Protein 1X60 (pdb70)

Solvent-accessible surface area: 5315 Å² total; per-residue (Å²): 201,187,184,117,112,117,104,16,82,55,54,0,46,15,21,38,86,154,76,103,69,78,0,67,77,31,8,69,31,0,113,77,98,57,13,108,41,86,48,104,98,71,148,41,67,47,52,0,25,0,0,46,71,96,47,91,88,45,0,60,89,17,6,58,142,0,117,138,23,63,32,101,0,79,32,76,99,70,140

Nearest PDB structures (foldseek):
  1x60-assembly1_A  TM=9.418E-01  e=1.869E-15  Bacillus subtilis
  1uta-assembly1_A  TM=6.366E-01  e=2.457E-04  Escherichia coli
  8tcf-assembly1_C  TM=4.336E-01  e=6.635E-02  synthetic construct
  1yba-assembly1_C  TM=3.466E-01  e=4.272E-02  Escherichia coli
  3k5p-assembly1_A  TM=3.470E-01  e=5.159E-02  Brucella abortus 2308

CATH classification: 3.30.70.1070

Radius of gyration: 12.83 Å; Cα contacts (8 Å, |Δi|>4): 173; chains: 1; bounding box: 33×29×28 Å

Secondary structure (DSSP, 8-state):
---S----EEEEEEEEES-HHHHHHHHHHHHHHT--EEEEEETTEEEEEEEEESSHHHHHHHHHHHHHHTS--EEEEE-

Foldseek 3Di:
DPDDDDPWKKWKWQDKALDVVVLVVQLVLLCVLPWRWDWDADPRMITIITFIDRDNVRQVVSQVSCVVSVTRMDIDIGD

Organism: Bacillus subtilis (strain 168) (NCBI:txid224308)

Sequence (79 aa):
LKKTSSSGLYKVQIGAFKVKANADSLASNAEAKGFDSIVLLKDGLYKVQIGAFSSKDNADTLAARAKNAGFDAIVILESLKKTSSSGLYKVQIGAFKVKANADSLASNAEAKGFDSIVLLKDGLYKVQIGAFSSKDNADTLAARAKNAGFDAIVILESLKKTSSSGLYKVQIGAFKVKANADSLASNAEAKGFDSIVLLKDGLYKVQIGAFSSKDNADTLAARAKNAGFDAIVILESLKKTSSSGLYKVQIGAFKVKANADSLASNAEAKGFDSIVLLKDGLYKVQIGAFSSKDNADTLAARAKNAGFDAIVILESLKKTSSSGLYKVQIGAFKVKANADSLASNAEAKGFDSIVLLKDGLYKVQIGAFSSKDNADTLAARAKNAGFDAIVILESLKKTSSSGLYKVQIGAFKVKANADSLASNAEAKGFDSIVLLKDGLYKVQIGAFSSKDNADTLAARAKNAGFDAIVILESLKKTSSSGLYKVQIGAFKVKANADSLASNAEAKGFDSIVLLKDGLYKVQIGAFSSKDNADTLAARAKNAGFDAIVILESLKKTSSSGLYKVQIGAFKVKANADSLASNAEAKGFDSIVLLKDGLYKVQIGAFSSKDNADTLAARAKNAGFDAIVILESLKKTSSSGLYKVQIGAFKVKANADSLASNAEAKGFDSIVLLKDGLYKVQIGAFSSKDNADTLAARAKNAGFDAIVILESLKKTSSSGLYKVQIGAFKVKANADSLASNAEAKGFDSIVLLKDGLYKVQIGAFSSKDNADTLAARAKNAGFDAIVILESLKKTSSSGLYKVQIGAFKVKANADSLASNAEAKGFDSIVLLKDGLYKVQIGAFSSKDNADTLAARAKNAGFDAIVILESLKKTSSSGLYKVQIGAFKVKANADSLASNAEAKGFDSIVLLKDGLYKVQIGAFSSKDNADTLAARAKNAGFDAIVILESLKKTSSSGLYKVQIGAFKVKANADSLASNAEAKGFDSIVLLKDGLYKVQIGAFSSKDNADTLAARAKNAGFDAIVILESLKKTSSSGLYKVQIGAFKVKANADSLASNAEAKGFDSIVLLKDGLYKVQIGAFSSKDNADTLAARAKNAGFDAIVILESLKKTSSSGLYKVQIGAFKVKANADSLASNAEAKGFDSIVLLKDGLYKVQIGAFSSKDNADTLAARAKNAGFDAIVILESLKKTSSSGLYKVQIGAFKVKANADSLASNAEAKGFDSIVLLKDGLYKVQIGAFSSKDNADTLAARAKNAGFDAIVILESLKKTSSSGLYKVQIGAFKVKANADSLASNAEAKGFDSIVLLKDGLYKVQIGAFSSKDNADTLAARAKNAGFDAIVILESLKKTSSSGLYKVQIGAFKVKANADSLASNAEAKGFDSIVLLKDGLYKVQIGAFSSKDNADTLAARAKNAGFDAIVILESLKKTSSSGLYKVQIGAFKVKANADSLASNAEAKGFDSIVLLKDGLYKVQIGAFSSKDNADTLAARAKNAGFDAIVILESLKKTSSSGLYKVQIGAFKVKANADSLASNAEAKGFDSIVLLKDGLYKVQIGAFSSKDNADTLAARAKNAGFDAIVILESLKKTSSSGLYKVQIGAFKVKANADSLASNAEAKGFDSIVLLKDGLYKVQIGAFSSKDNADTLAARAKNAGFDAIVILESLKKTSSSGLYKVQIGAFKVKANADSLASNAEAKGFDSIVLLKDGLYKVQIGAFSSKDNADTLAARAKNAGFDAIVILESLKKTSSSGLYKVQIGAFKVKANADSLASNAEAKGFDSIVLLKDGLYKVQIGAFSSKDNADTLAARAKNAGFDAIVILESLKKTSSSGLYKVQIGAFKVKANADSLASNAEAKGFDSIVLLKDGLYKVQIGAFSSKDNADTLAARAKNAGFDAIVILESLKKTSSSGLYKVQIGAFKVKANADSLASNAEAKGFDSIVLLKDGLYKVQIGAFSSKDNADTLAARAKNAGFDAIVILESLKKTSSSGLYKVQIGAFKVKANADSLASNAEAKGFDSIVLLKDGLYKVQIGAFSSKDNADTLAARAKNAGFDAIVILESLKKTSSSGLYKVQIGAFKVKANADSLASNAEAKGFDSIVLLKDGLYKVQIGAFSSKDNADTLAARAKNAGFDAIVILESLKKTSSSGLYKVQIGAFKVKANADSLASNAEAKGFDSIVLLKDGLYKVQIGAFSSKDNADTLAARAKNAGFDAIVILESLKKTSSSGLYKVQIGAFKVKANADSLASNAEAKGFDSIVLLKDGLYKVQIGAFSSKDNADTLAARAKNAGFDAIVILESLKKTSSSGLYKVQIGAFKVKANADSLASNAEAKGFDSIVLLKDGLYKVQIGAFSSKDNADTLAARAKNAGFDAIVILES

Structure (mmCIF, N/CA/C/O backbone):
data_1X60
#
_entry.id   1X60
#
loop_
_atom_site.group_PDB
_atom_site.id
_atom_site.type_symbol
_atom_site.label_atom_id
_atom_site.label_alt_id
_atom_site.label_comp_id
_atom_site.label_asym_id
_atom_site.label_entity_id
_atom_site.label_seq_id
_atom_site.pdbx_PDB_ins_code
_atom_site.Cartn_x
_atom_site.Cartn_y
_atom_site.Cartn_z
_atom_site.occupancy
_atom_site.B_iso_or_equiv
_atom_site.auth_seq_id
_atom_site.auth_comp_id
_atom_site.auth_asym_id
_atom_site.auth_atom_id
_atom_site.pdbx_PDB_model_num
ATOM 1 N N . LEU A 1 1 ? -14.435 -12.832 20.759 1.00 0.00 1 LEU A N 1
ATOM 2 C CA . LEU A 1 1 ? -14.563 -14.177 20.141 1.00 0.00 1 LEU A CA 1
ATOM 3 C C . LEU A 1 1 ? -15.322 -14.108 18.820 1.00 0.00 1 LEU A C 1
ATOM 4 O O . LEU A 1 1 ? -16.551 -14.025 18.803 1.00 0.00 1 LEU A O 1
ATOM 22 N N . LYS A 1 2 ? -14.584 -14.144 17.716 1.00 0.00 2 LYS A N 1
ATOM 23 C CA . LYS A 1 2 ? -15.188 -14.086 16.390 1.00 0.00 2 LYS A CA 1
ATOM 24 C C . LYS A 1 2 ? -15.980 -12.795 16.208 1.00 0.00 2 LYS A C 1
ATOM 25 O O . LYS A 1 2 ? -17.083 -12.651 16.735 1.00 0.00 2 LYS A O 1
ATOM 44 N N . LYS A 1 3 ? -15.408 -11.856 15.460 1.00 0.00 3 LYS A N 1
ATOM 45 C CA . LYS A 1 3 ? -16.060 -10.577 15.209 1.00 0.00 3 LYS A CA 1
ATOM 46 C C . LYS A 1 3 ? -15.504 -9.923 13.947 1.00 0.00 3 LYS A C 1
ATOM 47 O O . LYS A 1 3 ? -14.372 -10.193 13.543 1.00 0.00 3 LYS A O 1
ATOM 66 N N . THR A 1 4 ? -16.306 -9.062 13.329 1.00 0.00 4 THR A N 1
ATOM 67 C CA . THR A 1 4 ? -15.894 -8.367 12.114 1.00 0.00 4 THR A CA 1
ATOM 68 C C . THR A 1 4 ? -15.637 -9.358 10.982 1.00 0.00 4 THR A C 1
ATOM 69 O O . THR A 1 4 ? -14.768 -10.224 11.088 1.00 0.00 4 THR A O 1
ATOM 80 N N . SER A 1 5 ? -16.395 -9.223 9.901 1.00 0.00 5 SER A N 1
ATOM 81 C CA . SER A 1 5 ? -16.249 -10.105 8.749 1.00 0.00 5 SER A CA 1
ATOM 82 C C . SER A 1 5 ? -14.955 -9.809 8.000 1.00 0.00 5 SER A C 1
ATOM 83 O O . SER A 1 5 ? -14.620 -8.651 7.750 1.00 0.00 5 SER A O 1
ATOM 91 N N . SER A 1 6 ? -14.228 -10.864 7.644 1.00 0.00 6 SER A N 1
ATOM 92 C CA . SER A 1 6 ? -12.969 -10.717 6.922 1.00 0.00 6 SER A CA 1
ATOM 93 C C . SER A 1 6 ? -13.127 -11.123 5.461 1.00 0.00 6 SER A C 1
ATOM 94 O O . SER A 1 6 ? -13.403 -12.284 5.156 1.00 0.00 6 SER A O 1
ATOM 102 N N . SER A 1 7 ? -12.951 -10.162 4.561 1.00 0.00 7 SER A N 1
ATOM 103 C CA . SER A 1 7 ? -13.073 -10.422 3.131 1.00 0.00 7 SER A CA 1
ATOM 104 C C . SER A 1 7 ? -12.499 -9.266 2.317 1.00 0.00 7 SER A C 1
ATOM 105 O O . SER A 1 7 ? -13.203 -8.308 2.000 1.00 0.00 7 SER A O 1
ATOM 113 N N . GLY A 1 8 ? -11.217 -9.365 1.980 1.00 0.00 8 GLY A N 1
ATOM 114 C CA . GLY A 1 8 ? -10.571 -8.323 1.205 1.00 0.00 8 GLY A CA 1
ATOM 115 C C . GLY A 1 8 ? -10.043 -7.196 2.072 1.00 0.00 8 GLY A C 1
ATOM 116 O O . GLY A 1 8 ? -10.524 -6.983 3.184 1.00 0.00 8 GLY A O 1
ATOM 120 N N . LEU A 1 9 ? -9.056 -6.469 1.558 1.00 0.00 9 LEU A N 1
ATOM 121 C CA . LEU A 1 9 ? -8.465 -5.358 2.284 1.00 0.00 9 LEU A CA 1
ATOM 122 C C . LEU A 1 9 ? -8.108 -4.243 1.321 1.00 0.00 9 LEU A C 1
ATOM 123 O O . LEU A 1 9 ? -7.618 -4.495 0.222 1.00 0.00 9 LEU A O 1
ATOM 139 N N . TYR A 1 10 ? -8.349 -3.010 1.734 1.00 0.00 10 TYR A N 1
ATOM 140 C CA . TYR A 1 10 ? -8.045 -1.867 0.896 1.00 0.00 10 TYR A CA 1
ATOM 141 C C . TYR A 1 10 ? -6.756 -1.211 1.353 1.00 0.00 10 TYR A C 1
ATOM 142 O O . TYR A 1 10 ? -6.719 -0.527 2.377 1.00 0.00 10 TYR A O 1
ATOM 160 N N . LYS A 1 11 ? -5.702 -1.418 0.580 1.00 0.00 11 LYS A N 1
ATOM 161 C CA . LYS A 1 11 ? -4.399 -0.841 0.894 1.00 0.00 11 LYS A CA 1
ATOM 162 C C . LYS A 1 11 ? -3.879 -0.034 -0.288 1.00 0.00 11 LYS A C 1
ATOM 163 O O . LYS A 1 11 ? -4.212 -0.324 -1.437 1.00 0.00 11 LYS A O 1
ATOM 182 N N . VAL A 1 12 ? -3.059 0.979 -0.013 1.00 0.00 12 VAL A N 1
ATOM 183 C CA . VAL A 1 12 ? -2.513 1.805 -1.083 1.00 0.00 12 VAL A CA 1
ATOM 184 C C . VAL A 1 12 ? -1.052 1.435 -1.342 1.00 0.00 12 VAL A C 1
ATOM 185 O O . VAL A 1 12 ? -0.317 1.115 -0.417 1.00 0.00 12 VAL A O 1
ATOM 198 N N . GLN A 1 13 ? -0.646 1.454 -2.608 1.00 0.00 13 GLN A N 1
ATOM 199 C CA . GLN A 1 13 ? 0.723 1.096 -2.975 1.00 0.00 13 GLN A CA 1
ATOM 200 C C . GLN A 1 13 ? 1.294 2.067 -4.001 1.00 0.00 13 GLN A C 1
ATOM 201 O O . GLN A 1 13 ? 0.646 2.386 -4.997 1.00 0.00 13 GLN A O 1
ATOM 215 N N . ILE A 1 14 ? 2.509 2.544 -3.745 1.00 0.00 14 ILE A N 1
ATOM 216 C CA . ILE A 1 14 ? 3.155 3.491 -4.645 1.00 0.00 14 ILE A CA 1
ATOM 217 C C . ILE A 1 14 ? 4.266 2.850 -5.476 1.00 0.00 14 ILE A C 1
ATOM 218 O O . ILE A 1 14 ? 4.821 3.500 -6.363 1.00 0.00 14 ILE A O 1
ATOM 234 N N . GLY A 1 15 ? 4.588 1.580 -5.217 1.00 0.00 15 GLY A N 1
ATOM 235 C CA . GLY A 1 15 ? 5.629 0.936 -6.004 1.00 0.00 15 GLY A CA 1
ATOM 236 C C . GLY A 1 15 ? 6.247 -0.285 -5.348 1.00 0.00 15 GLY A C 1
ATOM 237 O O . GLY A 1 15 ? 5.983 -0.589 -4.185 1.00 0.00 15 GLY A O 1
ATOM 241 N N . ALA A 1 16 ? 7.103 -0.961 -6.112 1.00 0.00 16 ALA A N 1
ATOM 242 C CA . ALA A 1 16 ? 7.823 -2.143 -5.647 1.00 0.00 16 ALA A CA 1
ATOM 243 C C . ALA A 1 16 ? 9.152 -2.251 -6.392 1.00 0.00 16 ALA A C 1
ATOM 244 O O . ALA A 1 16 ? 9.222 -1.933 -7.580 1.00 0.00 16 ALA A O 1
ATOM 251 N N . PHE A 1 17 ? 10.205 -2.684 -5.709 1.00 0.00 17 PHE A N 1
ATOM 252 C CA . PHE A 1 17 ? 11.514 -2.808 -6.346 1.00 0.00 17 PHE A CA 1
ATOM 253 C C . PHE A 1 17 ? 12.312 -3.960 -5.755 1.00 0.00 17 PHE A C 1
ATOM 254 O O . PHE A 1 17 ? 12.158 -4.303 -4.585 1.00 0.00 17 PHE A O 1
ATOM 271 N N . LYS A 1 18 ? 13.176 -4.550 -6.573 1.00 0.00 18 LYS A N 1
ATOM 272 C CA . LYS A 1 18 ? 14.012 -5.661 -6.136 1.00 0.00 18 LYS A CA 1
ATOM 273 C C . LYS A 1 18 ? 14.924 -5.252 -4.980 1.00 0.00 18 LYS A C 1
ATOM 274 O O . LYS A 1 18 ? 15.501 -6.105 -4.306 1.00 0.00 18 LYS A O 1
ATOM 293 N N . VAL A 1 19 ? 15.061 -3.946 -4.758 1.00 0.00 19 VAL A N 1
ATOM 294 C CA . VAL A 1 19 ? 15.913 -3.443 -3.689 1.00 0.00 19 VAL A CA 1
ATOM 295 C C . VAL A 1 19 ? 15.095 -2.904 -2.519 1.00 0.00 19 VAL A C 1
ATOM 296 O O . VAL A 1 19 ? 14.182 -2.097 -2.699 1.00 0.00 19 VAL A O 1
ATOM 309 N N . LYS A 1 20 ? 15.439 -3.357 -1.318 1.00 0.00 20 LYS A N 1
ATOM 310 C CA . LYS A 1 20 ? 14.759 -2.935 -0.105 1.00 0.00 20 LYS A CA 1
ATOM 311 C C . LYS A 1 20 ? 15.119 -1.497 0.235 1.00 0.00 20 LYS A C 1
ATOM 312 O O . LYS A 1 20 ? 14.265 -0.723 0.659 1.00 0.00 20 LYS A O 1
ATOM 331 N N . ALA A 1 21 ? 16.384 -1.134 0.034 1.00 0.00 21 ALA A N 1
ATOM 332 C CA . ALA A 1 21 ? 16.831 0.225 0.310 1.00 0.00 21 ALA A CA 1
ATOM 333 C C . ALA A 1 21 ? 16.010 1.214 -0.505 1.00 0.00 21 ALA A C 1
ATOM 334 O O . ALA A 1 21 ? 15.738 2.332 -0.064 1.00 0.00 21 ALA A O 1
ATOM 341 N N . ASN A 1 22 ? 15.592 0.774 -1.688 1.00 0.00 22 ASN A N 1
ATOM 342 C CA . ASN A 1 22 ? 14.774 1.598 -2.559 1.00 0.00 22 ASN A CA 1
ATOM 343 C C . ASN A 1 22 ? 13.341 1.597 -2.050 1.00 0.00 22 ASN A C 1
ATOM 344 O O . ASN A 1 22 ? 12.637 2.603 -2.138 1.00 0.00 22 ASN A O 1
ATOM 355 N N . ALA A 1 23 ? 12.922 0.461 -1.496 1.00 0.00 23 ALA A N 1
ATOM 356 C CA . ALA A 1 23 ? 11.575 0.337 -0.952 1.00 0.00 23 ALA A CA 1
ATOM 357 C C . ALA A 1 23 ? 11.447 1.105 0.364 1.00 0.00 23 ALA A C 1
ATOM 358 O O . ALA A 1 23 ? 10.343 1.433 0.799 1.00 0.00 23 ALA A O 1
ATOM 365 N N . ASP A 1 24 ? 12.587 1.392 0.990 1.00 0.00 24 ASP A N 1
ATOM 366 C CA . ASP A 1 24 ? 12.608 2.124 2.252 1.00 0.00 24 ASP A CA 1
ATOM 367 C C . ASP A 1 24 ? 12.541 3.624 1.999 1.00 0.00 24 ASP A C 1
ATOM 368 O O . ASP A 1 24 ? 11.872 4.359 2.726 1.00 0.00 24 ASP A O 1
ATOM 377 N N . SER A 1 25 ? 13.225 4.074 0.950 1.00 0.00 25 SER A N 1
ATOM 378 C CA . SER A 1 25 ? 13.220 5.486 0.591 1.00 0.00 25 SER A CA 1
ATOM 379 C C . SER A 1 25 ? 11.818 5.896 0.163 1.00 0.00 25 SER A C 1
ATOM 380 O O . SER A 1 25 ? 11.348 6.991 0.477 1.00 0.00 25 SER A O 1
ATOM 388 N N . LEU A 1 26 ? 11.151 4.991 -0.543 1.00 0.00 26 LEU A N 1
ATOM 389 C CA . LEU A 1 26 ? 9.795 5.223 -1.011 1.00 0.00 26 LEU A CA 1
ATOM 390 C C . LEU A 1 26 ? 8.837 5.319 0.174 1.00 0.00 26 LEU A C 1
ATOM 391 O O . LEU A 1 26 ? 8.059 6.267 0.291 1.00 0.00 26 LEU A O 1
ATOM 407 N N . ALA A 1 27 ? 8.919 4.336 1.067 1.00 0.00 27 ALA A N 1
ATOM 408 C CA . ALA A 1 27 ? 8.076 4.318 2.256 1.00 0.00 27 ALA A CA 1
ATOM 409 C C . ALA A 1 27 ? 8.299 5.578 3.088 1.00 0.00 27 ALA A C 1
ATOM 410 O O . ALA A 1 27 ? 7.426 5.998 3.849 1.00 0.00 27 ALA A O 1
ATOM 417 N N . SER A 1 28 ? 9.474 6.180 2.928 1.00 0.00 28 SER A N 1
ATOM 418 C CA . SER A 1 28 ? 9.819 7.395 3.651 1.00 0.00 28 SER A CA 1
ATOM 419 C C . SER A 1 28 ? 9.048 8.588 3.095 1.00 0.00 28 SER A C 1
ATOM 420 O O . SER A 1 28 ? 8.552 9.427 3.851 1.00 0.00 28 SER A O 1
ATOM 428 N N . ASN A 1 29 ? 8.939 8.654 1.770 1.00 0.00 29 ASN A N 1
ATOM 429 C CA . ASN A 1 29 ? 8.219 9.744 1.122 1.00 0.00 29 ASN A CA 1
ATOM 430 C C . ASN A 1 29 ? 6.773 9.788 1.601 1.00 0.00 29 ASN A C 1
ATOM 431 O O . ASN A 1 29 ? 6.256 10.848 1.955 1.00 0.00 29 ASN A O 1
ATOM 442 N N . ALA A 1 30 ? 6.126 8.627 1.611 1.00 0.00 30 ALA A N 1
ATOM 443 C CA . ALA A 1 30 ? 4.741 8.537 2.049 1.00 0.00 30 ALA A CA 1
ATOM 444 C C . ALA A 1 30 ? 4.612 8.969 3.502 1.00 0.00 30 ALA A C 1
ATOM 445 O O . ALA A 1 30 ? 3.663 9.656 3.875 1.00 0.00 30 ALA A O 1
ATOM 452 N N . GLU A 1 31 ? 5.580 8.562 4.318 1.00 0.00 31 GLU A N 1
ATOM 453 C CA . GLU A 1 31 ? 5.579 8.911 5.733 1.00 0.00 31 GLU A CA 1
ATOM 454 C C . GLU A 1 31 ? 5.481 10.423 5.905 1.00 0.00 31 GLU A C 1
ATOM 455 O O . GLU A 1 31 ? 4.815 10.915 6.817 1.00 0.00 31 GLU A O 1
ATOM 467 N N . ALA A 1 32 ? 6.145 11.150 5.014 1.00 0.00 32 ALA A N 1
ATOM 468 C CA . ALA A 1 32 ? 6.136 12.609 5.043 1.00 0.00 32 ALA A CA 1
ATOM 469 C C . ALA A 1 32 ? 4.707 13.129 5.064 1.00 0.00 32 ALA A C 1
ATOM 470 O O . ALA A 1 32 ? 4.339 13.930 5.924 1.00 0.00 32 ALA A O 1
ATOM 477 N N . LYS A 1 33 ? 3.893 12.647 4.128 1.00 0.00 33 LYS A N 1
ATOM 478 C CA . LYS A 1 33 ? 2.497 13.050 4.069 1.00 0.00 33 LYS A CA 1
ATOM 479 C C . LYS A 1 33 ? 1.796 12.612 5.347 1.00 0.00 33 LYS A C 1
ATOM 480 O O . LYS A 1 33 ? 0.838 13.240 5.797 1.00 0.00 33 LYS A O 1
ATOM 499 N N . GLY A 1 34 ? 2.303 11.533 5.934 1.00 0.00 34 GLY A N 1
ATOM 500 C CA . GLY A 1 34 ? 1.750 11.018 7.163 1.00 0.00 34 GLY A CA 1
ATOM 501 C C . GLY A 1 34 ? 1.004 9.717 6.963 1.00 0.00 34 GLY A C 1
ATOM 502 O O . GLY A 1 34 ? 0.024 9.440 7.656 1.00 0.00 34 GLY A O 1
ATOM 506 N N . PHE A 1 35 ? 1.472 8.913 6.016 1.00 0.00 35 PHE A N 1
ATOM 507 C CA . PHE A 1 35 ? 0.848 7.633 5.731 1.00 0.00 35 PHE A CA 1
ATOM 508 C C . PHE A 1 35 ? 1.626 6.497 6.379 1.00 0.00 35 PHE A C 1
ATOM 509 O O . PHE A 1 35 ? 2.823 6.617 6.638 1.00 0.00 35 PHE A O 1
ATOM 526 N N . ASP A 1 36 ? 0.940 5.392 6.623 1.00 0.00 36 ASP A N 1
ATOM 527 C CA . ASP A 1 36 ? 1.568 4.227 7.223 1.00 0.00 36 ASP A CA 1
ATOM 528 C C . ASP A 1 36 ? 2.228 3.384 6.143 1.00 0.00 36 ASP A C 1
ATOM 529 O O . ASP A 1 36 ? 1.575 2.563 5.500 1.00 0.00 36 ASP A O 1
ATOM 538 N N . SER A 1 37 ? 3.521 3.607 5.923 1.00 0.00 37 SER A N 1
ATOM 539 C CA . SER A 1 37 ? 4.247 2.879 4.894 1.00 0.00 37 SER A CA 1
ATOM 540 C C . SER A 1 37 ? 4.646 1.497 5.383 1.00 0.00 37 SER A C 1
ATOM 541 O O . SER A 1 37 ? 4.741 1.249 6.586 1.00 0.00 37 SER A O 1
ATOM 549 N N . ILE A 1 38 ? 4.851 0.592 4.436 1.00 0.00 38 ILE A N 1
ATOM 550 C CA . ILE A 1 38 ? 5.208 -0.780 4.754 1.00 0.00 38 ILE A CA 1
ATOM 551 C C . ILE A 1 38 ? 5.972 -1.426 3.600 1.00 0.00 38 ILE A C 1
ATOM 552 O O . ILE A 1 38 ? 5.618 -1.252 2.434 1.00 0.00 38 ILE A O 1
ATOM 568 N N . VAL A 1 39 ? 7.020 -2.169 3.934 1.00 0.00 39 VAL A N 1
ATOM 569 C CA . VAL A 1 39 ? 7.834 -2.839 2.928 1.00 0.00 39 VAL A CA 1
ATOM 570 C C . VAL A 1 39 ? 7.729 -4.356 3.060 1.00 0.00 39 VAL A C 1
ATOM 571 O O . VAL A 1 39 ? 8.175 -4.929 4.055 1.00 0.00 39 VAL A O 1
ATOM 584 N N . LEU A 1 40 ? 7.142 -5.009 2.056 1.00 0.00 40 LEU A N 1
ATOM 585 C CA . LEU A 1 40 ? 6.993 -6.459 2.083 1.00 0.00 40 LEU A CA 1
ATOM 586 C C . LEU A 1 40 ? 7.851 -7.103 1.004 1.00 0.00 40 LEU A C 1
ATOM 587 O O . LEU A 1 40 ? 7.748 -6.763 -0.176 1.00 0.00 40 LEU A O 1
ATOM 603 N N . LEU A 1 41 ? 8.698 -8.034 1.416 1.00 0.00 41 LEU A N 1
ATOM 604 C CA . LEU A 1 41 ? 9.577 -8.727 0.490 1.00 0.00 41 LEU A CA 1
ATOM 605 C C . LEU A 1 41 ? 8.899 -9.961 -0.101 1.00 0.00 41 LEU A C 1
ATOM 606 O O . LEU A 1 41 ? 8.641 -10.940 0.602 1.00 0.00 41 LEU A O 1
ATOM 622 N N . LYS A 1 42 ? 8.656 -9.918 -1.404 1.00 0.00 42 LYS A N 1
ATOM 623 C CA . LYS A 1 42 ? 8.057 -11.038 -2.110 1.00 0.00 42 LYS A CA 1
ATOM 624 C C . LYS A 1 42 ? 9.157 -11.834 -2.794 1.00 0.00 42 LYS A C 1
ATOM 625 O O . LYS A 1 42 ? 10.293 -11.374 -2.875 1.00 0.00 42 LYS A O 1
ATOM 644 N N . ASP A 1 43 ? 8.828 -13.029 -3.255 1.00 0.00 43 ASP A N 1
ATOM 645 C CA . ASP A 1 43 ? 9.805 -13.893 -3.906 1.00 0.00 43 ASP A CA 1
ATOM 646 C C . ASP A 1 43 ? 10.507 -13.219 -5.090 1.00 0.00 43 ASP A C 1
ATOM 647 O O . ASP A 1 43 ? 10.340 -13.641 -6.234 1.00 0.00 43 ASP A O 1
ATOM 656 N N . GLY A 1 44 ? 11.317 -12.190 -4.816 1.00 0.00 44 GLY A N 1
ATOM 657 C CA . GLY A 1 44 ? 12.044 -11.527 -5.888 1.00 0.00 44 GLY A CA 1
ATOM 658 C C . GLY A 1 44 ? 12.021 -10.002 -5.837 1.00 0.00 44 GLY A C 1
ATOM 659 O O . GLY A 1 44 ? 12.910 -9.361 -6.397 1.00 0.00 44 GLY A O 1
ATOM 663 N N . LEU A 1 45 ? 11.016 -9.409 -5.192 1.00 0.00 45 LEU A N 1
ATOM 664 C CA . LEU A 1 45 ? 10.928 -7.945 -5.130 1.00 0.00 45 LEU A CA 1
ATOM 665 C C . LEU A 1 45 ? 10.395 -7.442 -3.791 1.00 0.00 45 LEU A C 1
ATOM 666 O O . LEU A 1 45 ? 9.830 -8.195 -3.005 1.00 0.00 45 LEU A O 1
ATOM 682 N N . TYR A 1 46 ? 10.561 -6.139 -3.569 1.00 0.00 46 TYR A N 1
ATOM 683 C CA . TYR A 1 46 ? 10.083 -5.481 -2.360 1.00 0.00 46 TYR A CA 1
ATOM 684 C C . TYR A 1 46 ? 8.958 -4.512 -2.719 1.00 0.00 46 TYR A C 1
ATOM 685 O O . TYR A 1 46 ? 9.067 -3.759 -3.684 1.00 0.00 46 TYR A O 1
ATOM 703 N N . LYS A 1 47 ? 7.876 -4.543 -1.952 1.00 0.00 47 LYS A N 1
ATOM 704 C CA . LYS A 1 47 ? 6.736 -3.673 -2.214 1.00 0.00 47 LYS A CA 1
ATOM 705 C C . LYS A 1 47 ? 6.623 -2.566 -1.183 1.00 0.00 47 LYS A C 1
ATOM 706 O O . LYS A 1 47 ? 6.978 -2.742 -0.022 1.00 0.00 47 LYS A O 1
ATOM 725 N N . VAL A 1 48 ? 6.118 -1.425 -1.628 1.00 0.00 48 VAL A N 1
ATOM 726 C CA . VAL A 1 48 ? 5.940 -0.275 -0.760 1.00 0.00 48 VAL A CA 1
ATOM 727 C C . VAL A 1 48 ? 4.475 0.146 -0.713 1.00 0.00 48 VAL A C 1
ATOM 728 O O . VAL A 1 48 ? 3.970 0.787 -1.634 1.00 0.00 48 VAL A O 1
ATOM 741 N N . GLN A 1 49 ? 3.798 -0.230 0.367 1.00 0.00 49 GLN A N 1
ATOM 742 C CA . GLN A 1 49 ? 2.389 0.096 0.545 1.00 0.00 49 GLN A CA 1
ATOM 743 C C . GLN A 1 49 ? 2.211 1.174 1.610 1.00 0.00 49 GLN A C 1
ATOM 744 O O . GLN A 1 49 ? 2.910 1.184 2.623 1.00 0.00 49 GLN A O 1
ATOM 758 N N . ILE A 1 50 ? 1.264 2.076 1.376 1.00 0.00 50 ILE A N 1
ATOM 759 C CA . ILE A 1 50 ? 0.985 3.151 2.314 1.00 0.00 50 ILE A CA 1
ATOM 760 C C . ILE A 1 50 ? -0.515 3.326 2.532 1.00 0.00 50 ILE A C 1
ATOM 761 O O . ILE A 1 50 ? -1.278 3.550 1.596 1.00 0.00 50 ILE A O 1
ATOM 777 N N . GLY A 1 51 ? -0.912 3.225 3.792 1.00 0.00 51 GLY A N 1
ATOM 778 C CA . GLY A 1 51 ? -2.306 3.373 4.165 1.00 0.00 51 GLY A CA 1
ATOM 779 C C . GLY A 1 51 ? -3.124 2.124 3.896 1.00 0.00 51 GLY A C 1
ATOM 780 O O . GLY A 1 51 ? -3.453 1.824 2.748 1.00 0.00 51 GLY A O 1
ATOM 784 N N . ALA A 1 52 ? -3.461 1.401 4.958 1.00 0.00 52 ALA A N 1
ATOM 785 C CA . ALA A 1 52 ? -4.255 0.184 4.839 1.00 0.00 52 ALA A CA 1
ATOM 786 C C . ALA A 1 52 ? -5.466 0.244 5.763 1.00 0.00 52 ALA A C 1
ATOM 787 O O . ALA A 1 52 ? -5.327 0.466 6.967 1.00 0.00 52 ALA A O 1
ATOM 794 N N . PHE A 1 53 ? -6.656 0.063 5.198 1.00 0.00 53 PHE A N 1
ATOM 795 C CA . PHE A 1 53 ? -7.883 0.114 5.985 1.00 0.00 53 PHE A CA 1
ATOM 796 C C . PHE A 1 53 ? -8.899 -0.915 5.503 1.00 0.00 53 PHE A C 1
ATOM 797 O O . PHE A 1 53 ? -8.704 -1.572 4.477 1.00 0.00 53 PHE A O 1
ATOM 814 N N . SER A 1 54 ? -9.992 -1.042 6.252 1.00 0.00 54 SER A N 1
ATOM 815 C CA . SER A 1 54 ? -11.053 -1.982 5.911 1.00 0.00 54 SER A CA 1
ATOM 816 C C . SER A 1 54 ? -12.003 -1.383 4.878 1.00 0.00 54 SER A C 1
ATOM 817 O O . SER A 1 54 ? -12.780 -2.103 4.250 1.00 0.00 54 SER A O 1
ATOM 825 N N . SER A 1 55 ? -11.941 -0.063 4.703 1.00 0.00 55 SER A N 1
ATOM 826 C CA . SER A 1 55 ? -12.798 0.624 3.742 1.00 0.00 55 SER A CA 1
ATOM 827 C C . SER A 1 55 ? -11.979 1.191 2.585 1.00 0.00 55 SER A C 1
ATOM 828 O O . SER A 1 55 ? -10.991 1.894 2.795 1.00 0.00 55 SER A O 1
ATOM 836 N N . LYS A 1 56 ? -12.399 0.878 1.361 1.00 0.00 56 LYS A N 1
ATOM 837 C CA . LYS A 1 56 ? -11.709 1.351 0.167 1.00 0.00 56 LYS A CA 1
ATOM 838 C C . LYS A 1 56 ? -11.607 2.872 0.155 1.00 0.00 56 LYS A C 1
ATOM 839 O O . LYS A 1 56 ? -10.618 3.433 -0.317 1.00 0.00 56 LYS A O 1
ATOM 858 N N . ASP A 1 57 ? -12.634 3.537 0.676 1.00 0.00 57 ASP A N 1
ATOM 859 C CA . ASP A 1 57 ? -12.654 4.995 0.724 1.00 0.00 57 ASP A CA 1
ATOM 860 C C . ASP A 1 57 ? -11.385 5.537 1.375 1.00 0.00 57 ASP A C 1
ATOM 861 O O . ASP A 1 57 ? -10.922 6.629 1.042 1.00 0.00 57 ASP A O 1
ATOM 870 N N . ASN A 1 58 ? -10.829 4.767 2.304 1.00 0.00 58 ASN A N 1
ATOM 871 C CA . ASN A 1 58 ? -9.612 5.167 3.002 1.00 0.00 58 ASN A CA 1
ATOM 872 C C . ASN A 1 58 ? -8.410 5.107 2.066 1.00 0.00 58 ASN A C 1
ATOM 873 O O . ASN A 1 58 ? -7.643 6.063 1.961 1.00 0.00 58 ASN A O 1
ATOM 884 N N . ALA A 1 59 ? -8.259 3.976 1.386 1.00 0.00 59 ALA A N 1
ATOM 885 C CA . ALA A 1 59 ? -7.158 3.783 0.451 1.00 0.00 59 ALA A CA 1
ATOM 886 C C . ALA A 1 59 ? -7.199 4.824 -0.660 1.00 0.00 59 ALA A C 1
ATOM 887 O O . ALA A 1 59 ? -6.164 5.336 -1.074 1.00 0.00 59 ALA A O 1
ATOM 894 N N . ASP A 1 60 ? -8.398 5.130 -1.145 1.00 0.00 60 ASP A N 1
ATOM 895 C CA . ASP A 1 60 ? -8.560 6.110 -2.212 1.00 0.00 60 ASP A CA 1
ATOM 896 C C . ASP A 1 60 ? -8.038 7.477 -1.783 1.00 0.00 60 ASP A C 1
ATOM 897 O O . ASP A 1 60 ? -7.237 8.096 -2.486 1.00 0.00 60 ASP A O 1
ATOM 906 N N . THR A 1 61 ? -8.495 7.945 -0.625 1.00 0.00 61 THR A N 1
ATOM 907 C CA . THR A 1 61 ? -8.072 9.241 -0.105 1.00 0.00 61 THR A CA 1
ATOM 908 C C . THR A 1 61 ? -6.560 9.285 0.084 1.00 0.00 61 THR A C 1
ATOM 909 O O . THR A 1 61 ? -5.924 10.314 -0.144 1.00 0.00 61 THR A O 1
ATOM 920 N N . LEU A 1 62 ? -5.987 8.156 0.489 1.00 0.00 62 LEU A N 1
ATOM 921 C CA . LEU A 1 62 ? -4.548 8.050 0.701 1.00 0.00 62 LEU A CA 1
ATOM 922 C C . LEU A 1 62 ? -3.825 8.111 -0.616 1.00 0.00 62 LEU A C 1
ATOM 923 O O . LEU A 1 62 ? -2.876 8.872 -0.801 1.00 0.00 62 LEU A O 1
ATOM 939 N N . ALA A 1 63 ? -4.272 7.255 -1.520 1.00 0.00 63 ALA A N 1
ATOM 940 C CA . ALA A 1 63 ? -3.666 7.151 -2.818 1.00 0.00 63 ALA A CA 1
ATOM 941 C C . ALA A 1 63 ? -3.604 8.511 -3.502 1.00 0.00 63 ALA A C 1
ATOM 942 O O . ALA A 1 63 ? -2.527 9.001 -3.840 1.00 0.00 63 ALA A O 1
ATOM 949 N N . ALA A 1 64 ? -4.774 9.122 -3.691 1.00 0.00 64 ALA A N 1
ATOM 950 C CA . ALA A 1 64 ? -4.860 10.434 -4.321 1.00 0.00 64 ALA A CA 1
ATOM 951 C C . ALA A 1 64 ? -3.936 11.423 -3.623 1.00 0.00 64 ALA A C 1
ATOM 952 O O . ALA A 1 64 ? -3.315 12.271 -4.263 1.00 0.00 64 ALA A O 1
ATOM 959 N N . ARG A 1 65 ? -3.837 11.290 -2.304 1.00 0.00 65 ARG A N 1
ATOM 960 C CA . ARG A 1 65 ? -2.972 12.152 -1.515 1.00 0.00 65 ARG A CA 1
ATOM 961 C C . ARG A 1 65 ? -1.521 11.923 -1.908 1.00 0.00 65 ARG A C 1
ATOM 962 O O . ARG A 1 65 ? -0.731 12.861 -2.000 1.00 0.00 65 ARG A O 1
ATOM 983 N N . ALA A 1 66 ? -1.185 10.660 -2.161 1.00 0.00 66 ALA A N 1
ATOM 984 C CA . ALA A 1 66 ? 0.162 10.301 -2.569 1.00 0.00 66 ALA A CA 1
ATOM 985 C C . ALA A 1 66 ? 0.464 10.918 -3.923 1.00 0.00 66 ALA A C 1
ATOM 986 O O . ALA A 1 66 ? 1.553 11.440 -4.150 1.00 0.00 66 ALA A O 1
ATOM 993 N N . LYS A 1 67 ? -0.525 10.881 -4.812 1.00 0.00 67 LYS A N 1
ATOM 994 C CA . LYS A 1 67 ? -0.371 11.465 -6.135 1.00 0.00 67 LYS A CA 1
ATOM 995 C C . LYS A 1 67 ? -0.120 12.959 -6.009 1.00 0.00 67 LYS A C 1
ATOM 996 O O . LYS A 1 67 ? 0.798 13.504 -6.622 1.00 0.00 67 LYS A O 1
ATOM 1015 N N . ASN A 1 68 ? -0.929 13.610 -5.182 1.00 0.00 68 ASN A N 1
ATOM 1016 C CA . ASN A 1 68 ? -0.788 15.037 -4.937 1.00 0.00 68 ASN A CA 1
ATOM 1017 C C . ASN A 1 68 ? 0.488 15.302 -4.145 1.00 0.00 68 ASN A C 1
ATOM 1018 O O . ASN A 1 68 ? 1.067 16.386 -4.215 1.00 0.00 68 ASN A O 1
ATOM 1029 N N . ALA A 1 69 ? 0.917 14.290 -3.393 1.00 0.00 69 ALA A N 1
ATOM 1030 C CA . ALA A 1 69 ? 2.120 14.381 -2.578 1.00 0.00 69 ALA A CA 1
ATOM 1031 C C . ALA A 1 69 ? 3.380 14.245 -3.428 1.00 0.00 69 ALA A C 1
ATOM 1032 O O . ALA A 1 69 ? 4.459 14.679 -3.026 1.00 0.00 69 ALA A O 1
ATOM 1039 N N . GLY A 1 70 ? 3.239 13.628 -4.596 1.00 0.00 70 GLY A N 1
ATOM 1040 C CA . GLY A 1 70 ? 4.374 13.430 -5.476 1.00 0.00 70 GLY A CA 1
ATOM 1041 C C . GLY A 1 70 ? 4.739 11.967 -5.587 1.00 0.00 70 GLY A C 1
ATOM 1042 O O . GLY A 1 70 ? 5.880 11.620 -5.890 1.00 0.00 70 GLY A O 1
ATOM 1046 N N . PHE A 1 71 ? 3.759 11.106 -5.325 1.00 0.00 71 PHE A N 1
ATOM 1047 C CA . PHE A 1 71 ? 3.956 9.669 -5.374 1.00 0.00 71 PHE A CA 1
ATOM 1048 C C . PHE A 1 71 ? 2.844 9.021 -6.189 1.00 0.00 71 PHE A C 1
ATOM 1049 O O . PHE A 1 71 ? 1.715 9.502 -6.196 1.00 0.00 71 PHE A O 1
ATOM 1066 N N . ASP A 1 72 ? 3.155 7.925 -6.864 1.00 0.00 72 ASP A N 1
ATOM 1067 C CA . ASP A 1 72 ? 2.157 7.229 -7.664 1.00 0.00 72 ASP A CA 1
ATOM 1068 C C . ASP A 1 72 ? 1.478 6.137 -6.843 1.00 0.00 72 ASP A C 1
ATOM 1069 O O . ASP A 1 72 ? 1.745 4.952 -7.038 1.00 0.00 72 ASP A O 1
ATOM 1078 N N . ALA A 1 73 ? 0.596 6.539 -5.926 1.00 0.00 73 ALA A N 1
ATOM 1079 C CA . ALA A 1 73 ? -0.109 5.580 -5.083 1.00 0.00 73 ALA A CA 1
ATOM 1080 C C . ALA A 1 73 ? -1.347 5.020 -5.774 1.00 0.00 73 ALA A C 1
ATOM 1081 O O . ALA A 1 73 ? -2.059 5.731 -6.482 1.00 0.00 73 ALA A O 1
ATOM 1088 N N . ILE A 1 74 ? -1.599 3.738 -5.541 1.00 0.00 74 ILE A N 1
ATOM 1089 C CA . ILE A 1 74 ? -2.755 3.059 -6.111 1.00 0.00 74 ILE A CA 1
ATOM 1090 C C . ILE A 1 74 ? -3.448 2.222 -5.042 1.00 0.00 74 ILE A C 1
ATOM 1091 O O . ILE A 1 74 ? -2.811 1.776 -4.093 1.00 0.00 74 ILE A O 1
ATOM 1107 N N . VAL A 1 75 ? -4.747 2.005 -5.199 1.00 0.00 75 VAL A N 1
ATOM 1108 C CA . VAL A 1 75 ? -5.498 1.214 -4.232 1.00 0.00 75 VAL A CA 1
ATOM 1109 C C . VAL A 1 75 ? -5.805 -0.170 -4.786 1.00 0.00 75 VAL A C 1
ATOM 1110 O O . VAL A 1 75 ? -6.219 -0.313 -5.937 1.00 0.00 75 VAL A O 1
ATOM 1123 N N . ILE A 1 76 ? -5.595 -1.188 -3.960 1.00 0.00 76 ILE A N 1
ATOM 1124 C CA . ILE A 1 76 ? -5.845 -2.560 -4.367 1.00 0.00 76 ILE A CA 1
ATOM 1125 C C . ILE A 1 76 ? -6.580 -3.337 -3.276 1.00 0.00 76 ILE A C 1
ATOM 1126 O O . ILE A 1 76 ? -6.281 -3.199 -2.085 1.00 0.00 76 ILE A O 1
ATOM 1142 N N . LEU A 1 77 ? -7.541 -4.154 -3.700 1.00 0.00 77 LEU A N 1
ATOM 1143 C CA . LEU A 1 77 ? -8.327 -4.965 -2.784 1.00 0.00 77 LEU A CA 1
ATOM 1144 C C . LEU A 1 77 ? -7.748 -6.377 -2.702 1.00 0.00 77 LEU A C 1
ATOM 1145 O O . LEU A 1 77 ? -7.915 -7.180 -3.621 1.00 0.00 77 LEU A O 1
ATOM 1161 N N . GLU A 1 78 ? -7.058 -6.671 -1.604 1.00 0.00 78 GLU A N 1
ATOM 1162 C CA . GLU A 1 78 ? -6.451 -7.984 -1.413 1.00 0.00 78 GLU A CA 1
ATOM 1163 C C . GLU A 1 78 ? -7.244 -8.821 -0.416 1.00 0.00 78 GLU A C 1
ATOM 1164 O O . GLU A 1 78 ? -7.548 -8.368 0.687 1.00 0.00 78 GLU A O 1
ATOM 1176 N N . SER A 1 79 ? -7.574 -10.046 -0.812 1.00 0.00 79 SER A N 1
ATOM 1177 C CA . SER A 1 79 ? -8.331 -10.951 0.047 1.00 0.00 79 SER A CA 1
ATOM 1178 C C . SER A 1 79 ? -7.457 -12.106 0.525 1.00 0.00 79 SER A C 1
ATOM 1179 O O . SER A 1 79 ? -8.015 -13.182 0.829 1.00 0.00 79 SER A O 1
ATOM 1188 N N . LEU A 1 1 ? -5.501 -13.953 15.747 1.00 0.00 1 LEU A N 2
ATOM 1189 C CA . LEU A 1 1 ? -5.863 -15.388 15.605 1.00 0.00 1 LEU A CA 2
ATOM 1190 C C . LEU A 1 1 ? -6.277 -15.714 14.173 1.00 0.00 1 LEU A C 2
ATOM 1191 O O . LEU A 1 1 ? -7.465 -15.747 13.851 1.00 0.00 1 LEU A O 2
ATOM 1209 N N . LYS A 1 2 ? -5.288 -15.953 13.318 1.00 0.00 2 LYS A N 2
ATOM 1210 C CA . LYS A 1 2 ? -5.549 -16.276 11.918 1.00 0.00 2 LYS A CA 2
ATOM 1211 C C . LYS A 1 2 ? -6.329 -15.157 11.236 1.00 0.00 2 LYS A C 2
ATOM 1212 O O . LYS A 1 2 ? -6.806 -14.229 11.892 1.00 0.00 2 LYS A O 2
ATOM 1231 N N . LYS A 1 3 ? -6.458 -15.251 9.917 1.00 0.00 3 LYS A N 2
ATOM 1232 C CA . LYS A 1 3 ? -7.181 -14.248 9.146 1.00 0.00 3 LYS A CA 2
ATOM 1233 C C . LYS A 1 3 ? -8.314 -14.888 8.349 1.00 0.00 3 LYS A C 2
ATOM 1234 O O . LYS A 1 3 ? -8.483 -16.107 8.361 1.00 0.00 3 LYS A O 2
ATOM 1253 N N . THR A 1 4 ? -9.088 -14.057 7.658 1.00 0.00 4 THR A N 2
ATOM 1254 C CA . THR A 1 4 ? -10.205 -14.543 6.855 1.00 0.00 4 THR A CA 2
ATOM 1255 C C . THR A 1 4 ? -9.912 -14.388 5.365 1.00 0.00 4 THR A C 2
ATOM 1256 O O . THR A 1 4 ? -9.301 -13.409 4.942 1.00 0.00 4 THR A O 2
ATOM 1267 N N . SER A 1 5 ? -10.354 -15.363 4.577 1.00 0.00 5 SER A N 2
ATOM 1268 C CA . SER A 1 5 ? -10.139 -15.334 3.135 1.00 0.00 5 SER A CA 2
ATOM 1269 C C . SER A 1 5 ? -11.432 -15.002 2.399 1.00 0.00 5 SER A C 2
ATOM 1270 O O . SER A 1 5 ? -11.650 -15.449 1.273 1.00 0.00 5 SER A O 2
ATOM 1278 N N . SER A 1 6 ? -12.288 -14.212 3.040 1.00 0.00 6 SER A N 2
ATOM 1279 C CA . SER A 1 6 ? -13.560 -13.818 2.446 1.00 0.00 6 SER A CA 2
ATOM 1280 C C . SER A 1 6 ? -13.565 -12.329 2.116 1.00 0.00 6 SER A C 2
ATOM 1281 O O . SER A 1 6 ? -13.614 -11.942 0.947 1.00 0.00 6 SER A O 2
ATOM 1289 N N . SER A 1 7 ? -13.517 -11.497 3.151 1.00 0.00 7 SER A N 2
ATOM 1290 C CA . SER A 1 7 ? -13.515 -10.051 2.971 1.00 0.00 7 SER A CA 2
ATOM 1291 C C . SER A 1 7 ? -12.132 -9.556 2.561 1.00 0.00 7 SER A C 2
ATOM 1292 O O . SER A 1 7 ? -11.125 -9.931 3.164 1.00 0.00 7 SER A O 2
ATOM 1300 N N . GLY A 1 8 ? -12.089 -8.714 1.537 1.00 0.00 8 GLY A N 2
ATOM 1301 C CA . GLY A 1 8 ? -10.825 -8.182 1.063 1.00 0.00 8 GLY A CA 2
ATOM 1302 C C . GLY A 1 8 ? -10.297 -7.068 1.945 1.00 0.00 8 GLY A C 2
ATOM 1303 O O . GLY A 1 8 ? -10.771 -6.873 3.064 1.00 0.00 8 GLY A O 2
ATOM 1307 N N . LEU A 1 9 ? -9.315 -6.329 1.438 1.00 0.00 9 LEU A N 2
ATOM 1308 C CA . LEU A 1 9 ? -8.723 -5.226 2.177 1.00 0.00 9 LEU A CA 2
ATOM 1309 C C . LEU A 1 9 ? -8.369 -4.097 1.229 1.00 0.00 9 LEU A C 2
ATOM 1310 O O . LEU A 1 9 ? -7.891 -4.333 0.122 1.00 0.00 9 LEU A O 2
ATOM 1326 N N . TYR A 1 10 ? -8.601 -2.869 1.664 1.00 0.00 10 TYR A N 2
ATOM 1327 C CA . TYR A 1 10 ? -8.299 -1.715 0.842 1.00 0.00 10 TYR A CA 2
ATOM 1328 C C . TYR A 1 10 ? -7.001 -1.072 1.296 1.00 0.00 10 TYR A C 2
ATOM 1329 O O . TYR A 1 10 ? -6.949 -0.404 2.328 1.00 0.00 10 TYR A O 2
ATOM 1347 N N . LYS A 1 11 ? -5.952 -1.275 0.509 1.00 0.00 11 LYS A N 2
ATOM 1348 C CA . LYS A 1 11 ? -4.644 -0.710 0.823 1.00 0.00 11 LYS A CA 2
ATOM 1349 C C . LYS A 1 11 ? -4.120 0.110 -0.350 1.00 0.00 11 LYS A C 2
ATOM 1350 O O . LYS A 1 11 ? -4.533 -0.100 -1.491 1.00 0.00 11 LYS A O 2
ATOM 1369 N N . VAL A 1 12 ? -3.208 1.040 -0.075 1.00 0.00 12 VAL A N 2
ATOM 1370 C CA . VAL A 1 12 ? -2.645 1.870 -1.135 1.00 0.00 12 VAL A CA 2
ATOM 1371 C C . VAL A 1 12 ? -1.179 1.505 -1.365 1.00 0.00 12 VAL A C 2
ATOM 1372 O O . VAL A 1 12 ? -0.437 1.303 -0.415 1.00 0.00 12 VAL A O 2
ATOM 1385 N N . GLN A 1 13 ? -0.773 1.396 -2.627 1.00 0.00 13 GLN A N 2
ATOM 1386 C CA . GLN A 1 13 ? 0.607 1.032 -2.958 1.00 0.00 13 GLN A CA 2
ATOM 1387 C C . GLN A 1 13 ? 1.205 1.988 -3.983 1.00 0.00 13 GLN A C 2
ATOM 1388 O O . GLN A 1 13 ? 0.556 2.346 -4.965 1.00 0.00 13 GLN A O 2
ATOM 1402 N N . ILE A 1 14 ? 2.444 2.415 -3.742 1.00 0.00 14 ILE A N 2
ATOM 1403 C CA . ILE A 1 14 ? 3.112 3.347 -4.646 1.00 0.00 14 ILE A CA 2
ATOM 1404 C C . ILE A 1 14 ? 4.201 2.682 -5.489 1.00 0.00 14 ILE A C 2
ATOM 1405 O O . ILE A 1 14 ? 4.754 3.319 -6.386 1.00 0.00 14 ILE A O 2
ATOM 1421 N N . GLY A 1 15 ? 4.504 1.408 -5.231 1.00 0.00 15 GLY A N 2
ATOM 1422 C CA . GLY A 1 15 ? 5.522 0.744 -6.033 1.00 0.00 15 GLY A CA 2
ATOM 1423 C C . GLY A 1 15 ? 6.186 -0.441 -5.356 1.00 0.00 15 GLY A C 2
ATOM 1424 O O . GLY A 1 15 ? 5.928 -0.739 -4.191 1.00 0.00 15 GLY A O 2
ATOM 1428 N N . ALA A 1 16 ? 7.076 -1.095 -6.106 1.00 0.00 16 ALA A N 2
ATOM 1429 C CA . ALA A 1 16 ? 7.843 -2.237 -5.621 1.00 0.00 16 ALA A CA 2
ATOM 1430 C C . ALA A 1 16 ? 9.176 -2.302 -6.365 1.00 0.00 16 ALA A C 2
ATOM 1431 O O . ALA A 1 16 ? 9.238 -1.983 -7.553 1.00 0.00 16 ALA A O 2
ATOM 1438 N N . PHE A 1 17 ? 10.243 -2.705 -5.682 1.00 0.00 17 PHE A N 2
ATOM 1439 C CA . PHE A 1 17 ? 11.555 -2.788 -6.322 1.00 0.00 17 PHE A CA 2
ATOM 1440 C C . PHE A 1 17 ? 12.390 -3.916 -5.732 1.00 0.00 17 PHE A C 2
ATOM 1441 O O . PHE A 1 17 ? 12.262 -4.248 -4.555 1.00 0.00 17 PHE A O 2
ATOM 1458 N N . LYS A 1 18 ? 13.257 -4.492 -6.559 1.00 0.00 18 LYS A N 2
ATOM 1459 C CA . LYS A 1 18 ? 14.125 -5.579 -6.124 1.00 0.00 18 LYS A CA 2
ATOM 1460 C C . LYS A 1 18 ? 15.057 -5.134 -4.998 1.00 0.00 18 LYS A C 2
ATOM 1461 O O . LYS A 1 18 ? 15.678 -5.966 -4.335 1.00 0.00 18 LYS A O 2
ATOM 1480 N N . VAL A 1 19 ? 15.164 -3.824 -4.789 1.00 0.00 19 VAL A N 2
ATOM 1481 C CA . VAL A 1 19 ? 16.033 -3.292 -3.749 1.00 0.00 19 VAL A CA 2
ATOM 1482 C C . VAL A 1 19 ? 15.240 -2.765 -2.556 1.00 0.00 19 VAL A C 2
ATOM 1483 O O . VAL A 1 19 ? 14.357 -1.921 -2.704 1.00 0.00 19 VAL A O 2
ATOM 1496 N N . LYS A 1 20 ? 15.572 -3.273 -1.374 1.00 0.00 20 LYS A N 2
ATOM 1497 C CA . LYS A 1 20 ? 14.915 -2.868 -0.141 1.00 0.00 20 LYS A CA 2
ATOM 1498 C C . LYS A 1 20 ? 15.240 -1.420 0.184 1.00 0.00 20 LYS A C 2
ATOM 1499 O O . LYS A 1 20 ? 14.368 -0.663 0.600 1.00 0.00 20 LYS A O 2
ATOM 1518 N N . ALA A 1 21 ? 16.497 -1.031 -0.021 1.00 0.00 21 ALA A N 2
ATOM 1519 C CA . ALA A 1 21 ? 16.914 0.341 0.240 1.00 0.00 21 ALA A CA 2
ATOM 1520 C C . ALA A 1 21 ? 16.069 1.304 -0.580 1.00 0.00 21 ALA A C 2
ATOM 1521 O O . ALA A 1 21 ? 15.781 2.422 -0.151 1.00 0.00 21 ALA A O 2
ATOM 1528 N N . ASN A 1 22 ? 15.650 0.842 -1.754 1.00 0.00 22 ASN A N 2
ATOM 1529 C CA . ASN A 1 22 ? 14.811 1.640 -2.630 1.00 0.00 22 ASN A CA 2
ATOM 1530 C C . ASN A 1 22 ? 13.379 1.614 -2.119 1.00 0.00 22 ASN A C 2
ATOM 1531 O O . ASN A 1 22 ? 12.658 2.611 -2.200 1.00 0.00 22 ASN A O 2
ATOM 1542 N N . ALA A 1 23 ? 12.975 0.468 -1.572 1.00 0.00 23 ALA A N 2
ATOM 1543 C CA . ALA A 1 23 ? 11.630 0.323 -1.030 1.00 0.00 23 ALA A CA 2
ATOM 1544 C C . ALA A 1 23 ? 11.489 1.090 0.286 1.00 0.00 23 ALA A C 2
ATOM 1545 O O . ALA A 1 23 ? 10.381 1.395 0.724 1.00 0.00 23 ALA A O 2
ATOM 1552 N N . ASP A 1 24 ? 12.626 1.402 0.908 1.00 0.00 24 ASP A N 2
ATOM 1553 C CA . ASP A 1 24 ? 12.642 2.136 2.167 1.00 0.00 24 ASP A CA 2
ATOM 1554 C C . ASP A 1 24 ? 12.567 3.635 1.915 1.00 0.00 24 ASP A C 2
ATOM 1555 O O . ASP A 1 24 ? 11.904 4.367 2.648 1.00 0.00 24 ASP A O 2
ATOM 1564 N N . SER A 1 25 ? 13.236 4.085 0.856 1.00 0.00 25 SER A N 2
ATOM 1565 C CA . SER A 1 25 ? 13.222 5.497 0.497 1.00 0.00 25 SER A CA 2
ATOM 1566 C C . SER A 1 25 ? 11.813 5.896 0.084 1.00 0.00 25 SER A C 2
ATOM 1567 O O . SER A 1 25 ? 11.342 6.993 0.389 1.00 0.00 25 SER A O 2
ATOM 1575 N N . LEU A 1 26 ? 11.142 4.979 -0.601 1.00 0.00 26 LEU A N 2
ATOM 1576 C CA . LEU A 1 26 ? 9.778 5.198 -1.054 1.00 0.00 26 LEU A CA 2
ATOM 1577 C C . LEU A 1 26 ? 8.836 5.282 0.146 1.00 0.00 26 LEU A C 2
ATOM 1578 O O . LEU A 1 26 ? 8.060 6.232 0.280 1.00 0.00 26 LEU A O 2
ATOM 1594 N N . ALA A 1 27 ? 8.925 4.291 1.026 1.00 0.00 27 ALA A N 2
ATOM 1595 C CA . ALA A 1 27 ? 8.098 4.260 2.226 1.00 0.00 27 ALA A CA 2
ATOM 1596 C C . ALA A 1 27 ? 8.326 5.513 3.068 1.00 0.00 27 ALA A C 2
ATOM 1597 O O . ALA A 1 27 ? 7.461 5.925 3.839 1.00 0.00 27 ALA A O 2
ATOM 1604 N N . SER A 1 28 ? 9.501 6.116 2.901 1.00 0.00 28 SER A N 2
ATOM 1605 C CA . SER A 1 28 ? 9.852 7.325 3.634 1.00 0.00 28 SER A CA 2
ATOM 1606 C C . SER A 1 28 ? 9.068 8.520 3.101 1.00 0.00 28 SER A C 2
ATOM 1607 O O . SER A 1 28 ? 8.584 9.351 3.871 1.00 0.00 28 SER A O 2
ATOM 1615 N N . ASN A 1 29 ? 8.940 8.597 1.780 1.00 0.00 29 ASN A N 2
ATOM 1616 C CA . ASN A 1 29 ? 8.207 9.690 1.152 1.00 0.00 29 ASN A CA 2
ATOM 1617 C C . ASN A 1 29 ? 6.766 9.723 1.647 1.00 0.00 29 ASN A C 2
ATOM 1618 O O . ASN A 1 29 ? 6.251 10.778 2.021 1.00 0.00 29 ASN A O 2
ATOM 1629 N N . ALA A 1 30 ? 6.122 8.562 1.646 1.00 0.00 30 ALA A N 2
ATOM 1630 C CA . ALA A 1 30 ? 4.741 8.460 2.094 1.00 0.00 30 ALA A CA 2
ATOM 1631 C C . ALA A 1 30 ? 4.618 8.884 3.548 1.00 0.00 30 ALA A C 2
ATOM 1632 O O . ALA A 1 30 ? 3.670 9.575 3.928 1.00 0.00 30 ALA A O 2
ATOM 1639 N N . GLU A 1 31 ? 5.585 8.472 4.361 1.00 0.00 31 GLU A N 2
ATOM 1640 C CA . GLU A 1 31 ? 5.583 8.815 5.777 1.00 0.00 31 GLU A CA 2
ATOM 1641 C C . GLU A 1 31 ? 5.499 10.326 5.957 1.00 0.00 31 GLU A C 2
ATOM 1642 O O . GLU A 1 31 ? 4.837 10.822 6.869 1.00 0.00 31 GLU A O 2
ATOM 1654 N N . ALA A 1 32 ? 6.171 11.052 5.068 1.00 0.00 32 ALA A N 2
ATOM 1655 C CA . ALA A 1 32 ? 6.173 12.509 5.103 1.00 0.00 32 ALA A CA 2
ATOM 1656 C C . ALA A 1 32 ? 4.747 13.037 5.105 1.00 0.00 32 ALA A C 2
ATOM 1657 O O . ALA A 1 32 ? 4.375 13.845 5.957 1.00 0.00 32 ALA A O 2
ATOM 1664 N N . LYS A 1 33 ? 3.943 12.555 4.160 1.00 0.00 33 LYS A N 2
ATOM 1665 C CA . LYS A 1 33 ? 2.550 12.966 4.084 1.00 0.00 33 LYS A CA 2
ATOM 1666 C C . LYS A 1 33 ? 1.831 12.538 5.355 1.00 0.00 33 LYS A C 2
ATOM 1667 O O . LYS A 1 33 ? 0.873 13.174 5.792 1.00 0.00 33 LYS A O 2
ATOM 1686 N N . GLY A 1 34 ? 2.326 11.455 5.952 1.00 0.00 34 GLY A N 2
ATOM 1687 C CA . GLY A 1 34 ? 1.755 10.950 7.178 1.00 0.00 34 GLY A CA 2
ATOM 1688 C C . GLY A 1 34 ? 1.018 9.643 6.979 1.00 0.00 34 GLY A C 2
ATOM 1689 O O . GLY A 1 34 ? 0.046 9.357 7.678 1.00 0.00 34 GLY A O 2
ATOM 1693 N N . PHE A 1 35 ? 1.488 8.845 6.029 1.00 0.00 35 PHE A N 2
ATOM 1694 C CA . PHE A 1 35 ? 0.875 7.557 5.749 1.00 0.00 35 PHE A CA 2
ATOM 1695 C C . PHE A 1 35 ? 1.671 6.430 6.388 1.00 0.00 35 PHE A C 2
ATOM 1696 O O . PHE A 1 35 ? 2.864 6.572 6.659 1.00 0.00 35 PHE A O 2
ATOM 1713 N N . ASP A 1 36 ? 1.007 5.307 6.612 1.00 0.00 36 ASP A N 2
ATOM 1714 C CA . ASP A 1 36 ? 1.656 4.150 7.201 1.00 0.00 36 ASP A CA 2
ATOM 1715 C C . ASP A 1 36 ? 2.305 3.313 6.109 1.00 0.00 36 ASP A C 2
ATOM 1716 O O . ASP A 1 36 ? 1.649 2.475 5.488 1.00 0.00 36 ASP A O 2
ATOM 1725 N N . SER A 1 37 ? 3.587 3.554 5.857 1.00 0.00 37 SER A N 2
ATOM 1726 C CA . SER A 1 37 ? 4.299 2.829 4.817 1.00 0.00 37 SER A CA 2
ATOM 1727 C C . SER A 1 37 ? 4.732 1.460 5.310 1.00 0.00 37 SER A C 2
ATOM 1728 O O . SER A 1 37 ? 4.823 1.216 6.514 1.00 0.00 37 SER A O 2
ATOM 1736 N N . ILE A 1 38 ? 4.965 0.557 4.369 1.00 0.00 38 ILE A N 2
ATOM 1737 C CA . ILE A 1 38 ? 5.353 -0.804 4.697 1.00 0.00 38 ILE A CA 2
ATOM 1738 C C . ILE A 1 38 ? 6.106 -1.453 3.538 1.00 0.00 38 ILE A C 2
ATOM 1739 O O . ILE A 1 38 ? 5.733 -1.291 2.377 1.00 0.00 38 ILE A O 2
ATOM 1755 N N . VAL A 1 39 ? 7.164 -2.187 3.862 1.00 0.00 39 VAL A N 2
ATOM 1756 C CA . VAL A 1 39 ? 7.964 -2.861 2.849 1.00 0.00 39 VAL A CA 2
ATOM 1757 C C . VAL A 1 39 ? 7.918 -4.374 3.033 1.00 0.00 39 VAL A C 2
ATOM 1758 O O . VAL A 1 39 ? 8.373 -4.894 4.052 1.00 0.00 39 VAL A O 2
ATOM 1771 N N . LEU A 1 40 ? 7.371 -5.083 2.045 1.00 0.00 40 LEU A N 2
ATOM 1772 C CA . LEU A 1 40 ? 7.278 -6.533 2.119 1.00 0.00 40 LEU A CA 2
ATOM 1773 C C . LEU A 1 40 ? 8.170 -7.183 1.072 1.00 0.00 40 LEU A C 2
ATOM 1774 O O . LEU A 1 40 ? 8.064 -6.891 -0.120 1.00 0.00 40 LEU A O 2
ATOM 1790 N N . LEU A 1 41 ? 9.049 -8.066 1.525 1.00 0.00 41 LEU A N 2
ATOM 1791 C CA . LEU A 1 41 ? 9.961 -8.756 0.630 1.00 0.00 41 LEU A CA 2
ATOM 1792 C C . LEU A 1 41 ? 9.319 -10.014 0.050 1.00 0.00 41 LEU A C 2
ATOM 1793 O O . LEU A 1 41 ? 9.060 -10.983 0.762 1.00 0.00 41 LEU A O 2
ATOM 1809 N N . LYS A 1 42 ? 9.105 -9.995 -1.260 1.00 0.00 42 LYS A N 2
ATOM 1810 C CA . LYS A 1 42 ? 8.541 -11.136 -1.964 1.00 0.00 42 LYS A CA 2
ATOM 1811 C C . LYS A 1 42 ? 9.664 -11.896 -2.650 1.00 0.00 42 LYS A C 2
ATOM 1812 O O . LYS A 1 42 ? 10.785 -11.401 -2.729 1.00 0.00 42 LYS A O 2
ATOM 1831 N N . ASP A 1 43 ? 9.372 -13.101 -3.113 1.00 0.00 43 ASP A N 2
ATOM 1832 C CA . ASP A 1 43 ? 10.373 -13.932 -3.767 1.00 0.00 43 ASP A CA 2
ATOM 1833 C C . ASP A 1 43 ? 11.057 -13.233 -4.949 1.00 0.00 43 ASP A C 2
ATOM 1834 O O . ASP A 1 43 ? 10.929 -13.673 -6.093 1.00 0.00 43 ASP A O 2
ATOM 1843 N N . GLY A 1 44 ? 11.808 -12.160 -4.675 1.00 0.00 44 GLY A N 2
ATOM 1844 C CA . GLY A 1 44 ? 12.514 -11.471 -5.744 1.00 0.00 44 GLY A CA 2
ATOM 1845 C C . GLY A 1 44 ? 12.399 -9.949 -5.718 1.00 0.00 44 GLY A C 2
ATOM 1846 O O . GLY A 1 44 ? 13.252 -9.265 -6.285 1.00 0.00 44 GLY A O 2
ATOM 1850 N N . LEU A 1 45 ? 11.358 -9.406 -5.090 1.00 0.00 45 LEU A N 2
ATOM 1851 C CA . LEU A 1 45 ? 11.183 -7.948 -5.051 1.00 0.00 45 LEU A CA 2
ATOM 1852 C C . LEU A 1 45 ? 10.634 -7.448 -3.718 1.00 0.00 45 LEU A C 2
ATOM 1853 O O . LEU A 1 45 ? 10.081 -8.208 -2.930 1.00 0.00 45 LEU A O 2
ATOM 1869 N N . TYR A 1 46 ? 10.775 -6.142 -3.501 1.00 0.00 46 TYR A N 2
ATOM 1870 C CA . TYR A 1 46 ? 10.279 -5.487 -2.295 1.00 0.00 46 TYR A CA 2
ATOM 1871 C C . TYR A 1 46 ? 9.122 -4.560 -2.657 1.00 0.00 46 TYR A C 2
ATOM 1872 O O . TYR A 1 46 ? 9.217 -3.783 -3.606 1.00 0.00 46 TYR A O 2
ATOM 1890 N N . LYS A 1 47 ? 8.030 -4.649 -1.910 1.00 0.00 47 LYS A N 2
ATOM 1891 C CA . LYS A 1 47 ? 6.861 -3.817 -2.177 1.00 0.00 47 LYS A CA 2
ATOM 1892 C C . LYS A 1 47 ? 6.744 -2.678 -1.183 1.00 0.00 47 LYS A C 2
ATOM 1893 O O . LYS A 1 47 ? 7.100 -2.815 -0.016 1.00 0.00 47 LYS A O 2
ATOM 1912 N N . VAL A 1 48 ? 6.233 -1.553 -1.662 1.00 0.00 48 VAL A N 2
ATOM 1913 C CA . VAL A 1 48 ? 6.053 -0.374 -0.831 1.00 0.00 48 VAL A CA 2
ATOM 1914 C C . VAL A 1 48 ? 4.585 0.044 -0.799 1.00 0.00 48 VAL A C 2
ATOM 1915 O O . VAL A 1 48 ? 4.074 0.636 -1.751 1.00 0.00 48 VAL A O 2
ATOM 1928 N N . GLN A 1 49 ? 3.913 -0.281 0.302 1.00 0.00 49 GLN A N 2
ATOM 1929 C CA . GLN A 1 49 ? 2.501 0.045 0.464 1.00 0.00 49 GLN A CA 2
ATOM 1930 C C . GLN A 1 49 ? 2.298 1.110 1.540 1.00 0.00 49 GLN A C 2
ATOM 1931 O O . GLN A 1 49 ? 2.995 1.123 2.553 1.00 0.00 49 GLN A O 2
ATOM 1945 N N . ILE A 1 50 ? 1.329 1.992 1.311 1.00 0.00 50 ILE A N 2
ATOM 1946 C CA . ILE A 1 50 ? 1.019 3.054 2.255 1.00 0.00 50 ILE A CA 2
ATOM 1947 C C . ILE A 1 50 ? -0.488 3.210 2.445 1.00 0.00 50 ILE A C 2
ATOM 1948 O O . ILE A 1 50 ? -1.237 3.425 1.494 1.00 0.00 50 ILE A O 2
ATOM 1964 N N . GLY A 1 51 ? -0.906 3.106 3.700 1.00 0.00 51 GLY A N 2
ATOM 1965 C CA . GLY A 1 51 ? -2.307 3.241 4.052 1.00 0.00 51 GLY A CA 2
ATOM 1966 C C . GLY A 1 51 ? -3.106 1.975 3.805 1.00 0.00 51 GLY A C 2
ATOM 1967 O O . GLY A 1 51 ? -3.354 1.602 2.659 1.00 0.00 51 GLY A O 2
ATOM 1971 N N . ALA A 1 52 ? -3.519 1.323 4.888 1.00 0.00 52 ALA A N 2
ATOM 1972 C CA . ALA A 1 52 ? -4.308 0.099 4.793 1.00 0.00 52 ALA A CA 2
ATOM 1973 C C . ALA A 1 52 ? -5.505 0.168 5.735 1.00 0.00 52 ALA A C 2
ATOM 1974 O O . ALA A 1 52 ? -5.347 0.362 6.940 1.00 0.00 52 ALA A O 2
ATOM 1981 N N . PHE A 1 53 ? -6.706 0.027 5.181 1.00 0.00 53 PHE A N 2
ATOM 1982 C CA . PHE A 1 53 ? -7.923 0.092 5.984 1.00 0.00 53 PHE A CA 2
ATOM 1983 C C . PHE A 1 53 ? -8.971 -0.902 5.497 1.00 0.00 53 PHE A C 2
ATOM 1984 O O . PHE A 1 53 ? -8.784 -1.578 4.484 1.00 0.00 53 PHE A O 2
ATOM 2001 N N . SER A 1 54 ? -10.078 -0.978 6.230 1.00 0.00 54 SER A N 2
ATOM 2002 C CA . SER A 1 54 ? -11.169 -1.881 5.885 1.00 0.00 54 SER A CA 2
ATOM 2003 C C . SER A 1 54 ? -12.132 -1.228 4.897 1.00 0.00 54 SER A C 2
ATOM 2004 O O . SER A 1 54 ? -12.947 -1.908 4.276 1.00 0.00 54 SER A O 2
ATOM 2012 N N . SER A 1 55 ? -12.038 0.093 4.755 1.00 0.00 55 SER A N 2
ATOM 2013 C CA . SER A 1 55 ? -12.908 0.827 3.839 1.00 0.00 55 SER A CA 2
ATOM 2014 C C . SER A 1 55 ? -12.117 1.395 2.663 1.00 0.00 55 SER A C 2
ATOM 2015 O O . SER A 1 55 ? -11.116 2.088 2.851 1.00 0.00 55 SER A O 2
ATOM 2023 N N . LYS A 1 56 ? -12.572 1.095 1.450 1.00 0.00 56 LYS A N 2
ATOM 2024 C CA . LYS A 1 56 ? -11.913 1.571 0.238 1.00 0.00 56 LYS A CA 2
ATOM 2025 C C . LYS A 1 56 ? -11.785 3.091 0.241 1.00 0.00 56 LYS A C 2
ATOM 2026 O O . LYS A 1 56 ? -10.791 3.641 -0.235 1.00 0.00 56 LYS A O 2
ATOM 2045 N N . ASP A 1 57 ? -12.794 3.769 0.778 1.00 0.00 57 ASP A N 2
ATOM 2046 C CA . ASP A 1 57 ? -12.790 5.227 0.841 1.00 0.00 57 ASP A CA 2
ATOM 2047 C C . ASP A 1 57 ? -11.513 5.742 1.497 1.00 0.00 57 ASP A C 2
ATOM 2048 O O . ASP A 1 57 ? -11.039 6.833 1.186 1.00 0.00 57 ASP A O 2
ATOM 2057 N N . ASN A 1 58 ? -10.962 4.945 2.405 1.00 0.00 58 ASN A N 2
ATOM 2058 C CA . ASN A 1 58 ? -9.737 5.319 3.104 1.00 0.00 58 ASN A CA 2
ATOM 2059 C C . ASN A 1 58 ? -8.533 5.220 2.174 1.00 0.00 58 ASN A C 2
ATOM 2060 O O . ASN A 1 58 ? -7.732 6.149 2.078 1.00 0.00 58 ASN A O 2
ATOM 2071 N N . ALA A 1 59 ? -8.416 4.087 1.489 1.00 0.00 59 ALA A N 2
ATOM 2072 C CA . ALA A 1 59 ? -7.315 3.865 0.559 1.00 0.00 59 ALA A CA 2
ATOM 2073 C C . ALA A 1 59 ? -7.330 4.896 -0.560 1.00 0.00 59 ALA A C 2
ATOM 2074 O O . ALA A 1 59 ? -6.282 5.395 -0.962 1.00 0.00 59 ALA A O 2
ATOM 2081 N N . ASP A 1 60 ? -8.517 5.212 -1.065 1.00 0.00 60 ASP A N 2
ATOM 2082 C CA . ASP A 1 60 ? -8.652 6.187 -2.141 1.00 0.00 60 ASP A CA 2
ATOM 2083 C C . ASP A 1 60 ? -8.118 7.549 -1.709 1.00 0.00 60 ASP A C 2
ATOM 2084 O O . ASP A 1 60 ? -7.317 8.165 -2.413 1.00 0.00 60 ASP A O 2
ATOM 2093 N N . THR A 1 61 ? -8.563 8.013 -0.545 1.00 0.00 61 THR A N 2
ATOM 2094 C CA . THR A 1 61 ? -8.125 9.300 -0.017 1.00 0.00 61 THR A CA 2
ATOM 2095 C C . THR A 1 61 ? -6.609 9.333 0.139 1.00 0.00 61 THR A C 2
ATOM 2096 O O . THR A 1 61 ? -5.969 10.351 -0.122 1.00 0.00 61 THR A O 2
ATOM 2107 N N . LEU A 1 62 ? -6.042 8.205 0.551 1.00 0.00 62 LEU A N 2
ATOM 2108 C CA . LEU A 1 62 ? -4.600 8.083 0.731 1.00 0.00 62 LEU A CA 2
ATOM 2109 C C . LEU A 1 62 ? -3.905 8.130 -0.602 1.00 0.00 62 LEU A C 2
ATOM 2110 O O . LEU A 1 62 ? -2.935 8.861 -0.802 1.00 0.00 62 LEU A O 2
ATOM 2126 N N . ALA A 1 63 ? -4.402 7.300 -1.505 1.00 0.00 63 ALA A N 2
ATOM 2127 C CA . ALA A 1 63 ? -3.831 7.190 -2.818 1.00 0.00 63 ALA A CA 2
ATOM 2128 C C . ALA A 1 63 ? -3.726 8.556 -3.487 1.00 0.00 63 ALA A C 2
ATOM 2129 O O . ALA A 1 63 ? -2.635 9.017 -3.822 1.00 0.00 63 ALA A O 2
ATOM 2136 N N . ALA A 1 64 ? -4.878 9.201 -3.673 1.00 0.00 64 ALA A N 2
ATOM 2137 C CA . ALA A 1 64 ? -4.930 10.520 -4.293 1.00 0.00 64 ALA A CA 2
ATOM 2138 C C . ALA A 1 64 ? -3.982 11.482 -3.591 1.00 0.00 64 ALA A C 2
ATOM 2139 O O . ALA A 1 64 ? -3.359 12.332 -4.227 1.00 0.00 64 ALA A O 2
ATOM 2146 N N . ARG A 1 65 ? -3.865 11.329 -2.276 1.00 0.00 65 ARG A N 2
ATOM 2147 C CA . ARG A 1 65 ? -2.977 12.170 -1.489 1.00 0.00 65 ARG A CA 2
ATOM 2148 C C . ARG A 1 65 ? -1.532 11.908 -1.889 1.00 0.00 65 ARG A C 2
ATOM 2149 O O . ARG A 1 65 ? -0.719 12.828 -1.964 1.00 0.00 65 ARG A O 2
ATOM 2170 N N . ALA A 1 66 ? -1.227 10.642 -2.160 1.00 0.00 66 ALA A N 2
ATOM 2171 C CA . ALA A 1 66 ? 0.110 10.253 -2.572 1.00 0.00 66 ALA A CA 2
ATOM 2172 C C . ALA A 1 66 ? 0.427 10.864 -3.925 1.00 0.00 66 ALA A C 2
ATOM 2173 O O . ALA A 1 66 ? 1.525 11.371 -4.148 1.00 0.00 66 ALA A O 2
ATOM 2180 N N . LYS A 1 67 ? -0.556 10.837 -4.819 1.00 0.00 67 LYS A N 2
ATOM 2181 C CA . LYS A 1 67 ? -0.388 11.412 -6.143 1.00 0.00 67 LYS A CA 2
ATOM 2182 C C . LYS A 1 67 ? -0.122 12.904 -6.021 1.00 0.00 67 LYS A C 2
ATOM 2183 O O . LYS A 1 67 ? 0.799 13.439 -6.638 1.00 0.00 67 LYS A O 2
ATOM 2202 N N . ASN A 1 68 ? -0.924 13.565 -5.192 1.00 0.00 68 ASN A N 2
ATOM 2203 C CA . ASN A 1 68 ? -0.769 14.990 -4.951 1.00 0.00 68 ASN A CA 2
ATOM 2204 C C . ASN A 1 68 ? 0.502 15.241 -4.147 1.00 0.00 68 ASN A C 2
ATOM 2205 O O . ASN A 1 68 ? 1.095 16.319 -4.214 1.00 0.00 68 ASN A O 2
ATOM 2216 N N . ALA A 1 69 ? 0.911 14.228 -3.387 1.00 0.00 69 ALA A N 2
ATOM 2217 C CA . ALA A 1 69 ? 2.107 14.307 -2.563 1.00 0.00 69 ALA A CA 2
ATOM 2218 C C . ALA A 1 69 ? 3.369 14.171 -3.405 1.00 0.00 69 ALA A C 2
ATOM 2219 O O . ALA A 1 69 ? 4.444 14.621 -3.007 1.00 0.00 69 ALA A O 2
ATOM 2226 N N . GLY A 1 70 ? 3.236 13.540 -4.566 1.00 0.00 70 GLY A N 2
ATOM 2227 C CA . GLY A 1 70 ? 4.373 13.342 -5.441 1.00 0.00 70 GLY A CA 2
ATOM 2228 C C . GLY A 1 70 ? 4.742 11.879 -5.550 1.00 0.00 70 GLY A C 2
ATOM 2229 O O . GLY A 1 70 ? 5.889 11.534 -5.837 1.00 0.00 70 GLY A O 2
ATOM 2233 N N . PHE A 1 71 ? 3.763 11.014 -5.303 1.00 0.00 71 PHE A N 2
ATOM 2234 C CA . PHE A 1 71 ? 3.972 9.577 -5.354 1.00 0.00 71 PHE A CA 2
ATOM 2235 C C . PHE A 1 71 ? 2.872 8.923 -6.180 1.00 0.00 71 PHE A C 2
ATOM 2236 O O . PHE A 1 71 ? 1.745 9.408 -6.211 1.00 0.00 71 PHE A O 2
ATOM 2253 N N . ASP A 1 72 ? 3.194 7.825 -6.846 1.00 0.00 72 ASP A N 2
ATOM 2254 C CA . ASP A 1 72 ? 2.210 7.127 -7.662 1.00 0.00 72 ASP A CA 2
ATOM 2255 C C . ASP A 1 72 ? 1.528 6.021 -6.862 1.00 0.00 72 ASP A C 2
ATOM 2256 O O . ASP A 1 72 ? 1.781 4.840 -7.088 1.00 0.00 72 ASP A O 2
ATOM 2265 N N . ALA A 1 73 ? 0.659 6.407 -5.927 1.00 0.00 73 ALA A N 2
ATOM 2266 C CA . ALA A 1 73 ? -0.049 5.431 -5.107 1.00 0.00 73 ALA A CA 2
ATOM 2267 C C . ALA A 1 73 ? -1.340 4.967 -5.772 1.00 0.00 73 ALA A C 2
ATOM 2268 O O . ALA A 1 73 ? -2.029 5.744 -6.433 1.00 0.00 73 ALA A O 2
ATOM 2275 N N . ILE A 1 74 ? -1.661 3.697 -5.572 1.00 0.00 74 ILE A N 2
ATOM 2276 C CA . ILE A 1 74 ? -2.872 3.107 -6.123 1.00 0.00 74 ILE A CA 2
ATOM 2277 C C . ILE A 1 74 ? -3.587 2.302 -5.048 1.00 0.00 74 ILE A C 2
ATOM 2278 O O . ILE A 1 74 ? -2.968 1.879 -4.075 1.00 0.00 74 ILE A O 2
ATOM 2294 N N . VAL A 1 75 ? -4.883 2.085 -5.219 1.00 0.00 75 VAL A N 2
ATOM 2295 C CA . VAL A 1 75 ? -5.654 1.323 -4.244 1.00 0.00 75 VAL A CA 2
ATOM 2296 C C . VAL A 1 75 ? -6.064 -0.031 -4.809 1.00 0.00 75 VAL A C 2
ATOM 2297 O O . VAL A 1 75 ? -6.523 -0.130 -5.947 1.00 0.00 75 VAL A O 2
ATOM 2310 N N . ILE A 1 76 ? -5.892 -1.074 -4.003 1.00 0.00 76 ILE A N 2
ATOM 2311 C CA . ILE A 1 76 ? -6.242 -2.423 -4.420 1.00 0.00 76 ILE A CA 2
ATOM 2312 C C . ILE A 1 76 ? -7.017 -3.157 -3.332 1.00 0.00 76 ILE A C 2
ATOM 2313 O O . ILE A 1 76 ? -6.731 -3.008 -2.138 1.00 0.00 76 ILE A O 2
ATOM 2329 N N . LEU A 1 77 ? -7.997 -3.949 -3.758 1.00 0.00 77 LEU A N 2
ATOM 2330 C CA . LEU A 1 77 ? -8.824 -4.719 -2.839 1.00 0.00 77 LEU A CA 2
ATOM 2331 C C . LEU A 1 77 ? -8.416 -6.191 -2.864 1.00 0.00 77 LEU A C 2
ATOM 2332 O O . LEU A 1 77 ? -8.738 -6.916 -3.807 1.00 0.00 77 LEU A O 2
ATOM 2348 N N . GLU A 1 78 ? -7.707 -6.625 -1.828 1.00 0.00 78 GLU A N 2
ATOM 2349 C CA . GLU A 1 78 ? -7.257 -8.011 -1.739 1.00 0.00 78 GLU A CA 2
ATOM 2350 C C . GLU A 1 78 ? -7.526 -8.585 -0.352 1.00 0.00 78 GLU A C 2
ATOM 2351 O O . GLU A 1 78 ? -7.413 -7.886 0.654 1.00 0.00 78 GLU A O 2
ATOM 2363 N N . SER A 1 79 ? -7.882 -9.865 -0.308 1.00 0.00 79 SER A N 2
ATOM 2364 C CA . SER A 1 79 ? -8.168 -10.536 0.955 1.00 0.00 79 SER A CA 2
ATOM 2365 C C . SER A 1 79 ? -6.983 -11.391 1.396 1.00 0.00 79 SER A C 2
ATOM 2366 O O . SER A 1 79 ? -6.210 -10.930 2.262 1.00 0.00 79 SER A O 2
ATOM 2375 N N . LEU A 1 1 ? -26.846 -10.769 5.479 1.00 0.00 1 LEU A N 3
ATOM 2376 C CA . LEU A 1 1 ? -26.043 -9.538 5.699 1.00 0.00 1 LEU A CA 3
ATOM 2377 C C . LEU A 1 1 ? -24.729 -9.591 4.925 1.00 0.00 1 LEU A C 3
ATOM 2378 O O . LEU A 1 1 ? -24.259 -10.667 4.552 1.00 0.00 1 LEU A O 3
ATOM 2396 N N . LYS A 1 2 ? -24.141 -8.423 4.685 1.00 0.00 2 LYS A N 3
ATOM 2397 C CA . LYS A 1 2 ? -22.883 -8.337 3.954 1.00 0.00 2 LYS A CA 3
ATOM 2398 C C . LYS A 1 2 ? -23.032 -8.906 2.547 1.00 0.00 2 LYS A C 3
ATOM 2399 O O . LYS A 1 2 ? -24.085 -9.431 2.187 1.00 0.00 2 LYS A O 3
ATOM 2418 N N . LYS A 1 3 ? -21.970 -8.797 1.754 1.00 0.00 3 LYS A N 3
ATOM 2419 C CA . LYS A 1 3 ? -21.983 -9.300 0.387 1.00 0.00 3 LYS A CA 3
ATOM 2420 C C . LYS A 1 3 ? -21.284 -10.654 0.298 1.00 0.00 3 LYS A C 3
ATOM 2421 O O . LYS A 1 3 ? -20.688 -11.120 1.268 1.00 0.00 3 LYS A O 3
ATOM 2440 N N . THR A 1 4 ? -21.361 -11.278 -0.872 1.00 0.00 4 THR A N 3
ATOM 2441 C CA . THR A 1 4 ? -20.737 -12.578 -1.088 1.00 0.00 4 THR A CA 3
ATOM 2442 C C . THR A 1 4 ? -20.188 -12.689 -2.506 1.00 0.00 4 THR A C 3
ATOM 2443 O O . THR A 1 4 ? -20.153 -13.774 -3.087 1.00 0.00 4 THR A O 3
ATOM 2454 N N . SER A 1 5 ? -19.757 -11.559 -3.058 1.00 0.00 5 SER A N 3
ATOM 2455 C CA . SER A 1 5 ? -19.210 -11.529 -4.410 1.00 0.00 5 SER A CA 3
ATOM 2456 C C . SER A 1 5 ? -17.690 -11.412 -4.379 1.00 0.00 5 SER A C 3
ATOM 2457 O O . SER A 1 5 ? -16.986 -12.149 -5.071 1.00 0.00 5 SER A O 3
ATOM 2465 N N . SER A 1 6 ? -17.188 -10.484 -3.570 1.00 0.00 6 SER A N 3
ATOM 2466 C CA . SER A 1 6 ? -15.750 -10.274 -3.451 1.00 0.00 6 SER A CA 3
ATOM 2467 C C . SER A 1 6 ? -15.430 -9.305 -2.316 1.00 0.00 6 SER A C 3
ATOM 2468 O O . SER A 1 6 ? -15.897 -8.167 -2.308 1.00 0.00 6 SER A O 3
ATOM 2476 N N . SER A 1 7 ? -14.627 -9.767 -1.362 1.00 0.00 7 SER A N 3
ATOM 2477 C CA . SER A 1 7 ? -14.240 -8.945 -0.222 1.00 0.00 7 SER A CA 3
ATOM 2478 C C . SER A 1 7 ? -12.765 -9.149 0.113 1.00 0.00 7 SER A C 3
ATOM 2479 O O . SER A 1 7 ? -12.177 -10.169 -0.239 1.00 0.00 7 SER A O 3
ATOM 2487 N N . GLY A 1 8 ? -12.175 -8.171 0.793 1.00 0.00 8 GLY A N 3
ATOM 2488 C CA . GLY A 1 8 ? -10.775 -8.269 1.158 1.00 0.00 8 GLY A CA 3
ATOM 2489 C C . GLY A 1 8 ? -10.307 -7.106 2.012 1.00 0.00 8 GLY A C 3
ATOM 2490 O O . GLY A 1 8 ? -10.821 -6.887 3.109 1.00 0.00 8 GLY A O 3
ATOM 2494 N N . LEU A 1 9 ? -9.333 -6.356 1.507 1.00 0.00 9 LEU A N 3
ATOM 2495 C CA . LEU A 1 9 ? -8.797 -5.211 2.227 1.00 0.00 9 LEU A CA 3
ATOM 2496 C C . LEU A 1 9 ? -8.440 -4.105 1.252 1.00 0.00 9 LEU A C 3
ATOM 2497 O O . LEU A 1 9 ? -7.953 -4.369 0.153 1.00 0.00 9 LEU A O 3
ATOM 2513 N N . TYR A 1 10 ? -8.671 -2.867 1.658 1.00 0.00 10 TYR A N 3
ATOM 2514 C CA . TYR A 1 10 ? -8.359 -1.732 0.814 1.00 0.00 10 TYR A CA 3
ATOM 2515 C C . TYR A 1 10 ? -7.066 -1.084 1.271 1.00 0.00 10 TYR A C 3
ATOM 2516 O O . TYR A 1 10 ? -7.022 -0.410 2.301 1.00 0.00 10 TYR A O 3
ATOM 2534 N N . LYS A 1 11 ? -6.013 -1.290 0.495 1.00 0.00 11 LYS A N 3
ATOM 2535 C CA . LYS A 1 11 ? -4.707 -0.723 0.814 1.00 0.00 11 LYS A CA 3
ATOM 2536 C C . LYS A 1 11 ? -4.162 0.069 -0.368 1.00 0.00 11 LYS A C 3
ATOM 2537 O O . LYS A 1 11 ? -4.535 -0.183 -1.514 1.00 0.00 11 LYS A O 3
ATOM 2556 N N . VAL A 1 12 ? -3.279 1.028 -0.095 1.00 0.00 12 VAL A N 3
ATOM 2557 C CA . VAL A 1 12 ? -2.700 1.838 -1.161 1.00 0.00 12 VAL A CA 3
ATOM 2558 C C . VAL A 1 12 ? -1.236 1.465 -1.377 1.00 0.00 12 VAL A C 3
ATOM 2559 O O . VAL A 1 12 ? -0.504 1.250 -0.421 1.00 0.00 12 VAL A O 3
ATOM 2572 N N . GLN A 1 13 ? -0.818 1.372 -2.637 1.00 0.00 13 GLN A N 3
ATOM 2573 C CA . GLN A 1 13 ? 0.561 1.007 -2.962 1.00 0.00 13 GLN A CA 3
ATOM 2574 C C . GLN A 1 13 ? 1.166 1.990 -3.959 1.00 0.00 13 GLN A C 3
ATOM 2575 O O . GLN A 1 13 ? 0.516 2.377 -4.929 1.00 0.00 13 GLN A O 3
ATOM 2589 N N . ILE A 1 14 ? 2.407 2.403 -3.708 1.00 0.00 14 ILE A N 3
ATOM 2590 C CA . ILE A 1 14 ? 3.070 3.359 -4.591 1.00 0.00 14 ILE A CA 3
ATOM 2591 C C . ILE A 1 14 ? 4.200 2.733 -5.410 1.00 0.00 14 ILE A C 3
ATOM 2592 O O . ILE A 1 14 ? 4.751 3.391 -6.293 1.00 0.00 14 ILE A O 3
ATOM 2608 N N . GLY A 1 15 ? 4.541 1.468 -5.151 1.00 0.00 15 GLY A N 3
ATOM 2609 C CA . GLY A 1 15 ? 5.596 0.846 -5.936 1.00 0.00 15 GLY A CA 3
ATOM 2610 C C . GLY A 1 15 ? 6.252 -0.356 -5.281 1.00 0.00 15 GLY A C 3
ATOM 2611 O O . GLY A 1 15 ? 5.995 -0.669 -4.119 1.00 0.00 15 GLY A O 3
ATOM 2615 N N . ALA A 1 16 ? 7.136 -1.001 -6.043 1.00 0.00 16 ALA A N 3
ATOM 2616 C CA . ALA A 1 16 ? 7.896 -2.156 -5.579 1.00 0.00 16 ALA A CA 3
ATOM 2617 C C . ALA A 1 16 ? 9.225 -2.216 -6.329 1.00 0.00 16 ALA A C 3
ATOM 2618 O O . ALA A 1 16 ? 9.283 -1.889 -7.514 1.00 0.00 16 ALA A O 3
ATOM 2625 N N . PHE A 1 17 ? 10.293 -2.623 -5.651 1.00 0.00 17 PHE A N 3
ATOM 2626 C CA . PHE A 1 17 ? 11.603 -2.703 -6.293 1.00 0.00 17 PHE A CA 3
ATOM 2627 C C . PHE A 1 17 ? 12.418 -3.864 -5.744 1.00 0.00 17 PHE A C 3
ATOM 2628 O O . PHE A 1 17 ? 12.290 -4.228 -4.577 1.00 0.00 17 PHE A O 3
ATOM 2645 N N . LYS A 1 18 ? 13.268 -4.431 -6.590 1.00 0.00 18 LYS A N 3
ATOM 2646 C CA . LYS A 1 18 ? 14.116 -5.547 -6.191 1.00 0.00 18 LYS A CA 3
ATOM 2647 C C . LYS A 1 18 ? 15.066 -5.148 -5.062 1.00 0.00 18 LYS A C 3
ATOM 2648 O O . LYS A 1 18 ? 15.685 -6.007 -4.432 1.00 0.00 18 LYS A O 3
ATOM 2667 N N . VAL A 1 19 ? 15.188 -3.845 -4.813 1.00 0.00 19 VAL A N 3
ATOM 2668 C CA . VAL A 1 19 ? 16.076 -3.352 -3.769 1.00 0.00 19 VAL A CA 3
ATOM 2669 C C . VAL A 1 19 ? 15.302 -2.837 -2.558 1.00 0.00 19 VAL A C 3
ATOM 2670 O O . VAL A 1 19 ? 14.422 -1.986 -2.682 1.00 0.00 19 VAL A O 3
ATOM 2683 N N . LYS A 1 20 ? 15.650 -3.359 -1.387 1.00 0.00 20 LYS A N 3
ATOM 2684 C CA . LYS A 1 20 ? 15.015 -2.963 -0.140 1.00 0.00 20 LYS A CA 3
ATOM 2685 C C . LYS A 1 20 ? 15.327 -1.511 0.181 1.00 0.00 20 LYS A C 3
ATOM 2686 O O . LYS A 1 20 ? 14.453 -0.761 0.602 1.00 0.00 20 LYS A O 3
ATOM 2705 N N . ALA A 1 21 ? 16.581 -1.113 -0.028 1.00 0.00 21 ALA A N 3
ATOM 2706 C CA . ALA A 1 21 ? 16.989 0.262 0.231 1.00 0.00 21 ALA A CA 3
ATOM 2707 C C . ALA A 1 21 ? 16.119 1.220 -0.570 1.00 0.00 21 ALA A C 3
ATOM 2708 O O . ALA A 1 21 ? 15.806 2.325 -0.121 1.00 0.00 21 ALA A O 3
ATOM 2715 N N . ASN A 1 22 ? 15.708 0.772 -1.751 1.00 0.00 22 ASN A N 3
ATOM 2716 C CA . ASN A 1 22 ? 14.850 1.566 -2.610 1.00 0.00 22 ASN A CA 3
ATOM 2717 C C . ASN A 1 22 ? 13.422 1.514 -2.087 1.00 0.00 22 ASN A C 3
ATOM 2718 O O . ASN A 1 22 ? 12.693 2.506 -2.138 1.00 0.00 22 ASN A O 3
ATOM 2729 N N . ALA A 1 23 ? 13.034 0.353 -1.563 1.00 0.00 23 ALA A N 3
ATOM 2730 C CA . ALA A 1 23 ? 11.696 0.184 -1.011 1.00 0.00 23 ALA A CA 3
ATOM 2731 C C . ALA A 1 23 ? 11.547 0.969 0.293 1.00 0.00 23 ALA A C 3
ATOM 2732 O O . ALA A 1 23 ? 10.437 1.301 0.708 1.00 0.00 23 ALA A O 3
ATOM 2739 N N . ASP A 1 24 ? 12.679 1.267 0.929 1.00 0.00 24 ASP A N 3
ATOM 2740 C CA . ASP A 1 24 ? 12.686 2.016 2.178 1.00 0.00 24 ASP A CA 3
ATOM 2741 C C . ASP A 1 24 ? 12.594 3.510 1.903 1.00 0.00 24 ASP A C 3
ATOM 2742 O O . ASP A 1 24 ? 11.947 4.250 2.645 1.00 0.00 24 ASP A O 3
ATOM 2751 N N . SER A 1 25 ? 13.227 3.945 0.819 1.00 0.00 25 SER A N 3
ATOM 2752 C CA . SER A 1 25 ? 13.193 5.351 0.435 1.00 0.00 25 SER A CA 3
ATOM 2753 C C . SER A 1 25 ? 11.768 5.746 0.075 1.00 0.00 25 SER A C 3
ATOM 2754 O O . SER A 1 25 ? 11.319 6.855 0.369 1.00 0.00 25 SER A O 3
ATOM 2762 N N . LEU A 1 26 ? 11.059 4.813 -0.555 1.00 0.00 26 LEU A N 3
ATOM 2763 C CA . LEU A 1 26 ? 9.678 5.030 -0.954 1.00 0.00 26 LEU A CA 3
ATOM 2764 C C . LEU A 1 26 ? 8.776 5.116 0.276 1.00 0.00 26 LEU A C 3
ATOM 2765 O O . LEU A 1 26 ? 8.006 6.060 0.431 1.00 0.00 26 LEU A O 3
ATOM 2781 N N . ALA A 1 27 ? 8.890 4.131 1.159 1.00 0.00 27 ALA A N 3
ATOM 2782 C CA . ALA A 1 27 ? 8.093 4.117 2.381 1.00 0.00 27 ALA A CA 3
ATOM 2783 C C . ALA A 1 27 ? 8.324 5.394 3.188 1.00 0.00 27 ALA A C 3
ATOM 2784 O O . ALA A 1 27 ? 7.467 5.820 3.962 1.00 0.00 27 ALA A O 3
ATOM 2791 N N . SER A 1 28 ? 9.490 6.003 2.988 1.00 0.00 28 SER A N 3
ATOM 2792 C CA . SER A 1 28 ? 9.845 7.234 3.685 1.00 0.00 28 SER A CA 3
ATOM 2793 C C . SER A 1 28 ? 9.088 8.423 3.102 1.00 0.00 28 SER A C 3
ATOM 2794 O O . SER A 1 28 ? 8.609 9.289 3.839 1.00 0.00 28 SER A O 3
ATOM 2802 N N . ASN A 1 29 ? 8.978 8.464 1.777 1.00 0.00 29 ASN A N 3
ATOM 2803 C CA . ASN A 1 29 ? 8.275 9.549 1.105 1.00 0.00 29 ASN A CA 3
ATOM 2804 C C . ASN A 1 29 ? 6.823 9.602 1.559 1.00 0.00 29 ASN A C 3
ATOM 2805 O O . ASN A 1 29 ? 6.314 10.662 1.924 1.00 0.00 29 ASN A O 3
ATOM 2816 N N . ALA A 1 30 ? 6.171 8.450 1.547 1.00 0.00 30 ALA A N 3
ATOM 2817 C CA . ALA A 1 30 ? 4.783 8.360 1.970 1.00 0.00 30 ALA A CA 3
ATOM 2818 C C . ALA A 1 30 ? 4.641 8.814 3.413 1.00 0.00 30 ALA A C 3
ATOM 2819 O O . ALA A 1 30 ? 3.687 9.507 3.769 1.00 0.00 30 ALA A O 3
ATOM 2826 N N . GLU A 1 31 ? 5.605 8.421 4.241 1.00 0.00 31 GLU A N 3
ATOM 2827 C CA . GLU A 1 31 ? 5.594 8.791 5.652 1.00 0.00 31 GLU A CA 3
ATOM 2828 C C . GLU A 1 31 ? 5.508 10.305 5.804 1.00 0.00 31 GLU A C 3
ATOM 2829 O O . GLU A 1 31 ? 4.849 10.814 6.711 1.00 0.00 31 GLU A O 3
ATOM 2841 N N . ALA A 1 32 ? 6.171 11.017 4.901 1.00 0.00 32 ALA A N 3
ATOM 2842 C CA . ALA A 1 32 ? 6.171 12.476 4.911 1.00 0.00 32 ALA A CA 3
ATOM 2843 C C . ALA A 1 32 ? 4.745 13.005 4.964 1.00 0.00 32 ALA A C 3
ATOM 2844 O O . ALA A 1 32 ? 4.404 13.814 5.825 1.00 0.00 32 ALA A O 3
ATOM 2851 N N . LYS A 1 33 ? 3.907 12.522 4.052 1.00 0.00 33 LYS A N 3
ATOM 2852 C CA . LYS A 1 33 ? 2.512 12.932 4.025 1.00 0.00 33 LYS A CA 3
ATOM 2853 C C . LYS A 1 33 ? 1.836 12.500 5.316 1.00 0.00 33 LYS A C 3
ATOM 2854 O O . LYS A 1 33 ? 0.890 13.132 5.785 1.00 0.00 33 LYS A O 3
ATOM 2873 N N . GLY A 1 34 ? 2.351 11.416 5.893 1.00 0.00 34 GLY A N 3
ATOM 2874 C CA . GLY A 1 34 ? 1.819 10.902 7.132 1.00 0.00 34 GLY A CA 3
ATOM 2875 C C . GLY A 1 34 ? 1.041 9.620 6.940 1.00 0.00 34 GLY A C 3
ATOM 2876 O O . GLY A 1 34 ? 0.059 9.367 7.639 1.00 0.00 34 GLY A O 3
ATOM 2880 N N . PHE A 1 35 ? 1.485 8.803 5.992 1.00 0.00 35 PHE A N 3
ATOM 2881 C CA . PHE A 1 35 ? 0.832 7.538 5.711 1.00 0.00 35 PHE A CA 3
ATOM 2882 C C . PHE A 1 35 ? 1.590 6.384 6.344 1.00 0.00 35 PHE A C 3
ATOM 2883 O O . PHE A 1 35 ? 2.791 6.472 6.591 1.00 0.00 35 PHE A O 3
ATOM 2900 N N . ASP A 1 36 ? 0.880 5.292 6.586 1.00 0.00 36 ASP A N 3
ATOM 2901 C CA . ASP A 1 36 ? 1.489 4.110 7.169 1.00 0.00 36 ASP A CA 3
ATOM 2902 C C . ASP A 1 36 ? 2.153 3.288 6.075 1.00 0.00 36 ASP A C 3
ATOM 2903 O O . ASP A 1 36 ? 1.519 2.427 5.466 1.00 0.00 36 ASP A O 3
ATOM 2912 N N . SER A 1 37 ? 3.425 3.571 5.810 1.00 0.00 37 SER A N 3
ATOM 2913 C CA . SER A 1 37 ? 4.148 2.864 4.766 1.00 0.00 37 SER A CA 3
ATOM 2914 C C . SER A 1 37 ? 4.627 1.512 5.271 1.00 0.00 37 SER A C 3
ATOM 2915 O O . SER A 1 37 ? 4.721 1.284 6.478 1.00 0.00 37 SER A O 3
ATOM 2923 N N . ILE A 1 38 ? 4.898 0.609 4.341 1.00 0.00 38 ILE A N 3
ATOM 2924 C CA . ILE A 1 38 ? 5.331 -0.735 4.689 1.00 0.00 38 ILE A CA 3
ATOM 2925 C C . ILE A 1 38 ? 6.103 -1.380 3.541 1.00 0.00 38 ILE A C 3
ATOM 2926 O O . ILE A 1 38 ? 5.758 -1.206 2.372 1.00 0.00 38 ILE A O 3
ATOM 2942 N N . VAL A 1 39 ? 7.146 -2.127 3.886 1.00 0.00 39 VAL A N 3
ATOM 2943 C CA . VAL A 1 39 ? 7.965 -2.799 2.887 1.00 0.00 39 VAL A CA 3
ATOM 2944 C C . VAL A 1 39 ? 7.908 -4.314 3.062 1.00 0.00 39 VAL A C 3
ATOM 2945 O O . VAL A 1 39 ? 8.343 -4.842 4.086 1.00 0.00 39 VAL A O 3
ATOM 2958 N N . LEU A 1 40 ? 7.376 -5.015 2.061 1.00 0.00 40 LEU A N 3
ATOM 2959 C CA . LEU A 1 40 ? 7.277 -6.467 2.124 1.00 0.00 40 LEU A CA 3
ATOM 2960 C C . LEU A 1 40 ? 8.178 -7.113 1.079 1.00 0.00 40 LEU A C 3
ATOM 2961 O O . LEU A 1 40 ? 8.079 -6.813 -0.112 1.00 0.00 40 LEU A O 3
ATOM 2977 N N . LEU A 1 41 ? 9.052 -7.997 1.533 1.00 0.00 41 LEU A N 3
ATOM 2978 C CA . LEU A 1 41 ? 9.969 -8.685 0.642 1.00 0.00 41 LEU A CA 3
ATOM 2979 C C . LEU A 1 41 ? 9.340 -9.952 0.069 1.00 0.00 41 LEU A C 3
ATOM 2980 O O . LEU A 1 41 ? 9.061 -10.907 0.793 1.00 0.00 41 LEU A O 3
ATOM 2996 N N . LYS A 1 42 ? 9.158 -9.960 -1.245 1.00 0.00 42 LYS A N 3
ATOM 2997 C CA . LYS A 1 42 ? 8.608 -11.111 -1.940 1.00 0.00 42 LYS A CA 3
ATOM 2998 C C . LYS A 1 42 ? 9.740 -11.856 -2.629 1.00 0.00 42 LYS A C 3
ATOM 2999 O O . LYS A 1 42 ? 10.851 -11.341 -2.719 1.00 0.00 42 LYS A O 3
ATOM 3018 N N . ASP A 1 43 ? 9.465 -13.069 -3.081 1.00 0.00 43 ASP A N 3
ATOM 3019 C CA . ASP A 1 43 ? 10.476 -13.888 -3.736 1.00 0.00 43 ASP A CA 3
ATOM 3020 C C . ASP A 1 43 ? 11.140 -13.182 -4.925 1.00 0.00 43 ASP A C 3
ATOM 3021 O O . ASP A 1 43 ? 11.011 -13.631 -6.066 1.00 0.00 43 ASP A O 3
ATOM 3030 N N . GLY A 1 44 ? 11.878 -12.098 -4.662 1.00 0.00 44 GLY A N 3
ATOM 3031 C CA . GLY A 1 44 ? 12.565 -11.401 -5.738 1.00 0.00 44 GLY A CA 3
ATOM 3032 C C . GLY A 1 44 ? 12.405 -9.884 -5.735 1.00 0.00 44 GLY A C 3
ATOM 3033 O O . GLY A 1 44 ? 13.226 -9.184 -6.327 1.00 0.00 44 GLY A O 3
ATOM 3037 N N . LEU A 1 45 ? 11.356 -9.361 -5.098 1.00 0.00 45 LEU A N 3
ATOM 3038 C CA . LEU A 1 45 ? 11.138 -7.910 -5.083 1.00 0.00 45 LEU A CA 3
ATOM 3039 C C . LEU A 1 45 ? 10.608 -7.400 -3.745 1.00 0.00 45 LEU A C 3
ATOM 3040 O O . LEU A 1 45 ? 10.042 -8.149 -2.955 1.00 0.00 45 LEU A O 3
ATOM 3056 N N . TYR A 1 46 ? 10.778 -6.098 -3.525 1.00 0.00 46 TYR A N 3
ATOM 3057 C CA . TYR A 1 46 ? 10.303 -5.439 -2.315 1.00 0.00 46 TYR A CA 3
ATOM 3058 C C . TYR A 1 46 ? 9.151 -4.500 -2.665 1.00 0.00 46 TYR A C 3
ATOM 3059 O O . TYR A 1 46 ? 9.254 -3.703 -3.596 1.00 0.00 46 TYR A O 3
ATOM 3077 N N . LYS A 1 47 ? 8.051 -4.604 -1.931 1.00 0.00 47 LYS A N 3
ATOM 3078 C CA . LYS A 1 47 ? 6.885 -3.765 -2.190 1.00 0.00 47 LYS A CA 3
ATOM 3079 C C . LYS A 1 47 ? 6.743 -2.668 -1.157 1.00 0.00 47 LYS A C 3
ATOM 3080 O O . LYS A 1 47 ? 7.100 -2.839 0.004 1.00 0.00 47 LYS A O 3
ATOM 3099 N N . VAL A 1 48 ? 6.212 -1.536 -1.596 1.00 0.00 48 VAL A N 3
ATOM 3100 C CA . VAL A 1 48 ? 6.008 -0.396 -0.724 1.00 0.00 48 VAL A CA 3
ATOM 3101 C C . VAL A 1 48 ? 4.544 0.028 -0.718 1.00 0.00 48 VAL A C 3
ATOM 3102 O O . VAL A 1 48 ? 4.057 0.649 -1.666 1.00 0.00 48 VAL A O 3
ATOM 3115 N N . GLN A 1 49 ? 3.845 -0.327 0.356 1.00 0.00 49 GLN A N 3
ATOM 3116 C CA . GLN A 1 49 ? 2.430 -0.005 0.496 1.00 0.00 49 GLN A CA 3
ATOM 3117 C C . GLN A 1 49 ? 2.213 1.071 1.557 1.00 0.00 49 GLN A C 3
ATOM 3118 O O . GLN A 1 49 ? 2.893 1.092 2.582 1.00 0.00 49 GLN A O 3
ATOM 3132 N N . ILE A 1 50 ? 1.253 1.955 1.302 1.00 0.00 50 ILE A N 3
ATOM 3133 C CA . ILE A 1 50 ? 0.932 3.028 2.231 1.00 0.00 50 ILE A CA 3
ATOM 3134 C C . ILE A 1 50 ? -0.576 3.178 2.416 1.00 0.00 50 ILE A C 3
ATOM 3135 O O . ILE A 1 50 ? -1.324 3.375 1.461 1.00 0.00 50 ILE A O 3
ATOM 3151 N N . GLY A 1 51 ? -0.994 3.090 3.670 1.00 0.00 51 GLY A N 3
ATOM 3152 C CA . GLY A 1 51 ? -2.398 3.220 4.018 1.00 0.00 51 GLY A CA 3
ATOM 3153 C C . GLY A 1 51 ? -3.187 1.951 3.770 1.00 0.00 51 GLY A C 3
ATOM 3154 O O . GLY A 1 51 ? -3.503 1.619 2.628 1.00 0.00 51 GLY A O 3
ATOM 3158 N N . ALA A 1 52 ? -3.517 1.242 4.846 1.00 0.00 52 ALA A N 3
ATOM 3159 C CA . ALA A 1 52 ? -4.284 0.007 4.748 1.00 0.00 52 ALA A CA 3
ATOM 3160 C C . ALA A 1 52 ? -5.475 0.046 5.699 1.00 0.00 52 ALA A C 3
ATOM 3161 O O . ALA A 1 52 ? -5.306 0.051 6.918 1.00 0.00 52 ALA A O 3
ATOM 3168 N N . PHE A 1 53 ? -6.679 0.086 5.137 1.00 0.00 53 PHE A N 3
ATOM 3169 C CA . PHE A 1 53 ? -7.893 0.141 5.945 1.00 0.00 53 PHE A CA 3
ATOM 3170 C C . PHE A 1 53 ? -8.931 -0.864 5.461 1.00 0.00 53 PHE A C 3
ATOM 3171 O O . PHE A 1 53 ? -8.778 -1.480 4.404 1.00 0.00 53 PHE A O 3
ATOM 3188 N N . SER A 1 54 ? -9.997 -1.018 6.244 1.00 0.00 54 SER A N 3
ATOM 3189 C CA . SER A 1 54 ? -11.073 -1.938 5.905 1.00 0.00 54 SER A CA 3
ATOM 3190 C C . SER A 1 54 ? -12.036 -1.308 4.902 1.00 0.00 54 SER A C 3
ATOM 3191 O O . SER A 1 54 ? -12.826 -2.006 4.265 1.00 0.00 54 SER A O 3
ATOM 3199 N N . SER A 1 55 ? -11.967 0.015 4.763 1.00 0.00 55 SER A N 3
ATOM 3200 C CA . SER A 1 55 ? -12.833 0.734 3.835 1.00 0.00 55 SER A CA 3
ATOM 3201 C C . SER A 1 55 ? -12.022 1.367 2.705 1.00 0.00 55 SER A C 3
ATOM 3202 O O . SER A 1 55 ? -11.015 2.030 2.946 1.00 0.00 55 SER A O 3
ATOM 3210 N N . LYS A 1 56 ? -12.475 1.155 1.472 1.00 0.00 56 LYS A N 3
ATOM 3211 C CA . LYS A 1 56 ? -11.795 1.701 0.303 1.00 0.00 56 LYS A CA 3
ATOM 3212 C C . LYS A 1 56 ? -11.694 3.220 0.380 1.00 0.00 56 LYS A C 3
ATOM 3213 O O . LYS A 1 56 ? -10.687 3.803 -0.021 1.00 0.00 56 LYS A O 3
ATOM 3232 N N . ASP A 1 57 ? -12.743 3.860 0.895 1.00 0.00 57 ASP A N 3
ATOM 3233 C CA . ASP A 1 57 ? -12.767 5.315 1.019 1.00 0.00 57 ASP A CA 3
ATOM 3234 C C . ASP A 1 57 ? -11.460 5.830 1.609 1.00 0.00 57 ASP A C 3
ATOM 3235 O O . ASP A 1 57 ? -10.998 6.921 1.275 1.00 0.00 57 ASP A O 3
ATOM 3244 N N . ASN A 1 58 ? -10.865 5.025 2.481 1.00 0.00 58 ASN A N 3
ATOM 3245 C CA . ASN A 1 58 ? -9.604 5.387 3.116 1.00 0.00 58 ASN A CA 3
ATOM 3246 C C . ASN A 1 58 ? -8.458 5.270 2.119 1.00 0.00 58 ASN A C 3
ATOM 3247 O O . ASN A 1 58 ? -7.646 6.185 1.980 1.00 0.00 58 ASN A O 3
ATOM 3258 N N . ALA A 1 59 ? -8.403 4.139 1.426 1.00 0.00 59 ALA A N 3
ATOM 3259 C CA . ALA A 1 59 ? -7.363 3.894 0.434 1.00 0.00 59 ALA A CA 3
ATOM 3260 C C . ALA A 1 59 ? -7.384 4.955 -0.658 1.00 0.00 59 ALA A C 3
ATOM 3261 O O . ALA A 1 59 ? -6.341 5.473 -1.045 1.00 0.00 59 ALA A O 3
ATOM 3268 N N . ASP A 1 60 ? -8.575 5.269 -1.157 1.00 0.00 60 ASP A N 3
ATOM 3269 C CA . ASP A 1 60 ? -8.718 6.269 -2.211 1.00 0.00 60 ASP A CA 3
ATOM 3270 C C . ASP A 1 60 ? -8.166 7.619 -1.765 1.00 0.00 60 ASP A C 3
ATOM 3271 O O . ASP A 1 60 ? -7.360 8.233 -2.464 1.00 0.00 60 ASP A O 3
ATOM 3280 N N . THR A 1 61 ? -8.605 8.077 -0.596 1.00 0.00 61 THR A N 3
ATOM 3281 C CA . THR A 1 61 ? -8.153 9.356 -0.059 1.00 0.00 61 THR A CA 3
ATOM 3282 C C . THR A 1 61 ? -6.639 9.365 0.122 1.00 0.00 61 THR A C 3
ATOM 3283 O O . THR A 1 61 ? -5.984 10.386 -0.090 1.00 0.00 61 THR A O 3
ATOM 3294 N N . LEU A 1 62 ? -6.085 8.219 0.500 1.00 0.00 62 LEU A N 3
ATOM 3295 C CA . LEU A 1 62 ? -4.646 8.082 0.700 1.00 0.00 62 LEU A CA 3
ATOM 3296 C C . LEU A 1 62 ? -3.930 8.159 -0.621 1.00 0.00 62 LEU A C 3
ATOM 3297 O O . LEU A 1 62 ? -2.967 8.904 -0.794 1.00 0.00 62 LEU A O 3
ATOM 3313 N N . ALA A 1 63 ? -4.398 7.335 -1.542 1.00 0.00 63 ALA A N 3
ATOM 3314 C CA . ALA A 1 63 ? -3.803 7.247 -2.845 1.00 0.00 63 ALA A CA 3
ATOM 3315 C C . ALA A 1 63 ? -3.736 8.617 -3.509 1.00 0.00 63 ALA A C 3
ATOM 3316 O O . ALA A 1 63 ? -2.655 9.107 -3.839 1.00 0.00 63 ALA A O 3
ATOM 3323 N N . ALA A 1 64 ? -4.901 9.235 -3.693 1.00 0.00 64 ALA A N 3
ATOM 3324 C CA . ALA A 1 64 ? -4.979 10.555 -4.306 1.00 0.00 64 ALA A CA 3
ATOM 3325 C C . ALA A 1 64 ? -4.029 11.520 -3.610 1.00 0.00 64 ALA A C 3
ATOM 3326 O O . ALA A 1 64 ? -3.402 12.366 -4.250 1.00 0.00 64 ALA A O 3
ATOM 3333 N N . ARG A 1 65 ? -3.914 11.374 -2.294 1.00 0.00 65 ARG A N 3
ATOM 3334 C CA . ARG A 1 65 ? -3.026 12.215 -1.508 1.00 0.00 65 ARG A CA 3
ATOM 3335 C C . ARG A 1 65 ? -1.580 11.952 -1.903 1.00 0.00 65 ARG A C 3
ATOM 3336 O O . ARG A 1 65 ? -0.776 12.877 -2.012 1.00 0.00 65 ARG A O 3
ATOM 3357 N N . ALA A 1 66 ? -1.262 10.681 -2.133 1.00 0.00 66 ALA A N 3
ATOM 3358 C CA . ALA A 1 66 ? 0.079 10.296 -2.537 1.00 0.00 66 ALA A CA 3
ATOM 3359 C C . ALA A 1 66 ? 0.397 10.897 -3.894 1.00 0.00 66 ALA A C 3
ATOM 3360 O O . ALA A 1 66 ? 1.495 11.396 -4.121 1.00 0.00 66 ALA A O 3
ATOM 3367 N N . LYS A 1 67 ? -0.588 10.870 -4.785 1.00 0.00 67 LYS A N 3
ATOM 3368 C CA . LYS A 1 67 ? -0.421 11.436 -6.113 1.00 0.00 67 LYS A CA 3
ATOM 3369 C C . LYS A 1 67 ? -0.154 12.930 -6.003 1.00 0.00 67 LYS A C 3
ATOM 3370 O O . LYS A 1 67 ? 0.774 13.457 -6.616 1.00 0.00 67 LYS A O 3
ATOM 3389 N N . ASN A 1 68 ? -0.960 13.600 -5.187 1.00 0.00 68 ASN A N 3
ATOM 3390 C CA . ASN A 1 68 ? -0.803 15.028 -4.959 1.00 0.00 68 ASN A CA 3
ATOM 3391 C C . ASN A 1 68 ? 0.473 15.287 -4.164 1.00 0.00 68 ASN A C 3
ATOM 3392 O O . ASN A 1 68 ? 1.065 16.365 -4.242 1.00 0.00 68 ASN A O 3
ATOM 3403 N N . ALA A 1 69 ? 0.889 14.278 -3.402 1.00 0.00 69 ALA A N 3
ATOM 3404 C CA . ALA A 1 69 ? 2.090 14.362 -2.586 1.00 0.00 69 ALA A CA 3
ATOM 3405 C C . ALA A 1 69 ? 3.349 14.210 -3.433 1.00 0.00 69 ALA A C 3
ATOM 3406 O O . ALA A 1 69 ? 4.433 14.635 -3.033 1.00 0.00 69 ALA A O 3
ATOM 3413 N N . GLY A 1 70 ? 3.203 13.589 -4.599 1.00 0.00 70 GLY A N 3
ATOM 3414 C CA . GLY A 1 70 ? 4.335 13.377 -5.477 1.00 0.00 70 GLY A CA 3
ATOM 3415 C C . GLY A 1 70 ? 4.698 11.911 -5.562 1.00 0.00 70 GLY A C 3
ATOM 3416 O O . GLY A 1 70 ? 5.840 11.559 -5.861 1.00 0.00 70 GLY A O 3
ATOM 3420 N N . PHE A 1 71 ? 3.720 11.055 -5.283 1.00 0.00 71 PHE A N 3
ATOM 3421 C CA . PHE A 1 71 ? 3.921 9.618 -5.307 1.00 0.00 71 PHE A CA 3
ATOM 3422 C C . PHE A 1 71 ? 2.818 8.956 -6.123 1.00 0.00 71 PHE A C 3
ATOM 3423 O O . PHE A 1 71 ? 1.694 9.444 -6.162 1.00 0.00 71 PHE A O 3
ATOM 3440 N N . ASP A 1 72 ? 3.133 7.844 -6.770 1.00 0.00 72 ASP A N 3
ATOM 3441 C CA . ASP A 1 72 ? 2.146 7.139 -7.578 1.00 0.00 72 ASP A CA 3
ATOM 3442 C C . ASP A 1 72 ? 1.437 6.070 -6.756 1.00 0.00 72 ASP A C 3
ATOM 3443 O O . ASP A 1 72 ? 1.694 4.877 -6.925 1.00 0.00 72 ASP A O 3
ATOM 3452 N N . ALA A 1 73 ? 0.537 6.493 -5.866 1.00 0.00 73 ALA A N 3
ATOM 3453 C CA . ALA A 1 73 ? -0.201 5.554 -5.028 1.00 0.00 73 ALA A CA 3
ATOM 3454 C C . ALA A 1 73 ? -1.446 5.025 -5.730 1.00 0.00 73 ALA A C 3
ATOM 3455 O O . ALA A 1 73 ? -2.154 5.766 -6.414 1.00 0.00 73 ALA A O 3
ATOM 3462 N N . ILE A 1 74 ? -1.711 3.739 -5.541 1.00 0.00 74 ILE A N 3
ATOM 3463 C CA . ILE A 1 74 ? -2.875 3.091 -6.130 1.00 0.00 74 ILE A CA 3
ATOM 3464 C C . ILE A 1 74 ? -3.600 2.261 -5.078 1.00 0.00 74 ILE A C 3
ATOM 3465 O O . ILE A 1 74 ? -2.974 1.740 -4.157 1.00 0.00 74 ILE A O 3
ATOM 3481 N N . VAL A 1 75 ? -4.913 2.129 -5.217 1.00 0.00 75 VAL A N 3
ATOM 3482 C CA . VAL A 1 75 ? -5.695 1.349 -4.265 1.00 0.00 75 VAL A CA 3
ATOM 3483 C C . VAL A 1 75 ? -6.053 -0.013 -4.841 1.00 0.00 75 VAL A C 3
ATOM 3484 O O . VAL A 1 75 ? -6.453 -0.125 -5.999 1.00 0.00 75 VAL A O 3
ATOM 3497 N N . ILE A 1 76 ? -5.903 -1.049 -4.023 1.00 0.00 76 ILE A N 3
ATOM 3498 C CA . ILE A 1 76 ? -6.208 -2.403 -4.449 1.00 0.00 76 ILE A CA 3
ATOM 3499 C C . ILE A 1 76 ? -6.925 -3.183 -3.353 1.00 0.00 76 ILE A C 3
ATOM 3500 O O . ILE A 1 76 ? -6.590 -3.067 -2.169 1.00 0.00 76 ILE A O 3
ATOM 3516 N N . LEU A 1 77 ? -7.913 -3.974 -3.759 1.00 0.00 77 LEU A N 3
ATOM 3517 C CA . LEU A 1 77 ? -8.685 -4.783 -2.831 1.00 0.00 77 LEU A CA 3
ATOM 3518 C C . LEU A 1 77 ? -8.080 -6.181 -2.723 1.00 0.00 77 LEU A C 3
ATOM 3519 O O . LEU A 1 77 ? -8.218 -6.998 -3.633 1.00 0.00 77 LEU A O 3
ATOM 3535 N N . GLU A 1 78 ? -7.402 -6.448 -1.610 1.00 0.00 78 GLU A N 3
ATOM 3536 C CA . GLU A 1 78 ? -6.771 -7.745 -1.393 1.00 0.00 78 GLU A CA 3
ATOM 3537 C C . GLU A 1 78 ? -7.670 -8.665 -0.574 1.00 0.00 78 GLU A C 3
ATOM 3538 O O . GLU A 1 78 ? -7.993 -8.370 0.577 1.00 0.00 78 GLU A O 3
ATOM 3550 N N . SER A 1 79 ? -8.066 -9.782 -1.174 1.00 0.00 79 SER A N 3
ATOM 3551 C CA . SER A 1 79 ? -8.925 -10.750 -0.499 1.00 0.00 79 SER A CA 3
ATOM 3552 C C . SER A 1 79 ? -8.108 -11.661 0.410 1.00 0.00 79 SER A C 3
ATOM 3553 O O . SER A 1 79 ? -8.692 -12.231 1.355 1.00 0.00 79 SER A O 3
ATOM 3562 N N . LEU A 1 1 ? -28.836 -12.305 10.531 1.00 0.00 1 LEU A N 4
ATOM 3563 C CA . LEU A 1 1 ? -27.507 -12.535 9.909 1.00 0.00 1 LEU A CA 4
ATOM 3564 C C . LEU A 1 1 ? -27.106 -11.367 9.014 1.00 0.00 1 LEU A C 4
ATOM 3565 O O . LEU A 1 1 ? -27.782 -10.339 8.978 1.00 0.00 1 LEU A O 4
ATOM 3583 N N . LYS A 1 2 ? -26.002 -11.533 8.290 1.00 0.00 2 LYS A N 4
ATOM 3584 C CA . LYS A 1 2 ? -25.512 -10.491 7.395 1.00 0.00 2 LYS A CA 4
ATOM 3585 C C . LYS A 1 2 ? -25.440 -10.998 5.958 1.00 0.00 2 LYS A C 4
ATOM 3586 O O . LYS A 1 2 ? -25.223 -12.187 5.719 1.00 0.00 2 LYS A O 4
ATOM 3605 N N . LYS A 1 3 ? -25.623 -10.091 5.005 1.00 0.00 3 LYS A N 4
ATOM 3606 C CA . LYS A 1 3 ? -25.580 -10.447 3.592 1.00 0.00 3 LYS A CA 4
ATOM 3607 C C . LYS A 1 3 ? -24.723 -9.458 2.807 1.00 0.00 3 LYS A C 4
ATOM 3608 O O . LYS A 1 3 ? -23.855 -9.852 2.030 1.00 0.00 3 LYS A O 4
ATOM 3627 N N . THR A 1 4 ? -24.976 -8.169 3.018 1.00 0.00 4 THR A N 4
ATOM 3628 C CA . THR A 1 4 ? -24.227 -7.123 2.331 1.00 0.00 4 THR A CA 4
ATOM 3629 C C . THR A 1 4 ? -22.879 -6.888 3.002 1.00 0.00 4 THR A C 4
ATOM 3630 O O . THR A 1 4 ? -22.812 -6.438 4.146 1.00 0.00 4 THR A O 4
ATOM 3641 N N . SER A 1 5 ? -21.804 -7.196 2.282 1.00 0.00 5 SER A N 4
ATOM 3642 C CA . SER A 1 5 ? -20.455 -7.020 2.807 1.00 0.00 5 SER A CA 4
ATOM 3643 C C . SER A 1 5 ? -19.410 -7.317 1.735 1.00 0.00 5 SER A C 4
ATOM 3644 O O . SER A 1 5 ? -19.742 -7.753 0.636 1.00 0.00 5 SER A O 4
ATOM 3652 N N . SER A 1 6 ? -18.144 -7.078 2.070 1.00 0.00 6 SER A N 4
ATOM 3653 C CA . SER A 1 6 ? -17.051 -7.322 1.137 1.00 0.00 6 SER A CA 4
ATOM 3654 C C . SER A 1 6 ? -16.168 -8.467 1.620 1.00 0.00 6 SER A C 4
ATOM 3655 O O . SER A 1 6 ? -16.502 -9.158 2.582 1.00 0.00 6 SER A O 4
ATOM 3663 N N . SER A 1 7 ? -15.039 -8.663 0.945 1.00 0.00 7 SER A N 4
ATOM 3664 C CA . SER A 1 7 ? -14.108 -9.726 1.306 1.00 0.00 7 SER A CA 4
ATOM 3665 C C . SER A 1 7 ? -12.693 -9.390 0.847 1.00 0.00 7 SER A C 4
ATOM 3666 O O . SER A 1 7 ? -12.284 -9.755 -0.255 1.00 0.00 7 SER A O 4
ATOM 3674 N N . GLY A 1 8 ? -11.950 -8.693 1.700 1.00 0.00 8 GLY A N 4
ATOM 3675 C CA . GLY A 1 8 ? -10.589 -8.320 1.365 1.00 0.00 8 GLY A CA 4
ATOM 3676 C C . GLY A 1 8 ? -10.083 -7.161 2.201 1.00 0.00 8 GLY A C 4
ATOM 3677 O O . GLY A 1 8 ? -10.565 -6.929 3.308 1.00 0.00 8 GLY A O 4
ATOM 3681 N N . LEU A 1 9 ? -9.110 -6.426 1.668 1.00 0.00 9 LEU A N 4
ATOM 3682 C CA . LEU A 1 9 ? -8.542 -5.285 2.370 1.00 0.00 9 LEU A CA 4
ATOM 3683 C C . LEU A 1 9 ? -8.197 -4.186 1.385 1.00 0.00 9 LEU A C 4
ATOM 3684 O O . LEU A 1 9 ? -7.697 -4.455 0.293 1.00 0.00 9 LEU A O 4
ATOM 3700 N N . TYR A 1 10 ? -8.454 -2.948 1.774 1.00 0.00 10 TYR A N 4
ATOM 3701 C CA . TYR A 1 10 ? -8.158 -1.818 0.918 1.00 0.00 10 TYR A CA 4
ATOM 3702 C C . TYR A 1 10 ? -6.872 -1.148 1.369 1.00 0.00 10 TYR A C 4
ATOM 3703 O O . TYR A 1 10 ? -6.841 -0.459 2.391 1.00 0.00 10 TYR A O 4
ATOM 3721 N N . LYS A 1 11 ? -5.816 -1.350 0.598 1.00 0.00 11 LYS A N 4
ATOM 3722 C CA . LYS A 1 11 ? -4.519 -0.759 0.911 1.00 0.00 11 LYS A CA 4
ATOM 3723 C C . LYS A 1 11 ? -3.992 0.031 -0.280 1.00 0.00 11 LYS A C 4
ATOM 3724 O O . LYS A 1 11 ? -4.369 -0.236 -1.421 1.00 0.00 11 LYS A O 4
ATOM 3743 N N . VAL A 1 12 ? -3.120 1.003 -0.021 1.00 0.00 12 VAL A N 4
ATOM 3744 C CA . VAL A 1 12 ? -2.560 1.809 -1.100 1.00 0.00 12 VAL A CA 4
ATOM 3745 C C . VAL A 1 12 ? -1.099 1.433 -1.339 1.00 0.00 12 VAL A C 4
ATOM 3746 O O . VAL A 1 12 ? -0.373 1.130 -0.400 1.00 0.00 12 VAL A O 4
ATOM 3759 N N . GLN A 1 13 ? -0.680 1.433 -2.601 1.00 0.00 13 GLN A N 4
ATOM 3760 C CA . GLN A 1 13 ? 0.695 1.073 -2.951 1.00 0.00 13 GLN A CA 4
ATOM 3761 C C . GLN A 1 13 ? 1.278 2.049 -3.965 1.00 0.00 13 GLN A C 4
ATOM 3762 O O . GLN A 1 13 ? 0.634 2.386 -4.957 1.00 0.00 13 GLN A O 4
ATOM 3776 N N . ILE A 1 14 ? 2.498 2.513 -3.704 1.00 0.00 14 ILE A N 4
ATOM 3777 C CA . ILE A 1 14 ? 3.148 3.468 -4.595 1.00 0.00 14 ILE A CA 4
ATOM 3778 C C . ILE A 1 14 ? 4.265 2.844 -5.429 1.00 0.00 14 ILE A C 4
ATOM 3779 O O . ILE A 1 14 ? 4.817 3.506 -6.308 1.00 0.00 14 ILE A O 4
ATOM 3795 N N . GLY A 1 15 ? 4.595 1.573 -5.187 1.00 0.00 15 GLY A N 4
ATOM 3796 C CA . GLY A 1 15 ? 5.642 0.947 -5.982 1.00 0.00 15 GLY A CA 4
ATOM 3797 C C . GLY A 1 15 ? 6.284 -0.267 -5.336 1.00 0.00 15 GLY A C 4
ATOM 3798 O O . GLY A 1 15 ? 6.027 -0.586 -4.176 1.00 0.00 15 GLY A O 4
ATOM 3802 N N . ALA A 1 16 ? 7.156 -0.920 -6.106 1.00 0.00 16 ALA A N 4
ATOM 3803 C CA . ALA A 1 16 ? 7.901 -2.090 -5.649 1.00 0.00 16 ALA A CA 4
ATOM 3804 C C . ALA A 1 16 ? 9.229 -2.170 -6.400 1.00 0.00 16 ALA A C 4
ATOM 3805 O O . ALA A 1 16 ? 9.294 -1.831 -7.580 1.00 0.00 16 ALA A O 4
ATOM 3812 N N . PHE A 1 17 ? 10.288 -2.608 -5.726 1.00 0.00 17 PHE A N 4
ATOM 3813 C CA . PHE A 1 17 ? 11.597 -2.706 -6.369 1.00 0.00 17 PHE A CA 4
ATOM 3814 C C . PHE A 1 17 ? 12.403 -3.871 -5.808 1.00 0.00 17 PHE A C 4
ATOM 3815 O O . PHE A 1 17 ? 12.237 -4.254 -4.654 1.00 0.00 17 PHE A O 4
ATOM 3832 N N . LYS A 1 18 ? 13.282 -4.425 -6.635 1.00 0.00 18 LYS A N 4
ATOM 3833 C CA . LYS A 1 18 ? 14.123 -5.541 -6.224 1.00 0.00 18 LYS A CA 4
ATOM 3834 C C . LYS A 1 18 ? 15.027 -5.156 -5.054 1.00 0.00 18 LYS A C 4
ATOM 3835 O O . LYS A 1 18 ? 15.604 -6.022 -4.396 1.00 0.00 18 LYS A O 4
ATOM 3854 N N . VAL A 1 19 ? 15.162 -3.854 -4.804 1.00 0.00 19 VAL A N 4
ATOM 3855 C CA . VAL A 1 19 ? 16.013 -3.374 -3.724 1.00 0.00 19 VAL A CA 4
ATOM 3856 C C . VAL A 1 19 ? 15.201 -2.877 -2.532 1.00 0.00 19 VAL A C 4
ATOM 3857 O O . VAL A 1 19 ? 14.300 -2.051 -2.678 1.00 0.00 19 VAL A O 4
ATOM 3870 N N . LYS A 1 20 ? 15.540 -3.385 -1.353 1.00 0.00 20 LYS A N 4
ATOM 3871 C CA . LYS A 1 20 ? 14.871 -3.006 -0.120 1.00 0.00 20 LYS A CA 4
ATOM 3872 C C . LYS A 1 20 ? 15.191 -1.564 0.237 1.00 0.00 20 LYS A C 4
ATOM 3873 O O . LYS A 1 20 ? 14.308 -0.806 0.631 1.00 0.00 20 LYS A O 4
ATOM 3892 N N . ALA A 1 21 ? 16.457 -1.178 0.083 1.00 0.00 21 ALA A N 4
ATOM 3893 C CA . ALA A 1 21 ? 16.873 0.187 0.377 1.00 0.00 21 ALA A CA 4
ATOM 3894 C C . ALA A 1 21 ? 16.031 1.169 -0.421 1.00 0.00 21 ALA A C 4
ATOM 3895 O O . ALA A 1 21 ? 15.746 2.278 0.032 1.00 0.00 21 ALA A O 4
ATOM 3902 N N . ASN A 1 22 ? 15.608 0.733 -1.604 1.00 0.00 22 ASN A N 4
ATOM 3903 C CA . ASN A 1 22 ? 14.768 1.549 -2.460 1.00 0.00 22 ASN A CA 4
ATOM 3904 C C . ASN A 1 22 ? 13.338 1.514 -1.948 1.00 0.00 22 ASN A C 4
ATOM 3905 O O . ASN A 1 22 ? 12.617 2.512 -2.008 1.00 0.00 22 ASN A O 4
ATOM 3916 N N . ALA A 1 23 ? 12.937 0.358 -1.420 1.00 0.00 23 ALA A N 4
ATOM 3917 C CA . ALA A 1 23 ? 11.595 0.203 -0.874 1.00 0.00 23 ALA A CA 4
ATOM 3918 C C . ALA A 1 23 ? 11.452 0.972 0.439 1.00 0.00 23 ALA A C 4
ATOM 3919 O O . ALA A 1 23 ? 10.346 1.305 0.861 1.00 0.00 23 ALA A O 4
ATOM 3926 N N . ASP A 1 24 ? 12.586 1.257 1.078 1.00 0.00 24 ASP A N 4
ATOM 3927 C CA . ASP A 1 24 ? 12.596 1.989 2.339 1.00 0.00 24 ASP A CA 4
ATOM 3928 C C . ASP A 1 24 ? 12.522 3.489 2.084 1.00 0.00 24 ASP A C 4
ATOM 3929 O O . ASP A 1 24 ? 11.852 4.222 2.813 1.00 0.00 24 ASP A O 4
ATOM 3938 N N . SER A 1 25 ? 13.196 3.939 1.029 1.00 0.00 25 SER A N 4
ATOM 3939 C CA . SER A 1 25 ? 13.187 5.349 0.668 1.00 0.00 25 SER A CA 4
ATOM 3940 C C . SER A 1 25 ? 11.779 5.763 0.258 1.00 0.00 25 SER A C 4
ATOM 3941 O O . SER A 1 25 ? 11.333 6.874 0.541 1.00 0.00 25 SER A O 4
ATOM 3949 N N . LEU A 1 26 ? 11.085 4.843 -0.404 1.00 0.00 26 LEU A N 4
ATOM 3950 C CA . LEU A 1 26 ? 9.720 5.079 -0.852 1.00 0.00 26 LEU A CA 4
ATOM 3951 C C . LEU A 1 26 ? 8.775 5.151 0.345 1.00 0.00 26 LEU A C 4
ATOM 3952 O O . LEU A 1 26 ? 7.975 6.076 0.465 1.00 0.00 26 LEU A O 4
ATOM 3968 N N . ALA A 1 27 ? 8.887 4.181 1.244 1.00 0.00 27 ALA A N 4
ATOM 3969 C CA . ALA A 1 27 ? 8.049 4.162 2.438 1.00 0.00 27 ALA A CA 4
ATOM 3970 C C . ALA A 1 27 ? 8.244 5.444 3.247 1.00 0.00 27 ALA A C 4
ATOM 3971 O O . ALA A 1 27 ? 7.355 5.871 3.986 1.00 0.00 27 ALA A O 4
ATOM 3978 N N . SER A 1 28 ? 9.417 6.051 3.092 1.00 0.00 28 SER A N 4
ATOM 3979 C CA . SER A 1 28 ? 9.744 7.285 3.795 1.00 0.00 28 SER A CA 4
ATOM 3980 C C . SER A 1 28 ? 9.022 8.479 3.177 1.00 0.00 28 SER A C 4
ATOM 3981 O O . SER A 1 28 ? 8.530 9.355 3.890 1.00 0.00 28 SER A O 4
ATOM 3989 N N . ASN A 1 29 ? 8.957 8.511 1.848 1.00 0.00 29 ASN A N 4
ATOM 3990 C CA . ASN A 1 29 ? 8.289 9.604 1.149 1.00 0.00 29 ASN A CA 4
ATOM 3991 C C . ASN A 1 29 ? 6.829 9.695 1.564 1.00 0.00 29 ASN A C 4
ATOM 3992 O O . ASN A 1 29 ? 6.332 10.771 1.898 1.00 0.00 29 ASN A O 4
ATOM 4003 N N . ALA A 1 30 ? 6.151 8.557 1.553 1.00 0.00 30 ALA A N 4
ATOM 4004 C CA . ALA A 1 30 ? 4.750 8.508 1.941 1.00 0.00 30 ALA A CA 4
ATOM 4005 C C . ALA A 1 30 ? 4.590 8.915 3.398 1.00 0.00 30 ALA A C 4
ATOM 4006 O O . ALA A 1 30 ? 3.638 9.604 3.761 1.00 0.00 30 ALA A O 4
ATOM 4013 N N . GLU A 1 31 ? 5.539 8.488 4.228 1.00 0.00 31 GLU A N 4
ATOM 4014 C CA . GLU A 1 31 ? 5.511 8.814 5.651 1.00 0.00 31 GLU A CA 4
ATOM 4015 C C . GLU A 1 31 ? 5.420 10.325 5.847 1.00 0.00 31 GLU A C 4
ATOM 4016 O O . GLU A 1 31 ? 4.754 10.806 6.764 1.00 0.00 31 GLU A O 4
ATOM 4028 N N . ALA A 1 32 ? 6.094 11.062 4.969 1.00 0.00 32 ALA A N 4
ATOM 4029 C CA . ALA A 1 32 ? 6.095 12.519 5.022 1.00 0.00 32 ALA A CA 4
ATOM 4030 C C . ALA A 1 32 ? 4.670 13.053 5.039 1.00 0.00 32 ALA A C 4
ATOM 4031 O O . ALA A 1 32 ? 4.307 13.851 5.904 1.00 0.00 32 ALA A O 4
ATOM 4038 N N . LYS A 1 33 ? 3.860 12.590 4.094 1.00 0.00 33 LYS A N 4
ATOM 4039 C CA . LYS A 1 33 ? 2.468 13.010 4.030 1.00 0.00 33 LYS A CA 4
ATOM 4040 C C . LYS A 1 33 ? 1.755 12.573 5.303 1.00 0.00 33 LYS A C 4
ATOM 4041 O O . LYS A 1 33 ? 0.797 13.205 5.748 1.00 0.00 33 LYS A O 4
ATOM 4060 N N . GLY A 1 34 ? 2.256 11.489 5.890 1.00 0.00 34 GLY A N 4
ATOM 4061 C CA . GLY A 1 34 ? 1.694 10.973 7.116 1.00 0.00 34 GLY A CA 4
ATOM 4062 C C . GLY A 1 34 ? 0.939 9.680 6.905 1.00 0.00 34 GLY A C 4
ATOM 4063 O O . GLY A 1 34 ? -0.039 9.402 7.600 1.00 0.00 34 GLY A O 4
ATOM 4067 N N . PHE A 1 35 ? 1.398 8.884 5.949 1.00 0.00 35 PHE A N 4
ATOM 4068 C CA . PHE A 1 35 ? 0.767 7.611 5.654 1.00 0.00 35 PHE A CA 4
ATOM 4069 C C . PHE A 1 35 ? 1.532 6.468 6.301 1.00 0.00 35 PHE A C 4
ATOM 4070 O O . PHE A 1 35 ? 2.732 6.570 6.551 1.00 0.00 35 PHE A O 4
ATOM 4087 N N . ASP A 1 36 ? 0.832 5.374 6.557 1.00 0.00 36 ASP A N 4
ATOM 4088 C CA . ASP A 1 36 ? 1.447 4.204 7.161 1.00 0.00 36 ASP A CA 4
ATOM 4089 C C . ASP A 1 36 ? 2.144 3.378 6.089 1.00 0.00 36 ASP A C 4
ATOM 4090 O O . ASP A 1 36 ? 1.521 2.536 5.444 1.00 0.00 36 ASP A O 4
ATOM 4099 N N . SER A 1 37 ? 3.433 3.636 5.882 1.00 0.00 37 SER A N 4
ATOM 4100 C CA . SER A 1 37 ? 4.187 2.926 4.863 1.00 0.00 37 SER A CA 4
ATOM 4101 C C . SER A 1 37 ? 4.613 1.553 5.359 1.00 0.00 37 SER A C 4
ATOM 4102 O O . SER A 1 37 ? 4.696 1.311 6.562 1.00 0.00 37 SER A O 4
ATOM 4110 N N . ILE A 1 38 ? 4.851 0.654 4.417 1.00 0.00 38 ILE A N 4
ATOM 4111 C CA . ILE A 1 38 ? 5.233 -0.711 4.739 1.00 0.00 38 ILE A CA 4
ATOM 4112 C C . ILE A 1 38 ? 5.962 -1.360 3.566 1.00 0.00 38 ILE A C 4
ATOM 4113 O O . ILE A 1 38 ? 5.602 -1.148 2.409 1.00 0.00 38 ILE A O 4
ATOM 4129 N N . VAL A 1 39 ? 6.983 -2.151 3.870 1.00 0.00 39 VAL A N 4
ATOM 4130 C CA . VAL A 1 39 ? 7.757 -2.826 2.835 1.00 0.00 39 VAL A CA 4
ATOM 4131 C C . VAL A 1 39 ? 7.698 -4.343 2.999 1.00 0.00 39 VAL A C 4
ATOM 4132 O O . VAL A 1 39 ? 8.125 -4.878 4.022 1.00 0.00 39 VAL A O 4
ATOM 4145 N N . LEU A 1 40 ? 7.170 -5.032 1.986 1.00 0.00 40 LEU A N 4
ATOM 4146 C CA . LEU A 1 40 ? 7.068 -6.487 2.035 1.00 0.00 40 LEU A CA 4
ATOM 4147 C C . LEU A 1 40 ? 7.943 -7.117 0.959 1.00 0.00 40 LEU A C 4
ATOM 4148 O O . LEU A 1 40 ? 7.831 -6.787 -0.223 1.00 0.00 40 LEU A O 4
ATOM 4164 N N . LEU A 1 41 ? 8.816 -8.021 1.377 1.00 0.00 41 LEU A N 4
ATOM 4165 C CA . LEU A 1 41 ? 9.712 -8.698 0.456 1.00 0.00 41 LEU A CA 4
ATOM 4166 C C . LEU A 1 41 ? 9.061 -9.945 -0.135 1.00 0.00 41 LEU A C 4
ATOM 4167 O O . LEU A 1 41 ? 8.800 -10.920 0.570 1.00 0.00 41 LEU A O 4
ATOM 4183 N N . LYS A 1 42 ? 8.842 -9.916 -1.444 1.00 0.00 42 LYS A N 4
ATOM 4184 C CA . LYS A 1 42 ? 8.270 -11.051 -2.150 1.00 0.00 42 LYS A CA 4
ATOM 4185 C C . LYS A 1 42 ? 9.388 -11.820 -2.836 1.00 0.00 42 LYS A C 4
ATOM 4186 O O . LYS A 1 42 ? 10.512 -11.331 -2.917 1.00 0.00 42 LYS A O 4
ATOM 4205 N N . ASP A 1 43 ? 9.089 -13.023 -3.293 1.00 0.00 43 ASP A N 4
ATOM 4206 C CA . ASP A 1 43 ? 10.087 -13.865 -3.945 1.00 0.00 43 ASP A CA 4
ATOM 4207 C C . ASP A 1 43 ? 10.765 -13.176 -5.135 1.00 0.00 43 ASP A C 4
ATOM 4208 O O . ASP A 1 43 ? 10.619 -13.620 -6.276 1.00 0.00 43 ASP A O 4
ATOM 4217 N N . GLY A 1 44 ? 11.532 -12.112 -4.873 1.00 0.00 44 GLY A N 4
ATOM 4218 C CA . GLY A 1 44 ? 12.234 -11.433 -5.951 1.00 0.00 44 GLY A CA 4
ATOM 4219 C C . GLY A 1 44 ? 12.140 -9.911 -5.927 1.00 0.00 44 GLY A C 4
ATOM 4220 O O . GLY A 1 44 ? 12.983 -9.238 -6.520 1.00 0.00 44 GLY A O 4
ATOM 4224 N N . LEU A 1 45 ? 11.124 -9.353 -5.268 1.00 0.00 45 LEU A N 4
ATOM 4225 C CA . LEU A 1 45 ? 10.966 -7.894 -5.228 1.00 0.00 45 LEU A CA 4
ATOM 4226 C C . LEU A 1 45 ? 10.458 -7.393 -3.878 1.00 0.00 45 LEU A C 4
ATOM 4227 O O . LEU A 1 45 ? 9.879 -8.143 -3.097 1.00 0.00 45 LEU A O 4
ATOM 4243 N N . TYR A 1 46 ? 10.653 -6.097 -3.643 1.00 0.00 46 TYR A N 4
ATOM 4244 C CA . TYR A 1 46 ? 10.192 -5.442 -2.423 1.00 0.00 46 TYR A CA 4
ATOM 4245 C C . TYR A 1 46 ? 9.057 -4.482 -2.765 1.00 0.00 46 TYR A C 4
ATOM 4246 O O . TYR A 1 46 ? 9.161 -3.704 -3.710 1.00 0.00 46 TYR A O 4
ATOM 4264 N N . LYS A 1 47 ? 7.969 -4.551 -2.009 1.00 0.00 47 LYS A N 4
ATOM 4265 C CA . LYS A 1 47 ? 6.820 -3.690 -2.260 1.00 0.00 47 LYS A CA 4
ATOM 4266 C C . LYS A 1 47 ? 6.698 -2.597 -1.218 1.00 0.00 47 LYS A C 4
ATOM 4267 O O . LYS A 1 47 ? 7.077 -2.775 -0.065 1.00 0.00 47 LYS A O 4
ATOM 4286 N N . VAL A 1 48 ? 6.161 -1.464 -1.644 1.00 0.00 48 VAL A N 4
ATOM 4287 C CA . VAL A 1 48 ? 5.976 -0.325 -0.764 1.00 0.00 48 VAL A CA 4
ATOM 4288 C C . VAL A 1 48 ? 4.511 0.097 -0.730 1.00 0.00 48 VAL A C 4
ATOM 4289 O O . VAL A 1 48 ? 4.001 0.702 -1.672 1.00 0.00 48 VAL A O 4
ATOM 4302 N N . GLN A 1 49 ? 3.836 -0.244 0.365 1.00 0.00 49 GLN A N 4
ATOM 4303 C CA . GLN A 1 49 ? 2.425 0.080 0.531 1.00 0.00 49 GLN A CA 4
ATOM 4304 C C . GLN A 1 49 ? 2.230 1.164 1.590 1.00 0.00 49 GLN A C 4
ATOM 4305 O O . GLN A 1 49 ? 2.926 1.188 2.603 1.00 0.00 49 GLN A O 4
ATOM 4319 N N . ILE A 1 50 ? 1.271 2.053 1.344 1.00 0.00 50 ILE A N 4
ATOM 4320 C CA . ILE A 1 50 ? 0.973 3.130 2.273 1.00 0.00 50 ILE A CA 4
ATOM 4321 C C . ILE A 1 50 ? -0.529 3.288 2.486 1.00 0.00 50 ILE A C 4
ATOM 4322 O O . ILE A 1 50 ? -1.294 3.485 1.546 1.00 0.00 50 ILE A O 4
ATOM 4338 N N . GLY A 1 51 ? -0.927 3.203 3.748 1.00 0.00 51 GLY A N 4
ATOM 4339 C CA . GLY A 1 51 ? -2.323 3.339 4.116 1.00 0.00 51 GLY A CA 4
ATOM 4340 C C . GLY A 1 51 ? -3.123 2.070 3.886 1.00 0.00 51 GLY A C 4
ATOM 4341 O O . GLY A 1 51 ? -3.477 1.747 2.753 1.00 0.00 51 GLY A O 4
ATOM 4345 N N . ALA A 1 52 ? -3.420 1.357 4.969 1.00 0.00 52 ALA A N 4
ATOM 4346 C CA . ALA A 1 52 ? -4.194 0.124 4.889 1.00 0.00 52 ALA A CA 4
ATOM 4347 C C . ALA A 1 52 ? -5.405 0.203 5.813 1.00 0.00 52 ALA A C 4
ATOM 4348 O O . ALA A 1 52 ? 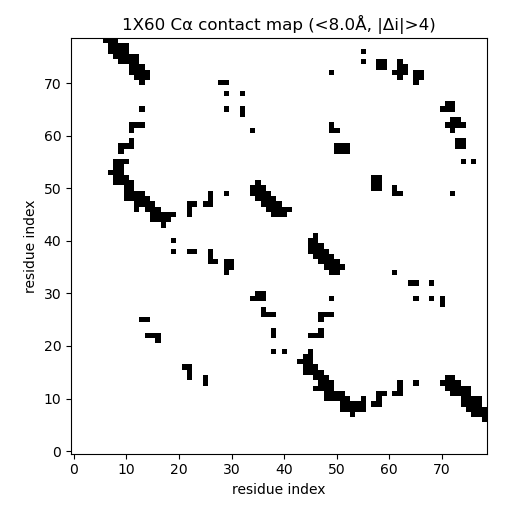-5.264 0.431 7.014 1.00 0.00 52 ALA A O 4
ATOM 4355 N N . PHE A 1 53 ? -6.596 0.032 5.246 1.00 0.00 53 PHE A N 4
ATOM 4356 C CA . PHE A 1 53 ? -7.822 0.108 6.032 1.00 0.00 53 PHE A CA 4
ATOM 4357 C C . PHE A 1 53 ? -8.855 -0.909 5.559 1.00 0.00 53 PHE A C 4
ATOM 4358 O O . PHE A 1 53 ? -8.679 -1.564 4.531 1.00 0.00 53 PHE A O 4
ATOM 4375 N N . SER A 1 54 ? -9.940 -1.026 6.321 1.00 0.00 54 SER A N 4
ATOM 4376 C CA . SER A 1 54 ? -11.015 -1.951 5.991 1.00 0.00 54 SER A CA 4
ATOM 4377 C C . SER A 1 54 ? -11.963 -1.343 4.960 1.00 0.00 54 SER A C 4
ATOM 4378 O O . SER A 1 54 ? -12.740 -2.055 4.324 1.00 0.00 54 SER A O 4
ATOM 4386 N N . SER A 1 55 ? -11.897 -0.022 4.795 1.00 0.00 55 SER A N 4
ATOM 4387 C CA . SER A 1 55 ? -12.750 0.675 3.839 1.00 0.00 55 SER A CA 4
ATOM 4388 C C . SER A 1 55 ? -11.924 1.284 2.707 1.00 0.00 55 SER A C 4
ATOM 4389 O O . SER A 1 55 ? -10.925 1.962 2.949 1.00 0.00 55 SER A O 4
ATOM 4397 N N . LYS A 1 56 ? -12.349 1.034 1.473 1.00 0.00 56 LYS A N 4
ATOM 4398 C CA . LYS A 1 56 ? -11.652 1.554 0.302 1.00 0.00 56 LYS A CA 4
ATOM 4399 C C . LYS A 1 56 ? -11.563 3.075 0.339 1.00 0.00 56 LYS A C 4
ATOM 4400 O O . LYS A 1 56 ? -10.552 3.653 -0.055 1.00 0.00 56 LYS A O 4
ATOM 4419 N N . ASP A 1 57 ? -12.627 3.720 0.812 1.00 0.00 57 ASP A N 4
ATOM 4420 C CA . ASP A 1 57 ? -12.665 5.178 0.897 1.00 0.00 57 ASP A CA 4
ATOM 4421 C C . ASP A 1 57 ? -11.376 5.718 1.507 1.00 0.00 57 ASP A C 4
ATOM 4422 O O . ASP A 1 57 ? -10.928 6.816 1.173 1.00 0.00 57 ASP A O 4
ATOM 4431 N N . ASN A 1 58 ? -10.782 4.932 2.396 1.00 0.00 58 ASN A N 4
ATOM 4432 C CA . ASN A 1 58 ? -9.539 5.320 3.051 1.00 0.00 58 ASN A CA 4
ATOM 4433 C C . ASN A 1 58 ? -8.369 5.201 2.082 1.00 0.00 58 ASN A C 4
ATOM 4434 O O . ASN A 1 58 ? -7.565 6.122 1.943 1.00 0.00 58 ASN A O 4
ATOM 4445 N N . ALA A 1 59 ? -8.287 4.058 1.407 1.00 0.00 59 ALA A N 4
ATOM 4446 C CA . ALA A 1 59 ? -7.224 3.812 0.441 1.00 0.00 59 ALA A CA 4
ATOM 4447 C C . ALA A 1 59 ? -7.256 4.837 -0.684 1.00 0.00 59 ALA A C 4
ATOM 4448 O O . ALA A 1 59 ? -6.220 5.360 -1.082 1.00 0.00 59 ALA A O 4
ATOM 4455 N N . ASP A 1 60 ? -8.449 5.116 -1.201 1.00 0.00 60 ASP A N 4
ATOM 4456 C CA . ASP A 1 60 ? -8.603 6.078 -2.287 1.00 0.00 60 ASP A CA 4
ATOM 4457 C C . ASP A 1 60 ? -8.082 7.454 -1.881 1.00 0.00 60 ASP A C 4
ATOM 4458 O O . ASP A 1 60 ? -7.272 8.053 -2.590 1.00 0.00 60 ASP A O 4
ATOM 4467 N N . THR A 1 61 ? -8.552 7.951 -0.742 1.00 0.00 61 THR A N 4
ATOM 4468 C CA . THR A 1 61 ? -8.134 9.260 -0.250 1.00 0.00 61 THR A CA 4
ATOM 4469 C C . THR A 1 61 ? -6.624 9.304 -0.033 1.00 0.00 61 THR A C 4
ATOM 4470 O O . THR A 1 61 ? -5.987 10.333 -0.250 1.00 0.00 61 THR A O 4
ATOM 4481 N N . LEU A 1 62 ? -6.061 8.176 0.377 1.00 0.00 62 LEU A N 4
ATOM 4482 C CA . LEU A 1 62 ? -4.624 8.068 0.611 1.00 0.00 62 LEU A CA 4
ATOM 4483 C C . LEU A 1 62 ? -3.886 8.122 -0.698 1.00 0.00 62 LEU A C 4
ATOM 4484 O O . LEU A 1 62 ? -2.930 8.881 -0.872 1.00 0.00 62 LEU A O 4
ATOM 4500 N N . ALA A 1 63 ? -4.324 7.267 -1.605 1.00 0.00 63 ALA A N 4
ATOM 4501 C CA . ALA A 1 63 ? -3.701 7.159 -2.894 1.00 0.00 63 ALA A CA 4
ATOM 4502 C C . ALA A 1 63 ? -3.635 8.518 -3.581 1.00 0.00 63 ALA A C 4
ATOM 4503 O O . ALA A 1 63 ? -2.554 9.002 -3.919 1.00 0.00 63 ALA A O 4
ATOM 4510 N N . ALA A 1 64 ? -4.801 9.133 -3.769 1.00 0.00 64 ALA A N 4
ATOM 4511 C CA . ALA A 1 64 ? -4.881 10.445 -4.402 1.00 0.00 64 ALA A CA 4
ATOM 4512 C C . ALA A 1 64 ? -3.965 11.431 -3.691 1.00 0.00 64 ALA A C 4
ATOM 4513 O O . ALA A 1 64 ? -3.346 12.288 -4.322 1.00 0.00 64 ALA A O 4
ATOM 4520 N N . ARG A 1 65 ? -3.867 11.289 -2.373 1.00 0.00 65 ARG A N 4
ATOM 4521 C CA . ARG A 1 65 ? -3.012 12.147 -1.574 1.00 0.00 65 ARG A CA 4
ATOM 4522 C C . ARG A 1 65 ? -1.556 11.919 -1.956 1.00 0.00 65 ARG A C 4
ATOM 4523 O O . ARG A 1 65 ? -0.771 12.863 -2.053 1.00 0.00 65 ARG A O 4
ATOM 4544 N N . ALA A 1 66 ? -1.212 10.657 -2.196 1.00 0.00 66 ALA A N 4
ATOM 4545 C CA . ALA A 1 66 ? 0.138 10.303 -2.594 1.00 0.00 66 ALA A CA 4
ATOM 4546 C C . ALA A 1 66 ? 0.444 10.910 -3.951 1.00 0.00 66 ALA A C 4
ATOM 4547 O O . ALA A 1 66 ? 1.531 11.434 -4.177 1.00 0.00 66 ALA A O 4
ATOM 4554 N N . LYS A 1 67 ? -0.539 10.863 -4.844 1.00 0.00 67 LYS A N 4
ATOM 4555 C CA . LYS A 1 67 ? -0.382 11.438 -6.171 1.00 0.00 67 LYS A CA 4
ATOM 4556 C C . LYS A 1 67 ? -0.141 12.934 -6.056 1.00 0.00 67 LYS A C 4
ATOM 4557 O O . LYS A 1 67 ? 0.782 13.479 -6.663 1.00 0.00 67 LYS A O 4
ATOM 4576 N N . ASN A 1 68 ? -0.965 13.587 -5.245 1.00 0.00 68 ASN A N 4
ATOM 4577 C CA . ASN A 1 68 ? -0.833 15.017 -5.012 1.00 0.00 68 ASN A CA 4
ATOM 4578 C C . ASN A 1 68 ? 0.441 15.297 -4.222 1.00 0.00 68 ASN A C 4
ATOM 4579 O O . ASN A 1 68 ? 1.015 16.381 -4.303 1.00 0.00 68 ASN A O 4
ATOM 4590 N N . ALA A 1 69 ? 0.872 14.294 -3.458 1.00 0.00 69 ALA A N 4
ATOM 4591 C CA . ALA A 1 69 ? 2.075 14.400 -2.644 1.00 0.00 69 ALA A CA 4
ATOM 4592 C C . ALA A 1 69 ? 3.334 14.261 -3.492 1.00 0.00 69 ALA A C 4
ATOM 4593 O O . ALA A 1 69 ? 4.415 14.695 -3.091 1.00 0.00 69 ALA A O 4
ATOM 4600 N N . GLY A 1 70 ? 3.193 13.641 -4.661 1.00 0.00 70 GLY A N 4
ATOM 4601 C CA . GLY A 1 70 ? 4.328 13.440 -5.538 1.00 0.00 70 GLY A CA 4
ATOM 4602 C C . GLY A 1 70 ? 4.710 11.978 -5.624 1.00 0.00 70 GLY A C 4
ATOM 4603 O O . GLY A 1 70 ? 5.856 11.640 -5.918 1.00 0.00 70 GLY A O 4
ATOM 4607 N N . PHE A 1 71 ? 3.740 11.112 -5.345 1.00 0.00 71 PHE A N 4
ATOM 4608 C CA . PHE A 1 71 ? 3.955 9.676 -5.368 1.00 0.00 71 PHE A CA 4
ATOM 4609 C C . PHE A 1 71 ? 2.854 9.003 -6.179 1.00 0.00 71 PHE A C 4
ATOM 4610 O O . PHE A 1 71 ? 1.722 9.481 -6.207 1.00 0.00 71 PHE A O 4
ATOM 4627 N N . ASP A 1 72 ? 3.173 7.895 -6.829 1.00 0.00 72 ASP A N 4
ATOM 4628 C CA . ASP A 1 72 ? 2.185 7.180 -7.627 1.00 0.00 72 ASP A CA 4
ATOM 4629 C C . ASP A 1 72 ? 1.495 6.100 -6.800 1.00 0.00 72 ASP A C 4
ATOM 4630 O O . ASP A 1 72 ? 1.771 4.914 -6.969 1.00 0.00 72 ASP A O 4
ATOM 4639 N N . ALA A 1 73 ? 0.595 6.512 -5.906 1.00 0.00 73 ALA A N 4
ATOM 4640 C CA . ALA A 1 73 ? -0.123 5.563 -5.061 1.00 0.00 73 ALA A CA 4
ATOM 4641 C C . ALA A 1 73 ? -1.358 5.002 -5.759 1.00 0.00 73 ALA A C 4
ATOM 4642 O O . ALA A 1 73 ? -2.070 5.717 -6.463 1.00 0.00 73 ALA A O 4
ATOM 4649 N N . ILE A 1 74 ? -1.610 3.719 -5.534 1.00 0.00 74 ILE A N 4
ATOM 4650 C CA . ILE A 1 74 ? -2.761 3.040 -6.113 1.00 0.00 74 ILE A CA 4
ATOM 4651 C C . ILE A 1 74 ? -3.466 2.213 -5.045 1.00 0.00 74 ILE A C 4
ATOM 4652 O O . ILE A 1 74 ? -2.836 1.752 -4.097 1.00 0.00 74 ILE A O 4
ATOM 4668 N N . VAL A 1 75 ? -4.769 2.018 -5.197 1.00 0.00 75 VAL A N 4
ATOM 4669 C CA . VAL A 1 75 ? -5.529 1.237 -4.228 1.00 0.00 75 VAL A CA 4
ATOM 4670 C C . VAL A 1 75 ? -5.859 -0.144 -4.777 1.00 0.00 75 VAL A C 4
ATOM 4671 O O . VAL A 1 75 ? -6.286 -0.285 -5.924 1.00 0.00 75 VAL A O 4
ATOM 4684 N N . ILE A 1 76 ? -5.658 -1.162 -3.948 1.00 0.00 76 ILE A N 4
ATOM 4685 C CA . ILE A 1 76 ? -5.930 -2.531 -4.342 1.00 0.00 76 ILE A CA 4
ATOM 4686 C C . ILE A 1 76 ? -6.671 -3.281 -3.239 1.00 0.00 76 ILE A C 4
ATOM 4687 O O . ILE A 1 76 ? -6.348 -3.149 -2.054 1.00 0.00 76 ILE A O 4
ATOM 4703 N N . LEU A 1 77 ? -7.664 -4.068 -3.640 1.00 0.00 77 LEU A N 4
ATOM 4704 C CA . LEU A 1 77 ? -8.456 -4.847 -2.702 1.00 0.00 77 LEU A CA 4
ATOM 4705 C C . LEU A 1 77 ? -7.871 -6.249 -2.554 1.00 0.00 77 LEU A C 4
ATOM 4706 O O . LEU A 1 77 ? -7.978 -7.076 -3.461 1.00 0.00 77 LEU A O 4
ATOM 4722 N N . GLU A 1 78 ? -7.247 -6.512 -1.411 1.00 0.00 78 GLU A N 4
ATOM 4723 C CA . GLU A 1 78 ? -6.643 -7.814 -1.152 1.00 0.00 78 GLU A CA 4
ATOM 4724 C C . GLU A 1 78 ? -7.648 -8.765 -0.512 1.00 0.00 78 GLU A C 4
ATOM 4725 O O . GLU A 1 78 ? -7.950 -8.657 0.676 1.00 0.00 78 GLU A O 4
ATOM 4737 N N . SER A 1 79 ? -8.162 -9.696 -1.308 1.00 0.00 79 SER A N 4
ATOM 4738 C CA . SER A 1 79 ? -9.133 -10.669 -0.820 1.00 0.00 79 SER A CA 4
ATOM 4739 C C . SER A 1 79 ? -8.451 -11.745 0.018 1.00 0.00 79 SER A C 4
ATOM 4740 O O . SER A 1 79 ? -8.861 -11.934 1.184 1.00 0.00 79 SER A O 4
ATOM 4749 N N . LEU A 1 1 ? -27.950 -4.784 -10.437 1.00 0.00 1 LEU A N 5
ATOM 4750 C CA . LEU A 1 1 ? -27.152 -3.867 -9.583 1.00 0.00 1 LEU A CA 5
ATOM 4751 C C . LEU A 1 1 ? -27.140 -4.336 -8.133 1.00 0.00 1 LEU A C 5
ATOM 4752 O O . LEU A 1 1 ? -28.169 -4.734 -7.588 1.00 0.00 1 LEU A O 5
ATOM 4770 N N . LYS A 1 2 ? -25.965 -4.290 -7.512 1.00 0.00 2 LYS A N 5
ATOM 4771 C CA . LYS A 1 2 ? -25.816 -4.711 -6.124 1.00 0.00 2 LYS A CA 5
ATOM 4772 C C . LYS A 1 2 ? -24.836 -3.808 -5.385 1.00 0.00 2 LYS A C 5
ATOM 4773 O O . LYS A 1 2 ? -24.313 -2.847 -5.949 1.00 0.00 2 LYS A O 5
ATOM 4792 N N . LYS A 1 3 ? -24.591 -4.125 -4.117 1.00 0.00 3 LYS A N 5
ATOM 4793 C CA . LYS A 1 3 ? -23.674 -3.343 -3.299 1.00 0.00 3 LYS A CA 5
ATOM 4794 C C . LYS A 1 3 ? -23.300 -4.098 -2.027 1.00 0.00 3 LYS A C 5
ATOM 4795 O O . LYS A 1 3 ? -23.169 -3.505 -0.956 1.00 0.00 3 LYS A O 5
ATOM 4814 N N . THR A 1 4 ? -23.133 -5.411 -2.152 1.00 0.00 4 THR A N 5
ATOM 4815 C CA . THR A 1 4 ? -22.777 -6.248 -1.013 1.00 0.00 4 THR A CA 5
ATOM 4816 C C . THR A 1 4 ? -21.380 -6.838 -1.186 1.00 0.00 4 THR A C 5
ATOM 4817 O O . THR A 1 4 ? -21.208 -7.872 -1.831 1.00 0.00 4 THR A O 5
ATOM 4828 N N . SER A 1 5 ? -20.385 -6.172 -0.607 1.00 0.00 5 SER A N 5
ATOM 4829 C CA . SER A 1 5 ? -19.004 -6.630 -0.699 1.00 0.00 5 SER A CA 5
ATOM 4830 C C . SER A 1 5 ? -18.586 -7.359 0.572 1.00 0.00 5 SER A C 5
ATOM 4831 O O . SER A 1 5 ? -18.797 -6.867 1.680 1.00 0.00 5 SER A O 5
ATOM 4839 N N . SER A 1 6 ? -17.991 -8.536 0.403 1.00 0.00 6 SER A N 5
ATOM 4840 C CA . SER A 1 6 ? -17.543 -9.335 1.539 1.00 0.00 6 SER A CA 5
ATOM 4841 C C . SER A 1 6 ? -16.087 -9.756 1.367 1.00 0.00 6 SER A C 5
ATOM 4842 O O . SER A 1 6 ? -15.648 -10.063 0.257 1.00 0.00 6 SER A O 5
ATOM 4850 N N . SER A 1 7 ? -15.345 -9.769 2.469 1.00 0.00 7 SER A N 5
ATOM 4851 C CA . SER A 1 7 ? -13.937 -10.154 2.442 1.00 0.00 7 SER A CA 5
ATOM 4852 C C . SER A 1 7 ? -13.125 -9.194 1.579 1.00 0.00 7 SER A C 5
ATOM 4853 O O . SER A 1 7 ? -13.638 -8.623 0.616 1.00 0.00 7 SER A O 5
ATOM 4861 N N . GLY A 1 8 ? -11.854 -9.022 1.932 1.00 0.00 8 GLY A N 5
ATOM 4862 C CA . GLY A 1 8 ? -10.988 -8.132 1.180 1.00 0.00 8 GLY A CA 5
ATOM 4863 C C . GLY A 1 8 ? -10.406 -7.025 2.040 1.00 0.00 8 GLY A C 5
ATOM 4864 O O . GLY A 1 8 ? -10.860 -6.803 3.163 1.00 0.00 8 GLY A O 5
ATOM 4868 N N . LEU A 1 9 ? -9.408 -6.326 1.512 1.00 0.00 9 LEU A N 5
ATOM 4869 C CA . LEU A 1 9 ? -8.773 -5.235 2.232 1.00 0.00 9 LEU A CA 5
ATOM 4870 C C . LEU A 1 9 ? -8.402 -4.125 1.268 1.00 0.00 9 LEU A C 5
ATOM 4871 O O . LEU A 1 9 ? -7.918 -4.384 0.169 1.00 0.00 9 LEU A O 5
ATOM 4887 N N . TYR A 1 10 ? -8.626 -2.890 1.684 1.00 0.00 10 TYR A N 5
ATOM 4888 C CA . TYR A 1 10 ? -8.311 -1.749 0.848 1.00 0.00 10 TYR A CA 5
ATOM 4889 C C . TYR A 1 10 ? -7.014 -1.108 1.307 1.00 0.00 10 TYR A C 5
ATOM 4890 O O . TYR A 1 10 ? -6.972 -0.423 2.329 1.00 0.00 10 TYR A O 5
ATOM 4908 N N . LYS A 1 11 ? -5.958 -1.329 0.536 1.00 0.00 11 LYS A N 5
ATOM 4909 C CA . LYS A 1 11 ? -4.652 -0.764 0.855 1.00 0.00 11 LYS A CA 5
ATOM 4910 C C . LYS A 1 11 ? -4.119 0.040 -0.322 1.00 0.00 11 LYS A C 5
ATOM 4911 O O . LYS A 1 11 ? -4.510 -0.193 -1.465 1.00 0.00 11 LYS A O 5
ATOM 4930 N N . VAL A 1 12 ? -3.221 0.985 -0.049 1.00 0.00 12 VAL A N 5
ATOM 4931 C CA . VAL A 1 12 ? -2.653 1.803 -1.114 1.00 0.00 12 VAL A CA 5
ATOM 4932 C C . VAL A 1 12 ? -1.181 1.454 -1.323 1.00 0.00 12 VAL A C 5
ATOM 4933 O O . VAL A 1 12 ? -0.450 1.249 -0.361 1.00 0.00 12 VAL A O 5
ATOM 4946 N N . GLN A 1 13 ? -0.753 1.370 -2.582 1.00 0.00 13 GLN A N 5
ATOM 4947 C CA . GLN A 1 13 ? 0.635 1.029 -2.898 1.00 0.00 13 GLN A CA 5
ATOM 4948 C C . GLN A 1 13 ? 1.216 1.988 -3.931 1.00 0.00 13 GLN A C 5
ATOM 4949 O O . GLN A 1 13 ? 0.556 2.339 -4.909 1.00 0.00 13 GLN A O 5
ATOM 4963 N N . ILE A 1 14 ? 2.453 2.427 -3.701 1.00 0.00 14 ILE A N 5
ATOM 4964 C CA . ILE A 1 14 ? 3.104 3.364 -4.611 1.00 0.00 14 ILE A CA 5
ATOM 4965 C C . ILE A 1 14 ? 4.237 2.732 -5.419 1.00 0.00 14 ILE A C 5
ATOM 4966 O O . ILE A 1 14 ? 4.792 3.382 -6.306 1.00 0.00 14 ILE A O 5
ATOM 4982 N N . GLY A 1 15 ? 4.584 1.471 -5.147 1.00 0.00 15 GLY A N 5
ATOM 4983 C CA . GLY A 1 15 ? 5.646 0.849 -5.925 1.00 0.00 15 GLY A CA 5
ATOM 4984 C C . GLY A 1 15 ? 6.287 -0.365 -5.277 1.00 0.00 15 GLY A C 5
ATOM 4985 O O . GLY A 1 15 ? 6.023 -0.686 -4.119 1.00 0.00 15 GLY A O 5
ATOM 4989 N N . ALA A 1 16 ? 7.161 -1.015 -6.043 1.00 0.00 16 ALA A N 5
ATOM 4990 C CA . ALA A 1 16 ? 7.906 -2.184 -5.590 1.00 0.00 16 ALA A CA 5
ATOM 4991 C C . ALA A 1 16 ? 9.241 -2.256 -6.331 1.00 0.00 16 ALA A C 5
ATOM 4992 O O . ALA A 1 16 ? 9.308 -1.930 -7.517 1.00 0.00 16 ALA A O 5
ATOM 4999 N N . PHE A 1 17 ? 10.300 -2.673 -5.647 1.00 0.00 17 PHE A N 5
ATOM 5000 C CA . PHE A 1 17 ? 11.614 -2.765 -6.279 1.00 0.00 17 PHE A CA 5
ATOM 5001 C C . PHE A 1 17 ? 12.416 -3.932 -5.718 1.00 0.00 17 PHE A C 5
ATOM 5002 O O . PHE A 1 17 ? 12.275 -4.291 -4.552 1.00 0.00 17 PHE A O 5
ATOM 5019 N N . LYS A 1 18 ? 13.270 -4.508 -6.557 1.00 0.00 18 LYS A N 5
ATOM 5020 C CA . LYS A 1 18 ? 14.107 -5.627 -6.146 1.00 0.00 18 LYS A CA 5
ATOM 5021 C C . LYS A 1 18 ? 15.035 -5.237 -4.997 1.00 0.00 18 LYS A C 5
ATOM 5022 O O . LYS A 1 18 ? 15.610 -6.100 -4.337 1.00 0.00 18 LYS A O 5
ATOM 5041 N N . VAL A 1 19 ? 15.183 -3.933 -4.763 1.00 0.00 19 VAL A N 5
ATOM 5042 C CA . VAL A 1 19 ? 16.048 -3.448 -3.695 1.00 0.00 19 VAL A CA 5
ATOM 5043 C C . VAL A 1 19 ? 15.240 -2.887 -2.527 1.00 0.00 19 VAL A C 5
ATOM 5044 O O . VAL A 1 19 ? 14.342 -2.065 -2.713 1.00 0.00 19 VAL A O 5
ATOM 5057 N N . LYS A 1 20 ? 15.577 -3.338 -1.323 1.00 0.00 20 LYS A N 5
ATOM 5058 C CA . LYS A 1 20 ? 14.902 -2.894 -0.113 1.00 0.00 20 LYS A CA 5
ATOM 5059 C C . LYS A 1 20 ? 15.237 -1.441 0.185 1.00 0.00 20 LYS A C 5
ATOM 5060 O O . LYS A 1 20 ? 14.367 -0.669 0.578 1.00 0.00 20 LYS A O 5
ATOM 5079 N N . ALA A 1 21 ? 16.497 -1.063 -0.020 1.00 0.00 21 ALA A N 5
ATOM 5080 C CA . ALA A 1 21 ? 16.920 0.312 0.216 1.00 0.00 21 ALA A CA 5
ATOM 5081 C C . ALA A 1 21 ? 16.052 1.260 -0.597 1.00 0.00 21 ALA A C 5
ATOM 5082 O O . ALA A 1 21 ? 15.709 2.356 -0.150 1.00 0.00 21 ALA A O 5
ATOM 5089 N N . ASN A 1 22 ? 15.676 0.807 -1.788 1.00 0.00 22 ASN A N 5
ATOM 5090 C CA . ASN A 1 22 ? 14.820 1.586 -2.662 1.00 0.00 22 ASN A CA 5
ATOM 5091 C C . ASN A 1 22 ? 13.399 1.563 -2.121 1.00 0.00 22 ASN A C 5
ATOM 5092 O O . ASN A 1 22 ? 12.663 2.545 -2.227 1.00 0.00 22 ASN A O 5
ATOM 5103 N N . ALA A 1 23 ? 13.023 0.433 -1.523 1.00 0.00 23 ALA A N 5
ATOM 5104 C CA . ALA A 1 23 ? 11.693 0.290 -0.945 1.00 0.00 23 ALA A CA 5
ATOM 5105 C C . ALA A 1 23 ? 11.568 1.113 0.337 1.00 0.00 23 ALA A C 5
ATOM 5106 O O . ALA A 1 23 ? 10.466 1.430 0.780 1.00 0.00 23 ALA A O 5
ATOM 5113 N N . ASP A 1 24 ? 12.713 1.460 0.925 1.00 0.00 24 ASP A N 5
ATOM 5114 C CA . ASP A 1 24 ? 12.739 2.249 2.149 1.00 0.00 24 ASP A CA 5
ATOM 5115 C C . ASP A 1 24 ? 12.611 3.734 1.829 1.00 0.00 24 ASP A C 5
ATOM 5116 O O . ASP A 1 24 ? 11.978 4.487 2.570 1.00 0.00 24 ASP A O 5
ATOM 5125 N N . SER A 1 25 ? 13.202 4.146 0.712 1.00 0.00 25 SER A N 5
ATOM 5126 C CA . SER A 1 25 ? 13.137 5.539 0.287 1.00 0.00 25 SER A CA 5
ATOM 5127 C C . SER A 1 25 ? 11.706 5.891 -0.106 1.00 0.00 25 SER A C 5
ATOM 5128 O O . SER A 1 25 ? 11.217 6.983 0.184 1.00 0.00 25 SER A O 5
ATOM 5136 N N . LEU A 1 26 ? 11.042 4.944 -0.760 1.00 0.00 26 LEU A N 5
ATOM 5137 C CA . LEU A 1 26 ? 9.662 5.125 -1.193 1.00 0.00 26 LEU A CA 5
ATOM 5138 C C . LEU A 1 26 ? 8.736 5.240 0.016 1.00 0.00 26 LEU A C 5
ATOM 5139 O O . LEU A 1 26 ? 7.975 6.203 0.145 1.00 0.00 26 LEU A O 5
ATOM 5155 N N . ALA A 1 27 ? 8.822 4.258 0.908 1.00 0.00 27 ALA A N 5
ATOM 5156 C CA . ALA A 1 27 ? 8.010 4.250 2.116 1.00 0.00 27 ALA A CA 5
ATOM 5157 C C . ALA A 1 27 ? 8.284 5.495 2.957 1.00 0.00 27 ALA A C 5
ATOM 5158 O O . ALA A 1 27 ? 7.439 5.928 3.741 1.00 0.00 27 ALA A O 5
ATOM 5165 N N . SER A 1 28 ? 9.472 6.070 2.780 1.00 0.00 28 SER A N 5
ATOM 5166 C CA . SER A 1 28 ? 9.862 7.268 3.512 1.00 0.00 28 SER A CA 5
ATOM 5167 C C . SER A 1 28 ? 9.073 8.477 3.019 1.00 0.00 28 SER A C 5
ATOM 5168 O O . SER A 1 28 ? 8.612 9.297 3.814 1.00 0.00 28 SER A O 5
ATOM 5176 N N . ASN A 1 29 ? 8.917 8.579 1.702 1.00 0.00 29 ASN A N 5
ATOM 5177 C CA . ASN A 1 29 ? 8.181 9.687 1.108 1.00 0.00 29 ASN A CA 5
ATOM 5178 C C . ASN A 1 29 ? 6.746 9.707 1.615 1.00 0.00 29 ASN A C 5
ATOM 5179 O O . ASN A 1 29 ? 6.223 10.755 1.994 1.00 0.00 29 ASN A O 5
ATOM 5190 N N . ALA A 1 30 ? 6.113 8.539 1.617 1.00 0.00 30 ALA A N 5
ATOM 5191 C CA . ALA A 1 30 ? 4.738 8.427 2.077 1.00 0.00 30 ALA A CA 5
ATOM 5192 C C . ALA A 1 30 ? 4.621 8.861 3.530 1.00 0.00 30 ALA A C 5
ATOM 5193 O O . ALA A 1 30 ? 3.678 9.557 3.907 1.00 0.00 30 ALA A O 5
ATOM 5200 N N . GLU A 1 31 ? 5.591 8.450 4.341 1.00 0.00 31 GLU A N 5
ATOM 5201 C CA . GLU A 1 31 ? 5.595 8.804 5.757 1.00 0.00 31 GLU A CA 5
ATOM 5202 C C . GLU A 1 31 ? 5.522 10.318 5.920 1.00 0.00 31 GLU A C 5
ATOM 5203 O O . GLU A 1 31 ? 4.862 10.827 6.825 1.00 0.00 31 GLU A O 5
ATOM 5215 N N . ALA A 1 32 ? 6.197 11.028 5.023 1.00 0.00 32 ALA A N 5
ATOM 5216 C CA . ALA A 1 32 ? 6.206 12.484 5.042 1.00 0.00 32 ALA A CA 5
ATOM 5217 C C . ALA A 1 32 ? 4.782 13.020 5.038 1.00 0.00 32 ALA A C 5
ATOM 5218 O O . ALA A 1 32 ? 4.416 13.846 5.876 1.00 0.00 32 ALA A O 5
ATOM 5225 N N . LYS A 1 33 ? 3.969 12.520 4.110 1.00 0.00 33 LYS A N 5
ATOM 5226 C CA . LYS A 1 33 ? 2.577 12.933 4.033 1.00 0.00 33 LYS A CA 5
ATOM 5227 C C . LYS A 1 33 ? 1.867 12.526 5.315 1.00 0.00 33 LYS A C 5
ATOM 5228 O O . LYS A 1 33 ? 0.913 13.172 5.752 1.00 0.00 33 LYS A O 5
ATOM 5247 N N . GLY A 1 34 ? 2.358 11.447 5.919 1.00 0.00 34 GLY A N 5
ATOM 5248 C CA . GLY A 1 34 ? 1.795 10.955 7.154 1.00 0.00 34 GLY A CA 5
ATOM 5249 C C . GLY A 1 34 ? 1.042 9.655 6.971 1.00 0.00 34 GLY A C 5
ATOM 5250 O O . GLY A 1 34 ? 0.058 9.393 7.665 1.00 0.00 34 GLY A O 5
ATOM 5254 N N . PHE A 1 35 ? 1.511 8.833 6.039 1.00 0.00 35 PHE A N 5
ATOM 5255 C CA . PHE A 1 35 ? 0.883 7.551 5.774 1.00 0.00 35 PHE A CA 5
ATOM 5256 C C . PHE A 1 35 ? 1.674 6.424 6.424 1.00 0.00 35 PHE A C 5
ATOM 5257 O O . PHE A 1 35 ? 2.863 6.564 6.706 1.00 0.00 35 PHE A O 5
ATOM 5274 N N . ASP A 1 36 ? 1.009 5.298 6.645 1.00 0.00 36 ASP A N 5
ATOM 5275 C CA . ASP A 1 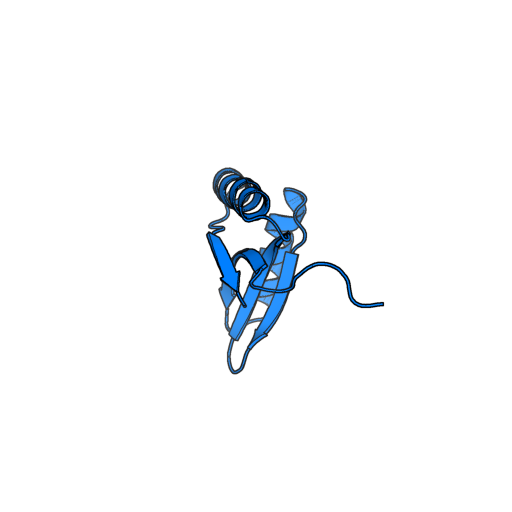36 ? 1.657 4.143 7.246 1.00 0.00 36 ASP A CA 5
ATOM 5276 C C . ASP A 1 36 ? 2.309 3.301 6.161 1.00 0.00 36 ASP A C 5
ATOM 5277 O O . ASP A 1 36 ? 1.652 2.472 5.530 1.00 0.00 36 ASP A O 5
ATOM 5286 N N . SER A 1 37 ? 3.597 3.530 5.925 1.00 0.00 37 SER A N 5
ATOM 5287 C CA . SER A 1 37 ? 4.312 2.801 4.891 1.00 0.00 37 SER A CA 5
ATOM 5288 C C . SER A 1 37 ? 4.719 1.424 5.384 1.00 0.00 37 SER A C 5
ATOM 5289 O O . SER A 1 37 ? 4.800 1.177 6.588 1.00 0.00 37 SER A O 5
ATOM 5297 N N . ILE A 1 38 ? 4.943 0.522 4.441 1.00 0.00 38 ILE A N 5
ATOM 5298 C CA . ILE A 1 38 ? 5.308 -0.848 4.764 1.00 0.00 38 ILE A CA 5
ATOM 5299 C C . ILE A 1 38 ? 6.086 -1.486 3.615 1.00 0.00 38 ILE A C 5
ATOM 5300 O O . ILE A 1 38 ? 5.735 -1.319 2.447 1.00 0.00 38 ILE A O 5
ATOM 5316 N N . VAL A 1 39 ? 7.142 -2.216 3.954 1.00 0.00 39 VAL A N 5
ATOM 5317 C CA . VAL A 1 39 ? 7.964 -2.877 2.948 1.00 0.00 39 VAL A CA 5
ATOM 5318 C C . VAL A 1 39 ? 7.865 -4.394 3.065 1.00 0.00 39 VAL A C 5
ATOM 5319 O O . VAL A 1 39 ? 8.323 -4.976 4.046 1.00 0.00 39 VAL A O 5
ATOM 5332 N N . LEU A 1 40 ? 7.268 -5.033 2.060 1.00 0.00 40 LEU A N 5
ATOM 5333 C CA . LEU A 1 40 ? 7.121 -6.485 2.067 1.00 0.00 40 LEU A CA 5
ATOM 5334 C C . LEU A 1 40 ? 8.032 -7.128 1.033 1.00 0.00 40 LEU A C 5
ATOM 5335 O O . LEU A 1 40 ? 7.959 -6.819 -0.156 1.00 0.00 40 LEU A O 5
ATOM 5351 N N . LEU A 1 41 ? 8.886 -8.029 1.496 1.00 0.00 41 LEU A N 5
ATOM 5352 C CA . LEU A 1 41 ? 9.810 -8.720 0.617 1.00 0.00 41 LEU A CA 5
ATOM 5353 C C . LEU A 1 41 ? 9.173 -9.979 0.032 1.00 0.00 41 LEU A C 5
ATOM 5354 O O . LEU A 1 41 ? 8.892 -10.941 0.745 1.00 0.00 41 LEU A O 5
ATOM 5370 N N . LYS A 1 42 ? 8.992 -9.971 -1.284 1.00 0.00 42 LYS A N 5
ATOM 5371 C CA . LYS A 1 42 ? 8.437 -11.115 -1.990 1.00 0.00 42 LYS A CA 5
ATOM 5372 C C . LYS A 1 42 ? 9.574 -11.874 -2.655 1.00 0.00 42 LYS A C 5
ATOM 5373 O O . LYS A 1 42 ? 10.691 -11.372 -2.730 1.00 0.00 42 LYS A O 5
ATOM 5392 N N . ASP A 1 43 ? 9.294 -13.088 -3.107 1.00 0.00 43 ASP A N 5
ATOM 5393 C CA . ASP A 1 43 ? 10.311 -13.922 -3.739 1.00 0.00 43 ASP A CA 5
ATOM 5394 C C . ASP A 1 43 ? 10.998 -13.228 -4.921 1.00 0.00 43 ASP A C 5
ATOM 5395 O O . ASP A 1 43 ? 10.878 -13.676 -6.062 1.00 0.00 43 ASP A O 5
ATOM 5404 N N . GLY A 1 44 ? 11.745 -12.154 -4.648 1.00 0.00 44 GLY A N 5
ATOM 5405 C CA . GLY A 1 44 ? 12.457 -11.467 -5.715 1.00 0.00 44 GLY A CA 5
ATOM 5406 C C . GLY A 1 44 ? 12.332 -9.945 -5.701 1.00 0.00 44 GLY A C 5
ATOM 5407 O O . GLY A 1 44 ? 13.188 -9.261 -6.263 1.00 0.00 44 GLY A O 5
ATOM 5411 N N . LEU A 1 45 ? 11.281 -9.404 -5.088 1.00 0.00 45 LEU A N 5
ATOM 5412 C CA . LEU A 1 45 ? 11.098 -7.946 -5.064 1.00 0.00 45 LEU A CA 5
ATOM 5413 C C . LEU A 1 45 ? 10.560 -7.438 -3.728 1.00 0.00 45 LEU A C 5
ATOM 5414 O O . LEU A 1 45 ? 9.992 -8.190 -2.942 1.00 0.00 45 LEU A O 5
ATOM 5430 N N . TYR A 1 46 ? 10.728 -6.135 -3.507 1.00 0.00 46 TYR A N 5
ATOM 5431 C CA . TYR A 1 46 ? 10.248 -5.475 -2.295 1.00 0.00 46 TYR A CA 5
ATOM 5432 C C . TYR A 1 46 ? 9.120 -4.510 -2.648 1.00 0.00 46 TYR A C 5
ATOM 5433 O O . TYR A 1 46 ? 9.224 -3.755 -3.612 1.00 0.00 46 TYR A O 5
ATOM 5451 N N . LYS A 1 47 ? 8.040 -4.540 -1.877 1.00 0.00 47 LYS A N 5
ATOM 5452 C CA . LYS A 1 47 ? 6.901 -3.665 -2.134 1.00 0.00 47 LYS A CA 5
ATOM 5453 C C . LYS A 1 47 ? 6.798 -2.554 -1.112 1.00 0.00 47 LYS A C 5
ATOM 5454 O O . LYS A 1 47 ? 7.163 -2.722 0.047 1.00 0.00 47 LYS A O 5
ATOM 5473 N N . VAL A 1 48 ? 6.282 -1.423 -1.565 1.00 0.00 48 VAL A N 5
ATOM 5474 C CA . VAL A 1 48 ? 6.100 -0.267 -0.711 1.00 0.00 48 VAL A CA 5
ATOM 5475 C C . VAL A 1 48 ? 4.636 0.149 -0.690 1.00 0.00 48 VAL A C 5
ATOM 5476 O O . VAL A 1 48 ? 4.154 0.816 -1.606 1.00 0.00 48 VAL A O 5
ATOM 5489 N N . GLN A 1 49 ? 3.930 -0.262 0.355 1.00 0.00 49 GLN A N 5
ATOM 5490 C CA . GLN A 1 49 ? 2.516 0.051 0.496 1.00 0.00 49 GLN A CA 5
ATOM 5491 C C . GLN A 1 49 ? 2.294 1.115 1.565 1.00 0.00 49 GLN A C 5
ATOM 5492 O O . GLN A 1 49 ? 2.971 1.131 2.593 1.00 0.00 49 GLN A O 5
ATOM 5506 N N . ILE A 1 50 ? 1.333 1.999 1.318 1.00 0.00 50 ILE A N 5
ATOM 5507 C CA . ILE A 1 50 ? 1.010 3.057 2.257 1.00 0.00 50 ILE A CA 5
ATOM 5508 C C . ILE A 1 50 ? -0.500 3.209 2.432 1.00 0.00 50 ILE A C 5
ATOM 5509 O O . ILE A 1 50 ? -1.241 3.424 1.474 1.00 0.00 50 ILE A O 5
ATOM 5525 N N . GLY A 1 51 ? -0.929 3.093 3.682 1.00 0.00 51 GLY A N 5
ATOM 5526 C CA . GLY A 1 51 ? -2.333 3.214 4.027 1.00 0.00 51 GLY A CA 5
ATOM 5527 C C . GLY A 1 51 ? -3.120 1.941 3.771 1.00 0.00 51 GLY A C 5
ATOM 5528 O O . GLY A 1 51 ? -3.348 1.567 2.620 1.00 0.00 51 GLY A O 5
ATOM 5532 N N . ALA A 1 52 ? -3.542 1.280 4.845 1.00 0.00 52 ALA A N 5
ATOM 5533 C CA . ALA A 1 52 ? -4.313 0.047 4.738 1.00 0.00 52 ALA A CA 5
ATOM 5534 C C . ALA A 1 52 ? -5.501 0.075 5.693 1.00 0.00 52 ALA A C 5
ATOM 5535 O O . ALA A 1 52 ? -5.329 0.068 6.911 1.00 0.00 52 ALA A O 5
ATOM 5542 N N . PHE A 1 53 ? -6.708 0.119 5.136 1.00 0.00 53 PHE A N 5
ATOM 5543 C CA . PHE A 1 53 ? -7.920 0.163 5.949 1.00 0.00 53 PHE A CA 5
ATOM 5544 C C . PHE A 1 53 ? -8.957 -0.846 5.465 1.00 0.00 53 PHE A C 5
ATOM 5545 O O . PHE A 1 53 ? -8.772 -1.506 4.439 1.00 0.00 53 PHE A O 5
ATOM 5562 N N . SER A 1 54 ? -10.050 -0.957 6.215 1.00 0.00 54 SER A N 5
ATOM 5563 C CA . SER A 1 54 ? -11.127 -1.878 5.877 1.00 0.00 54 SER A CA 5
ATOM 5564 C C . SER A 1 54 ? -12.096 -1.251 4.879 1.00 0.00 54 SER A C 5
ATOM 5565 O O . SER A 1 54 ? -12.888 -1.953 4.248 1.00 0.00 54 SER A O 5
ATOM 5573 N N . SER A 1 55 ? -12.032 0.071 4.735 1.00 0.00 55 SER A N 5
ATOM 5574 C CA . SER A 1 55 ? -12.910 0.782 3.809 1.00 0.00 55 SER A CA 5
ATOM 5575 C C . SER A 1 55 ? -12.119 1.357 2.635 1.00 0.00 55 SER A C 5
ATOM 5576 O O . SER A 1 55 ? -11.121 2.051 2.825 1.00 0.00 55 SER A O 5
ATOM 5584 N N . LYS A 1 56 ? -12.576 1.063 1.418 1.00 0.00 56 LYS A N 5
ATOM 5585 C CA . LYS A 1 56 ? -11.918 1.546 0.210 1.00 0.00 56 LYS A CA 5
ATOM 5586 C C . LYS A 1 56 ? -11.776 3.064 0.228 1.00 0.00 56 LYS A C 5
ATOM 5587 O O . LYS A 1 56 ? -10.773 3.607 -0.235 1.00 0.00 56 LYS A O 5
ATOM 5606 N N . ASP A 1 57 ? -12.784 3.745 0.766 1.00 0.00 57 ASP A N 5
ATOM 5607 C CA . ASP A 1 57 ? -12.767 5.204 0.843 1.00 0.00 57 ASP A CA 5
ATOM 5608 C C . ASP A 1 57 ? -11.489 5.699 1.511 1.00 0.00 57 ASP A C 5
ATOM 5609 O O . ASP A 1 57 ? -11.001 6.790 1.212 1.00 0.00 57 ASP A O 5
ATOM 5618 N N . ASN A 1 58 ? -10.951 4.890 2.418 1.00 0.00 58 ASN A N 5
ATOM 5619 C CA . ASN A 1 58 ? -9.726 5.244 3.129 1.00 0.00 58 ASN A CA 5
ATOM 5620 C C . ASN A 1 58 ? -8.518 5.154 2.204 1.00 0.00 58 ASN A C 5
ATOM 5621 O O . ASN A 1 58 ? -7.709 6.077 2.128 1.00 0.00 58 ASN A O 5
ATOM 5632 N N . ALA A 1 59 ? -8.405 4.033 1.496 1.00 0.00 59 ALA A N 5
ATOM 5633 C CA . ALA A 1 59 ? -7.301 3.821 0.568 1.00 0.00 59 ALA A CA 5
ATOM 5634 C C . ALA A 1 59 ? -7.319 4.857 -0.547 1.00 0.00 59 ALA A C 5
ATOM 5635 O O . ALA A 1 59 ? -6.274 5.367 -0.944 1.00 0.00 59 ALA A O 5
ATOM 5642 N N . ASP A 1 60 ? -8.508 5.165 -1.057 1.00 0.00 60 ASP A N 5
ATOM 5643 C CA . ASP A 1 60 ? -8.646 6.143 -2.131 1.00 0.00 60 ASP A CA 5
ATOM 5644 C C . ASP A 1 60 ? -8.109 7.504 -1.702 1.00 0.00 60 ASP A C 5
ATOM 5645 O O . ASP A 1 60 ? -7.298 8.111 -2.402 1.00 0.00 60 ASP A O 5
ATOM 5654 N N . THR A 1 61 ? -8.563 7.980 -0.545 1.00 0.00 61 THR A N 5
ATOM 5655 C CA . THR A 1 61 ? -8.122 9.268 -0.023 1.00 0.00 61 THR A CA 5
ATOM 5656 C C . THR A 1 61 ? -6.606 9.301 0.127 1.00 0.00 61 THR A C 5
ATOM 5657 O O . THR A 1 61 ? -5.968 10.321 -0.135 1.00 0.00 61 THR A O 5
ATOM 5668 N N . LEU A 1 62 ? -6.036 8.174 0.538 1.00 0.00 62 LEU A N 5
ATOM 5669 C CA . LEU A 1 62 ? -4.593 8.050 0.716 1.00 0.00 62 LEU A CA 5
ATOM 5670 C C . LEU A 1 62 ? -3.896 8.099 -0.619 1.00 0.00 62 LEU A C 5
ATOM 5671 O O . LEU A 1 62 ? -2.917 8.819 -0.812 1.00 0.00 62 LEU A O 5
ATOM 5687 N N . ALA A 1 63 ? -4.397 7.277 -1.526 1.00 0.00 63 ALA A N 5
ATOM 5688 C CA . ALA A 1 63 ? -3.820 7.166 -2.837 1.00 0.00 63 ALA A CA 5
ATOM 5689 C C . ALA A 1 63 ? -3.714 8.532 -3.510 1.00 0.00 63 ALA A C 5
ATOM 5690 O O . ALA A 1 63 ? -2.621 8.990 -3.848 1.00 0.00 63 ALA A O 5
ATOM 5697 N N . ALA A 1 64 ? -4.864 9.177 -3.700 1.00 0.00 64 ALA A N 5
ATOM 5698 C CA . ALA A 1 64 ? -4.917 10.494 -4.325 1.00 0.00 64 ALA A CA 5
ATOM 5699 C C . ALA A 1 64 ? -3.977 11.464 -3.625 1.00 0.00 64 ALA A C 5
ATOM 5700 O O . ALA A 1 64 ? -3.344 12.304 -4.265 1.00 0.00 64 ALA A O 5
ATOM 5707 N N . ARG A 1 65 ? -3.880 11.334 -2.306 1.00 0.00 65 ARG A N 5
ATOM 5708 C CA . ARG A 1 65 ? -3.003 12.187 -1.519 1.00 0.00 65 ARG A CA 5
ATOM 5709 C C . ARG A 1 65 ? -1.551 11.950 -1.914 1.00 0.00 65 ARG A C 5
ATOM 5710 O O . ARG A 1 65 ? -0.764 12.888 -2.026 1.00 0.00 65 ARG A O 5
ATOM 5731 N N . ALA A 1 66 ? -1.213 10.685 -2.142 1.00 0.00 66 ALA A N 5
ATOM 5732 C CA . ALA A 1 66 ? 0.135 10.323 -2.543 1.00 0.00 66 ALA A CA 5
ATOM 5733 C C . ALA A 1 66 ? 0.443 10.924 -3.903 1.00 0.00 66 ALA A C 5
ATOM 5734 O O . ALA A 1 66 ? 1.536 11.436 -4.133 1.00 0.00 66 ALA A O 5
ATOM 5741 N N . LYS A 1 67 ? -0.542 10.885 -4.794 1.00 0.00 67 LYS A N 5
ATOM 5742 C CA . LYS A 1 67 ? -0.379 11.453 -6.122 1.00 0.00 67 LYS A CA 5
ATOM 5743 C C . LYS A 1 67 ? -0.121 12.948 -6.008 1.00 0.00 67 LYS A C 5
ATOM 5744 O O . LYS A 1 67 ? 0.800 13.483 -6.624 1.00 0.00 67 LYS A O 5
ATOM 5763 N N . ASN A 1 68 ? -0.930 13.608 -5.189 1.00 0.00 68 ASN A N 5
ATOM 5764 C CA . ASN A 1 68 ? -0.783 15.037 -4.956 1.00 0.00 68 ASN A CA 5
ATOM 5765 C C . ASN A 1 68 ? 0.496 15.304 -4.166 1.00 0.00 68 ASN A C 5
ATOM 5766 O O . ASN A 1 68 ? 1.086 16.381 -4.256 1.00 0.00 68 ASN A O 5
ATOM 5777 N N . ALA A 1 69 ? 0.913 14.303 -3.396 1.00 0.00 69 ALA A N 5
ATOM 5778 C CA . ALA A 1 69 ? 2.117 14.397 -2.581 1.00 0.00 69 ALA A CA 5
ATOM 5779 C C . ALA A 1 69 ? 3.376 14.244 -3.428 1.00 0.00 69 ALA A C 5
ATOM 5780 O O . ALA A 1 69 ? 4.458 14.676 -3.033 1.00 0.00 69 ALA A O 5
ATOM 5787 N N . GLY A 1 70 ? 3.233 13.615 -4.592 1.00 0.00 70 GLY A N 5
ATOM 5788 C CA . GLY A 1 70 ? 4.367 13.403 -5.469 1.00 0.00 70 GLY A CA 5
ATOM 5789 C C . GLY A 1 70 ? 4.731 11.937 -5.558 1.00 0.00 70 GLY A C 5
ATOM 5790 O O . GLY A 1 70 ? 5.873 11.585 -5.852 1.00 0.00 70 GLY A O 5
ATOM 5794 N N . PHE A 1 71 ? 3.750 11.082 -5.288 1.00 0.00 71 PHE A N 5
ATOM 5795 C CA . PHE A 1 71 ? 3.946 9.643 -5.316 1.00 0.00 71 PHE A CA 5
ATOM 5796 C C . PHE A 1 71 ? 2.846 8.985 -6.140 1.00 0.00 71 PHE A C 5
ATOM 5797 O O . PHE A 1 71 ? 1.719 9.473 -6.178 1.00 0.00 71 PHE A O 5
ATOM 5814 N N . ASP A 1 72 ? 3.167 7.876 -6.787 1.00 0.00 72 ASP A N 5
ATOM 5815 C CA . ASP A 1 72 ? 2.182 7.171 -7.596 1.00 0.00 72 ASP A CA 5
ATOM 5816 C C . ASP A 1 72 ? 1.484 6.093 -6.773 1.00 0.00 72 ASP A C 5
ATOM 5817 O O . ASP A 1 72 ? 1.728 4.904 -6.967 1.00 0.00 72 ASP A O 5
ATOM 5826 N N . ALA A 1 73 ? 0.610 6.512 -5.856 1.00 0.00 73 ALA A N 5
ATOM 5827 C CA . ALA A 1 73 ? -0.114 5.566 -5.016 1.00 0.00 73 ALA A CA 5
ATOM 5828 C C . ALA A 1 73 ? -1.371 5.050 -5.702 1.00 0.00 73 ALA A C 5
ATOM 5829 O O . ALA A 1 73 ? -2.075 5.794 -6.384 1.00 0.00 73 ALA A O 5
ATOM 5836 N N . ILE A 1 74 ? -1.650 3.769 -5.500 1.00 0.00 74 ILE A N 5
ATOM 5837 C CA . ILE A 1 74 ? -2.826 3.135 -6.073 1.00 0.00 74 ILE A CA 5
ATOM 5838 C C . ILE A 1 74 ? -3.544 2.315 -5.009 1.00 0.00 74 ILE A C 5
ATOM 5839 O O . ILE A 1 74 ? -2.926 1.873 -4.045 1.00 0.00 74 ILE A O 5
ATOM 5855 N N . VAL A 1 75 ? -4.842 2.107 -5.185 1.00 0.00 75 VAL A N 5
ATOM 5856 C CA . VAL A 1 75 ? -5.616 1.332 -4.222 1.00 0.00 75 VAL A CA 5
ATOM 5857 C C . VAL A 1 75 ? -6.001 -0.023 -4.800 1.00 0.00 75 VAL A C 5
ATOM 5858 O O . VAL A 1 75 ? -6.423 -0.123 -5.951 1.00 0.00 75 VAL A O 5
ATOM 5871 N N . ILE A 1 76 ? -5.849 -1.065 -3.991 1.00 0.00 76 ILE A N 5
ATOM 5872 C CA . ILE A 1 76 ? -6.175 -2.414 -4.424 1.00 0.00 76 ILE A CA 5
ATOM 5873 C C . ILE A 1 76 ? -6.911 -3.188 -3.338 1.00 0.00 76 ILE A C 5
ATOM 5874 O O . ILE A 1 76 ? -6.598 -3.070 -2.147 1.00 0.00 76 ILE A O 5
ATOM 5890 N N . LEU A 1 77 ? -7.891 -3.980 -3.762 1.00 0.00 77 LEU A N 5
ATOM 5891 C CA . LEU A 1 77 ? -8.685 -4.790 -2.849 1.00 0.00 77 LEU A CA 5
ATOM 5892 C C . LEU A 1 77 ? -8.201 -6.238 -2.873 1.00 0.00 77 LEU A C 5
ATOM 5893 O O . LEU A 1 77 ? -8.494 -6.983 -3.808 1.00 0.00 77 LEU A O 5
ATOM 5909 N N . GLU A 1 78 ? -7.454 -6.628 -1.844 1.00 0.00 78 GLU A N 5
ATOM 5910 C CA . GLU A 1 78 ? -6.926 -7.984 -1.757 1.00 0.00 78 GLU A CA 5
ATOM 5911 C C . GLU A 1 78 ? -7.693 -8.805 -0.726 1.00 0.00 78 GLU A C 5
ATOM 5912 O O . GLU A 1 78 ? -8.023 -8.314 0.353 1.00 0.00 78 GLU A O 5
ATOM 5924 N N . SER A 1 79 ? -7.975 -10.060 -1.067 1.00 0.00 79 SER A N 5
ATOM 5925 C CA . SER A 1 79 ? -8.704 -10.952 -0.174 1.00 0.00 79 SER A CA 5
ATOM 5926 C C . SER A 1 79 ? -7.768 -11.990 0.440 1.00 0.00 79 SER A C 5
ATOM 5927 O O . SER A 1 79 ? -6.542 -11.875 0.231 1.00 0.00 79 SER A O 5
ATOM 5936 N N . LEU A 1 1 ? -30.442 -15.087 6.786 1.00 0.00 1 LEU A N 6
ATOM 5937 C CA . LEU A 1 1 ? -30.569 -16.408 6.116 1.00 0.00 1 LEU A CA 6
ATOM 5938 C C . LEU A 1 1 ? -29.199 -16.981 5.767 1.00 0.00 1 LEU A C 6
ATOM 5939 O O . LEU A 1 1 ? -28.770 -17.982 6.341 1.00 0.00 1 LEU A O 6
ATOM 5957 N N . LYS A 1 2 ? -28.519 -16.342 4.821 1.00 0.00 2 LYS A N 6
ATOM 5958 C CA . LYS A 1 2 ? -27.199 -16.789 4.394 1.00 0.00 2 LYS A CA 6
ATOM 5959 C C . LYS A 1 2 ? -26.138 -15.738 4.716 1.00 0.00 2 LYS A C 6
ATOM 5960 O O . LYS A 1 2 ? -26.249 -14.584 4.303 1.00 0.00 2 LYS A O 6
ATOM 5979 N N . LYS A 1 3 ? -25.114 -16.147 5.456 1.00 0.00 3 LYS A N 6
ATOM 5980 C CA . LYS A 1 3 ? -24.033 -15.244 5.833 1.00 0.00 3 LYS A CA 6
ATOM 5981 C C . LYS A 1 3 ? -23.011 -15.119 4.707 1.00 0.00 3 LYS A C 6
ATOM 5982 O O . LYS A 1 3 ? -22.000 -15.816 4.694 1.00 0.00 3 LYS A O 6
ATOM 6001 N N . THR A 1 4 ? -23.284 -14.222 3.763 1.00 0.00 4 THR A N 6
ATOM 6002 C CA . THR A 1 4 ? -22.390 -14.006 2.634 1.00 0.00 4 THR A CA 6
ATOM 6003 C C . THR A 1 4 ? -21.173 -13.183 3.052 1.00 0.00 4 THR A C 6
ATOM 6004 O O . THR A 1 4 ? -21.217 -12.451 4.040 1.00 0.00 4 THR A O 6
ATOM 6015 N N . SER A 1 5 ? -20.089 -13.312 2.293 1.00 0.00 5 SER A N 6
ATOM 6016 C CA . SER A 1 5 ? -18.861 -12.582 2.585 1.00 0.00 5 SER A CA 6
ATOM 6017 C C . SER A 1 5 ? -17.976 -12.488 1.348 1.00 0.00 5 SER A C 6
ATOM 6018 O O . SER A 1 5 ? -17.259 -13.430 1.013 1.00 0.00 5 SER A O 6
ATOM 6026 N N . SER A 1 6 ? -18.031 -11.344 0.673 1.00 0.00 6 SER A N 6
ATOM 6027 C CA . SER A 1 6 ? -17.232 -11.127 -0.527 1.00 0.00 6 SER A CA 6
ATOM 6028 C C . SER A 1 6 ? -16.476 -9.803 -0.445 1.00 0.00 6 SER A C 6
ATOM 6029 O O . SER A 1 6 ? -16.889 -8.803 -1.033 1.00 0.00 6 SER A O 6
ATOM 6037 N N . SER A 1 7 ? -15.367 -9.806 0.289 1.00 0.00 7 SER A N 6
ATOM 6038 C CA . SER A 1 7 ? -14.554 -8.605 0.447 1.00 0.00 7 SER A CA 6
ATOM 6039 C C . SER A 1 7 ? -13.110 -8.965 0.780 1.00 0.00 7 SER A C 6
ATOM 6040 O O . SER A 1 7 ? -12.789 -10.128 1.034 1.00 0.00 7 SER A O 6
ATOM 6048 N N . GLY A 1 8 ? -12.241 -7.960 0.782 1.00 0.00 8 GLY A N 6
ATOM 6049 C CA . GLY A 1 8 ? -10.842 -8.185 1.088 1.00 0.00 8 GLY A CA 6
ATOM 6050 C C . GLY A 1 8 ? -10.256 -7.093 1.960 1.00 0.00 8 GLY A C 6
ATOM 6051 O O . GLY A 1 8 ? -10.697 -6.891 3.091 1.00 0.00 8 GLY A O 6
ATOM 6055 N N . LEU A 1 9 ? -9.263 -6.384 1.434 1.00 0.00 9 LEU A N 6
ATOM 6056 C CA . LEU A 1 9 ? -8.623 -5.306 2.167 1.00 0.00 9 LEU A CA 6
ATOM 6057 C C . LEU A 1 9 ? -8.257 -4.180 1.220 1.00 0.00 9 LEU A C 6
ATOM 6058 O O . LEU A 1 9 ? -7.774 -4.421 0.114 1.00 0.00 9 LEU A O 6
ATOM 6074 N N . TYR A 1 10 ? -8.481 -2.950 1.656 1.00 0.00 10 TYR A N 6
ATOM 6075 C CA . TYR A 1 10 ? -8.166 -1.799 0.836 1.00 0.00 10 TYR A CA 6
ATOM 6076 C C . TYR A 1 10 ? -6.868 -1.164 1.300 1.00 0.00 10 TYR A C 6
ATOM 6077 O O . TYR A 1 10 ? -6.821 -0.498 2.336 1.00 0.00 10 TYR A O 6
ATOM 6095 N N . LYS A 1 11 ? -5.818 -1.371 0.524 1.00 0.00 11 LYS A N 6
ATOM 6096 C CA . LYS A 1 11 ? -4.507 -0.814 0.847 1.00 0.00 11 LYS A CA 6
ATOM 6097 C C . LYS A 1 11 ? -3.968 -0.006 -0.327 1.00 0.00 11 LYS A C 6
ATOM 6098 O O . LYS A 1 11 ? -4.317 -0.269 -1.478 1.00 0.00 11 LYS A O 6
ATOM 6117 N N . VAL A 1 12 ? -3.117 0.978 -0.041 1.00 0.00 12 VAL A N 6
ATOM 6118 C CA . VAL A 1 12 ? -2.548 1.802 -1.101 1.00 0.00 12 VAL A CA 6
ATOM 6119 C C . VAL A 1 12 ? -1.079 1.443 -1.323 1.00 0.00 12 VAL A C 6
ATOM 6120 O O . VAL A 1 12 ? -0.340 1.251 -0.369 1.00 0.00 12 VAL A O 6
ATOM 6133 N N . GLN A 1 13 ? -0.668 1.333 -2.583 1.00 0.00 13 GLN A N 6
ATOM 6134 C CA . GLN A 1 13 ? 0.711 0.978 -2.909 1.00 0.00 13 GLN A CA 6
ATOM 6135 C C . GLN A 1 13 ? 1.306 1.960 -3.911 1.00 0.00 13 GLN A C 6
ATOM 6136 O O . GLN A 1 13 ? 0.652 2.337 -4.882 1.00 0.00 13 GLN A O 6
ATOM 6150 N N . ILE A 1 14 ? 2.540 2.391 -3.661 1.00 0.00 14 ILE A N 6
ATOM 6151 C CA . ILE A 1 14 ? 3.192 3.352 -4.542 1.00 0.00 14 ILE A CA 6
ATOM 6152 C C . ILE A 1 14 ? 4.304 2.736 -5.391 1.00 0.00 14 ILE A C 6
ATOM 6153 O O . ILE A 1 14 ? 4.846 3.411 -6.268 1.00 0.00 14 ILE A O 6
ATOM 6169 N N . GLY A 1 15 ? 4.643 1.465 -5.165 1.00 0.00 15 GLY A N 6
ATOM 6170 C CA . GLY A 1 15 ? 5.684 0.860 -5.983 1.00 0.00 15 GLY A CA 6
ATOM 6171 C C . GLY A 1 15 ? 6.292 -0.406 -5.409 1.00 0.00 15 GLY A C 6
ATOM 6172 O O . GLY A 1 15 ? 6.044 -0.773 -4.260 1.00 0.00 15 GLY A O 6
ATOM 6176 N N . ALA A 1 16 ? 7.124 -1.050 -6.229 1.00 0.00 16 ALA A N 6
ATOM 6177 C CA . ALA A 1 16 ? 7.833 -2.265 -5.849 1.00 0.00 16 ALA A CA 6
ATOM 6178 C C . ALA A 1 16 ? 9.154 -2.346 -6.616 1.00 0.00 16 ALA A C 6
ATOM 6179 O O . ALA A 1 16 ? 9.201 -2.039 -7.808 1.00 0.00 16 ALA A O 6
ATOM 6186 N N . PHE A 1 17 ? 10.223 -2.747 -5.938 1.00 0.00 17 PHE A N 6
ATOM 6187 C CA . PHE A 1 17 ? 11.534 -2.846 -6.575 1.00 0.00 17 PHE A CA 6
ATOM 6188 C C . PHE A 1 17 ? 12.363 -3.962 -5.952 1.00 0.00 17 PHE A C 6
ATOM 6189 O O . PHE A 1 17 ? 12.206 -4.282 -4.777 1.00 0.00 17 PHE A O 6
ATOM 6206 N N . LYS A 1 18 ? 13.246 -4.548 -6.751 1.00 0.00 18 LYS A N 6
ATOM 6207 C CA . LYS A 1 18 ? 14.103 -5.634 -6.286 1.00 0.00 18 LYS A CA 6
ATOM 6208 C C . LYS A 1 18 ? 15.014 -5.196 -5.141 1.00 0.00 18 LYS A C 6
ATOM 6209 O O . LYS A 1 18 ? 15.635 -6.032 -4.485 1.00 0.00 18 LYS A O 6
ATOM 6228 N N . VAL A 1 19 ? 15.106 -3.890 -4.902 1.00 0.00 19 VAL A N 6
ATOM 6229 C CA . VAL A 1 19 ? 15.957 -3.376 -3.836 1.00 0.00 19 VAL A CA 6
ATOM 6230 C C . VAL A 1 19 ? 15.140 -2.827 -2.670 1.00 0.00 19 VAL A C 6
ATOM 6231 O O . VAL A 1 19 ? 14.226 -2.024 -2.857 1.00 0.00 19 VAL A O 6
ATOM 6244 N N . LYS A 1 20 ? 15.487 -3.269 -1.464 1.00 0.00 20 LYS A N 6
ATOM 6245 C CA . LYS A 1 20 ? 14.807 -2.836 -0.255 1.00 0.00 20 LYS A CA 6
ATOM 6246 C C . LYS A 1 20 ? 15.179 -1.402 0.083 1.00 0.00 20 LYS A C 6
ATOM 6247 O O . LYS A 1 20 ? 14.331 -0.622 0.511 1.00 0.00 20 LYS A O 6
ATOM 6266 N N . ALA A 1 21 ? 16.444 -1.045 -0.129 1.00 0.00 21 ALA A N 6
ATOM 6267 C CA . ALA A 1 21 ? 16.901 0.314 0.140 1.00 0.00 21 ALA A CA 6
ATOM 6268 C C . ALA A 1 21 ? 16.030 1.305 -0.616 1.00 0.00 21 ALA A C 6
ATOM 6269 O O . ALA A 1 21 ? 15.731 2.397 -0.129 1.00 0.00 21 ALA A O 6
ATOM 6276 N N . ASN A 1 22 ? 15.600 0.894 -1.804 1.00 0.00 22 ASN A N 6
ATOM 6277 C CA . ASN A 1 22 ? 14.732 1.718 -2.626 1.00 0.00 22 ASN A CA 6
ATOM 6278 C C . ASN A 1 22 ? 13.323 1.686 -2.053 1.00 0.00 22 ASN A C 6
ATOM 6279 O O . ASN A 1 22 ? 12.584 2.667 -2.138 1.00 0.00 22 ASN A O 6
ATOM 6290 N N . ALA A 1 23 ? 12.965 0.553 -1.451 1.00 0.00 23 ALA A N 6
ATOM 6291 C CA . ALA A 1 23 ? 11.650 0.399 -0.845 1.00 0.00 23 ALA A CA 6
ATOM 6292 C C . ALA A 1 23 ? 11.559 1.178 0.469 1.00 0.00 23 ALA A C 6
ATOM 6293 O O . ALA A 1 23 ? 10.467 1.466 0.957 1.00 0.00 23 ALA A O 6
ATOM 6300 N N . ASP A 1 24 ? 12.718 1.515 1.034 1.00 0.00 24 ASP A N 6
ATOM 6301 C CA . ASP A 1 24 ? 12.774 2.260 2.287 1.00 0.00 24 ASP A CA 6
ATOM 6302 C C . ASP A 1 24 ? 12.662 3.757 2.027 1.00 0.00 24 ASP A C 6
ATOM 6303 O O . ASP A 1 24 ? 12.009 4.482 2.779 1.00 0.00 24 ASP A O 6
ATOM 6312 N N . SER A 1 25 ? 13.288 4.213 0.947 1.00 0.00 25 SER A N 6
ATOM 6313 C CA . SER A 1 25 ? 13.238 5.622 0.579 1.00 0.00 25 SER A CA 6
ATOM 6314 C C . SER A 1 25 ? 11.827 5.985 0.141 1.00 0.00 25 SER A C 6
ATOM 6315 O O . SER A 1 25 ? 11.337 7.084 0.407 1.00 0.00 25 SER A O 6
ATOM 6323 N N . LEU A 1 26 ? 11.173 5.038 -0.523 1.00 0.00 26 LEU A N 6
ATOM 6324 C CA . LEU A 1 26 ? 9.812 5.229 -0.998 1.00 0.00 26 LEU A CA 6
ATOM 6325 C C . LEU A 1 26 ? 8.849 5.309 0.185 1.00 0.00 26 LEU A C 6
ATOM 6326 O O . LEU A 1 26 ? 8.068 6.255 0.306 1.00 0.00 26 LEU A O 6
ATOM 6342 N N . ALA A 1 27 ? 8.925 4.317 1.069 1.00 0.00 27 ALA A N 6
ATOM 6343 C CA . ALA A 1 27 ? 8.075 4.289 2.253 1.00 0.00 27 ALA A CA 6
ATOM 6344 C C . ALA A 1 27 ? 8.304 5.536 3.102 1.00 0.00 27 ALA A C 6
ATOM 6345 O O . ALA A 1 27 ? 7.432 5.956 3.861 1.00 0.00 27 ALA A O 6
ATOM 6352 N N . SER A 1 28 ? 9.487 6.127 2.955 1.00 0.00 28 SER A N 6
ATOM 6353 C CA . SER A 1 28 ? 9.840 7.331 3.693 1.00 0.00 28 SER A CA 6
ATOM 6354 C C . SER A 1 28 ? 9.056 8.528 3.168 1.00 0.00 28 SER A C 6
ATOM 6355 O O . SER A 1 28 ? 8.572 9.356 3.941 1.00 0.00 28 SER A O 6
ATOM 6363 N N . ASN A 1 29 ? 8.924 8.608 1.846 1.00 0.00 29 ASN A N 6
ATOM 6364 C CA . ASN A 1 29 ? 8.188 9.701 1.221 1.00 0.00 29 ASN A CA 6
ATOM 6365 C C . ASN A 1 29 ? 6.745 9.717 1.707 1.00 0.00 29 ASN A C 6
ATOM 6366 O O . ASN A 1 29 ? 6.213 10.765 2.073 1.00 0.00 29 ASN A O 6
ATOM 6377 N N . ALA A 1 30 ? 6.116 8.546 1.707 1.00 0.00 30 ALA A N 6
ATOM 6378 C CA . ALA A 1 30 ? 4.736 8.428 2.149 1.00 0.00 30 ALA A CA 6
ATOM 6379 C C . ALA A 1 30 ? 4.597 8.884 3.593 1.00 0.00 30 ALA A C 6
ATOM 6380 O O . ALA A 1 30 ? 3.642 9.574 3.950 1.00 0.00 30 ALA A O 6
ATOM 6387 N N . GLU A 1 31 ? 5.563 8.499 4.420 1.00 0.00 31 GLU A N 6
ATOM 6388 C CA . GLU A 1 31 ? 5.552 8.875 5.827 1.00 0.00 31 GLU A CA 6
ATOM 6389 C C . GLU A 1 31 ? 5.466 10.390 5.967 1.00 0.00 31 GLU A C 6
ATOM 6390 O O . GLU A 1 31 ? 4.799 10.908 6.863 1.00 0.00 31 GLU A O 6
ATOM 6402 N N . ALA A 1 32 ? 6.138 11.090 5.060 1.00 0.00 32 ALA A N 6
ATOM 6403 C CA . ALA A 1 32 ? 6.137 12.548 5.055 1.00 0.00 32 ALA A CA 6
ATOM 6404 C C . ALA A 1 32 ? 4.711 13.077 5.053 1.00 0.00 32 ALA A C 6
ATOM 6405 O O . ALA A 1 32 ? 4.342 13.901 5.891 1.00 0.00 32 ALA A O 6
ATOM 6412 N N . LYS A 1 33 ? 3.901 12.575 4.123 1.00 0.00 33 LYS A N 6
ATOM 6413 C CA . LYS A 1 33 ? 2.507 12.984 4.046 1.00 0.00 33 LYS A CA 6
ATOM 6414 C C . LYS A 1 33 ? 1.794 12.577 5.326 1.00 0.00 33 LYS A C 6
ATOM 6415 O O . LYS A 1 33 ? 0.836 13.221 5.756 1.00 0.00 33 LYS A O 6
ATOM 6434 N N . GLY A 1 34 ? 2.291 11.505 5.939 1.00 0.00 34 GLY A N 6
ATOM 6435 C CA . GLY A 1 34 ? 1.724 11.020 7.175 1.00 0.00 34 GLY A CA 6
ATOM 6436 C C . GLY A 1 34 ? 0.975 9.717 6.997 1.00 0.00 34 GLY A C 6
ATOM 6437 O O . GLY A 1 34 ? -0.010 9.459 7.691 1.00 0.00 34 GLY A O 6
ATOM 6441 N N . PHE A 1 35 ? 1.447 8.891 6.072 1.00 0.00 35 PHE A N 6
ATOM 6442 C CA . PHE A 1 35 ? 0.821 7.606 5.815 1.00 0.00 35 PHE A CA 6
ATOM 6443 C C . PHE A 1 35 ? 1.603 6.482 6.477 1.00 0.00 35 PHE A C 6
ATOM 6444 O O . PHE A 1 35 ? 2.797 6.617 6.751 1.00 0.00 35 PHE A O 6
ATOM 6461 N N . ASP A 1 36 ? 0.930 5.366 6.715 1.00 0.00 36 ASP A N 6
ATOM 6462 C CA . ASP A 1 36 ? 1.567 4.213 7.327 1.00 0.00 36 ASP A CA 6
ATOM 6463 C C . ASP A 1 36 ? 2.266 3.389 6.257 1.00 0.00 36 ASP A C 6
ATOM 6464 O O . ASP A 1 36 ? 1.651 2.527 5.627 1.00 0.00 36 ASP A O 6
ATOM 6473 N N . SER A 1 37 ? 3.546 3.670 6.031 1.00 0.00 37 SER A N 6
ATOM 6474 C CA . SER A 1 37 ? 4.304 2.963 5.010 1.00 0.00 37 SER A CA 6
ATOM 6475 C C . SER A 1 37 ? 4.773 1.610 5.518 1.00 0.00 37 SER A C 6
ATOM 6476 O O . SER A 1 37 ? 4.875 1.383 6.724 1.00 0.00 37 SER A O 6
ATOM 6484 N N . ILE A 1 38 ? 5.032 0.708 4.583 1.00 0.00 38 ILE A N 6
ATOM 6485 C CA . ILE A 1 38 ? 5.465 -0.638 4.917 1.00 0.00 38 ILE A CA 6
ATOM 6486 C C . ILE A 1 38 ? 6.176 -1.282 3.729 1.00 0.00 38 ILE A C 6
ATOM 6487 O O . ILE A 1 38 ? 5.779 -1.094 2.580 1.00 0.00 38 ILE A O 6
ATOM 6503 N N . VAL A 1 39 ? 7.226 -2.042 4.014 1.00 0.00 39 VAL A N 6
ATOM 6504 C CA . VAL A 1 39 ? 7.988 -2.708 2.967 1.00 0.00 39 VAL A CA 6
ATOM 6505 C C . VAL A 1 39 ? 7.864 -4.224 3.075 1.00 0.00 39 VAL A C 6
ATOM 6506 O O . VAL A 1 39 ? 8.374 -4.831 4.016 1.00 0.00 39 VAL A O 6
ATOM 6519 N N . LEU A 1 40 ? 7.189 -4.834 2.103 1.00 0.00 40 LEU A N 6
ATOM 6520 C CA . LEU A 1 40 ? 7.008 -6.281 2.094 1.00 0.00 40 LEU A CA 6
ATOM 6521 C C . LEU A 1 40 ? 7.875 -6.921 1.016 1.00 0.00 40 LEU A C 6
ATOM 6522 O O . LEU A 1 40 ? 7.798 -6.557 -0.154 1.00 0.00 40 LEU A O 6
ATOM 6538 N N . LEU A 1 41 ? 8.703 -7.874 1.419 1.00 0.00 41 LEU A N 6
ATOM 6539 C CA . LEU A 1 41 ? 9.577 -8.561 0.483 1.00 0.00 41 LEU A CA 6
ATOM 6540 C C . LEU A 1 41 ? 8.867 -9.754 -0.150 1.00 0.00 41 LEU A C 6
ATOM 6541 O O . LEU A 1 41 ? 8.585 -10.751 0.515 1.00 0.00 41 LEU A O 6
ATOM 6557 N N . LYS A 1 42 ? 8.608 -9.650 -1.449 1.00 0.00 42 LYS A N 6
ATOM 6558 C CA . LYS A 1 42 ? 7.968 -10.724 -2.190 1.00 0.00 42 LYS A CA 6
ATOM 6559 C C . LYS A 1 42 ? 9.035 -11.632 -2.783 1.00 0.00 42 LYS A C 6
ATOM 6560 O O . LYS A 1 42 ? 10.212 -11.278 -2.797 1.00 0.00 42 LYS A O 6
ATOM 6579 N N . ASP A 1 43 ? 8.628 -12.805 -3.243 1.00 0.00 43 ASP A N 6
ATOM 6580 C CA . ASP A 1 43 ? 9.562 -13.769 -3.810 1.00 0.00 43 ASP A CA 6
ATOM 6581 C C . ASP A 1 43 ? 10.356 -13.201 -4.991 1.00 0.00 43 ASP A C 6
ATOM 6582 O O . ASP A 1 43 ? 10.181 -13.637 -6.128 1.00 0.00 43 ASP A O 6
ATOM 6591 N N . GLY A 1 44 ? 11.249 -12.244 -4.718 1.00 0.00 44 GLY A N 6
ATOM 6592 C CA . GLY A 1 44 ? 12.064 -11.675 -5.782 1.00 0.00 44 GLY A CA 6
ATOM 6593 C C . GLY A 1 44 ? 12.170 -10.156 -5.753 1.00 0.00 44 GLY A C 6
ATOM 6594 O O . GLY A 1 44 ? 13.128 -9.599 -6.287 1.00 0.00 44 GLY A O 6
ATOM 6598 N N . LEU A 1 45 ? 11.194 -9.477 -5.155 1.00 0.00 45 LEU A N 6
ATOM 6599 C CA . LEU A 1 45 ? 11.214 -8.011 -5.103 1.00 0.00 45 LEU A CA 6
ATOM 6600 C C . LEU A 1 45 ? 10.665 -7.471 -3.788 1.00 0.00 45 LEU A C 6
ATOM 6601 O O . LEU A 1 45 ? 10.091 -8.202 -2.988 1.00 0.00 45 LEU A O 6
ATOM 6617 N N . TYR A 1 46 ? 10.830 -6.164 -3.598 1.00 0.00 46 TYR A N 6
ATOM 6618 C CA . TYR A 1 46 ? 10.335 -5.474 -2.411 1.00 0.00 46 TYR A CA 6
ATOM 6619 C C . TYR A 1 46 ? 9.266 -4.468 -2.822 1.00 0.00 46 TYR A C 6
ATOM 6620 O O . TYR A 1 46 ? 9.402 -3.798 -3.842 1.00 0.00 46 TYR A O 6
ATOM 6638 N N . LYS A 1 47 ? 8.201 -4.362 -2.040 1.00 0.00 47 LYS A N 6
ATOM 6639 C CA . LYS A 1 47 ? 7.125 -3.427 -2.362 1.00 0.00 47 LYS A CA 6
ATOM 6640 C C . LYS A 1 47 ? 6.891 -2.439 -1.237 1.00 0.00 47 LYS A C 6
ATOM 6641 O O . LYS A 1 47 ? 7.259 -2.682 -0.090 1.00 0.00 47 LYS A O 6
ATOM 6660 N N . VAL A 1 48 ? 6.273 -1.316 -1.583 1.00 0.00 48 VAL A N 6
ATOM 6661 C CA . VAL A 1 48 ? 5.983 -0.276 -0.616 1.00 0.00 48 VAL A CA 6
ATOM 6662 C C . VAL A 1 48 ? 4.492 0.039 -0.572 1.00 0.00 48 VAL A C 6
ATOM 6663 O O . VAL A 1 48 ? 3.920 0.540 -1.542 1.00 0.00 48 VAL A O 6
ATOM 6676 N N . GLN A 1 49 ? 3.872 -0.263 0.562 1.00 0.00 49 GLN A N 6
ATOM 6677 C CA . GLN A 1 49 ? 2.448 -0.023 0.748 1.00 0.00 49 GLN A CA 6
ATOM 6678 C C . GLN A 1 49 ? 2.214 1.069 1.787 1.00 0.00 49 GLN A C 6
ATOM 6679 O O . GLN A 1 49 ? 2.868 1.101 2.830 1.00 0.00 49 GLN A O 6
ATOM 6693 N N . ILE A 1 50 ? 1.273 1.962 1.498 1.00 0.00 50 ILE A N 6
ATOM 6694 C CA . ILE A 1 50 ? 0.943 3.050 2.402 1.00 0.00 50 ILE A CA 6
ATOM 6695 C C . ILE A 1 50 ? -0.567 3.208 2.559 1.00 0.00 50 ILE A C 6
ATOM 6696 O O . ILE A 1 50 ? -1.300 3.386 1.590 1.00 0.00 50 ILE A O 6
ATOM 6712 N N . GLY A 1 51 ? -1.005 3.144 3.809 1.00 0.00 51 GLY A N 6
ATOM 6713 C CA . GLY A 1 51 ? -2.413 3.281 4.131 1.00 0.00 51 GLY A CA 6
ATOM 6714 C C . GLY A 1 51 ? -3.208 2.018 3.869 1.00 0.00 51 GLY A C 6
ATOM 6715 O O . GLY A 1 51 ? -3.549 1.715 2.724 1.00 0.00 51 GLY A O 6
ATOM 6719 N N . ALA A 1 52 ? -3.515 1.285 4.933 1.00 0.00 52 ALA A N 6
ATOM 6720 C CA . ALA A 1 52 ? -4.291 0.054 4.822 1.00 0.00 52 ALA A CA 6
ATOM 6721 C C . ALA A 1 52 ? -5.498 0.108 5.751 1.00 0.00 52 ALA A C 6
ATOM 6722 O O . ALA A 1 52 ? -5.353 0.272 6.960 1.00 0.00 52 ALA A O 6
ATOM 6729 N N . PHE A 1 53 ? -6.693 -0.012 5.178 1.00 0.00 53 PHE A N 6
ATOM 6730 C CA . PHE A 1 53 ? -7.917 0.046 5.971 1.00 0.00 53 PHE A CA 6
ATOM 6731 C C . PHE A 1 53 ? -8.954 -0.958 5.477 1.00 0.00 53 PHE A C 6
ATOM 6732 O O . PHE A 1 53 ? -8.763 -1.622 4.456 1.00 0.00 53 PHE A O 6
ATOM 6749 N N . SER A 1 54 ? -10.057 -1.056 6.216 1.00 0.00 54 SER A N 6
ATOM 6750 C CA . SER A 1 54 ? -11.138 -1.968 5.867 1.00 0.00 54 SER A CA 6
ATOM 6751 C C . SER A 1 54 ? -12.087 -1.330 4.855 1.00 0.00 54 SER A C 6
ATOM 6752 O O . SER A 1 54 ? -12.885 -2.021 4.223 1.00 0.00 54 SER A O 6
ATOM 6760 N N . SER A 1 55 ? -11.998 -0.010 4.705 1.00 0.00 55 SER A N 6
ATOM 6761 C CA . SER A 1 55 ? -12.852 0.715 3.769 1.00 0.00 55 SER A CA 6
ATOM 6762 C C . SER A 1 55 ? -12.036 1.287 2.609 1.00 0.00 55 SER A C 6
ATOM 6763 O O . SER A 1 55 ? -11.034 1.970 2.820 1.00 0.00 55 SER A O 6
ATOM 6771 N N . LYS A 1 56 ? -12.475 1.000 1.386 1.00 0.00 56 LYS A N 6
ATOM 6772 C CA . LYS A 1 56 ? -11.792 1.480 0.191 1.00 0.00 56 LYS A CA 6
ATOM 6773 C C . LYS A 1 56 ? -11.671 2.999 0.196 1.00 0.00 56 LYS A C 6
ATOM 6774 O O . LYS A 1 56 ? -10.677 3.554 -0.277 1.00 0.00 56 LYS A O 6
ATOM 6793 N N . ASP A 1 57 ? -12.684 3.672 0.730 1.00 0.00 57 ASP A N 6
ATOM 6794 C CA . ASP A 1 57 ? -12.689 5.130 0.793 1.00 0.00 57 ASP A CA 6
ATOM 6795 C C . ASP A 1 57 ? -11.403 5.654 1.426 1.00 0.00 57 ASP A C 6
ATOM 6796 O O . ASP A 1 57 ? -10.928 6.738 1.086 1.00 0.00 57 ASP A O 6
ATOM 6805 N N . ASN A 1 58 ? -10.844 4.876 2.346 1.00 0.00 58 ASN A N 6
ATOM 6806 C CA . ASN A 1 58 ? -9.612 5.261 3.024 1.00 0.00 58 ASN A CA 6
ATOM 6807 C C . ASN A 1 58 ? -8.423 5.157 2.075 1.00 0.00 58 ASN A C 6
ATOM 6808 O O . ASN A 1 58 ? -7.631 6.092 1.951 1.00 0.00 58 ASN A O 6
ATOM 6819 N N . ALA A 1 59 ? -8.308 4.016 1.404 1.00 0.00 59 ALA A N 6
ATOM 6820 C CA . ALA A 1 59 ? -7.221 3.787 0.462 1.00 0.00 59 ALA A CA 6
ATOM 6821 C C . ALA A 1 59 ? -7.245 4.814 -0.661 1.00 0.00 59 ALA A C 6
ATOM 6822 O O . ALA A 1 59 ? -6.203 5.328 -1.060 1.00 0.00 59 ALA A O 6
ATOM 6829 N N . ASP A 1 60 ? -8.436 5.113 -1.170 1.00 0.00 60 ASP A N 6
ATOM 6830 C CA . ASP A 1 60 ? -8.580 6.083 -2.249 1.00 0.00 60 ASP A CA 6
ATOM 6831 C C . ASP A 1 60 ? -8.059 7.452 -1.820 1.00 0.00 60 ASP A C 6
ATOM 6832 O O . ASP A 1 60 ? -7.255 8.068 -2.519 1.00 0.00 60 ASP A O 6
ATOM 6841 N N . THR A 1 61 ? -8.524 7.923 -0.667 1.00 0.00 61 THR A N 6
ATOM 6842 C CA . THR A 1 61 ? -8.105 9.218 -0.143 1.00 0.00 61 THR A CA 6
ATOM 6843 C C . THR A 1 61 ? -6.592 9.262 0.048 1.00 0.00 61 THR A C 6
ATOM 6844 O O . THR A 1 61 ? -5.952 10.283 -0.199 1.00 0.00 61 THR A O 6
ATOM 6855 N N . LEU A 1 62 ? -6.025 8.137 0.473 1.00 0.00 62 LEU A N 6
ATOM 6856 C CA . LEU A 1 62 ? -4.586 8.028 0.688 1.00 0.00 62 LEU A CA 6
ATOM 6857 C C . LEU A 1 62 ? -3.859 8.090 -0.628 1.00 0.00 62 LEU A C 6
ATOM 6858 O O . LEU A 1 62 ? -2.897 8.838 -0.802 1.00 0.00 62 LEU A O 6
ATOM 6874 N N . ALA A 1 63 ? -4.314 7.249 -1.540 1.00 0.00 63 ALA A N 6
ATOM 6875 C CA . ALA A 1 63 ? -3.706 7.147 -2.836 1.00 0.00 63 ALA A CA 6
ATOM 6876 C C . ALA A 1 63 ? -3.637 8.508 -3.518 1.00 0.00 63 ALA A C 6
ATOM 6877 O O . ALA A 1 63 ? -2.555 9.001 -3.840 1.00 0.00 63 ALA A O 6
ATOM 6884 N N . ALA A 1 64 ? -4.805 9.117 -3.727 1.00 0.00 64 ALA A N 6
ATOM 6885 C CA . ALA A 1 64 ? -4.883 10.429 -4.360 1.00 0.00 64 ALA A CA 6
ATOM 6886 C C . ALA A 1 64 ? -3.947 11.410 -3.665 1.00 0.00 64 ALA A C 6
ATOM 6887 O O . ALA A 1 64 ? -3.323 12.255 -4.305 1.00 0.00 64 ALA A O 6
ATOM 6894 N N . ARG A 1 65 ? -3.843 11.275 -2.347 1.00 0.00 65 ARG A N 6
ATOM 6895 C CA . ARG A 1 65 ? -2.969 12.128 -1.558 1.00 0.00 65 ARG A CA 6
ATOM 6896 C C . ARG A 1 65 ? -1.518 11.866 -1.931 1.00 0.00 65 ARG A C 6
ATOM 6897 O O . ARG A 1 65 ? -0.713 12.793 -2.033 1.00 0.00 65 ARG A O 6
ATOM 6918 N N . ALA A 1 66 ? -1.193 10.595 -2.151 1.00 0.00 66 ALA A N 6
ATOM 6919 C CA . ALA A 1 66 ? 0.154 10.209 -2.536 1.00 0.00 66 ALA A CA 6
ATOM 6920 C C . ALA A 1 66 ? 0.478 10.788 -3.901 1.00 0.00 66 ALA A C 6
ATOM 6921 O O . ALA A 1 66 ? 1.573 11.303 -4.123 1.00 0.00 66 ALA A O 6
ATOM 6928 N N . LYS A 1 67 ? -0.492 10.724 -4.806 1.00 0.00 67 LYS A N 6
ATOM 6929 C CA . LYS A 1 67 ? -0.316 11.267 -6.141 1.00 0.00 67 LYS A CA 6
ATOM 6930 C C . LYS A 1 67 ? -0.067 12.765 -6.059 1.00 0.00 67 LYS A C 6
ATOM 6931 O O . LYS A 1 67 ? 0.859 13.290 -6.678 1.00 0.00 67 LYS A O 6
ATOM 6950 N N . ASN A 1 68 ? -0.889 13.442 -5.265 1.00 0.00 68 ASN A N 6
ATOM 6951 C CA . ASN A 1 68 ? -0.750 14.876 -5.065 1.00 0.00 68 ASN A CA 6
ATOM 6952 C C . ASN A 1 68 ? 0.512 15.164 -4.255 1.00 0.00 68 ASN A C 6
ATOM 6953 O O . ASN A 1 68 ? 1.094 16.245 -4.344 1.00 0.00 68 ASN A O 6
ATOM 6964 N N . ALA A 1 69 ? 0.923 14.174 -3.464 1.00 0.00 69 ALA A N 6
ATOM 6965 C CA . ALA A 1 69 ? 2.111 14.287 -2.628 1.00 0.00 69 ALA A CA 6
ATOM 6966 C C . ALA A 1 69 ? 3.386 14.139 -3.451 1.00 0.00 69 ALA A C 6
ATOM 6967 O O . ALA A 1 69 ? 4.456 14.585 -3.042 1.00 0.00 69 ALA A O 6
ATOM 6974 N N . GLY A 1 70 ? 3.265 13.498 -4.611 1.00 0.00 70 GLY A N 6
ATOM 6975 C CA . GLY A 1 70 ? 4.414 13.285 -5.465 1.00 0.00 70 GLY A CA 6
ATOM 6976 C C . GLY A 1 70 ? 4.785 11.820 -5.538 1.00 0.00 70 GLY A C 6
ATOM 6977 O O . GLY A 1 70 ? 5.929 11.469 -5.825 1.00 0.00 70 GLY A O 6
ATOM 6981 N N . PHE A 1 71 ? 3.806 10.963 -5.264 1.00 0.00 71 PHE A N 6
ATOM 6982 C CA . PHE A 1 71 ? 4.009 9.525 -5.278 1.00 0.00 71 PHE A CA 6
ATOM 6983 C C . PHE A 1 71 ? 2.920 8.858 -6.108 1.00 0.00 71 PHE A C 6
ATOM 6984 O O . PHE A 1 71 ? 1.788 9.330 -6.143 1.00 0.00 71 PHE A O 6
ATOM 7001 N N . ASP A 1 72 ? 3.254 7.761 -6.766 1.00 0.00 72 ASP A N 6
ATOM 7002 C CA . ASP A 1 72 ? 2.277 7.049 -7.582 1.00 0.00 72 ASP A CA 6
ATOM 7003 C C . ASP A 1 72 ? 1.567 5.981 -6.761 1.00 0.00 72 ASP A C 6
ATOM 7004 O O . ASP A 1 72 ? 1.822 4.790 -6.931 1.00 0.00 72 ASP A O 6
ATOM 7013 N N . ALA A 1 73 ? 0.671 6.408 -5.868 1.00 0.00 73 ALA A N 6
ATOM 7014 C CA . ALA A 1 73 ? -0.064 5.469 -5.029 1.00 0.00 73 ALA A CA 6
ATOM 7015 C C . ALA A 1 73 ? -1.311 4.940 -5.727 1.00 0.00 73 ALA A C 6
ATOM 7016 O O . ALA A 1 73 ? -2.025 5.682 -6.403 1.00 0.00 73 ALA A O 6
ATOM 7023 N N . ILE A 1 74 ? -1.573 3.653 -5.535 1.00 0.00 74 ILE A N 6
ATOM 7024 C CA . ILE A 1 74 ? -2.737 3.004 -6.117 1.00 0.00 74 ILE A CA 6
ATOM 7025 C C . ILE A 1 74 ? -3.453 2.179 -5.056 1.00 0.00 74 ILE A C 6
ATOM 7026 O O . ILE A 1 74 ? -2.828 1.692 -4.119 1.00 0.00 74 ILE A O 6
ATOM 7042 N N . VAL A 1 75 ? -4.760 2.018 -5.204 1.00 0.00 75 VAL A N 6
ATOM 7043 C CA . VAL A 1 75 ? -5.538 1.244 -4.244 1.00 0.00 75 VAL A CA 6
ATOM 7044 C C . VAL A 1 75 ? -5.889 -0.128 -4.806 1.00 0.00 75 VAL A C 6
ATOM 7045 O O . VAL A 1 75 ? -6.286 -0.253 -5.964 1.00 0.00 75 VAL A O 6
ATOM 7058 N N . ILE A 1 76 ? -5.732 -1.153 -3.978 1.00 0.00 76 ILE A N 6
ATOM 7059 C CA . ILE A 1 76 ? -6.028 -2.516 -4.393 1.00 0.00 76 ILE A CA 6
ATOM 7060 C C . ILE A 1 76 ? -6.795 -3.269 -3.311 1.00 0.00 76 ILE A C 6
ATOM 7061 O O . ILE A 1 76 ? -6.504 -3.138 -2.118 1.00 0.00 76 ILE A O 6
ATOM 7077 N N . LEU A 1 77 ? -7.777 -4.055 -3.744 1.00 0.00 77 LEU A N 6
ATOM 7078 C CA . LEU A 1 77 ? -8.595 -4.839 -2.831 1.00 0.00 77 LEU A CA 6
ATOM 7079 C C . LEU A 1 77 ? -8.056 -6.263 -2.726 1.00 0.00 77 LEU A C 6
ATOM 7080 O O . LEU A 1 77 ? -8.203 -7.062 -3.652 1.00 0.00 77 LEU A O 6
ATOM 7096 N N . GLU A 1 78 ? -7.429 -6.576 -1.597 1.00 0.00 78 GLU A N 6
ATOM 7097 C CA . GLU A 1 78 ? -6.866 -7.904 -1.380 1.00 0.00 78 GLU A CA 6
ATOM 7098 C C . GLU A 1 78 ? -7.854 -8.804 -0.645 1.00 0.00 78 GLU A C 6
ATOM 7099 O O . GLU A 1 78 ? -8.118 -8.615 0.544 1.00 0.00 78 GLU A O 6
ATOM 7111 N N . SER A 1 79 ? -8.400 -9.783 -1.361 1.00 0.00 79 SER A N 6
ATOM 7112 C CA . SER A 1 79 ? -9.359 -10.715 -0.779 1.00 0.00 79 SER A CA 6
ATOM 7113 C C . SER A 1 79 ? -8.685 -11.623 0.245 1.00 0.00 79 SER A C 6
ATOM 7114 O O . SER A 1 79 ? -8.978 -11.477 1.450 1.00 0.00 79 SER A O 6
ATOM 7123 N N . LEU A 1 1 ? -9.675 -19.420 -12.361 1.00 0.00 1 LEU A N 7
ATOM 7124 C CA . LEU A 1 1 ? -10.524 -18.296 -12.836 1.00 0.00 1 LEU A CA 7
ATOM 7125 C C . LEU A 1 1 ? -10.991 -17.429 -11.670 1.00 0.00 1 LEU A C 7
ATOM 7126 O O . LEU A 1 1 ? -11.472 -17.939 -10.659 1.00 0.00 1 LEU A O 7
ATOM 7144 N N . LYS A 1 2 ? -10.845 -16.117 -11.820 1.00 0.00 2 LYS A N 7
ATOM 7145 C CA . LYS A 1 2 ? -11.251 -15.179 -10.780 1.00 0.00 2 LYS A CA 7
ATOM 7146 C C . LYS A 1 2 ? -12.000 -13.994 -11.381 1.00 0.00 2 LYS A C 7
ATOM 7147 O O . LYS A 1 2 ? -11.446 -13.233 -12.173 1.00 0.00 2 LYS A O 7
ATOM 7166 N N . LYS A 1 3 ? -13.265 -13.843 -10.997 1.00 0.00 3 LYS A N 7
ATOM 7167 C CA . LYS A 1 3 ? -14.091 -12.750 -11.497 1.00 0.00 3 LYS A CA 7
ATOM 7168 C C . LYS A 1 3 ? -14.472 -11.795 -10.371 1.00 0.00 3 LYS A C 7
ATOM 7169 O O . LYS A 1 3 ? -14.475 -10.577 -10.549 1.00 0.00 3 LYS A O 7
ATOM 7188 N N . THR A 1 4 ? -14.796 -12.358 -9.211 1.00 0.00 4 THR A N 7
ATOM 7189 C CA . THR A 1 4 ? -15.180 -11.556 -8.054 1.00 0.00 4 THR A CA 7
ATOM 7190 C C . THR A 1 4 ? -14.407 -11.987 -6.812 1.00 0.00 4 THR A C 7
ATOM 7191 O O . THR A 1 4 ? -14.071 -13.161 -6.652 1.00 0.00 4 THR A O 7
ATOM 7202 N N . SER A 1 5 ? -14.126 -11.029 -5.935 1.00 0.00 5 SER A N 7
ATOM 7203 C CA . SER A 1 5 ? -13.391 -11.309 -4.706 1.00 0.00 5 SER A CA 7
ATOM 7204 C C . SER A 1 5 ? -13.549 -10.167 -3.708 1.00 0.00 5 SER A C 7
ATOM 7205 O O . SER A 1 5 ? -12.639 -9.360 -3.521 1.00 0.00 5 SER A O 7
ATOM 7213 N N . SER A 1 6 ? -14.711 -10.108 -3.065 1.00 0.00 6 SER A N 7
ATOM 7214 C CA . SER A 1 6 ? -14.991 -9.067 -2.084 1.00 0.00 6 SER A CA 7
ATOM 7215 C C . SER A 1 6 ? -14.544 -9.496 -0.691 1.00 0.00 6 SER A C 7
ATOM 7216 O O . SER A 1 6 ? -13.962 -10.569 -0.519 1.00 0.00 6 SER A O 7
ATOM 7224 N N . SER A 1 7 ? -14.817 -8.653 0.301 1.00 0.00 7 SER A N 7
ATOM 7225 C CA . SER A 1 7 ? -14.444 -8.946 1.680 1.00 0.00 7 SER A CA 7
ATOM 7226 C C . SER A 1 7 ? -12.929 -9.060 1.820 1.00 0.00 7 SER A C 7
ATOM 7227 O O . SER A 1 7 ? -12.427 -9.914 2.552 1.00 0.00 7 SER A O 7
ATOM 7235 N N . GLY A 1 8 ? -12.207 -8.194 1.119 1.00 0.00 8 GLY A N 7
ATOM 7236 C CA . GLY A 1 8 ? -10.756 -8.215 1.180 1.00 0.00 8 GLY A CA 7
ATOM 7237 C C . GLY A 1 8 ? -10.199 -7.093 2.034 1.00 0.00 8 GLY A C 7
ATOM 7238 O O . GLY A 1 8 ? -10.652 -6.879 3.159 1.00 0.00 8 GLY A O 7
ATOM 7242 N N . LEU A 1 9 ? -9.217 -6.374 1.499 1.00 0.00 9 LEU A N 7
ATOM 7243 C CA . LEU A 1 9 ? -8.603 -5.268 2.218 1.00 0.00 9 LEU A CA 7
ATOM 7244 C C . LEU A 1 9 ? -8.249 -4.156 1.252 1.00 0.00 9 LEU A C 7
ATOM 7245 O O . LEU A 1 9 ? -7.764 -4.407 0.150 1.00 0.00 9 LEU A O 7
ATOM 7261 N N . TYR A 1 10 ? -8.483 -2.922 1.670 1.00 0.00 10 TYR A N 7
ATOM 7262 C CA . TYR A 1 10 ? -8.181 -1.778 0.833 1.00 0.00 10 TYR A CA 7
ATOM 7263 C C . TYR A 1 10 ? -6.888 -1.128 1.288 1.00 0.00 10 TYR A C 7
ATOM 7264 O O . TYR A 1 10 ? -6.846 -0.449 2.316 1.00 0.00 10 TYR A O 7
ATOM 7282 N N . LYS A 1 11 ? -5.834 -1.338 0.514 1.00 0.00 11 LYS A N 7
ATOM 7283 C CA . LYS A 1 11 ? -4.529 -0.768 0.832 1.00 0.00 11 LYS A CA 7
ATOM 7284 C C . LYS A 1 11 ? -3.995 0.037 -0.346 1.00 0.00 11 LYS A C 7
ATOM 7285 O O . LYS A 1 11 ? -4.339 -0.234 -1.496 1.00 0.00 11 LYS A O 7
ATOM 7304 N N . VAL A 1 12 ? -3.153 1.029 -0.063 1.00 0.00 12 VAL A N 7
ATOM 7305 C CA . VAL A 1 12 ? -2.589 1.857 -1.125 1.00 0.00 12 VAL A CA 7
ATOM 7306 C C . VAL A 1 12 ? -1.119 1.500 -1.346 1.00 0.00 12 VAL A C 7
ATOM 7307 O O . VAL A 1 12 ? -0.385 1.288 -0.393 1.00 0.00 12 VAL A O 7
ATOM 7320 N N . GLN A 1 13 ? -0.704 1.418 -2.605 1.00 0.00 13 GLN A N 7
ATOM 7321 C CA . GLN A 1 13 ? 0.678 1.067 -2.934 1.00 0.00 13 GLN A CA 7
ATOM 7322 C C . GLN A 1 13 ? 1.254 2.013 -3.981 1.00 0.00 13 GLN A C 7
ATOM 7323 O O . GLN A 1 13 ? 0.598 2.326 -4.973 1.00 0.00 13 GLN A O 7
ATOM 7337 N N . ILE A 1 14 ? 2.478 2.478 -3.748 1.00 0.00 14 ILE A N 7
ATOM 7338 C CA . ILE A 1 14 ? 3.122 3.401 -4.674 1.00 0.00 14 ILE A CA 7
ATOM 7339 C C . ILE A 1 14 ? 4.224 2.742 -5.505 1.00 0.00 14 ILE A C 7
ATOM 7340 O O . ILE A 1 14 ? 4.777 3.377 -6.403 1.00 0.00 14 ILE A O 7
ATOM 7356 N N . GLY A 1 15 ? 4.537 1.471 -5.236 1.00 0.00 15 GLY A N 7
ATOM 7357 C CA . GLY A 1 15 ? 5.565 0.812 -6.027 1.00 0.00 15 GLY A CA 7
ATOM 7358 C C . GLY A 1 15 ? 6.197 -0.399 -5.366 1.00 0.00 15 GLY A C 7
ATOM 7359 O O . GLY A 1 15 ? 5.938 -0.699 -4.201 1.00 0.00 15 GLY A O 7
ATOM 7363 N N . ALA A 1 16 ? 7.059 -1.072 -6.128 1.00 0.00 16 ALA A N 7
ATOM 7364 C CA . ALA A 1 16 ? 7.796 -2.244 -5.661 1.00 0.00 16 ALA A CA 7
ATOM 7365 C C . ALA A 1 16 ? 9.124 -2.335 -6.409 1.00 0.00 16 ALA A C 7
ATOM 7366 O O . ALA A 1 16 ? 9.183 -2.041 -7.604 1.00 0.00 16 ALA A O 7
ATOM 7373 N N . PHE A 1 17 ? 10.187 -2.733 -5.722 1.00 0.00 17 PHE A N 7
ATOM 7374 C CA . PHE A 1 17 ? 11.498 -2.839 -6.362 1.00 0.00 17 PHE A CA 7
ATOM 7375 C C . PHE A 1 17 ? 12.324 -3.963 -5.751 1.00 0.00 17 PHE A C 7
ATOM 7376 O O . PHE A 1 17 ? 12.191 -4.277 -4.571 1.00 0.00 17 PHE A O 7
ATOM 7393 N N . LYS A 1 18 ? 13.187 -4.560 -6.566 1.00 0.00 18 LYS A N 7
ATOM 7394 C CA . LYS A 1 18 ? 14.045 -5.648 -6.114 1.00 0.00 18 LYS A CA 7
ATOM 7395 C C . LYS A 1 18 ? 14.984 -5.194 -4.997 1.00 0.00 18 LYS A C 7
ATOM 7396 O O . LYS A 1 18 ? 15.603 -6.021 -4.327 1.00 0.00 18 LYS A O 7
ATOM 7415 N N . VAL A 1 19 ? 15.097 -3.883 -4.801 1.00 0.00 19 VAL A N 7
ATOM 7416 C CA . VAL A 1 19 ? 15.973 -3.343 -3.770 1.00 0.00 19 VAL A CA 7
ATOM 7417 C C . VAL A 1 19 ? 15.183 -2.803 -2.581 1.00 0.00 19 VAL A C 7
ATOM 7418 O O . VAL A 1 19 ? 14.294 -1.969 -2.736 1.00 0.00 19 VAL A O 7
ATOM 7431 N N . LYS A 1 20 ? 15.530 -3.287 -1.392 1.00 0.00 20 LYS A N 7
ATOM 7432 C CA . LYS A 1 20 ? 14.878 -2.865 -0.162 1.00 0.00 20 LYS A CA 7
ATOM 7433 C C . LYS A 1 20 ? 15.212 -1.415 0.146 1.00 0.00 20 LYS A C 7
ATOM 7434 O O . LYS A 1 20 ? 14.347 -0.651 0.562 1.00 0.00 20 LYS A O 7
ATOM 7453 N N . ALA A 1 21 ? 16.469 -1.033 -0.075 1.00 0.00 21 ALA A N 7
ATOM 7454 C CA . ALA A 1 21 ? 16.894 0.339 0.168 1.00 0.00 21 ALA A CA 7
ATOM 7455 C C . ALA A 1 21 ? 16.029 1.299 -0.635 1.00 0.00 21 ALA A C 7
ATOM 7456 O O . ALA A 1 21 ? 15.742 2.415 -0.202 1.00 0.00 21 ALA A O 7
ATOM 7463 N N . ASN A 1 22 ? 15.591 0.834 -1.801 1.00 0.00 22 ASN A N 7
ATOM 7464 C CA . ASN A 1 22 ? 14.731 1.626 -2.661 1.00 0.00 22 ASN A CA 7
ATOM 7465 C C . ASN A 1 22 ? 13.311 1.599 -2.118 1.00 0.00 22 ASN A C 7
ATOM 7466 O O . ASN A 1 22 ? 12.578 2.585 -2.212 1.00 0.00 22 ASN A O 7
ATOM 7477 N N . ALA A 1 23 ? 12.933 0.463 -1.530 1.00 0.00 23 ALA A N 7
ATOM 7478 C CA . ALA A 1 23 ? 11.603 0.317 -0.954 1.00 0.00 23 ALA A CA 7
ATOM 7479 C C . ALA A 1 23 ? 11.488 1.099 0.355 1.00 0.00 23 ALA A C 7
ATOM 7480 O O . ALA A 1 23 ? 10.386 1.407 0.812 1.00 0.00 23 ALA A O 7
ATOM 7487 N N . ASP A 1 24 ? 12.634 1.419 0.953 1.00 0.00 24 ASP A N 7
ATOM 7488 C CA . ASP A 1 24 ? 12.669 2.166 2.205 1.00 0.00 24 ASP A CA 7
ATOM 7489 C C . ASP A 1 24 ? 12.583 3.665 1.937 1.00 0.00 24 ASP A C 7
ATOM 7490 O O . ASP A 1 24 ? 11.930 4.400 2.676 1.00 0.00 24 ASP A O 7
ATOM 7499 N N . SER A 1 25 ? 13.230 4.105 0.863 1.00 0.00 25 SER A N 7
ATOM 7500 C CA . SER A 1 25 ? 13.204 5.512 0.491 1.00 0.00 25 SER A CA 7
ATOM 7501 C C . SER A 1 25 ? 11.790 5.908 0.085 1.00 0.00 25 SER A C 7
ATOM 7502 O O . SER A 1 25 ? 11.314 6.998 0.405 1.00 0.00 25 SER A O 7
ATOM 7510 N N . LEU A 1 26 ? 11.123 4.995 -0.611 1.00 0.00 26 LEU A N 7
ATOM 7511 C CA . LEU A 1 26 ? 9.756 5.214 -1.059 1.00 0.00 26 LEU A CA 7
ATOM 7512 C C . LEU A 1 26 ? 8.815 5.297 0.141 1.00 0.00 26 LEU A C 7
ATOM 7513 O O . LEU A 1 26 ? 8.046 6.252 0.284 1.00 0.00 26 LEU A O 7
ATOM 7529 N N . ALA A 1 27 ? 8.898 4.300 1.016 1.00 0.00 27 ALA A N 7
ATOM 7530 C CA . ALA A 1 27 ? 8.069 4.270 2.216 1.00 0.00 27 ALA A CA 7
ATOM 7531 C C . ALA A 1 27 ? 8.307 5.518 3.063 1.00 0.00 27 ALA A C 7
ATOM 7532 O O . ALA A 1 27 ? 7.448 5.926 3.845 1.00 0.00 27 ALA A O 7
ATOM 7539 N N . SER A 1 28 ? 9.481 6.122 2.890 1.00 0.00 28 SER A N 7
ATOM 7540 C CA . SER A 1 28 ? 9.841 7.327 3.624 1.00 0.00 28 SER A CA 7
ATOM 7541 C C . SER A 1 28 ? 9.065 8.530 3.098 1.00 0.00 28 SER A C 7
ATOM 7542 O O . SER A 1 28 ? 8.591 9.363 3.871 1.00 0.00 28 SER A O 7
ATOM 7550 N N . ASN A 1 29 ? 8.932 8.612 1.776 1.00 0.00 29 ASN A N 7
ATOM 7551 C CA . ASN A 1 29 ? 8.206 9.713 1.153 1.00 0.00 29 ASN A CA 7
ATOM 7552 C C . ASN A 1 29 ? 6.765 9.752 1.646 1.00 0.00 29 ASN A C 7
ATOM 7553 O O . ASN A 1 29 ? 6.253 10.808 2.019 1.00 0.00 29 ASN A O 7
ATOM 7564 N N . ALA A 1 30 ? 6.119 8.593 1.648 1.00 0.00 30 ALA A N 7
ATOM 7565 C CA . ALA A 1 30 ? 4.739 8.497 2.095 1.00 0.00 30 ALA A CA 7
ATOM 7566 C C . ALA A 1 30 ? 4.620 8.908 3.555 1.00 0.00 30 ALA A C 7
ATOM 7567 O O . ALA A 1 30 ? 3.676 9.596 3.943 1.00 0.00 30 ALA A O 7
ATOM 7574 N N . GLU A 1 31 ? 5.588 8.485 4.359 1.00 0.00 31 GLU A N 7
ATOM 7575 C CA . GLU A 1 31 ? 5.594 8.815 5.780 1.00 0.00 31 GLU A CA 7
ATOM 7576 C C . GLU A 1 31 ? 5.515 10.324 5.972 1.00 0.00 31 GLU A C 7
ATOM 7577 O O . GLU A 1 31 ? 4.855 10.813 6.890 1.00 0.00 31 GLU A O 7
ATOM 7589 N N . ALA A 1 32 ? 6.186 11.055 5.087 1.00 0.00 32 ALA A N 7
ATOM 7590 C CA . ALA A 1 32 ? 6.193 12.512 5.135 1.00 0.00 32 ALA A CA 7
ATOM 7591 C C . ALA A 1 32 ? 4.770 13.046 5.126 1.00 0.00 32 ALA A C 7
ATOM 7592 O O . ALA A 1 32 ? 4.395 13.860 5.969 1.00 0.00 32 ALA A O 7
ATOM 7599 N N . LYS A 1 33 ? 3.969 12.561 4.179 1.00 0.00 33 LYS A N 7
ATOM 7600 C CA . LYS A 1 33 ? 2.577 12.976 4.093 1.00 0.00 33 LYS A CA 7
ATOM 7601 C C . LYS A 1 33 ? 1.853 12.558 5.363 1.00 0.00 33 LYS A C 7
ATOM 7602 O O . LYS A 1 33 ? 0.894 13.198 5.792 1.00 0.00 33 LYS A O 7
ATOM 7621 N N . GLY A 1 34 ? 2.343 11.479 5.969 1.00 0.00 34 GLY A N 7
ATOM 7622 C CA . GLY A 1 34 ? 1.767 10.981 7.194 1.00 0.00 34 GLY A CA 7
ATOM 7623 C C . GLY A 1 34 ? 1.019 9.681 6.997 1.00 0.00 34 GLY A C 7
ATOM 7624 O O . GLY A 1 34 ? 0.044 9.404 7.696 1.00 0.00 34 GLY A O 7
ATOM 7628 N N . PHE A 1 35 ? 1.481 8.877 6.047 1.00 0.00 35 PHE A N 7
ATOM 7629 C CA . PHE A 1 35 ? 0.858 7.597 5.767 1.00 0.00 35 PHE A CA 7
ATOM 7630 C C . PHE A 1 35 ? 1.638 6.464 6.414 1.00 0.00 35 PHE A C 7
ATOM 7631 O O . PHE A 1 35 ? 2.836 6.587 6.672 1.00 0.00 35 PHE A O 7
ATOM 7648 N N . ASP A 1 36 ? 0.955 5.357 6.659 1.00 0.00 36 ASP A N 7
ATOM 7649 C CA . ASP A 1 36 ? 1.589 4.193 7.259 1.00 0.00 36 ASP A CA 7
ATOM 7650 C C . ASP A 1 36 ? 2.252 3.356 6.177 1.00 0.00 36 ASP A C 7
ATOM 7651 O O . ASP A 1 36 ? 1.607 2.513 5.552 1.00 0.00 36 ASP A O 7
ATOM 7660 N N . SER A 1 37 ? 3.536 3.604 5.936 1.00 0.00 37 SER A N 7
ATOM 7661 C CA . SER A 1 37 ? 4.260 2.882 4.903 1.00 0.00 37 SER A CA 7
ATOM 7662 C C . SER A 1 37 ? 4.696 1.514 5.401 1.00 0.00 37 SER A C 7
ATOM 7663 O O . SER A 1 37 ? 4.789 1.275 6.605 1.00 0.00 37 SER A O 7
ATOM 7671 N N . ILE A 1 38 ? 4.929 0.611 4.460 1.00 0.00 38 ILE A N 7
ATOM 7672 C CA . ILE A 1 38 ? 5.320 -0.751 4.786 1.00 0.00 38 ILE A CA 7
ATOM 7673 C C . ILE A 1 38 ? 6.056 -1.396 3.615 1.00 0.00 38 ILE A C 7
ATOM 7674 O O . ILE A 1 38 ? 5.679 -1.214 2.457 1.00 0.00 38 ILE A O 7
ATOM 7690 N N . VAL A 1 39 ? 7.106 -2.150 3.921 1.00 0.00 39 VAL A N 7
ATOM 7691 C CA . VAL A 1 39 ? 7.888 -2.819 2.890 1.00 0.00 39 VAL A CA 7
ATOM 7692 C C . VAL A 1 39 ? 7.805 -4.335 3.031 1.00 0.00 39 VAL A C 7
ATOM 7693 O O . VAL A 1 39 ? 8.268 -4.896 4.022 1.00 0.00 39 VAL A O 7
ATOM 7706 N N . LEU A 1 40 ? 7.216 -4.997 2.036 1.00 0.00 40 LEU A N 7
ATOM 7707 C CA . LEU A 1 40 ? 7.086 -6.450 2.066 1.00 0.00 40 LEU A CA 7
ATOM 7708 C C . LEU A 1 40 ? 7.984 -7.095 1.020 1.00 0.00 40 LEU A C 7
ATOM 7709 O O . LEU A 1 40 ? 7.896 -6.782 -0.168 1.00 0.00 40 LEU A O 7
ATOM 7725 N N . LEU A 1 41 ? 8.840 -7.998 1.470 1.00 0.00 41 LEU A N 7
ATOM 7726 C CA . LEU A 1 41 ? 9.750 -8.691 0.575 1.00 0.00 41 LEU A CA 7
ATOM 7727 C C . LEU A 1 41 ? 9.111 -9.960 0.012 1.00 0.00 41 LEU A C 7
ATOM 7728 O O . LEU A 1 41 ? 8.852 -10.918 0.742 1.00 0.00 41 LEU A O 7
ATOM 7744 N N . LYS A 1 42 ? 8.897 -9.962 -1.298 1.00 0.00 42 LYS A N 7
ATOM 7745 C CA . LYS A 1 42 ? 8.330 -11.114 -1.986 1.00 0.00 42 LYS A CA 7
ATOM 7746 C C . LYS A 1 42 ? 9.450 -11.894 -2.660 1.00 0.00 42 LYS A C 7
ATOM 7747 O O . LYS A 1 42 ? 10.573 -11.408 -2.753 1.00 0.00 42 LYS A O 7
ATOM 7766 N N . ASP A 1 43 ? 9.150 -13.103 -3.100 1.00 0.00 43 ASP A N 7
ATOM 7767 C CA . ASP A 1 43 ? 10.148 -13.953 -3.742 1.00 0.00 43 ASP A CA 7
ATOM 7768 C C . ASP A 1 43 ? 10.853 -13.265 -4.918 1.00 0.00 43 ASP A C 7
ATOM 7769 O O . ASP A 1 43 ? 10.729 -13.705 -6.061 1.00 0.00 43 ASP A O 7
ATOM 7778 N N . GLY A 1 44 ? 11.619 -12.202 -4.639 1.00 0.00 44 GLY A N 7
ATOM 7779 C CA . GLY A 1 44 ? 12.343 -11.523 -5.701 1.00 0.00 44 GLY A CA 7
ATOM 7780 C C . GLY A 1 44 ? 12.250 -9.998 -5.683 1.00 0.00 44 GLY A C 7
ATOM 7781 O O . GLY A 1 44 ? 13.118 -9.331 -6.247 1.00 0.00 44 GLY A O 7
ATOM 7785 N N . LEU A 1 45 ? 11.213 -9.435 -5.065 1.00 0.00 45 LEU A N 7
ATOM 7786 C CA . LEU A 1 45 ? 11.060 -7.974 -5.040 1.00 0.00 45 LEU A CA 7
ATOM 7787 C C . LEU A 1 45 ? 10.521 -7.453 -3.709 1.00 0.00 45 LEU A C 7
ATOM 7788 O O . LEU A 1 45 ? 9.957 -8.197 -2.915 1.00 0.00 45 LEU A O 7
ATOM 7804 N N . TYR A 1 46 ? 10.683 -6.146 -3.503 1.00 0.00 46 TYR A N 7
ATOM 7805 C CA . TYR A 1 46 ? 10.198 -5.472 -2.300 1.00 0.00 46 TYR A CA 7
ATOM 7806 C C . TYR A 1 46 ? 9.058 -4.523 -2.667 1.00 0.00 46 TYR A C 7
ATOM 7807 O O . TYR A 1 46 ? 9.156 -3.779 -3.641 1.00 0.00 46 TYR A O 7
ATOM 7825 N N . LYS A 1 47 ? 7.981 -4.550 -1.893 1.00 0.00 47 LYS A N 7
ATOM 7826 C CA . LYS A 1 47 ? 6.836 -3.685 -2.160 1.00 0.00 47 LYS A CA 7
ATOM 7827 C C . LYS A 1 47 ? 6.743 -2.549 -1.162 1.00 0.00 47 LYS A C 7
ATOM 7828 O O . LYS A 1 47 ? 7.119 -2.690 -0.001 1.00 0.00 47 LYS A O 7
ATOM 7847 N N . VAL A 1 48 ? 6.223 -1.424 -1.631 1.00 0.00 48 VAL A N 7
ATOM 7848 C CA . VAL A 1 48 ? 6.052 -0.248 -0.798 1.00 0.00 48 VAL A CA 7
ATOM 7849 C C . VAL A 1 48 ? 4.584 0.153 -0.741 1.00 0.00 48 VAL A C 7
ATOM 7850 O O . VAL A 1 48 ? 4.060 0.773 -1.668 1.00 0.00 48 VAL A O 7
ATOM 7863 N N . GLN A 1 49 ? 3.921 -0.216 0.350 1.00 0.00 49 GLN A N 7
ATOM 7864 C CA . GLN A 1 49 ? 2.507 0.087 0.528 1.00 0.00 49 GLN A CA 7
ATOM 7865 C C . GLN A 1 49 ? 2.299 1.155 1.597 1.00 0.00 49 GLN A C 7
ATOM 7866 O O . GLN A 1 49 ? 2.992 1.176 2.613 1.00 0.00 49 GLN A O 7
ATOM 7880 N N . ILE A 1 50 ? 1.330 2.036 1.361 1.00 0.00 50 ILE A N 7
ATOM 7881 C CA . ILE A 1 50 ? 1.015 3.099 2.299 1.00 0.00 50 ILE A CA 7
ATOM 7882 C C . ILE A 1 50 ? -0.491 3.257 2.486 1.00 0.00 50 ILE A C 7
ATOM 7883 O O . ILE A 1 50 ? -1.237 3.482 1.535 1.00 0.00 50 ILE A O 7
ATOM 7899 N N . GLY A 1 51 ? -0.911 3.140 3.737 1.00 0.00 51 GLY A N 7
ATOM 7900 C CA . GLY A 1 51 ? -2.311 3.269 4.090 1.00 0.00 51 GLY A CA 7
ATOM 7901 C C . GLY A 1 51 ? -3.102 1.998 3.843 1.00 0.00 51 GLY A C 7
ATOM 7902 O O . GLY A 1 51 ? -3.380 1.642 2.696 1.00 0.00 51 GLY A O 7
ATOM 7906 N N . ALA A 1 52 ? -3.474 1.319 4.924 1.00 0.00 52 ALA A N 7
ATOM 7907 C CA . ALA A 1 52 ? -4.249 0.086 4.829 1.00 0.00 52 ALA A CA 7
ATOM 7908 C C . ALA A 1 52 ? -5.457 0.144 5.757 1.00 0.00 52 ALA A C 7
ATOM 7909 O O . ALA A 1 52 ? -5.309 0.268 6.973 1.00 0.00 52 ALA A O 7
ATOM 7916 N N . PHE A 1 53 ? -6.652 0.063 5.180 1.00 0.00 53 PHE A N 7
ATOM 7917 C CA . PHE A 1 53 ? -7.879 0.123 5.969 1.00 0.00 53 PHE A CA 7
ATOM 7918 C C . PHE A 1 53 ? -8.906 -0.895 5.483 1.00 0.00 53 PHE A C 7
ATOM 7919 O O . PHE A 1 53 ? -8.717 -1.550 4.455 1.00 0.00 53 PHE A O 7
ATOM 7936 N N . SER A 1 54 ? -9.995 -1.016 6.234 1.00 0.00 54 SER A N 7
ATOM 7937 C CA . SER A 1 54 ? -11.065 -1.945 5.894 1.00 0.00 54 SER A CA 7
ATOM 7938 C C . SER A 1 54 ? -12.032 -1.325 4.887 1.00 0.00 54 SER A C 7
ATOM 7939 O O . SER A 1 54 ? -12.829 -2.029 4.268 1.00 0.00 54 SER A O 7
ATOM 7947 N N . SER A 1 55 ? -11.962 -0.003 4.728 1.00 0.00 55 SER A N 7
ATOM 7948 C CA . SER A 1 55 ? -12.835 0.702 3.793 1.00 0.00 55 SER A CA 7
ATOM 7949 C C . SER A 1 55 ? -12.041 1.275 2.620 1.00 0.00 55 SER A C 7
ATOM 7950 O O . SER A 1 55 ? -11.040 1.965 2.812 1.00 0.00 55 SER A O 7
ATOM 7958 N N . LYS A 1 56 ? -12.498 0.983 1.405 1.00 0.00 56 LYS A N 7
ATOM 7959 C CA . LYS A 1 56 ? -11.837 1.464 0.197 1.00 0.00 56 LYS A CA 7
ATOM 7960 C C . LYS A 1 56 ? -11.703 2.984 0.207 1.00 0.00 56 LYS A C 7
ATOM 7961 O O . LYS A 1 56 ? -10.711 3.531 -0.276 1.00 0.00 56 LYS A O 7
ATOM 7980 N N . ASP A 1 57 ? -12.704 3.662 0.760 1.00 0.00 57 ASP A N 7
ATOM 7981 C CA . ASP A 1 57 ? -12.693 5.120 0.831 1.00 0.00 57 ASP A CA 7
ATOM 7982 C C . ASP A 1 57 ? -11.407 5.626 1.478 1.00 0.00 57 ASP A C 7
ATOM 7983 O O . ASP A 1 57 ? -10.933 6.720 1.170 1.00 0.00 57 ASP A O 7
ATOM 7992 N N . ASN A 1 58 ? -10.847 4.823 2.376 1.00 0.00 58 ASN A N 7
ATOM 7993 C CA . ASN A 1 58 ? -9.615 5.189 3.066 1.00 0.00 58 ASN A CA 7
ATOM 7994 C C . ASN A 1 58 ? -8.424 5.124 2.115 1.00 0.00 58 ASN A C 7
ATOM 7995 O O . ASN A 1 58 ? -7.638 6.066 2.024 1.00 0.00 58 ASN A O 7
ATOM 8006 N N . ALA A 1 59 ? -8.304 4.006 1.407 1.00 0.00 59 ALA A N 7
ATOM 8007 C CA . ALA A 1 59 ? -7.213 3.814 0.459 1.00 0.00 59 ALA A CA 7
ATOM 8008 C C . ALA A 1 59 ? -7.255 4.863 -0.643 1.00 0.00 59 ALA A C 7
ATOM 8009 O O . ALA A 1 59 ? -6.221 5.379 -1.055 1.00 0.00 59 ALA A O 7
ATOM 8016 N N . ASP A 1 60 ? -8.455 5.172 -1.125 1.00 0.00 60 ASP A N 7
ATOM 8017 C CA . ASP A 1 60 ? -8.615 6.163 -2.185 1.00 0.00 60 ASP A CA 7
ATOM 8018 C C . ASP A 1 60 ? -8.086 7.523 -1.743 1.00 0.00 60 ASP A C 7
ATOM 8019 O O . ASP A 1 60 ? -7.292 8.149 -2.447 1.00 0.00 60 ASP A O 7
ATOM 8028 N N . THR A 1 61 ? -8.531 7.976 -0.576 1.00 0.00 61 THR A N 7
ATOM 8029 C CA . THR A 1 61 ? -8.099 9.263 -0.041 1.00 0.00 61 THR A CA 7
ATOM 8030 C C . THR A 1 61 ? -6.583 9.302 0.126 1.00 0.00 61 THR A C 7
ATOM 8031 O O . THR A 1 61 ? -5.946 10.326 -0.121 1.00 0.00 61 THR A O 7
ATOM 8042 N N . LEU A 1 62 ? -6.011 8.173 0.533 1.00 0.00 62 LEU A N 7
ATOM 8043 C CA . LEU A 1 62 ? -4.568 8.062 0.724 1.00 0.00 62 LEU A CA 7
ATOM 8044 C C . LEU A 1 62 ? -3.864 8.133 -0.604 1.00 0.00 62 LEU A C 7
ATOM 8045 O O . LEU A 1 62 ? -2.904 8.882 -0.789 1.00 0.00 62 LEU A O 7
ATOM 8061 N N . ALA A 1 63 ? -4.338 7.302 -1.516 1.00 0.00 63 ALA A N 7
ATOM 8062 C CA . ALA A 1 63 ? -3.753 7.209 -2.825 1.00 0.00 63 ALA A CA 7
ATOM 8063 C C . ALA A 1 63 ? -3.690 8.576 -3.496 1.00 0.00 63 ALA A C 7
ATOM 8064 O O . ALA A 1 63 ? -2.613 9.068 -3.830 1.00 0.00 63 ALA A O 7
ATOM 8071 N N . ALA A 1 64 ? -4.859 9.190 -3.678 1.00 0.00 64 ALA A N 7
ATOM 8072 C CA . ALA A 1 64 ? -4.941 10.507 -4.299 1.00 0.00 64 ALA A CA 7
ATOM 8073 C C . ALA A 1 64 ? -3.998 11.481 -3.606 1.00 0.00 64 ALA A C 7
ATOM 8074 O O . ALA A 1 64 ? -3.385 12.334 -4.246 1.00 0.00 64 ALA A O 7
ATOM 8081 N N . ARG A 1 65 ? -3.872 11.328 -2.291 1.00 0.00 65 ARG A N 7
ATOM 8082 C CA . ARG A 1 65 ? -2.988 12.175 -1.508 1.00 0.00 65 ARG A CA 7
ATOM 8083 C C . ARG A 1 65 ? -1.540 11.919 -1.905 1.00 0.00 65 ARG A C 7
ATOM 8084 O O . ARG A 1 65 ? -0.737 12.845 -1.998 1.00 0.00 65 ARG A O 7
ATOM 8105 N N . ALA A 1 66 ? -1.224 10.652 -2.156 1.00 0.00 66 ALA A N 7
ATOM 8106 C CA . ALA A 1 66 ? 0.118 10.272 -2.566 1.00 0.00 66 ALA A CA 7
ATOM 8107 C C . ALA A 1 66 ? 0.432 10.886 -3.918 1.00 0.00 66 ALA A C 7
ATOM 8108 O O . ALA A 1 66 ? 1.530 11.392 -4.143 1.00 0.00 66 ALA A O 7
ATOM 8115 N N . LYS A 1 67 ? -0.555 10.863 -4.811 1.00 0.00 67 LYS A N 7
ATOM 8116 C CA . LYS A 1 67 ? -0.388 11.443 -6.133 1.00 0.00 67 LYS A CA 7
ATOM 8117 C C . LYS A 1 67 ? -0.125 12.936 -6.009 1.00 0.00 67 LYS A C 7
ATOM 8118 O O . LYS A 1 67 ? 0.793 13.474 -6.625 1.00 0.00 67 LYS A O 7
ATOM 8137 N N . ASN A 1 68 ? -0.927 13.593 -5.177 1.00 0.00 68 ASN A N 7
ATOM 8138 C CA . ASN A 1 68 ? -0.774 15.019 -4.935 1.00 0.00 68 ASN A CA 7
ATOM 8139 C C . ASN A 1 68 ? 0.501 15.271 -4.135 1.00 0.00 68 ASN A C 7
ATOM 8140 O O . ASN A 1 68 ? 1.091 16.350 -4.200 1.00 0.00 68 ASN A O 7
ATOM 8151 N N . ALA A 1 69 ? 0.915 14.255 -3.382 1.00 0.00 69 ALA A N 7
ATOM 8152 C CA . ALA A 1 69 ? 2.116 14.334 -2.564 1.00 0.00 69 ALA A CA 7
ATOM 8153 C C . ALA A 1 69 ? 3.376 14.199 -3.413 1.00 0.00 69 ALA A C 7
ATOM 8154 O O . ALA A 1 69 ? 4.451 14.643 -3.016 1.00 0.00 69 ALA A O 7
ATOM 8161 N N . GLY A 1 70 ? 3.236 13.572 -4.575 1.00 0.00 70 GLY A N 7
ATOM 8162 C CA . GLY A 1 70 ? 4.370 13.374 -5.456 1.00 0.00 70 GLY A CA 7
ATOM 8163 C C . GLY A 1 70 ? 4.734 11.910 -5.573 1.00 0.00 70 GLY A C 7
ATOM 8164 O O . GLY A 1 70 ? 5.872 11.565 -5.890 1.00 0.00 70 GLY A O 7
ATOM 8168 N N . PHE A 1 71 ? 3.758 11.049 -5.303 1.00 0.00 71 PHE A N 7
ATOM 8169 C CA . PHE A 1 71 ? 3.958 9.611 -5.358 1.00 0.00 71 PHE A CA 7
ATOM 8170 C C . PHE A 1 71 ? 2.848 8.968 -6.179 1.00 0.00 71 PHE A C 7
ATOM 8171 O O . PHE A 1 71 ? 1.718 9.448 -6.184 1.00 0.00 71 PHE A O 7
ATOM 8188 N N . ASP A 1 72 ? 3.161 7.877 -6.864 1.00 0.00 72 ASP A N 7
ATOM 8189 C CA . ASP A 1 72 ? 2.163 7.188 -7.670 1.00 0.00 72 ASP A CA 7
ATOM 8190 C C . ASP A 1 72 ? 1.474 6.097 -6.856 1.00 0.00 72 ASP A C 7
ATOM 8191 O O . ASP A 1 72 ? 1.735 4.911 -7.054 1.00 0.00 72 ASP A O 7
ATOM 8200 N N . ALA A 1 73 ? 0.595 6.500 -5.939 1.00 0.00 73 ALA A N 7
ATOM 8201 C CA . ALA A 1 73 ? -0.118 5.543 -5.104 1.00 0.00 73 ALA A CA 7
ATOM 8202 C C . ALA A 1 73 ? -1.356 4.991 -5.800 1.00 0.00 73 ALA A C 7
ATOM 8203 O O . ALA A 1 73 ? -2.067 5.713 -6.498 1.00 0.00 73 ALA A O 7
ATOM 8210 N N . ILE A 1 74 ? -1.610 3.706 -5.583 1.00 0.00 74 ILE A N 7
ATOM 8211 C CA . ILE A 1 74 ? -2.766 3.036 -6.162 1.00 0.00 74 ILE A CA 7
ATOM 8212 C C . ILE A 1 74 ? -3.477 2.216 -5.092 1.00 0.00 74 ILE A C 7
ATOM 8213 O O . ILE A 1 74 ? -2.851 1.754 -4.143 1.00 0.00 74 ILE A O 7
ATOM 8229 N N . VAL A 1 75 ? -4.780 2.034 -5.247 1.00 0.00 75 VAL A N 7
ATOM 8230 C CA . VAL A 1 75 ? -5.552 1.262 -4.280 1.00 0.00 75 VAL A CA 7
ATOM 8231 C C . VAL A 1 75 ? -5.911 -0.109 -4.834 1.00 0.00 75 VAL A C 7
ATOM 8232 O O . VAL A 1 75 ? -6.327 -0.237 -5.986 1.00 0.00 75 VAL A O 7
ATOM 8245 N N . ILE A 1 76 ? -5.743 -1.133 -4.005 1.00 0.00 76 ILE A N 7
ATOM 8246 C CA . ILE A 1 76 ? -6.045 -2.498 -4.409 1.00 0.00 76 ILE A CA 7
ATOM 8247 C C . ILE A 1 76 ? -6.814 -3.238 -3.321 1.00 0.00 76 ILE A C 7
ATOM 8248 O O . ILE A 1 76 ? -6.514 -3.109 -2.131 1.00 0.00 76 ILE A O 7
ATOM 8264 N N . LEU A 1 77 ? -7.809 -4.014 -3.747 1.00 0.00 77 LEU A N 7
ATOM 8265 C CA . LEU A 1 77 ? -8.631 -4.785 -2.827 1.00 0.00 77 LEU A CA 7
ATOM 8266 C C . LEU A 1 77 ? -8.177 -6.244 -2.806 1.00 0.00 77 LEU A C 7
ATOM 8267 O O . LEU A 1 77 ? -8.448 -7.001 -3.739 1.00 0.00 77 LEU A O 7
ATOM 8283 N N . GLU A 1 78 ? -7.484 -6.630 -1.741 1.00 0.00 78 GLU A N 7
ATOM 8284 C CA . GLU A 1 78 ? -6.991 -7.997 -1.607 1.00 0.00 78 GLU A CA 7
ATOM 8285 C C . GLU A 1 78 ? -7.969 -8.856 -0.813 1.00 0.00 78 GLU A C 7
ATOM 8286 O O . GLU A 1 78 ? -8.178 -8.636 0.379 1.00 0.00 78 GLU A O 7
ATOM 8298 N N . SER A 1 79 ? -8.565 -9.837 -1.485 1.00 0.00 79 SER A N 7
ATOM 8299 C CA . SER A 1 79 ? -9.522 -10.729 -0.843 1.00 0.00 79 SER A CA 7
ATOM 8300 C C . SER A 1 79 ? -8.904 -12.103 -0.597 1.00 0.00 79 SER A C 7
ATOM 8301 O O . SER A 1 79 ? -9.569 -12.946 0.040 1.00 0.00 79 SER A O 7
ATOM 8310 N N . LEU A 1 1 ? -6.812 -21.740 3.516 1.00 0.00 1 LEU A N 8
ATOM 8311 C CA . LEU A 1 1 ? -8.045 -21.629 4.338 1.00 0.00 1 LEU A CA 8
ATOM 8312 C C . LEU A 1 1 ? -7.708 -21.488 5.819 1.00 0.00 1 LEU A C 8
ATOM 8313 O O . LEU A 1 1 ? -8.469 -21.924 6.683 1.00 0.00 1 LEU A O 8
ATOM 8331 N N . LYS A 1 2 ? -6.564 -20.876 6.107 1.00 0.00 2 LYS A N 8
ATOM 8332 C CA . LYS A 1 2 ? -6.128 -20.677 7.484 1.00 0.00 2 LYS A CA 8
ATOM 8333 C C . LYS A 1 2 ? -7.046 -19.701 8.212 1.00 0.00 2 LYS A C 8
ATOM 8334 O O . LYS A 1 2 ? -7.310 -19.854 9.404 1.00 0.00 2 LYS A O 8
ATOM 8353 N N . LYS A 1 3 ? -7.529 -18.699 7.486 1.00 0.00 3 LYS A N 8
ATOM 8354 C CA . LYS A 1 3 ? -8.418 -17.697 8.062 1.00 0.00 3 LYS A CA 8
ATOM 8355 C C . LYS A 1 3 ? -9.556 -17.361 7.103 1.00 0.00 3 LYS A C 8
ATOM 8356 O O . LYS A 1 3 ? -9.600 -16.269 6.533 1.00 0.00 3 LYS A O 8
ATOM 8375 N N . THR A 1 4 ? -10.473 -18.306 6.928 1.00 0.00 4 THR A N 8
ATOM 8376 C CA . THR A 1 4 ? -11.611 -18.111 6.037 1.00 0.00 4 THR A CA 8
ATOM 8377 C C . THR A 1 4 ? -11.145 -17.848 4.609 1.00 0.00 4 THR A C 8
ATOM 8378 O O . THR A 1 4 ? -9.948 -17.720 4.349 1.00 0.00 4 THR A O 8
ATOM 8389 N N . SER A 1 5 ? -12.097 -17.767 3.685 1.00 0.00 5 SER A N 8
ATOM 8390 C CA . SER A 1 5 ? -11.785 -17.519 2.284 1.00 0.00 5 SER A CA 8
ATOM 8391 C C . SER A 1 5 ? -12.210 -16.113 1.870 1.00 0.00 5 SER A C 8
ATOM 8392 O O . SER A 1 5 ? -13.293 -15.651 2.228 1.00 0.00 5 SER A O 8
ATOM 8400 N N . SER A 1 6 ? -11.351 -15.439 1.115 1.00 0.00 6 SER A N 8
ATOM 8401 C CA . SER A 1 6 ? -11.636 -14.086 0.651 1.00 0.00 6 SER A CA 8
ATOM 8402 C C . SER A 1 6 ? -11.808 -13.131 1.828 1.00 0.00 6 SER A C 8
ATOM 8403 O O . SER A 1 6 ? -12.876 -13.068 2.438 1.00 0.00 6 SER A O 8
ATOM 8411 N N . SER A 1 7 ? -10.752 -12.387 2.139 1.00 0.00 7 SER A N 8
ATOM 8412 C CA . SER A 1 7 ? -10.788 -11.431 3.240 1.00 0.00 7 SER A CA 8
ATOM 8413 C C . SER A 1 7 ? -11.181 -10.045 2.741 1.00 0.00 7 SER A C 8
ATOM 8414 O O . SER A 1 7 ? -12.167 -9.467 3.200 1.00 0.00 7 SER A O 8
ATOM 8422 N N . GLY A 1 8 ? -10.408 -9.521 1.796 1.00 0.00 8 GLY A N 8
ATOM 8423 C CA . GLY A 1 8 ? -10.692 -8.209 1.247 1.00 0.00 8 GLY A CA 8
ATOM 8424 C C . GLY A 1 8 ? -10.138 -7.087 2.104 1.00 0.00 8 GLY A C 8
ATOM 8425 O O . GLY A 1 8 ? -10.625 -6.843 3.207 1.00 0.00 8 GLY A O 8
ATOM 8429 N N . LEU A 1 9 ? -9.124 -6.399 1.592 1.00 0.00 9 LEU A N 8
ATOM 8430 C CA . LEU A 1 9 ? -8.507 -5.295 2.308 1.00 0.00 9 LEU A CA 8
ATOM 8431 C C . LEU A 1 9 ? -8.149 -4.189 1.337 1.00 0.00 9 LEU A C 8
ATOM 8432 O O . LEU A 1 9 ? -7.643 -4.448 0.246 1.00 0.00 9 LEU A O 8
ATOM 8448 N N . TYR A 1 10 ? -8.404 -2.954 1.734 1.00 0.00 10 TYR A N 8
ATOM 8449 C CA . TYR A 1 10 ? -8.096 -1.819 0.889 1.00 0.00 10 TYR A CA 8
ATOM 8450 C C . TYR A 1 10 ? -6.807 -1.163 1.344 1.00 0.00 10 TYR A C 8
ATOM 8451 O O . TYR A 1 10 ? -6.764 -0.487 2.371 1.00 0.00 10 TYR A O 8
ATOM 8469 N N . LYS A 1 11 ? -5.756 -1.365 0.563 1.00 0.00 11 LYS A N 8
ATOM 8470 C CA . LYS A 1 11 ? -4.453 -0.789 0.874 1.00 0.00 11 LYS A CA 8
ATOM 8471 C C . LYS A 1 11 ? -3.931 0.013 -0.310 1.00 0.00 11 LYS A C 8
ATOM 8472 O O . LYS A 1 11 ? -4.283 -0.267 -1.457 1.00 0.00 11 LYS A O 8
ATOM 8491 N N . VAL A 1 12 ? -3.092 1.012 -0.041 1.00 0.00 12 VAL A N 8
ATOM 8492 C CA . VAL A 1 12 ? -2.542 1.830 -1.115 1.00 0.00 12 VAL A CA 8
ATOM 8493 C C . VAL A 1 12 ? -1.082 1.460 -1.365 1.00 0.00 12 VAL A C 8
ATOM 8494 O O . VAL A 1 12 ? -0.341 1.185 -0.430 1.00 0.00 12 VAL A O 8
ATOM 8507 N N . GLN A 1 13 ? -0.679 1.428 -2.631 1.00 0.00 13 GLN A N 8
ATOM 8508 C CA . GLN A 1 13 ? 0.691 1.067 -2.989 1.00 0.00 13 GLN A CA 8
ATOM 8509 C C . GLN A 1 13 ? 1.277 2.050 -3.997 1.00 0.00 13 GLN A C 8
ATOM 8510 O O . GLN A 1 13 ? 0.638 2.384 -4.993 1.00 0.00 13 GLN A O 8
ATOM 8524 N N . ILE A 1 14 ? 2.491 2.521 -3.724 1.00 0.00 14 ILE A N 8
ATOM 8525 C CA . ILE A 1 14 ? 3.141 3.478 -4.610 1.00 0.00 14 ILE A CA 8
ATOM 8526 C C . ILE A 1 14 ? 4.269 2.855 -5.434 1.00 0.00 14 ILE A C 8
ATOM 8527 O O . ILE A 1 14 ? 4.826 3.517 -6.310 1.00 0.00 14 ILE A O 8
ATOM 8543 N N . GLY A 1 15 ? 4.603 1.587 -5.181 1.00 0.00 15 GLY A N 8
ATOM 8544 C CA . GLY A 1 15 ? 5.659 0.963 -5.965 1.00 0.00 15 GLY A CA 8
ATOM 8545 C C . GLY A 1 15 ? 6.266 -0.277 -5.335 1.00 0.00 15 GLY A C 8
ATOM 8546 O O . GLY A 1 15 ? 6.002 -0.603 -4.180 1.00 0.00 15 GLY A O 8
ATOM 8550 N N . ALA A 1 16 ? 7.118 -0.945 -6.117 1.00 0.00 16 ALA A N 8
ATOM 8551 C CA . ALA A 1 16 ? 7.830 -2.141 -5.679 1.00 0.00 16 ALA A CA 8
ATOM 8552 C C . ALA A 1 16 ? 9.160 -2.236 -6.423 1.00 0.00 16 ALA A C 8
ATOM 8553 O O . ALA A 1 16 ? 9.230 -1.922 -7.611 1.00 0.00 16 ALA A O 8
ATOM 8560 N N . PHE A 1 17 ? 10.216 -2.659 -5.736 1.00 0.00 17 PHE A N 8
ATOM 8561 C CA . PHE A 1 17 ? 11.527 -2.772 -6.368 1.00 0.00 17 PHE A CA 8
ATOM 8562 C C . PHE A 1 17 ? 12.322 -3.934 -5.791 1.00 0.00 17 PHE A C 8
ATOM 8563 O O . PHE A 1 17 ? 12.165 -4.289 -4.626 1.00 0.00 17 PHE A O 8
ATOM 8580 N N . LYS A 1 18 ? 13.185 -4.515 -6.616 1.00 0.00 18 LYS A N 8
ATOM 8581 C CA . LYS A 1 18 ? 14.014 -5.635 -6.190 1.00 0.00 18 LYS A CA 8
ATOM 8582 C C . LYS A 1 18 ? 14.939 -5.239 -5.038 1.00 0.00 18 LYS A C 8
ATOM 8583 O O . LYS A 1 18 ? 15.530 -6.100 -4.390 1.00 0.00 18 LYS A O 8
ATOM 8602 N N . VAL A 1 19 ? 15.069 -3.937 -4.795 1.00 0.00 19 VAL A N 8
ATOM 8603 C CA . VAL A 1 19 ? 15.932 -3.449 -3.729 1.00 0.00 19 VAL A CA 8
ATOM 8604 C C . VAL A 1 19 ? 15.132 -2.939 -2.535 1.00 0.00 19 VAL A C 8
ATOM 8605 O O . VAL A 1 19 ? 14.229 -2.114 -2.681 1.00 0.00 19 VAL A O 8
ATOM 8618 N N . LYS A 1 20 ? 15.482 -3.435 -1.352 1.00 0.00 20 LYS A N 8
ATOM 8619 C CA . LYS A 1 20 ? 14.820 -3.040 -0.118 1.00 0.00 20 LYS A CA 8
ATOM 8620 C C . LYS A 1 20 ? 15.156 -1.600 0.228 1.00 0.00 20 LYS A C 8
ATOM 8621 O O . LYS A 1 20 ? 14.287 -0.838 0.647 1.00 0.00 20 LYS A O 8
ATOM 8640 N N . ALA A 1 21 ? 16.418 -1.218 0.040 1.00 0.00 21 ALA A N 8
ATOM 8641 C CA . ALA A 1 21 ? 16.846 0.145 0.321 1.00 0.00 21 ALA A CA 8
ATOM 8642 C C . ALA A 1 21 ? 16.006 1.128 -0.481 1.00 0.00 21 ALA A C 8
ATOM 8643 O O . ALA A 1 21 ? 15.735 2.244 -0.038 1.00 0.00 21 ALA A O 8
ATOM 8650 N N . ASN A 1 22 ? 15.569 0.685 -1.656 1.00 0.00 22 ASN A N 8
ATOM 8651 C CA . ASN A 1 22 ? 14.730 1.502 -2.513 1.00 0.00 22 ASN A CA 8
ATOM 8652 C C . ASN A 1 22 ? 13.304 1.482 -1.988 1.00 0.00 22 ASN A C 8
ATOM 8653 O O . ASN A 1 22 ? 12.589 2.483 -2.053 1.00 0.00 22 ASN A O 8
ATOM 8664 N N . ALA A 1 23 ? 12.901 0.333 -1.446 1.00 0.00 23 ALA A N 8
ATOM 8665 C CA . ALA A 1 23 ? 11.563 0.192 -0.889 1.00 0.00 23 ALA A CA 8
ATOM 8666 C C . ALA A 1 23 ? 11.432 0.981 0.412 1.00 0.00 23 ALA A C 8
ATOM 8667 O O . ALA A 1 23 ? 10.331 1.354 0.821 1.00 0.00 23 ALA A O 8
ATOM 8674 N N . ASP A 1 24 ? 12.568 1.239 1.058 1.00 0.00 24 ASP A N 8
ATOM 8675 C CA . ASP A 1 24 ? 12.594 1.986 2.310 1.00 0.00 24 ASP A CA 8
ATOM 8676 C C . ASP A 1 24 ? 12.521 3.485 2.040 1.00 0.00 24 ASP A C 8
ATOM 8677 O O . ASP A 1 24 ? 11.849 4.223 2.761 1.00 0.00 24 ASP A O 8
ATOM 8686 N N . SER A 1 25 ? 13.202 3.927 0.987 1.00 0.00 25 SER A N 8
ATOM 8687 C CA . SER A 1 25 ? 13.194 5.335 0.615 1.00 0.00 25 SER A CA 8
ATOM 8688 C C . SER A 1 25 ? 11.783 5.754 0.227 1.00 0.00 25 SER A C 8
ATOM 8689 O O . SER A 1 25 ? 11.336 6.858 0.540 1.00 0.00 25 SER A O 8
ATOM 8697 N N . LEU A 1 26 ? 11.086 4.846 -0.444 1.00 0.00 26 LEU A N 8
ATOM 8698 C CA . LEU A 1 26 ? 9.716 5.082 -0.876 1.00 0.00 26 LEU A CA 8
ATOM 8699 C C . LEU A 1 26 ? 8.789 5.171 0.335 1.00 0.00 26 LEU A C 8
ATOM 8700 O O . LEU A 1 26 ? 7.962 6.074 0.437 1.00 0.00 26 LEU A O 8
ATOM 8716 N N . ALA A 1 27 ? 8.944 4.234 1.264 1.00 0.00 27 ALA A N 8
ATOM 8717 C CA . ALA A 1 27 ? 8.127 4.226 2.472 1.00 0.00 27 ALA A CA 8
ATOM 8718 C C . ALA A 1 27 ? 8.317 5.525 3.254 1.00 0.00 27 ALA A C 8
ATOM 8719 O O . ALA A 1 27 ? 7.429 5.955 3.991 1.00 0.00 27 ALA A O 8
ATOM 8726 N N . SER A 1 28 ? 9.483 6.141 3.081 1.00 0.00 28 SER A N 8
ATOM 8727 C CA . SER A 1 28 ? 9.802 7.392 3.761 1.00 0.00 28 SER A CA 8
ATOM 8728 C C . SER A 1 28 ? 9.058 8.567 3.133 1.00 0.00 28 SER A C 8
ATOM 8729 O O . SER A 1 28 ? 8.559 9.446 3.838 1.00 0.00 28 SER A O 8
ATOM 8737 N N . ASN A 1 29 ? 8.986 8.580 1.805 1.00 0.00 29 ASN A N 8
ATOM 8738 C CA . ASN A 1 29 ? 8.299 9.654 1.094 1.00 0.00 29 ASN A CA 8
ATOM 8739 C C . ASN A 1 29 ? 6.841 9.734 1.520 1.00 0.00 29 ASN A C 8
ATOM 8740 O O . ASN A 1 29 ? 6.333 10.810 1.836 1.00 0.00 29 ASN A O 8
ATOM 8751 N N . ALA A 1 30 ? 6.177 8.589 1.537 1.00 0.00 30 ALA A N 8
ATOM 8752 C CA . ALA A 1 30 ? 4.780 8.530 1.937 1.00 0.00 30 ALA A CA 8
ATOM 8753 C C . ALA A 1 30 ? 4.627 8.957 3.390 1.00 0.00 30 ALA A C 8
ATOM 8754 O O . ALA A 1 30 ? 3.667 9.635 3.752 1.00 0.00 30 ALA A O 8
ATOM 8761 N N . GLU A 1 31 ? 5.589 8.556 4.216 1.00 0.00 31 GLU A N 8
ATOM 8762 C CA . GLU A 1 31 ? 5.567 8.901 5.636 1.00 0.00 31 GLU A CA 8
ATOM 8763 C C . GLU A 1 31 ? 5.456 10.411 5.816 1.00 0.00 31 GLU A C 8
ATOM 8764 O O . GLU A 1 31 ? 4.784 10.893 6.729 1.00 0.00 31 GLU A O 8
ATOM 8776 N N . ALA A 1 32 ? 6.115 11.151 4.930 1.00 0.00 32 ALA A N 8
ATOM 8777 C CA . ALA A 1 32 ? 6.095 12.609 4.969 1.00 0.00 32 ALA A CA 8
ATOM 8778 C C . ALA A 1 32 ? 4.665 13.122 5.021 1.00 0.00 32 ALA A C 8
ATOM 8779 O O . ALA A 1 32 ? 4.310 13.915 5.894 1.00 0.00 32 ALA A O 8
ATOM 8786 N N . LYS A 1 33 ? 3.836 12.647 4.096 1.00 0.00 33 LYS A N 8
ATOM 8787 C CA . LYS A 1 33 ? 2.438 13.048 4.065 1.00 0.00 33 LYS A CA 8
ATOM 8788 C C . LYS A 1 33 ? 1.761 12.594 5.350 1.00 0.00 33 LYS A C 8
ATOM 8789 O O . LYS A 1 33 ? 0.803 13.211 5.820 1.00 0.00 33 LYS A O 8
ATOM 8808 N N . GLY A 1 34 ? 2.285 11.514 5.920 1.00 0.00 34 GLY A N 8
ATOM 8809 C CA . GLY A 1 34 ? 1.756 10.983 7.154 1.00 0.00 34 GLY A CA 8
ATOM 8810 C C . GLY A 1 34 ? 0.999 9.688 6.949 1.00 0.00 34 GLY A C 8
ATOM 8811 O O . GLY A 1 34 ? 0.015 9.418 7.639 1.00 0.00 34 GLY A O 8
ATOM 8815 N N . PHE A 1 35 ? 1.464 8.885 6.001 1.00 0.00 35 PHE A N 8
ATOM 8816 C CA . PHE A 1 35 ? 0.834 7.611 5.709 1.00 0.00 35 PHE A CA 8
ATOM 8817 C C . PHE A 1 35 ? 1.605 6.467 6.348 1.00 0.00 35 PHE A C 8
ATOM 8818 O O . PHE A 1 35 ? 2.805 6.57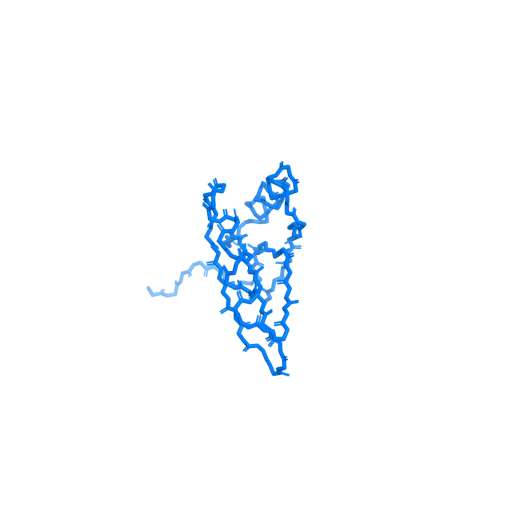5 6.601 1.00 0.00 35 PHE A O 8
ATOM 8835 N N . ASP A 1 36 ? 0.910 5.367 6.594 1.00 0.00 36 ASP A N 8
ATOM 8836 C CA . ASP A 1 36 ? 1.532 4.194 7.188 1.00 0.00 36 ASP A CA 8
ATOM 8837 C C . ASP A 1 36 ? 2.211 3.367 6.107 1.00 0.00 36 ASP A C 8
ATOM 8838 O O . ASP A 1 36 ? 1.570 2.550 5.446 1.00 0.00 36 ASP A O 8
ATOM 8847 N N . SER A 1 37 ? 3.506 3.597 5.907 1.00 0.00 37 SER A N 8
ATOM 8848 C CA . SER A 1 37 ? 4.247 2.883 4.880 1.00 0.00 37 SER A CA 8
ATOM 8849 C C . SER A 1 37 ? 4.639 1.495 5.358 1.00 0.00 37 SER A C 8
ATOM 8850 O O . SER A 1 37 ? 4.726 1.237 6.559 1.00 0.00 37 SER A O 8
ATOM 8858 N N . ILE A 1 38 ? 4.842 0.598 4.404 1.00 0.00 38 ILE A N 8
ATOM 8859 C CA . ILE A 1 38 ? 5.191 -0.780 4.710 1.00 0.00 38 ILE A CA 8
ATOM 8860 C C . ILE A 1 38 ? 5.927 -1.423 3.538 1.00 0.00 38 ILE A C 8
ATOM 8861 O O . ILE A 1 38 ? 5.577 -1.205 2.378 1.00 0.00 38 ILE A O 8
ATOM 8877 N N . VAL A 1 39 ? 6.947 -2.215 3.846 1.00 0.00 39 VAL A N 8
ATOM 8878 C CA . VAL A 1 39 ? 7.727 -2.885 2.813 1.00 0.00 39 VAL A CA 8
ATOM 8879 C C . VAL A 1 39 ? 7.641 -4.402 2.947 1.00 0.00 39 VAL A C 8
ATOM 8880 O O . VAL A 1 39 ? 8.092 -4.968 3.942 1.00 0.00 39 VAL A O 8
ATOM 8893 N N . LEU A 1 40 ? 7.067 -5.061 1.941 1.00 0.00 40 LEU A N 8
ATOM 8894 C CA . LEU A 1 40 ? 6.938 -6.512 1.961 1.00 0.00 40 LEU A CA 8
ATOM 8895 C C . LEU A 1 40 ? 7.848 -7.148 0.920 1.00 0.00 40 LEU A C 8
ATOM 8896 O O . LEU A 1 40 ? 7.775 -6.823 -0.265 1.00 0.00 40 LEU A O 8
ATOM 8912 N N . LEU A 1 41 ? 8.705 -8.051 1.370 1.00 0.00 41 LEU A N 8
ATOM 8913 C CA . LEU A 1 41 ? 9.629 -8.728 0.480 1.00 0.00 41 LEU A CA 8
ATOM 8914 C C . LEU A 1 41 ? 9.003 -9.989 -0.112 1.00 0.00 41 LEU A C 8
ATOM 8915 O O . LEU A 1 41 ? 8.741 -10.961 0.595 1.00 0.00 41 LEU A O 8
ATOM 8931 N N . LYS A 1 42 ? 8.812 -9.972 -1.425 1.00 0.00 42 LYS A N 8
ATOM 8932 C CA . LYS A 1 42 ? 8.270 -11.117 -2.138 1.00 0.00 42 LYS A CA 8
ATOM 8933 C C . LYS A 1 42 ? 9.413 -11.876 -2.790 1.00 0.00 42 LYS A C 8
ATOM 8934 O O . LYS A 1 42 ? 10.533 -11.373 -2.850 1.00 0.00 42 LYS A O 8
ATOM 8953 N N . ASP A 1 43 ? 9.141 -13.086 -3.248 1.00 0.00 43 ASP A N 8
ATOM 8954 C CA . ASP A 1 43 ? 10.166 -13.915 -3.870 1.00 0.00 43 ASP A CA 8
ATOM 8955 C C . ASP A 1 43 ? 10.856 -13.222 -5.052 1.00 0.00 43 ASP A C 8
ATOM 8956 O O . ASP A 1 43 ? 10.732 -13.667 -6.192 1.00 0.00 43 ASP A O 8
ATOM 8965 N N . GLY A 1 44 ? 11.608 -12.151 -4.776 1.00 0.00 44 GLY A N 8
ATOM 8966 C CA . GLY A 1 44 ? 12.320 -11.465 -5.846 1.00 0.00 44 GLY A CA 8
ATOM 8967 C C . GLY A 1 44 ? 12.197 -9.945 -5.831 1.00 0.00 44 GLY A C 8
ATOM 8968 O O . GLY A 1 44 ? 13.045 -9.258 -6.400 1.00 0.00 44 GLY A O 8
ATOM 8972 N N . LEU A 1 45 ? 11.150 -9.404 -5.208 1.00 0.00 45 LEU A N 8
ATOM 8973 C CA . LEU A 1 45 ? 10.965 -7.947 -5.179 1.00 0.00 45 LEU A CA 8
ATOM 8974 C C . LEU A 1 45 ? 10.426 -7.443 -3.843 1.00 0.00 45 LEU A C 8
ATOM 8975 O O . LEU A 1 45 ? 9.857 -8.197 -3.059 1.00 0.00 45 LEU A O 8
ATOM 8991 N N . TYR A 1 46 ? 10.592 -6.140 -3.618 1.00 0.00 46 TYR A N 8
ATOM 8992 C CA . TYR A 1 46 ? 10.110 -5.482 -2.407 1.00 0.00 46 TYR A CA 8
ATOM 8993 C C . TYR A 1 46 ? 8.983 -4.514 -2.763 1.00 0.00 46 TYR A C 8
ATOM 8994 O O . TYR A 1 46 ? 9.094 -3.756 -3.725 1.00 0.00 46 TYR A O 8
ATOM 9012 N N . LYS A 1 47 ? 7.902 -4.544 -1.993 1.00 0.00 47 LYS A N 8
ATOM 9013 C CA . LYS A 1 47 ? 6.769 -3.662 -2.249 1.00 0.00 47 LYS A CA 8
ATOM 9014 C C . LYS A 1 47 ? 6.668 -2.569 -1.205 1.00 0.00 47 LYS A C 8
ATOM 9015 O O . LYS A 1 47 ? 7.059 -2.754 -0.058 1.00 0.00 47 LYS A O 8
ATOM 9034 N N . VAL A 1 48 ? 6.131 -1.431 -1.618 1.00 0.00 48 VAL A N 8
ATOM 9035 C CA . VAL A 1 48 ? 5.964 -0.299 -0.728 1.00 0.00 48 VAL A CA 8
ATOM 9036 C C . VAL A 1 48 ? 4.506 0.151 -0.698 1.00 0.00 48 VAL A C 8
ATOM 9037 O O . VAL A 1 48 ? 4.027 0.816 -1.618 1.00 0.00 48 VAL A O 8
ATOM 9050 N N . GLN A 1 49 ? 3.806 -0.230 0.366 1.00 0.00 49 GLN A N 8
ATOM 9051 C CA . GLN A 1 49 ? 2.397 0.114 0.527 1.00 0.00 49 GLN A CA 8
ATOM 9052 C C . GLN A 1 49 ? 2.214 1.192 1.593 1.00 0.00 49 GLN A C 8
ATOM 9053 O O . GLN A 1 49 ? 2.905 1.199 2.612 1.00 0.00 49 GLN A O 8
ATOM 9067 N N . ILE A 1 50 ? 1.271 2.095 1.352 1.00 0.00 50 ILE A N 8
ATOM 9068 C CA . ILE A 1 50 ? 0.981 3.170 2.285 1.00 0.00 50 ILE A CA 8
ATOM 9069 C C . ILE A 1 50 ? -0.521 3.337 2.496 1.00 0.00 50 ILE A C 8
ATOM 9070 O O . ILE A 1 50 ? -1.281 3.547 1.555 1.00 0.00 50 ILE A O 8
ATOM 9086 N N . GLY A 1 51 ? -0.922 3.239 3.754 1.00 0.00 51 GLY A N 8
ATOM 9087 C CA . GLY A 1 51 ? -2.318 3.380 4.121 1.00 0.00 51 GLY A CA 8
ATOM 9088 C C . GLY A 1 51 ? -3.127 2.125 3.857 1.00 0.00 51 GLY A C 8
ATOM 9089 O O . GLY A 1 51 ? -3.450 1.815 2.710 1.00 0.00 51 GLY A O 8
ATOM 9093 N N . ALA A 1 52 ? -3.463 1.405 4.923 1.00 0.00 52 ALA A N 8
ATOM 9094 C CA . ALA A 1 52 ? -4.249 0.183 4.810 1.00 0.00 52 ALA A CA 8
ATOM 9095 C C . ALA A 1 52 ? -5.451 0.236 5.746 1.00 0.00 52 ALA A C 8
ATOM 9096 O O . ALA A 1 52 ? -5.298 0.411 6.955 1.00 0.00 52 ALA A O 8
ATOM 9103 N N . PHE A 1 53 ? -6.647 0.099 5.184 1.00 0.00 53 PHE A N 8
ATOM 9104 C CA . PHE A 1 53 ? -7.867 0.149 5.983 1.00 0.00 53 PHE A CA 8
ATOM 9105 C C . PHE A 1 53 ? -8.890 -0.876 5.504 1.00 0.00 53 PHE A C 8
ATOM 9106 O O . PHE A 1 53 ? -8.718 -1.510 4.464 1.00 0.00 53 PHE A O 8
ATOM 9123 N N . SER A 1 54 ? -9.962 -1.023 6.279 1.00 0.00 54 SER A N 8
ATOM 9124 C CA . SER A 1 54 ? -11.028 -1.960 5.946 1.00 0.00 54 SER A CA 8
ATOM 9125 C C . SER A 1 54 ? -11.974 -1.361 4.907 1.00 0.00 54 SER A C 8
ATOM 9126 O O . SER A 1 54 ? -12.737 -2.081 4.265 1.00 0.00 54 SER A O 8
ATOM 9134 N N . SER A 1 55 ? -11.919 -0.039 4.745 1.00 0.00 55 SER A N 8
ATOM 9135 C CA . SER A 1 55 ? -12.772 0.651 3.782 1.00 0.00 55 SER A CA 8
ATOM 9136 C C . SER A 1 55 ? -11.941 1.261 2.655 1.00 0.00 55 SER A C 8
ATOM 9137 O O . SER A 1 55 ? -10.953 1.953 2.902 1.00 0.00 55 SER A O 8
ATOM 9145 N N . LYS A 1 56 ? -12.349 0.997 1.418 1.00 0.00 56 LYS A N 8
ATOM 9146 C CA . LYS A 1 56 ? -11.647 1.516 0.251 1.00 0.00 56 LYS A CA 8
ATOM 9147 C C . LYS A 1 56 ? -11.559 3.037 0.286 1.00 0.00 56 LYS A C 8
ATOM 9148 O O . LYS A 1 56 ? -10.551 3.617 -0.112 1.00 0.00 56 LYS A O 8
ATOM 9167 N N . ASP A 1 57 ? -12.623 3.681 0.764 1.00 0.00 57 ASP A N 8
ATOM 9168 C CA . ASP A 1 57 ? -12.660 5.140 0.848 1.00 0.00 57 ASP A CA 8
ATOM 9169 C C . ASP A 1 57 ? -11.374 5.677 1.467 1.00 0.00 57 ASP A C 8
ATOM 9170 O O . ASP A 1 57 ? -10.924 6.776 1.140 1.00 0.00 57 ASP A O 8
ATOM 9179 N N . ASN A 1 58 ? -10.787 4.889 2.357 1.00 0.00 58 ASN A N 8
ATOM 9180 C CA . ASN A 1 58 ? -9.548 5.272 3.020 1.00 0.00 58 ASN A CA 8
ATOM 9181 C C . ASN A 1 58 ? -8.377 5.170 2.049 1.00 0.00 58 ASN A C 8
ATOM 9182 O O . ASN A 1 58 ? -7.590 6.104 1.906 1.00 0.00 58 ASN A O 8
ATOM 9193 N N . ALA A 1 59 ? -8.279 4.026 1.380 1.00 0.00 59 ALA A N 8
ATOM 9194 C CA . ALA A 1 59 ? -7.216 3.789 0.413 1.00 0.00 59 ALA A CA 8
ATOM 9195 C C . ALA A 1 59 ? -7.245 4.828 -0.700 1.00 0.00 59 ALA A C 8
ATOM 9196 O O . ALA A 1 59 ? -6.208 5.360 -1.085 1.00 0.00 59 ALA A O 8
ATOM 9203 N N . ASP A 1 60 ? -8.435 5.108 -1.223 1.00 0.00 60 ASP A N 8
ATOM 9204 C CA . ASP A 1 60 ? -8.585 6.085 -2.296 1.00 0.00 60 ASP A CA 8
ATOM 9205 C C . ASP A 1 60 ? -8.078 7.458 -1.861 1.00 0.00 60 ASP A C 8
ATOM 9206 O O . ASP A 1 60 ? -7.276 8.083 -2.554 1.00 0.00 60 ASP A O 8
ATOM 9215 N N . THR A 1 61 ? -8.554 7.920 -0.709 1.00 0.00 61 THR A N 8
ATOM 9216 C CA . THR A 1 61 ? -8.149 9.218 -0.180 1.00 0.00 61 THR A CA 8
ATOM 9217 C C . THR A 1 61 ? -6.638 9.275 0.026 1.00 0.00 61 THR A C 8
ATOM 9218 O O . THR A 1 61 ? -6.011 10.314 -0.176 1.00 0.00 61 THR A O 8
ATOM 9229 N N . LEU A 1 62 ? -6.059 8.145 0.418 1.00 0.00 62 LEU A N 8
ATOM 9230 C CA . LEU A 1 62 ? -4.622 8.049 0.642 1.00 0.00 62 LEU A CA 8
ATOM 9231 C C . LEU A 1 62 ? -3.886 8.121 -0.669 1.00 0.00 62 LEU A C 8
ATOM 9232 O O . LEU A 1 62 ? -2.943 8.891 -0.840 1.00 0.00 62 LEU A O 8
ATOM 9248 N N . ALA A 1 63 ? -4.318 7.268 -1.581 1.00 0.00 63 ALA A N 8
ATOM 9249 C CA . ALA A 1 63 ? -3.700 7.175 -2.872 1.00 0.00 63 ALA A CA 8
ATOM 9250 C C . ALA A 1 63 ? -3.647 8.538 -3.552 1.00 0.00 63 ALA A C 8
ATOM 9251 O O . ALA A 1 63 ? -2.574 9.033 -3.895 1.00 0.00 63 ALA A O 8
ATOM 9258 N N . ALA A 1 64 ? -4.820 9.146 -3.728 1.00 0.00 64 ALA A N 8
ATOM 9259 C CA . ALA A 1 64 ? -4.918 10.459 -4.353 1.00 0.00 64 ALA A CA 8
ATOM 9260 C C . ALA A 1 64 ? -4.004 11.453 -3.648 1.00 0.00 64 ALA A C 8
ATOM 9261 O O . ALA A 1 64 ? -3.378 12.301 -4.285 1.00 0.00 64 ALA A O 8
ATOM 9268 N N . ARG A 1 65 ? -3.915 11.325 -2.329 1.00 0.00 65 ARG A N 8
ATOM 9269 C CA . ARG A 1 65 ? -3.059 12.194 -1.534 1.00 0.00 65 ARG A CA 8
ATOM 9270 C C . ARG A 1 65 ? -1.604 11.965 -1.914 1.00 0.00 65 ARG A C 8
ATOM 9271 O O . ARG A 1 65 ? -0.813 12.903 -1.994 1.00 0.00 65 ARG A O 8
ATOM 9292 N N . ALA A 1 66 ? -1.265 10.703 -2.169 1.00 0.00 66 ALA A N 8
ATOM 9293 C CA . ALA A 1 66 ? 0.085 10.344 -2.565 1.00 0.00 66 ALA A CA 8
ATOM 9294 C C . ALA A 1 66 ? 0.400 10.958 -3.917 1.00 0.00 66 ALA A C 8
ATOM 9295 O O . ALA A 1 66 ? 1.490 11.481 -4.133 1.00 0.00 66 ALA A O 8
ATOM 9302 N N . LYS A 1 67 ? -0.577 10.915 -4.817 1.00 0.00 67 LYS A N 8
ATOM 9303 C CA . LYS A 1 67 ? -0.410 11.494 -6.140 1.00 0.00 67 LYS A CA 8
ATOM 9304 C C . LYS A 1 67 ? -0.173 12.990 -6.018 1.00 0.00 67 LYS A C 8
ATOM 9305 O O . LYS A 1 67 ? 0.751 13.539 -6.619 1.00 0.00 67 LYS A O 8
ATOM 9324 N N . ASN A 1 68 ? -1.000 13.640 -5.205 1.00 0.00 68 ASN A N 8
ATOM 9325 C CA . ASN A 1 68 ? -0.871 15.069 -4.966 1.00 0.00 68 ASN A CA 8
ATOM 9326 C C . ASN A 1 68 ? 0.395 15.343 -4.162 1.00 0.00 68 ASN A C 8
ATOM 9327 O O . ASN A 1 68 ? 0.968 16.430 -4.227 1.00 0.00 68 ASN A O 8
ATOM 9338 N N . ALA A 1 69 ? 0.825 14.335 -3.405 1.00 0.00 69 ALA A N 8
ATOM 9339 C CA . ALA A 1 69 ? 2.020 14.434 -2.580 1.00 0.00 69 ALA A CA 8
ATOM 9340 C C . ALA A 1 69 ? 3.288 14.303 -3.420 1.00 0.00 69 ALA A C 8
ATOM 9341 O O . ALA A 1 69 ? 4.360 14.747 -3.011 1.00 0.00 69 ALA A O 8
ATOM 9348 N N . GLY A 1 70 ? 3.159 13.683 -4.588 1.00 0.00 70 GLY A N 8
ATOM 9349 C CA . GLY A 1 70 ? 4.301 13.492 -5.458 1.00 0.00 70 GLY A CA 8
ATOM 9350 C C . GLY A 1 70 ? 4.687 12.031 -5.558 1.00 0.00 70 GLY A C 8
ATOM 9351 O O . GLY A 1 70 ? 5.832 11.696 -5.858 1.00 0.00 70 GLY A O 8
ATOM 9355 N N . PHE A 1 71 ? 3.718 11.158 -5.290 1.00 0.00 71 PHE A N 8
ATOM 9356 C CA . PHE A 1 71 ? 3.937 9.725 -5.329 1.00 0.00 71 PHE A CA 8
ATOM 9357 C C . PHE A 1 71 ? 2.835 9.055 -6.142 1.00 0.00 71 PHE A C 8
ATOM 9358 O O . PHE A 1 71 ? 1.705 9.532 -6.168 1.00 0.00 71 PHE A O 8
ATOM 9375 N N . ASP A 1 72 ? 3.158 7.954 -6.803 1.00 0.00 72 ASP A N 8
ATOM 9376 C CA . ASP A 1 72 ? 2.171 7.243 -7.606 1.00 0.00 72 ASP A CA 8
ATOM 9377 C C . ASP A 1 72 ? 1.491 6.152 -6.787 1.00 0.00 72 ASP A C 8
ATOM 9378 O O . ASP A 1 72 ? 1.773 4.968 -6.970 1.00 0.00 72 ASP A O 8
ATOM 9387 N N . ALA A 1 73 ? 0.591 6.549 -5.888 1.00 0.00 73 ALA A N 8
ATOM 9388 C CA . ALA A 1 73 ? -0.120 5.588 -5.052 1.00 0.00 73 ALA A CA 8
ATOM 9389 C C . ALA A 1 73 ? -1.357 5.033 -5.748 1.00 0.00 73 ALA A C 8
ATOM 9390 O O . ALA A 1 73 ? -2.075 5.756 -6.440 1.00 0.00 73 ALA A O 8
ATOM 9397 N N . ILE A 1 74 ? -1.604 3.745 -5.541 1.00 0.00 74 ILE A N 8
ATOM 9398 C CA . ILE A 1 74 ? -2.758 3.073 -6.121 1.00 0.00 74 ILE A CA 8
ATOM 9399 C C . ILE A 1 74 ? -3.462 2.236 -5.060 1.00 0.00 74 ILE A C 8
ATOM 9400 O O . ILE A 1 74 ? -2.831 1.774 -4.116 1.00 0.00 74 ILE A O 8
ATOM 9416 N N . VAL A 1 75 ? -4.763 2.035 -5.219 1.00 0.00 75 VAL A N 8
ATOM 9417 C CA . VAL A 1 75 ? -5.523 1.245 -4.257 1.00 0.00 75 VAL A CA 8
ATOM 9418 C C . VAL A 1 75 ? -5.846 -0.136 -4.815 1.00 0.00 75 VAL A C 8
ATOM 9419 O O . VAL A 1 75 ? -6.236 -0.272 -5.976 1.00 0.00 75 VAL A O 8
ATOM 9432 N N . ILE A 1 76 ? -5.679 -1.155 -3.982 1.00 0.00 76 ILE A N 8
ATOM 9433 C CA . ILE A 1 76 ? -5.950 -2.526 -4.391 1.00 0.00 76 ILE A CA 8
ATOM 9434 C C . ILE A 1 76 ? -6.626 -3.315 -3.275 1.00 0.00 76 ILE A C 8
ATOM 9435 O O . ILE A 1 76 ? -6.299 -3.155 -2.095 1.00 0.00 76 ILE A O 8
ATOM 9451 N N . LEU A 1 77 ? -7.571 -4.169 -3.662 1.00 0.00 77 LEU A N 8
ATOM 9452 C CA . LEU A 1 77 ? -8.298 -4.997 -2.716 1.00 0.00 77 LEU A CA 8
ATOM 9453 C C . LEU A 1 77 ? -7.582 -6.332 -2.525 1.00 0.00 77 LEU A C 8
ATOM 9454 O O . LEU A 1 77 ? -7.542 -7.161 -3.435 1.00 0.00 77 LEU A O 8
ATOM 9470 N N . GLU A 1 78 ? -7.012 -6.532 -1.341 1.00 0.00 78 GLU A N 8
ATOM 9471 C CA . GLU A 1 78 ? -6.289 -7.765 -1.039 1.00 0.00 78 GLU A CA 8
ATOM 9472 C C . GLU A 1 78 ? -7.201 -8.789 -0.373 1.00 0.00 78 GLU A C 8
ATOM 9473 O O . GLU A 1 78 ? -8.064 -8.441 0.431 1.00 0.00 78 GLU A O 8
ATOM 9485 N N . SER A 1 79 ? -6.998 -10.059 -0.713 1.00 0.00 79 SER A N 8
ATOM 9486 C CA . SER A 1 79 ? -7.799 -11.139 -0.148 1.00 0.00 79 SER A CA 8
ATOM 9487 C C . SER A 1 79 ? -7.069 -12.473 -0.263 1.00 0.00 79 SER A C 8
ATOM 9488 O O . SER A 1 79 ? -6.524 -12.937 0.763 1.00 0.00 79 SER A O 8
ATOM 9497 N N . LEU A 1 1 ? -5.783 -6.069 16.702 1.00 0.00 1 LEU A N 9
ATOM 9498 C CA . LEU A 1 1 ? -4.502 -6.254 15.969 1.00 0.00 1 LEU A CA 9
ATOM 9499 C C . LEU A 1 1 ? -4.080 -7.721 15.956 1.00 0.00 1 LEU A C 9
ATOM 9500 O O . LEU A 1 1 ? -2.943 -8.053 16.282 1.00 0.00 1 LEU A O 9
ATOM 9518 N N . LYS A 1 2 ? -5.007 -8.595 15.577 1.00 0.00 2 LYS A N 9
ATOM 9519 C CA . LYS A 1 2 ? -4.731 -10.026 15.519 1.00 0.00 2 LYS A CA 9
ATOM 9520 C C . LYS A 1 2 ? -5.899 -10.781 14.891 1.00 0.00 2 LYS A C 9
ATOM 9521 O O . LYS A 1 2 ? -5.716 -11.549 13.947 1.00 0.00 2 LYS A O 9
ATOM 9540 N N . LYS A 1 3 ? -7.096 -10.560 15.422 1.00 0.00 3 LYS A N 9
ATOM 9541 C CA . LYS A 1 3 ? -8.293 -11.221 14.911 1.00 0.00 3 LYS A CA 9
ATOM 9542 C C . LYS A 1 3 ? -8.918 -10.414 13.778 1.00 0.00 3 LYS A C 9
ATOM 9543 O O . LYS A 1 3 ? -8.990 -9.187 13.842 1.00 0.00 3 LYS A O 9
ATOM 9562 N N . THR A 1 4 ? -9.368 -11.111 12.741 1.00 0.00 4 THR A N 9
ATOM 9563 C CA . THR A 1 4 ? -9.987 -10.461 11.591 1.00 0.00 4 THR A CA 9
ATOM 9564 C C . THR A 1 4 ? -11.470 -10.203 11.844 1.00 0.00 4 THR A C 9
ATOM 9565 O O . THR A 1 4 ? -12.009 -10.596 12.879 1.00 0.00 4 THR A O 9
ATOM 9576 N N . SER A 1 5 ? -12.121 -9.541 10.894 1.00 0.00 5 SER A N 9
ATOM 9577 C CA . SER A 1 5 ? -13.542 -9.231 11.013 1.00 0.00 5 SER A CA 9
ATOM 9578 C C . SER A 1 5 ? -14.248 -9.384 9.670 1.00 0.00 5 SER A C 9
ATOM 9579 O O . SER A 1 5 ? -15.291 -10.030 9.575 1.00 0.00 5 SER A O 9
ATOM 9587 N N . SER A 1 6 ? -13.671 -8.784 8.632 1.00 0.00 6 SER A N 9
ATOM 9588 C CA . SER A 1 6 ? -14.248 -8.854 7.293 1.00 0.00 6 SER A CA 9
ATOM 9589 C C . SER A 1 6 ? -13.213 -9.326 6.279 1.00 0.00 6 SER A C 9
ATOM 9590 O O . SER A 1 6 ? -12.011 -9.292 6.539 1.00 0.00 6 SER A O 9
ATOM 9598 N N . SER A 1 7 ? -13.689 -9.771 5.120 1.00 0.00 7 SER A N 9
ATOM 9599 C CA . SER A 1 7 ? -12.806 -10.251 4.063 1.00 0.00 7 SER A CA 9
ATOM 9600 C C . SER A 1 7 ? -12.282 -9.091 3.222 1.00 0.00 7 SER A C 9
ATOM 9601 O O . SER A 1 7 ? -12.830 -7.990 3.259 1.00 0.00 7 SER A O 9
ATOM 9609 N N . GLY A 1 8 ? -11.220 -9.347 2.465 1.00 0.00 8 GLY A N 9
ATOM 9610 C CA . GLY A 1 8 ? -10.643 -8.316 1.626 1.00 0.00 8 GLY A CA 9
ATOM 9611 C C . GLY A 1 8 ? -10.137 -7.131 2.427 1.00 0.00 8 GLY A C 9
ATOM 9612 O O . GLY A 1 8 ? -10.627 -6.862 3.523 1.00 0.00 8 GLY A O 9
ATOM 9616 N N . LEU A 1 9 ? -9.154 -6.423 1.880 1.00 0.00 9 LEU A N 9
ATOM 9617 C CA . LEU A 1 9 ? -8.587 -5.263 2.546 1.00 0.00 9 LEU A CA 9
ATOM 9618 C C . LEU A 1 9 ? -8.224 -4.202 1.527 1.00 0.00 9 LEU A C 9
ATOM 9619 O O . LEU A 1 9 ? -7.711 -4.512 0.452 1.00 0.00 9 LEU A O 9
ATOM 9635 N N . TYR A 1 10 ? -8.480 -2.950 1.869 1.00 0.00 10 TYR A N 9
ATOM 9636 C CA . TYR A 1 10 ? -8.168 -1.853 0.979 1.00 0.00 10 TYR A CA 9
ATOM 9637 C C . TYR A 1 10 ? -6.886 -1.173 1.423 1.00 0.00 10 TYR A C 9
ATOM 9638 O O . TYR A 1 10 ? -6.862 -0.454 2.422 1.00 0.00 10 TYR A O 9
ATOM 9656 N N . LYS A 1 11 ? -5.823 -1.405 0.670 1.00 0.00 11 LYS A N 9
ATOM 9657 C CA . LYS A 1 11 ? -4.525 -0.811 0.976 1.00 0.00 11 LYS A CA 9
ATOM 9658 C C . LYS A 1 11 ? -4.001 -0.032 -0.223 1.00 0.00 11 LYS A C 9
ATOM 9659 O O . LYS A 1 11 ? -4.373 -0.314 -1.361 1.00 0.00 11 LYS A O 9
ATOM 9678 N N . VAL A 1 12 ? -3.134 0.944 0.027 1.00 0.00 12 VAL A N 9
ATOM 9679 C CA . VAL A 1 12 ? -2.577 1.742 -1.063 1.00 0.00 12 VAL A CA 9
ATOM 9680 C C . VAL A 1 12 ? -1.116 1.360 -1.307 1.00 0.00 12 VAL A C 9
ATOM 9681 O O . VAL A 1 12 ? -0.385 1.059 -0.373 1.00 0.00 12 VAL A O 9
ATOM 9694 N N . GLN A 1 13 ? -0.705 1.353 -2.572 1.00 0.00 13 GLN A N 9
ATOM 9695 C CA . GLN A 1 13 ? 0.666 0.986 -2.932 1.00 0.00 13 GLN A CA 9
ATOM 9696 C C . GLN A 1 13 ? 1.257 1.973 -3.932 1.00 0.00 13 GLN A C 9
ATOM 9697 O O . GLN A 1 13 ? 0.610 2.337 -4.915 1.00 0.00 13 GLN A O 9
ATOM 9711 N N . ILE A 1 14 ? 2.481 2.422 -3.666 1.00 0.00 14 ILE A N 9
ATOM 9712 C CA . ILE A 1 14 ? 3.137 3.387 -4.541 1.00 0.00 14 ILE A CA 9
ATOM 9713 C C . ILE A 1 14 ? 4.231 2.766 -5.408 1.00 0.00 14 ILE A C 9
ATOM 9714 O O . ILE A 1 14 ? 4.773 3.441 -6.283 1.00 0.00 14 ILE A O 9
ATOM 9730 N N . GLY A 1 15 ? 4.552 1.487 -5.200 1.00 0.00 15 GLY A N 9
ATOM 9731 C CA . GLY A 1 15 ? 5.576 0.874 -6.035 1.00 0.00 15 GLY A CA 9
ATOM 9732 C C . GLY A 1 15 ? 6.196 -0.386 -5.463 1.00 0.00 15 GLY A C 9
ATOM 9733 O O . GLY A 1 15 ? 5.946 -0.758 -4.317 1.00 0.00 15 GLY A O 9
ATOM 9737 N N . ALA A 1 16 ? 7.037 -1.019 -6.279 1.00 0.00 16 ALA A N 9
ATOM 9738 C CA . ALA A 1 16 ? 7.756 -2.230 -5.896 1.00 0.00 16 ALA A CA 9
ATOM 9739 C C . ALA A 1 16 ? 9.082 -2.304 -6.654 1.00 0.00 16 ALA A C 9
ATOM 9740 O O . ALA A 1 16 ? 9.129 -2.038 -7.857 1.00 0.00 16 ALA A O 9
ATOM 9747 N N . PHE A 1 17 ? 10.156 -2.655 -5.956 1.00 0.00 17 PHE A N 9
ATOM 9748 C CA . PHE A 1 17 ? 11.473 -2.749 -6.579 1.00 0.00 17 PHE A CA 9
ATOM 9749 C C . PHE A 1 17 ? 12.288 -3.882 -5.969 1.00 0.00 17 PHE A C 9
ATOM 9750 O O . PHE A 1 17 ? 12.135 -4.205 -4.793 1.00 0.00 17 PHE A O 9
ATOM 9767 N N . LYS A 1 18 ? 13.158 -4.478 -6.776 1.00 0.00 18 LYS A N 9
ATOM 9768 C CA . LYS A 1 18 ? 14.001 -5.577 -6.322 1.00 0.00 18 LYS A CA 9
ATOM 9769 C C . LYS A 1 18 ? 14.917 -5.157 -5.174 1.00 0.00 18 LYS A C 9
ATOM 9770 O O . LYS A 1 18 ? 15.510 -6.005 -4.506 1.00 0.00 18 LYS A O 9
ATOM 9789 N N . VAL A 1 19 ? 15.045 -3.851 -4.947 1.00 0.00 19 VAL A N 9
ATOM 9790 C CA . VAL A 1 19 ? 15.907 -3.351 -3.883 1.00 0.00 19 VAL A CA 9
ATOM 9791 C C . VAL A 1 19 ? 15.107 -2.820 -2.698 1.00 0.00 19 VAL A C 9
ATOM 9792 O O . VAL A 1 19 ? 14.216 -1.984 -2.856 1.00 0.00 19 VAL A O 9
ATOM 9805 N N . LYS A 1 20 ? 15.445 -3.309 -1.509 1.00 0.00 20 LYS A N 9
ATOM 9806 C CA . LYS A 1 20 ? 14.783 -2.898 -0.281 1.00 0.00 20 LYS A CA 9
ATOM 9807 C C . LYS A 1 20 ? 15.138 -1.460 0.062 1.00 0.00 20 LYS A C 9
ATOM 9808 O O . LYS A 1 20 ? 14.274 -0.680 0.452 1.00 0.00 20 LYS A O 9
ATOM 9827 N N . ALA A 1 21 ? 16.411 -1.103 -0.098 1.00 0.00 21 ALA A N 9
ATOM 9828 C CA . ALA A 1 21 ? 16.855 0.257 0.183 1.00 0.00 21 ALA A CA 9
ATOM 9829 C C . ALA A 1 21 ? 15.991 1.250 -0.581 1.00 0.00 21 ALA A C 9
ATOM 9830 O O . ALA A 1 21 ? 15.715 2.353 -0.106 1.00 0.00 21 ALA A O 9
ATOM 9837 N N . ASN A 1 22 ? 15.540 0.826 -1.758 1.00 0.00 22 ASN A N 9
ATOM 9838 C CA . ASN A 1 22 ? 14.677 1.649 -2.584 1.00 0.00 22 ASN A CA 9
ATOM 9839 C C . ASN A 1 22 ? 13.263 1.621 -2.018 1.00 0.00 22 ASN A C 9
ATOM 9840 O O . ASN A 1 22 ? 12.530 2.606 -2.098 1.00 0.00 22 ASN A O 9
ATOM 9851 N N . ALA A 1 23 ? 12.895 0.484 -1.429 1.00 0.00 23 ALA A N 9
ATOM 9852 C CA . ALA A 1 23 ? 11.573 0.330 -0.834 1.00 0.00 23 ALA A CA 9
ATOM 9853 C C . ALA A 1 23 ? 11.474 1.102 0.481 1.00 0.00 23 ALA A C 9
ATOM 9854 O O . ALA A 1 23 ? 10.377 1.419 0.945 1.00 0.00 23 ALA A O 9
ATOM 9861 N N . ASP A 1 24 ? 12.624 1.403 1.078 1.00 0.00 24 ASP A N 9
ATOM 9862 C CA . ASP A 1 24 ? 12.671 2.137 2.338 1.00 0.00 24 ASP A CA 9
ATOM 9863 C C . ASP A 1 24 ? 12.580 3.638 2.092 1.00 0.00 24 ASP A C 9
ATOM 9864 O O . ASP A 1 24 ? 11.912 4.360 2.832 1.00 0.00 24 ASP A O 9
ATOM 9873 N N . SER A 1 25 ? 13.243 4.099 1.036 1.00 0.00 25 SER A N 9
ATOM 9874 C CA . SER A 1 25 ? 13.216 5.512 0.684 1.00 0.00 25 SER A CA 9
ATOM 9875 C C . SER A 1 25 ? 11.811 5.905 0.251 1.00 0.00 25 SER A C 9
ATOM 9876 O O . SER A 1 25 ? 11.331 7.000 0.552 1.00 0.00 25 SER A O 9
ATOM 9884 N N . LEU A 1 26 ? 11.153 4.989 -0.447 1.00 0.00 26 LEU A N 9
ATOM 9885 C CA . LEU A 1 26 ? 9.797 5.203 -0.924 1.00 0.00 26 LEU A CA 9
ATOM 9886 C C . LEU A 1 26 ? 8.831 5.291 0.256 1.00 0.00 26 LEU A C 9
ATOM 9887 O O . LEU A 1 26 ? 8.066 6.250 0.384 1.00 0.00 26 LEU A O 9
ATOM 9903 N N . ALA A 1 27 ? 8.889 4.292 1.131 1.00 0.00 27 ALA A N 9
ATOM 9904 C CA . ALA A 1 27 ? 8.036 4.264 2.313 1.00 0.00 27 ALA A CA 9
ATOM 9905 C C . ALA A 1 27 ? 8.263 5.511 3.164 1.00 0.00 27 ALA A C 9
ATOM 9906 O O . ALA A 1 27 ? 7.387 5.931 3.921 1.00 0.00 27 ALA A O 9
ATOM 9913 N N . SER A 1 28 ? 9.447 6.102 3.021 1.00 0.00 28 SER A N 9
ATOM 9914 C CA . SER A 1 28 ? 9.797 7.306 3.762 1.00 0.00 28 SER A CA 9
ATOM 9915 C C . SER A 1 28 ? 9.024 8.507 3.228 1.00 0.00 28 SER A C 9
ATOM 9916 O O . SER A 1 28 ? 8.529 9.334 3.999 1.00 0.00 28 SER A O 9
ATOM 9924 N N . ASN A 1 29 ? 8.914 8.594 1.905 1.00 0.00 29 ASN A N 9
ATOM 9925 C CA . ASN A 1 29 ? 8.191 9.692 1.274 1.00 0.00 29 ASN A CA 9
ATOM 9926 C C . ASN A 1 29 ? 6.744 9.723 1.749 1.00 0.00 29 ASN A C 9
ATOM 9927 O O . ASN A 1 29 ? 6.223 10.776 2.119 1.00 0.00 29 ASN A O 9
ATOM 9938 N N . ALA A 1 30 ? 6.101 8.562 1.734 1.00 0.00 30 ALA A N 9
ATOM 9939 C CA . ALA A 1 30 ? 4.715 8.457 2.163 1.00 0.00 30 ALA A CA 9
ATOM 9940 C C . ALA A 1 30 ? 4.568 8.892 3.612 1.00 0.00 30 ALA A C 9
ATOM 9941 O O . ALA A 1 30 ? 3.618 9.587 3.971 1.00 0.00 30 ALA A O 9
ATOM 9948 N N . GLU A 1 31 ? 5.521 8.481 4.441 1.00 0.00 31 GLU A N 9
ATOM 9949 C CA . GLU A 1 31 ? 5.499 8.834 5.857 1.00 0.00 31 GLU A CA 9
ATOM 9950 C C . GLU A 1 31 ? 5.417 10.348 6.022 1.00 0.00 31 GLU A C 9
ATOM 9951 O O . GLU A 1 31 ? 4.744 10.853 6.920 1.00 0.00 31 GLU A O 9
ATOM 9963 N N . ALA A 1 32 ? 6.102 11.062 5.136 1.00 0.00 32 ALA A N 9
ATOM 9964 C CA . ALA A 1 32 ? 6.108 12.519 5.157 1.00 0.00 32 ALA A CA 9
ATOM 9965 C C . ALA A 1 32 ? 4.684 13.054 5.138 1.00 0.00 32 ALA A C 9
ATOM 9966 O O . ALA A 1 32 ? 4.305 13.868 5.979 1.00 0.00 32 ALA A O 9
ATOM 9973 N N . LYS A 1 33 ? 3.891 12.570 4.185 1.00 0.00 33 LYS A N 9
ATOM 9974 C CA . LYS A 1 33 ? 2.500 12.988 4.088 1.00 0.00 33 LYS A CA 9
ATOM 9975 C C . LYS A 1 33 ? 1.764 12.571 5.352 1.00 0.00 33 LYS A C 9
ATOM 9976 O O . LYS A 1 33 ? 0.801 13.212 5.772 1.00 0.00 33 LYS A O 9
ATOM 9995 N N . GLY A 1 34 ? 2.247 11.492 5.962 1.00 0.00 34 GLY A N 9
ATOM 9996 C CA . GLY A 1 34 ? 1.660 10.995 7.184 1.00 0.00 34 GLY A CA 9
ATOM 9997 C C . GLY A 1 34 ? 0.927 9.687 6.989 1.00 0.00 34 GLY A C 9
ATOM 9998 O O . GLY A 1 34 ? -0.056 9.408 7.675 1.00 0.00 34 GLY A O 9
ATOM 10002 N N . PHE A 1 35 ? 1.410 8.876 6.054 1.00 0.00 35 PHE A N 9
ATOM 10003 C CA . PHE A 1 35 ? 0.801 7.588 5.778 1.00 0.00 35 PHE A CA 9
ATOM 10004 C C . PHE A 1 35 ? 1.592 6.465 6.430 1.00 0.00 35 PHE A C 9
ATOM 10005 O O . PHE A 1 35 ? 2.778 6.614 6.724 1.00 0.00 35 PHE A O 9
ATOM 10022 N N . ASP A 1 36 ? 0.930 5.337 6.642 1.00 0.00 36 ASP A N 9
ATOM 10023 C CA . ASP A 1 36 ? 1.574 4.182 7.244 1.00 0.00 36 ASP A CA 9
ATOM 10024 C C . ASP A 1 36 ? 2.234 3.340 6.163 1.00 0.00 36 ASP A C 9
ATOM 10025 O O . ASP A 1 36 ? 1.584 2.512 5.527 1.00 0.00 36 ASP A O 9
ATOM 10034 N N . SER A 1 37 ? 3.525 3.570 5.938 1.00 0.00 37 SER A N 9
ATOM 10035 C CA . SER A 1 37 ? 4.250 2.842 4.907 1.00 0.00 37 SER A CA 9
ATOM 10036 C C . SER A 1 37 ? 4.660 1.464 5.400 1.00 0.00 37 SER A C 9
ATOM 10037 O O . SER A 1 37 ? 4.749 1.217 6.602 1.00 0.00 37 SER A O 9
ATOM 10045 N N . ILE A 1 38 ? 4.881 0.563 4.452 1.00 0.00 38 ILE A N 9
ATOM 10046 C CA . ILE A 1 38 ? 5.253 -0.807 4.769 1.00 0.00 38 ILE A CA 9
ATOM 10047 C C . ILE A 1 38 ? 6.001 -1.445 3.603 1.00 0.00 38 ILE A C 9
ATOM 10048 O O . ILE A 1 38 ? 5.620 -1.281 2.445 1.00 0.00 38 ILE A O 9
ATOM 10064 N N . VAL A 1 39 ? 7.069 -2.170 3.917 1.00 0.00 39 VAL A N 9
ATOM 10065 C CA . VAL A 1 39 ? 7.868 -2.829 2.891 1.00 0.00 39 VAL A CA 9
ATOM 10066 C C . VAL A 1 39 ? 7.774 -4.346 3.009 1.00 0.00 39 VAL A C 9
ATOM 10067 O O . VAL A 1 39 ? 8.257 -4.933 3.977 1.00 0.00 39 VAL A O 9
ATOM 10080 N N . LEU A 1 40 ? 7.151 -4.980 2.018 1.00 0.00 40 LEU A N 9
ATOM 10081 C CA . LEU A 1 40 ? 7.000 -6.432 2.016 1.00 0.00 40 LEU A CA 9
ATOM 10082 C C . LEU A 1 40 ? 7.906 -7.064 0.967 1.00 0.00 40 LEU A C 9
ATOM 10083 O O . LEU A 1 40 ? 7.845 -6.719 -0.211 1.00 0.00 40 LEU A O 9
ATOM 10099 N N . LEU A 1 41 ? 8.749 -7.989 1.403 1.00 0.00 41 LEU A N 9
ATOM 10100 C CA . LEU A 1 41 ? 9.666 -8.668 0.501 1.00 0.00 41 LEU A CA 9
ATOM 10101 C C . LEU A 1 41 ? 8.994 -9.861 -0.175 1.00 0.00 41 LEU A C 9
ATOM 10102 O O . LEU A 1 41 ? 8.717 -10.880 0.461 1.00 0.00 41 LEU A O 9
ATOM 10118 N N . LYS A 1 42 ? 8.762 -9.729 -1.474 1.00 0.00 42 LYS A N 9
ATOM 10119 C CA . LYS A 1 42 ? 8.155 -10.787 -2.265 1.00 0.00 42 LYS A CA 9
ATOM 10120 C C . LYS A 1 42 ? 9.248 -11.659 -2.871 1.00 0.00 42 LYS A C 9
ATOM 10121 O O . LYS A 1 42 ? 10.420 -11.292 -2.845 1.00 0.00 42 LYS A O 9
ATOM 10140 N N . ASP A 1 43 ? 8.864 -12.818 -3.386 1.00 0.00 43 ASP A N 9
ATOM 10141 C CA . ASP A 1 43 ? 9.816 -13.755 -3.974 1.00 0.00 43 ASP A CA 9
ATOM 10142 C C . ASP A 1 43 ? 10.633 -13.136 -5.116 1.00 0.00 43 ASP A C 9
ATOM 10143 O O . ASP A 1 43 ? 10.521 -13.561 -6.266 1.00 0.00 43 ASP A O 9
ATOM 10152 N N . GLY A 1 44 ? 11.479 -12.153 -4.794 1.00 0.00 44 GLY A N 9
ATOM 10153 C CA . GLY A 1 44 ? 12.315 -11.537 -5.813 1.00 0.00 44 GLY A CA 9
ATOM 10154 C C . GLY A 1 44 ? 12.202 -10.022 -5.887 1.00 0.00 44 GLY A C 9
ATOM 10155 O O . GLY A 1 44 ? 13.005 -9.377 -6.559 1.00 0.00 44 GLY A O 9
ATOM 10159 N N . LEU A 1 45 ? 11.207 -9.446 -5.218 1.00 0.00 45 LEU A N 9
ATOM 10160 C CA . LEU A 1 45 ? 11.020 -7.993 -5.251 1.00 0.00 45 LEU A CA 9
ATOM 10161 C C . LEU A 1 45 ? 10.516 -7.438 -3.924 1.00 0.00 45 LEU A C 9
ATOM 10162 O O . LEU A 1 45 ? 9.909 -8.146 -3.131 1.00 0.00 45 LEU A O 9
ATOM 10178 N N . TYR A 1 46 ? 10.746 -6.146 -3.719 1.00 0.00 46 TYR A N 9
ATOM 10179 C CA . TYR A 1 46 ? 10.288 -5.452 -2.521 1.00 0.00 46 TYR A CA 9
ATOM 10180 C C . TYR A 1 46 ? 9.200 -4.456 -2.905 1.00 0.00 46 TYR A C 9
ATOM 10181 O O . TYR A 1 46 ? 9.323 -3.756 -3.903 1.00 0.00 46 TYR A O 9
ATOM 10199 N N . LYS A 1 47 ? 8.130 -4.399 -2.125 1.00 0.00 47 LYS A N 9
ATOM 10200 C CA . LYS A 1 47 ? 7.033 -3.484 -2.426 1.00 0.00 47 LYS A CA 9
ATOM 10201 C C . LYS A 1 47 ? 6.795 -2.506 -1.293 1.00 0.00 47 LYS A C 9
ATOM 10202 O O . LYS A 1 47 ? 7.151 -2.765 -0.144 1.00 0.00 47 LYS A O 9
ATOM 10221 N N . VAL A 1 48 ? 6.194 -1.372 -1.633 1.00 0.00 48 VAL A N 9
ATOM 10222 C CA . VAL A 1 48 ? 5.909 -0.336 -0.656 1.00 0.00 48 VAL A CA 9
ATOM 10223 C C . VAL A 1 48 ? 4.433 0.043 -0.659 1.00 0.00 48 VAL A C 9
ATOM 10224 O O . VAL A 1 48 ? 3.919 0.595 -1.633 1.00 0.00 48 VAL A O 9
ATOM 10237 N N . GLN A 1 49 ? 3.761 -0.256 0.448 1.00 0.00 49 GLN A N 9
ATOM 10238 C CA . GLN A 1 49 ? 2.347 0.045 0.599 1.00 0.00 49 GLN A CA 9
ATOM 10239 C C . GLN A 1 49 ? 2.147 1.132 1.653 1.00 0.00 49 GLN A C 9
ATOM 10240 O O . GLN A 1 49 ? 2.829 1.147 2.678 1.00 0.00 49 GLN A O 9
ATOM 10254 N N . ILE A 1 50 ? 1.207 2.034 1.400 1.00 0.00 50 ILE A N 9
ATOM 10255 C CA . ILE A 1 50 ? 0.919 3.113 2.330 1.00 0.00 50 ILE A CA 9
ATOM 10256 C C . ILE A 1 50 ? -0.581 3.296 2.529 1.00 0.00 50 ILE A C 9
ATOM 10257 O O . ILE A 1 50 ? -1.331 3.512 1.584 1.00 0.00 50 ILE A O 9
ATOM 10273 N N . GLY A 1 51 ? -0.992 3.209 3.787 1.00 0.00 51 GLY A N 9
ATOM 10274 C CA . GLY A 1 51 ? -2.391 3.366 4.143 1.00 0.00 51 GLY A CA 9
ATOM 10275 C C . GLY A 1 51 ? -3.203 2.109 3.904 1.00 0.00 51 GLY A C 9
ATOM 10276 O O . GLY A 1 51 ? -3.485 1.752 2.759 1.00 0.00 51 GLY A O 9
ATOM 10280 N N . ALA A 1 52 ? -3.585 1.438 4.986 1.00 0.00 52 ALA A N 9
ATOM 10281 C CA . ALA A 1 52 ? -4.379 0.218 4.897 1.00 0.00 52 ALA A CA 9
ATOM 10282 C C . ALA A 1 52 ? -5.595 0.303 5.812 1.00 0.00 52 ALA A C 9
ATOM 10283 O O . ALA A 1 52 ? -5.458 0.435 7.029 1.00 0.00 52 ALA A O 9
ATOM 10290 N N . PHE A 1 53 ? -6.785 0.239 5.224 1.00 0.00 53 PHE A N 9
ATOM 10291 C CA . PHE A 1 53 ? -8.020 0.323 5.998 1.00 0.00 53 PHE A CA 9
ATOM 10292 C C . PHE A 1 53 ? -9.038 -0.717 5.543 1.00 0.00 53 PHE A C 9
ATOM 10293 O O . PHE A 1 53 ? -8.824 -1.427 4.557 1.00 0.00 53 PHE A O 9
ATOM 10310 N N . SER A 1 54 ? -10.148 -0.795 6.270 1.00 0.00 54 SER A N 9
ATOM 10311 C CA . SER A 1 54 ? -11.211 -1.739 5.954 1.00 0.00 54 SER A CA 9
ATOM 10312 C C . SER A 1 54 ? -12.141 -1.180 4.878 1.00 0.00 54 SER A C 9
ATOM 10313 O O . SER A 1 54 ? -12.897 -1.924 4.256 1.00 0.00 54 SER A O 9
ATOM 10321 N N . SER A 1 55 ? -12.081 0.133 4.661 1.00 0.00 55 SER A N 9
ATOM 10322 C CA . SER A 1 55 ? -12.919 0.782 3.659 1.00 0.00 55 SER A CA 9
ATOM 10323 C C . SER A 1 55 ? -12.079 1.318 2.500 1.00 0.00 55 SER A C 9
ATOM 10324 O O . SER A 1 55 ? -11.104 2.038 2.708 1.00 0.00 55 SER A O 9
ATOM 10332 N N . LYS A 1 56 ? -12.470 0.958 1.279 1.00 0.00 56 LYS A N 9
ATOM 10333 C CA . LYS A 1 56 ? -11.758 1.398 0.084 1.00 0.00 56 LYS A CA 9
ATOM 10334 C C . LYS A 1 56 ? -11.656 2.919 0.035 1.00 0.00 56 LYS A C 9
ATOM 10335 O O . LYS A 1 56 ? -10.661 3.468 -0.438 1.00 0.00 56 LYS A O 9
ATOM 10354 N N . ASP A 1 57 ? -12.691 3.597 0.524 1.00 0.00 57 ASP A N 9
ATOM 10355 C CA . ASP A 1 57 ? -12.714 5.056 0.534 1.00 0.00 57 ASP A CA 9
ATOM 10356 C C . ASP A 1 57 ? -11.454 5.619 1.182 1.00 0.00 57 ASP A C 9
ATOM 10357 O O . ASP A 1 57 ? -10.977 6.691 0.809 1.00 0.00 57 ASP A O 9
ATOM 10366 N N . ASN A 1 58 ? -10.917 4.888 2.152 1.00 0.00 58 ASN A N 9
ATOM 10367 C CA . ASN A 1 58 ? -9.710 5.313 2.853 1.00 0.00 58 ASN A CA 9
ATOM 10368 C C . ASN A 1 58 ? -8.494 5.205 1.938 1.00 0.00 58 ASN A C 9
ATOM 10369 O O . ASN A 1 58 ? -7.715 6.149 1.811 1.00 0.00 58 ASN A O 9
ATOM 10380 N N . ALA A 1 59 ? -8.343 4.051 1.299 1.00 0.00 59 ALA A N 9
ATOM 10381 C CA . ALA A 1 59 ? -7.229 3.817 0.388 1.00 0.00 59 ALA A CA 9
ATOM 10382 C C . ALA A 1 59 ? -7.223 4.838 -0.740 1.00 0.00 59 ALA A C 9
ATOM 10383 O O . ALA A 1 59 ? -6.168 5.325 -1.137 1.00 0.00 59 ALA A O 9
ATOM 10390 N N . ASP A 1 60 ? -8.405 5.158 -1.258 1.00 0.00 60 ASP A N 9
ATOM 10391 C CA . ASP A 1 60 ? -8.523 6.123 -2.344 1.00 0.00 60 ASP A CA 9
ATOM 10392 C C . ASP A 1 60 ? -8.011 7.494 -1.912 1.00 0.00 60 ASP A C 9
ATOM 10393 O O . ASP A 1 60 ? -7.201 8.111 -2.605 1.00 0.00 60 ASP A O 9
ATOM 10402 N N . THR A 1 61 ? -8.486 7.965 -0.763 1.00 0.00 61 THR A N 9
ATOM 10403 C CA . THR A 1 61 ? -8.071 9.262 -0.241 1.00 0.00 61 THR A CA 9
ATOM 10404 C C . THR A 1 61 ? -6.563 9.300 -0.019 1.00 0.00 61 THR A C 9
ATOM 10405 O O . THR A 1 61 ? -5.920 10.330 -0.220 1.00 0.00 61 THR A O 9
ATOM 10416 N N . LEU A 1 62 ? -6.003 8.163 0.380 1.00 0.00 62 LEU A N 9
ATOM 10417 C CA . LEU A 1 62 ? -4.569 8.048 0.618 1.00 0.00 62 LEU A CA 9
ATOM 10418 C C . LEU A 1 62 ? -3.828 8.092 -0.689 1.00 0.00 62 LEU A C 9
ATOM 10419 O O . LEU A 1 62 ? -2.864 8.839 -0.863 1.00 0.00 62 LEU A O 9
ATOM 10435 N N . ALA A 1 63 ? -4.275 7.240 -1.595 1.00 0.00 63 ALA A N 9
ATOM 10436 C CA . ALA A 1 63 ? -3.652 7.121 -2.883 1.00 0.00 63 ALA A CA 9
ATOM 10437 C C . ALA A 1 63 ? -3.568 8.478 -3.575 1.00 0.00 63 ALA A C 9
ATOM 10438 O O . ALA A 1 63 ? -2.484 8.949 -3.917 1.00 0.00 63 ALA A O 9
ATOM 10445 N N . ALA A 1 64 ? -4.729 9.104 -3.768 1.00 0.00 64 ALA A N 9
ATOM 10446 C CA . ALA A 1 64 ? -4.799 10.413 -4.407 1.00 0.00 64 ALA A CA 9
ATOM 10447 C C . ALA A 1 64 ? -3.883 11.404 -3.703 1.00 0.00 64 ALA A C 9
ATOM 10448 O O . ALA A 1 64 ? -3.243 12.237 -4.344 1.00 0.00 64 ALA A O 9
ATOM 10455 N N . ARG A 1 65 ? -3.808 11.293 -2.382 1.00 0.00 65 ARG A N 9
ATOM 10456 C CA . ARG A 1 65 ? -2.951 12.162 -1.593 1.00 0.00 65 ARG A CA 9
ATOM 10457 C C . ARG A 1 65 ? -1.495 11.919 -1.959 1.00 0.00 65 ARG A C 9
ATOM 10458 O O . ARG A 1 65 ? -0.699 12.852 -2.052 1.00 0.00 65 ARG A O 9
ATOM 10479 N N . ALA A 1 66 ? -1.161 10.651 -2.187 1.00 0.00 66 ALA A N 9
ATOM 10480 C CA . ALA A 1 66 ? 0.191 10.280 -2.567 1.00 0.00 66 ALA A CA 9
ATOM 10481 C C . ALA A 1 66 ? 0.520 10.877 -3.922 1.00 0.00 66 ALA A C 9
ATOM 10482 O O . ALA A 1 66 ? 1.616 11.392 -4.136 1.00 0.00 66 ALA A O 9
ATOM 10489 N N . LYS A 1 67 ? -0.450 10.832 -4.831 1.00 0.00 67 LYS A N 9
ATOM 10490 C CA . LYS A 1 67 ? -0.269 11.394 -6.158 1.00 0.00 67 LYS A CA 9
ATOM 10491 C C . LYS A 1 67 ? -0.009 12.890 -6.047 1.00 0.00 67 LYS A C 9
ATOM 10492 O O . LYS A 1 67 ? 0.919 13.422 -6.658 1.00 0.00 67 LYS A O 9
ATOM 10511 N N . ASN A 1 68 ? -0.822 13.553 -5.235 1.00 0.00 68 ASN A N 9
ATOM 10512 C CA . ASN A 1 68 ? -0.674 14.982 -5.003 1.00 0.00 68 ASN A CA 9
ATOM 10513 C C . ASN A 1 68 ? 0.593 15.246 -4.195 1.00 0.00 68 ASN A C 9
ATOM 10514 O O . ASN A 1 68 ? 1.183 16.324 -4.272 1.00 0.00 68 ASN A O 9
ATOM 10525 N N . ALA A 1 69 ? 0.999 14.244 -3.421 1.00 0.00 69 ALA A N 9
ATOM 10526 C CA . ALA A 1 69 ? 2.191 14.333 -2.590 1.00 0.00 69 ALA A CA 9
ATOM 10527 C C . ALA A 1 69 ? 3.460 14.175 -3.419 1.00 0.00 69 ALA A C 9
ATOM 10528 O O . ALA A 1 69 ? 4.537 14.610 -3.010 1.00 0.00 69 ALA A O 9
ATOM 10535 N N . GLY A 1 70 ? 3.329 13.540 -4.578 1.00 0.00 70 GLY A N 9
ATOM 10536 C CA . GLY A 1 70 ? 4.473 13.321 -5.440 1.00 0.00 70 GLY A CA 9
ATOM 10537 C C . GLY A 1 70 ? 4.829 11.851 -5.526 1.00 0.00 70 GLY A C 9
ATOM 10538 O O . GLY A 1 70 ? 5.971 11.494 -5.812 1.00 0.00 70 GLY A O 9
ATOM 10542 N N . PHE A 1 71 ? 3.842 11.002 -5.258 1.00 0.00 71 PHE A N 9
ATOM 10543 C CA . PHE A 1 71 ? 4.032 9.562 -5.283 1.00 0.00 71 PHE A CA 9
ATOM 10544 C C . PHE A 1 71 ? 2.933 8.910 -6.110 1.00 0.00 71 PHE A C 9
ATOM 10545 O O . PHE A 1 71 ? 1.810 9.401 -6.151 1.00 0.00 71 PHE A O 9
ATOM 10562 N N . ASP A 1 72 ? 3.248 7.800 -6.758 1.00 0.00 72 ASP A N 9
ATOM 10563 C CA . ASP A 1 72 ? 2.262 7.101 -7.569 1.00 0.00 72 ASP A CA 9
ATOM 10564 C C . ASP A 1 72 ? 1.551 6.030 -6.748 1.00 0.00 72 ASP A C 9
ATOM 10565 O O . ASP A 1 72 ? 1.800 4.839 -6.924 1.00 0.00 72 ASP A O 9
ATOM 10574 N N . ALA A 1 73 ? 0.664 6.459 -5.849 1.00 0.00 73 ALA A N 9
ATOM 10575 C CA . ALA A 1 73 ? -0.071 5.523 -5.008 1.00 0.00 73 ALA A CA 9
ATOM 10576 C C . ALA A 1 73 ? -1.325 4.998 -5.699 1.00 0.00 73 ALA A C 9
ATOM 10577 O O . ALA A 1 73 ? -2.018 5.732 -6.402 1.00 0.00 73 ALA A O 9
ATOM 10584 N N . ILE A 1 74 ? -1.613 3.725 -5.466 1.00 0.00 74 ILE A N 9
ATOM 10585 C CA . ILE A 1 74 ? -2.787 3.079 -6.033 1.00 0.00 74 ILE A CA 9
ATOM 10586 C C . ILE A 1 74 ? -3.491 2.262 -4.957 1.00 0.00 74 ILE A C 9
ATOM 10587 O O . ILE A 1 74 ? -2.898 1.951 -3.931 1.00 0.00 74 ILE A O 9
ATOM 10603 N N . VAL A 1 75 ? -4.749 1.913 -5.188 1.00 0.00 75 VAL A N 9
ATOM 10604 C CA . VAL A 1 75 ? -5.502 1.129 -4.215 1.00 0.00 75 VAL A CA 9
ATOM 10605 C C . VAL A 1 75 ? -5.802 -0.266 -4.748 1.00 0.00 75 VAL A C 9
ATOM 10606 O O . VAL A 1 75 ? -6.172 -0.434 -5.909 1.00 0.00 75 VAL A O 9
ATOM 10619 N N . ILE A 1 76 ? -5.636 -1.265 -3.887 1.00 0.00 76 ILE A N 9
ATOM 10620 C CA . ILE A 1 76 ? -5.886 -2.646 -4.269 1.00 0.00 76 ILE A CA 9
ATOM 10621 C C . ILE A 1 76 ? -6.578 -3.415 -3.148 1.00 0.00 76 ILE A C 9
ATOM 10622 O O . ILE A 1 76 ? -6.257 -3.248 -1.969 1.00 0.00 76 ILE A O 9
ATOM 10638 N N . LEU A 1 77 ? -7.532 -4.262 -3.532 1.00 0.00 77 LEU A N 9
ATOM 10639 C CA . LEU A 1 77 ? -8.275 -5.070 -2.576 1.00 0.00 77 LEU A CA 9
ATOM 10640 C C . LEU A 1 77 ? -7.598 -6.426 -2.389 1.00 0.00 77 LEU A C 9
ATOM 10641 O O . LEU A 1 77 ? -7.645 -7.281 -3.274 1.00 0.00 77 LEU A O 9
ATOM 10657 N N . GLU A 1 78 ? -6.965 -6.615 -1.236 1.00 0.00 78 GLU A N 9
ATOM 10658 C CA . GLU A 1 78 ? -6.275 -7.866 -0.939 1.00 0.00 78 GLU A CA 9
ATOM 10659 C C . GLU A 1 78 ? -7.115 -8.756 -0.029 1.00 0.00 78 GLU A C 9
ATOM 10660 O O . GLU A 1 78 ? -7.626 -8.306 0.997 1.00 0.00 78 GLU A O 9
ATOM 10672 N N . SER A 1 79 ? -7.252 -10.022 -0.411 1.00 0.00 79 SER A N 9
ATOM 10673 C CA . SER A 1 79 ? -8.029 -10.977 0.371 1.00 0.00 79 SER A CA 9
ATOM 10674 C C . SER A 1 79 ? -7.156 -11.654 1.424 1.00 0.00 79 SER A C 9
ATOM 10675 O O . SER A 1 79 ? -5.928 -11.423 1.411 1.00 0.00 79 SER A O 9
ATOM 10684 N N . LEU A 1 1 ? -15.636 -25.921 2.540 1.00 0.00 1 LEU A N 10
ATOM 10685 C CA . LEU A 1 1 ? -14.550 -25.501 1.617 1.00 0.00 1 LEU A CA 10
ATOM 10686 C C . LEU A 1 1 ? -14.458 -23.982 1.527 1.00 0.00 1 LEU A C 10
ATOM 10687 O O . LEU A 1 1 ? -14.101 -23.432 0.486 1.00 0.00 1 LEU A O 10
ATOM 10705 N N . LYS A 1 2 ? -14.785 -23.309 2.627 1.00 0.00 2 LYS A N 10
ATOM 10706 C CA . LYS A 1 2 ? -14.740 -21.853 2.672 1.00 0.00 2 LYS A CA 10
ATOM 10707 C C . LYS A 1 2 ? -13.301 -21.355 2.780 1.00 0.00 2 LYS A C 10
ATOM 10708 O O . LYS A 1 2 ? -12.749 -21.260 3.876 1.00 0.00 2 LYS A O 10
ATOM 10727 N N . LYS A 1 3 ? -12.702 -21.042 1.637 1.00 0.00 3 LYS A N 10
ATOM 10728 C CA . LYS A 1 3 ? -11.328 -20.554 1.603 1.00 0.00 3 LYS A CA 10
ATOM 10729 C C . LYS A 1 3 ? -11.219 -19.188 2.272 1.00 0.00 3 LYS A C 10
ATOM 10730 O O . LYS A 1 3 ? -12.228 -18.524 2.520 1.00 0.00 3 LYS A O 10
ATOM 10749 N N . THR A 1 4 ? -9.991 -18.772 2.562 1.00 0.00 4 THR A N 10
ATOM 10750 C CA . THR A 1 4 ? -9.748 -17.484 3.205 1.00 0.00 4 THR A CA 10
ATOM 10751 C C . THR A 1 4 ? -10.334 -17.460 4.613 1.00 0.00 4 THR A C 10
ATOM 10752 O O . THR A 1 4 ? -11.159 -18.301 4.967 1.00 0.00 4 THR A O 10
ATOM 10763 N N . SER A 1 5 ? -9.899 -16.490 5.411 1.00 0.00 5 SER A N 10
ATOM 10764 C CA . SER A 1 5 ? -10.380 -16.358 6.781 1.00 0.00 5 SER A CA 10
ATOM 10765 C C . SER A 1 5 ? -11.290 -15.142 6.924 1.00 0.00 5 SER A C 10
ATOM 10766 O O . SER A 1 5 ? -12.262 -15.169 7.678 1.00 0.00 5 SER A O 10
ATOM 10774 N N . SER A 1 6 ? -10.966 -14.077 6.197 1.00 0.00 6 SER A N 10
ATOM 10775 C CA . SER A 1 6 ? -11.756 -12.853 6.245 1.00 0.00 6 SER A CA 10
ATOM 10776 C C . SER A 1 6 ? -11.953 -12.274 4.847 1.00 0.00 6 SER A C 10
ATOM 10777 O O . SER A 1 6 ? -11.534 -12.871 3.854 1.00 0.00 6 SER A O 10
ATOM 10785 N N . SER A 1 7 ? -12.589 -11.110 4.778 1.00 0.00 7 SER A N 10
ATOM 10786 C CA . SER A 1 7 ? -12.842 -10.450 3.502 1.00 0.00 7 SER A CA 10
ATOM 10787 C C . SER A 1 7 ? -11.567 -9.805 2.961 1.00 0.00 7 SER A C 10
ATOM 10788 O O . SER A 1 7 ? -10.471 -10.067 3.454 1.00 0.00 7 SER A O 10
ATOM 10796 N N . GLY A 1 8 ? -11.723 -8.962 1.944 1.00 0.00 8 GLY A N 10
ATOM 10797 C CA . GLY A 1 8 ? -10.577 -8.295 1.354 1.00 0.00 8 GLY A CA 10
ATOM 10798 C C . GLY A 1 8 ? -10.092 -7.126 2.187 1.00 0.00 8 GLY A C 10
ATOM 10799 O O . GLY A 1 8 ? -10.589 -6.893 3.290 1.00 0.00 8 GLY A O 10
ATOM 10803 N N . LEU A 1 9 ? -9.123 -6.384 1.659 1.00 0.00 9 LEU A N 10
ATOM 10804 C CA . LEU A 1 9 ? -8.576 -5.233 2.355 1.00 0.00 9 LEU A CA 10
ATOM 10805 C C . LEU A 1 9 ? -8.238 -4.137 1.364 1.00 0.00 9 LEU A C 10
ATOM 10806 O O . LEU A 1 9 ? -7.730 -4.407 0.277 1.00 0.00 9 LEU A O 10
ATOM 10822 N N . TYR A 1 10 ? -8.512 -2.899 1.743 1.00 0.00 10 TYR A N 10
ATOM 10823 C CA . TYR A 1 10 ? -8.224 -1.773 0.880 1.00 0.00 10 TYR A CA 10
ATOM 10824 C C . TYR A 1 10 ? -6.943 -1.093 1.322 1.00 0.00 10 TYR A C 10
ATOM 10825 O O . TYR A 1 10 ? -6.909 -0.402 2.341 1.00 0.00 10 TYR A O 10
ATOM 10843 N N . LYS A 1 11 ? -5.887 -1.291 0.546 1.00 0.00 11 LYS A N 10
ATOM 10844 C CA . LYS A 1 11 ? -4.593 -0.691 0.855 1.00 0.00 11 LYS A CA 10
ATOM 10845 C C . LYS A 1 11 ? -4.070 0.095 -0.340 1.00 0.00 11 LYS A C 10
ATOM 10846 O O . LYS A 1 11 ? -4.456 -0.164 -1.479 1.00 0.00 11 LYS A O 10
ATOM 10865 N N . VAL A 1 12 ? -3.186 1.058 -0.082 1.00 0.00 12 VAL A N 10
ATOM 10866 C CA . VAL A 1 12 ? -2.622 1.864 -1.161 1.00 0.00 12 VAL A CA 10
ATOM 10867 C C . VAL A 1 12 ? -1.162 1.483 -1.394 1.00 0.00 12 VAL A C 10
ATOM 10868 O O . VAL A 1 12 ? -0.424 1.246 -0.448 1.00 0.00 12 VAL A O 10
ATOM 10881 N N . GLN A 1 13 ? -0.755 1.404 -2.658 1.00 0.00 13 GLN A N 10
ATOM 10882 C CA . GLN A 1 13 ? 0.618 1.031 -2.999 1.00 0.00 13 GLN A CA 10
ATOM 10883 C C . GLN A 1 13 ? 1.217 2.002 -4.010 1.00 0.00 13 GLN A C 10
ATOM 10884 O O . GLN A 1 13 ? 0.572 2.361 -4.996 1.00 0.00 13 GLN A O 10
ATOM 10898 N N . ILE A 1 14 ? 2.447 2.441 -3.753 1.00 0.00 14 ILE A N 10
ATOM 10899 C CA . ILE A 1 14 ? 3.109 3.390 -4.640 1.00 0.00 14 ILE A CA 10
ATOM 10900 C C . ILE A 1 14 ? 4.218 2.751 -5.478 1.00 0.00 14 ILE A C 10
ATOM 10901 O O . ILE A 1 14 ? 4.777 3.409 -6.356 1.00 0.00 14 ILE A O 10
ATOM 10917 N N . GLY A 1 15 ? 4.532 1.476 -5.236 1.00 0.00 15 GLY A N 10
ATOM 10918 C CA . GLY A 1 15 ? 5.569 0.840 -6.034 1.00 0.00 15 GLY A CA 10
ATOM 10919 C C . GLY A 1 15 ? 6.206 -0.376 -5.387 1.00 0.00 15 GLY A C 10
ATOM 10920 O O . GLY A 1 15 ? 5.936 -0.699 -4.231 1.00 0.00 15 GLY A O 10
ATOM 10924 N N . ALA A 1 16 ? 7.085 -1.024 -6.150 1.00 0.00 16 ALA A N 10
ATOM 10925 C CA . ALA A 1 16 ? 7.825 -2.195 -5.694 1.00 0.00 16 ALA A CA 10
ATOM 10926 C C . ALA A 1 16 ? 9.162 -2.269 -6.429 1.00 0.00 16 ALA A C 10
ATOM 10927 O O . ALA A 1 16 ? 9.236 -1.946 -7.615 1.00 0.00 16 ALA A O 10
ATOM 10934 N N . PHE A 1 17 ? 10.219 -2.686 -5.739 1.00 0.00 17 PHE A N 10
ATOM 10935 C CA . PHE A 1 17 ? 11.537 -2.783 -6.365 1.00 0.00 17 PHE A CA 10
ATOM 10936 C C . PHE A 1 17 ? 12.347 -3.926 -5.775 1.00 0.00 17 PHE A C 10
ATOM 10937 O O . PHE A 1 17 ? 12.192 -4.271 -4.606 1.00 0.00 17 PHE A O 10
ATOM 10954 N N . LYS A 1 18 ? 13.222 -4.504 -6.589 1.00 0.00 18 LYS A N 10
ATOM 10955 C CA . LYS A 1 18 ? 14.067 -5.607 -6.148 1.00 0.00 18 LYS A CA 10
ATOM 10956 C C . LYS A 1 18 ? 14.988 -5.184 -5.004 1.00 0.00 18 LYS A C 10
ATOM 10957 O O . LYS A 1 18 ? 15.597 -6.029 -4.347 1.00 0.00 18 LYS A O 10
ATOM 10976 N N . VAL A 1 19 ? 15.102 -3.878 -4.773 1.00 0.00 19 VAL A N 10
ATOM 10977 C CA . VAL A 1 19 ? 15.963 -3.367 -3.716 1.00 0.00 19 VAL A CA 10
ATOM 10978 C C . VAL A 1 19 ? 15.160 -2.838 -2.532 1.00 0.00 19 VAL A C 10
ATOM 10979 O O . VAL A 1 19 ? 14.271 -2.002 -2.688 1.00 0.00 19 VAL A O 10
ATOM 10992 N N . LYS A 1 20 ? 15.492 -3.334 -1.344 1.00 0.00 20 LYS A N 10
ATOM 10993 C CA . LYS A 1 20 ? 14.828 -2.927 -0.116 1.00 0.00 20 LYS A CA 10
ATOM 10994 C C . LYS A 1 20 ? 15.157 -1.480 0.215 1.00 0.00 20 LYS A C 10
ATOM 10995 O O . LYS A 1 20 ? 14.282 -0.714 0.610 1.00 0.00 20 LYS A O 10
ATOM 11014 N N . ALA A 1 21 ? 16.422 -1.101 0.043 1.00 0.00 21 ALA A N 10
ATOM 11015 C CA . ALA A 1 21 ? 16.844 0.266 0.313 1.00 0.00 21 ALA A CA 10
ATOM 11016 C C . ALA A 1 21 ? 16.010 1.240 -0.506 1.00 0.00 21 ALA A C 10
ATOM 11017 O O . ALA A 1 21 ? 15.727 2.359 -0.072 1.00 0.00 21 ALA A O 10
ATOM 11024 N N . ASN A 1 22 ? 15.595 0.790 -1.686 1.00 0.00 22 ASN A N 10
ATOM 11025 C CA . ASN A 1 22 ? 14.766 1.600 -2.561 1.00 0.00 22 ASN A CA 10
ATOM 11026 C C . ASN A 1 22 ? 13.329 1.575 -2.065 1.00 0.00 22 ASN A C 10
ATOM 11027 O O . ASN A 1 22 ? 12.611 2.571 -2.152 1.00 0.00 22 ASN A O 10
ATOM 11038 N N . ALA A 1 23 ? 12.918 0.429 -1.524 1.00 0.00 23 ALA A N 10
ATOM 11039 C CA . ALA A 1 23 ? 11.566 0.285 -0.997 1.00 0.00 23 ALA A CA 10
ATOM 11040 C C . ALA A 1 23 ? 11.412 1.042 0.324 1.00 0.00 23 ALA A C 10
ATOM 11041 O O . ALA A 1 23 ? 10.299 1.351 0.748 1.00 0.00 23 ALA A O 10
ATOM 11048 N N . ASP A 1 24 ? 12.542 1.343 0.963 1.00 0.00 24 ASP A N 10
ATOM 11049 C CA . ASP A 1 24 ? 12.541 2.066 2.229 1.00 0.00 24 ASP A CA 10
ATOM 11050 C C . ASP A 1 24 ? 12.485 3.569 1.985 1.00 0.00 24 ASP A C 10
ATOM 11051 O O . ASP A 1 24 ? 11.811 4.300 2.710 1.00 0.00 24 ASP A O 10
ATOM 11060 N N . SER A 1 25 ? 13.179 4.020 0.946 1.00 0.00 25 SER A N 10
ATOM 11061 C CA . SER A 1 25 ? 13.183 5.434 0.597 1.00 0.00 25 SER A CA 10
ATOM 11062 C C . SER A 1 25 ? 11.783 5.851 0.166 1.00 0.00 25 SER A C 10
ATOM 11063 O O . SER A 1 25 ? 11.314 6.946 0.482 1.00 0.00 25 SER A O 10
ATOM 11071 N N . LEU A 1 26 ? 11.117 4.947 -0.543 1.00 0.00 26 LEU A N 10
ATOM 11072 C CA . LEU A 1 26 ? 9.762 5.180 -1.013 1.00 0.00 26 LEU A CA 10
ATOM 11073 C C . LEU A 1 26 ? 8.803 5.266 0.171 1.00 0.00 26 LEU A C 10
ATOM 11074 O O . LEU A 1 26 ? 8.040 6.226 0.307 1.00 0.00 26 LEU A O 10
ATOM 11090 N N . ALA A 1 27 ? 8.862 4.261 1.041 1.00 0.00 27 ALA A N 10
ATOM 11091 C CA . ALA A 1 27 ? 8.017 4.231 2.227 1.00 0.00 27 ALA A CA 10
ATOM 11092 C C . ALA A 1 27 ? 8.247 5.476 3.080 1.00 0.00 27 ALA A C 10
ATOM 11093 O O . ALA A 1 27 ? 7.381 5.884 3.854 1.00 0.00 27 ALA A O 10
ATOM 11100 N N . SER A 1 28 ? 9.424 6.076 2.924 1.00 0.00 28 SER A N 10
ATOM 11101 C CA . SER A 1 28 ? 9.777 7.278 3.665 1.00 0.00 28 SER A CA 10
ATOM 11102 C C . SER A 1 28 ? 9.012 8.485 3.128 1.00 0.00 28 SER A C 10
ATOM 11103 O O . SER A 1 28 ? 8.530 9.317 3.896 1.00 0.00 28 SER A O 10
ATOM 11111 N N . ASN A 1 29 ? 8.897 8.566 1.806 1.00 0.00 29 ASN A N 10
ATOM 11112 C CA . ASN A 1 29 ? 8.182 9.668 1.173 1.00 0.00 29 ASN A CA 10
ATOM 11113 C C . ASN A 1 29 ? 6.736 9.713 1.651 1.00 0.00 29 ASN A C 10
ATOM 11114 O O . ASN A 1 29 ? 6.221 10.772 2.009 1.00 0.00 29 ASN A O 10
ATOM 11125 N N . ALA A 1 30 ? 6.087 8.554 1.652 1.00 0.00 30 ALA A N 10
ATOM 11126 C CA . ALA A 1 30 ? 4.702 8.464 2.084 1.00 0.00 30 ALA A CA 10
ATOM 11127 C C . ALA A 1 30 ? 4.568 8.873 3.542 1.00 0.00 30 ALA A C 10
ATOM 11128 O O . ALA A 1 30 ? 3.620 9.561 3.922 1.00 0.00 30 ALA A O 10
ATOM 11135 N N . GLU A 1 31 ? 5.526 8.449 4.358 1.00 0.00 31 GLU A N 10
ATOM 11136 C CA . GLU A 1 31 ? 5.517 8.775 5.778 1.00 0.00 31 GLU A CA 10
ATOM 11137 C C . GLU A 1 31 ? 5.440 10.286 5.973 1.00 0.00 31 GLU A C 10
ATOM 11138 O O . GLU A 1 31 ? 4.775 10.775 6.888 1.00 0.00 31 GLU A O 10
ATOM 11150 N N . ALA A 1 32 ? 6.120 11.018 5.097 1.00 0.00 32 ALA A N 10
ATOM 11151 C CA . ALA A 1 32 ? 6.131 12.474 5.149 1.00 0.00 32 ALA A CA 10
ATOM 11152 C C . ALA A 1 32 ? 4.709 13.015 5.144 1.00 0.00 32 ALA A C 10
ATOM 11153 O O . ALA A 1 32 ? 4.333 13.815 5.999 1.00 0.00 32 ALA A O 10
ATOM 11160 N N . LYS A 1 33 ? 3.910 12.550 4.186 1.00 0.00 33 LYS A N 10
ATOM 11161 C CA . LYS A 1 33 ? 2.521 12.973 4.099 1.00 0.00 33 LYS A CA 10
ATOM 11162 C C . LYS A 1 33 ? 1.787 12.538 5.359 1.00 0.00 33 LYS A C 10
ATOM 11163 O O . LYS A 1 33 ? 0.827 13.176 5.791 1.00 0.00 33 LYS A O 10
ATOM 11182 N N . GLY A 1 34 ? 2.271 11.450 5.953 1.00 0.00 34 GLY A N 10
ATOM 11183 C CA . GLY A 1 34 ? 1.688 10.939 7.170 1.00 0.00 34 GLY A CA 10
ATOM 11184 C C . GLY A 1 34 ? 0.938 9.641 6.954 1.00 0.00 34 GLY A C 10
ATOM 11185 O O . GLY A 1 34 ? -0.050 9.365 7.634 1.00 0.00 34 GLY A O 10
ATOM 11189 N N . PHE A 1 35 ? 1.416 8.841 6.009 1.00 0.00 35 PHE A N 10
ATOM 11190 C CA . PHE A 1 35 ? 0.791 7.564 5.710 1.00 0.00 35 PHE A CA 10
ATOM 11191 C C . PHE A 1 35 ? 1.558 6.421 6.357 1.00 0.00 35 PHE A C 10
ATOM 11192 O O . PHE A 1 35 ? 2.753 6.533 6.625 1.00 0.00 35 PHE A O 10
ATOM 11209 N N . ASP A 1 36 ? 0.862 5.318 6.587 1.00 0.00 36 ASP A N 10
ATOM 11210 C CA . ASP A 1 36 ? 1.480 4.147 7.184 1.00 0.00 36 ASP A CA 10
ATOM 11211 C C . ASP A 1 36 ? 2.157 3.317 6.103 1.00 0.00 36 ASP A C 10
ATOM 11212 O O . ASP A 1 36 ? 1.520 2.476 5.468 1.00 0.00 36 ASP A O 10
ATOM 11221 N N . SER A 1 37 ? 3.442 3.571 5.874 1.00 0.00 37 SER A N 10
ATOM 11222 C CA . SER A 1 37 ? 4.176 2.854 4.844 1.00 0.00 37 SER A CA 10
ATOM 11223 C C . SER A 1 37 ? 4.608 1.486 5.340 1.00 0.00 37 SER A C 10
ATOM 11224 O O . SER A 1 37 ? 4.692 1.242 6.543 1.00 0.00 37 SER A O 10
ATOM 11232 N N . ILE A 1 38 ? 4.854 0.588 4.399 1.00 0.00 38 ILE A N 10
ATOM 11233 C CA . ILE A 1 38 ? 5.244 -0.775 4.724 1.00 0.00 38 ILE A CA 10
ATOM 11234 C C . ILE A 1 38 ? 5.954 -1.430 3.543 1.00 0.00 38 ILE A C 10
ATOM 11235 O O . ILE A 1 38 ? 5.588 -1.212 2.388 1.00 0.00 38 ILE A O 10
ATOM 11251 N N . VAL A 1 39 ? 6.971 -2.232 3.839 1.00 0.00 39 VAL A N 10
ATOM 11252 C CA . VAL A 1 39 ? 7.726 -2.916 2.797 1.00 0.00 39 VAL A CA 10
ATOM 11253 C C . VAL A 1 39 ? 7.689 -4.427 2.989 1.00 0.00 39 VAL A C 10
ATOM 11254 O O . VAL A 1 39 ? 8.096 -4.935 4.035 1.00 0.00 39 VAL A O 10
ATOM 11267 N N . LEU A 1 40 ? 7.207 -5.148 1.978 1.00 0.00 40 LEU A N 10
ATOM 11268 C CA . LEU A 1 40 ? 7.131 -6.603 2.054 1.00 0.00 40 LEU A CA 10
ATOM 11269 C C . LEU A 1 40 ? 8.059 -7.238 1.027 1.00 0.00 40 LEU A C 10
ATOM 11270 O O . LEU A 1 40 ? 7.980 -6.942 -0.166 1.00 0.00 40 LEU A O 10
ATOM 11286 N N . LEU A 1 41 ? 8.940 -8.109 1.500 1.00 0.00 41 LEU A N 10
ATOM 11287 C CA . LEU A 1 41 ? 9.886 -8.782 0.627 1.00 0.00 41 LEU A CA 10
ATOM 11288 C C . LEU A 1 41 ? 9.274 -10.033 -0.002 1.00 0.00 41 LEU A C 10
ATOM 11289 O O . LEU A 1 41 ? 8.995 -11.015 0.682 1.00 0.00 41 LEU A O 10
ATOM 11305 N N . LYS A 1 42 ? 9.109 -9.990 -1.318 1.00 0.00 42 LYS A N 10
ATOM 11306 C CA . LYS A 1 42 ? 8.574 -11.116 -2.067 1.00 0.00 42 LYS A CA 10
ATOM 11307 C C . LYS A 1 42 ? 9.721 -11.858 -2.737 1.00 0.00 42 LYS A C 10
ATOM 11308 O O . LYS A 1 42 ? 10.844 -11.361 -2.770 1.00 0.00 42 LYS A O 10
ATOM 11327 N N . ASP A 1 43 ? 9.444 -13.050 -3.239 1.00 0.00 43 ASP A N 10
ATOM 11328 C CA . ASP A 1 43 ? 10.463 -13.868 -3.887 1.00 0.00 43 ASP A CA 10
ATOM 11329 C C . ASP A 1 43 ? 11.161 -13.150 -5.048 1.00 0.00 43 ASP A C 10
ATOM 11330 O O . ASP A 1 43 ? 11.078 -13.591 -6.193 1.00 0.00 43 ASP A O 10
ATOM 11339 N N . GLY A 1 44 ? 11.880 -12.062 -4.751 1.00 0.00 44 GLY A N 10
ATOM 11340 C CA . GLY A 1 44 ? 12.601 -11.349 -5.796 1.00 0.00 44 GLY A CA 10
ATOM 11341 C C . GLY A 1 44 ? 12.323 -9.852 -5.852 1.00 0.00 44 GLY A C 10
ATOM 11342 O O . GLY A 1 44 ? 13.033 -9.125 -6.546 1.00 0.00 44 GLY A O 10
ATOM 11346 N N . LEU A 1 45 ? 11.297 -9.380 -5.148 1.00 0.00 45 LEU A N 10
ATOM 11347 C CA . LEU A 1 45 ? 10.966 -7.952 -5.174 1.00 0.00 45 LEU A CA 10
ATOM 11348 C C . LEU A 1 45 ? 10.452 -7.437 -3.833 1.00 0.00 45 LEU A C 10
ATOM 11349 O O . LEU A 1 45 ? 9.852 -8.172 -3.056 1.00 0.00 45 LEU A O 10
ATOM 11365 N N . TYR A 1 46 ? 10.663 -6.142 -3.598 1.00 0.00 46 TYR A N 10
ATOM 11366 C CA . TYR A 1 46 ? 10.197 -5.479 -2.385 1.00 0.00 46 TYR A CA 10
ATOM 11367 C C . TYR A 1 46 ? 9.050 -4.535 -2.732 1.00 0.00 46 TYR A C 10
ATOM 11368 O O . TYR A 1 46 ? 9.159 -3.732 -3.658 1.00 0.00 46 TYR A O 10
ATOM 11386 N N . LYS A 1 47 ? 7.949 -4.641 -2.001 1.00 0.00 47 LYS A N 10
ATOM 11387 C CA . LYS A 1 47 ? 6.788 -3.800 -2.257 1.00 0.00 47 LYS A CA 10
ATOM 11388 C C . LYS A 1 47 ? 6.662 -2.686 -1.235 1.00 0.00 47 LYS A C 10
ATOM 11389 O O . LYS A 1 47 ? 7.016 -2.854 -0.073 1.00 0.00 47 LYS A O 10
ATOM 11408 N N . VAL A 1 48 ? 6.150 -1.551 -1.686 1.00 0.00 48 VAL A N 10
ATOM 11409 C CA . VAL A 1 48 ? 5.964 -0.394 -0.826 1.00 0.00 48 VAL A CA 10
ATOM 11410 C C . VAL A 1 48 ? 4.495 0.020 -0.787 1.00 0.00 48 VAL A C 10
ATOM 11411 O O . VAL A 1 48 ? 3.972 0.591 -1.745 1.00 0.00 48 VAL A O 10
ATOM 11424 N N . GLN A 1 49 ? 3.836 -0.287 0.326 1.00 0.00 49 GLN A N 10
ATOM 11425 C CA . GLN A 1 49 ? 2.424 0.035 0.499 1.00 0.00 49 GLN A CA 10
ATOM 11426 C C . GLN A 1 49 ? 2.224 1.108 1.564 1.00 0.00 49 GLN A C 10
ATOM 11427 O O . GLN A 1 49 ? 2.909 1.119 2.587 1.00 0.00 49 GLN A O 10
ATOM 11441 N N . ILE A 1 50 ? 1.271 2.006 1.320 1.00 0.00 50 ILE A N 10
ATOM 11442 C CA . ILE A 1 50 ? 0.969 3.078 2.257 1.00 0.00 50 ILE A CA 10
ATOM 11443 C C . ILE A 1 50 ? -0.535 3.246 2.451 1.00 0.00 50 ILE A C 10
ATOM 11444 O O . ILE A 1 50 ? -1.287 3.454 1.502 1.00 0.00 50 ILE A O 10
ATOM 11460 N N . GLY A 1 51 ? -0.949 3.154 3.708 1.00 0.00 51 GLY A N 10
ATOM 11461 C CA . GLY A 1 51 ? -2.349 3.298 4.061 1.00 0.00 51 GLY A CA 10
ATOM 11462 C C . GLY A 1 51 ? -3.147 2.028 3.837 1.00 0.00 51 GLY A C 10
ATOM 11463 O O . GLY A 1 51 ? -3.447 1.669 2.698 1.00 0.00 51 GLY A O 10
ATOM 11467 N N . ALA A 1 52 ? -3.499 1.353 4.925 1.00 0.00 52 ALA A N 10
ATOM 11468 C CA . ALA A 1 52 ? -4.276 0.121 4.848 1.00 0.00 52 ALA A CA 10
ATOM 11469 C C . ALA A 1 52 ? -5.481 0.191 5.779 1.00 0.00 52 ALA A C 10
ATOM 11470 O O . ALA A 1 52 ? -5.329 0.314 6.995 1.00 0.00 52 ALA A O 10
ATOM 11477 N N . PHE A 1 53 ? -6.677 0.128 5.204 1.00 0.00 53 PHE A N 10
ATOM 11478 C CA . PHE A 1 53 ? -7.902 0.200 5.995 1.00 0.00 53 PHE A CA 10
ATOM 11479 C C . PHE A 1 53 ? -8.930 -0.823 5.524 1.00 0.00 53 PHE A C 10
ATOM 11480 O O . PHE A 1 53 ? -8.770 -1.451 4.476 1.00 0.00 53 PHE A O 10
ATOM 11497 N N . SER A 1 54 ? -9.994 -0.974 6.309 1.00 0.00 54 SER A N 10
ATOM 11498 C CA . SER A 1 54 ? -11.062 -1.909 5.982 1.00 0.00 54 SER A CA 10
ATOM 11499 C C . SER A 1 54 ? -12.012 -1.312 4.945 1.00 0.00 54 SER A C 10
ATOM 11500 O O . SER A 1 54 ? -12.780 -2.034 4.310 1.00 0.00 54 SER A O 10
ATOM 11508 N N . SER A 1 55 ? -11.954 0.008 4.777 1.00 0.00 55 SER A N 10
ATOM 11509 C CA . SER A 1 55 ? -12.811 0.695 3.815 1.00 0.00 55 SER A CA 10
ATOM 11510 C C . SER A 1 55 ? -11.983 1.312 2.689 1.00 0.00 55 SER A C 10
ATOM 11511 O O . SER A 1 55 ? -10.984 1.988 2.935 1.00 0.00 55 SER A O 10
ATOM 11519 N N . LYS A 1 56 ? -12.407 1.072 1.452 1.00 0.00 56 LYS A N 10
ATOM 11520 C CA . LYS A 1 56 ? -11.713 1.601 0.284 1.00 0.00 56 LYS A CA 10
ATOM 11521 C C . LYS A 1 56 ? -11.619 3.120 0.335 1.00 0.00 56 LYS A C 10
ATOM 11522 O O . LYS A 1 56 ? -10.607 3.700 -0.060 1.00 0.00 56 LYS A O 10
ATOM 11541 N N . ASP A 1 57 ? -12.680 3.763 0.820 1.00 0.00 57 ASP A N 10
ATOM 11542 C CA . ASP A 1 57 ? -12.715 5.221 0.916 1.00 0.00 57 ASP A CA 10
ATOM 11543 C C . ASP A 1 57 ? -11.418 5.757 1.512 1.00 0.00 57 ASP A C 10
ATOM 11544 O O . ASP A 1 57 ? -10.959 6.843 1.160 1.00 0.00 57 ASP A O 10
ATOM 11553 N N . ASN A 1 58 ? -10.832 4.977 2.414 1.00 0.00 58 ASN A N 10
ATOM 11554 C CA . ASN A 1 58 ? -9.584 5.362 3.060 1.00 0.00 58 ASN A CA 10
ATOM 11555 C C . ASN A 1 58 ? -8.423 5.265 2.075 1.00 0.00 58 ASN A C 10
ATOM 11556 O O . ASN A 1 58 ? -7.633 6.199 1.938 1.00 0.00 58 ASN A O 10
ATOM 11567 N N . ALA A 1 59 ? -8.334 4.132 1.389 1.00 0.00 59 ALA A N 10
ATOM 11568 C CA . ALA A 1 59 ? -7.281 3.905 0.409 1.00 0.00 59 ALA A CA 10
ATOM 11569 C C . ALA A 1 59 ? -7.307 4.969 -0.679 1.00 0.00 59 ALA A C 10
ATOM 11570 O O . ALA A 1 59 ? -6.265 5.492 -1.067 1.00 0.00 59 ALA A O 10
ATOM 11577 N N . ASP A 1 60 ? -8.498 5.282 -1.176 1.00 0.00 60 ASP A N 10
ATOM 11578 C CA . ASP A 1 60 ? -8.649 6.282 -2.226 1.00 0.00 60 ASP A CA 10
ATOM 11579 C C . ASP A 1 60 ? -8.090 7.632 -1.787 1.00 0.00 60 ASP A C 10
ATOM 11580 O O . ASP A 1 60 ? -7.276 8.234 -2.487 1.00 0.00 60 ASP A O 10
ATOM 11589 N N . THR A 1 61 ? -8.533 8.106 -0.626 1.00 0.00 61 THR A N 10
ATOM 11590 C CA . THR A 1 61 ? -8.073 9.386 -0.101 1.00 0.00 61 THR A CA 10
ATOM 11591 C C . THR A 1 61 ? -6.561 9.390 0.088 1.00 0.00 61 THR A C 10
ATOM 11592 O O . THR A 1 61 ? -5.905 10.411 -0.112 1.00 0.00 61 THR A O 10
ATOM 11603 N N . LEU A 1 62 ? -6.010 8.240 0.460 1.00 0.00 62 LEU A N 10
ATOM 11604 C CA . LEU A 1 62 ? -4.574 8.102 0.664 1.00 0.00 62 LEU A CA 10
ATOM 11605 C C . LEU A 1 62 ? -3.855 8.169 -0.655 1.00 0.00 62 LEU A C 10
ATOM 11606 O O . LEU A 1 62 ? -2.891 8.913 -0.829 1.00 0.00 62 LEU A O 10
ATOM 11622 N N . ALA A 1 63 ? -4.323 7.340 -1.571 1.00 0.00 63 ALA A N 10
ATOM 11623 C CA . ALA A 1 63 ? -3.725 7.248 -2.873 1.00 0.00 63 ALA A CA 10
ATOM 11624 C C . ALA A 1 63 ? -3.656 8.616 -3.541 1.00 0.00 63 ALA A C 10
ATOM 11625 O O . ALA A 1 63 ? -2.577 9.102 -3.875 1.00 0.00 63 ALA A O 10
ATOM 11632 N N . ALA A 1 64 ? -4.822 9.238 -3.718 1.00 0.00 64 ALA A N 10
ATOM 11633 C CA . ALA A 1 64 ? -4.899 10.558 -4.328 1.00 0.00 64 ALA A CA 10
ATOM 11634 C C . ALA A 1 64 ? -3.948 11.519 -3.628 1.00 0.00 64 ALA A C 10
ATOM 11635 O O . ALA A 1 64 ? -3.313 12.361 -4.266 1.00 0.00 64 ALA A O 10
ATOM 11642 N N . ARG A 1 65 ? -3.838 11.369 -2.311 1.00 0.00 65 ARG A N 10
ATOM 11643 C CA . ARG A 1 65 ? -2.947 12.202 -1.521 1.00 0.00 65 ARG A CA 10
ATOM 11644 C C . ARG A 1 65 ? -1.502 11.934 -1.920 1.00 0.00 65 ARG A C 10
ATOM 11645 O O . ARG A 1 65 ? -0.686 12.852 -1.999 1.00 0.00 65 ARG A O 10
ATOM 11666 N N . ALA A 1 66 ? -1.202 10.667 -2.190 1.00 0.00 66 ALA A N 10
ATOM 11667 C CA . ALA A 1 66 ? 0.134 10.275 -2.604 1.00 0.00 66 ALA A CA 10
ATOM 11668 C C . ALA A 1 66 ? 0.454 10.890 -3.953 1.00 0.00 66 ALA A C 10
ATOM 11669 O O . ALA A 1 66 ? 1.551 11.399 -4.171 1.00 0.00 66 ALA A O 10
ATOM 11676 N N . LYS A 1 67 ? -0.527 10.868 -4.851 1.00 0.00 67 LYS A N 10
ATOM 11677 C CA . LYS A 1 67 ? -0.353 11.449 -6.172 1.00 0.00 67 LYS A CA 10
ATOM 11678 C C . LYS A 1 67 ? -0.086 12.943 -6.043 1.00 0.00 67 LYS A C 10
ATOM 11679 O O . LYS A 1 67 ? 0.843 13.477 -6.646 1.00 0.00 67 LYS A O 10
ATOM 11698 N N . ASN A 1 68 ? -0.896 13.603 -5.223 1.00 0.00 68 ASN A N 10
ATOM 11699 C CA . ASN A 1 68 ? -0.738 15.026 -4.975 1.00 0.00 68 ASN A CA 10
ATOM 11700 C C . ASN A 1 68 ? 0.532 15.272 -4.168 1.00 0.00 68 ASN A C 10
ATOM 11701 O O . ASN A 1 68 ? 1.125 16.350 -4.222 1.00 0.00 68 ASN A O 10
ATOM 11712 N N . ALA A 1 69 ? 0.942 14.250 -3.419 1.00 0.00 69 ALA A N 10
ATOM 11713 C CA . ALA A 1 69 ? 2.138 14.321 -2.592 1.00 0.00 69 ALA A CA 10
ATOM 11714 C C . ALA A 1 69 ? 3.402 14.173 -3.431 1.00 0.00 69 ALA A C 10
ATOM 11715 O O . ALA A 1 69 ? 4.482 14.601 -3.025 1.00 0.00 69 ALA A O 10
ATOM 11722 N N . GLY A 1 70 ? 3.266 13.549 -4.599 1.00 0.00 70 GLY A N 10
ATOM 11723 C CA . GLY A 1 70 ? 4.406 13.344 -5.469 1.00 0.00 70 GLY A CA 10
ATOM 11724 C C . GLY A 1 70 ? 4.760 11.875 -5.580 1.00 0.00 70 GLY A C 10
ATOM 11725 O O . GLY A 1 70 ? 5.899 11.520 -5.885 1.00 0.00 70 GLY A O 10
ATOM 11729 N N . PHE A 1 71 ? 3.775 11.022 -5.317 1.00 0.00 71 PHE A N 10
ATOM 11730 C CA . PHE A 1 71 ? 3.964 9.583 -5.368 1.00 0.00 71 PHE A CA 10
ATOM 11731 C C . PHE A 1 71 ? 2.850 8.940 -6.187 1.00 0.00 71 PHE A C 10
ATOM 11732 O O . PHE A 1 71 ? 1.728 9.438 -6.209 1.00 0.00 71 PHE A O 10
ATOM 11749 N N . ASP A 1 72 ? 3.153 7.836 -6.850 1.00 0.00 72 ASP A N 10
ATOM 11750 C CA . ASP A 1 72 ? 2.153 7.146 -7.656 1.00 0.00 72 ASP A CA 10
ATOM 11751 C C . ASP A 1 72 ? 1.462 6.059 -6.841 1.00 0.00 72 ASP A C 10
ATOM 11752 O O . ASP A 1 72 ? 1.726 4.871 -7.034 1.00 0.00 72 ASP A O 10
ATOM 11761 N N . ALA A 1 73 ? 0.574 6.465 -5.933 1.00 0.00 73 ALA A N 10
ATOM 11762 C CA . ALA A 1 73 ? -0.142 5.508 -5.097 1.00 0.00 73 ALA A CA 10
ATOM 11763 C C . ALA A 1 73 ? -1.391 4.975 -5.790 1.00 0.00 73 ALA A C 10
ATOM 11764 O O . ALA A 1 73 ? -2.088 5.705 -6.497 1.00 0.00 73 ALA A O 10
ATOM 11771 N N . ILE A 1 74 ? -1.671 3.698 -5.564 1.00 0.00 74 ILE A N 10
ATOM 11772 C CA . ILE A 1 74 ? -2.840 3.045 -6.141 1.00 0.00 74 ILE A CA 10
ATOM 11773 C C . ILE A 1 74 ? -3.547 2.217 -5.077 1.00 0.00 74 ILE A C 10
ATOM 11774 O O . ILE A 1 74 ? -2.916 1.730 -4.144 1.00 0.00 74 ILE A O 10
ATOM 11790 N N . VAL A 1 75 ? -4.856 2.046 -5.219 1.00 0.00 75 VAL A N 10
ATOM 11791 C CA . VAL A 1 75 ? -5.622 1.267 -4.255 1.00 0.00 75 VAL A CA 10
ATOM 11792 C C . VAL A 1 75 ? -5.959 -0.111 -4.809 1.00 0.00 75 VAL A C 10
ATOM 11793 O O . VAL A 1 75 ? -6.361 -0.246 -5.964 1.00 0.00 75 VAL A O 10
ATOM 11806 N N . ILE A 1 76 ? -5.789 -1.130 -3.975 1.00 0.00 76 ILE A N 10
ATOM 11807 C CA . ILE A 1 76 ? -6.073 -2.497 -4.379 1.00 0.00 76 ILE A CA 10
ATOM 11808 C C . ILE A 1 76 ? -6.778 -3.268 -3.266 1.00 0.00 76 ILE A C 10
ATOM 11809 O O . ILE A 1 76 ? -6.448 -3.120 -2.085 1.00 0.00 76 ILE A O 10
ATOM 11825 N N . LEU A 1 77 ? -7.749 -4.089 -3.657 1.00 0.00 77 LEU A N 10
ATOM 11826 C CA . LEU A 1 77 ? -8.506 -4.893 -2.712 1.00 0.00 77 LEU A CA 10
ATOM 11827 C C . LEU A 1 77 ? -7.884 -6.282 -2.586 1.00 0.00 77 LEU A C 10
ATOM 11828 O O . LEU A 1 77 ? -8.006 -7.109 -3.489 1.00 0.00 77 LEU A O 10
ATOM 11844 N N . GLU A 1 78 ? -7.210 -6.528 -1.467 1.00 0.00 78 GLU A N 10
ATOM 11845 C CA . GLU A 1 78 ? -6.565 -7.814 -1.232 1.00 0.00 78 GLU A CA 10
ATOM 11846 C C . GLU A 1 78 ? -7.422 -8.707 -0.342 1.00 0.00 78 GLU A C 10
ATOM 11847 O O . GLU A 1 78 ? -7.694 -8.371 0.811 1.00 0.00 78 GLU A O 10
ATOM 11859 N N . SER A 1 79 ? -7.841 -9.846 -0.884 1.00 0.00 79 SER A N 10
ATOM 11860 C CA . SER A 1 79 ? -8.666 -10.790 -0.140 1.00 0.00 79 SER A CA 10
ATOM 11861 C C . SER A 1 79 ? -8.178 -12.220 -0.349 1.00 0.00 79 SER A C 10
ATOM 11862 O O . SER A 1 79 ? -7.405 -12.710 0.502 1.00 0.00 79 SER A O 10
ATOM 11871 N N . LEU A 1 1 ? -10.493 -17.331 -5.791 1.00 0.00 1 LEU A N 11
ATOM 11872 C CA . LEU A 1 1 ? -10.538 -16.630 -4.481 1.00 0.00 1 LEU A CA 11
ATOM 11873 C C . LEU A 1 1 ? -11.851 -16.905 -3.753 1.00 0.00 1 LEU A C 11
ATOM 11874 O O . LEU A 1 1 ? -12.725 -16.040 -3.680 1.00 0.00 1 LEU A O 11
ATOM 11892 N N . LYS A 1 2 ? -11.982 -18.114 -3.218 1.00 0.00 2 LYS A N 11
ATOM 11893 C CA . LYS A 1 2 ? -13.187 -18.502 -2.496 1.00 0.00 2 LYS A CA 11
ATOM 11894 C C . LYS A 1 2 ? -12.841 -19.343 -1.271 1.00 0.00 2 LYS A C 11
ATOM 11895 O O . LYS A 1 2 ? -12.748 -20.567 -1.352 1.00 0.00 2 LYS A O 11
ATOM 11914 N N . LYS A 1 3 ? -12.652 -18.676 -0.137 1.00 0.00 3 LYS A N 11
ATOM 11915 C CA . LYS A 1 3 ? -12.314 -19.361 1.106 1.00 0.00 3 LYS A CA 11
ATOM 11916 C C . LYS A 1 3 ? -12.515 -18.441 2.305 1.00 0.00 3 LYS A C 11
ATOM 11917 O O . LYS A 1 3 ? -12.547 -17.218 2.165 1.00 0.00 3 LYS A O 11
ATOM 11936 N N . THR A 1 4 ? -12.653 -19.039 3.487 1.00 0.00 4 THR A N 11
ATOM 11937 C CA . THR A 1 4 ? -12.852 -18.280 4.719 1.00 0.00 4 THR A CA 11
ATOM 11938 C C . THR A 1 4 ? -13.982 -17.263 4.566 1.00 0.00 4 THR A C 11
ATOM 11939 O O . THR A 1 4 ? -14.624 -17.187 3.519 1.00 0.00 4 THR A O 11
ATOM 11950 N N . SER A 1 5 ? -14.219 -16.487 5.618 1.00 0.00 5 SER A N 11
ATOM 11951 C CA . SER A 1 5 ? -15.271 -15.476 5.601 1.00 0.00 5 SER A CA 11
ATOM 11952 C C . SER A 1 5 ? -14.685 -14.083 5.406 1.00 0.00 5 SER A C 11
ATOM 11953 O O . SER A 1 5 ? -14.777 -13.504 4.324 1.00 0.00 5 SER A O 11
ATOM 11961 N N . SER A 1 6 ? -14.081 -13.547 6.463 1.00 0.00 6 SER A N 11
ATOM 11962 C CA . SER A 1 6 ? -13.480 -12.221 6.409 1.00 0.00 6 SER A CA 11
ATOM 11963 C C . SER A 1 6 ? -12.343 -12.179 5.393 1.00 0.00 6 SER A C 11
ATOM 11964 O O . SER A 1 6 ? -11.236 -12.638 5.667 1.00 0.00 6 SER A O 11
ATOM 11972 N N . SER A 1 7 ? -12.628 -11.624 4.218 1.00 0.00 7 SER A N 11
ATOM 11973 C CA . SER A 1 7 ? -11.629 -11.522 3.161 1.00 0.00 7 SER A CA 11
ATOM 11974 C C . SER A 1 7 ? -11.807 -10.233 2.365 1.00 0.00 7 SER A C 11
ATOM 11975 O O . SER A 1 7 ? -12.915 -9.899 1.945 1.00 0.00 7 SER A O 11
ATOM 11983 N N . GLY A 1 8 ? -10.708 -9.512 2.165 1.00 0.00 8 GLY A N 11
ATOM 11984 C CA . GLY A 1 8 ? -10.761 -8.266 1.423 1.00 0.00 8 GLY A CA 11
ATOM 11985 C C . GLY A 1 8 ? -10.284 -7.083 2.240 1.00 0.00 8 GLY A C 11
ATOM 11986 O O . GLY A 1 8 ? -10.795 -6.827 3.331 1.00 0.00 8 GLY A O 11
ATOM 11990 N N . LEU A 1 9 ? -9.304 -6.356 1.713 1.00 0.00 9 LEU A N 11
ATOM 11991 C CA . LEU A 1 9 ? -8.760 -5.195 2.397 1.00 0.00 9 LEU A CA 11
ATOM 11992 C C . LEU A 1 9 ? -8.392 -4.122 1.391 1.00 0.00 9 LEU A C 11
ATOM 11993 O O . LEU A 1 9 ? -7.880 -4.421 0.314 1.00 0.00 9 LEU A O 11
ATOM 12009 N N . TYR A 1 10 ? -8.640 -2.872 1.747 1.00 0.00 10 TYR A N 11
ATOM 12010 C CA . TYR A 1 10 ? -8.322 -1.766 0.869 1.00 0.00 10 TYR A CA 11
ATOM 12011 C C . TYR A 1 10 ? -7.042 -1.095 1.328 1.00 0.00 10 TYR A C 11
ATOM 12012 O O . TYR A 1 10 ? -7.019 -0.390 2.338 1.00 0.00 10 TYR A O 11
ATOM 12030 N N . LYS A 1 11 ? -5.975 -1.319 0.576 1.00 0.00 11 LYS A N 11
ATOM 12031 C CA . LYS A 1 11 ? -4.678 -0.735 0.898 1.00 0.00 11 LYS A CA 11
ATOM 12032 C C . LYS A 1 11 ? -4.134 0.051 -0.287 1.00 0.00 11 LYS A C 11
ATOM 12033 O O . LYS A 1 11 ? -4.481 -0.231 -1.435 1.00 0.00 11 LYS A O 11
ATOM 12052 N N . VAL A 1 12 ? -3.279 1.034 -0.017 1.00 0.00 12 VAL A N 11
ATOM 12053 C CA . VAL A 1 12 ? -2.706 1.841 -1.089 1.00 0.00 12 VAL A CA 11
ATOM 12054 C C . VAL A 1 12 ? -1.230 1.498 -1.276 1.00 0.00 12 VAL A C 11
ATOM 12055 O O . VAL A 1 12 ? -0.506 1.334 -0.304 1.00 0.00 12 VAL A O 11
ATOM 12068 N N . GLN A 1 13 ? -0.793 1.375 -2.526 1.00 0.00 13 GLN A N 11
ATOM 12069 C CA . GLN A 1 13 ? 0.598 1.036 -2.824 1.00 0.00 13 GLN A CA 11
ATOM 12070 C C . GLN A 1 13 ? 1.192 2.007 -3.839 1.00 0.00 13 GLN A C 11
ATOM 12071 O O . GLN A 1 13 ? 0.547 2.354 -4.826 1.00 0.00 13 GLN A O 11
ATOM 12085 N N . ILE A 1 14 ? 2.415 2.462 -3.580 1.00 0.00 14 ILE A N 11
ATOM 12086 C CA . ILE A 1 14 ? 3.066 3.414 -4.474 1.00 0.00 14 ILE A CA 11
ATOM 12087 C C . ILE A 1 14 ? 4.179 2.790 -5.313 1.00 0.00 14 ILE A C 11
ATOM 12088 O O . ILE A 1 14 ? 4.734 3.459 -6.186 1.00 0.00 14 ILE A O 11
ATOM 12104 N N . GLY A 1 15 ? 4.505 1.517 -5.081 1.00 0.00 15 GLY A N 11
ATOM 12105 C CA . GLY A 1 15 ? 5.548 0.898 -5.887 1.00 0.00 15 GLY A CA 11
ATOM 12106 C C . GLY A 1 15 ? 6.179 -0.335 -5.264 1.00 0.00 15 GLY A C 11
ATOM 12107 O O . GLY A 1 15 ? 5.925 -0.669 -4.108 1.00 0.00 15 GLY A O 11
ATOM 12111 N N . ALA A 1 16 ? 7.036 -0.984 -6.051 1.00 0.00 16 ALA A N 11
ATOM 12112 C CA . ALA A 1 16 ? 7.771 -2.167 -5.620 1.00 0.00 16 ALA A CA 11
ATOM 12113 C C . ALA A 1 16 ? 9.090 -2.249 -6.387 1.00 0.00 16 ALA A C 11
ATOM 12114 O O . ALA A 1 16 ? 9.143 -1.896 -7.567 1.00 0.00 16 ALA A O 11
ATOM 12121 N N . PHE A 1 17 ? 10.153 -2.700 -5.734 1.00 0.00 17 PHE A N 11
ATOM 12122 C CA . PHE A 1 17 ? 11.455 -2.800 -6.393 1.00 0.00 17 PHE A CA 11
ATOM 12123 C C . PHE A 1 17 ? 12.286 -3.934 -5.811 1.00 0.00 17 PHE A C 11
ATOM 12124 O O . PHE A 1 17 ? 12.189 -4.243 -4.627 1.00 0.00 17 PHE A O 11
ATOM 12141 N N . LYS A 1 18 ? 13.114 -4.542 -6.653 1.00 0.00 18 LYS A N 11
ATOM 12142 C CA . LYS A 1 18 ? 13.973 -5.639 -6.224 1.00 0.00 18 LYS A CA 11
ATOM 12143 C C . LYS A 1 18 ? 14.940 -5.200 -5.126 1.00 0.00 18 LYS A C 11
ATOM 12144 O O . LYS A 1 18 ? 15.568 -6.038 -4.475 1.00 0.00 18 LYS A O 11
ATOM 12163 N N . VAL A 1 19 ? 15.072 -3.891 -4.927 1.00 0.00 19 VAL A N 11
ATOM 12164 C CA . VAL A 1 19 ? 15.977 -3.367 -3.913 1.00 0.00 19 VAL A CA 11
ATOM 12165 C C . VAL A 1 19 ? 15.228 -2.833 -2.695 1.00 0.00 19 VAL A C 11
ATOM 12166 O O . VAL A 1 19 ? 14.360 -1.969 -2.810 1.00 0.00 19 VAL A O 11
ATOM 12179 N N . LYS A 1 20 ? 15.582 -3.358 -1.525 1.00 0.00 20 LYS A N 11
ATOM 12180 C CA . LYS A 1 20 ? 14.968 -2.949 -0.272 1.00 0.00 20 LYS A CA 11
ATOM 12181 C C . LYS A 1 20 ? 15.287 -1.494 0.030 1.00 0.00 20 LYS A C 11
ATOM 12182 O O . LYS A 1 20 ? 14.404 -0.729 0.410 1.00 0.00 20 LYS A O 11
ATOM 12201 N N . ALA A 1 21 ? 16.548 -1.106 -0.152 1.00 0.00 21 ALA A N 11
ATOM 12202 C CA . ALA A 1 21 ? 16.959 0.269 0.095 1.00 0.00 21 ALA A CA 11
ATOM 12203 C C . ALA A 1 21 ? 16.069 1.224 -0.690 1.00 0.00 21 ALA A C 11
ATOM 12204 O O . ALA A 1 21 ? 15.786 2.340 -0.249 1.00 0.00 21 ALA A O 11
ATOM 12211 N N . ASN A 1 22 ? 15.611 0.760 -1.848 1.00 0.00 22 ASN A N 11
ATOM 12212 C CA . ASN A 1 22 ? 14.729 1.550 -2.688 1.00 0.00 22 ASN A CA 11
ATOM 12213 C C . ASN A 1 22 ? 13.317 1.508 -2.126 1.00 0.00 22 ASN A C 11
ATOM 12214 O O . ASN A 1 22 ? 12.586 2.499 -2.175 1.00 0.00 22 ASN A O 11
ATOM 12225 N N . ALA A 1 23 ? 12.941 0.355 -1.573 1.00 0.00 23 ALA A N 11
ATOM 12226 C CA . ALA A 1 23 ? 11.615 0.197 -0.988 1.00 0.00 23 ALA A CA 11
ATOM 12227 C C . ALA A 1 23 ? 11.504 0.975 0.326 1.00 0.00 23 ALA A C 11
ATOM 12228 O O . ALA A 1 23 ? 10.405 1.306 0.771 1.00 0.00 23 ALA A O 11
ATOM 12235 N N . ASP A 1 24 ? 12.652 1.265 0.936 1.00 0.00 24 ASP A N 11
ATOM 12236 C CA . ASP A 1 24 ? 12.691 2.005 2.190 1.00 0.00 24 ASP A CA 11
ATOM 12237 C C . ASP A 1 24 ? 12.597 3.504 1.932 1.00 0.00 24 ASP A C 11
ATOM 12238 O O . ASP A 1 24 ? 11.941 4.233 2.675 1.00 0.00 24 ASP A O 11
ATOM 12247 N N . SER A 1 25 ? 13.240 3.954 0.859 1.00 0.00 25 SER A N 11
ATOM 12248 C CA . SER A 1 25 ? 13.205 5.364 0.495 1.00 0.00 25 SER A CA 11
ATOM 12249 C C . SER A 1 25 ? 11.782 5.764 0.137 1.00 0.00 25 SER A C 11
ATOM 12250 O O . SER A 1 25 ? 11.329 6.865 0.453 1.00 0.00 25 SER A O 11
ATOM 12258 N N . LEU A 1 26 ? 11.080 4.845 -0.516 1.00 0.00 26 LEU A N 11
ATOM 12259 C CA . LEU A 1 26 ? 9.699 5.066 -0.918 1.00 0.00 26 LEU A CA 11
ATOM 12260 C C . LEU A 1 26 ? 8.795 5.148 0.311 1.00 0.00 26 LEU A C 11
ATOM 12261 O O . LEU A 1 26 ? 8.023 6.092 0.467 1.00 0.00 26 LEU A O 11
ATOM 12277 N N . ALA A 1 27 ? 8.905 4.163 1.195 1.00 0.00 27 ALA A N 11
ATOM 12278 C CA . ALA A 1 27 ? 8.104 4.145 2.412 1.00 0.00 27 ALA A CA 11
ATOM 12279 C C . ALA A 1 27 ? 8.318 5.426 3.217 1.00 0.00 27 ALA A C 11
ATOM 12280 O O . ALA A 1 27 ? 7.447 5.854 3.973 1.00 0.00 27 ALA A O 11
ATOM 12287 N N . SER A 1 28 ? 9.489 6.033 3.038 1.00 0.00 28 SER A N 11
ATOM 12288 C CA . SER A 1 28 ? 9.830 7.266 3.737 1.00 0.00 28 SER A CA 11
ATOM 12289 C C . SER A 1 28 ? 9.080 8.457 3.147 1.00 0.00 28 SER A C 11
ATOM 12290 O O . SER A 1 28 ? 8.601 9.324 3.879 1.00 0.00 28 SER A O 11
ATOM 12298 N N . ASN A 1 29 ? 8.981 8.497 1.820 1.00 0.00 29 ASN A N 11
ATOM 12299 C CA . ASN A 1 29 ? 8.287 9.588 1.146 1.00 0.00 29 ASN A CA 11
ATOM 12300 C C . ASN A 1 29 ? 6.836 9.664 1.596 1.00 0.00 29 ASN A C 11
ATOM 12301 O O . ASN A 1 29 ? 6.341 10.730 1.959 1.00 0.00 29 ASN A O 11
ATOM 12312 N N . ALA A 1 30 ? 6.162 8.522 1.580 1.00 0.00 30 ALA A N 11
ATOM 12313 C CA . ALA A 1 30 ? 4.770 8.459 1.998 1.00 0.00 30 ALA A CA 11
ATOM 12314 C C . ALA A 1 30 ? 4.639 8.882 3.453 1.00 0.00 30 ALA A C 11
ATOM 12315 O O . ALA A 1 30 ? 3.694 9.576 3.830 1.00 0.00 30 ALA A O 11
ATOM 12322 N N . GLU A 1 31 ? 5.603 8.461 4.271 1.00 0.00 31 GLU A N 11
ATOM 12323 C CA . GLU A 1 31 ? 5.602 8.803 5.690 1.00 0.00 31 GLU A CA 11
ATOM 12324 C C . GLU A 1 31 ? 5.509 10.314 5.872 1.00 0.00 31 GLU A C 11
ATOM 12325 O O . GLU A 1 31 ? 4.846 10.805 6.784 1.00 0.00 31 GLU A O 11
ATOM 12337 N N . ALA A 1 32 ? 6.175 11.044 4.982 1.00 0.00 32 ALA A N 11
ATOM 12338 C CA . ALA A 1 32 ? 6.172 12.501 5.017 1.00 0.00 32 ALA A CA 11
ATOM 12339 C C . ALA A 1 32 ? 4.747 13.028 5.042 1.00 0.00 32 ALA A C 11
ATOM 12340 O O . ALA A 1 32 ? 4.389 13.840 5.896 1.00 0.00 32 ALA A O 11
ATOM 12347 N N . LYS A 1 33 ? 3.925 12.542 4.115 1.00 0.00 33 LYS A N 11
ATOM 12348 C CA . LYS A 1 33 ? 2.530 12.954 4.063 1.00 0.00 33 LYS A CA 11
ATOM 12349 C C . LYS A 1 33 ? 1.838 12.533 5.350 1.00 0.00 33 LYS A C 11
ATOM 12350 O O . LYS A 1 33 ? 0.886 13.170 5.801 1.00 0.00 33 LYS A O 11
ATOM 12369 N N . GLY A 1 34 ? 2.346 11.457 5.944 1.00 0.00 34 GLY A N 11
ATOM 12370 C CA . GLY A 1 34 ? 1.801 10.958 7.184 1.00 0.00 34 GLY A CA 11
ATOM 12371 C C . GLY A 1 34 ? 1.043 9.661 7.003 1.00 0.00 34 GLY A C 11
ATOM 12372 O O . GLY A 1 34 ? 0.060 9.404 7.699 1.00 0.00 34 GLY A O 11
ATOM 12376 N N . PHE A 1 35 ? 1.507 8.837 6.072 1.00 0.00 35 PHE A N 11
ATOM 12377 C CA . PHE A 1 35 ? 0.876 7.557 5.809 1.00 0.00 35 PHE A CA 11
ATOM 12378 C C . PHE A 1 35 ? 1.671 6.427 6.445 1.00 0.00 35 PHE A C 11
ATOM 12379 O O . PHE A 1 35 ? 2.855 6.575 6.742 1.00 0.00 35 PHE A O 11
ATOM 12396 N N . ASP A 1 36 ? 1.014 5.293 6.638 1.00 0.00 36 ASP A N 11
ATOM 12397 C CA . ASP A 1 36 ? 1.664 4.132 7.225 1.00 0.00 36 ASP A CA 11
ATOM 12398 C C . ASP A 1 36 ? 2.330 3.308 6.133 1.00 0.00 36 ASP A C 11
ATOM 12399 O O . ASP A 1 36 ? 1.688 2.473 5.499 1.00 0.00 36 ASP A O 11
ATOM 12408 N N . SER A 1 37 ? 3.616 3.559 5.900 1.00 0.00 37 SER A N 11
ATOM 12409 C CA . SER A 1 37 ? 4.344 2.847 4.862 1.00 0.00 37 SER A CA 11
ATOM 12410 C C . SER A 1 37 ? 4.779 1.476 5.352 1.00 0.00 37 SER A C 11
ATOM 12411 O O . SER A 1 37 ? 4.857 1.228 6.555 1.00 0.00 37 SER A O 11
ATOM 12419 N N . ILE A 1 38 ? 5.031 0.580 4.409 1.00 0.00 38 ILE A N 11
ATOM 12420 C CA . ILE A 1 38 ? 5.424 -0.781 4.736 1.00 0.00 38 ILE A CA 11
ATOM 12421 C C . ILE A 1 38 ? 6.172 -1.428 3.575 1.00 0.00 38 ILE A C 11
ATOM 12422 O O . ILE A 1 38 ? 5.810 -1.244 2.411 1.00 0.00 38 ILE A O 11
ATOM 12438 N N . VAL A 1 39 ? 7.213 -2.186 3.895 1.00 0.00 39 VAL A N 11
ATOM 12439 C CA . VAL A 1 39 ? 8.010 -2.861 2.879 1.00 0.00 39 VAL A CA 11
ATOM 12440 C C . VAL A 1 39 ? 7.965 -4.374 3.066 1.00 0.00 39 VAL A C 11
ATOM 12441 O O . VAL A 1 39 ? 8.390 -4.889 4.101 1.00 0.00 39 VAL A O 11
ATOM 12454 N N . LEU A 1 40 ? 7.453 -5.087 2.062 1.00 0.00 40 LEU A N 11
ATOM 12455 C CA . LEU A 1 40 ? 7.365 -6.540 2.136 1.00 0.00 40 LEU A CA 11
ATOM 12456 C C . LEU A 1 40 ? 8.263 -7.184 1.090 1.00 0.00 40 LEU A C 11
ATOM 12457 O O . LEU A 1 40 ? 8.169 -6.881 -0.100 1.00 0.00 40 LEU A O 11
ATOM 12473 N N . LEU A 1 41 ? 9.135 -8.075 1.542 1.00 0.00 41 LEU A N 11
ATOM 12474 C CA . LEU A 1 41 ? 10.053 -8.760 0.648 1.00 0.00 41 LEU A CA 11
ATOM 12475 C C . LEU A 1 41 ? 9.409 -10.005 0.043 1.00 0.00 41 LEU A C 11
ATOM 12476 O O . LEU A 1 41 ? 9.130 -10.982 0.740 1.00 0.00 41 LEU A O 11
ATOM 12492 N N . LYS A 1 42 ? 9.213 -9.970 -1.268 1.00 0.00 42 LYS A N 11
ATOM 12493 C CA . LYS A 1 42 ? 8.648 -11.093 -1.995 1.00 0.00 42 LYS A CA 11
ATOM 12494 C C . LYS A 1 42 ? 9.767 -11.836 -2.708 1.00 0.00 42 LYS A C 11
ATOM 12495 O O . LYS A 1 42 ? 10.885 -11.337 -2.785 1.00 0.00 42 LYS A O 11
ATOM 12514 N N . ASP A 1 43 ? 9.471 -13.027 -3.199 1.00 0.00 43 ASP A N 11
ATOM 12515 C CA . ASP A 1 43 ? 10.466 -13.843 -3.884 1.00 0.00 43 ASP A CA 11
ATOM 12516 C C . ASP A 1 43 ? 11.116 -13.122 -5.072 1.00 0.00 43 ASP A C 11
ATOM 12517 O O . ASP A 1 43 ? 10.991 -13.566 -6.213 1.00 0.00 43 ASP A O 11
ATOM 12526 N N . GLY A 1 44 ? 11.837 -12.031 -4.804 1.00 0.00 44 GLY A N 11
ATOM 12527 C CA . GLY A 1 44 ? 12.510 -11.314 -5.874 1.00 0.00 44 GLY A CA 11
ATOM 12528 C C . GLY A 1 44 ? 12.238 -9.815 -5.908 1.00 0.00 44 GLY A C 11
ATOM 12529 O O . GLY A 1 44 ? 12.935 -9.084 -6.611 1.00 0.00 44 GLY A O 11
ATOM 12533 N N . LEU A 1 45 ? 11.232 -9.345 -5.177 1.00 0.00 45 LEU A N 11
ATOM 12534 C CA . LEU A 1 45 ? 10.908 -7.913 -5.182 1.00 0.00 45 LEU A CA 11
ATOM 12535 C C . LEU A 1 45 ? 10.429 -7.400 -3.826 1.00 0.00 45 LEU A C 11
ATOM 12536 O O . LEU A 1 45 ? 9.827 -8.133 -3.045 1.00 0.00 45 LEU A O 11
ATOM 12552 N N . TYR A 1 46 ? 10.671 -6.113 -3.584 1.00 0.00 46 TYR A N 11
ATOM 12553 C CA . TYR A 1 46 ? 10.240 -5.451 -2.356 1.00 0.00 46 TYR A CA 11
ATOM 12554 C C . TYR A 1 46 ? 9.088 -4.502 -2.672 1.00 0.00 46 TYR A C 11
ATOM 12555 O O . TYR A 1 46 ? 9.184 -3.686 -3.585 1.00 0.00 46 TYR A O 11
ATOM 12573 N N . LYS A 1 47 ? 7.996 -4.624 -1.931 1.00 0.00 47 LYS A N 11
ATOM 12574 C CA . LYS A 1 47 ? 6.829 -3.782 -2.163 1.00 0.00 47 LYS A CA 11
ATOM 12575 C C . LYS A 1 47 ? 6.723 -2.669 -1.139 1.00 0.00 47 LYS A C 11
ATOM 12576 O O . LYS A 1 47 ? 7.087 -2.835 0.021 1.00 0.00 47 LYS A O 11
ATOM 12595 N N . VAL A 1 48 ? 6.211 -1.531 -1.586 1.00 0.00 48 VAL A N 11
ATOM 12596 C CA . VAL A 1 48 ? 6.037 -0.375 -0.728 1.00 0.00 48 VAL A CA 11
ATOM 12597 C C . VAL A 1 48 ? 4.574 0.054 -0.695 1.00 0.00 48 VAL A C 11
ATOM 12598 O O . VAL A 1 48 ? 4.066 0.656 -1.642 1.00 0.00 48 VAL A O 11
ATOM 12611 N N . GLN A 1 49 ? 3.897 -0.279 0.400 1.00 0.00 49 GLN A N 11
ATOM 12612 C CA . GLN A 1 49 ? 2.486 0.045 0.559 1.00 0.00 49 GLN A CA 11
ATOM 12613 C C . GLN A 1 49 ? 2.271 1.114 1.627 1.00 0.00 49 GLN A C 11
ATOM 12614 O O . GLN A 1 49 ? 2.959 1.137 2.648 1.00 0.00 49 GLN A O 11
ATOM 12628 N N . ILE A 1 50 ? 1.299 1.990 1.386 1.00 0.00 50 ILE A N 11
ATOM 12629 C CA . ILE A 1 50 ? 0.972 3.055 2.321 1.00 0.00 50 ILE A CA 11
ATOM 12630 C C . ILE A 1 50 ? -0.538 3.202 2.501 1.00 0.00 50 ILE A C 11
ATOM 12631 O O . ILE A 1 50 ? -1.281 3.420 1.548 1.00 0.00 50 ILE A O 11
ATOM 12647 N N . GLY A 1 51 ? -0.964 3.088 3.751 1.00 0.00 51 GLY A N 11
ATOM 12648 C CA . GLY A 1 51 ? -2.368 3.216 4.095 1.00 0.00 51 GLY A CA 11
ATOM 12649 C C . GLY A 1 51 ? -3.162 1.951 3.838 1.00 0.00 51 GLY A C 11
ATOM 12650 O O . GLY A 1 51 ? -3.370 1.560 2.689 1.00 0.00 51 GLY A O 11
ATOM 12654 N N . ALA A 1 52 ? -3.616 1.314 4.914 1.00 0.00 52 ALA A N 11
ATOM 12655 C CA . ALA A 1 52 ? -4.403 0.090 4.810 1.00 0.00 52 ALA A CA 11
ATOM 12656 C C . ALA A 1 52 ? -5.620 0.161 5.729 1.00 0.00 52 ALA A C 11
ATOM 12657 O O . ALA A 1 52 ? -5.482 0.180 6.951 1.00 0.00 52 ALA A O 11
ATOM 12664 N N . PHE A 1 53 ? -6.808 0.216 5.136 1.00 0.00 53 PHE A N 11
ATOM 12665 C CA . PHE A 1 53 ? -8.043 0.300 5.913 1.00 0.00 53 PHE A CA 11
ATOM 12666 C C . PHE A 1 53 ? -9.058 -0.746 5.465 1.00 0.00 53 PHE A C 11
ATOM 12667 O O . PHE A 1 53 ? -8.849 -1.453 4.476 1.00 0.00 53 PHE A O 11
ATOM 12684 N N . SER A 1 54 ? -10.162 -0.831 6.199 1.00 0.00 54 SER A N 11
ATOM 12685 C CA . SER A 1 54 ? -11.223 -1.781 5.887 1.00 0.00 54 SER A CA 11
ATOM 12686 C C . SER A 1 54 ? -12.163 -1.220 4.824 1.00 0.00 54 SER A C 11
ATOM 12687 O O . SER A 1 54 ? -12.916 -1.964 4.197 1.00 0.00 54 SER A O 11
ATOM 12695 N N . SER A 1 55 ? -12.119 0.098 4.625 1.00 0.00 55 SER A N 11
ATOM 12696 C CA . SER A 1 55 ? -12.968 0.751 3.636 1.00 0.00 55 SER A CA 11
ATOM 12697 C C . SER A 1 55 ? -12.134 1.339 2.498 1.00 0.00 55 SER A C 11
ATOM 12698 O O . SER A 1 55 ? -11.138 2.023 2.733 1.00 0.00 55 SER A O 11
ATOM 12706 N N . LYS A 1 56 ? -12.551 1.063 1.265 1.00 0.00 56 LYS A N 11
ATOM 12707 C CA . LYS A 1 56 ? -11.846 1.560 0.087 1.00 0.00 56 LYS A CA 11
ATOM 12708 C C . LYS A 1 56 ? -11.762 3.082 0.094 1.00 0.00 56 LYS A C 11
ATOM 12709 O O . LYS A 1 56 ? -10.736 3.655 -0.275 1.00 0.00 56 LYS A O 11
ATOM 12728 N N . ASP A 1 57 ? -12.843 3.732 0.515 1.00 0.00 57 ASP A N 11
ATOM 12729 C CA . ASP A 1 57 ? -12.888 5.194 0.568 1.00 0.00 57 ASP A CA 11
ATOM 12730 C C . ASP A 1 57 ? -11.619 5.751 1.203 1.00 0.00 57 ASP A C 11
ATOM 12731 O O . ASP A 1 57 ? -11.151 6.830 0.841 1.00 0.00 57 ASP A O 11
ATOM 12740 N N . ASN A 1 58 ? -11.064 4.995 2.143 1.00 0.00 58 ASN A N 11
ATOM 12741 C CA . ASN A 1 58 ? -9.843 5.399 2.829 1.00 0.00 58 ASN A CA 11
ATOM 12742 C C . ASN A 1 58 ? -8.649 5.308 1.885 1.00 0.00 58 ASN A C 11
ATOM 12743 O O . ASN A 1 58 ? -7.868 6.251 1.760 1.00 0.00 58 ASN A O 11
ATOM 12754 N N . ALA A 1 59 ? -8.522 4.166 1.219 1.00 0.00 59 ALA A N 11
ATOM 12755 C CA . ALA A 1 59 ? -7.435 3.940 0.276 1.00 0.00 59 ALA A CA 11
ATOM 12756 C C . ALA A 1 59 ? -7.419 5.011 -0.807 1.00 0.00 59 ALA A C 11
ATOM 12757 O O . ALA A 1 59 ? -6.359 5.490 -1.198 1.00 0.00 59 ALA A O 11
ATOM 12764 N N . ASP A 1 60 ? -8.599 5.381 -1.291 1.00 0.00 60 ASP A N 11
ATOM 12765 C CA . ASP A 1 60 ? -8.711 6.396 -2.332 1.00 0.00 60 ASP A CA 11
ATOM 12766 C C . ASP A 1 60 ? -8.156 7.732 -1.851 1.00 0.00 60 ASP A C 11
ATOM 12767 O O . ASP A 1 60 ? -7.355 8.367 -2.537 1.00 0.00 60 ASP A O 11
ATOM 12776 N N . THR A 1 61 ? -8.587 8.157 -0.666 1.00 0.00 61 THR A N 11
ATOM 12777 C CA . THR A 1 61 ? -8.129 9.419 -0.095 1.00 0.00 61 THR A CA 11
ATOM 12778 C C . THR A 1 61 ? -6.620 9.403 0.116 1.00 0.00 61 THR A C 11
ATOM 12779 O O . THR A 1 61 ? -5.949 10.422 -0.051 1.00 0.00 61 THR A O 11
ATOM 12790 N N . LEU A 1 62 ? -6.088 8.236 0.468 1.00 0.00 62 LEU A N 11
ATOM 12791 C CA . LEU A 1 62 ? -4.654 8.076 0.690 1.00 0.00 62 LEU A CA 11
ATOM 12792 C C . LEU A 1 62 ? -3.918 8.153 -0.619 1.00 0.00 62 LEU A C 11
ATOM 12793 O O . LEU A 1 62 ? -2.955 8.902 -0.780 1.00 0.00 62 LEU A O 11
ATOM 12809 N N . ALA A 1 63 ? -4.372 7.325 -1.544 1.00 0.00 63 ALA A N 11
ATOM 12810 C CA . ALA A 1 63 ? -3.758 7.234 -2.838 1.00 0.00 63 ALA A CA 11
ATOM 12811 C C . ALA A 1 63 ? -3.688 8.604 -3.503 1.00 0.00 63 ALA A C 11
ATOM 12812 O O . ALA A 1 63 ? -2.608 9.092 -3.836 1.00 0.00 63 ALA A O 11
ATOM 12819 N N . ALA A 1 64 ? -4.853 9.223 -3.687 1.00 0.00 64 ALA A N 11
ATOM 12820 C CA . ALA A 1 64 ? -4.933 10.542 -4.301 1.00 0.00 64 ALA A CA 11
ATOM 12821 C C . ALA A 1 64 ? -3.992 11.512 -3.600 1.00 0.00 64 ALA A C 11
ATOM 12822 O O . ALA A 1 64 ? -3.355 12.350 -4.239 1.00 0.00 64 ALA A O 11
ATOM 12829 N N . ARG A 1 65 ? -3.894 11.379 -2.281 1.00 0.00 65 ARG A N 11
ATOM 12830 C CA . ARG A 1 65 ? -3.015 12.225 -1.492 1.00 0.00 65 ARG A CA 11
ATOM 12831 C C . ARG A 1 65 ? -1.566 11.961 -1.876 1.00 0.00 65 ARG A C 11
ATOM 12832 O O . ARG A 1 65 ? -0.760 12.885 -1.977 1.00 0.00 65 ARG A O 11
ATOM 12853 N N . ALA A 1 66 ? -1.251 10.690 -2.107 1.00 0.00 66 ALA A N 11
ATOM 12854 C CA . ALA A 1 66 ? 0.095 10.300 -2.501 1.00 0.00 66 ALA A CA 11
ATOM 12855 C C . ALA A 1 66 ? 0.417 10.887 -3.861 1.00 0.00 66 ALA A C 11
ATOM 12856 O O . ALA A 1 66 ? 1.514 11.397 -4.084 1.00 0.00 66 ALA A O 11
ATOM 12863 N N . LYS A 1 67 ? -0.556 10.838 -4.764 1.00 0.00 67 LYS A N 11
ATOM 12864 C CA . LYS A 1 67 ? -0.380 11.390 -6.096 1.00 0.00 67 LYS A CA 11
ATOM 12865 C C . LYS A 1 67 ? -0.125 12.889 -6.001 1.00 0.00 67 LYS A C 11
ATOM 12866 O O . LYS A 1 67 ? 0.806 13.414 -6.609 1.00 0.00 67 LYS A O 11
ATOM 12885 N N . ASN A 1 68 ? -0.949 13.562 -5.205 1.00 0.00 68 ASN A N 11
ATOM 12886 C CA . ASN A 1 68 ? -0.805 14.992 -4.994 1.00 0.00 68 ASN A CA 11
ATOM 12887 C C . ASN A 1 68 ? 0.463 15.269 -4.192 1.00 0.00 68 ASN A C 11
ATOM 12888 O O . ASN A 1 68 ? 1.048 16.349 -4.277 1.00 0.00 68 ASN A O 11
ATOM 12899 N N . ALA A 1 69 ? 0.877 14.273 -3.413 1.00 0.00 69 ALA A N 11
ATOM 12900 C CA . ALA A 1 69 ? 2.071 14.374 -2.586 1.00 0.00 69 ALA A CA 11
ATOM 12901 C C . ALA A 1 69 ? 3.338 14.220 -3.422 1.00 0.00 69 ALA A C 11
ATOM 12902 O O . ALA A 1 69 ? 4.418 14.648 -3.014 1.00 0.00 69 ALA A O 11
ATOM 12909 N N . GLY A 1 70 ? 3.204 13.590 -4.584 1.00 0.00 70 GLY A N 11
ATOM 12910 C CA . GLY A 1 70 ? 4.344 13.373 -5.453 1.00 0.00 70 GLY A CA 11
ATOM 12911 C C . GLY A 1 70 ? 4.714 11.907 -5.516 1.00 0.00 70 GLY A C 11
ATOM 12912 O O . GLY A 1 70 ? 5.859 11.555 -5.805 1.00 0.00 70 GLY A O 11
ATOM 12916 N N . PHE A 1 71 ? 3.738 11.052 -5.228 1.00 0.00 71 PHE A N 11
ATOM 12917 C CA . PHE A 1 71 ? 3.942 9.615 -5.233 1.00 0.00 71 PHE A CA 11
ATOM 12918 C C . PHE A 1 71 ? 2.852 8.941 -6.058 1.00 0.00 71 PHE A C 11
ATOM 12919 O O . PHE A 1 71 ? 1.726 9.425 -6.114 1.00 0.00 71 PHE A O 11
ATOM 12936 N N . ASP A 1 72 ? 3.181 7.828 -6.694 1.00 0.00 72 ASP A N 11
ATOM 12937 C CA . ASP A 1 72 ? 2.204 7.113 -7.508 1.00 0.00 72 ASP A CA 11
ATOM 12938 C C . ASP A 1 72 ? 1.487 6.047 -6.687 1.00 0.00 72 ASP A C 11
ATOM 12939 O O . ASP A 1 72 ? 1.745 4.855 -6.851 1.00 0.00 72 ASP A O 11
ATOM 12948 N N . ALA A 1 73 ? 0.581 6.476 -5.806 1.00 0.00 73 ALA A N 11
ATOM 12949 C CA . ALA A 1 73 ? -0.164 5.539 -4.971 1.00 0.00 73 ALA A CA 11
ATOM 12950 C C . ALA A 1 73 ? -1.396 4.995 -5.686 1.00 0.00 73 ALA A C 11
ATOM 12951 O O . ALA A 1 73 ? -2.098 5.725 -6.386 1.00 0.00 73 ALA A O 11
ATOM 12958 N N . ILE A 1 74 ? -1.655 3.708 -5.487 1.00 0.00 74 ILE A N 11
ATOM 12959 C CA . ILE A 1 74 ? -2.806 3.046 -6.086 1.00 0.00 74 ILE A CA 11
ATOM 12960 C C . ILE A 1 74 ? -3.528 2.210 -5.037 1.00 0.00 74 ILE A C 11
ATOM 12961 O O . ILE A 1 74 ? -2.912 1.740 -4.085 1.00 0.00 74 ILE A O 11
ATOM 12977 N N . VAL A 1 75 ? -4.828 2.018 -5.213 1.00 0.00 75 VAL A N 11
ATOM 12978 C CA . VAL A 1 75 ? -5.607 1.230 -4.264 1.00 0.00 75 VAL A CA 11
ATOM 12979 C C . VAL A 1 75 ? -5.899 -0.160 -4.813 1.00 0.00 75 VAL A C 11
ATOM 12980 O O . VAL A 1 75 ? -6.218 -0.320 -5.990 1.00 0.00 75 VAL A O 11
ATOM 12993 N N . ILE A 1 76 ? -5.781 -1.162 -3.951 1.00 0.00 76 ILE A N 11
ATOM 12994 C CA . ILE A 1 76 ? -6.029 -2.539 -4.346 1.00 0.00 76 ILE A CA 11
ATOM 12995 C C . ILE A 1 76 ? -6.744 -3.313 -3.243 1.00 0.00 76 ILE A C 11
ATOM 12996 O O . ILE A 1 76 ? -6.425 -3.171 -2.058 1.00 0.00 76 ILE A O 11
ATOM 13012 N N . LEU A 1 77 ? -7.712 -4.131 -3.647 1.00 0.00 77 LEU A N 11
ATOM 13013 C CA . LEU A 1 77 ? -8.481 -4.936 -2.710 1.00 0.00 77 LEU A CA 11
ATOM 13014 C C . LEU A 1 77 ? -7.884 -6.339 -2.607 1.00 0.00 77 LEU A C 11
ATOM 13015 O O . LEU A 1 77 ? -8.031 -7.155 -3.518 1.00 0.00 77 LEU A O 11
ATOM 13031 N N . GLU A 1 78 ? -7.206 -6.612 -1.496 1.00 0.00 78 GLU A N 11
ATOM 13032 C CA . GLU A 1 78 ? -6.585 -7.915 -1.284 1.00 0.00 78 GLU A CA 11
ATOM 13033 C C . GLU A 1 78 ? -6.978 -8.496 0.072 1.00 0.00 78 GLU A C 11
ATOM 13034 O O . GLU A 1 78 ? -7.261 -7.761 1.015 1.00 0.00 78 GLU A O 11
ATOM 13046 N N . SER A 1 79 ? -6.991 -9.823 0.157 1.00 0.00 79 SER A N 11
ATOM 13047 C CA . SER A 1 79 ? -7.346 -10.506 1.396 1.00 0.00 79 SER A CA 11
ATOM 13048 C C . SER A 1 79 ? -6.098 -10.878 2.189 1.00 0.00 79 SER A C 11
ATOM 13049 O O . SER A 1 79 ? -5.040 -11.089 1.560 1.00 0.00 79 SER A O 11
ATOM 13058 N N . LEU A 1 1 ? -14.250 -14.975 16.436 1.00 0.00 1 LEU A N 12
ATOM 13059 C CA . LEU A 1 1 ? -15.420 -14.060 16.417 1.00 0.00 1 LEU A CA 12
ATOM 13060 C C . LEU A 1 1 ? -15.544 -13.352 15.073 1.00 0.00 1 LEU A C 12
ATOM 13061 O O . LEU A 1 1 ? -14.543 -13.065 14.417 1.00 0.00 1 LEU A O 12
ATOM 13079 N N . LYS A 1 2 ? -16.779 -13.072 14.667 1.00 0.00 2 LYS A N 12
ATOM 13080 C CA . LYS A 1 2 ? -17.033 -12.397 13.401 1.00 0.00 2 LYS A CA 12
ATOM 13081 C C . LYS A 1 2 ? -17.388 -10.930 13.627 1.00 0.00 2 LYS A C 12
ATOM 13082 O O . LYS A 1 2 ? -18.561 -10.559 13.635 1.00 0.00 2 LYS A O 12
ATOM 13101 N N . LYS A 1 3 ? -16.365 -10.103 13.809 1.00 0.00 3 LYS A N 12
ATOM 13102 C CA . LYS A 1 3 ? -16.567 -8.675 14.035 1.00 0.00 3 LYS A CA 12
ATOM 13103 C C . LYS A 1 3 ? -16.846 -7.950 12.721 1.00 0.00 3 LYS A C 12
ATOM 13104 O O . LYS A 1 3 ? -17.570 -6.955 12.691 1.00 0.00 3 LYS A O 12
ATOM 13123 N N . THR A 1 4 ? -16.266 -8.455 11.637 1.00 0.00 4 THR A N 12
ATOM 13124 C CA . THR A 1 4 ? -16.452 -7.857 10.321 1.00 0.00 4 THR A CA 12
ATOM 13125 C C . THR A 1 4 ? -16.979 -8.884 9.324 1.00 0.00 4 THR A C 12
ATOM 13126 O O . THR A 1 4 ? -16.935 -10.086 9.576 1.00 0.00 4 THR A O 12
ATOM 13137 N N . SER A 1 5 ? -17.478 -8.399 8.190 1.00 0.00 5 SER A N 12
ATOM 13138 C CA . SER A 1 5 ? -18.014 -9.274 7.155 1.00 0.00 5 SER A CA 12
ATOM 13139 C C . SER A 1 5 ? -16.910 -10.125 6.534 1.00 0.00 5 SER A C 12
ATOM 13140 O O . SER A 1 5 ? -17.156 -11.243 6.082 1.00 0.00 5 SER A O 12
ATOM 13148 N N . SER A 1 6 ? -15.694 -9.588 6.518 1.00 0.00 6 SER A N 12
ATOM 13149 C CA . SER A 1 6 ? -14.550 -10.299 5.953 1.00 0.00 6 SER A CA 12
ATOM 13150 C C . SER A 1 6 ? -14.741 -10.532 4.457 1.00 0.00 6 SER A C 12
ATOM 13151 O O . SER A 1 6 ? -15.755 -11.080 4.028 1.00 0.00 6 SER A O 12
ATOM 13159 N N . SER A 1 7 ? -13.755 -10.114 3.669 1.00 0.00 7 SER A N 12
ATOM 13160 C CA . SER A 1 7 ? -13.812 -10.278 2.221 1.00 0.00 7 SER A CA 12
ATOM 13161 C C . SER A 1 7 ? -12.506 -9.833 1.573 1.00 0.00 7 SER A C 12
ATOM 13162 O O . SER A 1 7 ? -12.006 -10.480 0.654 1.00 0.00 7 SER A O 12
ATOM 13170 N N . GLY A 1 8 ? -11.960 -8.723 2.058 1.00 0.00 8 GLY A N 12
ATOM 13171 C CA . GLY A 1 8 ? -10.716 -8.208 1.513 1.00 0.00 8 GLY A CA 12
ATOM 13172 C C . GLY A 1 8 ? -10.170 -7.046 2.319 1.00 0.00 8 GLY A C 12
ATOM 13173 O O . GLY A 1 8 ? -10.630 -6.785 3.431 1.00 0.00 8 GLY A O 12
ATOM 13177 N N . LEU A 1 9 ? -9.191 -6.342 1.759 1.00 0.00 9 LEU A N 12
ATOM 13178 C CA . LEU A 1 9 ? -8.590 -5.203 2.430 1.00 0.00 9 LEU A CA 12
ATOM 13179 C C . LEU A 1 9 ? -8.240 -4.126 1.423 1.00 0.00 9 LEU A C 12
ATOM 13180 O O . LEU A 1 9 ? -7.743 -4.420 0.336 1.00 0.00 9 LEU A O 12
ATOM 13196 N N . TYR A 1 10 ? -8.490 -2.880 1.787 1.00 0.00 10 TYR A N 12
ATOM 13197 C CA . TYR A 1 10 ? -8.189 -1.767 0.910 1.00 0.00 10 TYR A CA 12
ATOM 13198 C C . TYR A 1 10 ? -6.900 -1.098 1.346 1.00 0.00 10 TYR A C 12
ATOM 13199 O O . TYR A 1 10 ? -6.861 -0.389 2.351 1.00 0.00 10 TYR A O 12
ATOM 13217 N N . LYS A 1 11 ? -5.845 -1.322 0.576 1.00 0.00 11 LYS A N 12
ATOM 13218 C CA . LYS A 1 11 ? -4.543 -0.735 0.877 1.00 0.00 11 LYS A CA 12
ATOM 13219 C C . LYS A 1 11 ? -4.022 0.049 -0.322 1.00 0.00 11 LYS A C 12
ATOM 13220 O O . LYS A 1 11 ? -4.385 -0.239 -1.463 1.00 0.00 11 LYS A O 12
ATOM 13239 N N . VAL A 1 12 ? -3.166 1.037 -0.068 1.00 0.00 12 VAL A N 12
ATOM 13240 C CA . VAL A 1 12 ? -2.611 1.842 -1.149 1.00 0.00 12 VAL A CA 12
ATOM 13241 C C . VAL A 1 12 ? -1.146 1.472 -1.384 1.00 0.00 12 VAL A C 12
ATOM 13242 O O . VAL A 1 12 ? -0.413 1.218 -0.441 1.00 0.00 12 VAL A O 12
ATOM 13255 N N . GLN A 1 13 ? -0.736 1.423 -2.647 1.00 0.00 13 GLN A N 12
ATOM 13256 C CA . GLN A 1 13 ? 0.640 1.063 -2.990 1.00 0.00 13 GLN A CA 12
ATOM 13257 C C . GLN A 1 13 ? 1.223 2.026 -4.016 1.00 0.00 13 GLN A C 12
ATOM 13258 O O . GLN A 1 13 ? 0.562 2.382 -4.991 1.00 0.00 13 GLN A O 12
ATOM 13272 N N . ILE A 1 14 ? 2.459 2.456 -3.785 1.00 0.00 14 ILE A N 12
ATOM 13273 C CA . ILE A 1 14 ? 3.111 3.393 -4.691 1.00 0.00 14 ILE A CA 12
ATOM 13274 C C . ILE A 1 14 ? 4.224 2.748 -5.519 1.00 0.00 14 ILE A C 12
ATOM 13275 O O . ILE A 1 14 ? 4.778 3.395 -6.409 1.00 0.00 14 ILE A O 12
ATOM 13291 N N . GLY A 1 15 ? 4.547 1.478 -5.256 1.00 0.00 15 GLY A N 12
ATOM 13292 C CA . GLY A 1 15 ? 5.586 0.837 -6.047 1.00 0.00 15 GLY A CA 12
ATOM 13293 C C . GLY A 1 15 ? 6.221 -0.379 -5.393 1.00 0.00 15 GLY A C 12
ATOM 13294 O O . GLY A 1 15 ? 5.958 -0.690 -4.232 1.00 0.00 15 GLY A O 12
ATOM 13298 N N . ALA A 1 16 ? 7.086 -1.041 -6.159 1.00 0.00 16 ALA A N 12
ATOM 13299 C CA . ALA A 1 16 ? 7.823 -2.213 -5.699 1.00 0.00 16 ALA A CA 12
ATOM 13300 C C . ALA A 1 16 ? 9.156 -2.298 -6.442 1.00 0.00 16 ALA A C 12
ATOM 13301 O O . ALA A 1 16 ? 9.218 -2.003 -7.635 1.00 0.00 16 ALA A O 12
ATOM 13308 N N . PHE A 1 17 ? 10.219 -2.693 -5.751 1.00 0.00 17 PHE A N 12
ATOM 13309 C CA . PHE A 1 17 ? 11.531 -2.794 -6.385 1.00 0.00 17 PHE A CA 12
ATOM 13310 C C . PHE A 1 17 ? 12.353 -3.924 -5.782 1.00 0.00 17 PHE A C 12
ATOM 13311 O O . PHE A 1 17 ? 12.217 -4.246 -4.604 1.00 0.00 17 PHE A O 12
ATOM 13328 N N . LYS A 1 18 ? 13.216 -4.518 -6.600 1.00 0.00 18 LYS A N 12
ATOM 13329 C CA . LYS A 1 18 ? 14.068 -5.611 -6.151 1.00 0.00 18 LYS A CA 12
ATOM 13330 C C . LYS A 1 18 ? 15.004 -5.168 -5.028 1.00 0.00 18 LYS A C 12
ATOM 13331 O O . LYS A 1 18 ? 15.630 -6.000 -4.372 1.00 0.00 18 LYS A O 12
ATOM 13350 N N . VAL A 1 19 ? 15.107 -3.858 -4.811 1.00 0.00 19 VAL A N 12
ATOM 13351 C CA . VAL A 1 19 ? 15.978 -3.329 -3.770 1.00 0.00 19 VAL A CA 12
ATOM 13352 C C . VAL A 1 19 ? 15.189 -2.801 -2.576 1.00 0.00 19 VAL A C 12
ATOM 13353 O O . VAL A 1 19 ? 14.303 -1.958 -2.722 1.00 0.00 19 VAL A O 12
ATOM 13366 N N . LYS A 1 20 ? 15.531 -3.302 -1.393 1.00 0.00 20 LYS A N 12
ATOM 13367 C CA . LYS A 1 20 ? 14.879 -2.894 -0.158 1.00 0.00 20 LYS A CA 12
ATOM 13368 C C . LYS A 1 20 ? 15.198 -1.442 0.155 1.00 0.00 20 LYS A C 12
ATOM 13369 O O . LYS A 1 20 ? 14.319 -0.681 0.552 1.00 0.00 20 LYS A O 12
ATOM 13388 N N . ALA A 1 21 ? 16.457 -1.051 -0.041 1.00 0.00 21 ALA A N 12
ATOM 13389 C CA . ALA A 1 21 ? 16.868 0.325 0.210 1.00 0.00 21 ALA A CA 12
ATOM 13390 C C . ALA A 1 21 ? 15.999 1.280 -0.594 1.00 0.00 21 ALA A C 12
ATOM 13391 O O . ALA A 1 21 ? 15.716 2.399 -0.165 1.00 0.00 21 ALA A O 12
ATOM 13398 N N . ASN A 1 22 ? 15.554 0.812 -1.756 1.00 0.00 22 ASN A N 12
ATOM 13399 C CA . ASN A 1 22 ? 14.691 1.600 -2.615 1.00 0.00 22 ASN A CA 12
ATOM 13400 C C . ASN A 1 22 ? 13.269 1.561 -2.078 1.00 0.00 22 ASN A C 12
ATOM 13401 O O . ASN A 1 22 ? 12.529 2.540 -2.174 1.00 0.00 22 ASN A O 12
ATOM 13412 N N . ALA A 1 23 ? 12.896 0.422 -1.495 1.00 0.00 23 ALA A N 12
ATOM 13413 C CA . ALA A 1 23 ? 11.563 0.266 -0.925 1.00 0.00 23 ALA A CA 12
ATOM 13414 C C . ALA A 1 23 ? 11.436 1.040 0.387 1.00 0.00 23 ALA A C 12
ATOM 13415 O O . ALA A 1 23 ? 10.331 1.353 0.832 1.00 0.00 23 ALA A O 12
ATOM 13422 N N . ASP A 1 24 ? 12.577 1.353 0.998 1.00 0.00 24 ASP A N 12
ATOM 13423 C CA . ASP A 1 24 ? 12.601 2.093 2.254 1.00 0.00 24 ASP A CA 12
ATOM 13424 C C . ASP A 1 24 ? 12.522 3.590 1.994 1.00 0.00 24 ASP A C 12
ATOM 13425 O O . ASP A 1 24 ? 11.862 4.325 2.731 1.00 0.00 24 ASP A O 12
ATOM 13434 N N . SER A 1 25 ? 13.181 4.036 0.931 1.00 0.00 25 SER A N 12
ATOM 13435 C CA . SER A 1 25 ? 13.165 5.447 0.565 1.00 0.00 25 SER A CA 12
ATOM 13436 C C . SER A 1 25 ? 11.757 5.848 0.147 1.00 0.00 25 SER A C 12
ATOM 13437 O O . SER A 1 25 ? 11.282 6.940 0.462 1.00 0.00 25 SER A O 12
ATOM 13445 N N . LEU A 1 26 ? 11.091 4.939 -0.556 1.00 0.00 26 LEU A N 12
ATOM 13446 C CA . LEU A 1 26 ? 9.731 5.165 -1.016 1.00 0.00 26 LEU A CA 12
ATOM 13447 C C . LEU A 1 26 ? 8.778 5.248 0.175 1.00 0.00 26 LEU A C 12
ATOM 13448 O O . LEU A 1 26 ? 8.011 6.204 0.313 1.00 0.00 26 LEU A O 12
ATOM 13464 N N . ALA A 1 27 ? 8.848 4.247 1.048 1.00 0.00 27 ALA A N 12
ATOM 13465 C CA . ALA A 1 27 ? 8.010 4.218 2.240 1.00 0.00 27 ALA A CA 12
ATOM 13466 C C . ALA A 1 27 ? 8.243 5.464 3.090 1.00 0.00 27 ALA A C 12
ATOM 13467 O O . ALA A 1 27 ? 7.380 5.874 3.866 1.00 0.00 27 ALA A O 12
ATOM 13474 N N . SER A 1 28 ? 9.420 6.064 2.928 1.00 0.00 28 SER A N 12
ATOM 13475 C CA . SER A 1 28 ? 9.778 7.268 3.668 1.00 0.00 28 SER A CA 12
ATOM 13476 C C . SER A 1 28 ? 9.008 8.472 3.137 1.00 0.00 28 SER A C 12
ATOM 13477 O O . SER A 1 28 ? 8.529 9.305 3.907 1.00 0.00 28 SER A O 12
ATOM 13485 N N . ASN A 1 29 ? 8.887 8.556 1.813 1.00 0.00 29 ASN A N 12
ATOM 13486 C CA . ASN A 1 29 ? 8.170 9.659 1.186 1.00 0.00 29 ASN A CA 12
ATOM 13487 C C . ASN A 1 29 ? 6.725 9.701 1.668 1.00 0.00 29 ASN A C 12
ATOM 13488 O O . ASN A 1 29 ? 6.211 10.757 2.034 1.00 0.00 29 ASN A O 12
ATOM 13499 N N . ALA A 1 30 ? 6.076 8.542 1.666 1.00 0.00 30 ALA A N 12
ATOM 13500 C CA . ALA A 1 30 ? 4.691 8.448 2.104 1.00 0.00 30 ALA A CA 12
ATOM 13501 C C . ALA A 1 30 ? 4.564 8.862 3.562 1.00 0.00 30 ALA A C 12
ATOM 13502 O O . ALA A 1 30 ? 3.618 9.553 3.943 1.00 0.00 30 ALA A O 12
ATOM 13509 N N . GLU A 1 31 ? 5.526 8.439 4.374 1.00 0.00 31 GLU A N 12
ATOM 13510 C CA . GLU A 1 31 ? 5.524 8.771 5.793 1.00 0.00 31 GLU A CA 12
ATOM 13511 C C . GLU A 1 31 ? 5.446 10.282 5.983 1.00 0.00 31 GLU A C 12
ATOM 13512 O O . GLU A 1 31 ? 4.781 10.773 6.895 1.00 0.00 31 GLU A O 12
ATOM 13524 N N . ALA A 1 32 ? 6.124 11.010 5.101 1.00 0.00 32 ALA A N 12
ATOM 13525 C CA . ALA A 1 32 ? 6.132 12.467 5.145 1.00 0.00 32 ALA A CA 12
ATOM 13526 C C . ALA A 1 32 ? 4.707 13.000 5.135 1.00 0.00 32 ALA A C 12
ATOM 13527 O O . ALA A 1 32 ? 4.332 13.814 5.979 1.00 0.00 32 ALA A O 12
ATOM 13534 N N . LYS A 1 33 ? 3.910 12.518 4.187 1.00 0.00 33 LYS A N 12
ATOM 13535 C CA . LYS A 1 33 ? 2.517 12.933 4.097 1.00 0.00 33 LYS A CA 12
ATOM 13536 C C . LYS A 1 33 ? 1.791 12.512 5.366 1.00 0.00 33 LYS A C 12
ATOM 13537 O O . LYS A 1 33 ? 0.829 13.152 5.793 1.00 0.00 33 LYS A O 12
ATOM 13556 N N . GLY A 1 34 ? 2.280 11.434 5.971 1.00 0.00 34 GLY A N 12
ATOM 13557 C CA . GLY A 1 34 ? 1.703 10.932 7.195 1.00 0.00 34 GLY A CA 12
ATOM 13558 C C . GLY A 1 34 ? 0.960 9.629 6.991 1.00 0.00 34 GLY A C 12
ATOM 13559 O O . GLY A 1 34 ? -0.015 9.346 7.687 1.00 0.00 34 GLY A O 12
ATOM 13563 N N . PHE A 1 35 ? 1.429 8.830 6.041 1.00 0.00 35 PHE A N 12
ATOM 13564 C CA . PHE A 1 35 ? 0.811 7.549 5.754 1.00 0.00 35 PHE A CA 12
ATOM 13565 C C . PHE A 1 35 ? 1.593 6.416 6.400 1.00 0.00 35 PHE A C 12
ATOM 13566 O O . PHE A 1 35 ? 2.786 6.544 6.671 1.00 0.00 35 PHE A O 12
ATOM 13583 N N . ASP A 1 36 ? 0.916 5.302 6.630 1.00 0.00 36 ASP A N 12
ATOM 13584 C CA . ASP A 1 36 ? 1.551 4.139 7.227 1.00 0.00 36 ASP A CA 12
ATOM 13585 C C . ASP A 1 36 ? 2.214 3.304 6.144 1.00 0.00 36 ASP A C 12
ATOM 13586 O O . ASP A 1 36 ? 1.567 2.463 5.515 1.00 0.00 36 ASP A O 12
ATOM 13595 N N . SER A 1 37 ? 3.498 3.550 5.905 1.00 0.00 37 SER A N 12
ATOM 13596 C CA . SER A 1 37 ? 4.222 2.829 4.869 1.00 0.00 37 SER A CA 12
ATOM 13597 C C . SER A 1 37 ? 4.657 1.461 5.365 1.00 0.00 37 SER A C 12
ATOM 13598 O O . SER A 1 37 ? 4.749 1.218 6.568 1.00 0.00 37 SER A O 12
ATOM 13606 N N . ILE A 1 38 ? 4.897 0.561 4.423 1.00 0.00 38 ILE A N 12
ATOM 13607 C CA . ILE A 1 38 ? 5.291 -0.801 4.745 1.00 0.00 38 ILE A CA 12
ATOM 13608 C C . ILE A 1 38 ? 6.025 -1.443 3.572 1.00 0.00 38 ILE A C 12
ATOM 13609 O O . ILE A 1 38 ? 5.651 -1.252 2.414 1.00 0.00 38 ILE A O 12
ATOM 13625 N N . VAL A 1 39 ? 7.071 -2.203 3.876 1.00 0.00 39 VAL A N 12
ATOM 13626 C CA . VAL A 1 39 ? 7.851 -2.868 2.841 1.00 0.00 39 VAL A CA 12
ATOM 13627 C C . VAL A 1 39 ? 7.777 -4.384 2.981 1.00 0.00 39 VAL A C 12
ATOM 13628 O O . VAL A 1 39 ? 8.236 -4.945 3.978 1.00 0.00 39 VAL A O 12
ATOM 13641 N N . LEU A 1 40 ? 7.204 -5.050 1.980 1.00 0.00 40 LEU A N 12
ATOM 13642 C CA . LEU A 1 40 ? 7.084 -6.504 2.006 1.00 0.00 40 LEU A CA 12
ATOM 13643 C C . LEU A 1 40 ? 8.001 -7.138 0.970 1.00 0.00 40 LEU A C 12
ATOM 13644 O O . LEU A 1 40 ? 7.919 -6.829 -0.219 1.00 0.00 40 LEU A O 12
ATOM 13660 N N . LEU A 1 41 ? 8.869 -8.025 1.430 1.00 0.00 41 LEU A N 12
ATOM 13661 C CA . LEU A 1 41 ? 9.801 -8.703 0.546 1.00 0.00 41 LEU A CA 12
ATOM 13662 C C . LEU A 1 41 ? 9.185 -9.973 -0.034 1.00 0.00 41 LEU A C 12
ATOM 13663 O O . LEU A 1 41 ? 8.918 -10.936 0.685 1.00 0.00 41 LEU A O 12
ATOM 13679 N N . LYS A 1 42 ? 9.004 -9.976 -1.349 1.00 0.00 42 LYS A N 12
ATOM 13680 C CA . LYS A 1 42 ? 8.469 -11.131 -2.049 1.00 0.00 42 LYS A CA 12
ATOM 13681 C C . LYS A 1 42 ? 9.619 -11.875 -2.712 1.00 0.00 42 LYS A C 12
ATOM 13682 O O . LYS A 1 42 ? 10.728 -11.354 -2.786 1.00 0.00 42 LYS A O 12
ATOM 13701 N N . ASP A 1 43 ? 9.362 -13.091 -3.163 1.00 0.00 43 ASP A N 12
ATOM 13702 C CA . ASP A 1 43 ? 10.391 -13.907 -3.793 1.00 0.00 43 ASP A CA 12
ATOM 13703 C C . ASP A 1 43 ? 11.065 -13.204 -4.979 1.00 0.00 43 ASP A C 12
ATOM 13704 O O . ASP A 1 43 ? 10.954 -13.661 -6.116 1.00 0.00 43 ASP A O 12
ATOM 13713 N N . GLY A 1 44 ? 11.791 -12.113 -4.712 1.00 0.00 44 GLY A N 12
ATOM 13714 C CA . GLY A 1 44 ? 12.485 -11.416 -5.783 1.00 0.00 44 GLY A CA 12
ATOM 13715 C C . GLY A 1 44 ? 12.336 -9.898 -5.772 1.00 0.00 44 GLY A C 12
ATOM 13716 O O . GLY A 1 44 ? 13.179 -9.200 -6.336 1.00 0.00 44 GLY A O 12
ATOM 13720 N N . LEU A 1 45 ? 11.274 -9.373 -5.159 1.00 0.00 45 LEU A N 12
ATOM 13721 C CA . LEU A 1 45 ? 11.064 -7.921 -5.138 1.00 0.00 45 LEU A CA 12
ATOM 13722 C C . LEU A 1 45 ? 10.522 -7.417 -3.803 1.00 0.00 45 LEU A C 12
ATOM 13723 O O . LEU A 1 45 ? 9.958 -8.173 -3.016 1.00 0.00 45 LEU A O 12
ATOM 13739 N N . TYR A 1 46 ? 10.678 -6.112 -3.581 1.00 0.00 46 TYR A N 12
ATOM 13740 C CA . TYR A 1 46 ? 10.189 -5.454 -2.374 1.00 0.00 46 TYR A CA 12
ATOM 13741 C C . TYR A 1 46 ? 9.047 -4.505 -2.731 1.00 0.00 46 TYR A C 12
ATOM 13742 O O . TYR A 1 46 ? 9.147 -3.746 -3.692 1.00 0.00 46 TYR A O 12
ATOM 13760 N N . LYS A 1 47 ? 7.963 -4.554 -1.967 1.00 0.00 47 LYS A N 12
ATOM 13761 C CA . LYS A 1 47 ? 6.813 -3.695 -2.230 1.00 0.00 47 LYS A CA 12
ATOM 13762 C C . LYS A 1 47 ? 6.700 -2.580 -1.209 1.00 0.00 47 LYS A C 12
ATOM 13763 O O . LYS A 1 47 ? 7.072 -2.742 -0.051 1.00 0.00 47 LYS A O 12
ATOM 13782 N N . VAL A 1 48 ? 6.173 -1.450 -1.657 1.00 0.00 48 VAL A N 12
ATOM 13783 C CA . VAL A 1 48 ? 5.990 -0.294 -0.797 1.00 0.00 48 VAL A CA 12
ATOM 13784 C C . VAL A 1 48 ? 4.521 0.112 -0.747 1.00 0.00 48 VAL A C 12
ATOM 13785 O O . VAL A 1 48 ? 4.009 0.749 -1.669 1.00 0.00 48 VAL A O 12
ATOM 13798 N N . GLN A 1 49 ? 3.848 -0.274 0.332 1.00 0.00 49 GLN A N 12
ATOM 13799 C CA . GLN A 1 49 ? 2.434 0.033 0.508 1.00 0.00 49 GLN A CA 12
ATOM 13800 C C . GLN A 1 49 ? 2.232 1.107 1.572 1.00 0.00 49 GLN A C 12
ATOM 13801 O O . GLN A 1 49 ? 2.923 1.125 2.590 1.00 0.00 49 GLN A O 12
ATOM 13815 N N . ILE A 1 50 ? 1.271 1.997 1.335 1.00 0.00 50 ILE A N 12
ATOM 13816 C CA . ILE A 1 50 ? 0.971 3.065 2.272 1.00 0.00 50 ILE A CA 12
ATOM 13817 C C . ILE A 1 50 ? -0.534 3.235 2.470 1.00 0.00 50 ILE A C 12
ATOM 13818 O O . ILE A 1 50 ? -1.288 3.452 1.525 1.00 0.00 50 ILE A O 12
ATOM 13834 N N . GLY A 1 51 ? -0.942 3.137 3.728 1.00 0.00 51 GLY A N 12
ATOM 13835 C CA . GLY A 1 51 ? -2.339 3.280 4.090 1.00 0.00 51 GLY A CA 12
ATOM 13836 C C . GLY A 1 51 ? -3.148 2.022 3.839 1.00 0.00 51 GLY A C 12
ATOM 13837 O O . GLY A 1 51 ? -3.466 1.698 2.695 1.00 0.00 51 GLY A O 12
ATOM 13841 N N . ALA A 1 52 ? -3.486 1.317 4.912 1.00 0.00 52 ALA A N 12
ATOM 13842 C CA . ALA A 1 52 ? -4.270 0.092 4.812 1.00 0.00 52 ALA A CA 12
ATOM 13843 C C . ALA A 1 52 ? -5.466 0.147 5.756 1.00 0.00 52 ALA A C 12
ATOM 13844 O O . ALA A 1 52 ? -5.305 0.152 6.976 1.00 0.00 52 ALA A O 12
ATOM 13851 N N . PHE A 1 53 ? -6.667 0.204 5.188 1.00 0.00 53 PHE A N 12
ATOM 13852 C CA . PHE A 1 53 ? -7.884 0.276 5.987 1.00 0.00 53 PHE A CA 12
ATOM 13853 C C . PHE A 1 53 ? -8.911 -0.757 5.540 1.00 0.00 53 PHE A C 12
ATOM 13854 O O . PHE A 1 53 ? -8.741 -1.421 4.515 1.00 0.00 53 PHE A O 12
ATOM 13871 N N . SER A 1 54 ? -9.981 -0.881 6.319 1.00 0.00 54 SER A N 12
ATOM 13872 C CA . SER A 1 54 ? -11.050 -1.824 6.014 1.00 0.00 54 SER A CA 12
ATOM 13873 C C . SER A 1 54 ? -11.999 -1.254 4.963 1.00 0.00 54 SER A C 12
ATOM 13874 O O . SER A 1 54 ? -12.761 -1.992 4.341 1.00 0.00 54 SER A O 12
ATOM 13882 N N . SER A 1 55 ? -11.947 0.063 4.767 1.00 0.00 55 SER A N 12
ATOM 13883 C CA . SER A 1 55 ? -12.805 0.726 3.789 1.00 0.00 55 SER A CA 12
ATOM 13884 C C . SER A 1 55 ? -11.979 1.323 2.651 1.00 0.00 55 SER A C 12
ATOM 13885 O O . SER A 1 55 ? -10.974 1.996 2.885 1.00 0.00 55 SER A O 12
ATOM 13893 N N . LYS A 1 56 ? -12.413 1.071 1.419 1.00 0.00 56 LYS A N 12
ATOM 13894 C CA . LYS A 1 56 ? -11.717 1.581 0.243 1.00 0.00 56 LYS A CA 12
ATOM 13895 C C . LYS A 1 56 ? -11.622 3.102 0.271 1.00 0.00 56 LYS A C 12
ATOM 13896 O O . LYS A 1 56 ? -10.611 3.676 -0.134 1.00 0.00 56 LYS A O 12
ATOM 13915 N N . ASP A 1 57 ? -12.680 3.753 0.750 1.00 0.00 57 ASP A N 12
ATOM 13916 C CA . ASP A 1 57 ? -12.713 5.211 0.829 1.00 0.00 57 ASP A CA 12
ATOM 13917 C C . ASP A 1 57 ? -11.418 5.751 1.426 1.00 0.00 57 ASP A C 12
ATOM 13918 O O . ASP A 1 57 ? -10.961 6.838 1.075 1.00 0.00 57 ASP A O 12
ATOM 13927 N N . ASN A 1 58 ? -10.829 4.974 2.326 1.00 0.00 58 ASN A N 12
ATOM 13928 C CA . ASN A 1 58 ? -9.580 5.360 2.970 1.00 0.00 58 ASN A CA 12
ATOM 13929 C C . ASN A 1 58 ? -8.421 5.248 1.988 1.00 0.00 58 ASN A C 12
ATOM 13930 O O . ASN A 1 58 ? -7.628 6.178 1.835 1.00 0.00 58 ASN A O 12
ATOM 13941 N N . ALA A 1 59 ? -8.334 4.102 1.319 1.00 0.00 59 ALA A N 12
ATOM 13942 C CA . ALA A 1 59 ? -7.282 3.859 0.341 1.00 0.00 59 ALA A CA 12
ATOM 13943 C C . ALA A 1 59 ? -7.298 4.913 -0.756 1.00 0.00 59 ALA A C 12
ATOM 13944 O O . ALA A 1 59 ? -6.254 5.425 -1.147 1.00 0.00 59 ALA A O 12
ATOM 13951 N N . ASP A 1 60 ? -8.487 5.228 -1.259 1.00 0.00 60 ASP A N 12
ATOM 13952 C CA . ASP A 1 60 ? -8.628 6.221 -2.318 1.00 0.00 60 ASP A CA 12
ATOM 13953 C C . ASP A 1 60 ? -8.093 7.577 -1.870 1.00 0.00 60 ASP A C 12
ATOM 13954 O O . ASP A 1 60 ? -7.296 8.203 -2.569 1.00 0.00 60 ASP A O 12
ATOM 13963 N N . THR A 1 61 ? -8.538 8.027 -0.699 1.00 0.00 61 THR A N 12
ATOM 13964 C CA . THR A 1 61 ? -8.104 9.310 -0.159 1.00 0.00 61 THR A CA 12
ATOM 13965 C C . THR A 1 61 ? -6.592 9.329 0.044 1.00 0.00 61 THR A C 12
ATOM 13966 O O . THR A 1 61 ? -5.943 10.356 -0.155 1.00 0.00 61 THR A O 12
ATOM 13977 N N . LEU A 1 62 ? -6.036 8.185 0.424 1.00 0.00 62 LEU A N 12
ATOM 13978 C CA . LEU A 1 62 ? -4.599 8.058 0.644 1.00 0.00 62 LEU A CA 12
ATOM 13979 C C . LEU A 1 62 ? -3.869 8.135 -0.669 1.00 0.00 62 LEU A C 12
ATOM 13980 O O . LEU A 1 62 ? -2.909 8.886 -0.834 1.00 0.00 62 LEU A O 12
ATOM 13996 N N . ALA A 1 63 ? -4.322 7.302 -1.590 1.00 0.00 63 ALA A N 12
ATOM 13997 C CA . ALA A 1 63 ? -3.713 7.215 -2.887 1.00 0.00 63 ALA A CA 12
ATOM 13998 C C . ALA A 1 63 ? -3.652 8.582 -3.556 1.00 0.00 63 ALA A C 12
ATOM 13999 O O . ALA A 1 63 ? -2.575 9.077 -3.891 1.00 0.00 63 ALA A O 12
ATOM 14006 N N . ALA A 1 64 ? -4.821 9.199 -3.737 1.00 0.00 64 ALA A N 12
ATOM 14007 C CA . ALA A 1 64 ? -4.905 10.517 -4.351 1.00 0.00 64 ALA A CA 12
ATOM 14008 C C . ALA A 1 64 ? -3.971 11.491 -3.646 1.00 0.00 64 ALA A C 12
ATOM 14009 O O . ALA A 1 64 ? -3.349 12.345 -4.279 1.00 0.00 64 ALA A O 12
ATOM 14016 N N . ARG A 1 65 ? -3.858 11.338 -2.331 1.00 0.00 65 ARG A N 12
ATOM 14017 C CA . ARG A 1 65 ? -2.983 12.183 -1.537 1.00 0.00 65 ARG A CA 12
ATOM 14018 C C . ARG A 1 65 ? -1.532 11.927 -1.924 1.00 0.00 65 ARG A C 12
ATOM 14019 O O . ARG A 1 65 ? -0.727 12.854 -2.014 1.00 0.00 65 ARG A O 12
ATOM 14040 N N . ALA A 1 66 ? -1.213 10.659 -2.168 1.00 0.00 66 ALA A N 12
ATOM 14041 C CA . ALA A 1 66 ? 0.129 10.277 -2.569 1.00 0.00 66 ALA A CA 12
ATOM 14042 C C . ALA A 1 66 ? 0.454 10.899 -3.914 1.00 0.00 66 ALA A C 12
ATOM 14043 O O . ALA A 1 66 ? 1.554 11.403 -4.127 1.00 0.00 66 ALA A O 12
ATOM 14050 N N . LYS A 1 67 ? -0.525 10.885 -4.813 1.00 0.00 67 LYS A N 12
ATOM 14051 C CA . LYS A 1 67 ? -0.351 11.473 -6.129 1.00 0.00 67 LYS A CA 12
ATOM 14052 C C . LYS A 1 67 ? -0.077 12.964 -5.994 1.00 0.00 67 LYS A C 12
ATOM 14053 O O . LYS A 1 67 ? 0.844 13.499 -6.609 1.00 0.00 67 LYS A O 12
ATOM 14072 N N . ASN A 1 68 ? -0.873 13.619 -5.157 1.00 0.00 68 ASN A N 12
ATOM 14073 C CA . ASN A 1 68 ? -0.708 15.043 -4.903 1.00 0.00 68 ASN A CA 12
ATOM 14074 C C . ASN A 1 68 ? 0.570 15.281 -4.102 1.00 0.00 68 ASN A C 12
ATOM 14075 O O . ASN A 1 68 ? 1.166 16.355 -4.161 1.00 0.00 68 ASN A O 12
ATOM 14086 N N . ALA A 1 69 ? 0.977 14.256 -3.359 1.00 0.00 69 ALA A N 12
ATOM 14087 C CA . ALA A 1 69 ? 2.180 14.318 -2.540 1.00 0.00 69 ALA A CA 12
ATOM 14088 C C . ALA A 1 69 ? 3.436 14.166 -3.391 1.00 0.00 69 ALA A C 12
ATOM 14089 O O . ALA A 1 69 ? 4.522 14.585 -2.993 1.00 0.00 69 ALA A O 12
ATOM 14096 N N . GLY A 1 70 ? 3.281 13.550 -4.560 1.00 0.00 70 GLY A N 12
ATOM 14097 C CA . GLY A 1 70 ? 4.411 13.335 -5.443 1.00 0.00 70 GLY A CA 12
ATOM 14098 C C . GLY A 1 70 ? 4.752 11.867 -5.555 1.00 0.00 70 GLY A C 12
ATOM 14099 O O . GLY A 1 70 ? 5.889 11.503 -5.861 1.00 0.00 70 GLY A O 12
ATOM 14103 N N . PHE A 1 71 ? 3.761 11.019 -5.293 1.00 0.00 71 PHE A N 12
ATOM 14104 C CA . PHE A 1 71 ? 3.941 9.579 -5.344 1.00 0.00 71 PHE A CA 12
ATOM 14105 C C . PHE A 1 71 ? 2.820 8.948 -6.162 1.00 0.00 71 PHE A C 12
ATOM 14106 O O . PHE A 1 71 ? 1.696 9.442 -6.160 1.00 0.00 71 PHE A O 12
ATOM 14123 N N . ASP A 1 72 ? 3.118 7.858 -6.850 1.00 0.00 72 ASP A N 12
ATOM 14124 C CA . ASP A 1 72 ? 2.108 7.179 -7.654 1.00 0.00 72 ASP A CA 12
ATOM 14125 C C . ASP A 1 72 ? 1.422 6.085 -6.845 1.00 0.00 72 ASP A C 12
ATOM 14126 O O . ASP A 1 72 ? 1.679 4.900 -7.051 1.00 0.00 72 ASP A O 12
ATOM 14135 N N . ALA A 1 73 ? 0.546 6.485 -5.922 1.00 0.00 73 ALA A N 12
ATOM 14136 C CA . ALA A 1 73 ? -0.166 5.521 -5.088 1.00 0.00 73 ALA A CA 12
ATOM 14137 C C . ALA A 1 73 ? -1.418 4.989 -5.776 1.00 0.00 73 ALA A C 12
ATOM 14138 O O . ALA A 1 73 ? -2.127 5.724 -6.463 1.00 0.00 73 ALA A O 12
ATOM 14145 N N . ILE A 1 74 ? -1.685 3.707 -5.566 1.00 0.00 74 ILE A N 12
ATOM 14146 C CA . ILE A 1 74 ? -2.856 3.055 -6.136 1.00 0.00 74 ILE A CA 12
ATOM 14147 C C . ILE A 1 74 ? -3.553 2.219 -5.070 1.00 0.00 74 ILE A C 12
ATOM 14148 O O . ILE A 1 74 ? -2.916 1.758 -4.127 1.00 0.00 74 ILE A O 12
ATOM 14164 N N . VAL A 1 75 ? -4.855 2.019 -5.219 1.00 0.00 75 VAL A N 12
ATOM 14165 C CA . VAL A 1 75 ? -5.609 1.231 -4.250 1.00 0.00 75 VAL A CA 12
ATOM 14166 C C . VAL A 1 75 ? -5.896 -0.165 -4.783 1.00 0.00 75 VAL A C 12
ATOM 14167 O O . VAL A 1 75 ? -6.274 -0.335 -5.943 1.00 0.00 75 VAL A O 12
ATOM 14180 N N . ILE A 1 76 ? -5.710 -1.165 -3.927 1.00 0.00 76 ILE A N 12
ATOM 14181 C CA . ILE A 1 76 ? -5.947 -2.547 -4.309 1.00 0.00 76 ILE A CA 12
ATOM 14182 C C . ILE A 1 76 ? -6.700 -3.298 -3.215 1.00 0.00 76 ILE A C 12
ATOM 14183 O O . ILE A 1 76 ? -6.377 -3.184 -2.029 1.00 0.00 76 ILE A O 12
ATOM 14199 N N . LEU A 1 77 ? -7.709 -4.063 -3.626 1.00 0.00 77 LEU A N 12
ATOM 14200 C CA . LEU A 1 77 ? -8.514 -4.839 -2.695 1.00 0.00 77 LEU A CA 12
ATOM 14201 C C . LEU A 1 77 ? -7.998 -6.274 -2.619 1.00 0.00 77 LEU A C 12
ATOM 14202 O O . LEU A 1 77 ? -8.203 -7.066 -3.539 1.00 0.00 77 LEU A O 12
ATOM 14218 N N . GLU A 1 78 ? -7.326 -6.601 -1.521 1.00 0.00 78 GLU A N 12
ATOM 14219 C CA . GLU A 1 78 ? -6.779 -7.940 -1.332 1.00 0.00 78 GLU A CA 12
ATOM 14220 C C . GLU A 1 78 ? -7.688 -8.782 -0.443 1.00 0.00 78 GLU A C 12
ATOM 14221 O O . GLU A 1 78 ? -8.022 -8.385 0.673 1.00 0.00 78 GLU A O 12
ATOM 14233 N N . SER A 1 79 ? -8.082 -9.947 -0.945 1.00 0.00 79 SER A N 12
ATOM 14234 C CA . SER A 1 79 ? -8.952 -10.847 -0.196 1.00 0.00 79 SER A CA 12
ATOM 14235 C C . SER A 1 79 ? -8.298 -11.269 1.115 1.00 0.00 79 SER A C 12
ATOM 14236 O O . SER A 1 79 ? -8.586 -10.632 2.151 1.00 0.00 79 SER A O 12
ATOM 14245 N N . LEU A 1 1 ? -22.985 -16.053 4.131 1.00 0.00 1 LEU A N 13
ATOM 14246 C CA . LEU A 1 1 ? -24.140 -16.542 3.332 1.00 0.00 1 LEU A CA 13
ATOM 14247 C C . LEU A 1 1 ? -24.453 -15.596 2.177 1.00 0.00 1 LEU A C 13
ATOM 14248 O O . LEU A 1 1 ? -24.334 -15.963 1.009 1.00 0.00 1 LEU A O 13
ATOM 14266 N N . LYS A 1 2 ? -24.850 -14.372 2.513 1.00 0.00 2 LYS A N 13
ATOM 14267 C CA . LYS A 1 2 ? -25.178 -13.372 1.504 1.00 0.00 2 LYS A CA 13
ATOM 14268 C C . LYS A 1 2 ? -24.760 -11.978 1.962 1.00 0.00 2 LYS A C 13
ATOM 14269 O O . LYS A 1 2 ? -25.392 -10.982 1.611 1.00 0.00 2 LYS A O 13
ATOM 14288 N N . LYS A 1 3 ? -23.689 -11.917 2.747 1.00 0.00 3 LYS A N 13
ATOM 14289 C CA . LYS A 1 3 ? -23.184 -10.645 3.252 1.00 0.00 3 LYS A CA 13
ATOM 14290 C C . LYS A 1 3 ? -21.661 -10.602 3.196 1.00 0.00 3 LYS A C 13
ATOM 14291 O O . LYS A 1 3 ? -21.074 -9.624 2.732 1.00 0.00 3 LYS A O 13
ATOM 14310 N N . THR A 1 4 ? -21.025 -11.668 3.669 1.00 0.00 4 THR A N 13
ATOM 14311 C CA . THR A 1 4 ? -19.568 -11.752 3.671 1.00 0.00 4 THR A CA 13
ATOM 14312 C C . THR A 1 4 ? -19.065 -12.480 2.427 1.00 0.00 4 THR A C 13
ATOM 14313 O O . THR A 1 4 ? -18.181 -13.333 2.506 1.00 0.00 4 THR A O 13
ATOM 14324 N N . SER A 1 5 ? -19.633 -12.132 1.276 1.00 0.00 5 SER A N 13
ATOM 14325 C CA . SER A 1 5 ? -19.240 -12.752 0.015 1.00 0.00 5 SER A CA 13
ATOM 14326 C C . SER A 1 5 ? -17.804 -12.388 -0.346 1.00 0.00 5 SER A C 13
ATOM 14327 O O . SER A 1 5 ? -17.018 -13.247 -0.748 1.00 0.00 5 SER A O 13
ATOM 14335 N N . SER A 1 6 ? -17.465 -11.112 -0.200 1.00 0.00 6 SER A N 13
ATOM 14336 C CA . SER A 1 6 ? -16.122 -10.635 -0.508 1.00 0.00 6 SER A CA 13
ATOM 14337 C C . SER A 1 6 ? -15.705 -9.528 0.454 1.00 0.00 6 SER A C 13
ATOM 14338 O O . SER A 1 6 ? -16.129 -8.380 0.315 1.00 0.00 6 SER A O 13
ATOM 14346 N N . SER A 1 7 ? -14.871 -9.878 1.426 1.00 0.00 7 SER A N 13
ATOM 14347 C CA . SER A 1 7 ? -14.395 -8.914 2.411 1.00 0.00 7 SER A CA 13
ATOM 14348 C C . SER A 1 7 ? -12.873 -8.915 2.486 1.00 0.00 7 SER A C 13
ATOM 14349 O O . SER A 1 7 ? -12.287 -9.510 3.391 1.00 0.00 7 SER A O 13
ATOM 14357 N N . GLY A 1 8 ? -12.236 -8.247 1.531 1.00 0.00 8 GLY A N 13
ATOM 14358 C CA . GLY A 1 8 ? -10.787 -8.184 1.509 1.00 0.00 8 GLY A CA 13
ATOM 14359 C C . GLY A 1 8 ? -10.247 -7.026 2.324 1.00 0.00 8 GLY A C 13
ATOM 14360 O O . GLY A 1 8 ? -10.720 -6.764 3.431 1.00 0.00 8 GLY A O 13
ATOM 14364 N N . LEU A 1 9 ? -9.255 -6.328 1.780 1.00 0.00 9 LEU A N 13
ATOM 14365 C CA . LEU A 1 9 ? -8.657 -5.193 2.460 1.00 0.00 9 LEU A CA 13
ATOM 14366 C C . LEU A 1 9 ? -8.281 -4.123 1.456 1.00 0.00 9 LEU A C 13
ATOM 14367 O O . LEU A 1 9 ? -7.772 -4.424 0.376 1.00 0.00 9 LEU A O 13
ATOM 14383 N N . TYR A 1 10 ? -8.524 -2.873 1.813 1.00 0.00 10 TYR A N 13
ATOM 14384 C CA . TYR A 1 10 ? -8.201 -1.769 0.933 1.00 0.00 10 TYR A CA 13
ATOM 14385 C C . TYR A 1 10 ? -6.910 -1.107 1.379 1.00 0.00 10 TYR A C 13
ATOM 14386 O O . TYR A 1 10 ? -6.874 -0.397 2.385 1.00 0.00 10 TYR A O 13
ATOM 14404 N N . LYS A 1 11 ? -5.851 -1.342 0.619 1.00 0.00 11 LYS A N 13
ATOM 14405 C CA . LYS A 1 11 ? -4.547 -0.764 0.927 1.00 0.00 11 LYS A CA 13
ATOM 14406 C C . LYS A 1 11 ? -4.014 0.016 -0.269 1.00 0.00 11 LYS A C 13
ATOM 14407 O O . LYS A 1 11 ? -4.372 -0.273 -1.412 1.00 0.00 11 LYS A O 13
ATOM 14426 N N . VAL A 1 12 ? -3.156 1.002 -0.013 1.00 0.00 12 VAL A N 13
ATOM 14427 C CA . VAL A 1 12 ? -2.591 1.800 -1.096 1.00 0.00 12 VAL A CA 13
ATOM 14428 C C . VAL A 1 12 ? -1.127 1.426 -1.323 1.00 0.00 12 VAL A C 13
ATOM 14429 O O . VAL A 1 12 ? -0.394 1.188 -0.373 1.00 0.00 12 VAL A O 13
ATOM 14442 N N . GLN A 1 13 ? -0.716 1.355 -2.586 1.00 0.00 13 GLN A N 13
ATOM 14443 C CA . GLN A 1 13 ? 0.660 0.990 -2.924 1.00 0.00 13 GLN A CA 13
ATOM 14444 C C . GLN A 1 13 ? 1.251 1.962 -3.939 1.00 0.00 13 GLN A C 13
ATOM 14445 O O . GLN A 1 13 ? 0.609 2.301 -4.933 1.00 0.00 13 GLN A O 13
ATOM 14459 N N . ILE A 1 14 ? 2.471 2.423 -3.678 1.00 0.00 14 ILE A N 13
ATOM 14460 C CA . ILE A 1 14 ? 3.125 3.374 -4.570 1.00 0.00 14 ILE A CA 13
ATOM 14461 C C . ILE A 1 14 ? 4.235 2.743 -5.412 1.00 0.00 14 ILE A C 13
ATOM 14462 O O . ILE A 1 14 ? 4.785 3.404 -6.294 1.00 0.00 14 ILE A O 13
ATOM 14478 N N . GLY A 1 15 ? 4.558 1.469 -5.174 1.00 0.00 15 GLY A N 13
ATOM 14479 C CA . GLY A 1 15 ? 5.595 0.839 -5.978 1.00 0.00 15 GLY A CA 13
ATOM 14480 C C . GLY A 1 15 ? 6.255 -0.362 -5.327 1.00 0.00 15 GLY A C 13
ATOM 14481 O O . GLY A 1 15 ? 6.000 -0.682 -4.167 1.00 0.00 15 GLY A O 13
ATOM 14485 N N . ALA A 1 16 ? 7.138 -1.002 -6.093 1.00 0.00 16 ALA A N 13
ATOM 14486 C CA . ALA A 1 16 ? 7.900 -2.159 -5.632 1.00 0.00 16 ALA A CA 13
ATOM 14487 C C . ALA A 1 16 ? 9.232 -2.220 -6.382 1.00 0.00 16 ALA A C 13
ATOM 14488 O O . ALA A 1 16 ? 9.295 -1.854 -7.556 1.00 0.00 16 ALA A O 13
ATOM 14495 N N . PHE A 1 17 ? 10.294 -2.668 -5.720 1.00 0.00 17 PHE A N 13
ATOM 14496 C CA . PHE A 1 17 ? 11.602 -2.747 -6.367 1.00 0.00 17 PHE A CA 13
ATOM 14497 C C . PHE A 1 17 ? 12.434 -3.892 -5.807 1.00 0.00 17 PHE A C 13
ATOM 14498 O O . PHE A 1 17 ? 12.269 -4.294 -4.658 1.00 0.00 17 PHE A O 13
ATOM 14515 N N . LYS A 1 18 ? 13.343 -4.407 -6.631 1.00 0.00 18 LYS A N 13
ATOM 14516 C CA . LYS A 1 18 ? 14.215 -5.502 -6.225 1.00 0.00 18 LYS A CA 13
ATOM 14517 C C . LYS A 1 18 ? 15.095 -5.100 -5.042 1.00 0.00 18 LYS A C 13
ATOM 14518 O O . LYS A 1 18 ? 15.676 -5.957 -4.375 1.00 0.00 18 LYS A O 13
ATOM 14537 N N . VAL A 1 19 ? 15.204 -3.798 -4.795 1.00 0.00 19 VAL A N 13
ATOM 14538 C CA . VAL A 1 19 ? 16.033 -3.298 -3.705 1.00 0.00 19 VAL A CA 13
ATOM 14539 C C . VAL A 1 19 ? 15.199 -2.785 -2.536 1.00 0.00 19 VAL A C 13
ATOM 14540 O O . VAL A 1 19 ? 14.289 -1.974 -2.712 1.00 0.00 19 VAL A O 13
ATOM 14553 N N . LYS A 1 20 ? 15.529 -3.260 -1.340 1.00 0.00 20 LYS A N 13
ATOM 14554 C CA . LYS A 1 20 ? 14.838 -2.860 -0.125 1.00 0.00 20 LYS A CA 13
ATOM 14555 C C . LYS A 1 20 ? 15.175 -1.418 0.224 1.00 0.00 20 LYS A C 13
ATOM 14556 O O . LYS A 1 20 ? 14.306 -0.656 0.639 1.00 0.00 20 LYS A O 13
ATOM 14575 N N . ALA A 1 21 ? 16.439 -1.042 0.040 1.00 0.00 21 ALA A N 13
ATOM 14576 C CA . ALA A 1 21 ? 16.870 0.320 0.323 1.00 0.00 21 ALA A CA 13
ATOM 14577 C C . ALA A 1 21 ? 16.041 1.304 -0.487 1.00 0.00 21 ALA A C 13
ATOM 14578 O O . ALA A 1 21 ? 15.742 2.411 -0.036 1.00 0.00 21 ALA A O 13
ATOM 14585 N N . ASN A 1 22 ? 15.645 0.871 -1.680 1.00 0.00 22 ASN A N 13
ATOM 14586 C CA . ASN A 1 22 ? 14.820 1.688 -2.551 1.00 0.00 22 ASN A CA 13
ATOM 14587 C C . ASN A 1 22 ? 13.388 1.670 -2.046 1.00 0.00 22 ASN A C 13
ATOM 14588 O O . ASN A 1 22 ? 12.670 2.669 -2.132 1.00 0.00 22 ASN A O 13
ATOM 14599 N N . ALA A 1 23 ? 12.978 0.525 -1.499 1.00 0.00 23 ALA A N 13
ATOM 14600 C CA . ALA A 1 23 ? 11.632 0.383 -0.960 1.00 0.00 23 ALA A CA 13
ATOM 14601 C C . ALA A 1 23 ? 11.494 1.137 0.365 1.00 0.00 23 ALA A C 13
ATOM 14602 O O . ALA A 1 23 ? 10.386 1.433 0.811 1.00 0.00 23 ALA A O 13
ATOM 14609 N N . ASP A 1 24 ? 12.633 1.446 0.985 1.00 0.00 24 ASP A N 13
ATOM 14610 C CA . ASP A 1 24 ? 12.648 2.167 2.253 1.00 0.00 24 ASP A CA 13
ATOM 14611 C C . ASP A 1 24 ? 12.564 3.669 2.014 1.00 0.00 24 ASP A C 13
ATOM 14612 O O . ASP A 1 24 ? 11.896 4.389 2.754 1.00 0.00 24 ASP A O 13
ATOM 14621 N N . SER A 1 25 ? 13.231 4.132 0.960 1.00 0.00 25 SER A N 13
ATOM 14622 C CA . SER A 1 25 ? 13.206 5.546 0.613 1.00 0.00 25 SER A CA 13
ATOM 14623 C C . SER A 1 25 ? 11.797 5.939 0.193 1.00 0.00 25 SER A C 13
ATOM 14624 O O . SER A 1 25 ? 11.310 7.022 0.520 1.00 0.00 25 SER A O 13
ATOM 14632 N N . LEU A 1 26 ? 11.144 5.028 -0.518 1.00 0.00 26 LEU A N 13
ATOM 14633 C CA . LEU A 1 26 ? 9.782 5.240 -0.980 1.00 0.00 26 LEU A CA 13
ATOM 14634 C C . LEU A 1 26 ? 8.830 5.318 0.213 1.00 0.00 26 LEU A C 13
ATOM 14635 O O . LEU A 1 26 ? 8.055 6.266 0.348 1.00 0.00 26 LEU A O 13
ATOM 14651 N N . ALA A 1 27 ? 8.915 4.321 1.089 1.00 0.00 27 ALA A N 13
ATOM 14652 C CA . ALA A 1 27 ? 8.080 4.284 2.284 1.00 0.00 27 ALA A CA 13
ATOM 14653 C C . ALA A 1 27 ? 8.302 5.535 3.130 1.00 0.00 27 ALA A C 13
ATOM 14654 O O . ALA A 1 27 ? 7.437 5.935 3.909 1.00 0.00 27 ALA A O 13
ATOM 14661 N N . SER A 1 28 ? 9.470 6.148 2.961 1.00 0.00 28 SER A N 13
ATOM 14662 C CA . SER A 1 28 ? 9.817 7.358 3.696 1.00 0.00 28 SER A CA 13
ATOM 14663 C C . SER A 1 28 ? 9.028 8.550 3.167 1.00 0.00 28 SER A C 13
ATOM 14664 O O . SER A 1 28 ? 8.546 9.381 3.938 1.00 0.00 28 SER A O 13
ATOM 14672 N N . ASN A 1 29 ? 8.895 8.627 1.845 1.00 0.00 29 ASN A N 13
ATOM 14673 C CA . ASN A 1 29 ? 8.160 9.718 1.217 1.00 0.00 29 ASN A CA 13
ATOM 14674 C C . ASN A 1 29 ? 6.716 9.740 1.704 1.00 0.00 29 ASN A C 13
ATOM 14675 O O . ASN A 1 29 ? 6.192 10.787 2.085 1.00 0.00 29 ASN A O 13
ATOM 14686 N N . ALA A 1 30 ? 6.077 8.573 1.689 1.00 0.00 30 ALA A N 13
ATOM 14687 C CA . ALA A 1 30 ? 4.696 8.462 2.130 1.00 0.00 30 ALA A CA 13
ATOM 14688 C C . ALA A 1 30 ? 4.564 8.880 3.585 1.00 0.00 30 ALA A C 13
ATOM 14689 O O . ALA A 1 30 ? 3.615 9.568 3.961 1.00 0.00 30 ALA A O 13
ATOM 14696 N N . GLU A 1 31 ? 5.528 8.463 4.398 1.00 0.00 31 GLU A N 13
ATOM 14697 C CA . GLU A 1 31 ? 5.524 8.800 5.816 1.00 0.00 31 GLU A CA 13
ATOM 14698 C C . GLU A 1 31 ? 5.435 10.311 6.002 1.00 0.00 31 GLU A C 13
ATOM 14699 O O . GLU A 1 31 ? 4.768 10.801 6.913 1.00 0.00 31 GLU A O 13
ATOM 14711 N N . ALA A 1 32 ? 6.111 11.042 5.119 1.00 0.00 32 ALA A N 13
ATOM 14712 C CA . ALA A 1 32 ? 6.110 12.498 5.159 1.00 0.00 32 ALA A CA 13
ATOM 14713 C C . ALA A 1 32 ? 4.685 13.027 5.128 1.00 0.00 32 ALA A C 13
ATOM 14714 O O . ALA A 1 32 ? 4.296 13.843 5.963 1.00 0.00 32 ALA A O 13
ATOM 14721 N N . LYS A 1 33 ? 3.901 12.536 4.172 1.00 0.00 33 LYS A N 13
ATOM 14722 C CA . LYS A 1 33 ? 2.509 12.947 4.061 1.00 0.00 33 LYS A CA 13
ATOM 14723 C C . LYS A 1 33 ? 1.768 12.534 5.325 1.00 0.00 33 LYS A C 13
ATOM 14724 O O . LYS A 1 33 ? 0.800 13.173 5.734 1.00 0.00 33 LYS A O 13
ATOM 14743 N N . GLY A 1 34 ? 2.256 11.463 5.947 1.00 0.00 34 GLY A N 13
ATOM 14744 C CA . GLY A 1 34 ? 1.666 10.972 7.168 1.00 0.00 34 GLY A CA 13
ATOM 14745 C C . GLY A 1 34 ? 0.944 9.656 6.977 1.00 0.00 34 GLY A C 13
ATOM 14746 O O . GLY A 1 34 ? -0.038 9.371 7.662 1.00 0.00 34 GLY A O 13
ATOM 14750 N N . PHE A 1 35 ? 1.436 8.847 6.046 1.00 0.00 35 PHE A N 13
ATOM 14751 C CA . PHE A 1 35 ? 0.839 7.553 5.772 1.00 0.00 35 PHE A CA 13
ATOM 14752 C C . PHE A 1 35 ? 1.646 6.437 6.417 1.00 0.00 35 PHE A C 13
ATOM 14753 O O . PHE A 1 35 ? 2.829 6.602 6.713 1.00 0.00 35 PHE A O 13
ATOM 14770 N N . ASP A 1 36 ? 1.003 5.298 6.616 1.00 0.00 36 ASP A N 13
ATOM 14771 C CA . ASP A 1 36 ? 1.664 4.148 7.209 1.00 0.00 36 ASP A CA 13
ATOM 14772 C C . ASP A 1 36 ? 2.332 3.320 6.122 1.00 0.00 36 ASP A C 13
ATOM 14773 O O . ASP A 1 36 ? 1.693 2.474 5.495 1.00 0.00 36 ASP A O 13
ATOM 14782 N N . SER A 1 37 ? 3.613 3.579 5.879 1.00 0.00 37 SER A N 13
ATOM 14783 C CA . SER A 1 37 ? 4.342 2.865 4.844 1.00 0.00 37 SER A CA 13
ATOM 14784 C C . SER A 1 37 ? 4.792 1.502 5.343 1.00 0.00 37 SER A C 13
ATOM 14785 O O . SER A 1 37 ? 4.876 1.264 6.548 1.00 0.00 37 SER A O 13
ATOM 14793 N N . ILE A 1 38 ? 5.048 0.601 4.405 1.00 0.00 38 ILE A N 13
ATOM 14794 C CA . ILE A 1 38 ? 5.457 -0.752 4.739 1.00 0.00 38 ILE A CA 13
ATOM 14795 C C . ILE A 1 38 ? 6.182 -1.407 3.567 1.00 0.00 38 ILE A C 13
ATOM 14796 O O . ILE A 1 38 ? 5.798 -1.232 2.411 1.00 0.00 38 ILE A O 13
ATOM 14812 N N . VAL A 1 39 ? 7.229 -2.164 3.874 1.00 0.00 39 VAL A N 13
ATOM 14813 C CA . VAL A 1 39 ? 8.006 -2.843 2.846 1.00 0.00 39 VAL A CA 13
ATOM 14814 C C . VAL A 1 39 ? 7.933 -4.357 3.014 1.00 0.00 39 VAL A C 13
ATOM 14815 O O . VAL A 1 39 ? 8.375 -4.896 4.029 1.00 0.00 39 VAL A O 13
ATOM 14828 N N . LEU A 1 40 ? 7.377 -5.045 2.017 1.00 0.00 40 LEU A N 13
ATOM 14829 C CA . LEU A 1 40 ? 7.259 -6.497 2.072 1.00 0.00 40 LEU A CA 13
ATOM 14830 C C . LEU A 1 40 ? 8.104 -7.146 0.984 1.00 0.00 40 LEU A C 13
ATOM 14831 O O . LEU A 1 40 ? 7.986 -6.811 -0.195 1.00 0.00 40 LEU A O 13
ATOM 14847 N N . LEU A 1 41 ? 8.956 -8.076 1.389 1.00 0.00 41 LEU A N 13
ATOM 14848 C CA . LEU A 1 41 ? 9.824 -8.775 0.454 1.00 0.00 41 LEU A CA 13
ATOM 14849 C C . LEU A 1 41 ? 9.136 -10.010 -0.123 1.00 0.00 41 LEU A C 13
ATOM 14850 O O . LEU A 1 41 ? 8.886 -10.986 0.586 1.00 0.00 41 LEU A O 13
ATOM 14866 N N . LYS A 1 42 ? 8.872 -9.970 -1.424 1.00 0.00 42 LYS A N 13
ATOM 14867 C CA . LYS A 1 42 ? 8.258 -11.090 -2.120 1.00 0.00 42 LYS A CA 13
ATOM 14868 C C . LYS A 1 42 ? 9.342 -11.871 -2.853 1.00 0.00 42 LYS A C 13
ATOM 14869 O O . LYS A 1 42 ? 10.468 -11.403 -2.968 1.00 0.00 42 LYS A O 13
ATOM 14888 N N . ASP A 1 43 ? 9.005 -13.063 -3.314 1.00 0.00 43 ASP A N 13
ATOM 14889 C CA . ASP A 1 43 ? 9.965 -13.914 -4.009 1.00 0.00 43 ASP A CA 13
ATOM 14890 C C . ASP A 1 43 ? 10.643 -13.214 -5.194 1.00 0.00 43 ASP A C 13
ATOM 14891 O O . ASP A 1 43 ? 10.479 -13.634 -6.340 1.00 0.00 43 ASP A O 13
ATOM 14900 N N . GLY A 1 44 ? 11.432 -12.166 -4.922 1.00 0.00 44 GLY A N 13
ATOM 14901 C CA . GLY A 1 44 ? 12.134 -11.481 -5.998 1.00 0.00 44 GLY A CA 13
ATOM 14902 C C . GLY A 1 44 ? 12.083 -9.958 -5.942 1.00 0.00 44 GLY A C 13
ATOM 14903 O O . GLY A 1 44 ? 12.944 -9.300 -6.525 1.00 0.00 44 GLY A O 13
ATOM 14907 N N . LEU A 1 45 ? 11.085 -9.382 -5.272 1.00 0.00 45 LEU A N 13
ATOM 14908 C CA . LEU A 1 45 ? 10.973 -7.919 -5.208 1.00 0.00 45 LEU A CA 13
ATOM 14909 C C . LEU A 1 45 ? 10.468 -7.421 -3.854 1.00 0.00 45 LEU A C 13
ATOM 14910 O O . LEU A 1 45 ? 9.886 -8.170 -3.075 1.00 0.00 45 LEU A O 13
ATOM 14926 N N . TYR A 1 46 ? 10.670 -6.126 -3.616 1.00 0.00 46 TYR A N 13
ATOM 14927 C CA . TYR A 1 46 ? 10.213 -5.470 -2.395 1.00 0.00 46 TYR A CA 13
ATOM 14928 C C . TYR A 1 46 ? 9.072 -4.517 -2.731 1.00 0.00 46 TYR A C 13
ATOM 14929 O O . TYR A 1 46 ? 9.166 -3.744 -3.685 1.00 0.00 46 TYR A O 13
ATOM 14947 N N . LYS A 1 47 ? 7.992 -4.581 -1.968 1.00 0.00 47 LYS A N 13
ATOM 14948 C CA . LYS A 1 47 ? 6.838 -3.725 -2.217 1.00 0.00 47 LYS A CA 13
ATOM 14949 C C . LYS A 1 47 ? 6.713 -2.625 -1.179 1.00 0.00 47 LYS A C 13
ATOM 14950 O O . LYS A 1 47 ? 7.065 -2.805 -0.017 1.00 0.00 47 LYS A O 13
ATOM 14969 N N . VAL A 1 48 ? 6.199 -1.484 -1.618 1.00 0.00 48 VAL A N 13
ATOM 14970 C CA . VAL A 1 48 ? 6.008 -0.339 -0.744 1.00 0.00 48 VAL A CA 13
ATOM 14971 C C . VAL A 1 48 ? 4.536 0.057 -0.694 1.00 0.00 48 VAL A C 13
ATOM 14972 O O . VAL A 1 48 ? 4.006 0.648 -1.635 1.00 0.00 48 VAL A O 13
ATOM 14985 N N . GLN A 1 49 ? 3.879 -0.288 0.410 1.00 0.00 49 GLN A N 13
ATOM 14986 C CA . GLN A 1 49 ? 2.463 0.012 0.590 1.00 0.00 49 GLN A CA 13
ATOM 14987 C C . GLN A 1 49 ? 2.254 1.094 1.645 1.00 0.00 49 GLN A C 13
ATOM 14988 O O . GLN A 1 49 ? 2.937 1.117 2.668 1.00 0.00 49 GLN A O 13
ATOM 15002 N N . ILE A 1 50 ? 1.296 1.982 1.391 1.00 0.00 50 ILE A N 13
ATOM 15003 C CA . ILE A 1 50 ? 0.985 3.058 2.320 1.00 0.00 50 ILE A CA 13
ATOM 15004 C C . ILE A 1 50 ? -0.522 3.217 2.512 1.00 0.00 50 ILE A C 13
ATOM 15005 O O . ILE A 1 50 ? -1.275 3.419 1.561 1.00 0.00 50 ILE A O 13
ATOM 15021 N N . GLY A 1 51 ? -0.934 3.129 3.769 1.00 0.00 51 GLY A N 13
ATOM 15022 C CA . GLY A 1 51 ? -2.335 3.267 4.123 1.00 0.00 51 GLY A CA 13
ATOM 15023 C C . GLY A 1 51 ? -3.130 1.997 3.893 1.00 0.00 51 GLY A C 13
ATOM 15024 O O . GLY A 1 51 ? -3.393 1.619 2.750 1.00 0.00 51 GLY A O 13
ATOM 15028 N N . ALA A 1 52 ? -3.526 1.346 4.981 1.00 0.00 52 ALA A N 13
ATOM 15029 C CA . ALA A 1 52 ? -4.308 0.118 4.901 1.00 0.00 52 ALA A CA 13
ATOM 15030 C C . ALA A 1 52 ? -5.524 0.202 5.818 1.00 0.00 52 ALA A C 13
ATOM 15031 O O . ALA A 1 52 ? -5.388 0.246 7.040 1.00 0.00 52 ALA A O 13
ATOM 15038 N N . PHE A 1 53 ? -6.713 0.238 5.222 1.00 0.00 53 PHE A N 13
ATOM 15039 C CA . PHE A 1 53 ? -7.947 0.334 5.996 1.00 0.00 53 PHE A CA 13
ATOM 15040 C C . PHE A 1 53 ? -8.960 -0.719 5.562 1.00 0.00 53 PHE A C 13
ATOM 15041 O O . PHE A 1 53 ? -8.779 -1.400 4.551 1.00 0.00 53 PHE A O 13
ATOM 15058 N N . SER A 1 54 ? -10.033 -0.840 6.339 1.00 0.00 54 SER A N 13
ATOM 15059 C CA . SER A 1 54 ? -11.089 -1.801 6.047 1.00 0.00 54 SER A CA 13
ATOM 15060 C C . SER A 1 54 ? -12.023 -1.275 4.961 1.00 0.00 54 SER A C 13
ATOM 15061 O O . SER A 1 54 ? -12.757 -2.044 4.342 1.00 0.00 54 SER A O 13
ATOM 15069 N N . SER A 1 55 ? -11.992 0.036 4.731 1.00 0.00 55 SER A N 13
ATOM 15070 C CA . SER A 1 55 ? -12.839 0.654 3.716 1.00 0.00 55 SER A CA 13
ATOM 15071 C C . SER A 1 55 ? -11.999 1.257 2.591 1.00 0.00 55 SER A C 13
ATOM 15072 O O . SER A 1 55 ? -10.966 1.880 2.837 1.00 0.00 55 SER A O 13
ATOM 15080 N N . LYS A 1 56 ? -12.451 1.058 1.357 1.00 0.00 56 LYS A N 13
ATOM 15081 C CA . LYS A 1 56 ? -11.746 1.572 0.188 1.00 0.00 56 LYS A CA 13
ATOM 15082 C C . LYS A 1 56 ? -11.656 3.095 0.210 1.00 0.00 56 LYS A C 13
ATOM 15083 O O . LYS A 1 56 ? -10.637 3.668 -0.175 1.00 0.00 56 LYS A O 13
ATOM 15102 N N . ASP A 1 57 ? -12.730 3.747 0.652 1.00 0.00 57 ASP A N 13
ATOM 15103 C CA . ASP A 1 57 ? -12.766 5.209 0.711 1.00 0.00 57 ASP A CA 13
ATOM 15104 C C . ASP A 1 57 ? -11.482 5.764 1.322 1.00 0.00 57 ASP A C 13
ATOM 15105 O O . ASP A 1 57 ? -11.031 6.852 0.967 1.00 0.00 57 ASP A O 13
ATOM 15114 N N . ASN A 1 58 ? -10.899 5.001 2.238 1.00 0.00 58 ASN A N 13
ATOM 15115 C CA . ASN A 1 58 ? -9.663 5.405 2.894 1.00 0.00 58 ASN A CA 13
ATOM 15116 C C . ASN A 1 58 ? -8.487 5.280 1.933 1.00 0.00 58 ASN A C 13
ATOM 15117 O O . ASN A 1 58 ? -7.691 6.207 1.783 1.00 0.00 58 ASN A O 13
ATOM 15128 N N . ALA A 1 59 ? -8.389 4.126 1.279 1.00 0.00 59 ALA A N 13
ATOM 15129 C CA . ALA A 1 59 ? -7.318 3.873 0.323 1.00 0.00 59 ALA A CA 13
ATOM 15130 C C . ALA A 1 59 ? -7.312 4.923 -0.780 1.00 0.00 59 ALA A C 13
ATOM 15131 O O . ALA A 1 59 ? -6.257 5.413 -1.168 1.00 0.00 59 ALA A O 13
ATOM 15138 N N . ASP A 1 60 ? -8.493 5.259 -1.285 1.00 0.00 60 ASP A N 13
ATOM 15139 C CA . ASP A 1 60 ? -8.613 6.251 -2.347 1.00 0.00 60 ASP A CA 13
ATOM 15140 C C . ASP A 1 60 ? -8.079 7.605 -1.891 1.00 0.00 60 ASP A C 13
ATOM 15141 O O . ASP A 1 60 ? -7.280 8.233 -2.584 1.00 0.00 60 ASP A O 13
ATOM 15150 N N . THR A 1 61 ? -8.524 8.048 -0.719 1.00 0.00 61 THR A N 13
ATOM 15151 C CA . THR A 1 61 ? -8.089 9.328 -0.172 1.00 0.00 61 THR A CA 13
ATOM 15152 C C . THR A 1 61 ? -6.581 9.337 0.055 1.00 0.00 61 THR A C 13
ATOM 15153 O O . THR A 1 61 ? -5.925 10.364 -0.113 1.00 0.00 61 THR A O 13
ATOM 15164 N N . LEU A 1 62 ? -6.034 8.181 0.417 1.00 0.00 62 LEU A N 13
ATOM 15165 C CA . LEU A 1 62 ? -4.601 8.044 0.652 1.00 0.00 62 LEU A CA 13
ATOM 15166 C C . LEU A 1 62 ? -3.858 8.111 -0.655 1.00 0.00 62 LEU A C 13
ATOM 15167 O O . LEU A 1 62 ? -2.900 8.866 -0.817 1.00 0.00 62 LEU A O 13
ATOM 15183 N N . ALA A 1 63 ? -4.302 7.272 -1.573 1.00 0.00 63 ALA A N 13
ATOM 15184 C CA . ALA A 1 63 ? -3.682 7.176 -2.862 1.00 0.00 63 ALA A CA 13
ATOM 15185 C C . ALA A 1 63 ? -3.627 8.541 -3.539 1.00 0.00 63 ALA A C 13
ATOM 15186 O O . ALA A 1 63 ? -2.553 9.034 -3.883 1.00 0.00 63 ALA A O 13
ATOM 15193 N N . ALA A 1 64 ? -4.799 9.150 -3.714 1.00 0.00 64 ALA A N 13
ATOM 15194 C CA . ALA A 1 64 ? -4.892 10.466 -4.335 1.00 0.00 64 ALA A CA 13
ATOM 15195 C C . ALA A 1 64 ? -3.956 11.446 -3.644 1.00 0.00 64 ALA A C 13
ATOM 15196 O O . ALA A 1 64 ? -3.328 12.286 -4.289 1.00 0.00 64 ALA A O 13
ATOM 15203 N N . ARG A 1 65 ? -3.852 11.318 -2.325 1.00 0.00 65 ARG A N 13
ATOM 15204 C CA . ARG A 1 65 ? -2.973 12.171 -1.543 1.00 0.00 65 ARG A CA 13
ATOM 15205 C C . ARG A 1 65 ? -1.524 11.907 -1.925 1.00 0.00 65 ARG A C 13
ATOM 15206 O O . ARG A 1 65 ? -0.712 12.828 -2.007 1.00 0.00 65 ARG A O 13
ATOM 15227 N N . ALA A 1 66 ? -1.215 10.638 -2.176 1.00 0.00 66 ALA A N 13
ATOM 15228 C CA . ALA A 1 66 ? 0.127 10.247 -2.574 1.00 0.00 66 ALA A CA 13
ATOM 15229 C C . ALA A 1 66 ? 0.450 10.844 -3.931 1.00 0.00 66 ALA A C 13
ATOM 15230 O O . ALA A 1 66 ? 1.540 11.368 -4.147 1.00 0.00 66 ALA A O 13
ATOM 15237 N N . LYS A 1 67 ? -0.519 10.784 -4.838 1.00 0.00 67 LYS A N 13
ATOM 15238 C CA . LYS A 1 67 ? -0.347 11.344 -6.166 1.00 0.00 67 LYS A CA 13
ATOM 15239 C C . LYS A 1 67 ? -0.098 12.841 -6.067 1.00 0.00 67 LYS A C 13
ATOM 15240 O O . LYS A 1 67 ? 0.825 13.374 -6.683 1.00 0.00 67 LYS A O 13
ATOM 15259 N N . ASN A 1 68 ? -0.913 13.508 -5.260 1.00 0.00 68 ASN A N 13
ATOM 15260 C CA . ASN A 1 68 ? -0.772 14.939 -5.043 1.00 0.00 68 ASN A CA 13
ATOM 15261 C C . ASN A 1 68 ? 0.489 15.215 -4.231 1.00 0.00 68 ASN A C 13
ATOM 15262 O O . ASN A 1 68 ? 1.073 16.296 -4.307 1.00 0.00 68 ASN A O 13
ATOM 15273 N N . ALA A 1 69 ? 0.902 14.216 -3.454 1.00 0.00 69 ALA A N 13
ATOM 15274 C CA . ALA A 1 69 ? 2.091 14.316 -2.619 1.00 0.00 69 ALA A CA 13
ATOM 15275 C C . ALA A 1 69 ? 3.362 14.168 -3.447 1.00 0.00 69 ALA A C 13
ATOM 15276 O O . ALA A 1 69 ? 4.435 14.613 -3.039 1.00 0.00 69 ALA A O 13
ATOM 15283 N N . GLY A 1 70 ? 3.238 13.529 -4.605 1.00 0.00 70 GLY A N 13
ATOM 15284 C CA . GLY A 1 70 ? 4.384 13.317 -5.465 1.00 0.00 70 GLY A CA 13
ATOM 15285 C C . GLY A 1 70 ? 4.747 11.851 -5.553 1.00 0.00 70 GLY A C 13
ATOM 15286 O O . GLY A 1 70 ? 5.890 11.498 -5.841 1.00 0.00 70 GLY A O 13
ATOM 15290 N N . PHE A 1 71 ? 3.765 10.996 -5.285 1.00 0.00 71 PHE A N 13
ATOM 15291 C CA . PHE A 1 71 ? 3.963 9.557 -5.313 1.00 0.00 71 PHE A CA 13
ATOM 15292 C C . PHE A 1 71 ? 2.862 8.901 -6.138 1.00 0.00 71 PHE A C 13
ATOM 15293 O O . PHE A 1 71 ? 1.731 9.380 -6.159 1.00 0.00 71 PHE A O 13
ATOM 15310 N N . ASP A 1 72 ? 3.181 7.801 -6.802 1.00 0.00 72 ASP A N 13
ATOM 15311 C CA . ASP A 1 72 ? 2.192 7.100 -7.610 1.00 0.00 72 ASP A CA 13
ATOM 15312 C C . ASP A 1 72 ? 1.496 6.022 -6.788 1.00 0.00 72 ASP A C 13
ATOM 15313 O O . ASP A 1 72 ? 1.770 4.834 -6.956 1.00 0.00 72 ASP A O 13
ATOM 15322 N N . ALA A 1 73 ? 0.591 6.436 -5.900 1.00 0.00 73 ALA A N 13
ATOM 15323 C CA . ALA A 1 73 ? -0.131 5.489 -5.058 1.00 0.00 73 ALA A CA 13
ATOM 15324 C C . ALA A 1 73 ? -1.369 4.936 -5.758 1.00 0.00 73 ALA A C 13
ATOM 15325 O O . ALA A 1 73 ? -2.079 5.657 -6.460 1.00 0.00 73 ALA A O 13
ATOM 15332 N N . ILE A 1 74 ? -1.623 3.652 -5.541 1.00 0.00 74 ILE A N 13
ATOM 15333 C CA . ILE A 1 74 ? -2.777 2.980 -6.120 1.00 0.00 74 ILE A CA 13
ATOM 15334 C C . ILE A 1 74 ? -3.488 2.156 -5.052 1.00 0.00 74 ILE A C 13
ATOM 15335 O O . ILE A 1 74 ? -2.864 1.717 -4.090 1.00 0.00 74 ILE A O 13
ATOM 15351 N N . VAL A 1 75 ? -4.785 1.941 -5.220 1.00 0.00 75 VAL A N 13
ATOM 15352 C CA . VAL A 1 75 ? -5.548 1.166 -4.249 1.00 0.00 75 VAL A CA 13
ATOM 15353 C C . VAL A 1 75 ? -5.856 -0.228 -4.779 1.00 0.00 75 VAL A C 13
ATOM 15354 O O . VAL A 1 75 ? -6.223 -0.398 -5.941 1.00 0.00 75 VAL A O 13
ATOM 15367 N N . ILE A 1 76 ? -5.704 -1.223 -3.912 1.00 0.00 76 ILE A N 13
ATOM 15368 C CA . ILE A 1 76 ? -5.965 -2.605 -4.281 1.00 0.00 76 ILE A CA 13
ATOM 15369 C C . ILE A 1 76 ? -6.733 -3.333 -3.184 1.00 0.00 76 ILE A C 13
ATOM 15370 O O . ILE A 1 76 ? -6.425 -3.195 -1.995 1.00 0.00 76 ILE A O 13
ATOM 15386 N N . LEU A 1 77 ? -7.735 -4.105 -3.592 1.00 0.00 77 LEU A N 13
ATOM 15387 C CA . LEU A 1 77 ? -8.554 -4.863 -2.659 1.00 0.00 77 LEU A CA 13
ATOM 15388 C C . LEU A 1 77 ? -8.145 -6.334 -2.664 1.00 0.00 77 LEU A C 13
ATOM 15389 O O . LEU A 1 77 ? -8.441 -7.065 -3.609 1.00 0.00 77 LEU A O 13
ATOM 15405 N N . GLU A 1 78 ? -7.464 -6.761 -1.607 1.00 0.00 78 GLU A N 13
ATOM 15406 C CA . GLU A 1 78 ? -7.012 -8.143 -1.493 1.00 0.00 78 GLU A CA 13
ATOM 15407 C C . GLU A 1 78 ? -7.896 -8.931 -0.532 1.00 0.00 78 GLU A C 13
ATOM 15408 O O . GLU A 1 78 ? -8.238 -8.449 0.549 1.00 0.00 78 GLU A O 13
ATOM 15420 N N . SER A 1 79 ? -8.263 -10.144 -0.932 1.00 0.00 79 SER A N 13
ATOM 15421 C CA . SER A 1 79 ? -9.105 -10.999 -0.105 1.00 0.00 79 SER A CA 13
ATOM 15422 C C . SER A 1 79 ? -8.260 -11.988 0.691 1.00 0.00 79 SER A C 13
ATOM 15423 O O . SER A 1 79 ? -8.849 -12.846 1.385 1.00 0.00 79 SER A O 13
ATOM 15432 N N . LEU A 1 1 ? -12.967 -17.171 4.211 1.00 0.00 1 LEU A N 14
ATOM 15433 C CA . LEU A 1 1 ? -14.268 -16.470 4.362 1.00 0.00 1 LEU A CA 14
ATOM 15434 C C . LEU A 1 1 ? -14.661 -16.347 5.830 1.00 0.00 1 LEU A C 14
ATOM 15435 O O . LEU A 1 1 ? -15.147 -15.305 6.268 1.00 0.00 1 LEU A O 14
ATOM 15453 N N . LYS A 1 2 ? -14.445 -17.419 6.585 1.00 0.00 2 LYS A N 14
ATOM 15454 C CA . LYS A 1 2 ? -14.777 -17.432 8.007 1.00 0.00 2 LYS A CA 14
ATOM 15455 C C . LYS A 1 2 ? -13.564 -17.046 8.850 1.00 0.00 2 LYS A C 14
ATOM 15456 O O . LYS A 1 2 ? -12.569 -16.543 8.330 1.00 0.00 2 LYS A O 14
ATOM 15475 N N . LYS A 1 3 ? -13.657 -17.286 10.155 1.00 0.00 3 LYS A N 14
ATOM 15476 C CA . LYS A 1 3 ? -12.569 -16.964 11.073 1.00 0.00 3 LYS A CA 14
ATOM 15477 C C . LYS A 1 3 ? -12.352 -15.455 11.152 1.00 0.00 3 LYS A C 14
ATOM 15478 O O . LYS A 1 3 ? -12.761 -14.809 12.117 1.00 0.00 3 LYS A O 14
ATOM 15497 N N . THR A 1 4 ? -11.707 -14.899 10.131 1.00 0.00 4 THR A N 14
ATOM 15498 C CA . THR A 1 4 ? -11.436 -13.466 10.085 1.00 0.00 4 THR A CA 14
ATOM 15499 C C . THR A 1 4 ? -12.600 -12.714 9.447 1.00 0.00 4 THR A C 14
ATOM 15500 O O . THR A 1 4 ? -13.428 -13.303 8.753 1.00 0.00 4 THR A O 14
ATOM 15511 N N . SER A 1 5 ? -12.655 -11.407 9.687 1.00 0.00 5 SER A N 14
ATOM 15512 C CA . SER A 1 5 ? -13.716 -10.575 9.136 1.00 0.00 5 SER A CA 14
ATOM 15513 C C . SER A 1 5 ? -13.398 -10.164 7.703 1.00 0.00 5 SER A C 14
ATOM 15514 O O . SER A 1 5 ? -12.472 -9.387 7.460 1.00 0.00 5 SER A O 14
ATOM 15522 N N . SER A 1 6 ? -14.166 -10.689 6.756 1.00 0.00 6 SER A N 14
ATOM 15523 C CA . SER A 1 6 ? -13.965 -10.379 5.344 1.00 0.00 6 SER A CA 14
ATOM 15524 C C . SER A 1 6 ? -12.603 -10.867 4.867 1.00 0.00 6 SER A C 14
ATOM 15525 O O . SER A 1 6 ? -11.613 -10.788 5.595 1.00 0.00 6 SER A O 14
ATOM 15533 N N . SER A 1 7 ? -12.559 -11.373 3.639 1.00 0.00 7 SER A N 14
ATOM 15534 C CA . SER A 1 7 ? -11.316 -11.876 3.063 1.00 0.00 7 SER A CA 14
ATOM 15535 C C . SER A 1 7 ? -10.723 -10.864 2.086 1.00 0.00 7 SER A C 14
ATOM 15536 O O . SER A 1 7 ? -10.234 -11.229 1.018 1.00 0.00 7 SER A O 14
ATOM 15544 N N . GLY A 1 8 ? -10.769 -9.590 2.461 1.00 0.00 8 GLY A N 14
ATOM 15545 C CA . GLY A 1 8 ? -10.233 -8.545 1.611 1.00 0.00 8 GLY A CA 14
ATOM 15546 C C . GLY A 1 8 ? -9.763 -7.339 2.401 1.00 0.00 8 GLY A C 14
ATOM 15547 O O . GLY A 1 8 ? -10.261 -7.077 3.496 1.00 0.00 8 GLY A O 14
ATOM 15551 N N . LEU A 1 9 ? -8.807 -6.600 1.847 1.00 0.00 9 LEU A N 14
ATOM 15552 C CA . LEU A 1 9 ? -8.279 -5.418 2.507 1.00 0.00 9 LEU A CA 14
ATOM 15553 C C . LEU A 1 9 ? -7.953 -4.346 1.486 1.00 0.00 9 LEU A C 14
ATOM 15554 O O . LEU A 1 9 ? -7.436 -4.640 0.408 1.00 0.00 9 LEU A O 14
ATOM 15570 N N . TYR A 1 10 ? -8.245 -3.102 1.830 1.00 0.00 10 TYR A N 14
ATOM 15571 C CA . TYR A 1 10 ? -7.969 -1.994 0.939 1.00 0.00 10 TYR A CA 14
ATOM 15572 C C . TYR A 1 10 ? -6.719 -1.264 1.392 1.00 0.00 10 TYR A C 14
ATOM 15573 O O . TYR A 1 10 ? -6.730 -0.543 2.388 1.00 0.00 10 TYR A O 14
ATOM 15591 N N . LYS A 1 11 ? -5.640 -1.458 0.649 1.00 0.00 11 LYS A N 14
ATOM 15592 C CA . LYS A 1 11 ? -4.370 -0.814 0.967 1.00 0.00 11 LYS A CA 14
ATOM 15593 C C . LYS A 1 11 ? -3.863 -0.019 -0.227 1.00 0.00 11 LYS A C 14
ATOM 15594 O O . LYS A 1 11 ? -4.200 -0.325 -1.370 1.00 0.00 11 LYS A O 14
ATOM 15613 N N . VAL A 1 12 ? -3.046 1.001 0.030 1.00 0.00 12 VAL A N 14
ATOM 15614 C CA . VAL A 1 12 ? -2.507 1.813 -1.054 1.00 0.00 12 VAL A CA 14
ATOM 15615 C C . VAL A 1 12 ? -1.042 1.462 -1.301 1.00 0.00 12 VAL A C 14
ATOM 15616 O O . VAL A 1 12 ? -0.320 1.113 -0.374 1.00 0.00 12 VAL A O 14
ATOM 15629 N N . GLN A 1 13 ? -0.613 1.528 -2.558 1.00 0.00 13 GLN A N 14
ATOM 15630 C CA . GLN A 1 13 ? 0.764 1.191 -2.912 1.00 0.00 13 GLN A CA 14
ATOM 15631 C C . GLN A 1 13 ? 1.338 2.181 -3.921 1.00 0.00 13 GLN A C 14
ATOM 15632 O O . GLN A 1 13 ? 0.684 2.532 -4.902 1.00 0.00 13 GLN A O 14
ATOM 15646 N N . ILE A 1 14 ? 2.562 2.637 -3.667 1.00 0.00 14 ILE A N 14
ATOM 15647 C CA . ILE A 1 14 ? 3.208 3.595 -4.554 1.00 0.00 14 ILE A CA 14
ATOM 15648 C C . ILE A 1 14 ? 4.332 2.970 -5.380 1.00 0.00 14 ILE A C 14
ATOM 15649 O O . ILE A 1 14 ? 4.891 3.630 -6.256 1.00 0.00 14 ILE A O 14
ATOM 15665 N N . GLY A 1 15 ? 4.662 1.700 -5.128 1.00 0.00 15 GLY A N 14
ATOM 15666 C CA . GLY A 1 15 ? 5.715 1.071 -5.909 1.00 0.00 15 GLY A CA 14
ATOM 15667 C C . GLY A 1 15 ? 6.272 -0.205 -5.307 1.00 0.00 15 GLY A C 14
ATOM 15668 O O . GLY A 1 15 ? 6.011 -0.533 -4.149 1.00 0.00 15 GLY A O 14
ATOM 15672 N N . ALA A 1 16 ? 7.074 -0.904 -6.111 1.00 0.00 16 ALA A N 14
ATOM 15673 C CA . ALA A 1 16 ? 7.732 -2.139 -5.702 1.00 0.00 16 ALA A CA 14
ATOM 15674 C C . ALA A 1 16 ? 9.045 -2.291 -6.470 1.00 0.00 16 ALA A C 14
ATOM 15675 O O . ALA A 1 16 ? 9.110 -1.965 -7.654 1.00 0.00 16 ALA A O 14
ATOM 15682 N N . PHE A 1 17 ? 10.090 -2.770 -5.804 1.00 0.00 17 PHE A N 14
ATOM 15683 C CA . PHE A 1 17 ? 11.384 -2.934 -6.459 1.00 0.00 17 PHE A CA 14
ATOM 15684 C C . PHE A 1 17 ? 12.183 -4.067 -5.829 1.00 0.00 17 PHE A C 14
ATOM 15685 O O . PHE A 1 17 ? 12.053 -4.347 -4.641 1.00 0.00 17 PHE A O 14
ATOM 15702 N N . LYS A 1 18 ? 13.019 -4.710 -6.639 1.00 0.00 18 LYS A N 14
ATOM 15703 C CA . LYS A 1 18 ? 13.850 -5.811 -6.166 1.00 0.00 18 LYS A CA 14
ATOM 15704 C C . LYS A 1 18 ? 14.800 -5.359 -5.059 1.00 0.00 18 LYS A C 14
ATOM 15705 O O . LYS A 1 18 ? 15.398 -6.186 -4.372 1.00 0.00 18 LYS A O 14
ATOM 15724 N N . VAL A 1 19 ? 14.945 -4.046 -4.892 1.00 0.00 19 VAL A N 14
ATOM 15725 C CA . VAL A 1 19 ? 15.832 -3.504 -3.874 1.00 0.00 19 VAL A CA 14
ATOM 15726 C C . VAL A 1 19 ? 15.055 -2.930 -2.693 1.00 0.00 19 VAL A C 14
ATOM 15727 O O . VAL A 1 19 ? 14.144 -2.119 -2.869 1.00 0.00 19 VAL A O 14
ATOM 15740 N N . LYS A 1 20 ? 15.429 -3.352 -1.490 1.00 0.00 20 LYS A N 14
ATOM 15741 C CA . LYS A 1 20 ? 14.784 -2.886 -0.275 1.00 0.00 20 LYS A CA 14
ATOM 15742 C C . LYS A 1 20 ? 15.161 -1.442 0.013 1.00 0.00 20 LYS A C 14
ATOM 15743 O O . LYS A 1 20 ? 14.312 -0.645 0.401 1.00 0.00 20 LYS A O 14
ATOM 15762 N N . ALA A 1 21 ? 16.430 -1.091 -0.191 1.00 0.00 21 ALA A N 14
ATOM 15763 C CA . ALA A 1 21 ? 16.874 0.276 0.040 1.00 0.00 21 ALA A CA 14
ATOM 15764 C C . ALA A 1 21 ? 15.967 1.244 -0.707 1.00 0.00 21 ALA A C 14
ATOM 15765 O O . ALA A 1 21 ? 15.747 2.378 -0.274 1.00 0.00 21 ALA A O 14
ATOM 15772 N N . ASN A 1 22 ? 15.418 0.769 -1.820 1.00 0.00 22 ASN A N 14
ATOM 15773 C CA . ASN A 1 22 ? 14.507 1.562 -2.624 1.00 0.00 22 ASN A CA 14
ATOM 15774 C C . ASN A 1 22 ? 13.109 1.502 -2.026 1.00 0.00 22 ASN A C 14
ATOM 15775 O O . ASN A 1 22 ? 12.346 2.464 -2.113 1.00 0.00 22 ASN A O 14
ATOM 15786 N N . ALA A 1 23 ? 12.779 0.367 -1.406 1.00 0.00 23 ALA A N 14
ATOM 15787 C CA . ALA A 1 23 ? 11.472 0.205 -0.785 1.00 0.00 23 ALA A CA 14
ATOM 15788 C C . ALA A 1 23 ? 11.385 0.991 0.523 1.00 0.00 23 ALA A C 14
ATOM 15789 O O . ALA A 1 23 ? 10.297 1.341 0.978 1.00 0.00 23 ALA A O 14
ATOM 15796 N N . ASP A 1 24 ? 12.544 1.268 1.120 1.00 0.00 24 ASP A N 14
ATOM 15797 C CA . ASP A 1 24 ? 12.604 2.016 2.371 1.00 0.00 24 ASP A CA 14
ATOM 15798 C C . ASP A 1 24 ? 12.539 3.514 2.104 1.00 0.00 24 ASP A C 14
ATOM 15799 O O . ASP A 1 24 ? 11.865 4.254 2.820 1.00 0.00 24 ASP A O 14
ATOM 15808 N N . SER A 1 25 ? 13.230 3.956 1.056 1.00 0.00 25 SER A N 14
ATOM 15809 C CA . SER A 1 25 ? 13.229 5.367 0.687 1.00 0.00 25 SER A CA 14
ATOM 15810 C C . SER A 1 25 ? 11.826 5.791 0.277 1.00 0.00 25 SER A C 14
ATOM 15811 O O . SER A 1 25 ? 11.382 6.900 0.575 1.00 0.00 25 SER A O 14
ATOM 15819 N N . LEU A 1 26 ? 11.132 4.884 -0.401 1.00 0.00 26 LEU A N 14
ATOM 15820 C CA . LEU A 1 26 ? 9.772 5.128 -0.856 1.00 0.00 26 LEU A CA 14
ATOM 15821 C C . LEU A 1 26 ? 8.821 5.209 0.337 1.00 0.00 26 LEU A C 14
ATOM 15822 O O . LEU A 1 26 ? 8.017 6.133 0.445 1.00 0.00 26 LEU A O 14
ATOM 15838 N N . ALA A 1 27 ? 8.931 4.249 1.245 1.00 0.00 27 ALA A N 14
ATOM 15839 C CA . ALA A 1 27 ? 8.092 4.236 2.437 1.00 0.00 27 ALA A CA 14
ATOM 15840 C C . ALA A 1 27 ? 8.288 5.518 3.243 1.00 0.00 27 ALA A C 14
ATOM 15841 O O . ALA A 1 27 ? 7.399 5.948 3.978 1.00 0.00 27 ALA A O 14
ATOM 15848 N N . SER A 1 28 ? 9.463 6.124 3.088 1.00 0.00 28 SER A N 14
ATOM 15849 C CA . SER A 1 28 ? 9.789 7.359 3.790 1.00 0.00 28 SER A CA 14
ATOM 15850 C C . SER A 1 28 ? 9.061 8.548 3.173 1.00 0.00 28 SER A C 14
ATOM 15851 O O . SER A 1 28 ? 8.564 9.421 3.885 1.00 0.00 28 SER A O 14
ATOM 15859 N N . ASN A 1 29 ? 9.000 8.582 1.842 1.00 0.00 29 ASN A N 14
ATOM 15860 C CA . ASN A 1 29 ? 8.331 9.673 1.141 1.00 0.00 29 ASN A CA 14
ATOM 15861 C C . ASN A 1 29 ? 6.869 9.762 1.558 1.00 0.00 29 ASN A C 14
ATOM 15862 O O . ASN A 1 29 ? 6.375 10.836 1.898 1.00 0.00 29 ASN A O 14
ATOM 15873 N N . ALA A 1 30 ? 6.186 8.625 1.542 1.00 0.00 30 ALA A N 14
ATOM 15874 C CA . ALA A 1 30 ? 4.786 8.579 1.929 1.00 0.00 30 ALA A CA 14
ATOM 15875 C C . ALA A 1 30 ? 4.626 8.981 3.387 1.00 0.00 30 ALA A C 14
ATOM 15876 O O . ALA A 1 30 ? 3.672 9.667 3.755 1.00 0.00 30 ALA A O 14
ATOM 15883 N N . GLU A 1 31 ? 5.575 8.552 4.217 1.00 0.00 31 GLU A N 14
ATOM 15884 C CA . GLU A 1 31 ? 5.545 8.873 5.641 1.00 0.00 31 GLU A CA 14
ATOM 15885 C C . GLU A 1 31 ? 5.449 10.382 5.844 1.00 0.00 31 GLU A C 14
ATOM 15886 O O . GLU A 1 31 ? 4.772 10.858 6.756 1.00 0.00 31 GLU A O 14
ATOM 15898 N N . ALA A 1 32 ? 6.128 11.126 4.977 1.00 0.00 32 ALA A N 14
ATOM 15899 C CA . ALA A 1 32 ? 6.124 12.584 5.036 1.00 0.00 32 ALA A CA 14
ATOM 15900 C C . ALA A 1 32 ? 4.697 13.111 5.052 1.00 0.00 32 ALA A C 14
ATOM 15901 O O . ALA A 1 32 ? 4.330 13.911 5.911 1.00 0.00 32 ALA A O 14
ATOM 15908 N N . LYS A 1 33 ? 3.887 12.634 4.112 1.00 0.00 33 LYS A N 14
ATOM 15909 C CA . LYS A 1 33 ? 2.493 13.044 4.046 1.00 0.00 33 LYS A CA 14
ATOM 15910 C C . LYS A 1 33 ? 1.784 12.612 5.322 1.00 0.00 33 LYS A C 14
ATOM 15911 O O . LYS A 1 33 ? 0.822 13.239 5.762 1.00 0.00 33 LYS A O 14
ATOM 15930 N N . GLY A 1 34 ? 2.293 11.536 5.916 1.00 0.00 34 GLY A N 14
ATOM 15931 C CA . GLY A 1 34 ? 1.735 11.021 7.143 1.00 0.00 34 GLY A CA 14
ATOM 15932 C C . GLY A 1 34 ? 0.970 9.734 6.932 1.00 0.00 34 GLY A C 14
ATOM 15933 O O . GLY A 1 34 ? -0.005 9.459 7.632 1.00 0.00 34 GLY A O 14
ATOM 15937 N N . PHE A 1 35 ? 1.419 8.941 5.968 1.00 0.00 35 PHE A N 14
ATOM 15938 C CA . PHE A 1 35 ? 0.782 7.673 5.671 1.00 0.00 35 PHE A CA 14
ATOM 15939 C C . PHE A 1 35 ? 1.542 6.525 6.316 1.00 0.00 35 PHE A C 14
ATOM 15940 O O . PHE A 1 35 ? 2.745 6.619 6.559 1.00 0.00 35 PHE A O 14
ATOM 15957 N N . ASP A 1 36 ? 0.834 5.438 6.581 1.00 0.00 36 ASP A N 14
ATOM 15958 C CA . ASP A 1 36 ? 1.446 4.265 7.183 1.00 0.00 36 ASP A CA 14
ATOM 15959 C C . ASP A 1 36 ? 2.146 3.438 6.116 1.00 0.00 36 ASP A C 14
ATOM 15960 O O . ASP A 1 36 ? 1.523 2.598 5.465 1.00 0.00 36 ASP A O 14
ATOM 15969 N N . SER A 1 37 ? 3.436 3.694 5.914 1.00 0.00 37 SER A N 14
ATOM 15970 C CA . SER A 1 37 ? 4.194 2.982 4.898 1.00 0.00 37 SER A CA 14
ATOM 15971 C C . SER A 1 37 ? 4.610 1.607 5.395 1.00 0.00 37 SER A C 14
ATOM 15972 O O . SER A 1 37 ? 4.697 1.365 6.599 1.00 0.00 37 SER A O 14
ATOM 15980 N N . ILE A 1 38 ? 4.834 0.703 4.451 1.00 0.00 38 ILE A N 14
ATOM 15981 C CA . ILE A 1 38 ? 5.206 -0.664 4.776 1.00 0.00 38 ILE A CA 14
ATOM 15982 C C . ILE A 1 38 ? 5.928 -1.323 3.604 1.00 0.00 38 ILE A C 14
ATOM 15983 O O . ILE A 1 38 ? 5.564 -1.118 2.446 1.00 0.00 38 ILE A O 14
ATOM 15999 N N . VAL A 1 39 ? 6.951 -2.113 3.909 1.00 0.00 39 VAL A N 14
ATOM 16000 C CA . VAL A 1 39 ? 7.718 -2.798 2.878 1.00 0.00 39 VAL A CA 14
ATOM 16001 C C . VAL A 1 39 ? 7.627 -4.312 3.040 1.00 0.00 39 VAL A C 14
ATOM 16002 O O . VAL A 1 39 ? 8.052 -4.859 4.056 1.00 0.00 39 VAL A O 14
ATOM 16015 N N . LEU A 1 40 ? 7.074 -4.991 2.033 1.00 0.00 40 LEU A N 14
ATOM 16016 C CA . LEU A 1 40 ? 6.939 -6.442 2.083 1.00 0.00 40 LEU A CA 14
ATOM 16017 C C . LEU A 1 40 ? 7.780 -7.095 0.995 1.00 0.00 40 LEU A C 14
ATOM 16018 O O . LEU A 1 40 ? 7.667 -6.758 -0.183 1.00 0.00 40 LEU A O 14
ATOM 16034 N N . LEU A 1 41 ? 8.623 -8.036 1.399 1.00 0.00 41 LEU A N 14
ATOM 16035 C CA . LEU A 1 41 ? 9.482 -8.740 0.461 1.00 0.00 41 LEU A CA 14
ATOM 16036 C C . LEU A 1 41 ? 8.775 -9.961 -0.120 1.00 0.00 41 LEU A C 14
ATOM 16037 O O . LEU A 1 41 ? 8.524 -10.943 0.579 1.00 0.00 41 LEU A O 14
ATOM 16053 N N . LYS A 1 42 ? 8.496 -9.903 -1.416 1.00 0.00 42 LYS A N 14
ATOM 16054 C CA . LYS A 1 42 ? 7.864 -11.010 -2.115 1.00 0.00 42 LYS A CA 14
ATOM 16055 C C . LYS A 1 42 ? 8.939 -11.843 -2.794 1.00 0.00 42 LYS A C 14
ATOM 16056 O O . LYS A 1 42 ? 10.090 -11.419 -2.876 1.00 0.00 42 LYS A O 14
ATOM 16075 N N . ASP A 1 43 ? 8.575 -13.030 -3.249 1.00 0.00 43 ASP A N 14
ATOM 16076 C CA . ASP A 1 43 ? 9.525 -13.926 -3.896 1.00 0.00 43 ASP A CA 14
ATOM 16077 C C . ASP A 1 43 ? 10.229 -13.278 -5.094 1.00 0.00 43 ASP A C 14
ATOM 16078 O O . ASP A 1 43 ? 10.041 -13.707 -6.233 1.00 0.00 43 ASP A O 14
ATOM 16087 N N . GLY A 1 44 ? 11.066 -12.267 -4.839 1.00 0.00 44 GLY A N 14
ATOM 16088 C CA . GLY A 1 44 ? 11.794 -11.629 -5.925 1.00 0.00 44 GLY A CA 14
ATOM 16089 C C . GLY A 1 44 ? 11.829 -10.106 -5.868 1.00 0.00 44 GLY A C 14
ATOM 16090 O O . GLY A 1 44 ? 12.739 -9.495 -6.426 1.00 0.00 44 GLY A O 14
ATOM 16094 N N . LEU A 1 45 ? 10.844 -9.479 -5.223 1.00 0.00 45 LEU A N 14
ATOM 16095 C CA . LEU A 1 45 ? 10.807 -8.013 -5.154 1.00 0.00 45 LEU A CA 14
ATOM 16096 C C . LEU A 1 45 ? 10.294 -7.493 -3.814 1.00 0.00 45 LEU A C 14
ATOM 16097 O O . LEU A 1 45 ? 9.716 -8.233 -3.022 1.00 0.00 45 LEU A O 14
ATOM 16113 N N . TYR A 1 46 ? 10.490 -6.194 -3.597 1.00 0.00 46 TYR A N 14
ATOM 16114 C CA . TYR A 1 46 ? 10.033 -5.521 -2.385 1.00 0.00 46 TYR A CA 14
ATOM 16115 C C . TYR A 1 46 ? 8.926 -4.531 -2.735 1.00 0.00 46 TYR A C 14
ATOM 16116 O O . TYR A 1 46 ? 9.037 -3.786 -3.709 1.00 0.00 46 TYR A O 14
ATOM 16134 N N . LYS A 1 47 ? 7.856 -4.531 -1.953 1.00 0.00 47 LYS A N 14
ATOM 16135 C CA . LYS A 1 47 ? 6.732 -3.638 -2.204 1.00 0.00 47 LYS A CA 14
ATOM 16136 C C . LYS A 1 47 ? 6.641 -2.541 -1.161 1.00 0.00 47 LYS A C 14
ATOM 16137 O O . LYS A 1 47 ? 7.043 -2.719 -0.016 1.00 0.00 47 LYS A O 14
ATOM 16156 N N . VAL A 1 48 ? 6.100 -1.405 -1.578 1.00 0.00 48 VAL A N 14
ATOM 16157 C CA . VAL A 1 48 ? 5.935 -0.265 -0.695 1.00 0.00 48 VAL A CA 14
ATOM 16158 C C . VAL A 1 48 ? 4.475 0.174 -0.654 1.00 0.00 48 VAL A C 14
ATOM 16159 O O . VAL A 1 48 ? 3.981 0.821 -1.576 1.00 0.00 48 VAL A O 14
ATOM 16172 N N . GLN A 1 49 ? 3.790 -0.199 0.422 1.00 0.00 49 GLN A N 14
ATOM 16173 C CA . GLN A 1 49 ? 2.381 0.135 0.591 1.00 0.00 49 GLN A CA 14
ATOM 16174 C C . GLN A 1 49 ? 2.203 1.228 1.641 1.00 0.00 49 GLN A C 14
ATOM 16175 O O . GLN A 1 49 ? 2.892 1.247 2.660 1.00 0.00 49 GLN A O 14
ATOM 16189 N N . ILE A 1 50 ? 1.261 2.133 1.387 1.00 0.00 50 ILE A N 14
ATOM 16190 C CA . ILE A 1 50 ? 0.982 3.220 2.310 1.00 0.00 50 ILE A CA 14
ATOM 16191 C C . ILE A 1 50 ? -0.519 3.393 2.523 1.00 0.00 50 ILE A C 14
ATOM 16192 O O . ILE A 1 50 ? -1.283 3.591 1.584 1.00 0.00 50 ILE A O 14
ATOM 16208 N N . GLY A 1 51 ? -0.918 3.308 3.785 1.00 0.00 51 GLY A N 14
ATOM 16209 C CA . GLY A 1 51 ? -2.315 3.450 4.152 1.00 0.00 51 GLY A CA 14
ATOM 16210 C C . GLY A 1 51 ? -3.119 2.188 3.908 1.00 0.00 51 GLY A C 14
ATOM 16211 O O . GLY A 1 51 ? -3.452 1.868 2.767 1.00 0.00 51 GLY A O 14
ATOM 16215 N N . ALA A 1 52 ? -3.436 1.472 4.982 1.00 0.00 52 ALA A N 14
ATOM 16216 C CA . ALA A 1 52 ? -4.213 0.242 4.883 1.00 0.00 52 ALA A CA 14
ATOM 16217 C C . ALA A 1 52 ? -5.435 0.304 5.789 1.00 0.00 52 ALA A C 14
ATOM 16218 O O . ALA A 1 52 ? -5.313 0.536 6.994 1.00 0.00 52 ALA A O 14
ATOM 16225 N N . PHE A 1 53 ? -6.614 0.110 5.210 1.00 0.00 53 PHE A N 14
ATOM 16226 C CA . PHE A 1 53 ? -7.854 0.159 5.978 1.00 0.00 53 PHE A CA 14
ATOM 16227 C C . PHE A 1 53 ? -8.839 -0.910 5.514 1.00 0.00 53 PHE A C 14
ATOM 16228 O O . PHE A 1 53 ? -8.598 -1.612 4.530 1.00 0.00 53 PHE A O 14
ATOM 16245 N N . SER A 1 54 ? -9.953 -1.022 6.230 1.00 0.00 54 SER A N 14
ATOM 16246 C CA . SER A 1 54 ? -10.984 -1.997 5.901 1.00 0.00 54 SER A CA 14
ATOM 16247 C C . SER A 1 54 ? -11.920 -1.467 4.815 1.00 0.00 54 SER A C 14
ATOM 16248 O O . SER A 1 54 ? -12.651 -2.233 4.189 1.00 0.00 54 SER A O 14
ATOM 16256 N N . SER A 1 55 ? -11.891 -0.152 4.596 1.00 0.00 55 SER A N 14
ATOM 16257 C CA . SER A 1 55 ? -12.741 0.469 3.583 1.00 0.00 55 SER A CA 14
ATOM 16258 C C . SER A 1 55 ? -11.907 1.048 2.443 1.00 0.00 55 SER A C 14
ATOM 16259 O O . SER A 1 55 ? -10.942 1.777 2.671 1.00 0.00 55 SER A O 14
ATOM 16267 N N . LYS A 1 56 ? -12.291 0.718 1.212 1.00 0.00 56 LYS A N 14
ATOM 16268 C CA . LYS A 1 56 ? -11.585 1.201 0.030 1.00 0.00 56 LYS A CA 14
ATOM 16269 C C . LYS A 1 56 ? -11.528 2.726 0.007 1.00 0.00 56 LYS A C 14
ATOM 16270 O O . LYS A 1 56 ? -10.547 3.313 -0.449 1.00 0.00 56 LYS A O 14
ATOM 16289 N N . ASP A 1 57 ? -12.584 3.365 0.501 1.00 0.00 57 ASP A N 14
ATOM 16290 C CA . ASP A 1 57 ? -12.649 4.823 0.537 1.00 0.00 57 ASP A CA 14
ATOM 16291 C C . ASP A 1 57 ? -11.410 5.411 1.206 1.00 0.00 57 ASP A C 14
ATOM 16292 O O . ASP A 1 57 ? -10.953 6.496 0.850 1.00 0.00 57 ASP A O 14
ATOM 16301 N N . ASN A 1 58 ? -10.869 4.680 2.176 1.00 0.00 58 ASN A N 14
ATOM 16302 C CA . ASN A 1 58 ? -9.680 5.124 2.895 1.00 0.00 58 ASN A CA 14
ATOM 16303 C C . ASN A 1 58 ? -8.453 5.068 1.993 1.00 0.00 58 ASN A C 14
ATOM 16304 O O . ASN A 1 58 ? -7.687 6.027 1.905 1.00 0.00 58 ASN A O 14
ATOM 16315 N N . ALA A 1 59 ? -8.279 3.938 1.317 1.00 0.00 59 ALA A N 14
ATOM 16316 C CA . ALA A 1 59 ? -7.150 3.754 0.413 1.00 0.00 59 ALA A CA 14
ATOM 16317 C C . ALA A 1 59 ? -7.188 4.775 -0.716 1.00 0.00 59 ALA A C 14
ATOM 16318 O O . ALA A 1 59 ? -6.153 5.303 -1.118 1.00 0.00 59 ALA A O 14
ATOM 16325 N N . ASP A 1 60 ? -8.381 5.048 -1.232 1.00 0.00 60 ASP A N 14
ATOM 16326 C CA . ASP A 1 60 ? -8.540 6.007 -2.321 1.00 0.00 60 ASP A CA 14
ATOM 16327 C C . ASP A 1 60 ? -8.050 7.392 -1.914 1.00 0.00 60 ASP A C 14
ATOM 16328 O O . ASP A 1 60 ? -7.245 8.006 -2.614 1.00 0.00 60 ASP A O 14
ATOM 16337 N N . THR A 1 61 ? -8.539 7.882 -0.777 1.00 0.00 61 THR A N 14
ATOM 16338 C CA . THR A 1 61 ? -8.149 9.198 -0.282 1.00 0.00 61 THR A CA 14
ATOM 16339 C C . THR A 1 61 ? -6.643 9.272 -0.067 1.00 0.00 61 THR A C 14
ATOM 16340 O O . THR A 1 61 ? -6.022 10.311 -0.291 1.00 0.00 61 THR A O 14
ATOM 16351 N N . LEU A 1 62 ? -6.058 8.158 0.351 1.00 0.00 62 LEU A N 14
ATOM 16352 C CA . LEU A 1 62 ? -4.620 8.074 0.588 1.00 0.00 62 LEU A CA 14
ATOM 16353 C C . LEU A 1 62 ? -3.878 8.122 -0.720 1.00 0.00 62 LEU A C 14
ATOM 16354 O O . LEU A 1 62 ? -2.924 8.880 -0.896 1.00 0.00 62 LEU A O 14
ATOM 16370 N N . ALA A 1 63 ? -4.314 7.262 -1.623 1.00 0.00 63 ALA A N 14
ATOM 16371 C CA . ALA A 1 63 ? -3.690 7.147 -2.911 1.00 0.00 63 ALA A CA 14
ATOM 16372 C C . ALA A 1 63 ? -3.598 8.505 -3.598 1.00 0.00 63 ALA A C 14
ATOM 16373 O O . ALA A 1 63 ? -2.512 8.971 -3.941 1.00 0.00 63 ALA A O 14
ATOM 16380 N N . ALA A 1 64 ? -4.755 9.137 -3.789 1.00 0.00 64 ALA A N 14
ATOM 16381 C CA . ALA A 1 64 ? -4.821 10.446 -4.424 1.00 0.00 64 ALA A CA 14
ATOM 16382 C C . ALA A 1 64 ? -3.936 11.445 -3.689 1.00 0.00 64 ALA A C 14
ATOM 16383 O O . ALA A 1 64 ? -3.317 12.312 -4.303 1.00 0.00 64 ALA A O 14
ATOM 16390 N N . ARG A 1 65 ? -3.871 11.303 -2.368 1.00 0.00 65 ARG A N 14
ATOM 16391 C CA . ARG A 1 65 ? -3.047 12.178 -1.549 1.00 0.00 65 ARG A CA 14
ATOM 16392 C C . ARG A 1 65 ? -1.580 11.990 -1.911 1.00 0.00 65 ARG A C 14
ATOM 16393 O O . ARG A 1 65 ? -0.823 12.956 -2.013 1.00 0.00 65 ARG A O 14
ATOM 16414 N N . ALA A 1 66 ? -1.194 10.736 -2.126 1.00 0.00 66 ALA A N 14
ATOM 16415 C CA . ALA A 1 66 ? 0.172 10.418 -2.503 1.00 0.00 66 ALA A CA 14
ATOM 16416 C C . ALA A 1 66 ? 0.476 11.025 -3.860 1.00 0.00 66 ALA A C 14
ATOM 16417 O O . ALA A 1 66 ? 1.557 11.569 -4.080 1.00 0.00 66 ALA A O 14
ATOM 16424 N N . LYS A 1 67 ? -0.499 10.956 -4.761 1.00 0.00 67 LYS A N 14
ATOM 16425 C CA . LYS A 1 67 ? -0.345 11.525 -6.087 1.00 0.00 67 LYS A CA 14
ATOM 16426 C C . LYS A 1 67 ? -0.126 13.026 -5.979 1.00 0.00 67 LYS A C 14
ATOM 16427 O O . LYS A 1 67 ? 0.790 13.580 -6.585 1.00 0.00 67 LYS A O 14
ATOM 16446 N N . ASN A 1 68 ? -0.961 13.670 -5.174 1.00 0.00 68 ASN A N 14
ATOM 16447 C CA . ASN A 1 68 ? -0.853 15.103 -4.945 1.00 0.00 68 ASN A CA 14
ATOM 16448 C C . ASN A 1 68 ? 0.416 15.406 -4.155 1.00 0.00 68 ASN A C 14
ATOM 16449 O O . ASN A 1 68 ? 0.974 16.499 -4.241 1.00 0.00 68 ASN A O 14
ATOM 16460 N N . ALA A 1 69 ? 0.859 14.416 -3.381 1.00 0.00 69 ALA A N 14
ATOM 16461 C CA . ALA A 1 69 ? 2.057 14.545 -2.565 1.00 0.00 69 ALA A CA 14
ATOM 16462 C C . ALA A 1 69 ? 3.325 14.424 -3.406 1.00 0.00 69 ALA A C 14
ATOM 16463 O O . ALA A 1 69 ? 4.395 14.877 -2.999 1.00 0.00 69 ALA A O 14
ATOM 16470 N N . GLY A 1 70 ? 3.201 13.798 -4.570 1.00 0.00 70 GLY A N 14
ATOM 16471 C CA . GLY A 1 70 ? 4.346 13.614 -5.441 1.00 0.00 70 GLY A CA 14
ATOM 16472 C C . GLY A 1 70 ? 4.742 12.157 -5.531 1.00 0.00 70 GLY A C 14
ATOM 16473 O O . GLY A 1 70 ? 5.889 11.830 -5.836 1.00 0.00 70 GLY A O 14
ATOM 16477 N N . PHE A 1 71 ? 3.784 11.279 -5.250 1.00 0.00 71 PHE A N 14
ATOM 16478 C CA . PHE A 1 71 ? 4.012 9.846 -5.279 1.00 0.00 71 PHE A CA 14
ATOM 16479 C C . PHE A 1 71 ? 2.918 9.171 -6.095 1.00 0.00 71 PHE A C 14
ATOM 16480 O O . PHE A 1 71 ? 1.785 9.639 -6.125 1.00 0.00 71 PHE A O 14
ATOM 16497 N N . ASP A 1 72 ? 3.247 8.067 -6.750 1.00 0.00 72 ASP A N 14
ATOM 16498 C CA . ASP A 1 72 ? 2.264 7.351 -7.553 1.00 0.00 72 ASP A CA 14
ATOM 16499 C C . ASP A 1 72 ? 1.576 6.270 -6.729 1.00 0.00 72 ASP A C 14
ATOM 16500 O O . ASP A 1 72 ? 1.856 5.083 -6.898 1.00 0.00 72 ASP A O 14
ATOM 16509 N N . ALA A 1 73 ? 0.671 6.679 -5.840 1.00 0.00 73 ALA A N 14
ATOM 16510 C CA . ALA A 1 73 ? -0.047 5.726 -4.999 1.00 0.00 73 ALA A CA 14
ATOM 16511 C C . ALA A 1 73 ? -1.298 5.191 -5.686 1.00 0.00 73 ALA A C 14
ATOM 16512 O O . ALA A 1 73 ? -2.003 5.921 -6.383 1.00 0.00 73 ALA A O 14
ATOM 16519 N N . ILE A 1 74 ? -1.573 3.915 -5.455 1.00 0.00 74 ILE A N 14
ATOM 16520 C CA . ILE A 1 74 ? -2.745 3.260 -6.019 1.00 0.00 74 ILE A CA 14
ATOM 16521 C C . ILE A 1 74 ? -3.413 2.399 -4.956 1.00 0.00 74 ILE A C 14
ATOM 16522 O O . ILE A 1 74 ? -2.802 2.084 -3.940 1.00 0.00 74 ILE A O 14
ATOM 16538 N N . VAL A 1 75 ? -4.661 2.016 -5.186 1.00 0.00 75 VAL A N 14
ATOM 16539 C CA . VAL A 1 75 ? -5.380 1.187 -4.225 1.00 0.00 75 VAL A CA 14
ATOM 16540 C C . VAL A 1 75 ? -5.623 -0.208 -4.782 1.00 0.00 75 VAL A C 14
ATOM 16541 O O . VAL A 1 75 ? -5.993 -0.370 -5.945 1.00 0.00 75 VAL A O 14
ATOM 16554 N N . ILE A 1 76 ? -5.410 -1.214 -3.941 1.00 0.00 76 ILE A N 14
ATOM 16555 C CA . ILE A 1 76 ? -5.601 -2.596 -4.346 1.00 0.00 76 ILE A CA 14
ATOM 16556 C C . ILE A 1 76 ? -6.236 -3.415 -3.225 1.00 0.00 76 ILE A C 14
ATOM 16557 O O . ILE A 1 76 ? -5.897 -3.251 -2.049 1.00 0.00 76 ILE A O 14
ATOM 16573 N N . LEU A 1 77 ? -7.158 -4.295 -3.605 1.00 0.00 77 LEU A N 14
ATOM 16574 C CA . LEU A 1 77 ? -7.844 -5.148 -2.649 1.00 0.00 77 LEU A CA 14
ATOM 16575 C C . LEU A 1 77 ? -7.068 -6.450 -2.454 1.00 0.00 77 LEU A C 14
ATOM 16576 O O . LEU A 1 77 ? -6.883 -7.221 -3.395 1.00 0.00 77 LEU A O 14
ATOM 16592 N N . GLU A 1 78 ? -6.609 -6.682 -1.229 1.00 0.00 78 GLU A N 14
ATOM 16593 C CA . GLU A 1 78 ? -5.847 -7.888 -0.917 1.00 0.00 78 GLU A CA 14
ATOM 16594 C C . GLU A 1 78 ? -6.768 -9.032 -0.513 1.00 0.00 78 GLU A C 14
ATOM 16595 O O . GLU A 1 78 ? -7.241 -9.088 0.622 1.00 0.00 78 GLU A O 14
ATOM 16607 N N . SER A 1 79 ? -7.014 -9.944 -1.449 1.00 0.00 79 SER A N 14
ATOM 16608 C CA . SER A 1 79 ? -7.878 -11.090 -1.192 1.00 0.00 79 SER A CA 14
ATOM 16609 C C . SER A 1 79 ? -7.053 -12.332 -0.873 1.00 0.00 79 SER A C 14
ATOM 16610 O O . SER A 1 79 ? -7.377 -13.020 0.117 1.00 0.00 79 SER A O 14
ATOM 16619 N N . LEU A 1 1 ? -26.500 -1.944 9.760 1.00 0.00 1 LEU A N 15
ATOM 16620 C CA . LEU A 1 1 ? -26.597 -2.327 8.325 1.00 0.00 1 LEU A CA 15
ATOM 16621 C C . LEU A 1 1 ? -25.327 -3.033 7.859 1.00 0.00 1 LEU A C 15
ATOM 16622 O O . LEU A 1 1 ? -25.325 -4.242 7.630 1.00 0.00 1 LEU A O 15
ATOM 16640 N N . LYS A 1 2 ? -24.249 -2.270 7.718 1.00 0.00 2 LYS A N 15
ATOM 16641 C CA . LYS A 1 2 ? -22.972 -2.821 7.278 1.00 0.00 2 LYS A CA 15
ATOM 16642 C C . LYS A 1 2 ? -21.976 -2.875 8.431 1.00 0.00 2 LYS A C 15
ATOM 16643 O O . LYS A 1 2 ? -21.324 -1.883 8.749 1.00 0.00 2 LYS A O 15
ATOM 16662 N N . LYS A 1 3 ? -21.865 -4.044 9.055 1.00 0.00 3 LYS A N 15
ATOM 16663 C CA . LYS A 1 3 ? -20.949 -4.229 10.174 1.00 0.00 3 LYS A CA 15
ATOM 16664 C C . LYS A 1 3 ? -19.746 -5.070 9.759 1.00 0.00 3 LYS A C 15
ATOM 16665 O O . LYS A 1 3 ? -18.615 -4.796 10.160 1.00 0.00 3 LYS A O 15
ATOM 16684 N N . THR A 1 4 ? -19.998 -6.097 8.952 1.00 0.00 4 THR A N 15
ATOM 16685 C CA . THR A 1 4 ? -18.936 -6.979 8.483 1.00 0.00 4 THR A CA 15
ATOM 16686 C C . THR A 1 4 ? -19.261 -7.535 7.100 1.00 0.00 4 THR A C 15
ATOM 16687 O O . THR A 1 4 ? -20.340 -7.291 6.561 1.00 0.00 4 THR A O 15
ATOM 16698 N N . SER A 1 5 ? -18.321 -8.281 6.532 1.00 0.00 5 SER A N 15
ATOM 16699 C CA . SER A 1 5 ? -18.508 -8.872 5.212 1.00 0.00 5 SER A CA 15
ATOM 16700 C C . SER A 1 5 ? -17.316 -9.747 4.835 1.00 0.00 5 SER A C 15
ATOM 16701 O O . SER A 1 5 ? -17.482 -10.842 4.300 1.00 0.00 5 SER A O 15
ATOM 16709 N N . SER A 1 6 ? -16.115 -9.253 5.119 1.00 0.00 6 SER A N 15
ATOM 16710 C CA . SER A 1 6 ? -14.895 -9.990 4.810 1.00 0.00 6 SER A CA 15
ATOM 16711 C C . SER A 1 6 ? -14.791 -10.269 3.314 1.00 0.00 6 SER A C 15
ATOM 16712 O O . SER A 1 6 ? -15.151 -11.348 2.848 1.00 0.00 6 SER A O 15
ATOM 16720 N N . SER A 1 7 ? -14.294 -9.287 2.566 1.00 0.00 7 SER A N 15
ATOM 16721 C CA . SER A 1 7 ? -14.143 -9.430 1.124 1.00 0.00 7 SER A CA 15
ATOM 16722 C C . SER A 1 7 ? -12.788 -8.901 0.657 1.00 0.00 7 SER A C 15
ATOM 16723 O O . SER A 1 7 ? -12.617 -8.552 -0.511 1.00 0.00 7 SER A O 15
ATOM 16731 N N . GLY A 1 8 ? -11.826 -8.846 1.574 1.00 0.00 8 GLY A N 15
ATOM 16732 C CA . GLY A 1 8 ? -10.502 -8.361 1.231 1.00 0.00 8 GLY A CA 15
ATOM 16733 C C . GLY A 1 8 ? -10.073 -7.184 2.087 1.00 0.00 8 GLY A C 15
ATOM 16734 O O . GLY A 1 8 ? -10.602 -6.977 3.179 1.00 0.00 8 GLY A O 15
ATOM 16738 N N . LEU A 1 9 ? -9.112 -6.412 1.588 1.00 0.00 9 LEU A N 15
ATOM 16739 C CA . LEU A 1 9 ? -8.612 -5.249 2.304 1.00 0.00 9 LEU A CA 15
ATOM 16740 C C . LEU A 1 9 ? -8.272 -4.144 1.324 1.00 0.00 9 LEU A C 15
ATOM 16741 O O . LEU A 1 9 ? -7.759 -4.403 0.238 1.00 0.00 9 LEU A O 15
ATOM 16757 N N . TYR A 1 10 ? -8.546 -2.908 1.712 1.00 0.00 10 TYR A N 15
ATOM 16758 C CA . TYR A 1 10 ? -8.251 -1.776 0.859 1.00 0.00 10 TYR A CA 15
ATOM 16759 C C . TYR A 1 10 ? -6.972 -1.102 1.315 1.00 0.00 10 TYR A C 15
ATOM 16760 O O . TYR A 1 10 ? -6.939 -0.430 2.346 1.00 0.00 10 TYR A O 15
ATOM 16778 N N . LYS A 1 11 ? -5.917 -1.286 0.537 1.00 0.00 11 LYS A N 15
ATOM 16779 C CA . LYS A 1 11 ? -4.621 -0.695 0.856 1.00 0.00 11 LYS A CA 15
ATOM 16780 C C . LYS A 1 11 ? -4.085 0.095 -0.332 1.00 0.00 11 LYS A C 15
ATOM 16781 O O . LYS A 1 11 ? -4.453 -0.170 -1.476 1.00 0.00 11 LYS A O 15
ATOM 16800 N N . VAL A 1 12 ? -3.213 1.065 -0.064 1.00 0.00 12 VAL A N 15
ATOM 16801 C CA . VAL A 1 12 ? -2.641 1.874 -1.134 1.00 0.00 12 VAL A CA 15
ATOM 16802 C C . VAL A 1 12 ? -1.174 1.509 -1.344 1.00 0.00 12 VAL A C 15
ATOM 16803 O O . VAL A 1 12 ? -0.443 1.310 -0.384 1.00 0.00 12 VAL A O 15
ATOM 16816 N N . GLN A 1 13 ? -0.752 1.404 -2.600 1.00 0.00 13 GLN A N 15
ATOM 16817 C CA . GLN A 1 13 ? 0.630 1.044 -2.917 1.00 0.00 13 GLN A CA 15
ATOM 16818 C C . GLN A 1 13 ? 1.229 2.013 -3.931 1.00 0.00 13 GLN A C 15
ATOM 16819 O O . GLN A 1 13 ? 0.598 2.346 -4.933 1.00 0.00 13 GLN A O 15
ATOM 16833 N N . ILE A 1 14 ? 2.446 2.479 -3.658 1.00 0.00 14 ILE A N 15
ATOM 16834 C CA . ILE A 1 14 ? 3.106 3.428 -4.549 1.00 0.00 14 ILE A CA 15
ATOM 16835 C C . ILE A 1 14 ? 4.214 2.792 -5.390 1.00 0.00 14 ILE A C 15
ATOM 16836 O O . ILE A 1 14 ? 4.778 3.455 -6.260 1.00 0.00 14 ILE A O 15
ATOM 16852 N N . GLY A 1 15 ? 4.521 1.511 -5.161 1.00 0.00 15 GLY A N 15
ATOM 16853 C CA . GLY A 1 15 ? 5.556 0.877 -5.966 1.00 0.00 15 GLY A CA 15
ATOM 16854 C C . GLY A 1 15 ? 6.183 -0.353 -5.337 1.00 0.00 15 GLY A C 15
ATOM 16855 O O . GLY A 1 15 ? 5.915 -0.687 -4.182 1.00 0.00 15 GLY A O 15
ATOM 16859 N N . ALA A 1 16 ? 7.051 -1.001 -6.113 1.00 0.00 16 ALA A N 15
ATOM 16860 C CA . ALA A 1 16 ? 7.782 -2.186 -5.673 1.00 0.00 16 ALA A CA 15
ATOM 16861 C C . ALA A 1 16 ? 9.118 -2.260 -6.413 1.00 0.00 16 ALA A C 15
ATOM 16862 O O . ALA A 1 16 ? 9.183 -1.960 -7.605 1.00 0.00 16 ALA A O 15
ATOM 16869 N N . PHE A 1 17 ? 10.179 -2.652 -5.719 1.00 0.00 17 PHE A N 15
ATOM 16870 C CA . PHE A 1 17 ? 11.496 -2.746 -6.347 1.00 0.00 17 PHE A CA 15
ATOM 16871 C C . PHE A 1 17 ? 12.297 -3.913 -5.786 1.00 0.00 17 PHE A C 15
ATOM 16872 O O . PHE A 1 17 ? 12.156 -4.270 -4.621 1.00 0.00 17 PHE A O 15
ATOM 16889 N N . LYS A 1 18 ? 13.146 -4.493 -6.624 1.00 0.00 18 LYS A N 15
ATOM 16890 C CA . LYS A 1 18 ? 13.979 -5.617 -6.215 1.00 0.00 18 LYS A CA 15
ATOM 16891 C C . LYS A 1 18 ? 14.916 -5.231 -5.071 1.00 0.00 18 LYS A C 15
ATOM 16892 O O . LYS A 1 18 ? 15.503 -6.098 -4.425 1.00 0.00 18 LYS A O 15
ATOM 16911 N N . VAL A 1 19 ? 15.060 -3.930 -4.827 1.00 0.00 19 VAL A N 15
ATOM 16912 C CA . VAL A 1 19 ? 15.938 -3.451 -3.765 1.00 0.00 19 VAL A CA 15
ATOM 16913 C C . VAL A 1 19 ? 15.151 -2.920 -2.572 1.00 0.00 19 VAL A C 15
ATOM 16914 O O . VAL A 1 19 ? 14.258 -2.085 -2.720 1.00 0.00 19 VAL A O 15
ATOM 16927 N N . LYS A 1 20 ? 15.501 -3.408 -1.387 1.00 0.00 20 LYS A N 15
ATOM 16928 C CA . LYS A 1 20 ? 14.852 -2.997 -0.152 1.00 0.00 20 LYS A CA 15
ATOM 16929 C C . LYS A 1 20 ? 15.192 -1.552 0.175 1.00 0.00 20 LYS A C 15
ATOM 16930 O O . LYS A 1 20 ? 14.322 -0.781 0.567 1.00 0.00 20 LYS A O 15
ATOM 16949 N N . ALA A 1 21 ? 16.460 -1.182 0.002 1.00 0.00 21 ALA A N 15
ATOM 16950 C CA . ALA A 1 21 ? 16.891 0.184 0.270 1.00 0.00 21 ALA A CA 15
ATOM 16951 C C . ALA A 1 21 ? 16.038 1.161 -0.527 1.00 0.00 21 ALA A C 15
ATOM 16952 O O . ALA A 1 21 ? 15.758 2.275 -0.080 1.00 0.00 21 ALA A O 15
ATOM 16959 N N . ASN A 1 22 ? 15.604 0.717 -1.700 1.00 0.00 22 ASN A N 15
ATOM 16960 C CA . ASN A 1 22 ? 14.755 1.528 -2.554 1.00 0.00 22 ASN A CA 15
ATOM 16961 C C . ASN A 1 22 ? 13.333 1.505 -2.017 1.00 0.00 22 ASN A C 15
ATOM 16962 O O . ASN A 1 22 ? 12.617 2.505 -2.077 1.00 0.00 22 ASN A O 15
ATOM 16973 N N . ALA A 1 23 ? 12.937 0.357 -1.468 1.00 0.00 23 ALA A N 15
ATOM 16974 C CA . ALA A 1 23 ? 11.602 0.213 -0.900 1.00 0.00 23 ALA A CA 15
ATOM 16975 C C . ALA A 1 23 ? 11.485 0.988 0.415 1.00 0.00 23 ALA A C 15
ATOM 16976 O O . ALA A 1 23 ? 10.386 1.293 0.873 1.00 0.00 23 ALA A O 15
ATOM 16983 N N . ASP A 1 24 ? 12.633 1.307 1.012 1.00 0.00 24 ASP A N 15
ATOM 16984 C CA . ASP A 1 24 ? 12.667 2.049 2.267 1.00 0.00 24 ASP A CA 15
ATOM 16985 C C . ASP A 1 24 ? 12.587 3.547 2.003 1.00 0.00 24 ASP A C 15
ATOM 16986 O O . ASP A 1 24 ? 11.932 4.284 2.740 1.00 0.00 24 ASP A O 15
ATOM 16995 N N . SER A 1 25 ? 13.241 3.989 0.933 1.00 0.00 25 SER A N 15
ATOM 16996 C CA . SER A 1 25 ? 13.219 5.399 0.562 1.00 0.00 25 SER A CA 15
ATOM 16997 C C . SER A 1 25 ? 11.803 5.802 0.178 1.00 0.00 25 SER A C 15
ATOM 16998 O O . SER A 1 25 ? 11.350 6.908 0.478 1.00 0.00 25 SER A O 15
ATOM 17006 N N . LEU A 1 26 ? 11.107 4.882 -0.479 1.00 0.00 26 LEU A N 15
ATOM 17007 C CA . LEU A 1 26 ? 9.733 5.108 -0.903 1.00 0.00 26 LEU A CA 15
ATOM 17008 C C . LEU A 1 26 ? 8.810 5.176 0.313 1.00 0.00 26 LEU A C 15
ATOM 17009 O O . LEU A 1 26 ? 8.033 6.116 0.466 1.00 0.00 26 LEU A O 15
ATOM 17025 N N . ALA A 1 27 ? 8.915 4.183 1.189 1.00 0.00 27 ALA A N 15
ATOM 17026 C CA . ALA A 1 27 ? 8.099 4.154 2.397 1.00 0.00 27 ALA A CA 15
ATOM 17027 C C . ALA A 1 27 ? 8.303 5.430 3.213 1.00 0.00 27 ALA A C 15
ATOM 17028 O O . ALA A 1 27 ? 7.424 5.850 3.969 1.00 0.00 27 ALA A O 15
ATOM 17035 N N . SER A 1 28 ? 9.472 6.042 3.046 1.00 0.00 28 SER A N 15
ATOM 17036 C CA . SER A 1 28 ? 9.806 7.271 3.756 1.00 0.00 28 SER A CA 15
ATOM 17037 C C . SER A 1 28 ? 9.068 8.467 3.163 1.00 0.00 28 SER A C 15
ATOM 17038 O O . SER A 1 28 ? 8.587 9.334 3.892 1.00 0.00 28 SER A O 15
ATOM 17046 N N . ASN A 1 29 ? 8.977 8.510 1.835 1.00 0.00 29 ASN A N 15
ATOM 17047 C CA . ASN A 1 29 ? 8.293 9.606 1.158 1.00 0.00 29 ASN A CA 15
ATOM 17048 C C . ASN A 1 29 ? 6.839 9.684 1.597 1.00 0.00 29 ASN A C 15
ATOM 17049 O O . ASN A 1 29 ? 6.342 10.753 1.953 1.00 0.00 29 ASN A O 15
ATOM 17060 N N . ALA A 1 30 ? 6.164 8.544 1.576 1.00 0.00 30 ALA A N 15
ATOM 17061 C CA . ALA A 1 30 ? 4.770 8.483 1.983 1.00 0.00 30 ALA A CA 15
ATOM 17062 C C . ALA A 1 30 ? 4.626 8.892 3.441 1.00 0.00 30 ALA A C 15
ATOM 17063 O O . ALA A 1 30 ? 3.677 9.581 3.814 1.00 0.00 30 ALA A O 15
ATOM 17070 N N . GLU A 1 31 ? 5.581 8.465 4.262 1.00 0.00 31 GLU A N 15
ATOM 17071 C CA . GLU A 1 31 ? 5.567 8.794 5.684 1.00 0.00 31 GLU A CA 15
ATOM 17072 C C . GLU A 1 31 ? 5.479 10.306 5.878 1.00 0.00 31 GLU A C 15
ATOM 17073 O O . GLU A 1 31 ? 4.810 10.790 6.790 1.00 0.00 31 GLU A O 15
ATOM 17085 N N . ALA A 1 32 ? 6.157 11.039 5.001 1.00 0.00 32 ALA A N 15
ATOM 17086 C CA . ALA A 1 32 ? 6.161 12.496 5.048 1.00 0.00 32 ALA A CA 15
ATOM 17087 C C . ALA A 1 32 ? 4.738 13.031 5.040 1.00 0.00 32 ALA A C 15
ATOM 17088 O O . ALA A 1 32 ? 4.366 13.849 5.882 1.00 0.00 32 ALA A O 15
ATOM 17095 N N . LYS A 1 33 ? 3.934 12.542 4.100 1.00 0.00 33 LYS A N 15
ATOM 17096 C CA . LYS A 1 33 ? 2.542 12.958 4.011 1.00 0.00 33 LYS A CA 15
ATOM 17097 C C . LYS A 1 33 ? 1.823 12.552 5.287 1.00 0.00 33 LYS A C 15
ATOM 17098 O O . LYS A 1 33 ? 0.861 13.193 5.711 1.00 0.00 33 LYS A O 15
ATOM 17117 N N . GLY A 1 34 ? 2.317 11.482 5.903 1.00 0.00 34 GLY A N 15
ATOM 17118 C CA . GLY A 1 34 ? 1.746 10.993 7.134 1.00 0.00 34 GLY A CA 15
ATOM 17119 C C . GLY A 1 34 ? 0.991 9.697 6.946 1.00 0.00 34 GLY A C 15
ATOM 17120 O O . GLY A 1 34 ? 0.004 9.435 7.634 1.00 0.00 34 GLY A O 15
ATOM 17124 N N . PHE A 1 35 ? 1.464 8.876 6.016 1.00 0.00 35 PHE A N 15
ATOM 17125 C CA . PHE A 1 35 ? 0.837 7.597 5.743 1.00 0.00 35 PHE A CA 15
ATOM 17126 C C . PHE A 1 35 ? 1.624 6.464 6.387 1.00 0.00 35 PHE A C 15
ATOM 17127 O O . PHE A 1 35 ? 2.809 6.606 6.686 1.00 0.00 35 PHE A O 15
ATOM 17144 N N . ASP A 1 36 ? 0.958 5.335 6.584 1.00 0.00 36 ASP A N 15
ATOM 17145 C CA . ASP A 1 36 ? 1.599 4.174 7.179 1.00 0.00 36 ASP A CA 15
ATOM 17146 C C . ASP A 1 36 ? 2.275 3.345 6.097 1.00 0.00 36 ASP A C 15
ATOM 17147 O O . ASP A 1 36 ? 1.635 2.517 5.450 1.00 0.00 36 ASP A O 15
ATOM 17156 N N . SER A 1 37 ? 3.566 3.582 5.886 1.00 0.00 37 SER A N 15
ATOM 17157 C CA . SER A 1 37 ? 4.305 2.864 4.859 1.00 0.00 37 SER A CA 15
ATOM 17158 C C . SER A 1 37 ? 4.717 1.487 5.353 1.00 0.00 37 SER A C 15
ATOM 17159 O O . SER A 1 37 ? 4.787 1.238 6.557 1.00 0.00 37 SER A O 15
ATOM 17167 N N . ILE A 1 38 ? 4.958 0.588 4.411 1.00 0.00 38 ILE A N 15
ATOM 17168 C CA . ILE A 1 38 ? 5.329 -0.779 4.733 1.00 0.00 38 ILE A CA 15
ATOM 17169 C C . ILE A 1 38 ? 6.059 -1.432 3.562 1.00 0.00 38 ILE A C 15
ATOM 17170 O O . ILE A 1 38 ? 5.712 -1.209 2.402 1.00 0.00 38 ILE A O 15
ATOM 17186 N N . VAL A 1 39 ? 7.072 -2.235 3.872 1.00 0.00 39 VAL A N 15
ATOM 17187 C CA . VAL A 1 39 ? 7.844 -2.913 2.840 1.00 0.00 39 VAL A CA 15
ATOM 17188 C C . VAL A 1 39 ? 7.766 -4.429 2.989 1.00 0.00 39 VAL A C 15
ATOM 17189 O O . VAL A 1 39 ? 8.198 -4.982 4.000 1.00 0.00 39 VAL A O 15
ATOM 17202 N N . LEU A 1 40 ? 7.216 -5.101 1.977 1.00 0.00 40 LEU A N 15
ATOM 17203 C CA . LEU A 1 40 ? 7.092 -6.554 2.007 1.00 0.00 40 LEU A CA 15
ATOM 17204 C C . LEU A 1 40 ? 8.049 -7.198 1.014 1.00 0.00 40 LEU A C 15
ATOM 17205 O O . LEU A 1 40 ? 8.002 -6.915 -0.183 1.00 0.00 40 LEU A O 15
ATOM 17221 N N . LEU A 1 41 ? 8.910 -8.070 1.516 1.00 0.00 41 LEU A N 15
ATOM 17222 C CA . LEU A 1 41 ? 9.871 -8.758 0.670 1.00 0.00 41 LEU A CA 15
ATOM 17223 C C . LEU A 1 41 ? 9.248 -9.992 0.022 1.00 0.00 41 LEU A C 15
ATOM 17224 O O . LEU A 1 41 ? 8.959 -10.985 0.690 1.00 0.00 41 LEU A O 15
ATOM 17240 N N . LYS A 1 42 ? 9.075 -9.923 -1.291 1.00 0.00 42 LYS A N 15
ATOM 17241 C CA . LYS A 1 42 ? 8.524 -11.029 -2.057 1.00 0.00 42 LYS A CA 15
ATOM 17242 C C . LYS A 1 42 ? 9.657 -11.789 -2.733 1.00 0.00 42 LYS A C 15
ATOM 17243 O O . LYS A 1 42 ? 10.790 -11.316 -2.758 1.00 0.00 42 LYS A O 15
ATOM 17262 N N . ASP A 1 43 ? 9.352 -12.969 -3.252 1.00 0.00 43 ASP A N 15
ATOM 17263 C CA . ASP A 1 43 ? 10.351 -13.807 -3.906 1.00 0.00 43 ASP A CA 15
ATOM 17264 C C . ASP A 1 43 ? 11.075 -13.091 -5.055 1.00 0.00 43 ASP A C 15
ATOM 17265 O O . ASP A 1 43 ? 10.976 -13.507 -6.209 1.00 0.00 43 ASP A O 15
ATOM 17274 N N . GLY A 1 44 ? 11.831 -12.037 -4.738 1.00 0.00 44 GLY A N 15
ATOM 17275 C CA . GLY A 1 44 ? 12.578 -11.328 -5.766 1.00 0.00 44 GLY A CA 15
ATOM 17276 C C . GLY A 1 44 ? 12.281 -9.837 -5.846 1.00 0.00 44 GLY A C 15
ATOM 17277 O O . GLY A 1 44 ? 12.978 -9.110 -6.556 1.00 0.00 44 GLY A O 15
ATOM 17281 N N . LEU A 1 45 ? 11.253 -9.368 -5.145 1.00 0.00 45 LEU A N 15
ATOM 17282 C CA . LEU A 1 45 ? 10.899 -7.945 -5.185 1.00 0.00 45 LEU A CA 15
ATOM 17283 C C . LEU A 1 45 ? 10.394 -7.423 -3.843 1.00 0.00 45 LEU A C 15
ATOM 17284 O O . LEU A 1 45 ? 9.789 -8.153 -3.066 1.00 0.00 45 LEU A O 15
ATOM 17300 N N . TYR A 1 46 ? 10.623 -6.135 -3.604 1.00 0.00 46 TYR A N 15
ATOM 17301 C CA . TYR A 1 46 ? 10.167 -5.474 -2.384 1.00 0.00 46 TYR A CA 15
ATOM 17302 C C . TYR A 1 46 ? 9.035 -4.508 -2.719 1.00 0.00 46 TYR A C 15
ATOM 17303 O O . TYR A 1 46 ? 9.142 -3.719 -3.655 1.00 0.00 46 TYR A O 15
ATOM 17321 N N . LYS A 1 47 ? 7.947 -4.575 -1.961 1.00 0.00 47 LYS A N 15
ATOM 17322 C CA . LYS A 1 47 ? 6.803 -3.702 -2.206 1.00 0.00 47 LYS A CA 15
ATOM 17323 C C . LYS A 1 47 ? 6.708 -2.589 -1.182 1.00 0.00 47 LYS A C 15
ATOM 17324 O O . LYS A 1 47 ? 7.072 -2.760 -0.022 1.00 0.00 47 LYS A O 15
ATOM 17343 N N . VAL A 1 48 ? 6.205 -1.449 -1.630 1.00 0.00 48 VAL A N 15
ATOM 17344 C CA . VAL A 1 48 ? 6.036 -0.289 -0.774 1.00 0.00 48 VAL A CA 15
ATOM 17345 C C . VAL A 1 48 ? 4.571 0.127 -0.728 1.00 0.00 48 VAL A C 15
ATOM 17346 O O . VAL A 1 48 ? 4.059 0.746 -1.661 1.00 0.00 48 VAL A O 15
ATOM 17359 N N . GLN A 1 49 ? 3.897 -0.237 0.359 1.00 0.00 49 GLN A N 15
ATOM 17360 C CA . GLN A 1 49 ? 2.483 0.077 0.524 1.00 0.00 49 GLN A CA 15
ATOM 17361 C C . GLN A 1 49 ? 2.266 1.147 1.590 1.00 0.00 49 GLN A C 15
ATOM 17362 O O . GLN A 1 49 ? 2.943 1.164 2.619 1.00 0.00 49 GLN A O 15
ATOM 17376 N N . ILE A 1 50 ? 1.306 2.033 1.339 1.00 0.00 50 ILE A N 15
ATOM 17377 C CA . ILE A 1 50 ? 0.981 3.100 2.272 1.00 0.00 50 ILE A CA 15
ATOM 17378 C C . ILE A 1 50 ? -0.529 3.244 2.454 1.00 0.00 50 ILE A C 15
ATOM 17379 O O . ILE A 1 50 ? -1.275 3.449 1.499 1.00 0.00 50 ILE A O 15
ATOM 17395 N N . GLY A 1 51 ? -0.951 3.138 3.705 1.00 0.00 51 GLY A N 15
ATOM 17396 C CA . GLY A 1 51 ? -2.356 3.259 4.051 1.00 0.00 51 GLY A CA 15
ATOM 17397 C C . GLY A 1 51 ? -3.137 1.980 3.819 1.00 0.00 51 GLY A C 15
ATOM 17398 O O . GLY A 1 51 ? -3.438 1.626 2.679 1.00 0.00 51 GLY A O 15
ATOM 17402 N N . ALA A 1 52 ? -3.473 1.290 4.905 1.00 0.00 52 ALA A N 15
ATOM 17403 C CA . ALA A 1 52 ? -4.234 0.048 4.824 1.00 0.00 52 ALA A CA 15
ATOM 17404 C C . ALA A 1 52 ? -5.438 0.106 5.756 1.00 0.00 52 ALA A C 15
ATOM 17405 O O . ALA A 1 52 ? -5.288 0.213 6.972 1.00 0.00 52 ALA A O 15
ATOM 17412 N N . PHE A 1 53 ? -6.636 0.054 5.180 1.00 0.00 53 PHE A N 15
ATOM 17413 C CA . PHE A 1 53 ? -7.860 0.120 5.972 1.00 0.00 53 PHE A CA 15
ATOM 17414 C C . PHE A 1 53 ? -8.890 -0.901 5.500 1.00 0.00 53 PHE A C 15
ATOM 17415 O O . PHE A 1 53 ? -8.700 -1.572 4.483 1.00 0.00 53 PHE A O 15
ATOM 17432 N N . SER A 1 54 ? -9.983 -1.004 6.248 1.00 0.00 54 SER A N 15
ATOM 17433 C CA . SER A 1 54 ? -11.057 -1.934 5.918 1.00 0.00 54 SER A CA 15
ATOM 17434 C C . SER A 1 54 ? -12.005 -1.331 4.883 1.00 0.00 54 SER A C 15
ATOM 17435 O O . SER A 1 54 ? -12.768 -2.049 4.237 1.00 0.00 54 SER A O 15
ATOM 17443 N N . SER A 1 55 ? -11.954 -0.008 4.728 1.00 0.00 55 SER A N 15
ATOM 17444 C CA . SER A 1 55 ? -12.812 0.682 3.769 1.00 0.00 55 SER A CA 15
ATOM 17445 C C . SER A 1 55 ? -11.987 1.308 2.644 1.00 0.00 55 SER A C 15
ATOM 17446 O O . SER A 1 55 ? -10.987 1.981 2.893 1.00 0.00 55 SER A O 15
ATOM 17454 N N . LYS A 1 56 ? -12.417 1.075 1.407 1.00 0.00 56 LYS A N 15
ATOM 17455 C CA . LYS A 1 56 ? -11.722 1.610 0.243 1.00 0.00 56 LYS A CA 15
ATOM 17456 C C . LYS A 1 56 ? -11.645 3.131 0.292 1.00 0.00 56 LYS A C 15
ATOM 17457 O O . LYS A 1 56 ? -10.632 3.720 -0.083 1.00 0.00 56 LYS A O 15
ATOM 17476 N N . ASP A 1 57 ? -12.724 3.765 0.750 1.00 0.00 57 ASP A N 15
ATOM 17477 C CA . ASP A 1 57 ? -12.778 5.223 0.843 1.00 0.00 57 ASP A CA 15
ATOM 17478 C C . ASP A 1 57 ? -11.490 5.775 1.446 1.00 0.00 57 ASP A C 15
ATOM 17479 O O . ASP A 1 57 ? -11.034 6.859 1.082 1.00 0.00 57 ASP A O 15
ATOM 17488 N N . ASN A 1 58 ? -10.911 5.014 2.364 1.00 0.00 58 ASN A N 15
ATOM 17489 C CA . ASN A 1 58 ? -9.672 5.415 3.016 1.00 0.00 58 ASN A CA 15
ATOM 17490 C C . ASN A 1 58 ? -8.501 5.294 2.048 1.00 0.00 58 ASN A C 15
ATOM 17491 O O . ASN A 1 58 ? -7.706 6.221 1.898 1.00 0.00 58 ASN A O 15
ATOM 17502 N N . ALA A 1 59 ? -8.410 4.147 1.385 1.00 0.00 59 ALA A N 15
ATOM 17503 C CA . ALA A 1 59 ? -7.346 3.894 0.421 1.00 0.00 59 ALA A CA 15
ATOM 17504 C C . ALA A 1 59 ? -7.349 4.943 -0.683 1.00 0.00 59 ALA A C 15
ATOM 17505 O O . ALA A 1 59 ? -6.299 5.459 -1.058 1.00 0.00 59 ALA A O 15
ATOM 17512 N N . ASP A 1 60 ? -8.531 5.250 -1.208 1.00 0.00 60 ASP A N 15
ATOM 17513 C CA . ASP A 1 60 ? -8.657 6.238 -2.276 1.00 0.00 60 ASP A CA 15
ATOM 17514 C C . ASP A 1 60 ? -8.126 7.594 -1.826 1.00 0.00 60 ASP A C 15
ATOM 17515 O O . ASP A 1 60 ? -7.314 8.213 -2.512 1.00 0.00 60 ASP A O 15
ATOM 17524 N N . THR A 1 61 ? -8.591 8.052 -0.666 1.00 0.00 61 THR A N 15
ATOM 17525 C CA . THR A 1 61 ? -8.160 9.337 -0.125 1.00 0.00 61 THR A CA 15
ATOM 17526 C C . THR A 1 61 ? -6.648 9.363 0.069 1.00 0.00 61 THR A C 15
ATOM 17527 O O . THR A 1 61 ? -6.001 10.388 -0.148 1.00 0.00 61 THR A O 15
ATOM 17538 N N . LEU A 1 62 ? -6.088 8.225 0.462 1.00 0.00 62 LEU A N 15
ATOM 17539 C CA . LEU A 1 62 ? -4.651 8.100 0.676 1.00 0.00 62 LEU A CA 15
ATOM 17540 C C . LEU A 1 62 ? -3.925 8.171 -0.640 1.00 0.00 62 LEU A C 15
ATOM 17541 O O . LEU A 1 62 ? -2.961 8.919 -0.808 1.00 0.00 62 LEU A O 15
ATOM 17557 N N . ALA A 1 63 ? -4.383 7.341 -1.560 1.00 0.00 63 ALA A N 15
ATOM 17558 C CA . ALA A 1 63 ? -3.775 7.249 -2.857 1.00 0.00 63 ALA A CA 15
ATOM 17559 C C . ALA A 1 63 ? -3.713 8.615 -3.530 1.00 0.00 63 ALA A C 15
ATOM 17560 O O . ALA A 1 63 ? -2.633 9.113 -3.852 1.00 0.00 63 ALA A O 15
ATOM 17567 N N . ALA A 1 64 ? -4.883 9.223 -3.726 1.00 0.00 64 ALA A N 15
ATOM 17568 C CA . ALA A 1 64 ? -4.966 10.541 -4.346 1.00 0.00 64 ALA A CA 15
ATOM 17569 C C . ALA A 1 64 ? -4.023 11.517 -3.656 1.00 0.00 64 ALA A C 15
ATOM 17570 O O . ALA A 1 64 ? -3.387 12.349 -4.301 1.00 0.00 64 ALA A O 15
ATOM 17577 N N . ARG A 1 65 ? -3.924 11.389 -2.337 1.00 0.00 65 ARG A N 15
ATOM 17578 C CA . ARG A 1 65 ? -3.044 12.238 -1.552 1.00 0.00 65 ARG A CA 15
ATOM 17579 C C . ARG A 1 65 ? -1.593 11.975 -1.931 1.00 0.00 65 ARG A C 15
ATOM 17580 O O . ARG A 1 65 ? -0.781 12.896 -2.004 1.00 0.00 65 ARG A O 15
ATOM 17601 N N . ALA A 1 66 ? -1.284 10.708 -2.189 1.00 0.00 66 ALA A N 15
ATOM 17602 C CA . ALA A 1 66 ? 0.061 10.318 -2.581 1.00 0.00 66 ALA A CA 15
ATOM 17603 C C . ALA A 1 66 ? 0.394 10.914 -3.937 1.00 0.00 66 ALA A C 15
ATOM 17604 O O . ALA A 1 66 ? 1.487 11.437 -4.144 1.00 0.00 66 ALA A O 15
ATOM 17611 N N . LYS A 1 67 ? -0.566 10.853 -4.853 1.00 0.00 67 LYS A N 15
ATOM 17612 C CA . LYS A 1 67 ? -0.377 11.412 -6.182 1.00 0.00 67 LYS A CA 15
ATOM 17613 C C . LYS A 1 67 ? -0.130 12.909 -6.077 1.00 0.00 67 LYS A C 15
ATOM 17614 O O . LYS A 1 67 ? 0.804 13.443 -6.672 1.00 0.00 67 LYS A O 15
ATOM 17633 N N . ASN A 1 68 ? -0.966 13.574 -5.287 1.00 0.00 68 ASN A N 15
ATOM 17634 C CA . ASN A 1 68 ? -0.832 15.005 -5.065 1.00 0.00 68 ASN A CA 15
ATOM 17635 C C . ASN A 1 68 ? 0.425 15.284 -4.247 1.00 0.00 68 ASN A C 15
ATOM 17636 O O . ASN A 1 68 ? 1.008 16.365 -4.322 1.00 0.00 68 ASN A O 15
ATOM 17647 N N . ALA A 1 69 ? 0.832 14.286 -3.465 1.00 0.00 69 ALA A N 15
ATOM 17648 C CA . ALA A 1 69 ? 2.014 14.389 -2.622 1.00 0.00 69 ALA A CA 15
ATOM 17649 C C . ALA A 1 69 ? 3.294 14.244 -3.441 1.00 0.00 69 ALA A C 15
ATOM 17650 O O . ALA A 1 69 ? 4.361 14.694 -3.026 1.00 0.00 69 ALA A O 15
ATOM 17657 N N . GLY A 1 70 ? 3.183 13.605 -4.601 1.00 0.00 70 GLY A N 15
ATOM 17658 C CA . GLY A 1 70 ? 4.338 13.399 -5.452 1.00 0.00 70 GLY A CA 15
ATOM 17659 C C . GLY A 1 70 ? 4.713 11.935 -5.534 1.00 0.00 70 GLY A C 15
ATOM 17660 O O . GLY A 1 70 ? 5.860 11.592 -5.822 1.00 0.00 70 GLY A O 15
ATOM 17664 N N . PHE A 1 71 ? 3.738 11.072 -5.267 1.00 0.00 71 PHE A N 15
ATOM 17665 C CA . PHE A 1 71 ? 3.951 9.635 -5.290 1.00 0.00 71 PHE A CA 15
ATOM 17666 C C . PHE A 1 71 ? 2.855 8.967 -6.110 1.00 0.00 71 PHE A C 15
ATOM 17667 O O . PHE A 1 71 ? 1.727 9.448 -6.152 1.00 0.00 71 PHE A O 15
ATOM 17684 N N . ASP A 1 72 ? 3.180 7.858 -6.758 1.00 0.00 72 ASP A N 15
ATOM 17685 C CA . ASP A 1 72 ? 2.197 7.148 -7.567 1.00 0.00 72 ASP A CA 15
ATOM 17686 C C . ASP A 1 72 ? 1.506 6.062 -6.753 1.00 0.00 72 ASP A C 15
ATOM 17687 O O . ASP A 1 72 ? 1.777 4.876 -6.934 1.00 0.00 72 ASP A O 15
ATOM 17696 N N . ALA A 1 73 ? 0.602 6.467 -5.857 1.00 0.00 73 ALA A N 15
ATOM 17697 C CA . ALA A 1 73 ? -0.120 5.510 -5.026 1.00 0.00 73 ALA A CA 15
ATOM 17698 C C . ALA A 1 73 ? -1.364 4.978 -5.728 1.00 0.00 73 ALA A C 15
ATOM 17699 O O . ALA A 1 73 ? -2.067 5.713 -6.418 1.00 0.00 73 ALA A O 15
ATOM 17706 N N . ILE A 1 74 ? -1.631 3.693 -5.527 1.00 0.00 74 ILE A N 15
ATOM 17707 C CA . ILE A 1 74 ? -2.794 3.040 -6.114 1.00 0.00 74 ILE A CA 15
ATOM 17708 C C . ILE A 1 74 ? -3.512 2.207 -5.060 1.00 0.00 74 ILE A C 15
ATOM 17709 O O . ILE A 1 74 ? -2.885 1.695 -4.138 1.00 0.00 74 ILE A O 15
ATOM 17725 N N . VAL A 1 75 ? -4.824 2.064 -5.201 1.00 0.00 75 VAL A N 15
ATOM 17726 C CA . VAL A 1 75 ? -5.600 1.282 -4.246 1.00 0.00 75 VAL A CA 15
ATOM 17727 C C . VAL A 1 75 ? -5.946 -0.088 -4.813 1.00 0.00 75 VAL A C 15
ATOM 17728 O O . VAL A 1 75 ? -6.340 -0.211 -5.973 1.00 0.00 75 VAL A O 15
ATOM 17741 N N . ILE A 1 76 ? -5.797 -1.115 -3.985 1.00 0.00 76 ILE A N 15
ATOM 17742 C CA . ILE A 1 76 ? -6.093 -2.478 -4.403 1.00 0.00 76 ILE A CA 15
ATOM 17743 C C . ILE A 1 76 ? -6.779 -3.261 -3.289 1.00 0.00 76 ILE A C 15
ATOM 17744 O O . ILE A 1 76 ? -6.458 -3.098 -2.107 1.00 0.00 76 ILE A O 15
ATOM 17760 N N . LEU A 1 77 ? -7.726 -4.109 -3.677 1.00 0.00 77 LEU A N 15
ATOM 17761 C CA . LEU A 1 77 ? -8.465 -4.928 -2.730 1.00 0.00 77 LEU A CA 15
ATOM 17762 C C . LEU A 1 77 ? -7.829 -6.312 -2.618 1.00 0.00 77 LEU A C 15
ATOM 17763 O O . LEU A 1 77 ? -7.929 -7.127 -3.535 1.00 0.00 77 LEU A O 15
ATOM 17779 N N . GLU A 1 78 ? -7.168 -6.569 -1.493 1.00 0.00 78 GLU A N 15
ATOM 17780 C CA . GLU A 1 78 ? -6.512 -7.853 -1.270 1.00 0.00 78 GLU A CA 15
ATOM 17781 C C . GLU A 1 78 ? -7.382 -8.778 -0.425 1.00 0.00 78 GLU A C 15
ATOM 17782 O O . GLU A 1 78 ? -7.800 -8.419 0.674 1.00 0.00 78 GLU A O 15
ATOM 17794 N N . SER A 1 79 ? -7.650 -9.971 -0.947 1.00 0.00 79 SER A N 15
ATOM 17795 C CA . SER A 1 79 ? -8.469 -10.950 -0.240 1.00 0.00 79 SER A CA 15
ATOM 17796 C C . SER A 1 79 ? -7.846 -11.312 1.104 1.00 0.00 79 SER A C 15
ATOM 17797 O O . SER A 1 79 ? -6.847 -10.667 1.488 1.00 0.00 79 SER A O 15
ATOM 17806 N N . LEU A 1 1 ? -7.625 -22.468 5.179 1.00 0.00 1 LEU A N 16
ATOM 17807 C CA . LEU A 1 1 ? -7.978 -21.648 6.366 1.00 0.00 1 LEU A CA 16
ATOM 17808 C C . LEU A 1 1 ? -9.352 -21.003 6.203 1.00 0.00 1 LEU A C 16
ATOM 17809 O O . LEU A 1 1 ? -10.274 -21.283 6.969 1.00 0.00 1 LEU A O 16
ATOM 17827 N N . LYS A 1 2 ? -9.479 -20.141 5.202 1.00 0.00 2 LYS A N 16
ATOM 17828 C CA . LYS A 1 2 ? -10.739 -19.455 4.938 1.00 0.00 2 LYS A CA 16
ATOM 17829 C C . LYS A 1 2 ? -11.793 -20.430 4.424 1.00 0.00 2 LYS A C 16
ATOM 17830 O O . LYS A 1 2 ? -11.603 -21.081 3.396 1.00 0.00 2 LYS A O 16
ATOM 17849 N N . LYS A 1 3 ? -12.904 -20.528 5.147 1.00 0.00 3 LYS A N 16
ATOM 17850 C CA . LYS A 1 3 ? -13.989 -21.423 4.764 1.00 0.00 3 LYS A CA 16
ATOM 17851 C C . LYS A 1 3 ? -15.313 -20.669 4.672 1.00 0.00 3 LYS A C 16
ATOM 17852 O O . LYS A 1 3 ? -16.073 -20.843 3.721 1.00 0.00 3 LYS A O 16
ATOM 17871 N N . THR A 1 4 ? -15.578 -19.830 5.669 1.00 0.00 4 THR A N 16
ATOM 17872 C CA . THR A 1 4 ? -16.809 -19.048 5.701 1.00 0.00 4 THR A CA 16
ATOM 17873 C C . THR A 1 4 ? -16.646 -17.743 4.930 1.00 0.00 4 THR A C 16
ATOM 17874 O O . THR A 1 4 ? -17.304 -17.525 3.914 1.00 0.00 4 THR A O 16
ATOM 17885 N N . SER A 1 5 ? -15.765 -16.878 5.420 1.00 0.00 5 SER A N 16
ATOM 17886 C CA . SER A 1 5 ? -15.516 -15.591 4.778 1.00 0.00 5 SER A CA 16
ATOM 17887 C C . SER A 1 5 ? -14.085 -15.127 5.025 1.00 0.00 5 SER A C 16
ATOM 17888 O O . SER A 1 5 ? -13.537 -15.319 6.110 1.00 0.00 5 SER A O 16
ATOM 17896 N N . SER A 1 6 ? -13.484 -14.515 4.009 1.00 0.00 6 SER A N 16
ATOM 17897 C CA . SER A 1 6 ? -12.115 -14.023 4.117 1.00 0.00 6 SER A CA 16
ATOM 17898 C C . SER A 1 6 ? -12.087 -12.499 4.191 1.00 0.00 6 SER A C 16
ATOM 17899 O O . SER A 1 6 ? -11.303 -11.919 4.943 1.00 0.00 6 SER A O 16
ATOM 17907 N N . SER A 1 7 ? -12.947 -11.857 3.406 1.00 0.00 7 SER A N 16
ATOM 17908 C CA . SER A 1 7 ? -13.020 -10.400 3.382 1.00 0.00 7 SER A CA 16
ATOM 17909 C C . SER A 1 7 ? -11.714 -9.798 2.873 1.00 0.00 7 SER A C 16
ATOM 17910 O O . SER A 1 7 ? -10.638 -10.101 3.384 1.00 0.00 7 SER A O 16
ATOM 17918 N N . GLY A 1 8 ? -11.819 -8.943 1.860 1.00 0.00 8 GLY A N 16
ATOM 17919 C CA . GLY A 1 8 ? -10.637 -8.313 1.297 1.00 0.00 8 GLY A CA 16
ATOM 17920 C C . GLY A 1 8 ? -10.143 -7.151 2.136 1.00 0.00 8 GLY A C 16
ATOM 17921 O O . GLY A 1 8 ? -10.643 -6.915 3.236 1.00 0.00 8 GLY A O 16
ATOM 17925 N N . LEU A 1 9 ? -9.161 -6.421 1.616 1.00 0.00 9 LEU A N 16
ATOM 17926 C CA . LEU A 1 9 ? -8.601 -5.277 2.318 1.00 0.00 9 LEU A CA 16
ATOM 17927 C C . LEU A 1 9 ? -8.255 -4.181 1.331 1.00 0.00 9 LEU A C 16
ATOM 17928 O O . LEU A 1 9 ? -7.761 -4.452 0.238 1.00 0.00 9 LEU A O 16
ATOM 17944 N N . TYR A 1 10 ? -8.505 -2.942 1.722 1.00 0.00 10 TYR A N 16
ATOM 17945 C CA . TYR A 1 10 ? -8.206 -1.814 0.864 1.00 0.00 10 TYR A CA 16
ATOM 17946 C C . TYR A 1 10 ? -6.919 -1.148 1.313 1.00 0.00 10 TYR A C 16
ATOM 17947 O O . TYR A 1 10 ? -6.882 -0.461 2.334 1.00 0.00 10 TYR A O 16
ATOM 17965 N N . LYS A 1 11 ? -5.862 -1.357 0.541 1.00 0.00 11 LYS A N 16
ATOM 17966 C CA . LYS A 1 11 ? -4.562 -0.774 0.856 1.00 0.00 11 LYS A CA 16
ATOM 17967 C C . LYS A 1 11 ? -4.028 0.022 -0.328 1.00 0.00 11 LYS A C 16
ATOM 17968 O O . LYS A 1 11 ? -4.367 -0.263 -1.477 1.00 0.00 11 LYS A O 16
ATOM 17987 N N . VAL A 1 12 ? -3.191 1.019 -0.052 1.00 0.00 12 VAL A N 16
ATOM 17988 C CA . VAL A 1 12 ? -2.623 1.837 -1.117 1.00 0.00 12 VAL A CA 16
ATOM 17989 C C . VAL A 1 12 ? -1.156 1.475 -1.333 1.00 0.00 12 VAL A C 16
ATOM 17990 O O . VAL A 1 12 ? -0.420 1.283 -0.376 1.00 0.00 12 VAL A O 16
ATOM 18003 N N . GLN A 1 13 ? -0.740 1.361 -2.590 1.00 0.00 13 GLN A N 16
ATOM 18004 C CA . GLN A 1 13 ? 0.642 1.002 -2.910 1.00 0.00 13 GLN A CA 16
ATOM 18005 C C . GLN A 1 13 ? 1.242 1.971 -3.921 1.00 0.00 13 GLN A C 16
ATOM 18006 O O . GLN A 1 13 ? 0.600 2.331 -4.906 1.00 0.00 13 GLN A O 16
ATOM 18020 N N . ILE A 1 14 ? 2.471 2.410 -3.662 1.00 0.00 14 ILE A N 16
ATOM 18021 C CA . ILE A 1 14 ? 3.134 3.362 -4.547 1.00 0.00 14 ILE A CA 16
ATOM 18022 C C . ILE A 1 14 ? 4.236 2.729 -5.395 1.00 0.00 14 ILE A C 16
ATOM 18023 O O . ILE A 1 14 ? 4.780 3.392 -6.279 1.00 0.00 14 ILE A O 16
ATOM 18039 N N . GLY A 1 15 ? 4.562 1.454 -5.164 1.00 0.00 15 GLY A N 16
ATOM 18040 C CA . GLY A 1 15 ? 5.595 0.834 -5.984 1.00 0.00 15 GLY A CA 16
ATOM 18041 C C . GLY A 1 15 ? 6.208 -0.422 -5.398 1.00 0.00 15 GLY A C 16
ATOM 18042 O O . GLY A 1 15 ? 5.963 -0.781 -4.246 1.00 0.00 15 GLY A O 16
ATOM 18046 N N . ALA A 1 16 ? 7.047 -1.068 -6.212 1.00 0.00 16 ALA A N 16
ATOM 18047 C CA . ALA A 1 16 ? 7.765 -2.277 -5.820 1.00 0.00 16 ALA A CA 16
ATOM 18048 C C . ALA A 1 16 ? 9.085 -2.358 -6.589 1.00 0.00 16 ALA A C 16
ATOM 18049 O O . ALA A 1 16 ? 9.124 -2.073 -7.788 1.00 0.00 16 ALA A O 16
ATOM 18056 N N . PHE A 1 17 ? 10.161 -2.734 -5.907 1.00 0.00 17 PHE A N 16
ATOM 18057 C CA . PHE A 1 17 ? 11.470 -2.834 -6.547 1.00 0.00 17 PHE A CA 16
ATOM 18058 C C . PHE A 1 17 ? 12.288 -3.968 -5.945 1.00 0.00 17 PHE A C 16
ATOM 18059 O O . PHE A 1 17 ? 12.150 -4.286 -4.766 1.00 0.00 17 PHE A O 16
ATOM 18076 N N . LYS A 1 18 ? 13.145 -4.570 -6.760 1.00 0.00 18 LYS A N 16
ATOM 18077 C CA . LYS A 1 18 ? 13.990 -5.671 -6.312 1.00 0.00 18 LYS A CA 16
ATOM 18078 C C . LYS A 1 18 ? 14.903 -5.254 -5.158 1.00 0.00 18 LYS A C 16
ATOM 18079 O O . LYS A 1 18 ? 15.488 -6.104 -4.490 1.00 0.00 18 LYS A O 16
ATOM 18098 N N . VAL A 1 19 ? 15.033 -3.947 -4.932 1.00 0.00 19 VAL A N 16
ATOM 18099 C CA . VAL A 1 19 ? 15.890 -3.448 -3.861 1.00 0.00 19 VAL A CA 16
ATOM 18100 C C . VAL A 1 19 ? 15.082 -2.897 -2.691 1.00 0.00 19 VAL A C 16
ATOM 18101 O O . VAL A 1 19 ? 14.171 -2.088 -2.872 1.00 0.00 19 VAL A O 16
ATOM 18114 N N . LYS A 1 20 ? 15.431 -3.344 -1.489 1.00 0.00 20 LYS A N 16
ATOM 18115 C CA . LYS A 1 20 ? 14.760 -2.913 -0.273 1.00 0.00 20 LYS A CA 16
ATOM 18116 C C . LYS A 1 20 ? 15.132 -1.478 0.064 1.00 0.00 20 LYS A C 16
ATOM 18117 O O . LYS A 1 20 ? 14.277 -0.690 0.464 1.00 0.00 20 LYS A O 16
ATOM 18136 N N . ALA A 1 21 ? 16.406 -1.129 -0.114 1.00 0.00 21 ALA A N 16
ATOM 18137 C CA . ALA A 1 21 ? 16.861 0.229 0.159 1.00 0.00 21 ALA A CA 16
ATOM 18138 C C . ALA A 1 21 ? 16.001 1.223 -0.604 1.00 0.00 21 ALA A C 16
ATOM 18139 O O . ALA A 1 21 ? 15.708 2.318 -0.122 1.00 0.00 21 ALA A O 16
ATOM 18146 N N . ASN A 1 22 ? 15.570 0.810 -1.791 1.00 0.00 22 ASN A N 16
ATOM 18147 C CA . ASN A 1 22 ? 14.712 1.637 -2.619 1.00 0.00 22 ASN A CA 16
ATOM 18148 C C . ASN A 1 22 ? 13.302 1.623 -2.049 1.00 0.00 22 ASN A C 16
ATOM 18149 O O . ASN A 1 22 ? 12.576 2.615 -2.130 1.00 0.00 22 ASN A O 16
ATOM 18160 N N . ALA A 1 23 ? 12.926 0.490 -1.455 1.00 0.00 23 ALA A N 16
ATOM 18161 C CA . ALA A 1 23 ? 11.607 0.353 -0.852 1.00 0.00 23 ALA A CA 16
ATOM 18162 C C . ALA A 1 23 ? 11.516 1.143 0.455 1.00 0.00 23 ALA A C 16
ATOM 18163 O O . ALA A 1 23 ? 10.424 1.465 0.923 1.00 0.00 23 ALA A O 16
ATOM 18170 N N . ASP A 1 24 ? 12.674 1.451 1.037 1.00 0.00 24 ASP A N 16
ATOM 18171 C CA . ASP A 1 24 ? 12.733 2.200 2.288 1.00 0.00 24 ASP A CA 16
ATOM 18172 C C . ASP A 1 24 ? 12.633 3.697 2.024 1.00 0.00 24 ASP A C 16
ATOM 18173 O O . ASP A 1 24 ? 11.977 4.426 2.770 1.00 0.00 24 ASP A O 16
ATOM 18182 N N . SER A 1 25 ? 13.269 4.149 0.948 1.00 0.00 25 SER A N 16
ATOM 18183 C CA . SER A 1 25 ? 13.229 5.558 0.581 1.00 0.00 25 SER A CA 16
ATOM 18184 C C . SER A 1 25 ? 11.814 5.940 0.171 1.00 0.00 25 SER A C 16
ATOM 18185 O O . SER A 1 25 ? 11.327 7.027 0.487 1.00 0.00 25 SER A O 16
ATOM 18193 N N . LEU A 1 26 ? 11.155 5.019 -0.525 1.00 0.00 26 LEU A N 16
ATOM 18194 C CA . LEU A 1 26 ? 9.789 5.223 -0.979 1.00 0.00 26 LEU A CA 16
ATOM 18195 C C . LEU A 1 26 ? 8.846 5.321 0.218 1.00 0.00 26 LEU A C 16
ATOM 18196 O O . LEU A 1 26 ? 8.064 6.266 0.336 1.00 0.00 26 LEU A O 16
ATOM 18212 N N . ALA A 1 27 ? 8.937 4.343 1.116 1.00 0.00 27 ALA A N 16
ATOM 18213 C CA . ALA A 1 27 ? 8.104 4.331 2.313 1.00 0.00 27 ALA A CA 16
ATOM 18214 C C . ALA A 1 27 ? 8.339 5.589 3.142 1.00 0.00 27 ALA A C 16
ATOM 18215 O O . ALA A 1 27 ? 7.471 6.020 3.901 1.00 0.00 27 ALA A O 16
ATOM 18222 N N . SER A 1 28 ? 9.521 6.180 2.980 1.00 0.00 28 SER A N 16
ATOM 18223 C CA . SER A 1 28 ? 9.877 7.394 3.702 1.00 0.00 28 SER A CA 16
ATOM 18224 C C . SER A 1 28 ? 9.075 8.580 3.175 1.00 0.00 28 SER A C 16
ATOM 18225 O O . SER A 1 28 ? 8.585 9.407 3.949 1.00 0.00 28 SER A O 16
ATOM 18233 N N . ASN A 1 29 ? 8.936 8.653 1.855 1.00 0.00 29 ASN A N 16
ATOM 18234 C CA . ASN A 1 29 ? 8.185 9.735 1.228 1.00 0.00 29 ASN A CA 16
ATOM 18235 C C . ASN A 1 29 ? 6.746 9.742 1.727 1.00 0.00 29 ASN A C 16
ATOM 18236 O O . ASN A 1 29 ? 6.209 10.787 2.093 1.00 0.00 29 ASN A O 16
ATOM 18247 N N . ALA A 1 30 ? 6.132 8.565 1.740 1.00 0.00 30 ALA A N 16
ATOM 18248 C CA . ALA A 1 30 ? 4.758 8.432 2.196 1.00 0.00 30 ALA A CA 16
ATOM 18249 C C . ALA A 1 30 ? 4.619 8.924 3.628 1.00 0.00 30 ALA A C 16
ATOM 18250 O O . ALA A 1 30 ? 3.662 9.615 3.972 1.00 0.00 30 ALA A O 16
ATOM 18257 N N . GLU A 1 31 ? 5.587 8.558 4.461 1.00 0.00 31 GLU A N 16
ATOM 18258 C CA . GLU A 1 31 ? 5.578 8.962 5.860 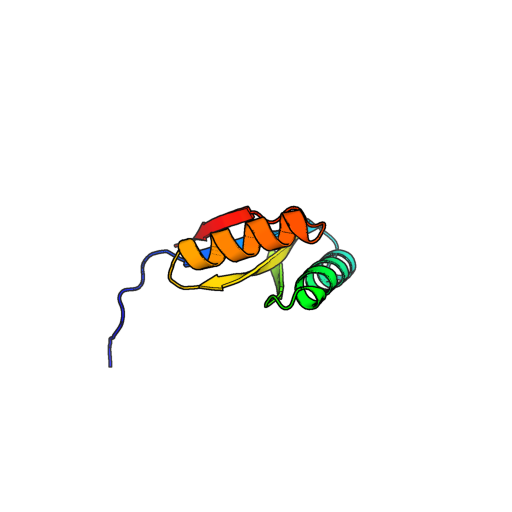1.00 0.00 31 GLU A CA 16
ATOM 18259 C C . GLU A 1 31 ? 5.482 10.479 5.972 1.00 0.00 31 GLU A C 16
ATOM 18260 O O . GLU A 1 31 ? 4.810 11.009 6.858 1.00 0.00 31 GLU A O 16
ATOM 18272 N N . ALA A 1 32 ? 6.153 11.169 5.056 1.00 0.00 32 ALA A N 16
ATOM 18273 C CA . ALA A 1 32 ? 6.143 12.627 5.031 1.00 0.00 32 ALA A CA 16
ATOM 18274 C C . ALA A 1 32 ? 4.713 13.145 5.039 1.00 0.00 32 ALA A C 16
ATOM 18275 O O . ALA A 1 32 ? 4.346 13.971 5.873 1.00 0.00 32 ALA A O 16
ATOM 18282 N N . LYS A 1 33 ? 3.898 12.630 4.122 1.00 0.00 33 LYS A N 16
ATOM 18283 C CA . LYS A 1 33 ? 2.501 13.027 4.056 1.00 0.00 33 LYS A CA 16
ATOM 18284 C C . LYS A 1 33 ? 1.800 12.614 5.342 1.00 0.00 33 LYS A C 16
ATOM 18285 O O . LYS A 1 33 ? 0.845 13.253 5.780 1.00 0.00 33 LYS A O 16
ATOM 18304 N N . GLY A 1 34 ? 2.305 11.541 5.946 1.00 0.00 34 GLY A N 16
ATOM 18305 C CA . GLY A 1 34 ? 1.750 11.049 7.184 1.00 0.00 34 GLY A CA 16
ATOM 18306 C C . GLY A 1 34 ? 1.009 9.740 7.008 1.00 0.00 34 GLY A C 16
ATOM 18307 O O . GLY A 1 34 ? 0.026 9.475 7.700 1.00 0.00 34 GLY A O 16
ATOM 18311 N N . PHE A 1 35 ? 1.488 8.914 6.083 1.00 0.00 35 PHE A N 16
ATOM 18312 C CA . PHE A 1 35 ? 0.871 7.624 5.828 1.00 0.00 35 PHE A CA 16
ATOM 18313 C C . PHE A 1 35 ? 1.671 6.505 6.476 1.00 0.00 35 PHE A C 16
ATOM 18314 O O . PHE A 1 35 ? 2.853 6.666 6.779 1.00 0.00 35 PHE A O 16
ATOM 18331 N N . ASP A 1 36 ? 1.024 5.366 6.669 1.00 0.00 36 ASP A N 16
ATOM 18332 C CA . ASP A 1 36 ? 1.680 4.214 7.262 1.00 0.00 36 ASP A CA 16
ATOM 18333 C C . ASP A 1 36 ? 2.330 3.374 6.172 1.00 0.00 36 ASP A C 16
ATOM 18334 O O . ASP A 1 36 ? 1.673 2.539 5.548 1.00 0.00 36 ASP A O 16
ATOM 18343 N N . SER A 1 37 ? 3.614 3.610 5.926 1.00 0.00 37 SER A N 16
ATOM 18344 C CA . SER A 1 37 ? 4.329 2.884 4.888 1.00 0.00 37 SER A CA 16
ATOM 18345 C C . SER A 1 37 ? 4.761 1.515 5.385 1.00 0.00 37 SER A C 16
ATOM 18346 O O . SER A 1 37 ? 4.858 1.276 6.589 1.00 0.00 37 SER A O 16
ATOM 18354 N N . ILE A 1 38 ? 4.992 0.609 4.446 1.00 0.00 38 ILE A N 16
ATOM 18355 C CA . ILE A 1 38 ? 5.385 -0.752 4.775 1.00 0.00 38 ILE A CA 16
ATOM 18356 C C . ILE A 1 38 ? 6.102 -1.407 3.597 1.00 0.00 38 ILE A C 16
ATOM 18357 O O . ILE A 1 38 ? 5.716 -1.223 2.443 1.00 0.00 38 ILE A O 16
ATOM 18373 N N . VAL A 1 39 ? 7.148 -2.169 3.895 1.00 0.00 39 VAL A N 16
ATOM 18374 C CA . VAL A 1 39 ? 7.915 -2.844 2.857 1.00 0.00 39 VAL A CA 16
ATOM 18375 C C . VAL A 1 39 ? 7.796 -4.360 2.978 1.00 0.00 39 VAL A C 16
ATOM 18376 O O . VAL A 1 39 ? 8.293 -4.954 3.936 1.00 0.00 39 VAL A O 16
ATOM 18389 N N . LEU A 1 40 ? 7.142 -4.986 2.003 1.00 0.00 40 LEU A N 16
ATOM 18390 C CA . LEU A 1 40 ? 6.973 -6.437 2.008 1.00 0.00 40 LEU A CA 16
ATOM 18391 C C . LEU A 1 40 ? 7.905 -7.091 0.998 1.00 0.00 40 LEU A C 16
ATOM 18392 O O . LEU A 1 40 ? 7.858 -6.791 -0.195 1.00 0.00 40 LEU A O 16
ATOM 18408 N N . LEU A 1 41 ? 8.753 -7.982 1.485 1.00 0.00 41 LEU A N 16
ATOM 18409 C CA . LEU A 1 41 ? 9.699 -8.680 0.631 1.00 0.00 41 LEU A CA 16
ATOM 18410 C C . LEU A 1 41 ? 9.059 -9.905 -0.022 1.00 0.00 41 LEU A C 16
ATOM 18411 O O . LEU A 1 41 ? 8.787 -10.907 0.640 1.00 0.00 41 LEU A O 16
ATOM 18427 N N . LYS A 1 42 ? 8.856 -9.819 -1.330 1.00 0.00 42 LYS A N 16
ATOM 18428 C CA . LYS A 1 42 ? 8.287 -10.913 -2.098 1.00 0.00 42 LYS A CA 16
ATOM 18429 C C . LYS A 1 42 ? 9.418 -11.750 -2.683 1.00 0.00 42 LYS A C 16
ATOM 18430 O O . LYS A 1 42 ? 10.572 -11.332 -2.661 1.00 0.00 42 LYS A O 16
ATOM 18449 N N . ASP A 1 43 ? 9.088 -12.938 -3.174 1.00 0.00 43 ASP A N 16
ATOM 18450 C CA . ASP A 1 43 ? 10.087 -13.841 -3.737 1.00 0.00 43 ASP A CA 16
ATOM 18451 C C . ASP A 1 43 ? 10.883 -13.212 -4.890 1.00 0.00 43 ASP A C 16
ATOM 18452 O O . ASP A 1 43 ? 10.830 -13.695 -6.022 1.00 0.00 43 ASP A O 16
ATOM 18461 N N . GLY A 1 44 ? 11.649 -12.158 -4.596 1.00 0.00 44 GLY A N 16
ATOM 18462 C CA . GLY A 1 44 ? 12.461 -11.525 -5.626 1.00 0.00 44 GLY A CA 16
ATOM 18463 C C . GLY A 1 44 ? 12.243 -10.024 -5.764 1.00 0.00 44 GLY A C 16
ATOM 18464 O O . GLY A 1 44 ? 12.986 -9.359 -6.484 1.00 0.00 44 GLY A O 16
ATOM 18468 N N . LEU A 1 45 ? 11.230 -9.484 -5.091 1.00 0.00 45 LEU A N 16
ATOM 18469 C CA . LEU A 1 45 ? 10.943 -8.047 -5.178 1.00 0.00 45 LEU A CA 16
ATOM 18470 C C . LEU A 1 45 ? 10.455 -7.471 -3.854 1.00 0.00 45 LEU A C 16
ATOM 18471 O O . LEU A 1 45 ? 9.838 -8.161 -3.053 1.00 0.00 45 LEU A O 16
ATOM 18487 N N . TYR A 1 46 ? 10.707 -6.181 -3.661 1.00 0.00 46 TYR A N 16
ATOM 18488 C CA . TYR A 1 46 ? 10.264 -5.472 -2.466 1.00 0.00 46 TYR A CA 16
ATOM 18489 C C . TYR A 1 46 ? 9.170 -4.477 -2.842 1.00 0.00 46 TYR A C 16
ATOM 18490 O O . TYR A 1 46 ? 9.295 -3.764 -3.831 1.00 0.00 46 TYR A O 16
ATOM 18508 N N . LYS A 1 47 ? 8.099 -4.434 -2.062 1.00 0.00 47 LYS A N 16
ATOM 18509 C CA . LYS A 1 47 ? 6.998 -3.519 -2.351 1.00 0.00 47 LYS A CA 16
ATOM 18510 C C . LYS A 1 47 ? 6.811 -2.509 -1.239 1.00 0.00 47 LYS A C 16
ATOM 18511 O O . LYS A 1 47 ? 7.184 -2.753 -0.094 1.00 0.00 47 LYS A O 16
ATOM 18530 N N . VAL A 1 48 ? 6.228 -1.374 -1.591 1.00 0.00 48 VAL A N 16
ATOM 18531 C CA . VAL A 1 48 ? 5.984 -0.313 -0.632 1.00 0.00 48 VAL A CA 16
ATOM 18532 C C . VAL A 1 48 ? 4.513 0.083 -0.620 1.00 0.00 48 VAL A C 16
ATOM 18533 O O . VAL A 1 48 ? 4.006 0.674 -1.573 1.00 0.00 48 VAL A O 16
ATOM 18546 N N . GLN A 1 49 ? 3.835 -0.257 0.471 1.00 0.00 49 GLN A N 16
ATOM 18547 C CA . GLN A 1 49 ? 2.419 0.049 0.623 1.00 0.00 49 GLN A CA 16
ATOM 18548 C C . GLN A 1 49 ? 2.202 1.126 1.682 1.00 0.00 49 GLN A C 16
ATOM 18549 O O . GLN A 1 49 ? 2.879 1.145 2.709 1.00 0.00 49 GLN A O 16
ATOM 18563 N N . ILE A 1 50 ? 1.248 2.012 1.425 1.00 0.00 50 ILE A N 16
ATOM 18564 C CA . ILE A 1 50 ? 0.932 3.082 2.353 1.00 0.00 50 ILE A CA 16
ATOM 18565 C C . ILE A 1 50 ? -0.575 3.247 2.525 1.00 0.00 50 ILE A C 16
ATOM 18566 O O . ILE A 1 50 ? -1.312 3.468 1.567 1.00 0.00 50 ILE A O 16
ATOM 18582 N N . GLY A 1 51 ? -1.008 3.135 3.773 1.00 0.00 51 GLY A N 16
ATOM 18583 C CA . GLY A 1 51 ? -2.411 3.271 4.112 1.00 0.00 51 GLY A CA 16
ATOM 18584 C C . GLY A 1 51 ? -3.204 2.003 3.856 1.00 0.00 51 GLY A C 16
ATOM 18585 O O . GLY A 1 51 ? -3.508 1.673 2.710 1.00 0.00 51 GLY A O 16
ATOM 18589 N N . ALA A 1 52 ? -3.543 1.295 4.929 1.00 0.00 52 ALA A N 16
ATOM 18590 C CA . ALA A 1 52 ? -4.312 0.061 4.823 1.00 0.00 52 ALA A CA 16
ATOM 18591 C C . ALA A 1 52 ? -5.520 0.105 5.753 1.00 0.00 52 ALA A C 16
ATOM 18592 O O . ALA A 1 52 ? -5.372 0.123 6.975 1.00 0.00 52 ALA A O 16
ATOM 18599 N N . PHE A 1 53 ? -6.715 0.134 5.170 1.00 0.00 53 PHE A N 16
ATOM 18600 C CA . PHE A 1 53 ? -7.941 0.193 5.960 1.00 0.00 53 PHE A CA 16
ATOM 18601 C C . PHE A 1 53 ? -8.961 -0.836 5.482 1.00 0.00 53 PHE A C 16
ATOM 18602 O O . PHE A 1 53 ? -8.766 -1.504 4.466 1.00 0.00 53 PHE A O 16
ATOM 18619 N N . SER A 1 54 ? -10.057 -0.950 6.229 1.00 0.00 54 SER A N 16
ATOM 18620 C CA . SER A 1 54 ? -11.122 -1.887 5.895 1.00 0.00 54 SER A CA 16
ATOM 18621 C C . SER A 1 54 ? -12.073 -1.292 4.859 1.00 0.00 54 SER A C 16
ATOM 18622 O O . SER A 1 54 ? -12.849 -2.010 4.233 1.00 0.00 54 SER A O 16
ATOM 18630 N N . SER A 1 55 ? -12.010 0.029 4.682 1.00 0.00 55 SER A N 16
ATOM 18631 C CA . SER A 1 55 ? -12.871 0.713 3.721 1.00 0.00 55 SER A CA 16
ATOM 18632 C C . SER A 1 55 ? -12.055 1.288 2.563 1.00 0.00 55 SER A C 16
ATOM 18633 O O . SER A 1 55 ? -11.062 1.984 2.774 1.00 0.00 55 SER A O 16
ATOM 18641 N N . LYS A 1 56 ? -12.486 0.989 1.338 1.00 0.00 56 LYS A N 16
ATOM 18642 C CA . LYS A 1 56 ? -11.803 1.471 0.143 1.00 0.00 56 LYS A CA 16
ATOM 18643 C C . LYS A 1 56 ? -11.689 2.992 0.147 1.00 0.00 56 LYS A C 16
ATOM 18644 O O . LYS A 1 56 ? -10.698 3.550 -0.323 1.00 0.00 56 LYS A O 16
ATOM 18663 N N . ASP A 1 57 ? -12.711 3.659 0.677 1.00 0.00 57 ASP A N 16
ATOM 18664 C CA . ASP A 1 57 ? -12.721 5.118 0.738 1.00 0.00 57 ASP A CA 16
ATOM 18665 C C . ASP A 1 57 ? -11.441 5.648 1.377 1.00 0.00 57 ASP A C 16
ATOM 18666 O O . ASP A 1 57 ? -10.962 6.727 1.028 1.00 0.00 57 ASP A O 16
ATOM 18675 N N . ASN A 1 58 ? -10.893 4.880 2.311 1.00 0.00 58 ASN A N 16
ATOM 18676 C CA . ASN A 1 58 ? -9.666 5.269 2.997 1.00 0.00 58 ASN A CA 16
ATOM 18677 C C . ASN A 1 58 ? -8.474 5.189 2.049 1.00 0.00 58 ASN A C 16
ATOM 18678 O O . ASN A 1 58 ? -7.691 6.133 1.936 1.00 0.00 58 ASN A O 16
ATOM 18689 N N . ALA A 1 59 ? -8.346 4.057 1.366 1.00 0.00 59 ALA A N 16
ATOM 18690 C CA . ALA A 1 59 ? -7.256 3.848 0.422 1.00 0.00 59 ALA A CA 16
ATOM 18691 C C . ALA A 1 59 ? -7.281 4.896 -0.681 1.00 0.00 59 ALA A C 16
ATOM 18692 O O . ALA A 1 59 ? -6.240 5.403 -1.086 1.00 0.00 59 ALA A O 16
ATOM 18699 N N . ASP A 1 60 ? -8.474 5.216 -1.172 1.00 0.00 60 ASP A N 16
ATOM 18700 C CA . ASP A 1 60 ? -8.620 6.207 -2.232 1.00 0.00 60 ASP A CA 16
ATOM 18701 C C . ASP A 1 60 ? -8.083 7.564 -1.786 1.00 0.00 60 ASP A C 16
ATOM 18702 O O . ASP A 1 60 ? -7.280 8.183 -2.485 1.00 0.00 60 ASP A O 16
ATOM 18711 N N . THR A 1 61 ? -8.530 8.020 -0.620 1.00 0.00 61 THR A N 16
ATOM 18712 C CA . THR A 1 61 ? -8.092 9.301 -0.081 1.00 0.00 61 THR A CA 16
ATOM 18713 C C . THR A 1 61 ? -6.578 9.326 0.104 1.00 0.00 61 THR A C 16
ATOM 18714 O O . THR A 1 61 ? -5.930 10.347 -0.128 1.00 0.00 61 THR A O 16
ATOM 18725 N N . LEU A 1 62 ? -6.019 8.189 0.507 1.00 0.00 62 LEU A N 16
ATOM 18726 C CA . LEU A 1 62 ? -4.581 8.064 0.712 1.00 0.00 62 LEU A CA 16
ATOM 18727 C C . LEU A 1 62 ? -3.861 8.134 -0.607 1.00 0.00 62 LEU A C 16
ATOM 18728 O O . LEU A 1 62 ? -2.897 8.880 -0.782 1.00 0.00 62 LEU A O 16
ATOM 18744 N N . ALA A 1 63 ? -4.328 7.305 -1.524 1.00 0.00 63 ALA A N 16
ATOM 18745 C CA . ALA A 1 63 ? -3.729 7.211 -2.825 1.00 0.00 63 ALA A CA 16
ATOM 18746 C C . ALA A 1 63 ? -3.659 8.578 -3.498 1.00 0.00 63 ALA A C 16
ATOM 18747 O O . ALA A 1 63 ? -2.579 9.072 -3.816 1.00 0.00 63 ALA A O 16
ATOM 18754 N N . ALA A 1 64 ? -4.826 9.188 -3.700 1.00 0.00 64 ALA A N 16
ATOM 18755 C CA . ALA A 1 64 ? -4.904 10.506 -4.321 1.00 0.00 64 ALA A CA 16
ATOM 18756 C C . ALA A 1 64 ? -3.960 11.478 -3.627 1.00 0.00 64 ALA A C 16
ATOM 18757 O O . ALA A 1 64 ? -3.333 12.321 -4.269 1.00 0.00 64 ALA A O 16
ATOM 18764 N N . ARG A 1 65 ? -3.850 11.338 -2.309 1.00 0.00 65 ARG A N 16
ATOM 18765 C CA . ARG A 1 65 ? -2.967 12.183 -1.523 1.00 0.00 65 ARG A CA 16
ATOM 18766 C C . ARG A 1 65 ? -1.519 11.918 -1.910 1.00 0.00 65 ARG A C 16
ATOM 18767 O O . ARG A 1 65 ? -0.712 12.841 -2.011 1.00 0.00 65 ARG A O 16
ATOM 18788 N N . ALA A 1 66 ? -1.204 10.647 -2.144 1.00 0.00 66 ALA A N 16
ATOM 18789 C CA . ALA A 1 66 ? 0.138 10.257 -2.542 1.00 0.00 66 ALA A CA 16
ATOM 18790 C C . ALA A 1 66 ? 0.461 10.852 -3.900 1.00 0.00 66 ALA A C 16
ATOM 18791 O O . ALA A 1 66 ? 1.558 11.362 -4.122 1.00 0.00 66 ALA A O 16
ATOM 18798 N N . LYS A 1 67 ? -0.514 10.807 -4.802 1.00 0.00 67 LYS A N 16
ATOM 18799 C CA . LYS A 1 67 ? -0.339 11.367 -6.131 1.00 0.00 67 LYS A CA 16
ATOM 18800 C C . LYS A 1 67 ? -0.074 12.860 -6.027 1.00 0.00 67 LYS A C 16
ATOM 18801 O O . LYS A 1 67 ? 0.854 13.386 -6.642 1.00 0.00 67 LYS A O 16
ATOM 18820 N N . ASN A 1 68 ? -0.883 13.533 -5.216 1.00 0.00 68 ASN A N 16
ATOM 18821 C CA . ASN A 1 68 ? -0.728 14.963 -4.994 1.00 0.00 68 ASN A CA 16
ATOM 18822 C C . ASN A 1 68 ? 0.544 15.224 -4.192 1.00 0.00 68 ASN A C 16
ATOM 18823 O O . ASN A 1 68 ? 1.135 16.302 -4.271 1.00 0.00 68 ASN A O 16
ATOM 18834 N N . ALA A 1 69 ? 0.955 14.220 -3.422 1.00 0.00 69 ALA A N 16
ATOM 18835 C CA . ALA A 1 69 ? 2.152 14.308 -2.598 1.00 0.00 69 ALA A CA 16
ATOM 18836 C C . ALA A 1 69 ? 3.417 14.147 -3.435 1.00 0.00 69 ALA A C 16
ATOM 18837 O O . ALA A 1 69 ? 4.497 14.576 -3.034 1.00 0.00 69 ALA A O 16
ATOM 18844 N N . GLY A 1 70 ? 3.276 13.513 -4.594 1.00 0.00 70 GLY A N 16
ATOM 18845 C CA . GLY A 1 70 ? 4.413 13.291 -5.463 1.00 0.00 70 GLY A CA 16
ATOM 18846 C C . GLY A 1 70 ? 4.771 11.822 -5.537 1.00 0.00 70 GLY A C 16
ATOM 18847 O O . GLY A 1 70 ? 5.915 11.463 -5.822 1.00 0.00 70 GLY A O 16
ATOM 18851 N N . PHE A 1 71 ? 3.787 10.972 -5.264 1.00 0.00 71 PHE A N 16
ATOM 18852 C CA . PHE A 1 71 ? 3.980 9.533 -5.282 1.00 0.00 71 PHE A CA 16
ATOM 18853 C C . PHE A 1 71 ? 2.886 8.873 -6.108 1.00 0.00 71 PHE A C 16
ATOM 18854 O O . PHE A 1 71 ? 1.758 9.356 -6.150 1.00 0.00 71 PHE A O 16
ATOM 18871 N N . ASP A 1 72 ? 3.208 7.766 -6.758 1.00 0.00 72 ASP A N 16
ATOM 18872 C CA . ASP A 1 72 ? 2.228 7.060 -7.570 1.00 0.00 72 ASP A CA 16
ATOM 18873 C C . ASP A 1 72 ? 1.518 5.988 -6.753 1.00 0.00 72 ASP A C 16
ATOM 18874 O O . ASP A 1 72 ? 1.758 4.796 -6.943 1.00 0.00 72 ASP A O 16
ATOM 18883 N N . ALA A 1 73 ? 0.640 6.411 -5.843 1.00 0.00 73 ALA A N 16
ATOM 18884 C CA . ALA A 1 73 ? -0.096 5.470 -5.007 1.00 0.00 73 ALA A CA 16
ATOM 18885 C C . ALA A 1 73 ? -1.347 4.954 -5.706 1.00 0.00 73 ALA A C 16
ATOM 18886 O O . ALA A 1 73 ? -2.048 5.701 -6.388 1.00 0.00 73 ALA A O 16
ATOM 18893 N N . ILE A 1 74 ? -1.627 3.673 -5.511 1.00 0.00 74 ILE A N 16
ATOM 18894 C CA . ILE A 1 74 ? -2.799 3.037 -6.094 1.00 0.00 74 ILE A CA 16
ATOM 18895 C C . ILE A 1 74 ? -3.517 2.202 -5.041 1.00 0.00 74 ILE A C 16
ATOM 18896 O O . ILE A 1 74 ? -2.892 1.714 -4.103 1.00 0.00 74 ILE A O 16
ATOM 18912 N N . VAL A 1 75 ? -4.823 2.032 -5.197 1.00 0.00 75 VAL A N 16
ATOM 18913 C CA . VAL A 1 75 ? -5.597 1.247 -4.244 1.00 0.00 75 VAL A CA 16
ATOM 18914 C C . VAL A 1 75 ? -5.923 -0.130 -4.807 1.00 0.00 75 VAL A C 16
ATOM 18915 O O . VAL A 1 75 ? -6.303 -0.263 -5.971 1.00 0.00 75 VAL A O 16
ATOM 18928 N N . ILE A 1 76 ? -5.768 -1.152 -3.975 1.00 0.00 76 ILE A N 16
ATOM 18929 C CA . ILE A 1 76 ? -6.040 -2.518 -4.391 1.00 0.00 76 ILE A CA 16
ATOM 18930 C C . ILE A 1 76 ? -6.765 -3.298 -3.297 1.00 0.00 76 ILE A C 16
ATOM 18931 O O . ILE A 1 76 ? -6.464 -3.152 -2.107 1.00 0.00 76 ILE A O 16
ATOM 18947 N N . LEU A 1 77 ? -7.719 -4.124 -3.715 1.00 0.00 77 LEU A N 16
ATOM 18948 C CA . LEU A 1 77 ? -8.495 -4.939 -2.794 1.00 0.00 77 LEU A CA 16
ATOM 18949 C C . LEU A 1 77 ? -7.943 -6.363 -2.759 1.00 0.00 77 LEU A C 16
ATOM 18950 O O . LEU A 1 77 ? -8.163 -7.147 -3.683 1.00 0.00 77 LEU A O 16
ATOM 18966 N N . GLU A 1 78 ? -7.221 -6.690 -1.692 1.00 0.00 78 GLU A N 16
ATOM 18967 C CA . GLU A 1 78 ? -6.633 -8.019 -1.546 1.00 0.00 78 GLU A CA 16
ATOM 18968 C C . GLU A 1 78 ? -7.558 -8.943 -0.764 1.00 0.00 78 GLU A C 16
ATOM 18969 O O . GLU A 1 78 ? -7.817 -8.720 0.420 1.00 0.00 78 GLU A O 16
ATOM 18981 N N . SER A 1 79 ? -8.048 -9.985 -1.430 1.00 0.00 79 SER A N 16
ATOM 18982 C CA . SER A 1 79 ? -8.941 -10.947 -0.796 1.00 0.00 79 SER A CA 16
ATOM 18983 C C . SER A 1 79 ? -8.280 -12.318 -0.697 1.00 0.00 79 SER A C 16
ATOM 18984 O O . SER A 1 79 ? -7.418 -12.621 -1.547 1.00 0.00 79 SER A O 16
ATOM 18993 N N . LEU A 1 1 ? -12.795 -15.752 16.097 1.00 0.00 1 LEU A N 17
ATOM 18994 C CA . LEU A 1 1 ? -13.940 -16.577 16.566 1.00 0.00 1 LEU A CA 17
ATOM 18995 C C . LEU A 1 1 ? -15.265 -16.033 16.041 1.00 0.00 1 LEU A C 17
ATOM 18996 O O . LEU A 1 1 ? -16.173 -16.795 15.710 1.00 0.00 1 LEU A O 17
ATOM 19014 N N . LYS A 1 2 ? -15.367 -14.710 15.964 1.00 0.00 2 LYS A N 17
ATOM 19015 C CA . LYS A 1 2 ? -16.580 -14.062 15.479 1.00 0.00 2 LYS A CA 17
ATOM 19016 C C . LYS A 1 2 ? -16.257 -12.727 14.818 1.00 0.00 2 LYS A C 17
ATOM 19017 O O . LYS A 1 2 ? -15.799 -11.792 15.474 1.00 0.00 2 LYS A O 17
ATOM 19036 N N . LYS A 1 3 ? -16.500 -12.645 13.514 1.00 0.00 3 LYS A N 17
ATOM 19037 C CA . LYS A 1 3 ? -16.235 -11.422 12.762 1.00 0.00 3 LYS A CA 17
ATOM 19038 C C . LYS A 1 3 ? -17.161 -11.315 11.555 1.00 0.00 3 LYS A C 17
ATOM 19039 O O . LYS A 1 3 ? -17.656 -12.322 11.047 1.00 0.00 3 LYS A O 17
ATOM 19058 N N . THR A 1 4 ? -17.393 -10.088 11.099 1.00 0.00 4 THR A N 17
ATOM 19059 C CA . THR A 1 4 ? -18.260 -9.848 9.952 1.00 0.00 4 THR A CA 17
ATOM 19060 C C . THR A 1 4 ? -17.605 -10.339 8.664 1.00 0.00 4 THR A C 17
ATOM 19061 O O . THR A 1 4 ? -16.531 -10.939 8.692 1.00 0.00 4 THR A O 17
ATOM 19072 N N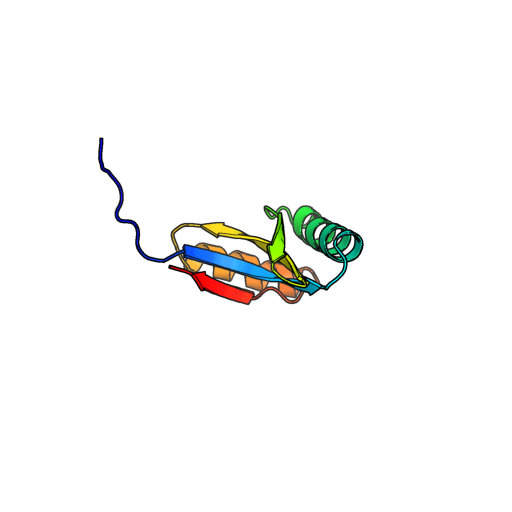 . SER A 1 5 ? -18.259 -10.079 7.537 1.00 0.00 5 SER A N 17
ATOM 19073 C CA . SER A 1 5 ? -17.741 -10.493 6.239 1.00 0.00 5 SER A CA 17
ATOM 19074 C C . SER A 1 5 ? -16.500 -9.686 5.864 1.00 0.00 5 SER A C 17
ATOM 19075 O O . SER A 1 5 ? -16.573 -8.745 5.075 1.00 0.00 5 SER A O 17
ATOM 19083 N N . SER A 1 6 ? -15.362 -10.062 6.440 1.00 0.00 6 SER A N 17
ATOM 19084 C CA . SER A 1 6 ? -14.104 -9.374 6.166 1.00 0.00 6 SER A CA 17
ATOM 19085 C C . SER A 1 6 ? -13.088 -10.326 5.545 1.00 0.00 6 SER A C 17
ATOM 19086 O O . SER A 1 6 ? -12.392 -11.057 6.252 1.00 0.00 6 SER A O 17
ATOM 19094 N N . SER A 1 7 ? -13.007 -10.313 4.218 1.00 0.00 7 SER A N 17
ATOM 19095 C CA . SER A 1 7 ? -12.075 -11.177 3.500 1.00 0.00 7 SER A CA 17
ATOM 19096 C C . SER A 1 7 ? -11.037 -10.350 2.747 1.00 0.00 7 SER A C 17
ATOM 19097 O O . SER A 1 7 ? -9.867 -10.725 2.675 1.00 0.00 7 SER A O 17
ATOM 19105 N N . GLY A 1 8 ? -11.473 -9.227 2.188 1.00 0.00 8 GLY A N 17
ATOM 19106 C CA . GLY A 1 8 ? -10.567 -8.368 1.447 1.00 0.00 8 GLY A CA 17
ATOM 19107 C C . GLY A 1 8 ? -10.067 -7.200 2.277 1.00 0.00 8 GLY A C 17
ATOM 19108 O O . GLY A 1 8 ? -10.558 -6.959 3.379 1.00 0.00 8 GLY A O 17
ATOM 19112 N N . LEU A 1 9 ? -9.092 -6.470 1.745 1.00 0.00 9 LEU A N 17
ATOM 19113 C CA . LEU A 1 9 ? -8.530 -5.324 2.439 1.00 0.00 9 LEU A CA 17
ATOM 19114 C C . LEU A 1 9 ? -8.180 -4.234 1.443 1.00 0.00 9 LEU A C 17
ATOM 19115 O O . LEU A 1 9 ? -7.686 -4.513 0.352 1.00 0.00 9 LEU A O 17
ATOM 19131 N N . TYR A 1 10 ? -8.428 -2.991 1.824 1.00 0.00 10 TYR A N 17
ATOM 19132 C CA . TYR A 1 10 ? -8.128 -1.870 0.957 1.00 0.00 10 TYR A CA 17
ATOM 19133 C C . TYR A 1 10 ? -6.844 -1.198 1.401 1.00 0.00 10 TYR A C 17
ATOM 19134 O O . TYR A 1 10 ? -6.806 -0.507 2.419 1.00 0.00 10 TYR A O 17
ATOM 19152 N N . LYS A 1 11 ? -5.789 -1.408 0.626 1.00 0.00 11 LYS A N 17
ATOM 19153 C CA . LYS A 1 11 ? -4.489 -0.821 0.932 1.00 0.00 11 LYS A CA 17
ATOM 19154 C C . LYS A 1 11 ? -3.977 -0.014 -0.253 1.00 0.00 11 LYS A C 17
ATOM 19155 O O . LYS A 1 11 ? -4.364 -0.269 -1.396 1.00 0.00 11 LYS A O 17
ATOM 19174 N N . VAL A 1 12 ? -3.103 0.956 0.007 1.00 0.00 12 VAL A N 17
ATOM 19175 C CA . VAL A 1 12 ? -2.557 1.771 -1.072 1.00 0.00 12 VAL A CA 17
ATOM 19176 C C . VAL A 1 12 ? -1.089 1.424 -1.312 1.00 0.00 12 VAL A C 17
ATOM 19177 O O . VAL A 1 12 ? -0.353 1.149 -0.372 1.00 0.00 12 VAL A O 17
ATOM 19190 N N . GLN A 1 13 ? -0.674 1.408 -2.577 1.00 0.00 13 GLN A N 17
ATOM 19191 C CA . GLN A 1 13 ? 0.705 1.071 -2.925 1.00 0.00 13 GLN A CA 17
ATOM 19192 C C . GLN A 1 13 ? 1.273 2.048 -3.949 1.00 0.00 13 GLN A C 17
ATOM 19193 O O . GLN A 1 13 ? 0.611 2.387 -4.929 1.00 0.00 13 GLN A O 17
ATOM 19207 N N . ILE A 1 14 ? 2.500 2.510 -3.709 1.00 0.00 14 ILE A N 17
ATOM 19208 C CA . ILE A 1 14 ? 3.136 3.462 -4.612 1.00 0.00 14 ILE A CA 17
ATOM 19209 C C . ILE A 1 14 ? 4.266 2.839 -5.437 1.00 0.00 14 ILE A C 17
ATOM 19210 O O . ILE A 1 14 ? 4.815 3.501 -6.318 1.00 0.00 14 ILE A O 17
ATOM 19226 N N . GLY A 1 15 ? 4.610 1.575 -5.180 1.00 0.00 15 GLY A N 17
ATOM 19227 C CA . GLY A 1 15 ? 5.667 0.956 -5.966 1.00 0.00 15 GLY A CA 17
ATOM 19228 C C . GLY A 1 15 ? 6.290 -0.277 -5.337 1.00 0.00 15 GLY A C 17
ATOM 19229 O O . GLY A 1 15 ? 6.035 -0.601 -4.177 1.00 0.00 15 GLY A O 17
ATOM 19233 N N . ALA A 1 16 ? 7.139 -0.942 -6.121 1.00 0.00 16 ALA A N 17
ATOM 19234 C CA . ALA A 1 16 ? 7.862 -2.132 -5.684 1.00 0.00 16 ALA A CA 17
ATOM 19235 C C . ALA A 1 16 ? 9.186 -2.226 -6.443 1.00 0.00 16 ALA A C 17
ATOM 19236 O O . ALA A 1 16 ? 9.256 -1.842 -7.610 1.00 0.00 16 ALA A O 17
ATOM 19243 N N . PHE A 1 17 ? 10.235 -2.725 -5.795 1.00 0.00 17 PHE A N 17
ATOM 19244 C CA . PHE A 1 17 ? 11.535 -2.835 -6.452 1.00 0.00 17 PHE A CA 17
ATOM 19245 C C . PHE A 1 17 ? 12.352 -3.984 -5.875 1.00 0.00 17 PHE A C 17
ATOM 19246 O O . PHE A 1 17 ? 12.205 -4.342 -4.709 1.00 0.00 17 PHE A O 17
ATOM 19263 N N . LYS A 1 18 ? 13.223 -4.549 -6.704 1.00 0.00 18 LYS A N 17
ATOM 19264 C CA . LYS A 1 18 ? 14.075 -5.656 -6.284 1.00 0.00 18 LYS A CA 17
ATOM 19265 C C . LYS A 1 18 ? 14.981 -5.253 -5.121 1.00 0.00 18 LYS A C 17
ATOM 19266 O O . LYS A 1 18 ? 15.564 -6.110 -4.458 1.00 0.00 18 LYS A O 17
ATOM 19285 N N . VAL A 1 19 ? 15.107 -3.949 -4.882 1.00 0.00 19 VAL A N 17
ATOM 19286 C CA . VAL A 1 19 ? 15.954 -3.454 -3.806 1.00 0.00 19 VAL A CA 17
ATOM 19287 C C . VAL A 1 19 ? 15.134 -2.940 -2.626 1.00 0.00 19 VAL A C 17
ATOM 19288 O O . VAL A 1 19 ? 14.230 -2.121 -2.791 1.00 0.00 19 VAL A O 17
ATOM 19301 N N . LYS A 1 20 ? 15.463 -3.429 -1.435 1.00 0.00 20 LYS A N 17
ATOM 19302 C CA . LYS A 1 20 ? 14.779 -3.032 -0.216 1.00 0.00 20 LYS A CA 17
ATOM 19303 C C . LYS A 1 20 ? 15.122 -1.595 0.143 1.00 0.00 20 LYS A C 17
ATOM 19304 O O . LYS A 1 20 ? 14.255 -0.829 0.552 1.00 0.00 20 LYS A O 17
ATOM 19323 N N . ALA A 1 21 ? 16.391 -1.223 -0.030 1.00 0.00 21 ALA A N 17
ATOM 19324 C CA . ALA A 1 21 ? 16.825 0.136 0.262 1.00 0.00 21 ALA A CA 17
ATOM 19325 C C . ALA A 1 21 ? 15.975 1.126 -0.520 1.00 0.00 21 ALA A C 17
ATOM 19326 O O . ALA A 1 21 ? 15.675 2.224 -0.048 1.00 0.00 21 ALA A O 17
ATOM 19333 N N . ASN A 1 22 ? 15.561 0.706 -1.711 1.00 0.00 22 ASN A N 17
ATOM 19334 C CA . ASN A 1 22 ? 14.715 1.528 -2.554 1.00 0.00 22 ASN A CA 17
ATOM 19335 C C . ASN A 1 22 ? 13.294 1.504 -2.014 1.00 0.00 22 ASN A C 17
ATOM 19336 O O . ASN A 1 22 ? 12.572 2.498 -2.087 1.00 0.00 22 ASN A O 17
ATOM 19347 N N . ALA A 1 23 ? 12.907 0.359 -1.452 1.00 0.00 23 ALA A N 17
ATOM 19348 C CA . ALA A 1 23 ? 11.574 0.217 -0.877 1.00 0.00 23 ALA A CA 17
ATOM 19349 C C . ALA A 1 23 ? 11.457 1.011 0.421 1.00 0.00 23 ALA A C 17
ATOM 19350 O O . ALA A 1 23 ? 10.361 1.375 0.843 1.00 0.00 23 ALA A O 17
ATOM 19357 N N . ASP A 1 24 ? 12.601 1.280 1.051 1.00 0.00 24 ASP A N 17
ATOM 19358 C CA . ASP A 1 24 ? 12.632 2.036 2.298 1.00 0.00 24 ASP A CA 17
ATOM 19359 C C . ASP A 1 24 ? 12.534 3.531 2.021 1.00 0.00 24 ASP A C 17
ATOM 19360 O O . ASP A 1 24 ? 11.884 4.269 2.762 1.00 0.00 24 ASP A O 17
ATOM 19369 N N . SER A 1 25 ? 13.171 3.970 0.940 1.00 0.00 25 SER A N 17
ATOM 19370 C CA . SER A 1 25 ? 13.140 5.377 0.559 1.00 0.00 25 SER A CA 17
ATOM 19371 C C . SER A 1 25 ? 11.720 5.776 0.177 1.00 0.00 25 SER A C 17
ATOM 19372 O O . SER A 1 25 ? 11.258 6.871 0.495 1.00 0.00 25 SER A O 17
ATOM 19380 N N . LEU A 1 26 ? 11.032 4.863 -0.501 1.00 0.00 26 LEU A N 17
ATOM 19381 C CA . LEU A 1 26 ? 9.659 5.087 -0.929 1.00 0.00 26 LEU A CA 17
ATOM 19382 C C . LEU A 1 26 ? 8.733 5.166 0.285 1.00 0.00 26 LEU A C 17
ATOM 19383 O O . LEU A 1 26 ? 7.914 6.074 0.400 1.00 0.00 26 LEU A O 17
ATOM 19399 N N . ALA A 1 27 ? 8.879 4.216 1.201 1.00 0.00 27 ALA A N 17
ATOM 19400 C CA . ALA A 1 27 ? 8.064 4.201 2.409 1.00 0.00 27 ALA A CA 17
ATOM 19401 C C . ALA A 1 27 ? 8.283 5.476 3.220 1.00 0.00 27 ALA A C 17
ATOM 19402 O O . ALA A 1 27 ? 7.411 5.903 3.978 1.00 0.00 27 ALA A O 17
ATOM 19409 N N . SER A 1 28 ? 9.455 6.081 3.045 1.00 0.00 28 SER A N 17
ATOM 19410 C CA . SER A 1 28 ? 9.801 7.308 3.753 1.00 0.00 28 SER A CA 17
ATOM 19411 C C . SER A 1 28 ? 9.073 8.509 3.155 1.00 0.00 28 SER A C 17
ATOM 19412 O O . SER A 1 28 ? 8.599 9.382 3.883 1.00 0.00 28 SER A O 17
ATOM 19420 N N . ASN A 1 29 ? 8.983 8.550 1.828 1.00 0.00 29 ASN A N 17
ATOM 19421 C CA . ASN A 1 29 ? 8.311 9.651 1.149 1.00 0.00 29 ASN A CA 17
ATOM 19422 C C . ASN A 1 29 ? 6.854 9.735 1.577 1.00 0.00 29 ASN A C 17
ATOM 19423 O O . ASN A 1 29 ? 6.361 10.807 1.930 1.00 0.00 29 ASN A O 17
ATOM 19434 N N . ALA A 1 30 ? 6.174 8.599 1.554 1.00 0.00 30 ALA A N 17
ATOM 19435 C CA . ALA A 1 30 ? 4.777 8.544 1.952 1.00 0.00 30 ALA A CA 17
ATOM 19436 C C . ALA A 1 30 ? 4.630 8.938 3.414 1.00 0.00 30 ALA A C 17
ATOM 19437 O O . ALA A 1 30 ? 3.681 9.627 3.791 1.00 0.00 30 ALA A O 17
ATOM 19444 N N . GLU A 1 31 ? 5.581 8.500 4.235 1.00 0.00 31 GLU A N 17
ATOM 19445 C CA . GLU A 1 31 ? 5.562 8.812 5.660 1.00 0.00 31 GLU A CA 17
ATOM 19446 C C . GLU A 1 31 ? 5.483 10.322 5.870 1.00 0.00 31 GLU A C 17
ATOM 19447 O O . GLU A 1 31 ? 4.819 10.800 6.789 1.00 0.00 31 GLU A O 17
ATOM 19459 N N . ALA A 1 32 ? 6.161 11.061 4.998 1.00 0.00 32 ALA A N 17
ATOM 19460 C CA . ALA A 1 32 ? 6.172 12.517 5.062 1.00 0.00 32 ALA A CA 17
ATOM 19461 C C . ALA A 1 32 ? 4.750 13.055 5.040 1.00 0.00 32 ALA A C 17
ATOM 19462 O O . ALA A 1 32 ? 4.373 13.877 5.876 1.00 0.00 32 ALA A O 17
ATOM 19469 N N . LYS A 1 33 ? 3.953 12.564 4.096 1.00 0.00 33 LYS A N 17
ATOM 19470 C CA . LYS A 1 33 ? 2.563 12.979 3.997 1.00 0.00 33 LYS A CA 17
ATOM 19471 C C . LYS A 1 33 ? 1.835 12.575 5.269 1.00 0.00 33 LYS A C 17
ATOM 19472 O O . LYS A 1 33 ? 0.870 13.218 5.685 1.00 0.00 33 LYS A O 17
ATOM 19491 N N . GLY A 1 34 ? 2.326 11.509 5.891 1.00 0.00 34 GLY A N 17
ATOM 19492 C CA . GLY A 1 34 ? 1.748 11.022 7.119 1.00 0.00 34 GLY A CA 17
ATOM 19493 C C . GLY A 1 34 ? 1.002 9.720 6.931 1.00 0.00 34 GLY A C 17
ATOM 19494 O O . GLY A 1 34 ? 0.029 9.445 7.632 1.00 0.00 34 GLY A O 17
ATOM 19498 N N . PHE A 1 35 ? 1.466 8.913 5.984 1.00 0.00 35 PHE A N 17
ATOM 19499 C CA . PHE A 1 35 ? 0.845 7.631 5.709 1.00 0.00 35 PHE A CA 17
ATOM 19500 C C . PHE A 1 35 ? 1.633 6.501 6.357 1.00 0.00 35 PHE A C 17
ATOM 19501 O O . PHE A 1 35 ? 2.827 6.638 6.625 1.00 0.00 35 PHE A O 17
ATOM 19518 N N . ASP A 1 36 ? 0.962 5.385 6.593 1.00 0.00 36 ASP A N 17
ATOM 19519 C CA . ASP A 1 36 ? 1.604 4.228 7.194 1.00 0.00 36 ASP A CA 17
ATOM 19520 C C . ASP A 1 36 ? 2.269 3.384 6.117 1.00 0.00 36 ASP A C 17
ATOM 19521 O O . ASP A 1 36 ? 1.615 2.565 5.473 1.00 0.00 36 ASP A O 17
ATOM 19530 N N . SER A 1 37 ? 3.564 3.603 5.903 1.00 0.00 37 SER A N 17
ATOM 19531 C CA . SER A 1 37 ? 4.289 2.872 4.876 1.00 0.00 37 SER A CA 17
ATOM 19532 C C . SER A 1 37 ? 4.682 1.487 5.366 1.00 0.00 37 SER A C 17
ATOM 19533 O O . SER A 1 37 ? 4.777 1.239 6.568 1.00 0.00 37 SER A O 17
ATOM 19541 N N . ILE A 1 38 ? 4.882 0.581 4.419 1.00 0.00 38 ILE A N 17
ATOM 19542 C CA . ILE A 1 38 ? 5.232 -0.796 4.734 1.00 0.00 38 ILE A CA 17
ATOM 19543 C C . ILE A 1 38 ? 5.973 -1.441 3.566 1.00 0.00 38 ILE A C 17
ATOM 19544 O O . ILE A 1 38 ? 5.627 -1.227 2.405 1.00 0.00 38 ILE A O 17
ATOM 19560 N N . VAL A 1 39 ? 6.997 -2.230 3.879 1.00 0.00 39 VAL A N 17
ATOM 19561 C CA . VAL A 1 39 ? 7.784 -2.897 2.851 1.00 0.00 39 VAL A CA 17
ATOM 19562 C C . VAL A 1 39 ? 7.692 -4.416 2.972 1.00 0.00 39 VAL A C 17
ATOM 19563 O O . VAL A 1 39 ? 8.131 -4.993 3.967 1.00 0.00 39 VAL A O 17
ATOM 19576 N N . LEU A 1 40 ? 7.127 -5.063 1.953 1.00 0.00 40 LEU A N 17
ATOM 19577 C CA . LEU A 1 40 ? 6.989 -6.517 1.954 1.00 0.00 40 LEU A CA 17
ATOM 19578 C C . LEU A 1 40 ? 7.772 -7.128 0.795 1.00 0.00 40 LEU A C 17
ATOM 19579 O O . LEU A 1 40 ? 7.629 -6.710 -0.353 1.00 0.00 40 LEU A O 17
ATOM 19595 N N . LEU A 1 41 ? 8.604 -8.113 1.110 1.00 0.00 41 LEU A N 17
ATOM 19596 C CA . LEU A 1 41 ? 9.418 -8.776 0.103 1.00 0.00 41 LEU A CA 17
ATOM 19597 C C . LEU A 1 41 ? 8.715 -10.001 -0.485 1.00 0.00 41 LEU A C 17
ATOM 19598 O O . LEU A 1 41 ? 8.473 -10.987 0.209 1.00 0.00 41 LEU A O 17
ATOM 19614 N N . LYS A 1 42 ? 8.444 -9.942 -1.783 1.00 0.00 42 LYS A N 17
ATOM 19615 C CA . LYS A 1 42 ? 7.828 -11.054 -2.497 1.00 0.00 42 LYS A CA 17
ATOM 19616 C C . LYS A 1 42 ? 8.881 -11.691 -3.383 1.00 0.00 42 LYS A C 17
ATOM 19617 O O . LYS A 1 42 ? 9.720 -10.985 -3.927 1.00 0.00 42 LYS A O 17
ATOM 19636 N N . ASP A 1 43 ? 8.841 -13.011 -3.531 1.00 0.00 43 ASP A N 17
ATOM 19637 C CA . ASP A 1 43 ? 9.819 -13.713 -4.362 1.00 0.00 43 ASP A CA 17
ATOM 19638 C C . ASP A 1 43 ? 11.212 -13.095 -4.198 1.00 0.00 43 ASP A C 17
ATOM 19639 O O . ASP A 1 43 ? 12.009 -13.546 -3.375 1.00 0.00 43 ASP A O 17
ATOM 19648 N N . GLY A 1 44 ? 11.486 -12.043 -4.973 1.00 0.00 44 GLY A N 17
ATOM 19649 C CA . GLY A 1 44 ? 12.762 -11.356 -4.890 1.00 0.00 44 GLY A CA 17
ATOM 19650 C C . GLY A 1 44 ? 12.609 -9.845 -5.028 1.00 0.00 44 GLY A C 17
ATOM 19651 O O . GLY A 1 44 ? 13.589 -9.134 -5.245 1.00 0.00 44 GLY A O 17
ATOM 19655 N N . LEU A 1 45 ? 11.371 -9.355 -4.895 1.00 0.00 45 LEU A N 17
ATOM 19656 C CA . LEU A 1 45 ? 11.086 -7.921 -5.003 1.00 0.00 45 LEU A CA 17
ATOM 19657 C C . LEU A 1 45 ? 10.506 -7.378 -3.705 1.00 0.00 45 LEU A C 17
ATOM 19658 O O . LEU A 1 45 ? 9.950 -8.120 -2.902 1.00 0.00 45 LEU A O 17
ATOM 19674 N N . TYR A 1 46 ? 10.623 -6.071 -3.517 1.00 0.00 46 TYR A N 17
ATOM 19675 C CA . TYR A 1 46 ? 10.093 -5.417 -2.328 1.00 0.00 46 TYR A CA 17
ATOM 19676 C C . TYR A 1 46 ? 8.989 -4.438 -2.714 1.00 0.00 46 TYR A C 17
ATOM 19677 O O . TYR A 1 46 ? 9.125 -3.684 -3.675 1.00 0.00 46 TYR A O 17
ATOM 19695 N N . LYS A 1 47 ? 7.895 -4.463 -1.964 1.00 0.00 47 LYS A N 17
ATOM 19696 C CA . LYS A 1 47 ? 6.766 -3.582 -2.231 1.00 0.00 47 LYS A CA 17
ATOM 19697 C C . LYS A 1 47 ? 6.655 -2.500 -1.182 1.00 0.00 47 LYS A C 17
ATOM 19698 O O . LYS A 1 47 ? 7.016 -2.698 -0.027 1.00 0.00 47 LYS A O 17
ATOM 19717 N N . VAL A 1 48 ? 6.147 -1.352 -1.600 1.00 0.00 48 VAL A N 17
ATOM 19718 C CA . VAL A 1 48 ? 5.973 -0.227 -0.708 1.00 0.00 48 VAL A CA 17
ATOM 19719 C C . VAL A 1 48 ? 4.514 0.207 -0.671 1.00 0.00 48 VAL A C 17
ATOM 19720 O O . VAL A 1 48 ? 4.031 0.893 -1.571 1.00 0.00 48 VAL A O 17
ATOM 19733 N N . GLN A 1 49 ? 3.815 -0.211 0.378 1.00 0.00 49 GLN A N 17
ATOM 19734 C CA . GLN A 1 49 ? 2.407 0.113 0.546 1.00 0.00 49 GLN A CA 17
ATOM 19735 C C . GLN A 1 49 ? 2.223 1.194 1.608 1.00 0.00 49 GLN A C 17
ATOM 19736 O O . GLN A 1 49 ? 2.915 1.205 2.625 1.00 0.00 49 GLN A O 17
ATOM 19750 N N . ILE A 1 50 ? 1.279 2.097 1.364 1.00 0.00 50 ILE A N 17
ATOM 19751 C CA . ILE A 1 50 ? 0.997 3.175 2.295 1.00 0.00 50 ILE A CA 17
ATOM 19752 C C . ILE A 1 50 ? -0.505 3.352 2.505 1.00 0.00 50 ILE A C 17
ATOM 19753 O O . ILE A 1 50 ? -1.263 3.570 1.562 1.00 0.00 50 ILE A O 17
ATOM 19769 N N . GLY A 1 51 ? -0.909 3.250 3.764 1.00 0.00 51 GLY A N 17
ATOM 19770 C CA . GLY A 1 51 ? -2.305 3.395 4.131 1.00 0.00 51 GLY A CA 17
ATOM 19771 C C . GLY A 1 51 ? -3.102 2.122 3.923 1.00 0.00 51 GLY A C 17
ATOM 19772 O O . GLY A 1 51 ? -3.394 1.741 2.791 1.00 0.00 51 GLY A O 17
ATOM 19776 N N . ALA A 1 52 ? -3.460 1.464 5.022 1.00 0.00 52 ALA A N 17
ATOM 19777 C CA . ALA A 1 52 ? -4.233 0.229 4.962 1.00 0.00 52 ALA A CA 17
ATOM 19778 C C . ALA A 1 52 ? -5.464 0.323 5.857 1.00 0.00 52 ALA A C 17
ATOM 19779 O O . ALA A 1 52 ? -5.348 0.545 7.062 1.00 0.00 52 ALA A O 17
ATOM 19786 N N . PHE A 1 53 ? -6.645 0.165 5.264 1.00 0.00 53 PHE A N 17
ATOM 19787 C CA . PHE A 1 53 ? -7.889 0.246 6.023 1.00 0.00 53 PHE A CA 17
ATOM 19788 C C . PHE A 1 53 ? -8.903 -0.790 5.544 1.00 0.00 53 PHE A C 17
ATOM 19789 O O . PHE A 1 53 ? -8.692 -1.470 4.537 1.00 0.00 53 PHE A O 17
ATOM 19806 N N . SER A 1 54 ? -10.006 -0.898 6.281 1.00 0.00 54 SER A N 17
ATOM 19807 C CA . SER A 1 54 ? -11.063 -1.844 5.946 1.00 0.00 54 SER A CA 17
ATOM 19808 C C . SER A 1 54 ? -12.016 -1.262 4.902 1.00 0.00 54 SER A C 17
ATOM 19809 O O . SER A 1 54 ? -12.784 -1.995 4.279 1.00 0.00 54 SER A O 17
ATOM 19817 N N . SER A 1 55 ? -11.965 0.055 4.716 1.00 0.00 55 SER A N 17
ATOM 19818 C CA . SER A 1 55 ? -12.829 0.721 3.745 1.00 0.00 55 SER A CA 17
ATOM 19819 C C . SER A 1 55 ? -12.020 1.268 2.569 1.00 0.00 55 SER A C 17
ATOM 19820 O O . SER A 1 55 ? -11.042 1.992 2.758 1.00 0.00 55 SER A O 17
ATOM 19828 N N . LYS A 1 56 ? -12.434 0.913 1.356 1.00 0.00 56 LYS A N 17
ATOM 19829 C CA . LYS A 1 56 ? -11.754 1.364 0.147 1.00 0.00 56 LYS A CA 17
ATOM 19830 C C . LYS A 1 56 ? -11.648 2.884 0.109 1.00 0.00 56 LYS A C 17
ATOM 19831 O O . LYS A 1 56 ? -10.649 3.434 -0.353 1.00 0.00 56 LYS A O 17
ATOM 19850 N N . ASP A 1 57 ? -12.683 3.559 0.600 1.00 0.00 57 ASP A N 17
ATOM 19851 C CA . ASP A 1 57 ? -12.701 5.019 0.623 1.00 0.00 57 ASP A CA 17
ATOM 19852 C C . ASP A 1 57 ? -11.447 5.566 1.299 1.00 0.00 57 ASP A C 17
ATOM 19853 O O . ASP A 1 57 ? -10.977 6.657 0.974 1.00 0.00 57 ASP A O 17
ATOM 19862 N N . ASN A 1 58 ? -10.910 4.798 2.243 1.00 0.00 58 ASN A N 17
ATOM 19863 C CA . ASN A 1 58 ? -9.709 5.198 2.965 1.00 0.00 58 ASN A CA 17
ATOM 19864 C C . ASN A 1 58 ? -8.484 5.110 2.061 1.00 0.00 58 ASN A C 17
ATOM 19865 O O . ASN A 1 58 ? -7.699 6.054 1.966 1.00 0.00 58 ASN A O 17
ATOM 19876 N N . ALA A 1 59 ? -8.332 3.971 1.393 1.00 0.00 59 ALA A N 17
ATOM 19877 C CA . ALA A 1 59 ? -7.209 3.757 0.488 1.00 0.00 59 ALA A CA 17
ATOM 19878 C C . ALA A 1 59 ? -7.230 4.765 -0.653 1.00 0.00 59 ALA A C 17
ATOM 19879 O O . ALA A 1 59 ? -6.190 5.284 -1.049 1.00 0.00 59 ALA A O 17
ATOM 19886 N N . ASP A 1 60 ? -8.418 5.040 -1.182 1.00 0.00 60 ASP A N 17
ATOM 19887 C CA . ASP A 1 60 ? -8.563 5.989 -2.279 1.00 0.00 60 ASP A CA 17
ATOM 19888 C C . ASP A 1 60 ? -8.068 7.374 -1.869 1.00 0.00 60 ASP A C 17
ATOM 19889 O O . ASP A 1 60 ? -7.265 7.989 -2.570 1.00 0.00 60 ASP A O 17
ATOM 19898 N N . THR A 1 61 ? -8.551 7.857 -0.727 1.00 0.00 61 THR A N 17
ATOM 19899 C CA . THR A 1 61 ? -8.156 9.169 -0.224 1.00 0.00 61 THR A CA 17
ATOM 19900 C C . THR A 1 61 ? -6.645 9.238 -0.028 1.00 0.00 61 THR A C 17
ATOM 19901 O O . THR A 1 61 ? -6.022 10.270 -0.280 1.00 0.00 61 THR A O 17
ATOM 19912 N N . LEU A 1 62 ? -6.060 8.127 0.408 1.00 0.00 62 LEU A N 17
ATOM 19913 C CA . LEU A 1 62 ? -4.621 8.044 0.627 1.00 0.00 62 LEU A CA 17
ATOM 19914 C C . LEU A 1 62 ? -3.895 8.089 -0.690 1.00 0.00 62 LEU A C 17
ATOM 19915 O O . LEU A 1 62 ? -2.931 8.832 -0.873 1.00 0.00 62 LEU A O 17
ATOM 19931 N N . ALA A 1 63 ? -4.354 7.240 -1.593 1.00 0.00 63 ALA A N 17
ATOM 19932 C CA . ALA A 1 63 ? -3.745 7.120 -2.887 1.00 0.00 63 ALA A CA 17
ATOM 19933 C C . ALA A 1 63 ? -3.653 8.477 -3.580 1.00 0.00 63 ALA A C 17
ATOM 19934 O O . ALA A 1 63 ? -2.567 8.942 -3.920 1.00 0.00 63 ALA A O 17
ATOM 19941 N N . ALA A 1 64 ? -4.811 9.106 -3.780 1.00 0.00 64 ALA A N 17
ATOM 19942 C CA . ALA A 1 64 ? -4.876 10.411 -4.424 1.00 0.00 64 ALA A CA 17
ATOM 19943 C C . ALA A 1 64 ? -3.976 11.411 -3.711 1.00 0.00 64 ALA A C 17
ATOM 19944 O O . ALA A 1 64 ? -3.350 12.263 -4.344 1.00 0.00 64 ALA A O 17
ATOM 19951 N N . ARG A 1 65 ? -3.902 11.292 -2.389 1.00 0.00 65 ARG A N 17
ATOM 19952 C CA . ARG A 1 65 ? -3.061 12.174 -1.592 1.00 0.00 65 ARG A CA 17
ATOM 19953 C C . ARG A 1 65 ? -1.599 11.969 -1.959 1.00 0.00 65 ARG A C 17
ATOM 19954 O O . ARG A 1 65 ? -0.836 12.925 -2.079 1.00 0.00 65 ARG A O 17
ATOM 19975 N N . ALA A 1 66 ? -1.224 10.708 -2.156 1.00 0.00 66 ALA A N 17
ATOM 19976 C CA . ALA A 1 66 ? 0.138 10.374 -2.532 1.00 0.00 66 ALA A CA 17
ATOM 19977 C C . ALA A 1 66 ? 0.448 10.969 -3.893 1.00 0.00 66 ALA A C 17
ATOM 19978 O O . ALA A 1 66 ? 1.540 11.486 -4.122 1.00 0.00 66 ALA A O 17
ATOM 19985 N N . LYS A 1 67 ? -0.533 10.920 -4.787 1.00 0.00 67 LYS A N 17
ATOM 19986 C CA . LYS A 1 67 ? -0.371 11.481 -6.118 1.00 0.00 67 LYS A CA 17
ATOM 19987 C C . LYS A 1 67 ? -0.138 12.980 -6.014 1.00 0.00 67 LYS A C 17
ATOM 19988 O O . LYS A 1 67 ? 0.778 13.526 -6.629 1.00 0.00 67 LYS A O 17
ATOM 20007 N N . ASN A 1 68 ? -0.961 13.635 -5.203 1.00 0.00 68 ASN A N 17
ATOM 20008 C CA . ASN A 1 68 ? -0.839 15.067 -4.980 1.00 0.00 68 ASN A CA 17
ATOM 20009 C C . ASN A 1 68 ? 0.434 15.359 -4.189 1.00 0.00 68 ASN A C 17
ATOM 20010 O O . ASN A 1 68 ? 1.004 16.446 -4.281 1.00 0.00 68 ASN A O 17
ATOM 20021 N N . ALA A 1 69 ? 0.867 14.369 -3.414 1.00 0.00 69 ALA A N 17
ATOM 20022 C CA . ALA A 1 69 ? 2.066 14.487 -2.598 1.00 0.00 69 ALA A CA 17
ATOM 20023 C C . ALA A 1 69 ? 3.331 14.353 -3.440 1.00 0.00 69 ALA A C 17
ATOM 20024 O O . ALA A 1 69 ? 4.405 14.800 -3.040 1.00 0.00 69 ALA A O 17
ATOM 20031 N N . GLY A 1 70 ? 3.200 13.720 -4.603 1.00 0.00 70 GLY A N 17
ATOM 20032 C CA . GLY A 1 70 ? 4.341 13.524 -5.476 1.00 0.00 70 GLY A CA 17
ATOM 20033 C C . GLY A 1 70 ? 4.726 12.062 -5.559 1.00 0.00 70 GLY A C 17
ATOM 20034 O O . GLY A 1 70 ? 5.869 11.725 -5.865 1.00 0.00 70 GLY A O 17
ATOM 20038 N N . PHE A 1 71 ? 3.761 11.195 -5.269 1.00 0.00 71 PHE A N 17
ATOM 20039 C CA . PHE A 1 71 ? 3.978 9.758 -5.291 1.00 0.00 71 PHE A CA 17
ATOM 20040 C C . PHE A 1 71 ? 2.879 9.086 -6.104 1.00 0.00 71 PHE A C 17
ATOM 20041 O O . PHE A 1 71 ? 1.749 9.560 -6.135 1.00 0.00 71 PHE A O 17
ATOM 20058 N N . ASP A 1 72 ? 3.204 7.981 -6.759 1.00 0.00 72 ASP A N 17
ATOM 20059 C CA . ASP A 1 72 ? 2.217 7.268 -7.561 1.00 0.00 72 ASP A CA 17
ATOM 20060 C C . ASP A 1 72 ? 1.524 6.191 -6.733 1.00 0.00 72 ASP A C 17
ATOM 20061 O O . ASP A 1 72 ? 1.795 5.004 -6.903 1.00 0.00 72 ASP A O 17
ATOM 20070 N N . ALA A 1 73 ? 0.623 6.607 -5.843 1.00 0.00 73 ALA A N 17
ATOM 20071 C CA . ALA A 1 73 ? -0.100 5.661 -5.000 1.00 0.00 73 ALA A CA 17
ATOM 20072 C C . ALA A 1 73 ? -1.343 5.114 -5.688 1.00 0.00 73 ALA A C 17
ATOM 20073 O O . ALA A 1 73 ? -2.053 5.836 -6.389 1.00 0.00 73 ALA A O 17
ATOM 20080 N N . ILE A 1 74 ? -1.603 3.832 -5.464 1.00 0.00 74 ILE A N 17
ATOM 20081 C CA . ILE A 1 74 ? -2.768 3.167 -6.031 1.00 0.00 74 ILE A CA 17
ATOM 20082 C C . ILE A 1 74 ? -3.460 2.338 -4.958 1.00 0.00 74 ILE A C 17
ATOM 20083 O O . ILE A 1 74 ? -2.856 2.017 -3.939 1.00 0.00 74 ILE A O 17
ATOM 20099 N N . VAL A 1 75 ? -4.719 1.988 -5.182 1.00 0.00 75 VAL A N 17
ATOM 20100 C CA . VAL A 1 75 ? -5.461 1.193 -4.209 1.00 0.00 75 VAL A CA 17
ATOM 20101 C C . VAL A 1 75 ? -5.778 -0.190 -4.760 1.00 0.00 75 VAL A C 17
ATOM 20102 O O . VAL A 1 75 ? -6.159 -0.336 -5.923 1.00 0.00 75 VAL A O 17
ATOM 20115 N N . ILE A 1 76 ? -5.616 -1.205 -3.918 1.00 0.00 76 ILE A N 17
ATOM 20116 C CA . ILE A 1 76 ? -5.884 -2.577 -4.322 1.00 0.00 76 ILE A CA 17
ATOM 20117 C C . ILE A 1 76 ? -6.584 -3.357 -3.216 1.00 0.00 76 ILE A C 17
ATOM 20118 O O . ILE A 1 76 ? -6.259 -3.211 -2.032 1.00 0.00 76 ILE A O 17
ATOM 20134 N N . LEU A 1 77 ? -7.547 -4.183 -3.611 1.00 0.00 77 LEU A N 17
ATOM 20135 C CA . LEU A 1 77 ? -8.301 -4.997 -2.671 1.00 0.00 77 LEU A CA 17
ATOM 20136 C C . LEU A 1 77 ? -7.646 -6.367 -2.517 1.00 0.00 77 LEU A C 17
ATOM 20137 O O . LEU A 1 77 ? -7.736 -7.212 -3.409 1.00 0.00 77 LEU A O 17
ATOM 20153 N N . GLU A 1 78 ? -6.982 -6.582 -1.385 1.00 0.00 78 GLU A N 17
ATOM 20154 C CA . GLU A 1 78 ? -6.308 -7.848 -1.124 1.00 0.00 78 GLU A CA 17
ATOM 20155 C C . GLU A 1 78 ? -7.183 -8.771 -0.281 1.00 0.00 78 GLU A C 17
ATOM 20156 O O . GLU A 1 78 ? -7.587 -8.418 0.828 1.00 0.00 78 GLU A O 17
ATOM 20168 N N . SER A 1 79 ? -7.474 -9.953 -0.815 1.00 0.00 79 SER A N 17
ATOM 20169 C CA . SER A 1 79 ? -8.299 -10.928 -0.113 1.00 0.00 79 SER A CA 17
ATOM 20170 C C . SER A 1 79 ? -7.545 -12.238 0.084 1.00 0.00 79 SER A C 17
ATOM 20171 O O . SER A 1 79 ? -6.332 -12.272 -0.210 1.00 0.00 79 SER A O 17
ATOM 20180 N N . LEU A 1 1 ? -29.835 -13.724 -2.504 1.00 0.00 1 LEU A N 18
ATOM 20181 C CA . LEU A 1 1 ? -28.426 -13.870 -2.952 1.00 0.00 1 LEU A CA 18
ATOM 20182 C C . LEU A 1 1 ? -27.859 -12.536 -3.429 1.00 0.00 1 LEU A C 18
ATOM 20183 O O . LEU A 1 1 ? -26.662 -12.277 -3.303 1.00 0.00 1 LEU A O 18
ATOM 20201 N N . LYS A 1 2 ? -28.727 -11.694 -3.981 1.00 0.00 2 LYS A N 18
ATOM 20202 C CA . LYS A 1 2 ? -28.312 -10.387 -4.477 1.00 0.00 2 LYS A CA 18
ATOM 20203 C C . LYS A 1 2 ? -28.165 -9.391 -3.329 1.00 0.00 2 LYS A C 18
ATOM 20204 O O . LYS A 1 2 ? -29.075 -9.226 -2.519 1.00 0.00 2 LYS A O 18
ATOM 20223 N N . LYS A 1 3 ? -27.013 -8.732 -3.270 1.00 0.00 3 LYS A N 18
ATOM 20224 C CA . LYS A 1 3 ? -26.748 -7.753 -2.222 1.00 0.00 3 LYS A CA 18
ATOM 20225 C C . LYS A 1 3 ? -25.480 -6.960 -2.527 1.00 0.00 3 LYS A C 18
ATOM 20226 O O . LYS A 1 3 ? -24.916 -7.068 -3.617 1.00 0.00 3 LYS A O 18
ATOM 20245 N N . THR A 1 4 ? -25.037 -6.165 -1.558 1.00 0.00 4 THR A N 18
ATOM 20246 C CA . THR A 1 4 ? -23.836 -5.356 -1.722 1.00 0.00 4 THR A CA 18
ATOM 20247 C C . THR A 1 4 ? -22.588 -6.230 -1.745 1.00 0.00 4 THR A C 18
ATOM 20248 O O . THR A 1 4 ? -21.799 -6.177 -2.687 1.00 0.00 4 THR A O 18
ATOM 20259 N N . SER A 1 5 ? -22.417 -7.037 -0.703 1.00 0.00 5 SER A N 18
ATOM 20260 C CA . SER A 1 5 ? -21.266 -7.927 -0.602 1.00 0.00 5 SER A CA 18
ATOM 20261 C C . SER A 1 5 ? -19.967 -7.130 -0.538 1.00 0.00 5 SER A C 18
ATOM 20262 O O . SER A 1 5 ? -19.655 -6.356 -1.443 1.00 0.00 5 SER A O 18
ATOM 20270 N N . SER A 1 6 ? -19.212 -7.325 0.540 1.00 0.00 6 SER A N 18
ATOM 20271 C CA . SER A 1 6 ? -17.946 -6.625 0.724 1.00 0.00 6 SER A CA 18
ATOM 20272 C C . SER A 1 6 ? -16.944 -7.499 1.470 1.00 0.00 6 SER A C 18
ATOM 20273 O O . SER A 1 6 ? -17.204 -7.943 2.589 1.00 0.00 6 SER A O 18
ATOM 20281 N N . SER A 1 7 ? -15.798 -7.743 0.844 1.00 0.00 7 SER A N 18
ATOM 20282 C CA . SER A 1 7 ? -14.756 -8.566 1.449 1.00 0.00 7 SER A CA 18
ATOM 20283 C C . SER A 1 7 ? -13.378 -8.175 0.922 1.00 0.00 7 SER A C 18
ATOM 20284 O O . SER A 1 7 ? -13.252 -7.649 -0.184 1.00 0.00 7 SER A O 18
ATOM 20292 N N . GLY A 1 8 ? -12.348 -8.436 1.720 1.00 0.00 8 GLY A N 18
ATOM 20293 C CA . GLY A 1 8 ? -10.993 -8.108 1.318 1.00 0.00 8 GLY A CA 18
ATOM 20294 C C . GLY A 1 8 ? -10.397 -6.991 2.155 1.00 0.00 8 GLY A C 18
ATOM 20295 O O . GLY A 1 8 ? -10.846 -6.739 3.272 1.00 0.00 8 GLY A O 18
ATOM 20299 N N . LEU A 1 9 ? -9.387 -6.316 1.612 1.00 0.00 9 LEU A N 18
ATOM 20300 C CA . LEU A 1 9 ? -8.739 -5.222 2.314 1.00 0.00 9 LEU A CA 18
ATOM 20301 C C . LEU A 1 9 ? -8.356 -4.130 1.335 1.00 0.00 9 LEU A C 18
ATOM 20302 O O . LEU A 1 9 ? -7.879 -4.408 0.237 1.00 0.00 9 LEU A O 18
ATOM 20318 N N . TYR A 1 10 ? -8.565 -2.888 1.735 1.00 0.00 10 TYR A N 18
ATOM 20319 C CA . TYR A 1 10 ? -8.236 -1.761 0.887 1.00 0.00 10 TYR A CA 18
ATOM 20320 C C . TYR A 1 10 ? -6.937 -1.124 1.344 1.00 0.00 10 TYR A C 18
ATOM 20321 O O . TYR A 1 10 ? -6.890 -0.436 2.364 1.00 0.00 10 TYR A O 18
ATOM 20339 N N . LYS A 1 11 ? -5.884 -1.356 0.577 1.00 0.00 11 LYS A N 18
ATOM 20340 C CA . LYS A 1 11 ? -4.570 -0.800 0.895 1.00 0.00 11 LYS A CA 18
ATOM 20341 C C . LYS A 1 11 ? -4.026 -0.007 -0.288 1.00 0.00 11 LYS A C 18
ATOM 20342 O O . LYS A 1 11 ? -4.381 -0.275 -1.437 1.00 0.00 11 LYS A O 18
ATOM 20361 N N . VAL A 1 12 ? -3.163 0.972 -0.012 1.00 0.00 12 VAL A N 18
ATOM 20362 C CA . VAL A 1 12 ? -2.591 1.786 -1.081 1.00 0.00 12 VAL A CA 18
ATOM 20363 C C . VAL A 1 12 ? -1.124 1.416 -1.304 1.00 0.00 12 VAL A C 18
ATOM 20364 O O . VAL A 1 12 ? -0.398 1.160 -0.354 1.00 0.00 12 VAL A O 18
ATOM 20377 N N . GLN A 1 13 ? -0.703 1.368 -2.564 1.00 0.00 13 GLN A N 18
ATOM 20378 C CA . GLN A 1 13 ? 0.676 1.009 -2.899 1.00 0.00 13 GLN A CA 18
ATOM 20379 C C . GLN A 1 13 ? 1.257 1.960 -3.938 1.00 0.00 13 GLN A C 18
ATOM 20380 O O . GLN A 1 13 ? 0.600 2.286 -4.926 1.00 0.00 13 GLN A O 18
ATOM 20394 N N . ILE A 1 14 ? 2.482 2.416 -3.705 1.00 0.00 14 ILE A N 18
ATOM 20395 C CA . ILE A 1 14 ? 3.129 3.346 -4.622 1.00 0.00 14 ILE A CA 18
ATOM 20396 C C . ILE A 1 14 ? 4.235 2.698 -5.456 1.00 0.00 14 ILE A C 18
ATOM 20397 O O . ILE A 1 14 ? 4.788 3.343 -6.347 1.00 0.00 14 ILE A O 18
ATOM 20413 N N . GLY A 1 15 ? 4.553 1.425 -5.200 1.00 0.00 15 GLY A N 18
ATOM 20414 C CA . GLY A 1 15 ? 5.586 0.780 -6.001 1.00 0.00 15 GLY A CA 18
ATOM 20415 C C . GLY A 1 15 ? 6.248 -0.416 -5.341 1.00 0.00 15 GLY A C 18
ATOM 20416 O O . GLY A 1 15 ? 5.995 -0.728 -4.178 1.00 0.00 15 GLY A O 18
ATOM 20420 N N . ALA A 1 16 ? 7.132 -1.060 -6.105 1.00 0.00 16 ALA A N 18
ATOM 20421 C CA . ALA A 1 16 ? 7.899 -2.212 -5.639 1.00 0.00 16 ALA A CA 18
ATOM 20422 C C . ALA A 1 16 ? 9.227 -2.269 -6.394 1.00 0.00 16 ALA A C 18
ATOM 20423 O O . ALA A 1 16 ? 9.294 -1.855 -7.552 1.00 0.00 16 ALA A O 18
ATOM 20430 N N . PHE A 1 17 ? 10.285 -2.767 -5.758 1.00 0.00 17 PHE A N 18
ATOM 20431 C CA . PHE A 1 17 ? 11.586 -2.839 -6.418 1.00 0.00 17 PHE A CA 18
ATOM 20432 C C . PHE A 1 17 ? 12.435 -3.970 -5.853 1.00 0.00 17 PHE A C 18
ATOM 20433 O O . PHE A 1 17 ? 12.298 -4.343 -4.691 1.00 0.00 17 PHE A O 18
ATOM 20450 N N . LYS A 1 18 ? 13.323 -4.503 -6.686 1.00 0.00 18 LYS A N 18
ATOM 20451 C CA . LYS A 1 18 ? 14.207 -5.586 -6.275 1.00 0.00 18 LYS A CA 18
ATOM 20452 C C . LYS A 1 18 ? 15.105 -5.163 -5.111 1.00 0.00 18 LYS A C 18
ATOM 20453 O O . LYS A 1 18 ? 15.722 -6.005 -4.459 1.00 0.00 18 LYS A O 18
ATOM 20472 N N . VAL A 1 19 ? 15.183 -3.857 -4.857 1.00 0.00 19 VAL A N 18
ATOM 20473 C CA . VAL A 1 19 ? 16.016 -3.343 -3.777 1.00 0.00 19 VAL A CA 18
ATOM 20474 C C . VAL A 1 19 ? 15.178 -2.828 -2.611 1.00 0.00 19 VAL A C 18
ATOM 20475 O O . VAL A 1 19 ? 14.276 -2.010 -2.788 1.00 0.00 19 VAL A O 18
ATOM 20488 N N . LYS A 1 20 ? 15.493 -3.314 -1.414 1.00 0.00 20 LYS A N 18
ATOM 20489 C CA . LYS A 1 20 ? 14.790 -2.913 -0.205 1.00 0.00 20 LYS A CA 18
ATOM 20490 C C . LYS A 1 20 ? 15.140 -1.478 0.159 1.00 0.00 20 LYS A C 18
ATOM 20491 O O . LYS A 1 20 ? 14.282 -0.716 0.593 1.00 0.00 20 LYS A O 18
ATOM 20510 N N . ALA A 1 21 ? 16.405 -1.107 -0.038 1.00 0.00 21 ALA A N 18
ATOM 20511 C CA . ALA A 1 21 ? 16.846 0.250 0.255 1.00 0.00 21 ALA A CA 18
ATOM 20512 C C . ALA A 1 21 ? 16.013 1.242 -0.542 1.00 0.00 21 ALA A C 18
ATOM 20513 O O . ALA A 1 21 ? 15.707 2.340 -0.073 1.00 0.00 21 ALA A O 18
ATOM 20520 N N . ASN A 1 22 ? 15.620 0.824 -1.740 1.00 0.00 22 ASN A N 18
ATOM 20521 C CA . ASN A 1 22 ? 14.790 1.649 -2.599 1.00 0.00 22 ASN A CA 18
ATOM 20522 C C . ASN A 1 22 ? 13.362 1.632 -2.077 1.00 0.00 22 ASN A C 18
ATOM 20523 O O . ASN A 1 22 ? 12.642 2.627 -2.168 1.00 0.00 22 ASN A O 18
ATOM 20534 N N . ALA A 1 23 ? 12.965 0.493 -1.511 1.00 0.00 23 ALA A N 18
ATOM 20535 C CA . ALA A 1 23 ? 11.625 0.353 -0.954 1.00 0.00 23 ALA A CA 18
ATOM 20536 C C . ALA A 1 23 ? 11.501 1.122 0.363 1.00 0.00 23 ALA A C 18
ATOM 20537 O O . ALA A 1 23 ? 10.396 1.423 0.816 1.00 0.00 23 ALA A O 18
ATOM 20544 N N . ASP A 1 24 ? 12.644 1.441 0.967 1.00 0.00 24 ASP A N 18
ATOM 20545 C CA . ASP A 1 24 ? 12.670 2.177 2.226 1.00 0.00 24 ASP A CA 18
ATOM 20546 C C . ASP A 1 24 ? 12.581 3.676 1.969 1.00 0.00 24 ASP A C 18
ATOM 20547 O O . ASP A 1 24 ? 11.930 4.409 2.714 1.00 0.00 24 ASP A O 18
ATOM 20556 N N . SER A 1 25 ? 13.224 4.125 0.895 1.00 0.00 25 SER A N 18
ATOM 20557 C CA . SER A 1 25 ? 13.197 5.534 0.530 1.00 0.00 25 SER A CA 18
ATOM 20558 C C . SER A 1 25 ? 11.788 5.923 0.105 1.00 0.00 25 SER A C 18
ATOM 20559 O O . SER A 1 25 ? 11.304 7.012 0.418 1.00 0.00 25 SER A O 18
ATOM 20567 N N . LEU A 1 26 ? 11.132 5.006 -0.595 1.00 0.00 26 LEU A N 18
ATOM 20568 C CA . LEU A 1 26 ? 9.771 5.218 -1.060 1.00 0.00 26 LEU A CA 18
ATOM 20569 C C . LEU A 1 26 ? 8.816 5.299 0.130 1.00 0.00 26 LEU A C 18
ATOM 20570 O O . LEU A 1 26 ? 8.047 6.254 0.264 1.00 0.00 26 LEU A O 18
ATOM 20586 N N . ALA A 1 27 ? 8.892 4.303 1.006 1.00 0.00 27 ALA A N 18
ATOM 20587 C CA . ALA A 1 27 ? 8.052 4.272 2.198 1.00 0.00 27 ALA A CA 18
ATOM 20588 C C . ALA A 1 27 ? 8.285 5.522 3.043 1.00 0.00 27 ALA A C 18
ATOM 20589 O O . ALA A 1 27 ? 7.419 5.938 3.814 1.00 0.00 27 ALA A O 18
ATOM 20596 N N . SER A 1 28 ? 9.464 6.118 2.883 1.00 0.00 28 SER A N 18
ATOM 20597 C CA . SER A 1 28 ? 9.820 7.325 3.617 1.00 0.00 28 SER A CA 18
ATOM 20598 C C . SER A 1 28 ? 9.040 8.524 3.088 1.00 0.00 28 SER A C 18
ATOM 20599 O O . SER A 1 28 ? 8.563 9.358 3.861 1.00 0.00 28 SER A O 18
ATOM 20607 N N . ASN A 1 29 ? 8.903 8.601 1.766 1.00 0.00 29 ASN A N 18
ATOM 20608 C CA . ASN A 1 29 ? 8.173 9.695 1.141 1.00 0.00 29 ASN A CA 18
ATOM 20609 C C . ASN A 1 29 ? 6.731 9.724 1.635 1.00 0.00 29 ASN A C 18
ATOM 20610 O O . ASN A 1 29 ? 6.208 10.776 2.000 1.00 0.00 29 ASN A O 18
ATOM 20621 N N . ALA A 1 30 ? 6.096 8.557 1.642 1.00 0.00 30 ALA A N 18
ATOM 20622 C CA . ALA A 1 30 ? 4.716 8.451 2.092 1.00 0.00 30 ALA A CA 18
ATOM 20623 C C . ALA A 1 30 ? 4.594 8.896 3.540 1.00 0.00 30 ALA A C 18
ATOM 20624 O O . ALA A 1 30 ? 3.647 9.589 3.911 1.00 0.00 30 ALA A O 18
ATOM 20631 N N . GLU A 1 31 ? 5.566 8.496 4.355 1.00 0.00 31 GLU A N 18
ATOM 20632 C CA . GLU A 1 31 ? 5.570 8.861 5.767 1.00 0.00 31 GLU A CA 18
ATOM 20633 C C . GLU A 1 31 ? 5.482 10.374 5.922 1.00 0.00 31 GLU A C 18
ATOM 20634 O O . GLU A 1 31 ? 4.823 10.882 6.830 1.00 0.00 31 GLU A O 18
ATOM 20646 N N . ALA A 1 32 ? 6.142 11.086 5.015 1.00 0.00 32 ALA A N 18
ATOM 20647 C CA . ALA A 1 32 ? 6.140 12.544 5.026 1.00 0.00 32 ALA A CA 18
ATOM 20648 C C . ALA A 1 32 ? 4.712 13.070 5.043 1.00 0.00 32 ALA A C 18
ATOM 20649 O O . ALA A 1 32 ? 4.349 13.883 5.891 1.00 0.00 32 ALA A O 18
ATOM 20656 N N . LYS A 1 33 ? 3.897 12.580 4.112 1.00 0.00 33 LYS A N 18
ATOM 20657 C CA . LYS A 1 33 ? 2.501 12.988 4.049 1.00 0.00 33 LYS A CA 18
ATOM 20658 C C . LYS A 1 33 ? 1.799 12.564 5.331 1.00 0.00 33 LYS A C 18
ATOM 20659 O O . LYS A 1 33 ? 0.845 13.201 5.777 1.00 0.00 33 LYS A O 18
ATOM 20678 N N . GLY A 1 34 ? 2.302 11.485 5.927 1.00 0.00 34 GLY A N 18
ATOM 20679 C CA . GLY A 1 34 ? 1.747 10.983 7.161 1.00 0.00 34 GLY A CA 18
ATOM 20680 C C . GLY A 1 34 ? 1.011 9.672 6.977 1.00 0.00 34 GLY A C 18
ATOM 20681 O O . GLY A 1 34 ? 0.033 9.397 7.673 1.00 0.00 34 GLY A O 18
ATOM 20685 N N . PHE A 1 35 ? 1.487 8.857 6.043 1.00 0.00 35 PHE A N 18
ATOM 20686 C CA . PHE A 1 35 ? 0.875 7.568 5.779 1.00 0.00 35 PHE A CA 18
ATOM 20687 C C . PHE A 1 35 ? 1.676 6.449 6.429 1.00 0.00 35 PHE A C 18
ATOM 20688 O O . PHE A 1 35 ? 2.861 6.604 6.716 1.00 0.00 35 PHE A O 18
ATOM 20705 N N . ASP A 1 36 ? 1.021 5.317 6.645 1.00 0.00 36 ASP A N 18
ATOM 20706 C CA . ASP A 1 36 ? 1.674 4.166 7.247 1.00 0.00 36 ASP A CA 18
ATOM 20707 C C . ASP A 1 36 ? 2.339 3.324 6.168 1.00 0.00 36 ASP A C 18
ATOM 20708 O O . ASP A 1 36 ? 1.691 2.490 5.536 1.00 0.00 36 ASP A O 18
ATOM 20717 N N . SER A 1 37 ? 3.627 3.559 5.941 1.00 0.00 37 SER A N 18
ATOM 20718 C CA . SER A 1 37 ? 4.359 2.832 4.914 1.00 0.00 37 SER A CA 18
ATOM 20719 C C . SER A 1 37 ? 4.784 1.461 5.416 1.00 0.00 37 SER A C 18
ATOM 20720 O O . SER A 1 37 ? 4.872 1.223 6.621 1.00 0.00 37 SER A O 18
ATOM 20728 N N . ILE A 1 38 ? 5.018 0.556 4.476 1.00 0.00 38 ILE A N 18
ATOM 20729 C CA . ILE A 1 38 ? 5.407 -0.807 4.805 1.00 0.00 38 ILE A CA 18
ATOM 20730 C C . ILE A 1 38 ? 6.131 -1.459 3.629 1.00 0.00 38 ILE A C 18
ATOM 20731 O O . ILE A 1 38 ? 5.764 -1.256 2.472 1.00 0.00 38 ILE A O 18
ATOM 20747 N N . VAL A 1 39 ? 7.164 -2.239 3.933 1.00 0.00 39 VAL A N 18
ATOM 20748 C CA . VAL A 1 39 ? 7.936 -2.912 2.897 1.00 0.00 39 VAL A CA 18
ATOM 20749 C C . VAL A 1 39 ? 7.854 -4.430 3.035 1.00 0.00 39 VAL A C 18
ATOM 20750 O O . VAL A 1 39 ? 8.308 -4.993 4.031 1.00 0.00 39 VAL A O 18
ATOM 20763 N N . LEU A 1 40 ? 7.279 -5.090 2.031 1.00 0.00 40 LEU A N 18
ATOM 20764 C CA . LEU A 1 40 ? 7.151 -6.543 2.050 1.00 0.00 40 LEU A CA 18
ATOM 20765 C C . LEU A 1 40 ? 7.943 -7.159 0.902 1.00 0.00 40 LEU A C 18
ATOM 20766 O O . LEU A 1 40 ? 7.815 -6.745 -0.249 1.00 0.00 40 LEU A O 18
ATOM 20782 N N . LEU A 1 41 ? 8.772 -8.144 1.230 1.00 0.00 41 LEU A N 18
ATOM 20783 C CA . LEU A 1 41 ? 9.595 -8.808 0.229 1.00 0.00 41 LEU A CA 18
ATOM 20784 C C . LEU A 1 41 ? 8.904 -10.031 -0.366 1.00 0.00 41 LEU A C 18
ATOM 20785 O O . LEU A 1 41 ? 8.646 -11.016 0.326 1.00 0.00 41 LEU A O 18
ATOM 20801 N N . LYS A 1 42 ? 8.657 -9.976 -1.670 1.00 0.00 42 LYS A N 18
ATOM 20802 C CA . LYS A 1 42 ? 8.054 -11.087 -2.390 1.00 0.00 42 LYS A CA 18
ATOM 20803 C C . LYS A 1 42 ? 9.106 -11.673 -3.318 1.00 0.00 42 LYS A C 18
ATOM 20804 O O . LYS A 1 42 ? 10.011 -10.954 -3.733 1.00 0.00 42 LYS A O 18
ATOM 20823 N N . ASP A 1 43 ? 9.002 -12.966 -3.626 1.00 0.00 43 ASP A N 18
ATOM 20824 C CA . ASP A 1 43 ? 9.980 -13.635 -4.493 1.00 0.00 43 ASP A CA 18
ATOM 20825 C C . ASP A 1 43 ? 11.375 -13.018 -4.316 1.00 0.00 43 ASP A C 18
ATOM 20826 O O . ASP A 1 43 ? 12.177 -13.495 -3.512 1.00 0.00 43 ASP A O 18
ATOM 20835 N N . GLY A 1 44 ? 11.648 -11.941 -5.055 1.00 0.00 44 GLY A N 18
ATOM 20836 C CA . GLY A 1 44 ? 12.920 -11.258 -4.953 1.00 0.00 44 GLY A CA 18
ATOM 20837 C C . GLY A 1 44 ? 12.769 -9.741 -5.003 1.00 0.00 44 GLY A C 18
ATOM 20838 O O . GLY A 1 44 ? 13.761 -9.020 -5.121 1.00 0.00 44 GLY A O 18
ATOM 20842 N N . LEU A 1 45 ? 11.526 -9.249 -4.915 1.00 0.00 45 LEU A N 18
ATOM 20843 C CA . LEU A 1 45 ? 11.265 -7.809 -4.951 1.00 0.00 45 LEU A CA 18
ATOM 20844 C C . LEU A 1 45 ? 10.634 -7.320 -3.652 1.00 0.00 45 LEU A C 18
ATOM 20845 O O . LEU A 1 45 ? 10.080 -8.102 -2.885 1.00 0.00 45 LEU A O 18
ATOM 20861 N N . TYR A 1 46 ? 10.706 -6.013 -3.432 1.00 0.00 46 TYR A N 18
ATOM 20862 C CA . TYR A 1 46 ? 10.129 -5.397 -2.246 1.00 0.00 46 TYR A CA 18
ATOM 20863 C C . TYR A 1 46 ? 9.009 -4.441 -2.642 1.00 0.00 46 TYR A C 18
ATOM 20864 O O . TYR A 1 46 ? 9.143 -3.684 -3.603 1.00 0.00 46 TYR A O 18
ATOM 20882 N N . LYS A 1 47 ? 7.911 -4.480 -1.901 1.00 0.00 47 LYS A N 18
ATOM 20883 C CA . LYS A 1 47 ? 6.770 -3.617 -2.179 1.00 0.00 47 LYS A CA 18
ATOM 20884 C C . LYS A 1 47 ? 6.642 -2.525 -1.139 1.00 0.00 47 LYS A C 18
ATOM 20885 O O . LYS A 1 47 ? 6.955 -2.725 0.032 1.00 0.00 47 LYS A O 18
ATOM 20904 N N . VAL A 1 48 ? 6.169 -1.369 -1.578 1.00 0.00 48 VAL A N 18
ATOM 20905 C CA . VAL A 1 48 ? 5.980 -0.237 -0.695 1.00 0.00 48 VAL A CA 18
ATOM 20906 C C . VAL A 1 48 ? 4.509 0.154 -0.633 1.00 0.00 48 VAL A C 18
ATOM 20907 O O . VAL A 1 48 ? 3.991 0.814 -1.533 1.00 0.00 48 VAL A O 18
ATOM 20920 N N . GLN A 1 49 ? 3.843 -0.272 0.432 1.00 0.00 49 GLN A N 18
ATOM 20921 C CA . GLN A 1 49 ? 2.427 0.015 0.619 1.00 0.00 49 GLN A CA 18
ATOM 20922 C C . GLN A 1 49 ? 2.220 1.099 1.671 1.00 0.00 49 GLN A C 18
ATOM 20923 O O . GLN A 1 49 ? 2.902 1.122 2.696 1.00 0.00 49 GLN A O 18
ATOM 20937 N N . ILE A 1 50 ? 1.268 1.989 1.414 1.00 0.00 50 ILE A N 18
ATOM 20938 C CA . ILE A 1 50 ? 0.961 3.065 2.339 1.00 0.00 50 ILE A CA 18
ATOM 20939 C C . ILE A 1 50 ? -0.545 3.231 2.527 1.00 0.00 50 ILE A C 18
ATOM 20940 O O . ILE A 1 50 ? -1.291 3.441 1.577 1.00 0.00 50 ILE A O 18
ATOM 20956 N N . GLY A 1 51 ? -0.962 3.133 3.783 1.00 0.00 51 GLY A N 18
ATOM 20957 C CA . GLY A 1 51 ? -2.362 3.274 4.135 1.00 0.00 51 GLY A CA 18
ATOM 20958 C C . GLY A 1 51 ? -3.166 2.014 3.873 1.00 0.00 51 GLY A C 18
ATOM 20959 O O . GLY A 1 51 ? -3.455 1.681 2.724 1.00 0.00 51 GLY A O 18
ATOM 20963 N N . ALA A 1 52 ? -3.535 1.321 4.944 1.00 0.00 52 ALA A N 18
ATOM 20964 C CA . ALA A 1 52 ? -4.321 0.097 4.834 1.00 0.00 52 ALA A CA 18
ATOM 20965 C C . ALA A 1 52 ? -5.522 0.148 5.772 1.00 0.00 52 ALA A C 18
ATOM 20966 O O . ALA A 1 52 ? -5.366 0.199 6.991 1.00 0.00 52 ALA A O 18
ATOM 20973 N N . PHE A 1 53 ? -6.722 0.149 5.198 1.00 0.00 53 PHE A N 18
ATOM 20974 C CA . PHE A 1 53 ? -7.942 0.212 5.996 1.00 0.00 53 PHE A CA 18
ATOM 20975 C C . PHE A 1 53 ? -8.975 -0.804 5.519 1.00 0.00 53 PHE A C 18
ATOM 20976 O O . PHE A 1 53 ? -8.792 -1.470 4.499 1.00 0.00 53 PHE A O 18
ATOM 20993 N N . SER A 1 54 ? -10.067 -0.911 6.273 1.00 0.00 54 SER A N 18
ATOM 20994 C CA . SER A 1 54 ? -11.143 -1.836 5.941 1.00 0.00 54 SER A CA 18
ATOM 20995 C C . SER A 1 54 ? -12.098 -1.226 4.917 1.00 0.00 54 SER A C 18
ATOM 20996 O O . SER A 1 54 ? -12.882 -1.938 4.291 1.00 0.00 54 SER A O 18
ATOM 21004 N N . SER A 1 55 ? -12.028 0.093 4.749 1.00 0.00 55 SER A N 18
ATOM 21005 C CA . SER A 1 55 ? -12.889 0.790 3.797 1.00 0.00 55 SER A CA 18
ATOM 21006 C C . SER A 1 55 ? -12.077 1.349 2.628 1.00 0.00 55 SER A C 18
ATOM 21007 O O . SER A 1 55 ? -11.073 2.031 2.827 1.00 0.00 55 SER A O 18
ATOM 21015 N N . LYS A 1 56 ? -12.525 1.051 1.411 1.00 0.00 56 LYS A N 18
ATOM 21016 C CA . LYS A 1 56 ? -11.845 1.520 0.207 1.00 0.00 56 LYS A CA 18
ATOM 21017 C C . LYS A 1 56 ? -11.713 3.038 0.204 1.00 0.00 56 LYS A C 18
ATOM 21018 O O . LYS A 1 56 ? -10.721 3.584 -0.277 1.00 0.00 56 LYS A O 18
ATOM 21037 N N . ASP A 1 57 ? -12.720 3.719 0.743 1.00 0.00 57 ASP A N 18
ATOM 21038 C CA . ASP A 1 57 ? -12.712 5.177 0.802 1.00 0.00 57 ASP A CA 18
ATOM 21039 C C . ASP A 1 57 ? -11.425 5.690 1.439 1.00 0.00 57 ASP A C 18
ATOM 21040 O O . ASP A 1 57 ? -10.947 6.775 1.109 1.00 0.00 57 ASP A O 18
ATOM 21049 N N . ASN A 1 58 ? -10.871 4.901 2.353 1.00 0.00 58 ASN A N 18
ATOM 21050 C CA . ASN A 1 58 ? -9.638 5.274 3.037 1.00 0.00 58 ASN A CA 18
ATOM 21051 C C . ASN A 1 58 ? -8.446 5.177 2.091 1.00 0.00 58 ASN A C 18
ATOM 21052 O O . ASN A 1 58 ? -7.653 6.112 1.977 1.00 0.00 58 ASN A O 18
ATOM 21063 N N . ALA A 1 59 ? -8.332 4.042 1.412 1.00 0.00 59 ALA A N 18
ATOM 21064 C CA . ALA A 1 59 ? -7.243 3.818 0.468 1.00 0.00 59 ALA A CA 18
ATOM 21065 C C . ALA A 1 59 ? -7.263 4.855 -0.646 1.00 0.00 59 ALA A C 18
ATOM 21066 O O . ALA A 1 59 ? -6.220 5.354 -1.056 1.00 0.00 59 ALA A O 18
ATOM 21073 N N . ASP A 1 60 ? -8.456 5.175 -1.138 1.00 0.00 60 ASP A N 18
ATOM 21074 C CA . ASP A 1 60 ? -8.599 6.154 -2.209 1.00 0.00 60 ASP A CA 18
ATOM 21075 C C . ASP A 1 60 ? -8.056 7.515 -1.782 1.00 0.00 60 ASP A C 18
ATOM 21076 O O . ASP A 1 60 ? -7.253 8.122 -2.490 1.00 0.00 60 ASP A O 18
ATOM 21085 N N . THR A 1 61 ? -8.502 7.990 -0.622 1.00 0.00 61 THR A N 18
ATOM 21086 C CA . THR A 1 61 ? -8.059 9.281 -0.105 1.00 0.00 61 THR A CA 18
ATOM 21087 C C . THR A 1 61 ? -6.548 9.299 0.093 1.00 0.00 61 THR A C 18
ATOM 21088 O O . THR A 1 61 ? -5.897 10.322 -0.115 1.00 0.00 61 THR A O 18
ATOM 21099 N N . LEU A 1 62 ? -5.993 8.157 0.483 1.00 0.00 62 LEU A N 18
ATOM 21100 C CA . LEU A 1 62 ? -4.557 8.030 0.698 1.00 0.00 62 LEU A CA 18
ATOM 21101 C C . LEU A 1 62 ? -3.835 8.085 -0.621 1.00 0.00 62 LEU A C 18
ATOM 21102 O O . LEU A 1 62 ? -2.873 8.830 -0.803 1.00 0.00 62 LEU A O 18
ATOM 21118 N N . ALA A 1 63 ? -4.300 7.246 -1.529 1.00 0.00 63 ALA A N 18
ATOM 21119 C CA . ALA A 1 63 ? -3.701 7.141 -2.830 1.00 0.00 63 ALA A CA 18
ATOM 21120 C C . ALA A 1 63 ? -3.635 8.502 -3.510 1.00 0.00 63 ALA A C 18
ATOM 21121 O O . ALA A 1 63 ? -2.557 8.986 -3.856 1.00 0.00 63 ALA A O 18
ATOM 21128 N N . ALA A 1 64 ? -4.802 9.122 -3.689 1.00 0.00 64 ALA A N 18
ATOM 21129 C CA . ALA A 1 64 ? -4.884 10.435 -4.314 1.00 0.00 64 ALA A CA 18
ATOM 21130 C C . ALA A 1 64 ? -3.943 11.413 -3.624 1.00 0.00 64 ALA A C 18
ATOM 21131 O O . ALA A 1 64 ? -3.311 12.248 -4.271 1.00 0.00 64 ALA A O 18
ATOM 21138 N N . ARG A 1 65 ? -3.837 11.283 -2.304 1.00 0.00 65 ARG A N 18
ATOM 21139 C CA . ARG A 1 65 ? -2.955 12.135 -1.526 1.00 0.00 65 ARG A CA 18
ATOM 21140 C C . ARG A 1 65 ? -1.507 11.878 -1.922 1.00 0.00 65 ARG A C 18
ATOM 21141 O O . ARG A 1 65 ? -0.706 12.806 -2.026 1.00 0.00 65 ARG A O 18
ATOM 21162 N N . ALA A 1 66 ? -1.190 10.609 -2.162 1.00 0.00 66 ALA A N 18
ATOM 21163 C CA . ALA A 1 66 ? 0.152 10.227 -2.571 1.00 0.00 66 ALA A CA 18
ATOM 21164 C C . ALA A 1 66 ? 0.460 10.830 -3.928 1.00 0.00 66 ALA A C 18
ATOM 21165 O O . ALA A 1 66 ? 1.556 11.337 -4.159 1.00 0.00 66 ALA A O 18
ATOM 21172 N N . LYS A 1 67 ? -0.527 10.799 -4.818 1.00 0.00 67 LYS A N 18
ATOM 21173 C CA . LYS A 1 67 ? -0.366 11.370 -6.144 1.00 0.00 67 LYS A CA 18
ATOM 21174 C C . LYS A 1 67 ? -0.097 12.863 -6.029 1.00 0.00 67 LYS A C 18
ATOM 21175 O O . LYS A 1 67 ? 0.827 13.392 -6.650 1.00 0.00 67 LYS A O 18
ATOM 21194 N N . ASN A 1 68 ? -0.897 13.530 -5.206 1.00 0.00 68 ASN A N 18
ATOM 21195 C CA . ASN A 1 68 ? -0.738 14.957 -4.972 1.00 0.00 68 ASN A CA 18
ATOM 21196 C C . ASN A 1 68 ? 0.541 15.212 -4.180 1.00 0.00 68 ASN A C 18
ATOM 21197 O O . ASN A 1 68 ? 1.134 16.288 -4.256 1.00 0.00 68 ASN A O 18
ATOM 21208 N N . ALA A 1 69 ? 0.956 14.201 -3.420 1.00 0.00 69 ALA A N 18
ATOM 21209 C CA . ALA A 1 69 ? 2.161 14.283 -2.605 1.00 0.00 69 ALA A CA 18
ATOM 21210 C C . ALA A 1 69 ? 3.417 14.130 -3.457 1.00 0.00 69 ALA A C 18
ATOM 21211 O O . ALA A 1 69 ? 4.503 14.550 -3.059 1.00 0.00 69 ALA A O 18
ATOM 21218 N N . GLY A 1 70 ? 3.263 13.511 -4.624 1.00 0.00 70 GLY A N 18
ATOM 21219 C CA . GLY A 1 70 ? 4.393 13.296 -5.505 1.00 0.00 70 GLY A CA 18
ATOM 21220 C C . GLY A 1 70 ? 4.750 11.828 -5.598 1.00 0.00 70 GLY A C 18
ATOM 21221 O O . GLY A 1 70 ? 5.889 11.471 -5.894 1.00 0.00 70 GLY A O 18
ATOM 21225 N N . PHE A 1 71 ? 3.765 10.976 -5.326 1.00 0.00 71 PHE A N 18
ATOM 21226 C CA . PHE A 1 71 ? 3.956 9.538 -5.359 1.00 0.00 71 PHE A CA 18
ATOM 21227 C C . PHE A 1 71 ? 2.850 8.887 -6.181 1.00 0.00 71 PHE A C 18
ATOM 21228 O O . PHE A 1 71 ? 1.722 9.366 -6.197 1.00 0.00 71 PHE A O 18
ATOM 21245 N N . ASP A 1 72 ? 3.168 7.789 -6.849 1.00 0.00 72 ASP A N 18
ATOM 21246 C CA . ASP A 1 72 ? 2.176 7.088 -7.654 1.00 0.00 72 ASP A CA 18
ATOM 21247 C C . ASP A 1 72 ? 1.480 6.012 -6.830 1.00 0.00 72 ASP A C 18
ATOM 21248 O O . ASP A 1 72 ? 1.732 4.822 -7.014 1.00 0.00 72 ASP A O 18
ATOM 21257 N N . ALA A 1 73 ? 0.602 6.432 -5.918 1.00 0.00 73 ALA A N 18
ATOM 21258 C CA . ALA A 1 73 ? -0.119 5.488 -5.071 1.00 0.00 73 ALA A CA 18
ATOM 21259 C C . ALA A 1 73 ? -1.359 4.935 -5.765 1.00 0.00 73 ALA A C 18
ATOM 21260 O O . ALA A 1 73 ? -2.078 5.657 -6.454 1.00 0.00 73 ALA A O 18
ATOM 21267 N N . ILE A 1 74 ? -1.603 3.648 -5.555 1.00 0.00 74 ILE A N 18
ATOM 21268 C CA . ILE A 1 74 ? -2.758 2.976 -6.132 1.00 0.00 74 ILE A CA 18
ATOM 21269 C C . ILE A 1 74 ? -3.475 2.164 -5.059 1.00 0.00 74 ILE A C 18
ATOM 21270 O O . ILE A 1 74 ? -2.848 1.687 -4.115 1.00 0.00 74 ILE A O 18
ATOM 21286 N N . VAL A 1 75 ? -4.781 2.002 -5.204 1.00 0.00 75 VAL A N 18
ATOM 21287 C CA . VAL A 1 75 ? -5.557 1.241 -4.233 1.00 0.00 75 VAL A CA 18
ATOM 21288 C C . VAL A 1 75 ? -5.912 -0.136 -4.778 1.00 0.00 75 VAL A C 18
ATOM 21289 O O . VAL A 1 75 ? -6.333 -0.271 -5.928 1.00 0.00 75 VAL A O 18
ATOM 21302 N N . ILE A 1 76 ? -5.737 -1.154 -3.945 1.00 0.00 76 ILE A N 18
ATOM 21303 C CA . ILE A 1 76 ? -6.036 -2.522 -4.342 1.00 0.00 76 ILE A CA 18
ATOM 21304 C C . ILE A 1 76 ? -6.825 -3.249 -3.258 1.00 0.00 76 ILE A C 18
ATOM 21305 O O . ILE A 1 76 ? -6.518 -3.137 -2.068 1.00 0.00 76 ILE A O 18
ATOM 21321 N N . LEU A 1 77 ? -7.841 -3.992 -3.683 1.00 0.00 77 LEU A N 18
ATOM 21322 C CA . LEU A 1 77 ? -8.682 -4.746 -2.765 1.00 0.00 77 LEU A CA 18
ATOM 21323 C C . LEU A 1 77 ? -8.221 -6.200 -2.701 1.00 0.00 77 LEU A C 18
ATOM 21324 O O . LEU A 1 77 ? -8.446 -6.974 -3.632 1.00 0.00 77 LEU A O 18
ATOM 21340 N N . GLU A 1 78 ? -7.571 -6.565 -1.599 1.00 0.00 78 GLU A N 18
ATOM 21341 C CA . GLU A 1 78 ? -7.076 -7.927 -1.422 1.00 0.00 78 GLU A CA 18
ATOM 21342 C C . GLU A 1 78 ? -8.072 -8.773 -0.635 1.00 0.00 78 GLU A C 18
ATOM 21343 O O . GLU A 1 78 ? -8.406 -8.455 0.507 1.00 0.00 78 GLU A O 18
ATOM 21355 N N . SER A 1 79 ? -8.541 -9.852 -1.253 1.00 0.00 79 SER A N 18
ATOM 21356 C CA . SER A 1 79 ? -9.497 -10.747 -0.610 1.00 0.00 79 SER A CA 18
ATOM 21357 C C . SER A 1 79 ? -9.051 -12.200 -0.738 1.00 0.00 79 SER A C 18
ATOM 21358 O O . SER A 1 79 ? -9.359 -12.995 0.178 1.00 0.00 79 SER A O 18
ATOM 21367 N N . LEU A 1 1 ? -27.472 -10.081 3.409 1.00 0.00 1 LEU A N 19
ATOM 21368 C CA . LEU A 1 1 ? -26.350 -11.056 3.460 1.00 0.00 1 LEU A CA 19
ATOM 21369 C C . LEU A 1 1 ? -24.997 -10.350 3.418 1.00 0.00 1 LEU A C 19
ATOM 21370 O O . LEU A 1 1 ? -24.029 -10.876 2.871 1.00 0.00 1 LEU A O 19
ATOM 21388 N N . LYS A 1 2 ? -24.938 -9.157 4.004 1.00 0.00 2 LYS A N 19
ATOM 21389 C CA . LYS A 1 2 ? -23.704 -8.381 4.033 1.00 0.00 2 LYS A CA 19
ATOM 21390 C C . LYS A 1 2 ? -23.840 -7.177 4.959 1.00 0.00 2 LYS A C 19
ATOM 21391 O O . LYS A 1 2 ? -24.511 -6.200 4.628 1.00 0.00 2 LYS A O 19
ATOM 21410 N N . LYS A 1 3 ? -23.199 -7.255 6.121 1.00 0.00 3 LYS A N 19
ATOM 21411 C CA . LYS A 1 3 ? -23.248 -6.170 7.096 1.00 0.00 3 LYS A CA 19
ATOM 21412 C C . LYS A 1 3 ? -21.856 -5.854 7.632 1.00 0.00 3 LYS A C 19
ATOM 21413 O O . LYS A 1 3 ? -21.465 -4.691 7.724 1.00 0.00 3 LYS A O 19
ATOM 21432 N N . THR A 1 4 ? -21.113 -6.898 7.985 1.00 0.00 4 THR A N 19
ATOM 21433 C CA . THR A 1 4 ? -19.763 -6.731 8.512 1.00 0.00 4 THR A CA 19
ATOM 21434 C C . THR A 1 4 ? -18.802 -7.729 7.874 1.00 0.00 4 THR A C 19
ATOM 21435 O O . THR A 1 4 ? -17.704 -7.366 7.452 1.00 0.00 4 THR A O 19
ATOM 21446 N N . SER A 1 5 ? -19.222 -8.988 7.808 1.00 0.00 5 SER A N 19
ATOM 21447 C CA . SER A 1 5 ? -18.399 -10.040 7.221 1.00 0.00 5 SER A CA 19
ATOM 21448 C C . SER A 1 5 ? -18.075 -9.727 5.765 1.00 0.00 5 SER A C 19
ATOM 21449 O O . SER A 1 5 ? -18.973 -9.568 4.939 1.00 0.00 5 SER A O 19
ATOM 21457 N N . SER A 1 6 ? -16.784 -9.642 5.456 1.00 0.00 6 SER A N 19
ATOM 21458 C CA . SER A 1 6 ? -16.342 -9.348 4.097 1.00 0.00 6 SER A CA 19
ATOM 21459 C C . SER A 1 6 ? -14.927 -9.867 3.862 1.00 0.00 6 SER A C 19
ATOM 21460 O O . SER A 1 6 ? -14.126 -9.962 4.792 1.00 0.00 6 SER A O 19
ATOM 21468 N N . SER A 1 7 ? -14.624 -10.198 2.611 1.00 0.00 7 SER A N 19
ATOM 21469 C CA . SER A 1 7 ? -13.305 -10.707 2.251 1.00 0.00 7 SER A CA 19
ATOM 21470 C C . SER A 1 7 ? -12.549 -9.699 1.392 1.00 0.00 7 SER A C 19
ATOM 21471 O O . SER A 1 7 ? -13.017 -9.304 0.324 1.00 0.00 7 SER A O 19
ATOM 21479 N N . GLY A 1 8 ? -11.379 -9.283 1.867 1.00 0.00 8 GLY A N 19
ATOM 21480 C CA . GLY A 1 8 ? -10.579 -8.324 1.130 1.00 0.00 8 GLY A CA 19
ATOM 21481 C C . GLY A 1 8 ? -10.064 -7.201 2.006 1.00 0.00 8 GLY A C 19
ATOM 21482 O O . GLY A 1 8 ? -10.546 -7.004 3.123 1.00 0.00 8 GLY A O 19
ATOM 21486 N N . LEU A 1 9 ? -9.085 -6.457 1.501 1.00 0.00 9 LEU A N 19
ATOM 21487 C CA . LEU A 1 9 ? -8.506 -5.346 2.238 1.00 0.00 9 LEU A CA 19
ATOM 21488 C C . LEU A 1 9 ? -8.155 -4.223 1.285 1.00 0.00 9 LEU A C 19
ATOM 21489 O O . LEU A 1 9 ? -7.663 -4.465 0.184 1.00 0.00 9 LEU A O 19
ATOM 21505 N N . TYR A 1 10 ? -8.396 -2.993 1.710 1.00 0.00 10 TYR A N 19
ATOM 21506 C CA . TYR A 1 10 ? -8.092 -1.844 0.880 1.00 0.00 10 TYR A CA 19
ATOM 21507 C C . TYR A 1 10 ? -6.802 -1.194 1.341 1.00 0.00 10 TYR A C 19
ATOM 21508 O O . TYR A 1 10 ? -6.757 -0.533 2.377 1.00 0.00 10 TYR A O 19
ATOM 21526 N N . LYS A 1 11 ? -5.752 -1.387 0.557 1.00 0.00 11 LYS A N 19
ATOM 21527 C CA . LYS A 1 11 ? -4.447 -0.816 0.876 1.00 0.00 11 LYS A CA 19
ATOM 21528 C C . LYS A 1 11 ? -3.922 -0.005 -0.301 1.00 0.00 11 LYS A C 19
ATOM 21529 O O . LYS A 1 11 ? -4.273 -0.273 -1.450 1.00 0.00 11 LYS A O 19
ATOM 21548 N N . VAL A 1 12 ? -3.077 0.987 -0.023 1.00 0.00 12 VAL A N 19
ATOM 21549 C CA . VAL A 1 12 ? -2.522 1.812 -1.090 1.00 0.00 12 VAL A CA 19
ATOM 21550 C C . VAL A 1 12 ? -1.056 1.452 -1.325 1.00 0.00 12 VAL A C 19
ATOM 21551 O O . VAL A 1 12 ? -0.313 1.220 -0.380 1.00 0.00 12 VAL A O 19
ATOM 21564 N N . GLN A 1 13 ? -0.651 1.383 -2.590 1.00 0.00 13 GLN A N 19
ATOM 21565 C CA . GLN A 1 13 ? 0.726 1.029 -2.932 1.00 0.00 13 GLN A CA 19
ATOM 21566 C C . GLN A 1 13 ? 1.304 1.998 -3.956 1.00 0.00 13 GLN A C 19
ATOM 21567 O O . GLN A 1 13 ? 0.653 2.327 -4.948 1.00 0.00 13 GLN A O 19
ATOM 21581 N N . ILE A 1 14 ? 2.524 2.466 -3.705 1.00 0.00 14 ILE A N 19
ATOM 21582 C CA . ILE A 1 14 ? 3.168 3.412 -4.610 1.00 0.00 14 ILE A CA 19
ATOM 21583 C C . ILE A 1 14 ? 4.303 2.785 -5.420 1.00 0.00 14 ILE A C 19
ATOM 21584 O O . ILE A 1 14 ? 4.860 3.441 -6.301 1.00 0.00 14 ILE A O 19
ATOM 21600 N N . GLY A 1 15 ? 4.645 1.522 -5.155 1.00 0.00 15 GLY A N 19
ATOM 21601 C CA . GLY A 1 15 ? 5.708 0.898 -5.929 1.00 0.00 15 GLY A CA 19
ATOM 21602 C C . GLY A 1 15 ? 6.305 -0.352 -5.309 1.00 0.00 15 GLY A C 19
ATOM 21603 O O . GLY A 1 15 ? 6.047 -0.678 -4.150 1.00 0.00 15 GLY A O 19
ATOM 21607 N N . ALA A 1 16 ? 7.142 -1.025 -6.100 1.00 0.00 16 ALA A N 19
ATOM 21608 C CA . ALA A 1 16 ? 7.847 -2.231 -5.675 1.00 0.00 16 ALA A CA 19
ATOM 21609 C C . ALA A 1 16 ? 9.168 -2.330 -6.436 1.00 0.00 16 ALA A C 19
ATOM 21610 O O . ALA A 1 16 ? 9.240 -1.945 -7.603 1.00 0.00 16 ALA A O 19
ATOM 21617 N N . PHE A 1 17 ? 10.220 -2.830 -5.790 1.00 0.00 17 PHE A N 19
ATOM 21618 C CA . PHE A 1 17 ? 11.519 -2.940 -6.453 1.00 0.00 17 PHE A CA 19
ATOM 21619 C C . PHE A 1 17 ? 12.354 -4.069 -5.863 1.00 0.00 17 PHE A C 19
ATOM 21620 O O . PHE A 1 17 ? 12.228 -4.400 -4.687 1.00 0.00 17 PHE A O 19
ATOM 21637 N N . LYS A 1 18 ? 13.217 -4.646 -6.691 1.00 0.00 18 LYS A N 19
ATOM 21638 C CA . LYS A 1 18 ? 14.087 -5.734 -6.259 1.00 0.00 18 LYS A CA 19
ATOM 21639 C C . LYS A 1 18 ? 14.992 -5.306 -5.106 1.00 0.00 18 LYS A C 19
ATOM 21640 O O . LYS A 1 18 ? 15.589 -6.147 -4.433 1.00 0.00 18 LYS A O 19
ATOM 21659 N N . VAL A 1 19 ? 15.100 -3.998 -4.881 1.00 0.00 19 VAL A N 19
ATOM 21660 C CA . VAL A 1 19 ? 15.942 -3.482 -3.808 1.00 0.00 19 VAL A CA 19
ATOM 21661 C C . VAL A 1 19 ? 15.113 -2.963 -2.637 1.00 0.00 19 VAL A C 19
ATOM 21662 O O . VAL A 1 19 ? 14.204 -2.153 -2.815 1.00 0.00 19 VAL A O 19
ATOM 21675 N N . LYS A 1 20 ? 15.443 -3.436 -1.440 1.00 0.00 20 LYS A N 19
ATOM 21676 C CA . LYS A 1 20 ? 14.751 -3.031 -0.228 1.00 0.00 20 LYS A CA 19
ATOM 21677 C C . LYS A 1 20 ? 15.104 -1.598 0.131 1.00 0.00 20 LYS A C 19
ATOM 21678 O O . LYS A 1 20 ? 14.244 -0.828 0.555 1.00 0.00 20 LYS A O 19
ATOM 21697 N N . ALA A 1 21 ? 16.372 -1.229 -0.057 1.00 0.00 21 ALA A N 19
ATOM 21698 C CA . ALA A 1 21 ? 16.813 0.130 0.235 1.00 0.00 21 ALA A CA 19
ATOM 21699 C C . ALA A 1 21 ? 15.960 1.121 -0.542 1.00 0.00 21 ALA A C 19
ATOM 21700 O O . ALA A 1 21 ? 15.672 2.222 -0.069 1.00 0.00 21 ALA A O 19
ATOM 21707 N N . ASN A 1 22 ? 15.531 0.700 -1.727 1.00 0.00 22 ASN A N 19
ATOM 21708 C CA . ASN A 1 22 ? 14.679 1.523 -2.564 1.00 0.00 22 ASN A CA 19
ATOM 21709 C C . ASN A 1 22 ? 13.264 1.498 -2.013 1.00 0.00 22 ASN A C 19
ATOM 21710 O O . ASN A 1 22 ? 12.533 2.487 -2.091 1.00 0.00 22 ASN A O 19
ATOM 21721 N N . ALA A 1 23 ? 12.887 0.360 -1.431 1.00 0.00 23 ALA A N 19
ATOM 21722 C CA . ALA A 1 23 ? 11.561 0.213 -0.844 1.00 0.00 23 ALA A CA 19
ATOM 21723 C C . ALA A 1 23 ? 11.448 1.024 0.447 1.00 0.00 23 ALA A C 19
ATOM 21724 O O . ALA A 1 23 ? 10.353 1.398 0.865 1.00 0.00 23 ALA A O 19
ATOM 21731 N N . ASP A 1 24 ? 12.593 1.295 1.071 1.00 0.00 24 ASP A N 19
ATOM 21732 C CA . ASP A 1 24 ? 12.629 2.066 2.310 1.00 0.00 24 ASP A CA 19
ATOM 21733 C C . ASP A 1 24 ? 12.536 3.558 2.019 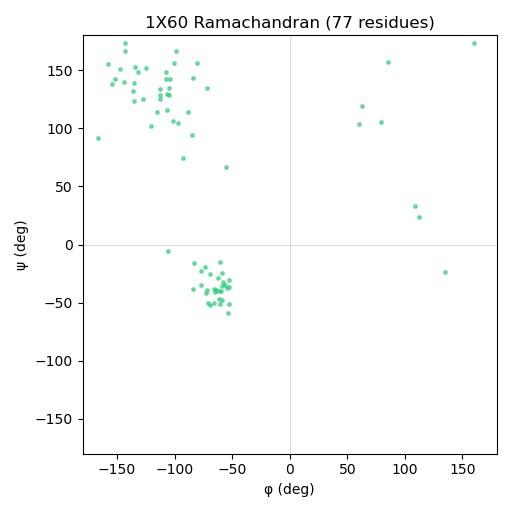1.00 0.00 24 ASP A C 19
ATOM 21734 O O . ASP A 1 24 ? 11.886 4.303 2.752 1.00 0.00 24 ASP A O 19
ATOM 21743 N N . SER A 1 25 ? 13.176 3.987 0.936 1.00 0.00 25 SER A N 19
ATOM 21744 C CA . SER A 1 25 ? 13.148 5.391 0.544 1.00 0.00 25 SER A CA 19
ATOM 21745 C C . SER A 1 25 ? 11.729 5.793 0.157 1.00 0.00 25 SER A C 19
ATOM 21746 O O . SER A 1 25 ? 11.269 6.890 0.470 1.00 0.00 25 SER A O 19
ATOM 21754 N N . LEU A 1 26 ? 11.043 4.880 -0.520 1.00 0.00 26 LEU A N 19
ATOM 21755 C CA . LEU A 1 26 ? 9.670 5.104 -0.953 1.00 0.00 26 LEU A CA 19
ATOM 21756 C C . LEU A 1 26 ? 8.741 5.185 0.257 1.00 0.00 26 LEU A C 19
ATOM 21757 O O . LEU A 1 26 ? 7.906 6.081 0.358 1.00 0.00 26 LEU A O 19
ATOM 21773 N N . ALA A 1 27 ? 8.903 4.252 1.189 1.00 0.00 27 ALA A N 19
ATOM 21774 C CA . ALA A 1 27 ? 8.088 4.241 2.396 1.00 0.00 27 ALA A CA 19
ATOM 21775 C C . ALA A 1 27 ? 8.300 5.523 3.197 1.00 0.00 27 ALA A C 19
ATOM 21776 O O . ALA A 1 27 ? 7.423 5.957 3.946 1.00 0.00 27 ALA A O 19
ATOM 21783 N N . SER A 1 28 ? 9.474 6.125 3.027 1.00 0.00 28 SER A N 19
ATOM 21784 C CA . SER A 1 28 ? 9.815 7.358 3.726 1.00 0.00 28 SER A CA 19
ATOM 21785 C C . SER A 1 28 ? 9.081 8.552 3.121 1.00 0.00 28 SER A C 19
ATOM 21786 O O . SER A 1 28 ? 8.600 9.426 3.845 1.00 0.00 28 SER A O 19
ATOM 21794 N N . ASN A 1 29 ? 8.996 8.587 1.794 1.00 0.00 29 ASN A N 19
ATOM 21795 C CA . ASN A 1 29 ? 8.317 9.681 1.108 1.00 0.00 29 ASN A CA 19
ATOM 21796 C C . ASN A 1 29 ? 6.862 9.765 1.542 1.00 0.00 29 ASN A C 19
ATOM 21797 O O . ASN A 1 29 ? 6.370 10.839 1.893 1.00 0.00 29 ASN A O 19
ATOM 21808 N N . ALA A 1 30 ? 6.184 8.627 1.532 1.00 0.00 30 ALA A N 19
ATOM 21809 C CA . ALA A 1 30 ? 4.789 8.575 1.939 1.00 0.00 30 ALA A CA 19
ATOM 21810 C C . ALA A 1 30 ? 4.649 8.988 3.399 1.00 0.00 30 ALA A C 19
ATOM 21811 O O . ALA A 1 30 ? 3.699 9.672 3.774 1.00 0.00 30 ALA A O 19
ATOM 21818 N N . GLU A 1 31 ? 5.612 8.569 4.214 1.00 0.00 31 GLU A N 19
ATOM 21819 C CA . GLU A 1 31 ? 5.605 8.900 5.638 1.00 0.00 31 GLU A CA 19
ATOM 21820 C C . GLU A 1 31 ? 5.513 10.411 5.828 1.00 0.00 31 GLU A C 19
ATOM 21821 O O . GLU A 1 31 ? 4.848 10.895 6.744 1.00 0.00 31 GLU A O 19
ATOM 21833 N N . ALA A 1 32 ? 6.181 11.146 4.945 1.00 0.00 32 ALA A N 19
ATOM 21834 C CA . ALA A 1 32 ? 6.176 12.604 4.991 1.00 0.00 32 ALA A CA 19
ATOM 21835 C C . ALA A 1 32 ? 4.751 13.129 5.001 1.00 0.00 32 ALA A C 19
ATOM 21836 O O . ALA A 1 32 ? 4.385 13.945 5.847 1.00 0.00 32 ALA A O 19
ATOM 21843 N N . LYS A 1 33 ? 3.939 12.636 4.070 1.00 0.00 33 LYS A N 19
ATOM 21844 C CA . LYS A 1 33 ? 2.543 13.043 4.001 1.00 0.00 33 LYS A CA 19
ATOM 21845 C C . LYS A 1 33 ? 1.839 12.629 5.284 1.00 0.00 33 LYS A C 19
ATOM 21846 O O . LYS A 1 33 ? 0.880 13.264 5.720 1.00 0.00 33 LYS A O 19
ATOM 21865 N N . GLY A 1 34 ? 2.348 11.559 5.890 1.00 0.00 34 GLY A N 19
ATOM 21866 C CA . GLY A 1 34 ? 1.793 11.062 7.126 1.00 0.00 34 GLY A CA 19
ATOM 21867 C C . GLY A 1 34 ? 1.026 9.772 6.937 1.00 0.00 34 GLY A C 19
ATOM 21868 O O . GLY A 1 34 ? 0.044 9.516 7.633 1.00 0.00 34 GLY A O 19
ATOM 21872 N N . PHE A 1 35 ? 1.485 8.953 5.999 1.00 0.00 35 PHE A N 19
ATOM 21873 C CA . PHE A 1 35 ? 0.846 7.678 5.727 1.00 0.00 35 PHE A CA 19
ATOM 21874 C C . PHE A 1 35 ? 1.615 6.539 6.379 1.00 0.00 35 PHE A C 19
ATOM 21875 O O . PHE A 1 35 ? 2.813 6.651 6.638 1.00 0.00 35 PHE A O 19
ATOM 21892 N N . ASP A 1 36 ? 0.922 5.437 6.629 1.00 0.00 36 ASP A N 19
ATOM 21893 C CA . ASP A 1 36 ? 1.543 4.271 7.236 1.00 0.00 36 ASP A CA 19
ATOM 21894 C C . ASP A 1 36 ? 2.221 3.430 6.164 1.00 0.00 36 ASP A C 19
ATOM 21895 O O . ASP A 1 36 ? 1.577 2.609 5.511 1.00 0.00 36 ASP A O 19
ATOM 21904 N N . SER A 1 37 ? 3.517 3.655 5.964 1.00 0.00 37 SER A N 19
ATOM 21905 C CA . SER A 1 37 ? 4.260 2.927 4.946 1.00 0.00 37 SER A CA 19
ATOM 21906 C C . SER A 1 37 ? 4.656 1.545 5.440 1.00 0.00 37 SER A C 19
ATOM 21907 O O . SER A 1 37 ? 4.741 1.298 6.642 1.00 0.00 37 SER A O 19
ATOM 21915 N N . ILE A 1 38 ? 4.866 0.641 4.494 1.00 0.00 38 ILE A N 19
ATOM 21916 C CA . ILE A 1 38 ? 5.222 -0.733 4.808 1.00 0.00 38 ILE A CA 19
ATOM 21917 C C . ILE A 1 38 ? 5.991 -1.369 3.653 1.00 0.00 38 ILE A C 19
ATOM 21918 O O . ILE A 1 38 ? 5.640 -1.188 2.489 1.00 0.00 38 ILE A O 19
ATOM 21934 N N . VAL A 1 39 ? 7.041 -2.114 3.984 1.00 0.00 39 VAL A N 19
ATOM 21935 C CA . VAL A 1 39 ? 7.856 -2.769 2.971 1.00 0.00 39 VAL A CA 19
ATOM 21936 C C . VAL A 1 39 ? 7.811 -4.287 3.117 1.00 0.00 39 VAL A C 19
ATOM 21937 O O . VAL A 1 39 ? 8.269 -4.834 4.121 1.00 0.00 39 VAL A O 19
ATOM 21950 N N . LEU A 1 40 ? 7.262 -4.971 2.112 1.00 0.00 40 LEU A N 19
ATOM 21951 C CA . LEU A 1 40 ? 7.170 -6.425 2.144 1.00 0.00 40 LEU A CA 19
ATOM 21952 C C . LEU A 1 40 ? 7.927 -7.040 0.972 1.00 0.00 40 LEU A C 19
ATOM 21953 O O . LEU A 1 40 ? 7.817 -6.578 -0.163 1.00 0.00 40 LEU A O 19
ATOM 21969 N N . LEU A 1 41 ? 8.702 -8.077 1.258 1.00 0.00 41 LEU A N 19
ATOM 21970 C CA . LEU A 1 41 ? 9.486 -8.749 0.233 1.00 0.00 41 LEU A CA 19
ATOM 21971 C C . LEU A 1 41 ? 8.756 -9.964 -0.340 1.00 0.00 41 LEU A C 19
ATOM 21972 O O . LEU A 1 41 ? 8.502 -10.940 0.365 1.00 0.00 41 LEU A O 19
ATOM 21988 N N . LYS A 1 42 ? 8.477 -9.908 -1.636 1.00 0.00 42 LYS A N 19
ATOM 21989 C CA . LYS A 1 42 ? 7.835 -11.014 -2.336 1.00 0.00 42 LYS A CA 19
ATOM 21990 C C . LYS A 1 42 ? 8.861 -11.640 -3.270 1.00 0.00 42 LYS A C 19
ATOM 21991 O O . LYS A 1 42 ? 9.789 -10.954 -3.691 1.00 0.00 42 LYS A O 19
ATOM 22010 N N . ASP A 1 43 ? 8.708 -12.929 -3.576 1.00 0.00 43 ASP A N 19
ATOM 22011 C CA . ASP A 1 43 ? 9.654 -13.637 -4.449 1.00 0.00 43 ASP A CA 19
ATOM 22012 C C . ASP A 1 43 ? 11.066 -13.046 -4.317 1.00 0.00 43 ASP A C 19
ATOM 22013 O O . ASP A 1 43 ? 11.866 -13.507 -3.506 1.00 0.00 43 ASP A O 19
ATOM 22022 N N . GLY A 1 44 ? 11.352 -12.006 -5.105 1.00 0.00 44 GLY A N 19
ATOM 22023 C CA . GLY A 1 44 ? 12.644 -11.352 -5.045 1.00 0.00 44 GLY A CA 19
ATOM 22024 C C . GLY A 1 44 ? 12.525 -9.832 -5.096 1.00 0.00 44 GLY A C 19
ATOM 22025 O O . GLY A 1 44 ? 13.529 -9.134 -5.238 1.00 0.00 44 GLY A O 19
ATOM 22029 N N . LEU A 1 45 ? 11.295 -9.313 -4.979 1.00 0.00 45 LEU A N 19
ATOM 22030 C CA . LEU A 1 45 ? 11.065 -7.866 -5.014 1.00 0.00 45 LEU A CA 19
ATOM 22031 C C . LEU A 1 45 ? 10.479 -7.359 -3.700 1.00 0.00 45 LEU A C 19
ATOM 22032 O O . LEU A 1 45 ? 9.911 -8.122 -2.924 1.00 0.00 45 LEU A O 19
ATOM 22048 N N . TYR A 1 46 ? 10.607 -6.057 -3.477 1.00 0.00 46 TYR A N 19
ATOM 22049 C CA . TYR A 1 46 ? 10.077 -5.422 -2.277 1.00 0.00 46 TYR A CA 19
ATOM 22050 C C . TYR A 1 46 ? 8.975 -4.439 -2.649 1.00 0.00 46 TYR A C 19
ATOM 22051 O O . TYR A 1 46 ? 9.108 -3.681 -3.608 1.00 0.00 46 TYR A O 19
ATOM 22069 N N . LYS A 1 47 ? 7.887 -4.457 -1.890 1.00 0.00 47 LYS A N 19
ATOM 22070 C CA . LYS A 1 47 ? 6.762 -3.566 -2.147 1.00 0.00 47 LYS A CA 19
ATOM 22071 C C . LYS A 1 47 ? 6.672 -2.476 -1.104 1.00 0.00 47 LYS A C 19
ATOM 22072 O O . LYS A 1 47 ? 7.039 -2.670 0.052 1.00 0.00 47 LYS A O 19
ATOM 22091 N N . VAL A 1 48 ? 6.164 -1.331 -1.527 1.00 0.00 48 VAL A N 19
ATOM 22092 C CA . VAL A 1 48 ? 6.001 -0.196 -0.646 1.00 0.00 48 VAL A CA 19
ATOM 22093 C C . VAL A 1 48 ? 4.544 0.247 -0.613 1.00 0.00 48 VAL A C 19
ATOM 22094 O O . VAL A 1 48 ? 4.070 0.938 -1.513 1.00 0.00 48 VAL A O 19
ATOM 22107 N N . GLN A 1 49 ? 3.837 -0.175 0.430 1.00 0.00 49 GLN A N 19
ATOM 22108 C CA . GLN A 1 49 ? 2.429 0.156 0.588 1.00 0.00 49 GLN A CA 19
ATOM 22109 C C . GLN A 1 49 ? 2.237 1.233 1.651 1.00 0.00 49 GLN A C 19
ATOM 22110 O O . GLN A 1 49 ? 2.921 1.243 2.673 1.00 0.00 49 GLN A O 19
ATOM 22124 N N . ILE A 1 50 ? 1.296 2.134 1.400 1.00 0.00 50 ILE A N 19
ATOM 22125 C CA . ILE A 1 50 ? 0.999 3.209 2.328 1.00 0.00 50 ILE A CA 19
ATOM 22126 C C . ILE A 1 50 ? -0.505 3.373 2.527 1.00 0.00 50 ILE A C 19
ATOM 22127 O O . ILE A 1 50 ? -1.257 3.591 1.582 1.00 0.00 50 ILE A O 19
ATOM 22143 N N . GLY A 1 51 ? -0.915 3.264 3.782 1.00 0.00 51 GLY A N 19
ATOM 22144 C CA . GLY A 1 51 ? -2.315 3.399 4.141 1.00 0.00 51 GLY A CA 19
ATOM 22145 C C . GLY A 1 51 ? -3.115 2.138 3.878 1.00 0.00 51 GLY A C 19
ATOM 22146 O O . GLY A 1 51 ? -3.442 1.830 2.733 1.00 0.00 51 GLY A O 19
ATOM 22150 N N . ALA A 1 52 ? -3.440 1.413 4.945 1.00 0.00 52 ALA A N 19
ATOM 22151 C CA . ALA A 1 52 ? -4.217 0.184 4.831 1.00 0.00 52 ALA A CA 19
ATOM 22152 C C . ALA A 1 52 ? -5.424 0.233 5.761 1.00 0.00 52 ALA A C 19
ATOM 22153 O O . ALA A 1 52 ? -5.282 0.467 6.960 1.00 0.00 52 ALA A O 19
ATOM 22160 N N . PHE A 1 53 ? -6.614 0.025 5.205 1.00 0.00 53 PHE A N 19
ATOM 22161 C CA . PHE A 1 53 ? -7.836 0.064 6.001 1.00 0.00 53 PHE A CA 19
ATOM 22162 C C . PHE A 1 53 ? -8.855 -0.962 5.515 1.00 0.00 53 PHE A C 19
ATOM 22163 O O . PHE A 1 53 ? -8.660 -1.618 4.488 1.00 0.00 53 PHE A O 19
ATOM 22180 N N . SER A 1 54 ? -9.947 -1.088 6.263 1.00 0.00 54 SER A N 19
ATOM 22181 C CA . SER A 1 54 ? -11.011 -2.022 5.922 1.00 0.00 54 SER A CA 19
ATOM 22182 C C . SER A 1 54 ? -11.968 -1.414 4.899 1.00 0.00 54 SER A C 19
ATOM 22183 O O . SER A 1 54 ? -12.740 -2.129 4.262 1.00 0.00 54 SER A O 19
ATOM 22191 N N . SER A 1 55 ? -11.913 -0.093 4.745 1.00 0.00 55 SER A N 19
ATOM 22192 C CA . SER A 1 55 ? -12.777 0.605 3.797 1.00 0.00 55 SER A CA 19
ATOM 22193 C C . SER A 1 55 ? -11.965 1.194 2.644 1.00 0.00 55 SER A C 19
ATOM 22194 O O . SER A 1 55 ? -10.967 1.878 2.860 1.00 0.00 55 SER A O 19
ATOM 22202 N N . LYS A 1 56 ? -12.404 0.918 1.419 1.00 0.00 56 LYS A N 19
ATOM 22203 C CA . LYS A 1 56 ? -11.723 1.413 0.228 1.00 0.00 56 LYS A CA 19
ATOM 22204 C C . LYS A 1 56 ? -11.614 2.934 0.246 1.00 0.00 56 LYS A C 19
ATOM 22205 O O . LYS A 1 56 ? -10.627 3.499 -0.228 1.00 0.00 56 LYS A O 19
ATOM 22224 N N . ASP A 1 57 ? -12.631 3.594 0.791 1.00 0.00 57 ASP A N 19
ATOM 22225 C CA . ASP A 1 57 ? -12.644 5.052 0.866 1.00 0.00 57 ASP A CA 19
ATOM 22226 C C . ASP A 1 57 ? -11.357 5.582 1.489 1.00 0.00 57 ASP A C 19
ATOM 22227 O O . ASP A 1 57 ? -10.891 6.669 1.148 1.00 0.00 57 ASP A O 19
ATOM 22236 N N . ASN A 1 58 ? -10.787 4.805 2.404 1.00 0.00 58 ASN A N 19
ATOM 22237 C CA . ASN A 1 58 ? -9.552 5.196 3.073 1.00 0.00 58 ASN A CA 19
ATOM 22238 C C . ASN A 1 58 ? -8.369 5.108 2.115 1.00 0.00 58 ASN A C 19
ATOM 22239 O O . ASN A 1 58 ? -7.583 6.047 1.993 1.00 0.00 58 ASN A O 19
ATOM 22250 N N . ALA A 1 59 ? -8.251 3.974 1.434 1.00 0.00 59 ALA A N 19
ATOM 22251 C CA . ALA A 1 59 ? -7.169 3.757 0.481 1.00 0.00 59 ALA A CA 19
ATOM 22252 C C . ALA A 1 59 ? -7.214 4.786 -0.643 1.00 0.00 59 ALA A C 19
ATOM 22253 O O . ALA A 1 59 ? -6.184 5.324 -1.037 1.00 0.00 59 ALA A O 19
ATOM 22260 N N . ASP A 1 60 ? -8.409 5.057 -1.157 1.00 0.00 60 ASP A N 19
ATOM 22261 C CA . ASP A 1 60 ? -8.569 6.024 -2.237 1.00 0.00 60 ASP A CA 19
ATOM 22262 C C . ASP A 1 60 ? -8.066 7.400 -1.815 1.00 0.00 60 ASP A C 19
ATOM 22263 O O . ASP A 1 60 ? -7.262 8.018 -2.513 1.00 0.00 60 ASP A O 19
ATOM 22272 N N . THR A 1 61 ? -8.541 7.874 -0.667 1.00 0.00 61 THR A N 19
ATOM 22273 C CA . THR A 1 61 ? -8.137 9.176 -0.151 1.00 0.00 61 THR A CA 19
ATOM 22274 C C . THR A 1 61 ? -6.624 9.243 0.031 1.00 0.00 61 THR A C 19
ATOM 22275 O O . THR A 1 61 ? -6.003 10.275 -0.218 1.00 0.00 61 THR A O 19
ATOM 22286 N N . LEU A 1 62 ? -6.038 8.128 0.458 1.00 0.00 62 LEU A N 19
ATOM 22287 C CA . LEU A 1 62 ? -4.597 8.042 0.668 1.00 0.00 62 LEU A CA 19
ATOM 22288 C C . LEU A 1 62 ? -3.873 8.104 -0.649 1.00 0.00 62 LEU A C 19
ATOM 22289 O O . LEU A 1 62 ? -2.919 8.864 -0.829 1.00 0.00 62 LEU A O 19
ATOM 22305 N N . ALA A 1 63 ? -4.318 7.252 -1.555 1.00 0.00 63 ALA A N 19
ATOM 22306 C CA . ALA A 1 63 ? -3.708 7.148 -2.851 1.00 0.00 63 ALA A CA 19
ATOM 22307 C C . ALA A 1 63 ? -3.646 8.507 -3.539 1.00 0.00 63 ALA A C 19
ATOM 22308 O O . ALA A 1 63 ? -2.567 9.001 -3.867 1.00 0.00 63 ALA A O 19
ATOM 22315 N N . ALA A 1 64 ? -4.814 9.111 -3.746 1.00 0.00 64 ALA A N 19
ATOM 22316 C CA . ALA A 1 64 ? -4.898 10.418 -4.386 1.00 0.00 64 ALA A CA 19
ATOM 22317 C C . ALA A 1 64 ? -3.989 11.416 -3.682 1.00 0.00 64 ALA A C 19
ATOM 22318 O O . ALA A 1 64 ? -3.364 12.264 -4.319 1.00 0.00 64 ALA A O 19
ATOM 22325 N N . ARG A 1 65 ? -3.903 11.293 -2.361 1.00 0.00 65 ARG A N 19
ATOM 22326 C CA . ARG A 1 65 ? -3.055 12.166 -1.566 1.00 0.00 65 ARG A CA 19
ATOM 22327 C C . ARG A 1 65 ? -1.595 11.948 -1.942 1.00 0.00 65 ARG A C 19
ATOM 22328 O O . ARG A 1 65 ? -0.819 12.897 -2.045 1.00 0.00 65 ARG A O 19
ATOM 22349 N N . ALA A 1 66 ? -1.239 10.687 -2.168 1.00 0.00 66 ALA A N 19
ATOM 22350 C CA . ALA A 1 66 ? 0.118 10.340 -2.557 1.00 0.00 66 ALA A CA 19
ATOM 22351 C C . ALA A 1 66 ? 0.426 10.942 -3.915 1.00 0.00 66 ALA A C 19
ATOM 22352 O O . ALA A 1 66 ? 1.515 11.464 -4.140 1.00 0.00 66 ALA A O 19
ATOM 22359 N N . LYS A 1 67 ? -0.552 10.889 -4.811 1.00 0.00 67 LYS A N 19
ATOM 22360 C CA . LYS A 1 67 ? -0.391 11.455 -6.140 1.00 0.00 67 LYS A CA 19
ATOM 22361 C C . LYS A 1 67 ? -0.158 12.954 -6.031 1.00 0.00 67 LYS A C 19
ATOM 22362 O O . LYS A 1 67 ? 0.764 13.500 -6.638 1.00 0.00 67 LYS A O 19
ATOM 22381 N N . ASN A 1 68 ? -0.988 13.608 -5.229 1.00 0.00 68 ASN A N 19
ATOM 22382 C CA . ASN A 1 68 ? -0.864 15.039 -5.001 1.00 0.00 68 ASN A CA 19
ATOM 22383 C C . ASN A 1 68 ? 0.407 15.329 -4.208 1.00 0.00 68 ASN A C 19
ATOM 22384 O O . ASN A 1 68 ? 0.975 16.417 -4.289 1.00 0.00 68 ASN A O 19
ATOM 22395 N N . ALA A 1 69 ? 0.840 14.333 -3.440 1.00 0.00 69 ALA A N 19
ATOM 22396 C CA . ALA A 1 69 ? 2.039 14.447 -2.621 1.00 0.00 69 ALA A CA 19
ATOM 22397 C C . ALA A 1 69 ? 3.306 14.312 -3.462 1.00 0.00 69 ALA A C 19
ATOM 22398 O O . ALA A 1 69 ? 4.379 14.757 -3.058 1.00 0.00 69 ALA A O 19
ATOM 22405 N N . GLY A 1 70 ? 3.176 13.682 -4.626 1.00 0.00 70 GLY A N 19
ATOM 22406 C CA . GLY A 1 70 ? 4.318 13.486 -5.495 1.00 0.00 70 GLY A CA 19
ATOM 22407 C C . GLY A 1 70 ? 4.709 12.026 -5.573 1.00 0.00 70 GLY A C 19
ATOM 22408 O O . GLY A 1 70 ? 5.854 11.693 -5.879 1.00 0.00 70 GLY A O 19
ATOM 22412 N N . PHE A 1 71 ? 3.748 11.155 -5.282 1.00 0.00 71 PHE A N 19
ATOM 22413 C CA . PHE A 1 71 ? 3.970 9.721 -5.299 1.00 0.00 71 PHE A CA 19
ATOM 22414 C C . PHE A 1 71 ? 2.874 9.041 -6.112 1.00 0.00 71 PHE A C 19
ATOM 22415 O O . PHE A 1 71 ? 1.743 9.514 -6.150 1.00 0.00 71 PHE A O 19
ATOM 22432 N N . ASP A 1 72 ? 3.202 7.931 -6.756 1.00 0.00 72 ASP A N 19
ATOM 22433 C CA . ASP A 1 72 ? 2.221 7.212 -7.557 1.00 0.00 72 ASP A CA 19
ATOM 22434 C C . ASP A 1 72 ? 1.533 6.130 -6.734 1.00 0.00 72 ASP A C 19
ATOM 22435 O O . ASP A 1 72 ? 1.813 4.943 -6.901 1.00 0.00 72 ASP A O 19
ATOM 22444 N N . ALA A 1 73 ? 0.626 6.538 -5.845 1.00 0.00 73 ALA A N 19
ATOM 22445 C CA . ALA A 1 73 ? -0.095 5.587 -5.004 1.00 0.00 73 ALA A CA 19
ATOM 22446 C C . ALA A 1 73 ? -1.327 5.027 -5.706 1.00 0.00 73 ALA A C 19
ATOM 22447 O O . ALA A 1 73 ? -2.048 5.747 -6.395 1.00 0.00 73 ALA A O 19
ATOM 22454 N N . ILE A 1 74 ? -1.563 3.736 -5.505 1.00 0.00 74 ILE A N 19
ATOM 22455 C CA . ILE A 1 74 ? -2.712 3.058 -6.092 1.00 0.00 74 ILE A CA 19
ATOM 22456 C C . ILE A 1 74 ? -3.417 2.218 -5.034 1.00 0.00 74 ILE A C 19
ATOM 22457 O O . ILE A 1 74 ? -2.787 1.742 -4.096 1.00 0.00 74 ILE A O 19
ATOM 22473 N N . VAL A 1 75 ? -4.723 2.035 -5.185 1.00 0.00 75 VAL A N 19
ATOM 22474 C CA . VAL A 1 75 ? -5.486 1.244 -4.226 1.00 0.00 75 VAL A CA 19
ATOM 22475 C C . VAL A 1 75 ? -5.812 -0.132 -4.788 1.00 0.00 75 VAL A C 19
ATOM 22476 O O . VAL A 1 75 ? -6.193 -0.266 -5.952 1.00 0.00 75 VAL A O 19
ATOM 22489 N N . ILE A 1 76 ? -5.658 -1.156 -3.955 1.00 0.00 76 ILE A N 19
ATOM 22490 C CA . ILE A 1 76 ? -5.933 -2.523 -4.371 1.00 0.00 76 ILE A CA 19
ATOM 22491 C C . ILE A 1 76 ? -6.688 -3.290 -3.292 1.00 0.00 76 ILE A C 19
ATOM 22492 O O . ILE A 1 76 ? -6.394 -3.164 -2.098 1.00 0.00 76 ILE A O 19
ATOM 22508 N N . LEU A 1 77 ? -7.662 -4.085 -3.725 1.00 0.00 77 LEU A N 19
ATOM 22509 C CA . LEU A 1 77 ? -8.470 -4.885 -2.817 1.00 0.00 77 LEU A CA 19
ATOM 22510 C C . LEU A 1 77 ? -8.034 -6.347 -2.866 1.00 0.00 77 LEU A C 19
ATOM 22511 O O . LEU A 1 77 ? -8.327 -7.061 -3.825 1.00 0.00 77 LEU A O 19
ATOM 22527 N N . GLU A 1 78 ? -7.327 -6.787 -1.829 1.00 0.00 78 GLU A N 19
ATOM 22528 C CA . GLU A 1 78 ? -6.847 -8.164 -1.761 1.00 0.00 78 GLU A CA 19
ATOM 22529 C C . GLU A 1 78 ? -7.297 -8.840 -0.470 1.00 0.00 78 GLU A C 19
ATOM 22530 O O . GLU A 1 78 ? -7.430 -8.192 0.569 1.00 0.00 78 GLU A O 19
ATOM 22542 N N . SER A 1 79 ? -7.529 -10.146 -0.543 1.00 0.00 79 SER A N 19
ATOM 22543 C CA . SER A 1 79 ? -7.963 -10.914 0.620 1.00 0.00 79 SER A CA 19
ATOM 22544 C C . SER A 1 79 ? -6.766 -11.517 1.349 1.00 0.00 79 SER A C 19
ATOM 22545 O O . SER A 1 79 ? -6.233 -12.537 0.865 1.00 0.00 79 SER A O 19
ATOM 22554 N N . LEU A 1 1 ? -7.571 -1.621 13.997 1.00 0.00 1 LEU A N 20
ATOM 22555 C CA . LEU A 1 1 ? -8.428 -2.795 13.683 1.00 0.00 1 LEU A CA 20
ATOM 22556 C C . LEU A 1 1 ? -7.602 -3.936 13.097 1.00 0.00 1 LEU A C 20
ATOM 22557 O O . LEU A 1 1 ? -6.581 -3.709 12.447 1.00 0.00 1 LEU A O 20
ATOM 22575 N N . LYS A 1 2 ? -8.049 -5.165 13.335 1.00 0.00 2 LYS A N 20
ATOM 22576 C CA . LYS A 1 2 ? -7.350 -6.342 12.831 1.00 0.00 2 LYS A CA 20
ATOM 22577 C C . LYS A 1 2 ? -8.341 -7.435 12.437 1.00 0.00 2 LYS A C 20
ATOM 22578 O O . LYS A 1 2 ? -8.238 -8.018 11.357 1.00 0.00 2 LYS A O 20
ATOM 22597 N N . LYS A 1 3 ? -9.298 -7.706 13.317 1.00 0.00 3 LYS A N 20
ATOM 22598 C CA . LYS A 1 3 ? -10.307 -8.728 13.060 1.00 0.00 3 LYS A CA 20
ATOM 22599 C C . LYS A 1 3 ? -11.650 -8.092 12.716 1.00 0.00 3 LYS A C 20
ATOM 22600 O O . LYS A 1 3 ? -12.451 -7.795 13.601 1.00 0.00 3 LYS A O 20
ATOM 22619 N N . THR A 1 4 ? -11.889 -7.888 11.424 1.00 0.00 4 THR A N 20
ATOM 22620 C CA . THR A 1 4 ? -13.136 -7.288 10.964 1.00 0.00 4 THR A CA 20
ATOM 22621 C C . THR A 1 4 ? -13.761 -8.120 9.849 1.00 0.00 4 THR A C 20
ATOM 22622 O O . THR A 1 4 ? -14.961 -8.396 9.863 1.00 0.00 4 THR A O 20
ATOM 22633 N N . SER A 1 5 ? -12.939 -8.520 8.884 1.00 0.00 5 SER A N 20
ATOM 22634 C CA . SER A 1 5 ? -13.410 -9.321 7.761 1.00 0.00 5 SER A CA 20
ATOM 22635 C C . SER A 1 5 ? -12.240 -9.837 6.930 1.00 0.00 5 SER A C 20
ATOM 22636 O O . SER A 1 5 ? -11.372 -9.069 6.518 1.00 0.00 5 SER A O 20
ATOM 22644 N N . SER A 1 6 ? -12.224 -11.145 6.691 1.00 0.00 6 SER A N 20
ATOM 22645 C CA . SER A 1 6 ? -11.161 -11.766 5.910 1.00 0.00 6 SER A CA 20
ATOM 22646 C C . SER A 1 6 ? -11.605 -11.991 4.469 1.00 0.00 6 SER A C 20
ATOM 22647 O O . SER A 1 6 ? -11.222 -12.976 3.837 1.00 0.00 6 SER A O 20
ATOM 22655 N N . SER A 1 7 ? -12.416 -11.071 3.954 1.00 0.00 7 SER A N 20
ATOM 22656 C CA . SER A 1 7 ? -12.913 -11.171 2.588 1.00 0.00 7 SER A CA 20
ATOM 22657 C C . SER A 1 7 ? -12.124 -10.257 1.654 1.00 0.00 7 SER A C 20
ATOM 22658 O O . SER A 1 7 ? -11.962 -10.553 0.470 1.00 0.00 7 SER A O 20
ATOM 22666 N N . GLY A 1 8 ? -11.636 -9.144 2.195 1.00 0.00 8 GLY A N 20
ATOM 22667 C CA . GLY A 1 8 ? -10.871 -8.206 1.397 1.00 0.00 8 GLY A CA 20
ATOM 22668 C C . GLY A 1 8 ? -10.325 -7.055 2.219 1.00 0.00 8 GLY A C 20
ATOM 22669 O O . GLY A 1 8 ? -10.798 -6.795 3.325 1.00 0.00 8 GLY A O 20
ATOM 22673 N N . LEU A 1 9 ? -9.329 -6.360 1.677 1.00 0.00 9 LEU A N 20
ATOM 22674 C CA . LEU A 1 9 ? -8.725 -5.231 2.365 1.00 0.00 9 LEU A CA 20
ATOM 22675 C C . LEU A 1 9 ? -8.348 -4.157 1.365 1.00 0.00 9 LEU A C 20
ATOM 22676 O O . LEU A 1 9 ? -7.844 -4.452 0.283 1.00 0.00 9 LEU A O 20
ATOM 22692 N N . TYR A 1 10 ? -8.585 -2.908 1.732 1.00 0.00 10 TYR A N 20
ATOM 22693 C CA . TYR A 1 10 ? -8.261 -1.796 0.862 1.00 0.00 10 TYR A CA 20
ATOM 22694 C C . TYR A 1 10 ? -6.970 -1.144 1.317 1.00 0.00 10 TYR A C 20
ATOM 22695 O O . TYR A 1 10 ? -6.934 -0.442 2.329 1.00 0.00 10 TYR A O 20
ATOM 22713 N N . LYS A 1 11 ? -5.909 -1.374 0.557 1.00 0.00 11 LYS A N 20
ATOM 22714 C CA . LYS A 1 11 ? -4.605 -0.803 0.876 1.00 0.00 11 LYS A CA 20
ATOM 22715 C C . LYS A 1 11 ? -4.058 -0.025 -0.316 1.00 0.00 11 LYS A C 20
ATOM 22716 O O . LYS A 1 11 ? -4.386 -0.330 -1.463 1.00 0.00 11 LYS A O 20
ATOM 22735 N N . VAL A 1 12 ? -3.223 0.977 -0.047 1.00 0.00 12 VAL A N 20
ATOM 22736 C CA . VAL A 1 12 ? -2.647 1.776 -1.123 1.00 0.00 12 VAL A CA 20
ATOM 22737 C C . VAL A 1 12 ? -1.178 1.407 -1.329 1.00 0.00 12 VAL A C 20
ATOM 22738 O O . VAL A 1 12 ? -0.445 1.228 -0.366 1.00 0.00 12 VAL A O 20
ATOM 22751 N N . GLN A 1 13 ? -0.761 1.273 -2.584 1.00 0.00 13 GLN A N 20
ATOM 22752 C CA . GLN A 1 13 ? 0.619 0.908 -2.899 1.00 0.00 13 GLN A CA 20
ATOM 22753 C C . GLN A 1 13 ? 1.232 1.886 -3.896 1.00 0.00 13 GLN A C 20
ATOM 22754 O O . GLN A 1 13 ? 0.590 2.270 -4.871 1.00 0.00 13 GLN A O 20
ATOM 22768 N N . ILE A 1 14 ? 2.468 2.304 -3.634 1.00 0.00 14 ILE A N 20
ATOM 22769 C CA . ILE A 1 14 ? 3.137 3.259 -4.509 1.00 0.00 14 ILE A CA 20
ATOM 22770 C C . ILE A 1 14 ? 4.248 2.632 -5.351 1.00 0.00 14 ILE A C 20
ATOM 22771 O O . ILE A 1 14 ? 4.798 3.300 -6.228 1.00 0.00 14 ILE A O 20
ATOM 22787 N N . GLY A 1 15 ? 4.576 1.357 -5.125 1.00 0.00 15 GLY A N 20
ATOM 22788 C CA . GLY A 1 15 ? 5.614 0.745 -5.941 1.00 0.00 15 GLY A CA 20
ATOM 22789 C C . GLY A 1 15 ? 6.232 -0.518 -5.368 1.00 0.00 15 GLY A C 20
ATOM 22790 O O . GLY A 1 15 ? 5.985 -0.890 -4.221 1.00 0.00 15 GLY A O 20
ATOM 22794 N N . ALA A 1 16 ? 7.075 -1.146 -6.189 1.00 0.00 16 ALA A N 20
ATOM 22795 C CA . ALA A 1 16 ? 7.806 -2.356 -5.822 1.00 0.00 16 ALA A CA 20
ATOM 22796 C C . ALA A 1 16 ? 9.118 -2.400 -6.605 1.00 0.00 16 ALA A C 20
ATOM 22797 O O . ALA A 1 16 ? 9.159 -1.993 -7.767 1.00 0.00 16 ALA A O 20
ATOM 22804 N N . PHE A 1 17 ? 10.193 -2.873 -5.980 1.00 0.00 17 PHE A N 20
ATOM 22805 C CA . PHE A 1 17 ? 11.488 -2.931 -6.654 1.00 0.00 17 PHE A CA 20
ATOM 22806 C C . PHE A 1 17 ? 12.364 -4.033 -6.076 1.00 0.00 17 PHE A C 20
ATOM 22807 O O . PHE A 1 17 ? 12.263 -4.368 -4.899 1.00 0.00 17 PHE A O 20
ATOM 22824 N N . LYS A 1 18 ? 13.233 -4.588 -6.914 1.00 0.00 18 LYS A N 20
ATOM 22825 C CA . LYS A 1 18 ? 14.136 -5.653 -6.492 1.00 0.00 18 LYS A CA 20
ATOM 22826 C C . LYS A 1 18 ? 15.051 -5.198 -5.355 1.00 0.00 18 LYS A C 20
ATOM 22827 O O . LYS A 1 18 ? 15.678 -6.023 -4.691 1.00 0.00 18 LYS A O 20
ATOM 22846 N N . VAL A 1 19 ? 15.135 -3.887 -5.135 1.00 0.00 19 VAL A N 20
ATOM 22847 C CA . VAL A 1 19 ? 15.986 -3.348 -4.079 1.00 0.00 19 VAL A CA 20
ATOM 22848 C C . VAL A 1 19 ? 15.167 -2.815 -2.907 1.00 0.00 19 VAL A C 20
ATOM 22849 O O . VAL A 1 19 ? 14.260 -2.000 -3.085 1.00 0.00 19 VAL A O 20
ATOM 22862 N N . LYS A 1 20 ? 15.499 -3.284 -1.707 1.00 0.00 20 LYS A N 20
ATOM 22863 C CA . LYS A 1 20 ? 14.816 -2.868 -0.495 1.00 0.00 20 LYS A CA 20
ATOM 22864 C C . LYS A 1 20 ? 15.194 -1.442 -0.129 1.00 0.00 20 LYS A C 20
ATOM 22865 O O . LYS A 1 20 ? 14.350 -0.667 0.311 1.00 0.00 20 LYS A O 20
ATOM 22884 N N . ALA A 1 21 ? 16.464 -1.088 -0.330 1.00 0.00 21 ALA A N 20
ATOM 22885 C CA . ALA A 1 21 ? 16.925 0.262 -0.032 1.00 0.00 21 ALA A CA 20
ATOM 22886 C C . ALA A 1 21 ? 16.052 1.272 -0.762 1.00 0.00 21 ALA A C 20
ATOM 22887 O O . ALA A 1 21 ? 15.752 2.349 -0.245 1.00 0.00 21 ALA A O 20
ATOM 22894 N N . ASN A 1 22 ? 15.618 0.888 -1.957 1.00 0.00 22 ASN A N 20
ATOM 22895 C CA . ASN A 1 22 ? 14.744 1.729 -2.754 1.00 0.00 22 ASN A CA 20
ATOM 22896 C C . ASN A 1 22 ? 13.348 1.706 -2.154 1.00 0.00 22 ASN A C 20
ATOM 22897 O O . ASN A 1 22 ? 12.619 2.696 -2.208 1.00 0.00 22 ASN A O 20
ATOM 22908 N N . ALA A 1 23 ? 12.988 0.565 -1.565 1.00 0.00 23 ALA A N 20
ATOM 22909 C CA . ALA A 1 23 ? 11.683 0.417 -0.935 1.00 0.00 23 ALA A CA 20
ATOM 22910 C C . ALA A 1 23 ? 11.623 1.184 0.387 1.00 0.00 23 ALA A C 20
ATOM 22911 O O . ALA A 1 23 ? 10.542 1.496 0.885 1.00 0.00 23 ALA A O 20
ATOM 22918 N N . ASP A 1 24 ? 12.793 1.486 0.946 1.00 0.00 24 ASP A N 20
ATOM 22919 C CA . ASP A 1 24 ? 12.877 2.215 2.207 1.00 0.00 24 ASP A CA 20
ATOM 22920 C C . ASP A 1 24 ? 12.736 3.713 1.974 1.00 0.00 24 ASP A C 20
ATOM 22921 O O . ASP A 1 24 ? 12.091 4.416 2.751 1.00 0.00 24 ASP A O 20
ATOM 22930 N N . SER A 1 25 ? 13.332 4.196 0.887 1.00 0.00 25 SER A N 20
ATOM 22931 C CA . SER A 1 25 ? 13.255 5.610 0.546 1.00 0.00 25 SER A CA 20
ATOM 22932 C C . SER A 1 25 ? 11.829 5.967 0.143 1.00 0.00 25 SER A C 20
ATOM 22933 O O . SER A 1 25 ? 11.329 7.049 0.454 1.00 0.00 25 SER A O 20
ATOM 22941 N N . LEU A 1 26 ? 11.179 5.033 -0.544 1.00 0.00 26 LEU A N 20
ATOM 22942 C CA . LEU A 1 26 ? 9.806 5.217 -0.990 1.00 0.00 26 LEU A CA 20
ATOM 22943 C C . LEU A 1 26 ? 8.863 5.304 0.207 1.00 0.00 26 LEU A C 20
ATOM 22944 O O . LEU A 1 26 ? 8.081 6.250 0.332 1.00 0.00 26 LEU A O 20
ATOM 22960 N N . ALA A 1 27 ? 8.954 4.322 1.099 1.00 0.00 27 ALA A N 20
ATOM 22961 C CA . ALA A 1 27 ? 8.122 4.300 2.295 1.00 0.00 27 ALA A CA 20
ATOM 22962 C C . ALA A 1 27 ? 8.343 5.566 3.119 1.00 0.00 27 ALA A C 20
ATOM 22963 O O . ALA A 1 27 ? 7.448 6.024 3.829 1.00 0.00 27 ALA A O 20
ATOM 22970 N N . SER A 1 28 ? 9.544 6.127 3.008 1.00 0.00 28 SER A N 20
ATOM 22971 C CA . SER A 1 28 ? 9.892 7.343 3.730 1.00 0.00 28 SER A CA 20
ATOM 22972 C C . SER A 1 28 ? 9.082 8.526 3.211 1.00 0.00 28 SER A C 20
ATOM 22973 O O . SER A 1 28 ? 8.599 9.353 3.988 1.00 0.00 28 SER A O 20
ATOM 22981 N N . ASN A 1 29 ? 8.931 8.602 1.889 1.00 0.00 29 ASN A N 20
ATOM 22982 C CA . ASN A 1 29 ? 8.173 9.684 1.273 1.00 0.00 29 ASN A CA 20
ATOM 22983 C C . ASN A 1 29 ? 6.734 9.685 1.772 1.00 0.00 29 ASN A C 20
ATOM 22984 O O . ASN A 1 29 ? 6.199 10.725 2.157 1.00 0.00 29 ASN A O 20
ATOM 22995 N N . ALA A 1 30 ? 6.111 8.512 1.760 1.00 0.00 30 ALA A N 20
ATOM 22996 C CA . ALA A 1 30 ? 4.734 8.379 2.208 1.00 0.00 30 ALA A CA 20
ATOM 22997 C C . ALA A 1 30 ? 4.593 8.834 3.651 1.00 0.00 30 ALA A C 20
ATOM 22998 O O . ALA A 1 30 ? 3.634 9.519 4.007 1.00 0.00 30 ALA A O 20
ATOM 23005 N N . GLU A 1 31 ? 5.558 8.450 4.479 1.00 0.00 31 GLU A N 20
ATOM 23006 C CA . GLU A 1 31 ? 5.541 8.823 5.886 1.00 0.00 31 GLU A CA 20
ATOM 23007 C C . GLU A 1 31 ? 5.456 10.338 6.033 1.00 0.00 31 GLU A C 20
ATOM 23008 O O . GLU A 1 31 ? 4.784 10.853 6.925 1.00 0.00 31 GLU A O 20
ATOM 23020 N N . ALA A 1 32 ? 6.139 11.043 5.136 1.00 0.00 32 ALA A N 20
ATOM 23021 C CA . ALA A 1 32 ? 6.141 12.499 5.140 1.00 0.00 32 ALA A CA 20
ATOM 23022 C C . ALA A 1 32 ? 4.715 13.030 5.131 1.00 0.00 32 ALA A C 20
ATOM 23023 O O . ALA A 1 32 ? 4.340 13.850 5.969 1.00 0.00 32 ALA A O 20
ATOM 23030 N N . LYS A 1 33 ? 3.912 12.534 4.194 1.00 0.00 33 LYS A N 20
ATOM 23031 C CA . LYS A 1 33 ? 2.518 12.942 4.107 1.00 0.00 33 LYS A CA 20
ATOM 23032 C C . LYS A 1 33 ? 1.795 12.530 5.382 1.00 0.00 33 LYS A C 20
ATOM 23033 O O . LYS A 1 33 ? 0.837 13.172 5.808 1.00 0.00 33 LYS A O 20
ATOM 23052 N N . GLY A 1 34 ? 2.286 11.455 5.992 1.00 0.00 34 GLY A N 20
ATOM 23053 C CA . GLY A 1 34 ? 1.711 10.964 7.223 1.00 0.00 34 GLY A CA 20
ATOM 23054 C C . GLY A 1 34 ? 0.969 9.658 7.035 1.00 0.00 34 GLY A C 20
ATOM 23055 O O . GLY A 1 34 ? -0.018 9.393 7.722 1.00 0.00 34 GLY A O 20
ATOM 23059 N N . PHE A 1 35 ? 1.450 8.836 6.112 1.00 0.00 35 PHE A N 20
ATOM 23060 C CA . PHE A 1 35 ? 0.833 7.548 5.848 1.00 0.00 35 PHE A CA 20
ATOM 23061 C C . PHE A 1 35 ? 1.632 6.426 6.494 1.00 0.00 35 PHE A C 20
ATOM 23062 O O . PHE A 1 35 ? 2.813 6.585 6.800 1.00 0.00 35 PHE A O 20
ATOM 23079 N N . ASP A 1 36 ? 0.983 5.287 6.686 1.00 0.00 36 ASP A N 20
ATOM 23080 C CA . ASP A 1 36 ? 1.638 4.133 7.281 1.00 0.00 36 ASP A CA 20
ATOM 23081 C C . ASP A 1 36 ? 2.303 3.299 6.197 1.00 0.00 36 ASP A C 20
ATOM 23082 O O . ASP A 1 36 ? 1.659 2.464 5.561 1.00 0.00 36 ASP A O 20
ATOM 23091 N N . SER A 1 37 ? 3.590 3.540 5.972 1.00 0.00 37 SER A N 20
ATOM 23092 C CA . SER A 1 37 ? 4.324 2.820 4.942 1.00 0.00 37 SER A CA 20
ATOM 23093 C C . SER A 1 37 ? 4.755 1.451 5.440 1.00 0.00 37 SER A C 20
ATOM 23094 O O . SER A 1 37 ? 4.859 1.215 6.643 1.00 0.00 37 SER A O 20
ATOM 23102 N N . ILE A 1 38 ? 4.985 0.545 4.501 1.00 0.00 38 ILE A N 20
ATOM 23103 C CA . ILE A 1 38 ? 5.381 -0.815 4.830 1.00 0.00 38 ILE A CA 20
ATOM 23104 C C . ILE A 1 38 ? 6.156 -1.449 3.679 1.00 0.00 38 ILE A C 20
ATOM 23105 O O . ILE A 1 38 ? 5.770 -1.326 2.516 1.00 0.00 38 ILE A O 20
ATOM 23121 N N . VAL A 1 39 ? 7.249 -2.128 4.009 1.00 0.00 39 VAL A N 20
ATOM 23122 C CA . VAL A 1 39 ? 8.075 -2.781 3.001 1.00 0.00 39 VAL A CA 20
ATOM 23123 C C . VAL A 1 39 ? 7.997 -4.298 3.126 1.00 0.00 39 VAL A C 20
ATOM 23124 O O . VAL A 1 39 ? 8.477 -4.875 4.101 1.00 0.00 39 VAL A O 20
ATOM 23137 N N . LEU A 1 40 ? 7.388 -4.944 2.133 1.00 0.00 40 LEU A N 20
ATOM 23138 C CA . LEU A 1 40 ? 7.252 -6.398 2.141 1.00 0.00 40 LEU A CA 20
ATOM 23139 C C . LEU A 1 40 ? 8.047 -7.024 1.000 1.00 0.00 40 LEU A C 20
ATOM 23140 O O . LEU A 1 40 ? 7.967 -6.576 -0.142 1.00 0.00 40 LEU A O 20
ATOM 23156 N N . LEU A 1 41 ? 8.818 -8.053 1.318 1.00 0.00 41 LEU A N 20
ATOM 23157 C CA . LEU A 1 41 ? 9.627 -8.736 0.321 1.00 0.00 41 LEU A CA 20
ATOM 23158 C C . LEU A 1 41 ? 8.863 -9.897 -0.313 1.00 0.00 41 LEU A C 20
ATOM 23159 O O . LEU A 1 41 ? 8.606 -10.912 0.334 1.00 0.00 41 LEU A O 20
ATOM 23175 N N . LYS A 1 42 ? 8.537 -9.749 -1.591 1.00 0.00 42 LYS A N 20
ATOM 23176 C CA . LYS A 1 42 ? 7.845 -10.794 -2.332 1.00 0.00 42 LYS A CA 20
ATOM 23177 C C . LYS A 1 42 ? 8.832 -11.483 -3.255 1.00 0.00 42 LYS A C 20
ATOM 23178 O O . LYS A 1 42 ? 9.806 -10.865 -3.670 1.00 0.00 42 LYS A O 20
ATOM 23197 N N . ASP A 1 43 ? 8.582 -12.752 -3.574 1.00 0.00 43 ASP A N 20
ATOM 23198 C CA . ASP A 1 43 ? 9.465 -13.520 -4.456 1.00 0.00 43 ASP A CA 20
ATOM 23199 C C . ASP A 1 43 ? 10.930 -13.093 -4.286 1.00 0.00 43 ASP A C 20
ATOM 23200 O O . ASP A 1 43 ? 11.683 -13.709 -3.534 1.00 0.00 43 ASP A O 20
ATOM 23209 N N . GLY A 1 44 ? 11.314 -12.018 -4.973 1.00 0.00 44 GLY A N 20
ATOM 23210 C CA . GLY A 1 44 ? 12.664 -11.499 -4.879 1.00 0.00 44 GLY A CA 20
ATOM 23211 C C . GLY A 1 44 ? 12.694 -9.980 -4.970 1.00 0.00 44 GLY A C 20
ATOM 23212 O O . GLY A 1 44 ? 13.745 -9.389 -5.225 1.00 0.00 44 GLY A O 20
ATOM 23216 N N . LEU A 1 45 ? 11.537 -9.347 -4.759 1.00 0.00 45 LEU A N 20
ATOM 23217 C CA . LEU A 1 45 ? 11.424 -7.890 -4.813 1.00 0.00 45 LEU A CA 20
ATOM 23218 C C . LEU A 1 45 ? 10.801 -7.338 -3.540 1.00 0.00 45 LEU A C 20
ATOM 23219 O O . LEU A 1 45 ? 10.219 -8.074 -2.747 1.00 0.00 45 LEU A O 20
ATOM 23235 N N . TYR A 1 46 ? 10.909 -6.029 -3.369 1.00 0.00 46 TYR A N 20
ATOM 23236 C CA . TYR A 1 46 ? 10.340 -5.352 -2.213 1.00 0.00 46 TYR A CA 20
ATOM 23237 C C . TYR A 1 46 ? 9.276 -4.363 -2.668 1.00 0.00 46 TYR A C 20
ATOM 23238 O O . TYR A 1 46 ? 9.452 -3.661 -3.662 1.00 0.00 46 TYR A O 20
ATOM 23256 N N . LYS A 1 47 ? 8.172 -4.308 -1.940 1.00 0.00 47 LYS A N 20
ATOM 23257 C CA . LYS A 1 47 ? 7.084 -3.400 -2.280 1.00 0.00 47 LYS A CA 20
ATOM 23258 C C . LYS A 1 47 ? 6.834 -2.416 -1.157 1.00 0.00 47 LYS A C 20
ATOM 23259 O O . LYS A 1 47 ? 7.174 -2.672 -0.004 1.00 0.00 47 LYS A O 20
ATOM 23278 N N . VAL A 1 48 ? 6.246 -1.283 -1.508 1.00 0.00 48 VAL A N 20
ATOM 23279 C CA . VAL A 1 48 ? 5.958 -0.247 -0.537 1.00 0.00 48 VAL A CA 20
ATOM 23280 C C . VAL A 1 48 ? 4.484 0.125 -0.545 1.00 0.00 48 VAL A C 20
ATOM 23281 O O . VAL A 1 48 ? 3.988 0.750 -1.483 1.00 0.00 48 VAL A O 20
ATOM 23294 N N . GLN A 1 49 ? 3.790 -0.265 0.519 1.00 0.00 49 GLN A N 20
ATOM 23295 C CA . GLN A 1 49 ? 2.372 0.021 0.660 1.00 0.00 49 GLN A CA 20
ATOM 23296 C C . GLN A 1 49 ? 2.148 1.098 1.713 1.00 0.00 49 GLN A C 20
ATOM 23297 O O . GLN A 1 49 ? 2.815 1.117 2.748 1.00 0.00 49 GLN A O 20
ATOM 23311 N N . ILE A 1 50 ? 1.202 1.991 1.445 1.00 0.00 50 ILE A N 20
ATOM 23312 C CA . ILE A 1 50 ? 0.887 3.066 2.367 1.00 0.00 50 ILE A CA 20
ATOM 23313 C C . ILE A 1 50 ? -0.622 3.242 2.529 1.00 0.00 50 ILE A C 20
ATOM 23314 O O . ILE A 1 50 ? -1.350 3.465 1.565 1.00 0.00 50 ILE A O 20
ATOM 23330 N N . GLY A 1 51 ? -1.060 3.141 3.774 1.00 0.00 51 GLY A N 20
ATOM 23331 C CA . GLY A 1 51 ? -2.464 3.289 4.107 1.00 0.00 51 GLY A CA 20
ATOM 23332 C C . GLY A 1 51 ? -3.267 2.030 3.847 1.00 0.00 51 GLY A C 20
ATOM 23333 O O . GLY A 1 51 ? -3.576 1.707 2.700 1.00 0.00 51 GLY A O 20
ATOM 23337 N N . ALA A 1 52 ? -3.616 1.325 4.917 1.00 0.00 52 ALA A N 20
ATOM 23338 C CA . ALA A 1 52 ? -4.399 0.100 4.809 1.00 0.00 52 ALA A CA 20
ATOM 23339 C C . ALA A 1 52 ? -5.614 0.162 5.729 1.00 0.00 52 ALA A C 20
ATOM 23340 O O . ALA A 1 52 ? -5.473 0.173 6.951 1.00 0.00 52 ALA A O 20
ATOM 23347 N N . PHE A 1 53 ? -6.802 0.217 5.137 1.00 0.00 53 PHE A N 20
ATOM 23348 C CA . PHE A 1 53 ? -8.034 0.297 5.916 1.00 0.00 53 PHE A CA 20
ATOM 23349 C C . PHE A 1 53 ? -9.055 -0.738 5.454 1.00 0.00 53 PHE A C 20
ATOM 23350 O O . PHE A 1 53 ? -8.873 -1.398 4.428 1.00 0.00 53 PHE A O 20
ATOM 23367 N N . SER A 1 54 ? -10.133 -0.866 6.221 1.00 0.00 54 SER A N 20
ATOM 23368 C CA . SER A 1 54 ? -11.197 -1.809 5.900 1.00 0.00 54 SER A CA 20
ATOM 23369 C C . SER A 1 54 ? -12.136 -1.236 4.842 1.00 0.00 54 SER A C 20
ATOM 23370 O O . SER A 1 54 ? -12.888 -1.973 4.205 1.00 0.00 54 SER A O 20
ATOM 23378 N N . SER A 1 55 ? -12.089 0.082 4.657 1.00 0.00 55 SER A N 20
ATOM 23379 C CA . SER A 1 55 ? -12.936 0.749 3.673 1.00 0.00 55 SER A CA 20
ATOM 23380 C C . SER A 1 55 ? -12.100 1.333 2.535 1.00 0.00 55 SER A C 20
ATOM 23381 O O . SER A 1 55 ? -11.107 2.021 2.771 1.00 0.00 55 SER A O 20
ATOM 23389 N N . LYS A 1 56 ? -12.511 1.050 1.302 1.00 0.00 56 LYS A N 20
ATOM 23390 C CA . LYS A 1 56 ? -11.802 1.543 0.126 1.00 0.00 56 LYS A CA 20
ATOM 23391 C C . LYS A 1 56 ? -11.699 3.065 0.136 1.00 0.00 56 LYS A C 20
ATOM 23392 O O . LYS A 1 56 ? -10.675 3.627 -0.247 1.00 0.00 56 LYS A O 20
ATOM 23411 N N . ASP A 1 57 ? -12.767 3.727 0.575 1.00 0.00 57 ASP A N 20
ATOM 23412 C CA . ASP A 1 57 ? -12.795 5.188 0.630 1.00 0.00 57 ASP A CA 20
ATOM 23413 C C . ASP A 1 57 ? -11.517 5.730 1.260 1.00 0.00 57 ASP A C 20
ATOM 23414 O O . ASP A 1 57 ? -11.051 6.816 0.918 1.00 0.00 57 ASP A O 20
ATOM 23423 N N . ASN A 1 58 ? -10.953 4.956 2.180 1.00 0.00 58 ASN A N 20
ATOM 23424 C CA . ASN A 1 58 ? -9.722 5.347 2.858 1.00 0.00 58 ASN A CA 20
ATOM 23425 C C . ASN A 1 58 ? -8.537 5.241 1.906 1.00 0.00 58 ASN A C 20
ATOM 23426 O O . ASN A 1 58 ? -7.748 6.175 1.771 1.00 0.00 58 ASN A O 20
ATOM 23437 N N . ALA A 1 59 ? -8.427 4.095 1.242 1.00 0.00 59 ALA A N 20
ATOM 23438 C CA . ALA A 1 59 ? -7.347 3.858 0.290 1.00 0.00 59 ALA A CA 20
ATOM 23439 C C . ALA A 1 59 ? -7.334 4.920 -0.800 1.00 0.00 59 ALA A C 20
ATOM 23440 O O . ALA A 1 59 ? -6.277 5.418 -1.174 1.00 0.00 59 ALA A O 20
ATOM 23447 N N . ASP A 1 60 ? -8.513 5.259 -1.312 1.00 0.00 60 ASP A N 20
ATOM 23448 C CA . ASP A 1 60 ? -8.627 6.263 -2.365 1.00 0.00 60 ASP A CA 20
ATOM 23449 C C . ASP A 1 60 ? -8.086 7.608 -1.893 1.00 0.00 60 ASP A C 20
ATOM 23450 O O . ASP A 1 60 ? -7.281 8.240 -2.577 1.00 0.00 60 ASP A O 20
ATOM 23459 N N . THR A 1 61 ? -8.535 8.041 -0.719 1.00 0.00 61 THR A N 20
ATOM 23460 C CA . THR A 1 61 ? -8.095 9.312 -0.154 1.00 0.00 61 THR A CA 20
ATOM 23461 C C . THR A 1 61 ? -6.587 9.318 0.060 1.00 0.00 61 THR A C 20
ATOM 23462 O O . THR A 1 61 ? -5.927 10.342 -0.118 1.00 0.00 61 THR A O 20
ATOM 23473 N N . LEU A 1 62 ? -6.043 8.163 0.429 1.00 0.00 62 LEU A N 20
ATOM 23474 C CA . LEU A 1 62 ? -4.608 8.020 0.656 1.00 0.00 62 LEU A CA 20
ATOM 23475 C C . LEU A 1 62 ? -3.867 8.100 -0.649 1.00 0.00 62 LEU A C 20
ATOM 23476 O O . LEU A 1 62 ? -2.909 8.856 -0.807 1.00 0.00 62 LEU A O 20
ATOM 23492 N N . ALA A 1 63 ? -4.310 7.266 -1.574 1.00 0.00 63 ALA A N 20
ATOM 23493 C CA . ALA A 1 63 ? -3.690 7.177 -2.865 1.00 0.00 63 ALA A CA 20
ATOM 23494 C C . ALA A 1 63 ? -3.623 8.547 -3.532 1.00 0.00 63 ALA A C 20
ATOM 23495 O O . ALA A 1 63 ? -2.544 9.042 -3.854 1.00 0.00 63 ALA A O 20
ATOM 23502 N N . ALA A 1 64 ? -4.792 9.158 -3.723 1.00 0.00 64 ALA A N 20
ATOM 23503 C CA . ALA A 1 64 ? -4.875 10.477 -4.339 1.00 0.00 64 ALA A CA 20
ATOM 23504 C C . ALA A 1 64 ? -3.939 11.451 -3.636 1.00 0.00 64 ALA A C 20
ATOM 23505 O O . ALA A 1 64 ? -3.299 12.287 -4.275 1.00 0.00 64 ALA A O 20
ATOM 23512 N N . ARG A 1 65 ? -3.846 11.317 -2.316 1.00 0.00 65 ARG A N 20
ATOM 23513 C CA . ARG A 1 65 ? -2.969 12.165 -1.526 1.00 0.00 65 ARG A CA 20
ATOM 23514 C C . ARG A 1 65 ? -1.519 11.895 -1.898 1.00 0.00 65 ARG A C 20
ATOM 23515 O O . ARG A 1 65 ? -0.702 12.814 -1.975 1.00 0.00 65 ARG A O 20
ATOM 23536 N N . ALA A 1 66 ? -1.211 10.625 -2.149 1.00 0.00 66 ALA A N 20
ATOM 23537 C CA . ALA A 1 66 ? 0.130 10.230 -2.538 1.00 0.00 66 ALA A CA 20
ATOM 23538 C C . ALA A 1 66 ? 0.469 10.827 -3.890 1.00 0.00 66 ALA A C 20
ATOM 23539 O O . ALA A 1 66 ? 1.566 11.342 -4.096 1.00 0.00 66 ALA A O 20
ATOM 23546 N N . LYS A 1 67 ? -0.494 10.780 -4.804 1.00 0.00 67 LYS A N 20
ATOM 23547 C CA . LYS A 1 67 ? -0.302 11.343 -6.131 1.00 0.00 67 LYS A CA 20
ATOM 23548 C C . LYS A 1 67 ? -0.041 12.837 -6.021 1.00 0.00 67 LYS A C 20
ATOM 23549 O O . LYS A 1 67 ? 0.893 13.366 -6.624 1.00 0.00 67 LYS A O 20
ATOM 23568 N N . ASN A 1 68 ? -0.860 13.506 -5.218 1.00 0.00 68 ASN A N 20
ATOM 23569 C CA . ASN A 1 68 ? -0.709 14.937 -4.990 1.00 0.00 68 ASN A CA 20
ATOM 23570 C C . ASN A 1 68 ? 0.552 15.196 -4.172 1.00 0.00 68 ASN A C 20
ATOM 23571 O O . ASN A 1 68 ? 1.142 16.273 -4.237 1.00 0.00 68 ASN A O 20
ATOM 23582 N N . ALA A 1 69 ? 0.954 14.186 -3.403 1.00 0.00 69 ALA A N 20
ATOM 23583 C CA . ALA A 1 69 ? 2.140 14.270 -2.564 1.00 0.00 69 ALA A CA 20
ATOM 23584 C C . ALA A 1 69 ? 3.413 14.105 -3.387 1.00 0.00 69 ALA A C 20
ATOM 23585 O O . ALA A 1 69 ? 4.489 14.538 -2.978 1.00 0.00 69 ALA A O 20
ATOM 23592 N N . GLY A 1 70 ? 3.285 13.463 -4.545 1.00 0.00 70 GLY A N 20
ATOM 23593 C CA . GLY A 1 70 ? 4.430 13.238 -5.401 1.00 0.00 70 GLY A CA 20
ATOM 23594 C C . GLY A 1 70 ? 4.788 11.769 -5.475 1.00 0.00 70 GLY A C 20
ATOM 23595 O O . GLY A 1 70 ? 5.932 11.411 -5.751 1.00 0.00 70 GLY A O 20
ATOM 23599 N N . PHE A 1 71 ? 3.800 10.919 -5.211 1.00 0.00 71 PHE A N 20
ATOM 23600 C CA . PHE A 1 71 ? 3.995 9.480 -5.230 1.00 0.00 71 PHE A CA 20
ATOM 23601 C C . PHE A 1 71 ? 2.901 8.817 -6.056 1.00 0.00 71 PHE A C 20
ATOM 23602 O O . PHE A 1 71 ? 1.775 9.306 -6.104 1.00 0.00 71 PHE A O 20
ATOM 23619 N N . ASP A 1 72 ? 3.223 7.706 -6.698 1.00 0.00 72 ASP A N 20
ATOM 23620 C CA . ASP A 1 72 ? 2.244 6.998 -7.513 1.00 0.00 72 ASP A CA 20
ATOM 23621 C C . ASP A 1 72 ? 1.531 5.930 -6.695 1.00 0.00 72 ASP A C 20
ATOM 23622 O O . ASP A 1 72 ? 1.783 4.739 -6.870 1.00 0.00 72 ASP A O 20
ATOM 23631 N N . ALA A 1 73 ? 0.635 6.354 -5.803 1.00 0.00 73 ALA A N 20
ATOM 23632 C CA . ALA A 1 73 ? -0.105 5.414 -4.969 1.00 0.00 73 ALA A CA 20
ATOM 23633 C C . ALA A 1 73 ? -1.359 4.903 -5.672 1.00 0.00 73 ALA A C 20
ATOM 23634 O O . ALA A 1 73 ? -2.063 5.657 -6.343 1.00 0.00 73 ALA A O 20
ATOM 23641 N N . ILE A 1 74 ? -1.633 3.617 -5.496 1.00 0.00 74 ILE A N 20
ATOM 23642 C CA . ILE A 1 74 ? -2.804 2.985 -6.088 1.00 0.00 74 ILE A CA 20
ATOM 23643 C C . ILE A 1 74 ? -3.528 2.145 -5.042 1.00 0.00 74 ILE A C 20
ATOM 23644 O O . ILE A 1 74 ? -2.909 1.652 -4.103 1.00 0.00 74 ILE A O 20
ATOM 23660 N N . VAL A 1 75 ? -4.832 1.976 -5.207 1.00 0.00 75 VAL A N 20
ATOM 23661 C CA . VAL A 1 75 ? -5.613 1.186 -4.260 1.00 0.00 75 VAL A CA 20
ATOM 23662 C C . VAL A 1 75 ? -5.899 -0.203 -4.812 1.00 0.00 75 VAL A C 20
ATOM 23663 O O . VAL A 1 75 ? -6.224 -0.362 -5.989 1.00 0.00 75 VAL A O 20
ATOM 23676 N N . ILE A 1 76 ? -5.779 -1.208 -3.952 1.00 0.00 76 ILE A N 20
ATOM 23677 C CA . ILE A 1 76 ? -6.024 -2.585 -4.352 1.00 0.00 76 ILE A CA 20
ATOM 23678 C C . ILE A 1 76 ? -6.741 -3.361 -3.252 1.00 0.00 76 ILE A C 20
ATOM 23679 O O . ILE A 1 76 ? -6.417 -3.232 -2.067 1.00 0.00 76 ILE A O 20
ATOM 23695 N N . LEU A 1 77 ? -7.716 -4.169 -3.660 1.00 0.00 77 LEU A N 20
ATOM 23696 C CA . LEU A 1 77 ? -8.489 -4.978 -2.728 1.00 0.00 77 LEU A CA 20
ATOM 23697 C C . LEU A 1 77 ? -7.842 -6.352 -2.556 1.00 0.00 77 LEU A C 20
ATOM 23698 O O . LEU A 1 77 ? -7.895 -7.188 -3.456 1.00 0.00 77 LEU A O 20
ATOM 23714 N N . GLU A 1 78 ? -7.226 -6.573 -1.399 1.00 0.00 78 GLU A N 20
ATOM 23715 C CA . GLU A 1 78 ? -6.565 -7.842 -1.116 1.00 0.00 78 GLU A CA 20
ATOM 23716 C C . GLU A 1 78 ? -7.439 -8.731 -0.240 1.00 0.00 78 GLU A C 20
ATOM 23717 O O . GLU A 1 78 ? -7.866 -8.327 0.842 1.00 0.00 78 GLU A O 20
ATOM 23729 N N . SER A 1 79 ? -7.700 -9.947 -0.713 1.00 0.00 79 SER A N 20
ATOM 23730 C CA . SER A 1 79 ? -8.524 -10.897 0.028 1.00 0.00 79 SER A CA 20
ATOM 23731 C C . SER A 1 79 ? -7.932 -11.171 1.407 1.00 0.00 79 SER A C 20
ATOM 23732 O O . SER A 1 79 ? -6.795 -10.719 1.664 1.00 0.00 79 SER A O 20
ATOM 23741 N N . LEU A 1 1 ? -16.254 -19.825 3.892 1.00 0.00 1 LEU A N 21
ATOM 23742 C CA . LEU A 1 1 ? -16.362 -19.002 5.124 1.00 0.00 1 LEU A CA 21
ATOM 23743 C C . LEU A 1 1 ? -17.095 -19.756 6.228 1.00 0.00 1 LEU A C 21
ATOM 23744 O O . LEU A 1 1 ? -18.208 -20.245 6.026 1.00 0.00 1 LEU A O 21
ATOM 23762 N N . LYS A 1 2 ? -16.466 -19.846 7.395 1.00 0.00 2 LYS A N 21
ATOM 23763 C CA . LYS A 1 2 ? -17.060 -20.539 8.533 1.00 0.00 2 LYS A CA 21
ATOM 23764 C C . LYS A 1 2 ? -17.476 -19.551 9.618 1.00 0.00 2 LYS A C 21
ATOM 23765 O O . LYS A 1 2 ? -18.447 -19.779 10.339 1.00 0.00 2 LYS A O 21
ATOM 23784 N N . LYS A 1 3 ? -16.735 -18.454 9.726 1.00 0.00 3 LYS A N 21
ATOM 23785 C CA . LYS A 1 3 ? -17.026 -17.429 10.723 1.00 0.00 3 LYS A CA 21
ATOM 23786 C C . LYS A 1 3 ? -16.640 -16.045 10.211 1.00 0.00 3 LYS A C 21
ATOM 23787 O O . LYS A 1 3 ? -15.634 -15.888 9.520 1.00 0.00 3 LYS A O 21
ATOM 23806 N N . THR A 1 4 ? -17.444 -15.047 10.557 1.00 0.00 4 THR A N 21
ATOM 23807 C CA . THR A 1 4 ? -17.186 -13.675 10.134 1.00 0.00 4 THR A CA 21
ATOM 23808 C C . THR A 1 4 ? -17.185 -13.568 8.614 1.00 0.00 4 THR A C 21
ATOM 23809 O O . THR A 1 4 ? -16.213 -13.944 7.956 1.00 0.00 4 THR A O 21
ATOM 23820 N N . SER A 1 5 ? -18.276 -13.049 8.061 1.00 0.00 5 SER A N 21
ATOM 23821 C CA . SER A 1 5 ? -18.399 -12.890 6.615 1.00 0.00 5 SER A CA 21
ATOM 23822 C C . SER A 1 5 ? -17.680 -11.632 6.141 1.00 0.00 5 SER A C 21
ATOM 23823 O O . SER A 1 5 ? -18.307 -10.605 5.886 1.00 0.00 5 SER A O 21
ATOM 23831 N N . SER A 1 6 ? -16.358 -11.720 6.028 1.00 0.00 6 SER A N 21
ATOM 23832 C CA . SER A 1 6 ? -15.553 -10.588 5.586 1.00 0.00 6 SER A CA 21
ATOM 23833 C C . SER A 1 6 ? -14.307 -11.065 4.845 1.00 0.00 6 SER A C 21
ATOM 23834 O O . SER A 1 6 ? -13.550 -11.892 5.353 1.00 0.00 6 SER A O 21
ATOM 23842 N N . SER A 1 7 ? -14.102 -10.540 3.642 1.00 0.00 7 SER A N 21
ATOM 23843 C CA . SER A 1 7 ? -12.948 -10.912 2.830 1.00 0.00 7 SER A CA 21
ATOM 23844 C C . SER A 1 7 ? -12.514 -9.756 1.938 1.00 0.00 7 SER A C 21
ATOM 23845 O O . SER A 1 7 ? -13.305 -9.232 1.155 1.00 0.00 7 SER A O 21
ATOM 23853 N N . GLY A 1 8 ? -11.249 -9.361 2.062 1.00 0.00 8 GLY A N 21
ATOM 23854 C CA . GLY A 1 8 ? -10.730 -8.267 1.259 1.00 0.00 8 GLY A CA 21
ATOM 23855 C C . GLY A 1 8 ? -10.200 -7.129 2.107 1.00 0.00 8 GLY A C 21
ATOM 23856 O O . GLY A 1 8 ? -10.667 -6.907 3.225 1.00 0.00 8 GLY A O 21
ATOM 23860 N N . LEU A 1 9 ? -9.222 -6.400 1.575 1.00 0.00 9 LEU A N 21
ATOM 23861 C CA . LEU A 1 9 ? -8.632 -5.279 2.286 1.00 0.00 9 LEU A CA 21
ATOM 23862 C C . LEU A 1 9 ? -8.283 -4.171 1.311 1.00 0.00 9 LEU A C 21
ATOM 23863 O O . LEU A 1 9 ? -7.789 -4.430 0.214 1.00 0.00 9 LEU A O 21
ATOM 23879 N N . TYR A 1 10 ? -8.530 -2.936 1.713 1.00 0.00 10 TYR A N 21
ATOM 23880 C CA . TYR A 1 10 ? -8.229 -1.800 0.868 1.00 0.00 10 TYR A CA 21
ATOM 23881 C C . TYR A 1 10 ? -6.938 -1.140 1.317 1.00 0.00 10 TYR A C 21
ATOM 23882 O O . TYR A 1 10 ? -6.896 -0.461 2.344 1.00 0.00 10 TYR A O 21
ATOM 23900 N N . LYS A 1 11 ? -5.886 -1.344 0.539 1.00 0.00 11 LYS A N 21
ATOM 23901 C CA . LYS A 1 11 ? -4.583 -0.764 0.852 1.00 0.00 11 LYS A CA 21
ATOM 23902 C C . LYS A 1 11 ? -4.049 0.026 -0.335 1.00 0.00 11 LYS A C 21
ATOM 23903 O O . LYS A 1 11 ? -4.406 -0.251 -1.481 1.00 0.00 11 LYS A O 21
ATOM 23922 N N . VAL A 1 12 ? -3.190 1.006 -0.068 1.00 0.00 12 VAL A N 21
ATOM 23923 C CA . VAL A 1 12 ? -2.622 1.815 -1.142 1.00 0.00 12 VAL A CA 21
ATOM 23924 C C . VAL A 1 12 ? -1.161 1.435 -1.375 1.00 0.00 12 VAL A C 21
ATOM 23925 O O . VAL A 1 12 ? -0.428 1.173 -0.429 1.00 0.00 12 VAL A O 21
ATOM 23938 N N . GLN A 1 13 ? -0.749 1.383 -2.637 1.00 0.00 13 GLN A N 21
ATOM 23939 C CA . GLN A 1 13 ? 0.624 1.012 -2.980 1.00 0.00 13 GLN A CA 21
ATOM 23940 C C . GLN A 1 13 ? 1.224 1.991 -3.982 1.00 0.00 13 GLN A C 21
ATOM 23941 O O . GLN A 1 13 ? 0.560 2.405 -4.932 1.00 0.00 13 GLN A O 21
ATOM 23955 N N . ILE A 1 14 ? 2.479 2.376 -3.755 1.00 0.00 14 ILE A N 21
ATOM 23956 C CA . ILE A 1 14 ? 3.145 3.326 -4.638 1.00 0.00 14 ILE A CA 21
ATOM 23957 C C . ILE A 1 14 ? 4.256 2.692 -5.474 1.00 0.00 14 ILE A C 21
ATOM 23958 O O . ILE A 1 14 ? 4.804 3.350 -6.360 1.00 0.00 14 ILE A O 21
ATOM 23974 N N . GLY A 1 15 ? 4.585 1.420 -5.232 1.00 0.00 15 GLY A N 21
ATOM 23975 C CA . GLY A 1 15 ? 5.624 0.797 -6.038 1.00 0.00 15 GLY A CA 21
ATOM 23976 C C . GLY A 1 15 ? 6.232 -0.459 -5.442 1.00 0.00 15 GLY A C 21
ATOM 23977 O O . GLY A 1 15 ? 5.977 -0.809 -4.289 1.00 0.00 15 GLY A O 21
ATOM 23981 N N . ALA A 1 16 ? 7.071 -1.111 -6.246 1.00 0.00 16 ALA A N 21
ATOM 23982 C CA . ALA A 1 16 ? 7.782 -2.320 -5.845 1.00 0.00 16 ALA A CA 21
ATOM 23983 C C . ALA A 1 16 ? 9.108 -2.407 -6.603 1.00 0.00 16 ALA A C 21
ATOM 23984 O O . ALA A 1 16 ? 9.150 -2.186 -7.814 1.00 0.00 16 ALA A O 21
ATOM 23991 N N . PHE A 1 17 ? 10.186 -2.721 -5.895 1.00 0.00 17 PHE A N 21
ATOM 23992 C CA . PHE A 1 17 ? 11.502 -2.823 -6.518 1.00 0.00 17 PHE A CA 21
ATOM 23993 C C . PHE A 1 17 ? 12.319 -3.951 -5.900 1.00 0.00 17 PHE A C 21
ATOM 23994 O O . PHE A 1 17 ? 12.171 -4.260 -4.722 1.00 0.00 17 PHE A O 21
ATOM 24011 N N . LYS A 1 18 ? 13.180 -4.557 -6.706 1.00 0.00 18 LYS A N 21
ATOM 24012 C CA . LYS A 1 18 ? 14.024 -5.655 -6.242 1.00 0.00 18 LYS A CA 21
ATOM 24013 C C . LYS A 1 18 ? 14.959 -5.218 -5.114 1.00 0.00 18 LYS A C 21
ATOM 24014 O O . LYS A 1 18 ? 15.585 -6.054 -4.464 1.00 0.00 18 LYS A O 21
ATOM 24033 N N . VAL A 1 19 ? 15.064 -3.909 -4.886 1.00 0.00 19 VAL A N 21
ATOM 24034 C CA . VAL A 1 19 ? 15.937 -3.394 -3.839 1.00 0.00 19 VAL A CA 21
ATOM 24035 C C . VAL A 1 19 ? 15.147 -2.843 -2.654 1.00 0.00 19 VAL A C 21
ATOM 24036 O O . VAL A 1 19 ? 14.239 -2.028 -2.822 1.00 0.00 19 VAL A O 21
ATOM 24049 N N . LYS A 1 20 ? 15.510 -3.297 -1.459 1.00 0.00 20 LYS A N 21
ATOM 24050 C CA . LYS A 1 20 ? 14.859 -2.866 -0.232 1.00 0.00 20 LYS A CA 21
ATOM 24051 C C . LYS A 1 20 ? 15.207 -1.420 0.081 1.00 0.00 20 LYS A C 21
ATOM 24052 O O . LYS A 1 20 ? 14.343 -0.642 0.480 1.00 0.00 20 LYS A O 21
ATOM 24071 N N . ALA A 1 21 ? 16.474 -1.051 -0.113 1.00 0.00 21 ALA A N 21
ATOM 24072 C CA . ALA A 1 21 ? 16.908 0.316 0.140 1.00 0.00 21 ALA A CA 21
ATOM 24073 C C . ALA A 1 21 ? 16.020 1.288 -0.622 1.00 0.00 21 ALA A C 21
ATOM 24074 O O . ALA A 1 21 ? 15.724 2.387 -0.150 1.00 0.00 21 ALA A O 21
ATOM 24081 N N . ASN A 1 22 ? 15.573 0.852 -1.794 1.00 0.00 22 ASN A N 21
ATOM 24082 C CA . ASN A 1 22 ? 14.688 1.657 -2.619 1.00 0.00 22 ASN A CA 21
ATOM 24083 C C . ASN A 1 22 ? 13.282 1.612 -2.041 1.00 0.00 22 ASN A C 21
ATOM 24084 O O . ASN A 1 22 ? 12.531 2.584 -2.129 1.00 0.00 22 ASN A O 21
ATOM 24095 N N . ALA A 1 23 ? 12.936 0.476 -1.434 1.00 0.00 23 ALA A N 21
ATOM 24096 C CA . ALA A 1 23 ? 11.621 0.311 -0.828 1.00 0.00 23 ALA A CA 21
ATOM 24097 C C . ALA A 1 23 ? 11.514 1.107 0.473 1.00 0.00 23 ALA A C 21
ATOM 24098 O O . ALA A 1 23 ? 10.414 1.425 0.930 1.00 0.00 23 ALA A O 21
ATOM 24105 N N . ASP A 1 24 ? 12.663 1.430 1.063 1.00 0.00 24 ASP A N 21
ATOM 24106 C CA . ASP A 1 24 ? 12.703 2.189 2.309 1.00 0.00 24 ASP A CA 21
ATOM 24107 C C . ASP A 1 24 ? 12.600 3.684 2.035 1.00 0.00 24 ASP A C 21
ATOM 24108 O O . ASP A 1 24 ? 11.938 4.417 2.772 1.00 0.00 24 ASP A O 21
ATOM 24117 N N . SER A 1 25 ? 13.240 4.128 0.960 1.00 0.00 25 SER A N 21
ATOM 24118 C CA . SER A 1 25 ? 13.199 5.536 0.582 1.00 0.00 25 SER A CA 21
ATOM 24119 C C . SER A 1 25 ? 11.786 5.911 0.157 1.00 0.00 25 SER A C 21
ATOM 24120 O O . SER A 1 25 ? 11.304 7.009 0.442 1.00 0.00 25 SER A O 21
ATOM 24128 N N . LEU A 1 26 ? 11.128 4.977 -0.519 1.00 0.00 26 LEU A N 21
ATOM 24129 C CA . LEU A 1 26 ? 9.764 5.179 -0.984 1.00 0.00 26 LEU A CA 21
ATOM 24130 C C . LEU A 1 26 ? 8.807 5.270 0.203 1.00 0.00 26 LEU A C 21
ATOM 24131 O O . LEU A 1 26 ? 8.033 6.223 0.325 1.00 0.00 26 LEU A O 21
ATOM 24147 N N . ALA A 1 27 ? 8.880 4.282 1.088 1.00 0.00 27 ALA A N 21
ATOM 24148 C CA . ALA A 1 27 ? 8.038 4.261 2.278 1.00 0.00 27 ALA A CA 21
ATOM 24149 C C . ALA A 1 27 ? 8.268 5.516 3.117 1.00 0.00 27 ALA A C 21
ATOM 24150 O O . ALA A 1 27 ? 7.401 5.933 3.885 1.00 0.00 27 ALA A O 21
ATOM 24157 N N . SER A 1 28 ? 9.446 6.111 2.956 1.00 0.00 28 SER A N 21
ATOM 24158 C CA . SER A 1 28 ? 9.800 7.321 3.686 1.00 0.00 28 SER A CA 21
ATOM 24159 C C . SER A 1 28 ? 9.026 8.521 3.146 1.00 0.00 28 SER A C 21
ATOM 24160 O O . SER A 1 28 ? 8.542 9.357 3.911 1.00 0.00 28 SER A O 21
ATOM 24168 N N . ASN A 1 29 ? 8.905 8.593 1.822 1.00 0.00 29 ASN A N 21
ATOM 24169 C CA . ASN A 1 29 ? 8.182 9.689 1.185 1.00 0.00 29 ASN A CA 21
ATOM 24170 C C . ASN A 1 29 ? 6.738 9.727 1.666 1.00 0.00 29 ASN A C 21
ATOM 24171 O O . ASN A 1 29 ? 6.218 10.785 2.022 1.00 0.00 29 ASN A O 21
ATOM 24182 N N . ALA A 1 30 ? 6.095 8.564 1.675 1.00 0.00 30 ALA A N 21
ATOM 24183 C CA . ALA A 1 30 ? 4.712 8.467 2.114 1.00 0.00 30 ALA A CA 21
ATOM 24184 C C . ALA A 1 30 ? 4.580 8.894 3.567 1.00 0.00 30 ALA A C 21
ATOM 24185 O O . ALA A 1 30 ? 3.631 9.582 3.940 1.00 0.00 30 ALA A O 21
ATOM 24192 N N . GLU A 1 31 ? 5.545 8.483 4.383 1.00 0.00 31 GLU A N 21
ATOM 24193 C CA . GLU A 1 31 ? 5.540 8.829 5.800 1.00 0.00 31 GLU A CA 21
ATOM 24194 C C . GLU A 1 31 ? 5.452 10.340 5.977 1.00 0.00 31 GLU A C 21
ATOM 24195 O O . GLU A 1 31 ? 4.789 10.835 6.888 1.00 0.00 31 GLU A O 21
ATOM 24207 N N . ALA A 1 32 ? 6.119 11.066 5.086 1.00 0.00 32 ALA A N 21
ATOM 24208 C CA . ALA A 1 32 ? 6.119 12.524 5.120 1.00 0.00 32 ALA A CA 21
ATOM 24209 C C . ALA A 1 32 ? 4.692 13.052 5.132 1.00 0.00 32 ALA A C 21
ATOM 24210 O O . ALA A 1 32 ? 4.324 13.852 5.991 1.00 0.00 32 ALA A O 21
ATOM 24217 N N . LYS A 1 33 ? 3.884 12.579 4.187 1.00 0.00 33 LYS A N 21
ATOM 24218 C CA . LYS A 1 33 ? 2.490 12.992 4.119 1.00 0.00 33 LYS A CA 21
ATOM 24219 C C . LYS A 1 33 ? 1.776 12.550 5.387 1.00 0.00 33 LYS A C 21
ATOM 24220 O O . LYS A 1 33 ? 0.819 13.183 5.834 1.00 0.00 33 LYS A O 21
ATOM 24239 N N . GLY A 1 34 ? 2.270 11.463 5.971 1.00 0.00 34 GLY A N 21
ATOM 24240 C CA . GLY A 1 34 ? 1.703 10.943 7.192 1.00 0.00 34 GLY A CA 21
ATOM 24241 C C . GLY A 1 34 ? 0.962 9.642 6.982 1.00 0.00 34 GLY A C 21
ATOM 24242 O O . GLY A 1 34 ? -0.020 9.359 7.670 1.00 0.00 34 GLY A O 21
ATOM 24246 N N . PHE A 1 35 ? 1.439 8.841 6.036 1.00 0.00 35 PHE A N 21
ATOM 24247 C CA . PHE A 1 35 ? 0.821 7.559 5.745 1.00 0.00 35 PHE A CA 21
ATOM 24248 C C . PHE A 1 35 ? 1.603 6.425 6.388 1.00 0.00 35 PHE A C 21
ATOM 24249 O O . PHE A 1 35 ? 2.795 6.554 6.663 1.00 0.00 35 PHE A O 21
ATOM 24266 N N . ASP A 1 36 ? 0.925 5.310 6.616 1.00 0.00 36 ASP A N 21
ATOM 24267 C CA . ASP A 1 36 ? 1.559 4.146 7.211 1.00 0.00 36 ASP A CA 21
ATOM 24268 C C . ASP A 1 36 ? 2.232 3.314 6.130 1.00 0.00 36 ASP A C 21
ATOM 24269 O O . ASP A 1 36 ? 1.587 2.491 5.479 1.00 0.00 36 ASP A O 21
ATOM 24278 N N . SER A 1 37 ? 3.524 3.546 5.918 1.00 0.00 37 SER A N 21
ATOM 24279 C CA . SER A 1 37 ? 4.259 2.828 4.889 1.00 0.00 37 SER A CA 21
ATOM 24280 C C . SER A 1 37 ? 4.660 1.444 5.374 1.00 0.00 37 SER A C 21
ATOM 24281 O O . SER A 1 37 ? 4.757 1.195 6.577 1.00 0.00 37 SER A O 21
ATOM 24289 N N . ILE A 1 38 ? 4.865 0.543 4.426 1.00 0.00 38 ILE A N 21
ATOM 24290 C CA . ILE A 1 38 ? 5.224 -0.831 4.739 1.00 0.00 38 ILE A CA 21
ATOM 24291 C C . ILE A 1 38 ? 5.993 -1.465 3.584 1.00 0.00 38 ILE A C 21
ATOM 24292 O O . ILE A 1 38 ? 5.619 -1.313 2.420 1.00 0.00 38 ILE A O 21
ATOM 24308 N N . VAL A 1 39 ? 7.067 -2.176 3.910 1.00 0.00 39 VAL A N 21
ATOM 24309 C CA . VAL A 1 39 ? 7.882 -2.831 2.898 1.00 0.00 39 VAL A CA 21
ATOM 24310 C C . VAL A 1 39 ? 7.783 -4.347 3.010 1.00 0.00 39 VAL A C 21
ATOM 24311 O O . VAL A 1 39 ? 8.274 -4.939 3.971 1.00 0.00 39 VAL A O 21
ATOM 24324 N N . LEU A 1 40 ? 7.147 -4.977 2.024 1.00 0.00 40 LEU A N 21
ATOM 24325 C CA . LEU A 1 40 ? 6.995 -6.429 2.024 1.00 0.00 40 LEU A CA 21
ATOM 24326 C C . LEU A 1 40 ? 7.936 -7.074 1.017 1.00 0.00 40 LEU A C 21
ATOM 24327 O O . LEU A 1 40 ? 7.888 -6.777 -0.176 1.00 0.00 40 LEU A O 21
ATOM 24343 N N . LEU A 1 41 ? 8.792 -7.958 1.508 1.00 0.00 41 LEU A N 21
ATOM 24344 C CA . LEU A 1 41 ? 9.746 -8.649 0.656 1.00 0.00 41 LEU A CA 21
ATOM 24345 C C . LEU A 1 41 ? 9.112 -9.879 0.011 1.00 0.00 41 LEU A C 21
ATOM 24346 O O . LEU A 1 41 ? 8.842 -10.878 0.676 1.00 0.00 41 LEU A O 21
ATOM 24362 N N . LYS A 1 42 ? 8.910 -9.799 -1.298 1.00 0.00 42 LYS A N 21
ATOM 24363 C CA . LYS A 1 42 ? 8.346 -10.897 -2.064 1.00 0.00 42 LYS A CA 21
ATOM 24364 C C . LYS A 1 42 ? 9.476 -11.737 -2.644 1.00 0.00 42 LYS A C 21
ATOM 24365 O O . LYS A 1 42 ? 10.633 -11.320 -2.626 1.00 0.00 42 LYS A O 21
ATOM 24384 N N . ASP A 1 43 ? 9.146 -12.924 -3.132 1.00 0.00 43 ASP A N 21
ATOM 24385 C CA . ASP A 1 43 ? 10.141 -13.828 -3.696 1.00 0.00 43 ASP A CA 21
ATOM 24386 C C . ASP A 1 43 ? 10.934 -13.197 -4.847 1.00 0.00 43 ASP A C 21
ATOM 24387 O O . ASP A 1 43 ? 10.840 -13.648 -5.989 1.00 0.00 43 ASP A O 21
ATOM 24396 N N . GLY A 1 44 ? 11.740 -12.176 -4.543 1.00 0.00 44 GLY A N 21
ATOM 24397 C CA . GLY A 1 44 ? 12.552 -11.545 -5.572 1.00 0.00 44 GLY A CA 21
ATOM 24398 C C . GLY A 1 44 ? 12.346 -10.043 -5.704 1.00 0.00 44 GLY A C 21
ATOM 24399 O O . GLY A 1 44 ? 13.099 -9.378 -6.416 1.00 0.00 44 GLY A O 21
ATOM 24403 N N . LEU A 1 45 ? 11.332 -9.496 -5.036 1.00 0.00 45 LEU A N 21
ATOM 24404 C CA . LEU A 1 45 ? 11.061 -8.058 -5.123 1.00 0.00 45 LEU A CA 21
ATOM 24405 C C . LEU A 1 45 ? 10.551 -7.478 -3.809 1.00 0.00 45 LEU A C 21
ATOM 24406 O O . LEU A 1 45 ? 9.937 -8.172 -3.008 1.00 0.00 45 LEU A O 21
ATOM 24422 N N . TYR A 1 46 ? 10.784 -6.183 -3.622 1.00 0.00 46 TYR A N 21
ATOM 24423 C CA . TYR A 1 46 ? 10.323 -5.471 -2.435 1.00 0.00 46 TYR A CA 21
ATOM 24424 C C . TYR A 1 46 ? 9.223 -4.489 -2.827 1.00 0.00 46 TYR A C 21
ATOM 24425 O O . TYR A 1 46 ? 9.348 -3.781 -3.821 1.00 0.00 46 TYR A O 21
ATOM 24443 N N . LYS A 1 47 ? 8.145 -4.450 -2.057 1.00 0.00 47 LYS A N 21
ATOM 24444 C CA . LYS A 1 47 ? 7.036 -3.547 -2.361 1.00 0.00 47 LYS A CA 21
ATOM 24445 C C . LYS A 1 47 ? 6.833 -2.529 -1.257 1.00 0.00 47 LYS A C 21
ATOM 24446 O O . LYS A 1 47 ? 7.203 -2.758 -0.107 1.00 0.00 47 LYS A O 21
ATOM 24465 N N . VAL A 1 48 ? 6.243 -1.400 -1.624 1.00 0.00 48 VAL A N 21
ATOM 24466 C CA . VAL A 1 48 ? 5.987 -0.332 -0.678 1.00 0.00 48 VAL A CA 21
ATOM 24467 C C . VAL A 1 48 ? 4.521 0.082 -0.692 1.00 0.00 48 VAL A C 21
ATOM 24468 O O . VAL A 1 48 ? 4.042 0.693 -1.648 1.00 0.00 48 VAL A O 21
ATOM 24481 N N . GLN A 1 49 ? 3.818 -0.262 0.380 1.00 0.00 49 GLN A N 21
ATOM 24482 C CA . GLN A 1 49 ? 2.405 0.061 0.512 1.00 0.00 49 GLN A CA 21
ATOM 24483 C C . GLN A 1 49 ? 2.194 1.132 1.578 1.00 0.00 49 GLN A C 21
ATOM 24484 O O . GLN A 1 49 ? 2.878 1.147 2.601 1.00 0.00 49 GLN A O 21
ATOM 24498 N N . ILE A 1 50 ? 1.242 2.025 1.334 1.00 0.00 50 ILE A N 21
ATOM 24499 C CA . ILE A 1 50 ? 0.941 3.092 2.273 1.00 0.00 50 ILE A CA 21
ATOM 24500 C C . ILE A 1 50 ? -0.564 3.263 2.472 1.00 0.00 50 ILE A C 21
ATOM 24501 O O . ILE A 1 50 ? -1.316 3.481 1.526 1.00 0.00 50 ILE A O 21
ATOM 24517 N N . GLY A 1 51 ? -0.974 3.163 3.728 1.00 0.00 51 GLY A N 21
ATOM 24518 C CA . GLY A 1 51 ? -2.371 3.308 4.090 1.00 0.00 51 GLY A CA 21
ATOM 24519 C C . GLY A 1 51 ? -3.182 2.054 3.832 1.00 0.00 51 GLY A C 21
ATOM 24520 O O . GLY A 1 51 ? -3.525 1.752 2.687 1.00 0.00 51 GLY A O 21
ATOM 24524 N N . ALA A 1 52 ? -3.499 1.327 4.898 1.00 0.00 52 ALA A N 21
ATOM 24525 C CA . ALA A 1 52 ? -4.286 0.107 4.792 1.00 0.00 52 ALA A CA 21
ATOM 24526 C C . ALA A 1 52 ? -5.486 0.168 5.730 1.00 0.00 52 ALA A C 21
ATOM 24527 O O . ALA A 1 52 ? -5.329 0.319 6.942 1.00 0.00 52 ALA A O 21
ATOM 24534 N N . PHE A 1 53 ? -6.685 0.068 5.167 1.00 0.00 53 PHE A N 21
ATOM 24535 C CA . PHE A 1 53 ? -7.904 0.133 5.967 1.00 0.00 53 PHE A CA 21
ATOM 24536 C C . PHE A 1 53 ? -8.938 -0.886 5.498 1.00 0.00 53 PHE A C 21
ATOM 24537 O O . PHE A 1 53 ? -8.775 -1.523 4.455 1.00 0.00 53 PHE A O 21
ATOM 24554 N N . SER A 1 54 ? -10.006 -1.023 6.276 1.00 0.00 54 SER A N 21
ATOM 24555 C CA . SER A 1 54 ? -11.081 -1.951 5.950 1.00 0.00 54 SER A CA 21
ATOM 24556 C C . SER A 1 54 ? -12.031 -1.346 4.920 1.00 0.00 54 SER A C 21
ATOM 24557 O O . SER A 1 54 ? -12.804 -2.060 4.281 1.00 0.00 54 SER A O 21
ATOM 24565 N N . SER A 1 55 ? -11.970 -0.025 4.760 1.00 0.00 55 SER A N 21
ATOM 24566 C CA . SER A 1 55 ? -12.825 0.673 3.805 1.00 0.00 55 SER A CA 21
ATOM 24567 C C . SER A 1 55 ? -11.998 1.287 2.675 1.00 0.00 55 SER A C 21
ATOM 24568 O O . SER A 1 55 ? -10.993 1.953 2.920 1.00 0.00 55 SER A O 21
ATOM 24576 N N . LYS A 1 56 ? -12.430 1.053 1.440 1.00 0.00 56 LYS A N 21
ATOM 24577 C CA . LYS A 1 56 ? -11.734 1.579 0.272 1.00 0.00 56 LYS A CA 21
ATOM 24578 C C . LYS A 1 56 ? -11.630 3.099 0.327 1.00 0.00 56 LYS A C 21
ATOM 24579 O O . LYS A 1 56 ? -10.618 3.675 -0.075 1.00 0.00 56 LYS A O 21
ATOM 24598 N N . ASP A 1 57 ? -12.683 3.747 0.821 1.00 0.00 57 ASP A N 21
ATOM 24599 C CA . ASP A 1 57 ? -12.708 5.204 0.925 1.00 0.00 57 ASP A CA 21
ATOM 24600 C C . ASP A 1 57 ? -11.408 5.731 1.519 1.00 0.00 57 ASP A C 21
ATOM 24601 O O . ASP A 1 57 ? -10.947 6.819 1.173 1.00 0.00 57 ASP A O 21
ATOM 24610 N N . ASN A 1 58 ? -10.819 4.945 2.412 1.00 0.00 58 ASN A N 21
ATOM 24611 C CA . ASN A 1 58 ? -9.566 5.322 3.054 1.00 0.00 58 ASN A CA 21
ATOM 24612 C C . ASN A 1 58 ? -8.412 5.230 2.063 1.00 0.00 58 ASN A C 21
ATOM 24613 O O . ASN A 1 58 ? -7.624 6.166 1.920 1.00 0.00 58 ASN A O 21
ATOM 24624 N N . ALA A 1 59 ? -8.326 4.097 1.374 1.00 0.00 59 ALA A N 21
ATOM 24625 C CA . ALA A 1 59 ? -7.279 3.874 0.386 1.00 0.00 59 ALA A CA 21
ATOM 24626 C C . ALA A 1 59 ? -7.305 4.945 -0.695 1.00 0.00 59 ALA A C 21
ATOM 24627 O O . ALA A 1 59 ? -6.263 5.459 -1.092 1.00 0.00 59 ALA A O 21
ATOM 24634 N N . ASP A 1 60 ? -8.498 5.272 -1.179 1.00 0.00 60 ASP A N 21
ATOM 24635 C CA . ASP A 1 60 ? -8.650 6.279 -2.222 1.00 0.00 60 ASP A CA 21
ATOM 24636 C C . ASP A 1 60 ? -8.085 7.625 -1.776 1.00 0.00 60 ASP A C 21
ATOM 24637 O O . ASP A 1 60 ? -7.276 8.232 -2.478 1.00 0.00 60 ASP A O 21
ATOM 24646 N N . THR A 1 61 ? -8.517 8.087 -0.607 1.00 0.00 61 THR A N 21
ATOM 24647 C CA . THR A 1 61 ? -8.053 9.363 -0.074 1.00 0.00 61 THR A CA 21
ATOM 24648 C C . THR A 1 61 ? -6.538 9.361 0.113 1.00 0.00 61 THR A C 21
ATOM 24649 O O . THR A 1 61 ? -5.880 10.384 -0.075 1.00 0.00 61 THR A O 21
ATOM 24660 N N . LEU A 1 62 ? -5.991 8.204 0.467 1.00 0.00 62 LEU A N 21
ATOM 24661 C CA . LEU A 1 62 ? -4.554 8.059 0.670 1.00 0.00 62 LEU A CA 21
ATOM 24662 C C . LEU A 1 62 ? -3.835 8.130 -0.649 1.00 0.00 62 LEU A C 21
ATOM 24663 O O . LEU A 1 62 ? -2.883 8.888 -0.829 1.00 0.00 62 LEU A O 21
ATOM 24679 N N . ALA A 1 63 ? -4.289 7.288 -1.562 1.00 0.00 63 ALA A N 21
ATOM 24680 C CA . ALA A 1 63 ? -3.690 7.195 -2.862 1.00 0.00 63 ALA A CA 21
ATOM 24681 C C . ALA A 1 63 ? -3.625 8.563 -3.530 1.00 0.00 63 ALA A C 21
ATOM 24682 O O . ALA A 1 63 ? -2.548 9.049 -3.876 1.00 0.00 63 ALA A O 21
ATOM 24689 N N . ALA A 1 64 ? -4.792 9.186 -3.697 1.00 0.00 64 ALA A N 21
ATOM 24690 C CA . ALA A 1 64 ? -4.874 10.507 -4.310 1.00 0.00 64 ALA A CA 21
ATOM 24691 C C . ALA A 1 64 ? -3.928 11.475 -3.613 1.00 0.00 64 ALA A C 21
ATOM 24692 O O . ALA A 1 64 ? -3.293 12.312 -4.254 1.00 0.00 64 ALA A O 21
ATOM 24699 N N . ARG A 1 65 ? -3.824 11.336 -2.294 1.00 0.00 65 ARG A N 21
ATOM 24700 C CA . ARG A 1 65 ? -2.938 12.179 -1.508 1.00 0.00 65 ARG A CA 21
ATOM 24701 C C . ARG A 1 65 ? -1.492 11.918 -1.905 1.00 0.00 65 ARG A C 21
ATOM 24702 O O . ARG A 1 65 ? -0.677 12.838 -1.977 1.00 0.00 65 ARG A O 21
ATOM 24723 N N . ALA A 1 66 ? -1.188 10.653 -2.180 1.00 0.00 66 ALA A N 21
ATOM 24724 C CA . ALA A 1 66 ? 0.150 10.265 -2.592 1.00 0.00 66 ALA A CA 21
ATOM 24725 C C . ALA A 1 66 ? 0.469 10.881 -3.940 1.00 0.00 66 ALA A C 21
ATOM 24726 O O . ALA A 1 66 ? 1.564 11.397 -4.156 1.00 0.00 66 ALA A O 21
ATOM 24733 N N . LYS A 1 67 ? -0.508 10.849 -4.842 1.00 0.00 67 LYS A N 21
ATOM 24734 C CA . LYS A 1 67 ? -0.336 11.431 -6.161 1.00 0.00 67 LYS A CA 21
ATOM 24735 C C . LYS A 1 67 ? -0.072 12.923 -6.032 1.00 0.00 67 LYS A C 21
ATOM 24736 O O . LYS A 1 67 ? 0.853 13.462 -6.642 1.00 0.00 67 LYS A O 21
ATOM 24755 N N . ASN A 1 68 ? -0.878 13.581 -5.209 1.00 0.00 68 ASN A N 21
ATOM 24756 C CA . ASN A 1 68 ? -0.724 15.006 -4.961 1.00 0.00 68 ASN A CA 21
ATOM 24757 C C . ASN A 1 68 ? 0.546 15.254 -4.154 1.00 0.00 68 ASN A C 21
ATOM 24758 O O . ASN A 1 68 ? 1.139 16.332 -4.212 1.00 0.00 68 ASN A O 21
ATOM 24769 N N . ALA A 1 69 ? 0.959 14.235 -3.405 1.00 0.00 69 ALA A N 21
ATOM 24770 C CA . ALA A 1 69 ? 2.155 14.307 -2.578 1.00 0.00 69 ALA A CA 21
ATOM 24771 C C . ALA A 1 69 ? 3.418 14.150 -3.419 1.00 0.00 69 ALA A C 21
ATOM 24772 O O . ALA A 1 69 ? 4.498 14.581 -3.016 1.00 0.00 69 ALA A O 21
ATOM 24779 N N . GLY A 1 70 ? 3.279 13.522 -4.582 1.00 0.00 70 GLY A N 21
ATOM 24780 C CA . GLY A 1 70 ? 4.416 13.308 -5.453 1.00 0.00 70 GLY A CA 21
ATOM 24781 C C . GLY A 1 70 ? 4.768 11.840 -5.553 1.00 0.00 70 GLY A C 21
ATOM 24782 O O . GLY A 1 70 ? 5.911 11.483 -5.843 1.00 0.00 70 GLY A O 21
ATOM 24786 N N . PHE A 1 71 ? 3.780 10.987 -5.299 1.00 0.00 71 PHE A N 21
ATOM 24787 C CA . PHE A 1 71 ? 3.974 9.549 -5.342 1.00 0.00 71 PHE A CA 21
ATOM 24788 C C . PHE A 1 71 ? 2.862 8.902 -6.159 1.00 0.00 71 PHE A C 21
ATOM 24789 O O . PHE A 1 71 ? 1.737 9.392 -6.179 1.00 0.00 71 PHE A O 21
ATOM 24806 N N . ASP A 1 72 ? 3.170 7.798 -6.824 1.00 0.00 72 ASP A N 21
ATOM 24807 C CA . ASP A 1 72 ? 2.174 7.106 -7.629 1.00 0.00 72 ASP A CA 21
ATOM 24808 C C . ASP A 1 72 ? 1.480 6.020 -6.813 1.00 0.00 72 ASP A C 21
ATOM 24809 O O . ASP A 1 72 ? 1.737 4.832 -7.003 1.00 0.00 72 ASP A O 21
ATOM 24818 N N . ALA A 1 73 ? 0.593 6.430 -5.904 1.00 0.00 73 ALA A N 21
ATOM 24819 C CA . ALA A 1 73 ? -0.128 5.477 -5.068 1.00 0.00 73 ALA A CA 21
ATOM 24820 C C . ALA A 1 73 ? -1.406 4.991 -5.741 1.00 0.00 73 ALA A C 21
ATOM 24821 O O . ALA A 1 73 ? -2.114 5.758 -6.394 1.00 0.00 73 ALA A O 21
ATOM 24828 N N . ILE A 1 74 ? -1.703 3.709 -5.555 1.00 0.00 74 ILE A N 21
ATOM 24829 C CA . ILE A 1 74 ? -2.903 3.106 -6.115 1.00 0.00 74 ILE A CA 21
ATOM 24830 C C . ILE A 1 74 ? -3.590 2.248 -5.060 1.00 0.00 74 ILE A C 21
ATOM 24831 O O . ILE A 1 74 ? -2.941 1.746 -4.144 1.00 0.00 74 ILE A O 21
ATOM 24847 N N . VAL A 1 75 ? -4.899 2.076 -5.188 1.00 0.00 75 VAL A N 21
ATOM 24848 C CA . VAL A 1 75 ? -5.651 1.273 -4.230 1.00 0.00 75 VAL A CA 21
ATOM 24849 C C . VAL A 1 75 ? -5.938 -0.114 -4.786 1.00 0.00 75 VAL A C 21
ATOM 24850 O O . VAL A 1 75 ? -6.311 -0.265 -5.950 1.00 0.00 75 VAL A O 21
ATOM 24863 N N . ILE A 1 76 ? -5.760 -1.126 -3.946 1.00 0.00 76 ILE A N 21
ATOM 24864 C CA . ILE A 1 76 ? -5.997 -2.503 -4.351 1.00 0.00 76 ILE A CA 21
ATOM 24865 C C . ILE A 1 76 ? -6.755 -3.276 -3.277 1.00 0.00 76 ILE A C 21
ATOM 24866 O O . ILE A 1 76 ? -6.442 -3.181 -2.087 1.00 0.00 76 ILE A O 21
ATOM 24882 N N . LEU A 1 77 ? -7.751 -4.044 -3.713 1.00 0.00 77 LEU A N 21
ATOM 24883 C CA . LEU A 1 77 ? -8.560 -4.844 -2.808 1.00 0.00 77 LEU A CA 21
ATOM 24884 C C . LEU A 1 77 ? -8.069 -6.292 -2.801 1.00 0.00 77 LEU A C 21
ATOM 24885 O O . LEU A 1 77 ? -8.313 -7.043 -3.743 1.00 0.00 77 LEU A O 21
ATOM 24901 N N . GLU A 1 78 ? -7.372 -6.672 -1.734 1.00 0.00 78 GLU A N 21
ATOM 24902 C CA . GLU A 1 78 ? -6.844 -8.029 -1.615 1.00 0.00 78 GLU A CA 21
ATOM 24903 C C . GLU A 1 78 ? -7.419 -8.734 -0.390 1.00 0.00 78 GLU A C 21
ATOM 24904 O O . GLU A 1 78 ? -7.547 -8.139 0.679 1.00 0.00 78 GLU A O 21
ATOM 24916 N N . SER A 1 79 ? -7.762 -10.007 -0.557 1.00 0.00 79 SER A N 21
ATOM 24917 C CA . SER A 1 79 ? -8.324 -10.797 0.533 1.00 0.00 79 SER A CA 21
ATOM 24918 C C . SER A 1 79 ? -7.238 -11.615 1.226 1.00 0.00 79 SER A C 21
ATOM 24919 O O . SER A 1 79 ? -6.769 -12.604 0.624 1.00 0.00 79 SER A O 21
ATOM 24928 N N . LEU A 1 1 ? -22.478 -27.093 1.842 1.00 0.00 1 LEU A N 22
ATOM 24929 C CA . LEU A 1 1 ? -22.251 -26.843 3.290 1.00 0.00 1 LEU A CA 22
ATOM 24930 C C . LEU A 1 1 ? -21.995 -25.363 3.560 1.00 0.00 1 LEU A C 22
ATOM 24931 O O . LEU A 1 1 ? -22.794 -24.695 4.214 1.00 0.00 1 LEU A O 22
ATOM 24949 N N . LYS A 1 2 ? -20.876 -24.860 3.051 1.00 0.00 2 LYS A N 22
ATOM 24950 C CA . LYS A 1 2 ? -20.513 -23.460 3.239 1.00 0.00 2 LYS A CA 22
ATOM 24951 C C . LYS A 1 2 ? -19.501 -23.015 2.188 1.00 0.00 2 LYS A C 22
ATOM 24952 O O . LYS A 1 2 ? -18.464 -23.654 2.002 1.00 0.00 2 LYS A O 22
ATOM 24971 N N . LYS A 1 3 ? -19.806 -21.915 1.508 1.00 0.00 3 LYS A N 22
ATOM 24972 C CA . LYS A 1 3 ? -18.922 -21.385 0.478 1.00 0.00 3 LYS A CA 22
ATOM 24973 C C . LYS A 1 3 ? -19.275 -19.936 0.153 1.00 0.00 3 LYS A C 22
ATOM 24974 O O . LYS A 1 3 ? -20.192 -19.671 -0.623 1.00 0.00 3 LYS A O 22
ATOM 24993 N N . THR A 1 4 ? -18.540 -19.005 0.752 1.00 0.00 4 THR A N 22
ATOM 24994 C CA . THR A 1 4 ? -18.777 -17.583 0.526 1.00 0.00 4 THR A CA 22
ATOM 24995 C C . THR A 1 4 ? -17.541 -16.763 0.881 1.00 0.00 4 THR A C 22
ATOM 24996 O O . THR A 1 4 ? -17.235 -16.560 2.056 1.00 0.00 4 THR A O 22
ATOM 25007 N N . SER A 1 5 ? -16.836 -16.291 -0.142 1.00 0.00 5 SER A N 22
ATOM 25008 C CA . SER A 1 5 ? -15.633 -15.490 0.062 1.00 0.00 5 SER A CA 22
ATOM 25009 C C . SER A 1 5 ? -15.948 -14.002 -0.039 1.00 0.00 5 SER A C 22
ATOM 25010 O O . SER A 1 5 ? -15.845 -13.406 -1.112 1.00 0.00 5 SER A O 22
ATOM 25018 N N . SER A 1 6 ? -16.335 -13.407 1.085 1.00 0.00 6 SER A N 22
ATOM 25019 C CA . SER A 1 6 ? -16.664 -11.986 1.123 1.00 0.00 6 SER A CA 22
ATOM 25020 C C . SER A 1 6 ? -15.591 -11.199 1.867 1.00 0.00 6 SER A C 22
ATOM 25021 O O . SER A 1 6 ? -15.881 -10.187 2.504 1.00 0.00 6 SER A O 22
ATOM 25029 N N . SER A 1 7 ? -14.351 -11.670 1.782 1.00 0.00 7 SER A N 22
ATOM 25030 C CA . SER A 1 7 ? -13.235 -11.008 2.446 1.00 0.00 7 SER A CA 22
ATOM 25031 C C . SER A 1 7 ? -12.563 -10.004 1.515 1.00 0.00 7 SER A C 22
ATOM 25032 O O . SER A 1 7 ? -12.767 -10.038 0.301 1.00 0.00 7 SER A O 22
ATOM 25040 N N . GLY A 1 8 ? -11.763 -9.114 2.089 1.00 0.00 8 GLY A N 22
ATOM 25041 C CA . GLY A 1 8 ? -11.075 -8.114 1.296 1.00 0.00 8 GLY A CA 22
ATOM 25042 C C . GLY A 1 8 ? -10.497 -6.998 2.144 1.00 0.00 8 GLY A C 22
ATOM 25043 O O . GLY A 1 8 ? -10.950 -6.766 3.266 1.00 0.00 8 GLY A O 22
ATOM 25047 N N . LEU A 1 9 ? -9.498 -6.302 1.611 1.00 0.00 9 LEU A N 22
ATOM 25048 C CA . LEU A 1 9 ? -8.865 -5.207 2.323 1.00 0.00 9 LEU A CA 22
ATOM 25049 C C . LEU A 1 9 ? -8.487 -4.106 1.355 1.00 0.00 9 LEU A C 22
ATOM 25050 O O . LEU A 1 9 ? -7.990 -4.372 0.263 1.00 0.00 9 LEU A O 22
ATOM 25066 N N . TYR A 1 10 ? -8.715 -2.867 1.759 1.00 0.00 10 TYR A N 22
ATOM 25067 C CA . TYR A 1 10 ? -8.390 -1.735 0.918 1.00 0.00 10 TYR A CA 22
ATOM 25068 C C . TYR A 1 10 ? -7.089 -1.102 1.376 1.00 0.00 10 TYR A C 22
ATOM 25069 O O . TYR A 1 10 ? -7.035 -0.437 2.410 1.00 0.00 10 TYR A O 22
ATOM 25087 N N . LYS A 1 11 ? -6.043 -1.317 0.594 1.00 0.00 11 LYS A N 22
ATOM 25088 C CA . LYS A 1 11 ? -4.730 -0.767 0.908 1.00 0.00 11 LYS A CA 22
ATOM 25089 C C . LYS A 1 11 ? -4.183 0.015 -0.279 1.00 0.00 11 LYS A C 22
ATOM 25090 O O . LYS A 1 11 ? -4.546 -0.254 -1.424 1.00 0.00 11 LYS A O 22
ATOM 25109 N N . VAL A 1 12 ? -3.305 0.981 -0.013 1.00 0.00 12 VAL A N 22
ATOM 25110 C CA . VAL A 1 12 ? -2.725 1.776 -1.090 1.00 0.00 12 VAL A CA 22
ATOM 25111 C C . VAL A 1 12 ? -1.250 1.418 -1.273 1.00 0.00 12 VAL A C 22
ATOM 25112 O O . VAL A 1 12 ? -0.526 1.276 -0.299 1.00 0.00 12 VAL A O 22
ATOM 25125 N N . GLN A 1 13 ? -0.819 1.258 -2.521 1.00 0.00 13 GLN A N 22
ATOM 25126 C CA . GLN A 1 13 ? 0.570 0.901 -2.811 1.00 0.00 13 GLN A CA 22
ATOM 25127 C C . GLN A 1 13 ? 1.185 1.866 -3.817 1.00 0.00 13 GLN A C 22
ATOM 25128 O O . GLN A 1 13 ? 0.533 2.261 -4.785 1.00 0.00 13 GLN A O 22
ATOM 25142 N N . ILE A 1 14 ? 2.434 2.262 -3.579 1.00 0.00 14 ILE A N 22
ATOM 25143 C CA . ILE A 1 14 ? 3.102 3.203 -4.471 1.00 0.00 14 ILE A CA 22
ATOM 25144 C C . ILE A 1 14 ? 4.201 2.563 -5.322 1.00 0.00 14 ILE A C 22
ATOM 25145 O O . ILE A 1 14 ? 4.761 3.227 -6.193 1.00 0.00 14 ILE A O 22
ATOM 25161 N N . GLY A 1 15 ? 4.504 1.276 -5.112 1.00 0.00 15 GLY A N 22
ATOM 25162 C CA . GLY A 1 15 ? 5.524 0.655 -5.945 1.00 0.00 15 GLY A CA 22
ATOM 25163 C C . GLY A 1 15 ? 6.177 -0.586 -5.358 1.00 0.00 15 GLY A C 22
ATOM 25164 O O . GLY A 1 15 ? 5.927 -0.963 -4.214 1.00 0.00 15 GLY A O 22
ATOM 25168 N N . ALA A 1 16 ? 7.053 -1.188 -6.166 1.00 0.00 16 ALA A N 22
ATOM 25169 C CA . ALA A 1 16 ? 7.821 -2.369 -5.782 1.00 0.00 16 ALA A CA 22
ATOM 25170 C C . ALA A 1 16 ? 9.143 -2.376 -6.553 1.00 0.00 16 ALA A C 22
ATOM 25171 O O . ALA A 1 16 ? 9.183 -1.964 -7.713 1.00 0.00 16 ALA A O 22
ATOM 25178 N N . PHE A 1 17 ? 10.224 -2.831 -5.924 1.00 0.00 17 PHE A N 22
ATOM 25179 C CA . PHE A 1 17 ? 11.527 -2.861 -6.589 1.00 0.00 17 PHE A CA 22
ATOM 25180 C C . PHE A 1 17 ? 12.423 -3.954 -6.020 1.00 0.00 17 PHE A C 22
ATOM 25181 O O . PHE A 1 17 ? 12.407 -4.224 -4.822 1.00 0.00 17 PHE A O 22
ATOM 25198 N N . LYS A 1 18 ? 13.214 -4.569 -6.893 1.00 0.00 18 LYS A N 22
ATOM 25199 C CA . LYS A 1 18 ? 14.129 -5.632 -6.491 1.00 0.00 18 LYS A CA 22
ATOM 25200 C C . LYS A 1 18 ? 15.044 -5.203 -5.343 1.00 0.00 18 LYS A C 22
ATOM 25201 O O . LYS A 1 18 ? 15.650 -6.045 -4.683 1.00 0.00 18 LYS A O 22
ATOM 25220 N N . VAL A 1 19 ? 15.153 -3.895 -5.112 1.00 0.00 19 VAL A N 22
ATOM 25221 C CA . VAL A 1 19 ? 16.013 -3.389 -4.047 1.00 0.00 19 VAL A CA 22
ATOM 25222 C C . VAL A 1 19 ? 15.211 -2.863 -2.860 1.00 0.00 19 VAL A C 22
ATOM 25223 O O . VAL A 1 19 ? 14.318 -2.032 -3.011 1.00 0.00 19 VAL A O 22
ATOM 25236 N N . LYS A 1 20 ? 15.552 -3.360 -1.674 1.00 0.00 20 LYS A N 22
ATOM 25237 C CA . LYS A 1 20 ? 14.893 -2.961 -0.440 1.00 0.00 20 LYS A CA 22
ATOM 25238 C C . LYS A 1 20 ? 15.255 -1.530 -0.078 1.00 0.00 20 LYS A C 22
ATOM 25239 O O . LYS A 1 20 ? 14.396 -0.753 0.332 1.00 0.00 20 LYS A O 22
ATOM 25258 N N . ALA A 1 21 ? 16.529 -1.172 -0.243 1.00 0.00 21 ALA A N 22
ATOM 25259 C CA . ALA A 1 21 ? 16.978 0.181 0.059 1.00 0.00 21 ALA A CA 22
ATOM 25260 C C . ALA A 1 21 ? 16.093 1.188 -0.657 1.00 0.00 21 ALA A C 22
ATOM 25261 O O . ALA A 1 21 ? 15.782 2.258 -0.128 1.00 0.00 21 ALA A O 22
ATOM 25268 N N . ASN A 1 22 ? 15.663 0.816 -1.857 1.00 0.00 22 ASN A N 22
ATOM 25269 C CA . ASN A 1 22 ? 14.784 1.660 -2.646 1.00 0.00 22 ASN A CA 22
ATOM 25270 C C . ASN A 1 22 ? 13.382 1.612 -2.057 1.00 0.00 22 ASN A C 22
ATOM 25271 O O . ASN A 1 22 ? 12.646 2.600 -2.093 1.00 0.00 22 ASN A O 22
ATOM 25282 N N . ALA A 1 23 ? 13.024 0.457 -1.497 1.00 0.00 23 ALA A N 22
ATOM 25283 C CA . ALA A 1 23 ? 11.713 0.289 -0.884 1.00 0.00 23 ALA A CA 22
ATOM 25284 C C . ALA A 1 23 ? 11.614 1.089 0.413 1.00 0.00 23 ALA A C 22
ATOM 25285 O O . ALA A 1 23 ? 10.528 1.503 0.820 1.00 0.00 23 ALA A O 22
ATOM 25292 N N . ASP A 1 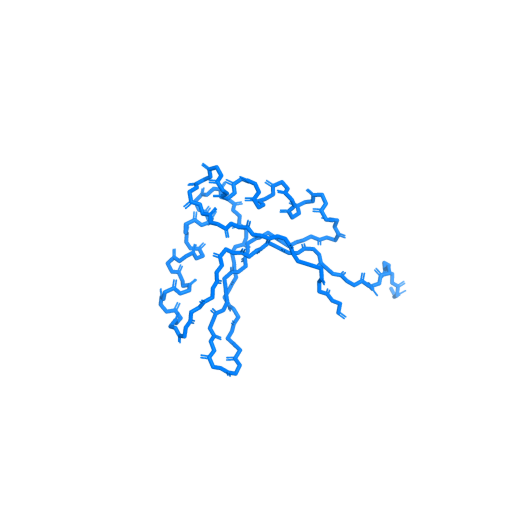24 ? 12.758 1.306 1.058 1.00 0.00 24 ASP A N 22
ATOM 25293 C CA . ASP A 1 24 ? 12.806 2.057 2.308 1.00 0.00 24 ASP A CA 22
ATOM 25294 C C . ASP A 1 24 ? 12.681 3.551 2.040 1.00 0.00 24 ASP A C 22
ATOM 25295 O O . ASP A 1 24 ? 12.032 4.277 2.795 1.00 0.00 24 ASP A O 22
ATOM 25304 N N . SER A 1 25 ? 13.290 4.003 0.948 1.00 0.00 25 SER A N 22
ATOM 25305 C CA . SER A 1 25 ? 13.227 5.409 0.574 1.00 0.00 25 SER A CA 22
ATOM 25306 C C . SER A 1 25 ? 11.798 5.781 0.195 1.00 0.00 25 SER A C 22
ATOM 25307 O O . SER A 1 25 ? 11.340 6.892 0.452 1.00 0.00 25 SER A O 22
ATOM 25315 N N . LEU A 1 26 ? 11.101 4.823 -0.409 1.00 0.00 26 LEU A N 22
ATOM 25316 C CA . LEU A 1 26 ? 9.719 5.017 -0.826 1.00 0.00 26 LEU A CA 22
ATOM 25317 C C . LEU A 1 26 ? 8.801 5.106 0.392 1.00 0.00 26 LEU A C 22
ATOM 25318 O O . LEU A 1 26 ? 8.028 6.050 0.535 1.00 0.00 26 LEU A O 22
ATOM 25334 N N . ALA A 1 27 ? 8.900 4.124 1.281 1.00 0.00 27 ALA A N 22
ATOM 25335 C CA . ALA A 1 27 ? 8.085 4.114 2.490 1.00 0.00 27 ALA A CA 22
ATOM 25336 C C . ALA A 1 27 ? 8.304 5.391 3.298 1.00 0.00 27 ALA A C 22
ATOM 25337 O O . ALA A 1 27 ? 7.429 5.828 4.045 1.00 0.00 27 ALA A O 22
ATOM 25344 N N . SER A 1 28 ? 9.483 5.985 3.133 1.00 0.00 28 SER A N 22
ATOM 25345 C CA . SER A 1 28 ? 9.831 7.214 3.835 1.00 0.00 28 SER A CA 22
ATOM 25346 C C . SER A 1 28 ? 9.095 8.412 3.243 1.00 0.00 28 SER A C 22
ATOM 25347 O O . SER A 1 28 ? 8.621 9.285 3.973 1.00 0.00 28 SER A O 22
ATOM 25355 N N . ASN A 1 29 ? 9.000 8.451 1.916 1.00 0.00 29 ASN A N 22
ATOM 25356 C CA . ASN A 1 29 ? 8.321 9.547 1.236 1.00 0.00 29 ASN A CA 22
ATOM 25357 C C . ASN A 1 29 ? 6.864 9.627 1.665 1.00 0.00 29 ASN A C 22
ATOM 25358 O O . ASN A 1 29 ? 6.370 10.695 2.029 1.00 0.00 29 ASN A O 22
ATOM 25369 N N . ALA A 1 30 ? 6.180 8.493 1.627 1.00 0.00 30 ALA A N 22
ATOM 25370 C CA . ALA A 1 30 ? 4.782 8.437 2.022 1.00 0.00 30 ALA A CA 22
ATOM 25371 C C . ALA A 1 30 ? 4.628 8.852 3.476 1.00 0.00 30 ALA A C 22
ATOM 25372 O O . ALA A 1 30 ? 3.684 9.555 3.837 1.00 0.00 30 ALA A O 22
ATOM 25379 N N . GLU A 1 31 ? 5.572 8.419 4.307 1.00 0.00 31 GLU A N 22
ATOM 25380 C CA . GLU A 1 31 ? 5.548 8.753 5.727 1.00 0.00 31 GLU A CA 22
ATOM 25381 C C . GLU A 1 31 ? 5.476 10.264 5.911 1.00 0.00 31 GLU A C 22
ATOM 25382 O O . GLU A 1 31 ? 4.813 10.763 6.821 1.00 0.00 31 GLU A O 22
ATOM 25394 N N . ALA A 1 32 ? 6.156 10.985 5.025 1.00 0.00 32 ALA A N 22
ATOM 25395 C CA . ALA A 1 32 ? 6.173 12.442 5.062 1.00 0.00 32 ALA A CA 22
ATOM 25396 C C . ALA A 1 32 ? 4.753 12.986 5.045 1.00 0.00 32 ALA A C 22
ATOM 25397 O O . ALA A 1 32 ? 4.382 13.808 5.885 1.00 0.00 32 ALA A O 22
ATOM 25404 N N . LYS A 1 33 ? 3.951 12.504 4.098 1.00 0.00 33 LYS A N 22
ATOM 25405 C CA . LYS A 1 33 ? 2.562 12.934 4.005 1.00 0.00 33 LYS A CA 22
ATOM 25406 C C . LYS A 1 33 ? 1.829 12.527 5.274 1.00 0.00 33 LYS A C 22
ATOM 25407 O O . LYS A 1 33 ? 0.875 13.179 5.698 1.00 0.00 33 LYS A O 22
ATOM 25426 N N . GLY A 1 34 ? 2.303 11.444 5.884 1.00 0.00 34 GLY A N 22
ATOM 25427 C CA . GLY A 1 34 ? 1.718 10.955 7.109 1.00 0.00 34 GLY A CA 22
ATOM 25428 C C . GLY A 1 34 ? 0.946 9.668 6.912 1.00 0.00 34 GLY A C 22
ATOM 25429 O O . GLY A 1 34 ? -0.056 9.427 7.585 1.00 0.00 34 GLY A O 22
ATOM 25433 N N . PHE A 1 35 ? 1.418 8.836 5.992 1.00 0.00 35 PHE A N 22
ATOM 25434 C CA . PHE A 1 35 ? 0.774 7.566 5.715 1.00 0.00 35 PHE A CA 22
ATOM 25435 C C . PHE A 1 35 ? 1.527 6.424 6.380 1.00 0.00 35 PHE A C 22
ATOM 25436 O O . PHE A 1 35 ? 2.718 6.538 6.677 1.00 0.00 35 PHE A O 22
ATOM 25453 N N . ASP A 1 36 ? 0.831 5.319 6.599 1.00 0.00 36 ASP A N 22
ATOM 25454 C CA . ASP A 1 36 ? 1.439 4.148 7.214 1.00 0.00 36 ASP A CA 22
ATOM 25455 C C . ASP A 1 36 ? 2.137 3.310 6.153 1.00 0.00 36 ASP A C 22
ATOM 25456 O O . ASP A 1 36 ? 1.509 2.475 5.502 1.00 0.00 36 ASP A O 22
ATOM 25465 N N . SER A 1 37 ? 3.430 3.550 5.962 1.00 0.00 37 SER A N 22
ATOM 25466 C CA . SER A 1 37 ? 4.189 2.826 4.953 1.00 0.00 37 SER A CA 22
ATOM 25467 C C . SER A 1 37 ? 4.604 1.454 5.459 1.00 0.00 37 SER A C 22
ATOM 25468 O O . SER A 1 37 ? 4.664 1.211 6.665 1.00 0.00 37 SER A O 22
ATOM 25476 N N . ILE A 1 38 ? 4.865 0.557 4.520 1.00 0.00 38 ILE A N 22
ATOM 25477 C CA . ILE A 1 38 ? 5.249 -0.809 4.847 1.00 0.00 38 ILE A CA 22
ATOM 25478 C C . ILE A 1 38 ? 5.996 -1.447 3.678 1.00 0.00 38 ILE A C 22
ATOM 25479 O O . ILE A 1 38 ? 5.637 -1.247 2.517 1.00 0.00 38 ILE A O 22
ATOM 25495 N N . VAL A 1 39 ? 7.037 -2.211 3.989 1.00 0.00 39 VAL A N 22
ATOM 25496 C CA . VAL A 1 39 ? 7.830 -2.867 2.957 1.00 0.00 39 VAL A CA 22
ATOM 25497 C C . VAL A 1 39 ? 7.784 -4.385 3.095 1.00 0.00 39 VAL A C 22
ATOM 25498 O O . VAL A 1 39 ? 8.250 -4.939 4.093 1.00 0.00 39 VAL A O 22
ATOM 25511 N N . LEU A 1 40 ? 7.231 -5.056 2.088 1.00 0.00 40 LEU A N 22
ATOM 25512 C CA . LEU A 1 40 ? 7.140 -6.511 2.098 1.00 0.00 40 LEU A CA 22
ATOM 25513 C C . LEU A 1 40 ? 8.130 -7.117 1.112 1.00 0.00 40 LEU A C 22
ATOM 25514 O O . LEU A 1 40 ? 8.088 -6.824 -0.083 1.00 0.00 40 LEU A O 22
ATOM 25530 N N . LEU A 1 41 ? 9.018 -7.959 1.618 1.00 0.00 41 LEU A N 22
ATOM 25531 C CA . LEU A 1 41 ? 10.013 -8.602 0.779 1.00 0.00 41 LEU A CA 22
ATOM 25532 C C . LEU A 1 41 ? 9.399 -9.754 -0.016 1.00 0.00 41 LEU A C 22
ATOM 25533 O O . LEU A 1 41 ? 9.073 -10.805 0.532 1.00 0.00 41 LEU A O 22
ATOM 25549 N N . LYS A 1 42 ? 9.263 -9.534 -1.315 1.00 0.00 42 LYS A N 22
ATOM 25550 C CA . LYS A 1 42 ? 8.707 -10.524 -2.229 1.00 0.00 42 LYS A CA 22
ATOM 25551 C C . LYS A 1 42 ? 9.823 -11.384 -2.800 1.00 0.00 42 LYS A C 22
ATOM 25552 O O . LYS A 1 42 ? 10.994 -11.037 -2.688 1.00 0.00 42 LYS A O 22
ATOM 25571 N N . ASP A 1 43 ? 9.454 -12.506 -3.407 1.00 0.00 43 ASP A N 22
ATOM 25572 C CA . ASP A 1 43 ? 10.435 -13.412 -3.992 1.00 0.00 43 ASP A CA 22
ATOM 25573 C C . ASP A 1 43 ? 11.239 -12.735 -5.102 1.00 0.00 43 ASP A C 22
ATOM 25574 O O . ASP A 1 43 ? 11.136 -13.106 -6.271 1.00 0.00 43 ASP A O 22
ATOM 25583 N N . GLY A 1 44 ? 12.048 -11.746 -4.728 1.00 0.00 44 GLY A N 22
ATOM 25584 C CA . GLY A 1 44 ? 12.866 -11.047 -5.701 1.00 0.00 44 GLY A CA 22
ATOM 25585 C C . GLY A 1 44 ? 12.553 -9.563 -5.803 1.00 0.00 44 GLY A C 22
ATOM 25586 O O . GLY A 1 44 ? 13.296 -8.819 -6.442 1.00 0.00 44 GLY A O 22
ATOM 25590 N N . LEU A 1 45 ? 11.453 -9.123 -5.191 1.00 0.00 45 LEU A N 22
ATOM 25591 C CA . LEU A 1 45 ? 11.072 -7.712 -5.255 1.00 0.00 45 LEU A CA 22
ATOM 25592 C C . LEU A 1 45 ? 10.564 -7.190 -3.916 1.00 0.00 45 LEU A C 22
ATOM 25593 O O . LEU A 1 45 ? 9.944 -7.912 -3.149 1.00 0.00 45 LEU A O 22
ATOM 25609 N N . TYR A 1 46 ? 10.809 -5.913 -3.667 1.00 0.00 46 TYR A N 22
ATOM 25610 C CA . TYR A 1 46 ? 10.354 -5.263 -2.446 1.00 0.00 46 TYR A CA 22
ATOM 25611 C C . TYR A 1 46 ? 9.232 -4.287 -2.774 1.00 0.00 46 TYR A C 22
ATOM 25612 O O . TYR A 1 46 ? 9.381 -3.435 -3.641 1.00 0.00 46 TYR A O 22
ATOM 25630 N N . LYS A 1 47 ? 8.110 -4.416 -2.079 1.00 0.00 47 LYS A N 22
ATOM 25631 C CA . LYS A 1 47 ? 6.968 -3.536 -2.317 1.00 0.00 47 LYS A CA 22
ATOM 25632 C C . LYS A 1 47 ? 6.787 -2.546 -1.189 1.00 0.00 47 LYS A C 22
ATOM 25633 O O . LYS A 1 47 ? 7.148 -2.814 -0.043 1.00 0.00 47 LYS A O 22
ATOM 25652 N N . VAL A 1 48 ? 6.221 -1.398 -1.526 1.00 0.00 48 VAL A N 22
ATOM 25653 C CA . VAL A 1 48 ? 5.982 -0.350 -0.553 1.00 0.00 48 VAL A CA 22
ATOM 25654 C C . VAL A 1 48 ? 4.521 0.075 -0.554 1.00 0.00 48 VAL A C 22
ATOM 25655 O O . VAL A 1 48 ? 4.055 0.741 -1.478 1.00 0.00 48 VAL A O 22
ATOM 25668 N N . GLN A 1 49 ? 3.805 -0.326 0.489 1.00 0.00 49 GLN A N 22
ATOM 25669 C CA . GLN A 1 49 ? 2.392 -0.001 0.621 1.00 0.00 49 GLN A CA 22
ATOM 25670 C C . GLN A 1 49 ? 2.177 1.082 1.671 1.00 0.00 49 GLN A C 22
ATOM 25671 O O . GLN A 1 49 ? 2.827 1.089 2.716 1.00 0.00 49 GLN A O 22
ATOM 25685 N N . ILE A 1 50 ? 1.251 1.992 1.388 1.00 0.00 50 ILE A N 22
ATOM 25686 C CA . ILE A 1 50 ? 0.937 3.074 2.304 1.00 0.00 50 ILE A CA 22
ATOM 25687 C C . ILE A 1 50 ? -0.571 3.254 2.457 1.00 0.00 50 ILE A C 22
ATOM 25688 O O . ILE A 1 50 ? -1.295 3.465 1.486 1.00 0.00 50 ILE A O 22
ATOM 25704 N N . GLY A 1 51 ? -1.017 3.174 3.703 1.00 0.00 51 GLY A N 22
ATOM 25705 C CA . GLY A 1 51 ? -2.422 3.330 4.027 1.00 0.00 51 GLY A CA 22
ATOM 25706 C C . GLY A 1 51 ? -3.232 2.072 3.786 1.00 0.00 51 GLY A C 22
ATOM 25707 O O . GLY A 1 51 ? -3.476 1.692 2.639 1.00 0.00 51 GLY A O 22
ATOM 25711 N N . ALA A 1 52 ? -3.656 1.428 4.869 1.00 0.00 52 ALA A N 22
ATOM 25712 C CA . ALA A 1 52 ? -4.454 0.210 4.778 1.00 0.00 52 ALA A CA 22
ATOM 25713 C C . ALA A 1 52 ? -5.644 0.287 5.727 1.00 0.00 52 ALA A C 22
ATOM 25714 O O . ALA A 1 52 ? -5.476 0.509 6.926 1.00 0.00 52 ALA A O 22
ATOM 25721 N N . PHE A 1 53 ? -6.848 0.120 5.189 1.00 0.00 53 PHE A N 22
ATOM 25722 C CA . PHE A 1 53 ? -8.057 0.192 6.004 1.00 0.00 53 PHE A CA 22
ATOM 25723 C C . PHE A 1 53 ? -9.105 -0.816 5.544 1.00 0.00 53 PHE A C 22
ATOM 25724 O O . PHE A 1 53 ? -8.922 -1.512 4.543 1.00 0.00 53 PHE A O 22
ATOM 25741 N N . SER A 1 54 ? -10.207 -0.882 6.285 1.00 0.00 54 SER A N 22
ATOM 25742 C CA . SER A 1 54 ? -11.297 -1.796 5.966 1.00 0.00 54 SER A CA 22
ATOM 25743 C C . SER A 1 54 ? -12.239 -1.185 4.932 1.00 0.00 54 SER A C 22
ATOM 25744 O O . SER A 1 54 ? -13.005 -1.897 4.285 1.00 0.00 54 SER A O 22
ATOM 25752 N N . SER A 1 55 ? -12.182 0.138 4.781 1.00 0.00 55 SER A N 22
ATOM 25753 C CA . SER A 1 55 ? -13.034 0.836 3.823 1.00 0.00 55 SER A CA 22
ATOM 25754 C C . SER A 1 55 ? -12.211 1.405 2.668 1.00 0.00 55 SER A C 22
ATOM 25755 O O . SER A 1 55 ? -11.206 2.083 2.882 1.00 0.00 55 SER A O 22
ATOM 25763 N N . LYS A 1 56 ? -12.644 1.119 1.443 1.00 0.00 56 LYS A N 22
ATOM 25764 C CA . LYS A 1 56 ? -11.951 1.594 0.250 1.00 0.00 56 LYS A CA 22
ATOM 25765 C C . LYS A 1 56 ? -11.816 3.113 0.249 1.00 0.00 56 LYS A C 22
ATOM 25766 O O . LYS A 1 56 ? -10.802 3.651 -0.195 1.00 0.00 56 LYS A O 22
ATOM 25785 N N . ASP A 1 57 ? -12.841 3.799 0.744 1.00 0.00 57 ASP A N 22
ATOM 25786 C CA . ASP A 1 57 ? -12.827 5.260 0.794 1.00 0.00 57 ASP A CA 22
ATOM 25787 C C . ASP A 1 57 ? -11.542 5.773 1.440 1.00 0.00 57 ASP A C 22
ATOM 25788 O O . ASP A 1 57 ? -11.047 6.847 1.096 1.00 0.00 57 ASP A O 22
ATOM 25797 N N . ASN A 1 58 ? -11.009 4.997 2.377 1.00 0.00 58 ASN A N 22
ATOM 25798 C CA . ASN A 1 58 ? -9.781 5.372 3.070 1.00 0.00 58 ASN A CA 22
ATOM 25799 C C . ASN A 1 58 ? -8.579 5.256 2.138 1.00 0.00 58 ASN A C 22
ATOM 25800 O O . ASN A 1 58 ? -7.773 6.178 2.029 1.00 0.00 58 ASN A O 22
ATOM 25811 N N . ALA A 1 59 ? -8.470 4.114 1.465 1.00 0.00 59 ALA A N 22
ATOM 25812 C CA . ALA A 1 59 ? -7.370 3.873 0.539 1.00 0.00 59 ALA A CA 22
ATOM 25813 C C . ALA A 1 59 ? -7.370 4.894 -0.591 1.00 0.00 59 ALA A C 22
ATOM 25814 O O . ALA A 1 59 ? -6.321 5.409 -0.966 1.00 0.00 59 ALA A O 22
ATOM 25821 N N . ASP A 1 60 ? -8.549 5.184 -1.134 1.00 0.00 60 ASP A N 22
ATOM 25822 C CA . ASP A 1 60 ? -8.670 6.146 -2.224 1.00 0.00 60 ASP A CA 22
ATOM 25823 C C . ASP A 1 60 ? -8.111 7.505 -1.813 1.00 0.00 60 ASP A C 22
ATOM 25824 O O . ASP A 1 60 ? -7.274 8.079 -2.509 1.00 0.00 60 ASP A O 22
ATOM 25833 N N . THR A 1 61 ? -8.577 8.013 -0.675 1.00 0.00 61 THR A N 22
ATOM 25834 C CA . THR A 1 61 ? -8.119 9.302 -0.172 1.00 0.00 61 THR A CA 22
ATOM 25835 C C . THR A 1 61 ? -6.602 9.319 -0.034 1.00 0.00 61 THR A C 22
ATOM 25836 O O . THR A 1 61 ? -5.950 10.314 -0.349 1.00 0.00 61 THR A O 22
ATOM 25847 N N . LEU A 1 62 ? -6.045 8.205 0.430 1.00 0.00 62 LEU A N 22
ATOM 25848 C CA . LEU A 1 62 ? -4.605 8.072 0.607 1.00 0.00 62 LEU A CA 22
ATOM 25849 C C . LEU A 1 62 ? -3.904 8.090 -0.725 1.00 0.00 62 LEU A C 22
ATOM 25850 O O . LEU A 1 62 ? -2.923 8.805 -0.931 1.00 0.00 62 LEU A O 22
ATOM 25866 N N . ALA A 1 63 ? -4.404 7.253 -1.617 1.00 0.00 63 ALA A N 22
ATOM 25867 C CA . ALA A 1 63 ? -3.824 7.109 -2.923 1.00 0.00 63 ALA A CA 22
ATOM 25868 C C . ALA A 1 63 ? -3.662 8.461 -3.612 1.00 0.00 63 ALA A C 22
ATOM 25869 O O . ALA A 1 63 ? -2.548 8.886 -3.922 1.00 0.00 63 ALA A O 22
ATOM 25876 N N . ALA A 1 64 ? -4.788 9.136 -3.845 1.00 0.00 64 ALA A N 22
ATOM 25877 C CA . ALA A 1 64 ? -4.784 10.442 -4.493 1.00 0.00 64 ALA A CA 22
ATOM 25878 C C . ALA A 1 64 ? -3.853 11.407 -3.768 1.00 0.00 64 ALA A C 22
ATOM 25879 O O . ALA A 1 64 ? -3.194 12.238 -4.392 1.00 0.00 64 ALA A O 22
ATOM 25886 N N . ARG A 1 65 ? -3.792 11.279 -2.447 1.00 0.00 65 ARG A N 22
ATOM 25887 C CA . ARG A 1 65 ? -2.929 12.126 -1.638 1.00 0.00 65 ARG A CA 22
ATOM 25888 C C . ARG A 1 65 ? -1.472 11.879 -1.998 1.00 0.00 65 ARG A C 22
ATOM 25889 O O . ARG A 1 65 ? -0.676 12.811 -2.102 1.00 0.00 65 ARG A O 22
ATOM 25910 N N . ALA A 1 66 ? -1.136 10.609 -2.209 1.00 0.00 66 ALA A N 22
ATOM 25911 C CA . ALA A 1 66 ? 0.217 10.236 -2.579 1.00 0.00 66 ALA A CA 22
ATOM 25912 C C . ALA A 1 66 ? 0.552 10.810 -3.943 1.00 0.00 66 ALA A C 22
ATOM 25913 O O . ALA A 1 66 ? 1.647 11.324 -4.161 1.00 0.00 66 ALA A O 22
ATOM 25920 N N . LYS A 1 67 ? -0.415 10.748 -4.854 1.00 0.00 67 LYS A N 22
ATOM 25921 C CA . LYS A 1 67 ? -0.227 11.291 -6.189 1.00 0.00 67 LYS A CA 22
ATOM 25922 C C . LYS A 1 67 ? 0.030 12.788 -6.101 1.00 0.00 67 LYS A C 22
ATOM 25923 O O . LYS A 1 67 ? 0.974 13.307 -6.695 1.00 0.00 67 LYS A O 22
ATOM 25942 N N . ASN A 1 68 ? -0.804 13.468 -5.323 1.00 0.00 68 ASN A N 22
ATOM 25943 C CA . ASN A 1 68 ? -0.659 14.900 -5.117 1.00 0.00 68 ASN A CA 22
ATOM 25944 C C . ASN A 1 68 ? 0.602 15.180 -4.305 1.00 0.00 68 ASN A C 22
ATOM 25945 O O . ASN A 1 68 ? 1.191 16.257 -4.394 1.00 0.00 68 ASN A O 22
ATOM 25956 N N . ALA A 1 69 ? 1.006 14.188 -3.511 1.00 0.00 69 ALA A N 22
ATOM 25957 C CA . ALA A 1 69 ? 2.191 14.297 -2.675 1.00 0.00 69 ALA A CA 22
ATOM 25958 C C . ALA A 1 69 ? 3.470 14.118 -3.488 1.00 0.00 69 ALA A C 22
ATOM 25959 O O . ALA A 1 69 ? 4.544 14.551 -3.072 1.00 0.00 69 ALA A O 22
ATOM 25966 N N . GLY A 1 70 ? 3.350 13.467 -4.640 1.00 0.00 70 GLY A N 22
ATOM 25967 C CA . GLY A 1 70 ? 4.506 13.231 -5.483 1.00 0.00 70 GLY A CA 22
ATOM 25968 C C . GLY A 1 70 ? 4.872 11.763 -5.528 1.00 0.00 70 GLY A C 22
ATOM 25969 O O . GLY A 1 70 ? 6.020 11.405 -5.790 1.00 0.00 70 GLY A O 22
ATOM 25973 N N . PHE A 1 71 ? 3.887 10.913 -5.254 1.00 0.00 71 PHE A N 22
ATOM 25974 C CA . PHE A 1 71 ? 4.088 9.476 -5.243 1.00 0.00 71 PHE A CA 22
ATOM 25975 C C . PHE A 1 71 ? 2.999 8.796 -6.066 1.00 0.00 71 PHE A C 22
ATOM 25976 O O . PHE A 1 71 ? 1.882 9.293 -6.151 1.00 0.00 71 PHE A O 22
ATOM 25993 N N . ASP A 1 72 ? 3.322 7.660 -6.668 1.00 0.00 72 ASP A N 22
ATOM 25994 C CA . ASP A 1 72 ? 2.349 6.939 -7.478 1.00 0.00 72 ASP A CA 22
ATOM 25995 C C . ASP A 1 72 ? 1.607 5.902 -6.644 1.00 0.00 72 ASP A C 22
ATOM 25996 O O . ASP A 1 72 ? 1.848 4.704 -6.778 1.00 0.00 72 ASP A O 22
ATOM 26005 N N . ALA A 1 73 ? 0.696 6.364 -5.786 1.00 0.00 73 ALA A N 22
ATOM 26006 C CA . ALA A 1 73 ? -0.076 5.458 -4.941 1.00 0.00 73 ALA A CA 22
ATOM 26007 C C . ALA A 1 73 ? -1.336 4.962 -5.642 1.00 0.00 73 ALA A C 22
ATOM 26008 O O . ALA A 1 73 ? -2.022 5.721 -6.327 1.00 0.00 73 ALA A O 22
ATOM 26015 N N . ILE A 1 74 ? -1.637 3.685 -5.446 1.00 0.00 74 ILE A N 22
ATOM 26016 C CA . ILE A 1 74 ? -2.820 3.069 -6.032 1.00 0.00 74 ILE A CA 22
ATOM 26017 C C . ILE A 1 74 ? -3.552 2.245 -4.978 1.00 0.00 74 ILE A C 22
ATOM 26018 O O . ILE A 1 74 ? -2.936 1.763 -4.032 1.00 0.00 74 ILE A O 22
ATOM 26034 N N . VAL A 1 75 ? -4.857 2.081 -5.144 1.00 0.00 75 VAL A N 22
ATOM 26035 C CA . VAL A 1 75 ? -5.644 1.307 -4.188 1.00 0.00 75 VAL A CA 22
ATOM 26036 C C . VAL A 1 75 ? -6.021 -0.050 -4.765 1.00 0.00 75 VAL A C 22
ATOM 26037 O O . VAL A 1 75 ? -6.381 -0.163 -5.937 1.00 0.00 75 VAL A O 22
ATOM 26050 N N . ILE A 1 76 ? -5.934 -1.082 -3.933 1.00 0.00 76 ILE A N 22
ATOM 26051 C CA . ILE A 1 76 ? -6.265 -2.433 -4.360 1.00 0.00 76 ILE A CA 22
ATOM 26052 C C . ILE A 1 76 ? -6.974 -3.207 -3.256 1.00 0.00 76 ILE A C 22
ATOM 26053 O O . ILE A 1 76 ? -6.648 -3.070 -2.073 1.00 0.00 76 ILE A O 22
ATOM 26069 N N . LEU A 1 77 ? -7.947 -4.020 -3.656 1.00 0.00 77 LEU A N 22
ATOM 26070 C CA . LEU A 1 77 ? -8.713 -4.827 -2.719 1.00 0.00 77 LEU A CA 22
ATOM 26071 C C . LEU A 1 77 ? -8.065 -6.201 -2.553 1.00 0.00 77 LEU A C 22
ATOM 26072 O O . LEU A 1 77 ? -8.117 -7.033 -3.455 1.00 0.00 77 LEU A O 22
ATOM 26088 N N . GLU A 1 78 ? -7.450 -6.425 -1.396 1.00 0.00 78 GLU A N 22
ATOM 26089 C CA . GLU A 1 78 ? -6.788 -7.696 -1.117 1.00 0.00 78 GLU A CA 22
ATOM 26090 C C . GLU A 1 78 ? -7.752 -8.684 -0.467 1.00 0.00 78 GLU A C 22
ATOM 26091 O O . GLU A 1 78 ? -8.058 -8.578 0.720 1.00 0.00 78 GLU A O 22
ATOM 26103 N N . SER A 1 79 ? -8.223 -9.646 -1.253 1.00 0.00 79 SER A N 22
ATOM 26104 C CA . SER A 1 79 ? -9.149 -10.658 -0.756 1.00 0.00 79 SER A CA 22
ATOM 26105 C C . SER A 1 79 ? -8.548 -11.419 0.421 1.00 0.00 79 SER A C 22
ATOM 26106 O O . SER A 1 79 ? -7.309 -11.391 0.574 1.00 0.00 79 SER A O 22
ATOM 26115 N N . LEU A 1 1 ? -31.227 -16.911 1.319 1.00 0.00 1 LEU A N 23
ATOM 26116 C CA . LEU A 1 1 ? -29.916 -17.002 2.014 1.00 0.00 1 LEU A CA 23
ATOM 26117 C C . LEU A 1 1 ? -29.420 -18.442 2.070 1.00 0.00 1 LEU A C 23
ATOM 26118 O O . LEU A 1 1 ? -30.216 -19.384 2.101 1.00 0.00 1 LEU A O 23
ATOM 26136 N N . LYS A 1 2 ? -28.103 -18.612 2.083 1.00 0.00 2 LYS A N 23
ATOM 26137 C CA . LYS A 1 2 ? -27.501 -19.939 2.135 1.00 0.00 2 LYS A CA 23
ATOM 26138 C C . LYS A 1 2 ? -25.995 -19.846 2.356 1.00 0.00 2 LYS A C 23
ATOM 26139 O O . LYS A 1 2 ? -25.425 -20.606 3.140 1.00 0.00 2 LYS A O 23
ATOM 26158 N N . LYS A 1 3 ? -25.357 -18.908 1.665 1.00 0.00 3 LYS A N 23
ATOM 26159 C CA . LYS A 1 3 ? -23.916 -18.716 1.786 1.00 0.00 3 LYS A CA 23
ATOM 26160 C C . LYS A 1 3 ? -23.514 -17.317 1.328 1.00 0.00 3 LYS A C 23
ATOM 26161 O O . LYS A 1 3 ? -23.698 -16.956 0.166 1.00 0.00 3 LYS A O 23
ATOM 26180 N N . THR A 1 4 ? -22.966 -16.532 2.251 1.00 0.00 4 THR A N 23
ATOM 26181 C CA . THR A 1 4 ? -22.539 -15.173 1.942 1.00 0.00 4 THR A CA 23
ATOM 26182 C C . THR A 1 4 ? -21.453 -14.711 2.908 1.00 0.00 4 THR A C 23
ATOM 26183 O O . THR A 1 4 ? -21.504 -15.004 4.103 1.00 0.00 4 THR A O 23
ATOM 26194 N N . SER A 1 5 ? -20.470 -13.985 2.383 1.00 0.00 5 SER A N 23
ATOM 26195 C CA . SER A 1 5 ? -19.371 -13.482 3.200 1.00 0.00 5 SER A CA 23
ATOM 26196 C C . SER A 1 5 ? -18.628 -12.362 2.477 1.00 0.00 5 SER A C 23
ATOM 26197 O O . SER A 1 5 ? -18.315 -12.474 1.292 1.00 0.00 5 SER A O 23
ATOM 26205 N N . SER A 1 6 ? -18.346 -11.284 3.201 1.00 0.00 6 SER A N 23
ATOM 26206 C CA . SER A 1 6 ? -17.638 -10.144 2.630 1.00 0.00 6 SER A CA 23
ATOM 26207 C C . SER A 1 6 ? -16.198 -10.090 3.129 1.00 0.00 6 SER A C 23
ATOM 26208 O O . SER A 1 6 ? -15.950 -9.900 4.320 1.00 0.00 6 SER A O 23
ATOM 26216 N N . SER A 1 7 ? -15.254 -10.261 2.210 1.00 0.00 7 SER A N 23
ATOM 26217 C CA . SER A 1 7 ? -13.837 -10.233 2.555 1.00 0.00 7 SER A CA 23
ATOM 26218 C C . SER A 1 7 ? -13.095 -9.190 1.728 1.00 0.00 7 SER A C 23
ATOM 26219 O O . SER A 1 7 ? -13.703 -8.453 0.950 1.00 0.00 7 SER A O 23
ATOM 26227 N N . GLY A 1 8 ? -11.778 -9.132 1.897 1.00 0.00 8 GLY A N 23
ATOM 26228 C CA . GLY A 1 8 ? -10.975 -8.175 1.158 1.00 0.00 8 GLY A CA 23
ATOM 26229 C C . GLY A 1 8 ? -10.456 -7.052 2.034 1.00 0.00 8 GLY A C 23
ATOM 26230 O O . GLY A 1 8 ? -10.950 -6.841 3.141 1.00 0.00 8 GLY A O 23
ATOM 26234 N N . LEU A 1 9 ? -9.460 -6.326 1.535 1.00 0.00 9 LEU A N 23
ATOM 26235 C CA . LEU A 1 9 ? -8.877 -5.218 2.273 1.00 0.00 9 LEU A CA 23
ATOM 26236 C C . LEU A 1 9 ? -8.499 -4.104 1.317 1.00 0.00 9 LEU A C 23
ATOM 26237 O O . LEU A 1 9 ? -7.999 -4.358 0.223 1.00 0.00 9 LEU A O 23
ATOM 26253 N N . TYR A 1 10 ? -8.727 -2.869 1.733 1.00 0.00 10 TYR A N 23
ATOM 26254 C CA . TYR A 1 10 ? -8.399 -1.729 0.902 1.00 0.00 10 TYR A CA 23
ATOM 26255 C C . TYR A 1 10 ? -7.100 -1.099 1.373 1.00 0.00 10 TYR A C 23
ATOM 26256 O O . TYR A 1 10 ? -7.053 -0.439 2.412 1.00 0.00 10 TYR A O 23
ATOM 26274 N N . LYS A 1 11 ? -6.050 -1.305 0.595 1.00 0.00 11 LYS A N 23
ATOM 26275 C CA . LYS A 1 11 ? -4.740 -0.751 0.920 1.00 0.00 11 LYS A CA 23
ATOM 26276 C C . LYS A 1 11 ? -4.177 0.016 -0.269 1.00 0.00 11 LYS A C 23
ATOM 26277 O O . LYS A 1 11 ? -4.546 -0.252 -1.414 1.00 0.00 11 LYS A O 23
ATOM 26296 N N . VAL A 1 12 ? -3.286 0.968 -0.006 1.00 0.00 12 VAL A N 23
ATOM 26297 C CA . VAL A 1 12 ? -2.694 1.751 -1.087 1.00 0.00 12 VAL A CA 23
ATOM 26298 C C . VAL A 1 12 ? -1.231 1.360 -1.287 1.00 0.00 12 VAL A C 23
ATOM 26299 O O . VAL A 1 12 ? -0.503 1.160 -0.323 1.00 0.00 12 VAL A O 23
ATOM 26312 N N . GLN A 1 13 ? -0.812 1.236 -2.543 1.00 0.00 13 GLN A N 23
ATOM 26313 C CA . GLN A 1 13 ? 0.565 0.854 -2.860 1.00 0.00 13 GLN A CA 23
ATOM 26314 C C . GLN A 1 13 ? 1.183 1.826 -3.858 1.00 0.00 13 GLN A C 23
ATOM 26315 O O . GLN A 1 13 ? 0.541 2.214 -4.833 1.00 0.00 13 GLN A O 23
ATOM 26329 N N . ILE A 1 14 ? 2.423 2.238 -3.601 1.00 0.00 14 ILE A N 23
ATOM 26330 C CA . ILE A 1 14 ? 3.093 3.189 -4.481 1.00 0.00 14 ILE A CA 23
ATOM 26331 C C . ILE A 1 14 ? 4.207 2.562 -5.322 1.00 0.00 14 ILE A C 23
ATOM 26332 O O . ILE A 1 14 ? 4.769 3.238 -6.185 1.00 0.00 14 ILE A O 23
ATOM 26348 N N . GLY A 1 15 ? 4.520 1.280 -5.114 1.00 0.00 15 GLY A N 23
ATOM 26349 C CA . GLY A 1 15 ? 5.558 0.672 -5.938 1.00 0.00 15 GLY A CA 23
ATOM 26350 C C . GLY A 1 15 ? 6.216 -0.561 -5.346 1.00 0.00 15 GLY A C 23
ATOM 26351 O O . GLY A 1 15 ? 5.958 -0.941 -4.204 1.00 0.00 15 GLY A O 23
ATOM 26355 N N . ALA A 1 16 ? 7.104 -1.157 -6.144 1.00 0.00 16 ALA A N 23
ATOM 26356 C CA . ALA A 1 16 ? 7.877 -2.331 -5.751 1.00 0.00 16 ALA A CA 23
ATOM 26357 C C . ALA A 1 16 ? 9.208 -2.335 -6.507 1.00 0.00 16 ALA A C 23
ATOM 26358 O O . ALA A 1 16 ? 9.262 -1.917 -7.665 1.00 0.00 16 ALA A O 23
ATOM 26365 N N . PHE A 1 17 ? 10.283 -2.791 -5.868 1.00 0.00 17 PHE A N 23
ATOM 26366 C CA . PHE A 1 17 ? 11.594 -2.818 -6.518 1.00 0.00 17 PHE A CA 23
ATOM 26367 C C . PHE A 1 17 ? 12.480 -3.918 -5.944 1.00 0.00 17 PHE A C 23
ATOM 26368 O O . PHE A 1 17 ? 12.445 -4.199 -4.749 1.00 0.00 17 PHE A O 23
ATOM 26385 N N . LYS A 1 18 ? 13.283 -4.528 -6.809 1.00 0.00 18 LYS A N 23
ATOM 26386 C CA . LYS A 1 18 ? 14.190 -5.597 -6.405 1.00 0.00 18 LYS A CA 23
ATOM 26387 C C . LYS A 1 18 ? 15.096 -5.179 -5.246 1.00 0.00 18 LYS A C 23
ATOM 26388 O O . LYS A 1 18 ? 15.710 -6.029 -4.600 1.00 0.00 18 LYS A O 23
ATOM 26407 N N . VAL A 1 19 ? 15.194 -3.877 -4.990 1.00 0.00 19 VAL A N 23
ATOM 26408 C CA . VAL A 1 19 ? 16.046 -3.381 -3.914 1.00 0.00 19 VAL A CA 23
ATOM 26409 C C . VAL A 1 19 ? 15.236 -2.856 -2.731 1.00 0.00 19 VAL A C 23
ATOM 26410 O O . VAL A 1 19 ? 14.347 -2.022 -2.890 1.00 0.00 19 VAL A O 23
ATOM 26423 N N . LYS A 1 20 ? 15.566 -3.355 -1.542 1.00 0.00 20 LYS A N 23
ATOM 26424 C CA . LYS A 1 20 ? 14.896 -2.951 -0.316 1.00 0.00 20 LYS A CA 23
ATOM 26425 C C . LYS A 1 20 ? 15.254 -1.517 0.043 1.00 0.00 20 LYS A C 23
ATOM 26426 O O . LYS A 1 20 ? 14.390 -0.738 0.434 1.00 0.00 20 LYS A O 23
ATOM 26445 N N . ALA A 1 21 ? 16.531 -1.162 -0.108 1.00 0.00 21 ALA A N 23
ATOM 26446 C CA . ALA A 1 21 ? 16.974 0.195 0.190 1.00 0.00 21 ALA A CA 23
ATOM 26447 C C . ALA A 1 21 ? 16.101 1.195 -0.551 1.00 0.00 21 ALA A C 23
ATOM 26448 O O . ALA A 1 21 ? 15.784 2.269 -0.037 1.00 0.00 21 ALA A O 23
ATOM 26455 N N . ASN A 1 22 ? 15.689 0.809 -1.754 1.00 0.00 22 ASN A N 23
ATOM 26456 C CA . ASN A 1 22 ? 14.822 1.643 -2.564 1.00 0.00 22 ASN A CA 23
ATOM 26457 C C . ASN A 1 22 ? 13.411 1.599 -1.999 1.00 0.00 22 ASN A C 23
ATOM 26458 O O . ASN A 1 22 ? 12.676 2.587 -2.048 1.00 0.00 22 ASN A O 23
ATOM 26469 N N . ALA A 1 23 ? 13.043 0.446 -1.439 1.00 0.00 23 ALA A N 23
ATOM 26470 C CA . ALA A 1 23 ? 11.723 0.283 -0.844 1.00 0.00 23 ALA A CA 23
ATOM 26471 C C . ALA A 1 23 ? 11.609 1.088 0.448 1.00 0.00 23 ALA A C 23
ATOM 26472 O O . ALA A 1 23 ? 10.515 1.484 0.853 1.00 0.00 23 ALA A O 23
ATOM 26479 N N . ASP A 1 24 ? 12.749 1.332 1.089 1.00 0.00 24 ASP A N 23
ATOM 26480 C CA . ASP A 1 24 ? 12.786 2.095 2.333 1.00 0.00 24 ASP A CA 23
ATOM 26481 C C . ASP A 1 24 ? 12.666 3.586 2.049 1.00 0.00 24 ASP A C 23
ATOM 26482 O O . ASP A 1 24 ? 12.021 4.321 2.797 1.00 0.00 24 ASP A O 23
ATOM 26491 N N . SER A 1 25 ? 13.274 4.023 0.952 1.00 0.00 25 SER A N 23
ATOM 26492 C CA . SER A 1 25 ? 13.215 5.426 0.561 1.00 0.00 25 SER A CA 23
ATOM 26493 C C . SER A 1 25 ? 11.785 5.792 0.185 1.00 0.00 25 SER A C 23
ATOM 26494 O O . SER A 1 25 ? 11.323 6.903 0.445 1.00 0.00 25 SER A O 23
ATOM 26502 N N . LEU A 1 26 ? 11.091 4.836 -0.423 1.00 0.00 26 LEU A N 23
ATOM 26503 C CA . LEU A 1 26 ? 9.708 5.025 -0.834 1.00 0.00 26 LEU A CA 23
ATOM 26504 C C . LEU A 1 26 ? 8.797 5.118 0.387 1.00 0.00 26 LEU A C 23
ATOM 26505 O O . LEU A 1 26 ? 8.032 6.071 0.537 1.00 0.00 26 LEU A O 23
ATOM 26521 N N . ALA A 1 27 ? 8.894 4.134 1.274 1.00 0.00 27 ALA A N 23
ATOM 26522 C CA . ALA A 1 27 ? 8.088 4.128 2.489 1.00 0.00 27 ALA A CA 23
ATOM 26523 C C . ALA A 1 27 ? 8.307 5.412 3.287 1.00 0.00 27 ALA A C 23
ATOM 26524 O O . ALA A 1 27 ? 7.438 5.847 4.044 1.00 0.00 27 ALA A O 23
ATOM 26531 N N . SER A 1 28 ? 9.478 6.015 3.102 1.00 0.00 28 SER A N 23
ATOM 26532 C CA . SER A 1 28 ? 9.826 7.251 3.794 1.00 0.00 28 SER A CA 23
ATOM 26533 C C . SER A 1 28 ? 9.082 8.440 3.193 1.00 0.00 28 SER A C 23
ATOM 26534 O O . SER A 1 28 ? 8.614 9.321 3.916 1.00 0.00 28 SER A O 23
ATOM 26542 N N . ASN A 1 29 ? 8.974 8.462 1.867 1.00 0.00 29 ASN A N 23
ATOM 26543 C CA . ASN A 1 29 ? 8.287 9.549 1.181 1.00 0.00 29 ASN A CA 23
ATOM 26544 C C . ASN A 1 29 ? 6.832 9.625 1.620 1.00 0.00 29 ASN A C 23
ATOM 26545 O O . ASN A 1 29 ? 6.334 10.695 1.971 1.00 0.00 29 ASN A O 23
ATOM 26556 N N . ALA A 1 30 ? 6.158 8.484 1.606 1.00 0.00 30 ALA A N 23
ATOM 26557 C CA . ALA A 1 30 ? 4.763 8.426 2.013 1.00 0.00 30 ALA A CA 23
ATOM 26558 C C . ALA A 1 30 ? 4.622 8.859 3.464 1.00 0.00 30 ALA A C 23
ATOM 26559 O O . ALA A 1 30 ? 3.679 9.564 3.826 1.00 0.00 30 ALA A O 23
ATOM 26566 N N . GLU A 1 31 ? 5.574 8.437 4.291 1.00 0.00 31 GLU A N 23
ATOM 26567 C CA . GLU A 1 31 ? 5.564 8.788 5.708 1.00 0.00 31 GLU A CA 23
ATOM 26568 C C . GLU A 1 31 ? 5.486 10.301 5.877 1.00 0.00 31 GLU A C 23
ATOM 26569 O O . GLU A 1 31 ? 4.836 10.805 6.792 1.00 0.00 31 GLU A O 23
ATOM 26581 N N . ALA A 1 32 ? 6.150 11.015 4.975 1.00 0.00 32 ALA A N 23
ATOM 26582 C CA . ALA A 1 32 ? 6.160 12.474 4.998 1.00 0.00 32 ALA A CA 23
ATOM 26583 C C . ALA A 1 32 ? 4.738 13.016 5.019 1.00 0.00 32 ALA A C 23
ATOM 26584 O O . ALA A 1 32 ? 4.385 13.825 5.876 1.00 0.00 32 ALA A O 23
ATOM 26591 N N . LYS A 1 33 ? 3.917 12.547 4.083 1.00 0.00 33 LYS A N 23
ATOM 26592 C CA . LYS A 1 33 ? 2.527 12.976 4.026 1.00 0.00 33 LYS A CA 23
ATOM 26593 C C . LYS A 1 33 ? 1.819 12.548 5.302 1.00 0.00 33 LYS A C 23
ATOM 26594 O O . LYS A 1 33 ? 0.875 13.195 5.758 1.00 0.00 33 LYS A O 23
ATOM 26613 N N . GLY A 1 34 ? 2.304 11.454 5.884 1.00 0.00 34 GLY A N 23
ATOM 26614 C CA . GLY A 1 34 ? 1.742 10.947 7.114 1.00 0.00 34 GLY A CA 23
ATOM 26615 C C . GLY A 1 34 ? 0.972 9.658 6.916 1.00 0.00 34 GLY A C 23
ATOM 26616 O O . GLY A 1 34 ? -0.029 9.414 7.590 1.00 0.00 34 GLY A O 23
ATOM 26620 N N . PHE A 1 35 ? 1.447 8.827 5.996 1.00 0.00 35 PHE A N 23
ATOM 26621 C CA . PHE A 1 35 ? 0.806 7.554 5.722 1.00 0.00 35 PHE A CA 23
ATOM 26622 C C . PHE A 1 35 ? 1.569 6.414 6.381 1.00 0.00 35 PHE A C 23
ATOM 26623 O O . PHE A 1 35 ? 2.751 6.544 6.697 1.00 0.00 35 PHE A O 23
ATOM 26640 N N . ASP A 1 36 ? 0.889 5.295 6.577 1.00 0.00 36 ASP A N 23
ATOM 26641 C CA . ASP A 1 36 ? 1.506 4.128 7.185 1.00 0.00 36 ASP A CA 23
ATOM 26642 C C . ASP A 1 36 ? 2.197 3.288 6.122 1.00 0.00 36 ASP A C 23
ATOM 26643 O O . ASP A 1 36 ? 1.561 2.464 5.462 1.00 0.00 36 ASP A O 23
ATOM 26652 N N . SER A 1 37 ? 3.494 3.513 5.934 1.00 0.00 37 SER A N 23
ATOM 26653 C CA . SER A 1 37 ? 4.247 2.786 4.923 1.00 0.00 37 SER A CA 23
ATOM 26654 C C . SER A 1 37 ? 4.644 1.407 5.427 1.00 0.00 37 SER A C 23
ATOM 26655 O O . SER A 1 37 ? 4.701 1.160 6.631 1.00 0.00 37 SER A O 23
ATOM 26663 N N . ILE A 1 38 ? 4.891 0.507 4.486 1.00 0.00 38 ILE A N 23
ATOM 26664 C CA . ILE A 1 38 ? 5.255 -0.864 4.810 1.00 0.00 38 ILE A CA 23
ATOM 26665 C C . ILE A 1 38 ? 6.029 -1.498 3.659 1.00 0.00 38 ILE A C 23
ATOM 26666 O O . ILE A 1 38 ? 5.679 -1.319 2.493 1.00 0.00 38 ILE A O 23
ATOM 26682 N N . VAL A 1 39 ? 7.083 -2.238 3.988 1.00 0.00 39 VAL A N 23
ATOM 26683 C CA . VAL A 1 39 ? 7.900 -2.888 2.974 1.00 0.00 39 VAL A CA 23
ATOM 26684 C C . VAL A 1 39 ? 7.839 -4.407 3.094 1.00 0.00 39 VAL A C 23
ATOM 26685 O O . VAL A 1 39 ? 8.304 -4.980 4.080 1.00 0.00 39 VAL A O 23
ATOM 26698 N N . LEU A 1 40 ? 7.269 -5.059 2.081 1.00 0.00 40 LEU A N 23
ATOM 26699 C CA . LEU A 1 40 ? 7.158 -6.514 2.077 1.00 0.00 40 LEU A CA 23
ATOM 26700 C C . LEU A 1 40 ? 8.136 -7.123 1.080 1.00 0.00 40 LEU A C 23
ATOM 26701 O O . LEU A 1 40 ? 8.099 -6.810 -0.110 1.00 0.00 40 LEU A O 23
ATOM 26717 N N . LEU A 1 41 ? 9.007 -7.993 1.572 1.00 0.00 41 LEU A N 23
ATOM 26718 C CA . LEU A 1 41 ? 9.988 -8.642 0.721 1.00 0.00 41 LEU A CA 23
ATOM 26719 C C . LEU A 1 41 ? 9.355 -9.772 -0.088 1.00 0.00 41 LEU A C 23
ATOM 26720 O O . LEU A 1 41 ? 9.015 -10.829 0.446 1.00 0.00 41 LEU A O 23
ATOM 26736 N N . LYS A 1 42 ? 9.213 -9.530 -1.382 1.00 0.00 42 LYS A N 23
ATOM 26737 C CA . LYS A 1 42 ? 8.640 -10.497 -2.309 1.00 0.00 42 LYS A CA 23
ATOM 26738 C C . LYS A 1 42 ? 9.740 -11.366 -2.896 1.00 0.00 42 LYS A C 23
ATOM 26739 O O . LYS A 1 42 ? 10.919 -11.038 -2.778 1.00 0.00 42 LYS A O 23
ATOM 26758 N N . ASP A 1 43 ? 9.356 -12.474 -3.520 1.00 0.00 43 ASP A N 23
ATOM 26759 C CA . ASP A 1 43 ? 10.324 -13.385 -4.118 1.00 0.00 43 ASP A CA 23
ATOM 26760 C C . ASP A 1 43 ? 11.137 -12.702 -5.218 1.00 0.00 43 ASP A C 23
ATOM 26761 O O . ASP A 1 43 ? 11.030 -13.054 -6.393 1.00 0.00 43 ASP A O 23
ATOM 26770 N N . GLY A 1 44 ? 11.959 -11.728 -4.828 1.00 0.00 44 GLY A N 23
ATOM 26771 C CA . GLY A 1 44 ? 12.786 -11.025 -5.792 1.00 0.00 44 GLY A CA 23
ATOM 26772 C C . GLY A 1 44 ? 12.512 -9.531 -5.857 1.00 0.00 44 GLY A C 23
ATOM 26773 O O . GLY A 1 44 ? 13.280 -8.791 -6.470 1.00 0.00 44 GLY A O 23
ATOM 26777 N N . LEU A 1 45 ? 11.419 -9.079 -5.243 1.00 0.00 45 LEU A N 23
ATOM 26778 C CA . LEU A 1 45 ? 11.076 -7.656 -5.272 1.00 0.00 45 LEU A CA 23
ATOM 26779 C C . LEU A 1 45 ? 10.558 -7.155 -3.930 1.00 0.00 45 LEU A C 23
ATOM 26780 O O . LEU A 1 45 ? 9.939 -7.892 -3.177 1.00 0.00 45 LEU A O 23
ATOM 26796 N N . TYR A 1 46 ? 10.793 -5.881 -3.661 1.00 0.00 46 TYR A N 23
ATOM 26797 C CA . TYR A 1 46 ? 10.327 -5.249 -2.434 1.00 0.00 46 TYR A CA 23
ATOM 26798 C C . TYR A 1 46 ? 9.211 -4.267 -2.760 1.00 0.00 46 TYR A C 23
ATOM 26799 O O . TYR A 1 46 ? 9.366 -3.414 -3.626 1.00 0.00 46 TYR A O 23
ATOM 26817 N N . LYS A 1 47 ? 8.087 -4.393 -2.069 1.00 0.00 47 LYS A N 23
ATOM 26818 C CA . LYS A 1 47 ? 6.951 -3.507 -2.311 1.00 0.00 47 LYS A CA 23
ATOM 26819 C C . LYS A 1 47 ? 6.765 -2.521 -1.178 1.00 0.00 47 LYS A C 23
ATOM 26820 O O . LYS A 1 47 ? 7.112 -2.796 -0.032 1.00 0.00 47 LYS A O 23
ATOM 26839 N N . VAL A 1 48 ? 6.208 -1.368 -1.517 1.00 0.00 48 VAL A N 23
ATOM 26840 C CA . VAL A 1 48 ? 5.966 -0.325 -0.541 1.00 0.00 48 VAL A CA 23
ATOM 26841 C C . VAL A 1 48 ? 4.504 0.103 -0.548 1.00 0.00 48 VAL A C 23
ATOM 26842 O O . VAL A 1 48 ? 4.049 0.795 -1.459 1.00 0.00 48 VAL A O 23
ATOM 26855 N N . GLN A 1 49 ? 3.777 -0.324 0.478 1.00 0.00 49 GLN A N 23
ATOM 26856 C CA . GLN A 1 49 ? 2.363 0.001 0.605 1.00 0.00 49 GLN A CA 23
ATOM 26857 C C . GLN A 1 49 ? 2.149 1.081 1.659 1.00 0.00 49 GLN A C 23
ATOM 26858 O O . GLN A 1 49 ? 2.808 1.089 2.698 1.00 0.00 49 GLN A O 23
ATOM 26872 N N . ILE A 1 50 ? 1.220 1.990 1.384 1.00 0.00 50 ILE A N 23
ATOM 26873 C CA . ILE A 1 50 ? 0.914 3.069 2.306 1.00 0.00 50 ILE A CA 23
ATOM 26874 C C . ILE A 1 50 ? -0.593 3.252 2.477 1.00 0.00 50 ILE A C 23
ATOM 26875 O O . ILE A 1 50 ? -1.326 3.465 1.515 1.00 0.00 50 ILE A O 23
ATOM 26891 N N . GLY A 1 51 ? -1.026 3.169 3.728 1.00 0.00 51 GLY A N 23
ATOM 26892 C CA . GLY A 1 51 ? -2.428 3.326 4.062 1.00 0.00 51 GLY A CA 23
ATOM 26893 C C . GLY A 1 51 ? -3.248 2.080 3.797 1.00 0.00 51 GLY A C 23
ATOM 26894 O O . GLY A 1 51 ? -3.524 1.743 2.645 1.00 0.00 51 GLY A O 23
ATOM 26898 N N . ALA A 1 52 ? -3.648 1.399 4.865 1.00 0.00 52 ALA A N 23
ATOM 26899 C CA . ALA A 1 52 ? -4.452 0.187 4.752 1.00 0.00 52 ALA A CA 23
ATOM 26900 C C . ALA A 1 52 ? -5.640 0.253 5.705 1.00 0.00 52 ALA A C 23
ATOM 26901 O O . ALA A 1 52 ? -5.467 0.438 6.910 1.00 0.00 52 ALA A O 23
ATOM 26908 N N . PHE A 1 53 ? -6.846 0.116 5.163 1.00 0.00 53 PHE A N 23
ATOM 26909 C CA . PHE A 1 53 ? -8.053 0.180 5.982 1.00 0.00 53 PHE A CA 23
ATOM 26910 C C . PHE A 1 53 ? -9.106 -0.815 5.510 1.00 0.00 53 PHE A C 23
ATOM 26911 O O . PHE A 1 53 ? -8.936 -1.489 4.493 1.00 0.00 53 PHE A O 23
ATOM 26928 N N . SER A 1 54 ? -10.201 -0.895 6.262 1.00 0.00 54 SER A N 23
ATOM 26929 C CA . SER A 1 54 ? -11.297 -1.799 5.932 1.00 0.00 54 SER A CA 23
ATOM 26930 C C . SER A 1 54 ? -12.232 -1.172 4.903 1.00 0.00 54 SER A C 23
ATOM 26931 O O . SER A 1 54 ? -13.002 -1.875 4.246 1.00 0.00 54 SER A O 23
ATOM 26939 N N . SER A 1 55 ? -12.167 0.152 4.762 1.00 0.00 55 SER A N 23
ATOM 26940 C CA . SER A 1 55 ? -13.012 0.862 3.807 1.00 0.00 55 SER A CA 23
ATOM 26941 C C . SER A 1 55 ? -12.182 1.437 2.660 1.00 0.00 55 SER A C 23
ATOM 26942 O O . SER A 1 55 ? -11.178 2.112 2.882 1.00 0.00 55 SER A O 23
ATOM 26950 N N . LYS A 1 56 ? -12.611 1.159 1.430 1.00 0.00 56 LYS A N 23
ATOM 26951 C CA . LYS A 1 56 ? -11.911 1.643 0.243 1.00 0.00 56 LYS A CA 23
ATOM 26952 C C . LYS A 1 56 ? -11.757 3.160 0.272 1.00 0.00 56 LYS A C 23
ATOM 26953 O O . LYS A 1 56 ? -10.744 3.696 -0.177 1.00 0.00 56 LYS A O 23
ATOM 26972 N N . ASP A 1 57 ? -12.765 3.848 0.799 1.00 0.00 57 ASP A N 23
ATOM 26973 C CA . ASP A 1 57 ? -12.737 5.304 0.881 1.00 0.00 57 ASP A CA 23
ATOM 26974 C C . ASP A 1 57 ? -11.432 5.793 1.505 1.00 0.00 57 ASP A C 23
ATOM 26975 O O . ASP A 1 57 ? -10.927 6.859 1.158 1.00 0.00 57 ASP A O 23
ATOM 26984 N N . ASN A 1 58 ? -10.894 5.000 2.424 1.00 0.00 58 ASN A N 23
ATOM 26985 C CA . ASN A 1 58 ? -9.648 5.348 3.096 1.00 0.00 58 ASN A CA 23
ATOM 26986 C C . ASN A 1 58 ? -8.472 5.233 2.133 1.00 0.00 58 ASN A C 23
ATOM 26987 O O . ASN A 1 58 ? -7.663 6.153 2.009 1.00 0.00 58 ASN A O 23
ATOM 26998 N N . ALA A 1 59 ? -8.383 4.097 1.449 1.00 0.00 59 ALA A N 23
ATOM 26999 C CA . ALA A 1 59 ? -7.311 3.856 0.492 1.00 0.00 59 ALA A CA 23
ATOM 27000 C C . ALA A 1 59 ? -7.322 4.897 -0.620 1.00 0.00 59 ALA A C 23
ATOM 27001 O O . ALA A 1 59 ? -6.277 5.419 -0.996 1.00 0.00 59 ALA A O 23
ATOM 27008 N N . ASP A 1 60 ? -8.505 5.193 -1.150 1.00 0.00 60 ASP A N 23
ATOM 27009 C CA . ASP A 1 60 ? -8.636 6.174 -2.224 1.00 0.00 60 ASP A CA 23
ATOM 27010 C C . ASP A 1 60 ? -8.076 7.527 -1.796 1.00 0.00 60 ASP A C 23
ATOM 27011 O O . ASP A 1 60 ? -7.236 8.106 -2.485 1.00 0.00 60 ASP A O 23
ATOM 27020 N N . THR A 1 61 ? -8.545 8.023 -0.656 1.00 0.00 61 THR A N 23
ATOM 27021 C CA . THR A 1 61 ? -8.087 9.307 -0.137 1.00 0.00 61 THR A CA 23
ATOM 27022 C C . THR A 1 61 ? -6.569 9.323 0.014 1.00 0.00 61 THR A C 23
ATOM 27023 O O . THR A 1 61 ? -5.916 10.326 -0.272 1.00 0.00 61 THR A O 23
ATOM 27034 N N . LEU A 1 62 ? -6.017 8.198 0.454 1.00 0.00 62 LEU A N 23
ATOM 27035 C CA . LEU A 1 62 ? -4.576 8.061 0.639 1.00 0.00 62 LEU A CA 23
ATOM 27036 C C . LEU A 1 62 ? -3.868 8.109 -0.688 1.00 0.00 62 LEU A C 23
ATOM 27037 O O . LEU A 1 62 ? -2.888 8.832 -0.875 1.00 0.00 62 LEU A O 23
ATOM 27053 N N . ALA A 1 63 ? -4.356 7.280 -1.595 1.00 0.00 63 ALA A N 23
ATOM 27054 C CA . ALA A 1 63 ? -3.766 7.161 -2.898 1.00 0.00 63 ALA A CA 23
ATOM 27055 C C . ALA A 1 63 ? -3.640 8.522 -3.575 1.00 0.00 63 ALA A C 23
ATOM 27056 O O . ALA A 1 63 ? -2.538 8.978 -3.881 1.00 0.00 63 ALA A O 23
ATOM 27063 N N . ALA A 1 64 ? -4.784 9.170 -3.799 1.00 0.00 64 ALA A N 23
ATOM 27064 C CA . ALA A 1 64 ? -4.810 10.484 -4.433 1.00 0.00 64 ALA A CA 23
ATOM 27065 C C . ALA A 1 64 ? -3.861 11.441 -3.722 1.00 0.00 64 ALA A C 23
ATOM 27066 O O . ALA A 1 64 ? -3.198 12.262 -4.356 1.00 0.00 64 ALA A O 23
ATOM 27073 N N . ARG A 1 65 ? -3.789 11.313 -2.402 1.00 0.00 65 ARG A N 23
ATOM 27074 C CA . ARG A 1 65 ? -2.909 12.150 -1.602 1.00 0.00 65 ARG A CA 23
ATOM 27075 C C . ARG A 1 65 ? -1.459 11.884 -1.979 1.00 0.00 65 ARG A C 23
ATOM 27076 O O . ARG A 1 65 ? -0.649 12.806 -2.073 1.00 0.00 65 ARG A O 23
ATOM 27097 N N . ALA A 1 66 ? -1.146 10.612 -2.215 1.00 0.00 66 ALA A N 23
ATOM 27098 C CA . ALA A 1 66 ? 0.197 10.223 -2.604 1.00 0.00 66 ALA A CA 23
ATOM 27099 C C . ALA A 1 66 ? 0.521 10.797 -3.971 1.00 0.00 66 ALA A C 23
ATOM 27100 O O . ALA A 1 66 ? 1.613 11.312 -4.196 1.00 0.00 66 ALA A O 23
ATOM 27107 N N . LYS A 1 67 ? -0.451 10.735 -4.877 1.00 0.00 67 LYS A N 23
ATOM 27108 C CA . LYS A 1 67 ? -0.271 11.278 -6.212 1.00 0.00 67 LYS A CA 23
ATOM 27109 C C . LYS A 1 67 ? -0.002 12.771 -6.120 1.00 0.00 67 LYS A C 23
ATOM 27110 O O . LYS A 1 67 ? 0.946 13.285 -6.717 1.00 0.00 67 LYS A O 23
ATOM 27129 N N . ASN A 1 68 ? -0.831 13.457 -5.345 1.00 0.00 68 ASN A N 23
ATOM 27130 C CA . ASN A 1 68 ? -0.677 14.889 -5.137 1.00 0.00 68 ASN A CA 23
ATOM 27131 C C . ASN A 1 68 ? 0.590 15.161 -4.333 1.00 0.00 68 ASN A C 23
ATOM 27132 O O . ASN A 1 68 ? 1.184 16.236 -4.425 1.00 0.00 68 ASN A O 23
ATOM 27143 N N . ALA A 1 69 ? 0.993 14.168 -3.542 1.00 0.00 69 ALA A N 23
ATOM 27144 C CA . ALA A 1 69 ? 2.185 14.271 -2.711 1.00 0.00 69 ALA A CA 23
ATOM 27145 C C . ALA A 1 69 ? 3.457 14.075 -3.531 1.00 0.00 69 ALA A C 23
ATOM 27146 O O . ALA A 1 69 ? 4.542 14.485 -3.116 1.00 0.00 69 ALA A O 23
ATOM 27153 N N . GLY A 1 70 ? 3.322 13.438 -4.690 1.00 0.00 70 GLY A N 23
ATOM 27154 C CA . GLY A 1 70 ? 4.471 13.191 -5.540 1.00 0.00 70 GLY A CA 23
ATOM 27155 C C . GLY A 1 70 ? 4.825 11.721 -5.581 1.00 0.00 70 GLY A C 23
ATOM 27156 O O . GLY A 1 70 ? 5.971 11.353 -5.841 1.00 0.00 70 GLY A O 23
ATOM 27160 N N . PHE A 1 71 ? 3.834 10.878 -5.306 1.00 0.00 71 PHE A N 23
ATOM 27161 C CA . PHE A 1 71 ? 4.026 9.440 -5.289 1.00 0.00 71 PHE A CA 23
ATOM 27162 C C . PHE A 1 71 ? 2.931 8.761 -6.104 1.00 0.00 71 PHE A C 23
ATOM 27163 O O . PHE A 1 71 ? 1.815 9.264 -6.188 1.00 0.00 71 PHE A O 23
ATOM 27180 N N . ASP A 1 72 ? 3.246 7.623 -6.701 1.00 0.00 72 ASP A N 23
ATOM 27181 C CA . ASP A 1 72 ? 2.266 6.901 -7.503 1.00 0.00 72 ASP A CA 23
ATOM 27182 C C . ASP A 1 72 ? 1.532 5.861 -6.662 1.00 0.00 72 ASP A C 23
ATOM 27183 O O . ASP A 1 72 ? 1.772 4.664 -6.801 1.00 0.00 72 ASP A O 23
ATOM 27192 N N . ALA A 1 73 ? 0.631 6.322 -5.794 1.00 0.00 73 ALA A N 23
ATOM 27193 C CA . ALA A 1 73 ? -0.132 5.418 -4.940 1.00 0.00 73 ALA A CA 23
ATOM 27194 C C . ALA A 1 73 ? -1.380 4.897 -5.642 1.00 0.00 73 ALA A C 23
ATOM 27195 O O . ALA A 1 73 ? -2.081 5.642 -6.328 1.00 0.00 73 ALA A O 23
ATOM 27202 N N . ILE A 1 74 ? -1.659 3.613 -5.446 1.00 0.00 74 ILE A N 23
ATOM 27203 C CA . ILE A 1 74 ? -2.828 2.976 -6.034 1.00 0.00 74 ILE A CA 23
ATOM 27204 C C . ILE A 1 74 ? -3.564 2.156 -4.982 1.00 0.00 74 ILE A C 23
ATOM 27205 O O . ILE A 1 74 ? -2.950 1.639 -4.055 1.00 0.00 74 ILE A O 23
ATOM 27221 N N . VAL A 1 75 ? -4.877 2.034 -5.126 1.00 0.00 75 VAL A N 23
ATOM 27222 C CA . VAL A 1 75 ? -5.671 1.266 -4.174 1.00 0.00 75 VAL A CA 23
ATOM 27223 C C . VAL A 1 75 ? -6.020 -0.105 -4.735 1.00 0.00 75 VAL A C 23
ATOM 27224 O O . VAL A 1 75 ? -6.381 -0.237 -5.905 1.00 0.00 75 VAL A O 23
ATOM 27237 N N . ILE A 1 76 ? -5.908 -1.127 -3.891 1.00 0.00 76 ILE A N 23
ATOM 27238 C CA . ILE A 1 76 ? -6.209 -2.489 -4.306 1.00 0.00 76 ILE A CA 23
ATOM 27239 C C . ILE A 1 76 ? -6.981 -3.238 -3.225 1.00 0.00 76 ILE A C 23
ATOM 27240 O O . ILE A 1 76 ? -6.686 -3.116 -2.033 1.00 0.00 76 ILE A O 23
ATOM 27256 N N . LEU A 1 77 ? -7.973 -4.014 -3.658 1.00 0.00 77 LEU A N 23
ATOM 27257 C CA . LEU A 1 77 ? -8.798 -4.793 -2.747 1.00 0.00 77 LEU A CA 23
ATOM 27258 C C . LEU A 1 77 ? -8.282 -6.229 -2.663 1.00 0.00 77 LEU A C 23
ATOM 27259 O O . LEU A 1 77 ? -8.434 -7.007 -3.605 1.00 0.00 77 LEU A O 23
ATOM 27275 N N . GLU A 1 78 ? -7.676 -6.573 -1.532 1.00 0.00 78 GLU A N 23
ATOM 27276 C CA . GLU A 1 78 ? -7.139 -7.914 -1.332 1.00 0.00 78 GLU A CA 23
ATOM 27277 C C . GLU A 1 78 ? -7.507 -8.451 0.047 1.00 0.00 78 GLU A C 23
ATOM 27278 O O . GLU A 1 78 ? -7.361 -7.758 1.053 1.00 0.00 78 GLU A O 23
ATOM 27290 N N . SER A 1 79 ? -7.985 -9.691 0.086 1.00 0.00 79 SER A N 23
ATOM 27291 C CA . SER A 1 79 ? -8.374 -10.321 1.342 1.00 0.00 79 SER A CA 23
ATOM 27292 C C . SER A 1 79 ? -7.247 -11.196 1.884 1.00 0.00 79 SER A C 23
ATOM 27293 O O . SER A 1 79 ? -7.153 -11.338 3.121 1.00 0.00 79 SER A O 23
ATOM 27302 N N . LEU A 1 1 ? -6.825 -23.142 15.370 1.00 0.00 1 LEU A N 24
ATOM 27303 C CA . LEU A 1 1 ? -5.832 -22.061 15.137 1.00 0.00 1 LEU A CA 24
ATOM 27304 C C . LEU A 1 1 ? -6.507 -20.790 14.629 1.00 0.00 1 LEU A C 24
ATOM 27305 O O . LEU A 1 1 ? -6.366 -19.721 15.223 1.00 0.00 1 LEU A O 24
ATOM 27323 N N . LYS A 1 2 ? -7.242 -20.917 13.528 1.00 0.00 2 LYS A N 24
ATOM 27324 C CA . LYS A 1 2 ? -7.939 -19.779 12.940 1.00 0.00 2 LYS A CA 24
ATOM 27325 C C . LYS A 1 2 ? -9.262 -20.214 12.319 1.00 0.00 2 LYS A C 24
ATOM 27326 O O . LYS A 1 2 ? -9.624 -21.390 12.366 1.00 0.00 2 LYS A O 24
ATOM 27345 N N . LYS A 1 3 ? -9.981 -19.259 11.739 1.00 0.00 3 LYS A N 24
ATOM 27346 C CA . LYS A 1 3 ? -11.264 -19.544 11.108 1.00 0.00 3 LYS A CA 24
ATOM 27347 C C . LYS A 1 3 ? -11.419 -18.758 9.810 1.00 0.00 3 LYS A C 24
ATOM 27348 O O . LYS A 1 3 ? -11.785 -19.316 8.776 1.00 0.00 3 LYS A O 24
ATOM 27367 N N . THR A 1 4 ? -11.134 -17.460 9.871 1.00 0.00 4 THR A N 24
ATOM 27368 C CA . THR A 1 4 ? -11.242 -16.599 8.699 1.00 0.00 4 THR A CA 24
ATOM 27369 C C . THR A 1 4 ? -9.868 -16.330 8.095 1.00 0.00 4 THR A C 24
ATOM 27370 O O . THR A 1 4 ? -8.945 -15.909 8.793 1.00 0.00 4 THR A O 24
ATOM 27381 N N . SER A 1 5 ? -9.740 -16.573 6.796 1.00 0.00 5 SER A N 24
ATOM 27382 C CA . SER A 1 5 ? -8.478 -16.355 6.097 1.00 0.00 5 SER A CA 24
ATOM 27383 C C . SER A 1 5 ? -8.667 -15.411 4.913 1.00 0.00 5 SER A C 24
ATOM 27384 O O . SER A 1 5 ? -7.864 -14.502 4.698 1.00 0.00 5 SER A O 24
ATOM 27392 N N . SER A 1 6 ? -9.733 -15.631 4.151 1.00 0.00 6 SER A N 24
ATOM 27393 C CA . SER A 1 6 ? -10.027 -14.800 2.991 1.00 0.00 6 SER A CA 24
ATOM 27394 C C . SER A 1 6 ? -10.902 -13.612 3.380 1.00 0.00 6 SER A C 24
ATOM 27395 O O . SER A 1 6 ? -11.991 -13.784 3.927 1.00 0.00 6 SER A O 24
ATOM 27403 N N . SER A 1 7 ? -10.419 -12.407 3.094 1.00 0.00 7 SER A N 24
ATOM 27404 C CA . SER A 1 7 ? -11.158 -11.193 3.413 1.00 0.00 7 SER A CA 24
ATOM 27405 C C . SER A 1 7 ? -10.615 -10.001 2.628 1.00 0.00 7 SER A C 24
ATOM 27406 O O . SER A 1 7 ? -9.414 -9.734 2.637 1.00 0.00 7 SER A O 24
ATOM 27414 N N . GLY A 1 8 ? -11.509 -9.290 1.950 1.00 0.00 8 GLY A N 24
ATOM 27415 C CA . GLY A 1 8 ? -11.103 -8.136 1.170 1.00 0.00 8 GLY A CA 24
ATOM 27416 C C . GLY A 1 8 ? -10.535 -7.026 2.030 1.00 0.00 8 GLY A C 24
ATOM 27417 O O . GLY A 1 8 ? -11.000 -6.798 3.146 1.00 0.00 8 GLY A O 24
ATOM 27421 N N . LEU A 1 9 ? -9.529 -6.331 1.509 1.00 0.00 9 LEU A N 24
ATOM 27422 C CA . LEU A 1 9 ? -8.903 -5.237 2.234 1.00 0.00 9 LEU A CA 24
ATOM 27423 C C . LEU A 1 9 ? -8.510 -4.134 1.271 1.00 0.00 9 LEU A C 24
ATOM 27424 O O . LEU A 1 9 ? -8.011 -4.399 0.179 1.00 0.00 9 LEU A O 24
ATOM 27440 N N . TYR A 1 10 ? -8.730 -2.895 1.680 1.00 0.00 10 TYR A N 24
ATOM 27441 C CA . TYR A 1 10 ? -8.391 -1.761 0.847 1.00 0.00 10 TYR A CA 24
ATOM 27442 C C . TYR A 1 10 ? -7.084 -1.148 1.310 1.00 0.00 10 TYR A C 24
ATOM 27443 O O . TYR A 1 10 ? -7.023 -0.488 2.348 1.00 0.00 10 TYR A O 24
ATOM 27461 N N . LYS A 1 11 ? -6.038 -1.370 0.530 1.00 0.00 11 LYS A N 24
ATOM 27462 C CA . LYS A 1 11 ? -4.717 -0.837 0.853 1.00 0.00 11 LYS A CA 24
ATOM 27463 C C . LYS A 1 11 ? -4.162 -0.036 -0.317 1.00 0.00 11 LYS A C 24
ATOM 27464 O O . LYS A 1 11 ? -4.535 -0.271 -1.466 1.00 0.00 11 LYS A O 24
ATOM 27483 N N . VAL A 1 12 ? -3.265 0.908 -0.032 1.00 0.00 12 VAL A N 24
ATOM 27484 C CA . VAL A 1 12 ? -2.676 1.719 -1.091 1.00 0.00 12 VAL A CA 24
ATOM 27485 C C . VAL A 1 12 ? -1.214 1.326 -1.304 1.00 0.00 12 VAL A C 24
ATOM 27486 O O . VAL A 1 12 ? -0.491 1.074 -0.348 1.00 0.00 12 VAL A O 24
ATOM 27499 N N . GLN A 1 13 ? -0.791 1.255 -2.564 1.00 0.00 13 GLN A N 24
ATOM 27500 C CA . GLN A 1 13 ? 0.584 0.872 -2.889 1.00 0.00 13 GLN A CA 24
ATOM 27501 C C . GLN A 1 13 ? 1.202 1.848 -3.886 1.00 0.00 13 GLN A C 24
ATOM 27502 O O . GLN A 1 13 ? 0.560 2.244 -4.856 1.00 0.00 13 GLN A O 24
ATOM 27516 N N . ILE A 1 14 ? 2.445 2.248 -3.626 1.00 0.00 14 ILE A N 24
ATOM 27517 C CA . ILE A 1 14 ? 3.123 3.199 -4.499 1.00 0.00 14 ILE A CA 24
ATOM 27518 C C . ILE A 1 14 ? 4.225 2.562 -5.347 1.00 0.00 14 ILE A C 24
ATOM 27519 O O . ILE A 1 14 ? 4.789 3.228 -6.217 1.00 0.00 14 ILE A O 24
ATOM 27535 N N . GLY A 1 15 ? 4.528 1.276 -5.136 1.00 0.00 15 GLY A N 24
ATOM 27536 C CA . GLY A 1 15 ? 5.554 0.653 -5.961 1.00 0.00 15 GLY A CA 24
ATOM 27537 C C . GLY A 1 15 ? 6.192 -0.592 -5.372 1.00 0.00 15 GLY A C 24
ATOM 27538 O O . GLY A 1 15 ? 5.936 -0.964 -4.227 1.00 0.00 15 GLY A O 24
ATOM 27542 N N . ALA A 1 16 ? 7.065 -1.205 -6.175 1.00 0.00 16 ALA A N 24
ATOM 27543 C CA . ALA A 1 16 ? 7.817 -2.393 -5.783 1.00 0.00 16 ALA A CA 24
ATOM 27544 C C . ALA A 1 16 ? 9.145 -2.417 -6.548 1.00 0.00 16 ALA A C 24
ATOM 27545 O O . ALA A 1 16 ? 9.193 -2.021 -7.712 1.00 0.00 16 ALA A O 24
ATOM 27552 N N . PHE A 1 17 ? 10.220 -2.863 -5.905 1.00 0.00 17 PHE A N 24
ATOM 27553 C CA . PHE A 1 17 ? 11.527 -2.904 -6.561 1.00 0.00 17 PHE A CA 24
ATOM 27554 C C . PHE A 1 17 ? 12.419 -3.987 -5.968 1.00 0.00 17 PHE A C 24
ATOM 27555 O O . PHE A 1 17 ? 12.397 -4.237 -4.765 1.00 0.00 17 PHE A O 24
ATOM 27572 N N . LYS A 1 18 ? 13.217 -4.615 -6.825 1.00 0.00 18 LYS A N 24
ATOM 27573 C CA . LYS A 1 18 ? 14.131 -5.672 -6.401 1.00 0.00 18 LYS A CA 24
ATOM 27574 C C . LYS A 1 18 ? 15.043 -5.218 -5.259 1.00 0.00 18 LYS A C 24
ATOM 27575 O O . LYS A 1 18 ? 15.666 -6.047 -4.593 1.00 0.00 18 LYS A O 24
ATOM 27594 N N . VAL A 1 19 ? 15.134 -3.909 -5.038 1.00 0.00 19 VAL A N 24
ATOM 27595 C CA . VAL A 1 19 ? 15.989 -3.379 -3.981 1.00 0.00 19 VAL A CA 24
ATOM 27596 C C . VAL A 1 19 ? 15.184 -2.838 -2.804 1.00 0.00 19 VAL A C 24
ATOM 27597 O O . VAL A 1 19 ? 14.299 -1.997 -2.972 1.00 0.00 19 VAL A O 24
ATOM 27610 N N . LYS A 1 20 ? 15.511 -3.322 -1.609 1.00 0.00 20 LYS A N 24
ATOM 27611 C CA . LYS A 1 20 ? 14.845 -2.898 -0.388 1.00 0.00 20 LYS A CA 24
ATOM 27612 C C . LYS A 1 20 ? 15.207 -1.459 -0.060 1.00 0.00 20 LYS A C 24
ATOM 27613 O O . LYS A 1 20 ? 14.348 -0.673 0.334 1.00 0.00 20 LYS A O 24
ATOM 27632 N N . ALA A 1 21 ? 16.480 -1.106 -0.239 1.00 0.00 21 ALA A N 24
ATOM 27633 C CA . ALA A 1 21 ? 16.930 0.255 0.026 1.00 0.00 21 ALA A CA 24
ATOM 27634 C C . ALA A 1 21 ? 16.053 1.240 -0.731 1.00 0.00 21 ALA A C 24
ATOM 27635 O O . ALA A 1 21 ? 15.757 2.335 -0.248 1.00 0.00 21 ALA A O 24
ATOM 27642 N N . ASN A 1 22 ? 15.613 0.821 -1.912 1.00 0.00 22 ASN A N 24
ATOM 27643 C CA . ASN A 1 22 ? 14.739 1.636 -2.732 1.00 0.00 22 ASN A CA 24
ATOM 27644 C C . ASN A 1 22 ? 13.339 1.620 -2.138 1.00 0.00 22 ASN A C 24
ATOM 27645 O O . ASN A 1 22 ? 12.609 2.611 -2.209 1.00 0.00 22 ASN A O 24
ATOM 27656 N N . ALA A 1 23 ? 12.976 0.488 -1.536 1.00 0.00 23 ALA A N 24
ATOM 27657 C CA . ALA A 1 23 ? 11.668 0.350 -0.911 1.00 0.00 23 ALA A CA 24
ATOM 27658 C C . ALA A 1 23 ? 11.602 1.132 0.401 1.00 0.00 23 ALA A C 24
ATOM 27659 O O . ALA A 1 23 ? 10.518 1.429 0.906 1.00 0.00 23 ALA A O 24
ATOM 27666 N N . ASP A 1 24 ? 12.771 1.463 0.949 1.00 0.00 24 ASP A N 24
ATOM 27667 C CA . ASP A 1 24 ? 12.852 2.210 2.200 1.00 0.00 24 ASP A CA 24
ATOM 27668 C C . ASP A 1 24 ? 12.727 3.706 1.942 1.00 0.00 24 ASP A C 24
ATOM 27669 O O . ASP A 1 24 ? 12.078 4.426 2.701 1.00 0.00 24 ASP A O 24
ATOM 27678 N N . SER A 1 25 ? 13.334 4.166 0.852 1.00 0.00 25 SER A N 24
ATOM 27679 C CA . SER A 1 25 ? 13.267 5.575 0.487 1.00 0.00 25 SER A CA 24
ATOM 27680 C C . SER A 1 25 ? 11.841 5.931 0.093 1.00 0.00 25 SER A C 24
ATOM 27681 O O . SER A 1 25 ? 11.342 7.013 0.406 1.00 0.00 25 SER A O 24
ATOM 27689 N N . LEU A 1 26 ? 11.187 4.995 -0.583 1.00 0.00 26 LEU A N 24
ATOM 27690 C CA . LEU A 1 26 ? 9.812 5.175 -1.020 1.00 0.00 26 LEU A CA 24
ATOM 27691 C C . LEU A 1 26 ? 8.886 5.263 0.192 1.00 0.00 26 LEU A C 24
ATOM 27692 O O . LEU A 1 26 ? 8.100 6.204 0.326 1.00 0.00 26 LEU A O 24
ATOM 27708 N N . ALA A 1 27 ? 8.995 4.282 1.084 1.00 0.00 27 ALA A N 24
ATOM 27709 C CA . ALA A 1 27 ? 8.181 4.258 2.291 1.00 0.00 27 ALA A CA 24
ATOM 27710 C C . ALA A 1 27 ? 8.421 5.513 3.126 1.00 0.00 27 ALA A C 24
ATOM 27711 O O . ALA A 1 27 ? 7.567 5.927 3.910 1.00 0.00 27 ALA A O 24
ATOM 27718 N N . SER A 1 28 ? 9.590 6.119 2.942 1.00 0.00 28 SER A N 24
ATOM 27719 C CA . SER A 1 28 ? 9.946 7.334 3.665 1.00 0.00 28 SER A CA 24
ATOM 27720 C C . SER A 1 28 ? 9.129 8.513 3.151 1.00 0.00 28 SER A C 24
ATOM 27721 O O . SER A 1 28 ? 8.670 9.352 3.930 1.00 0.00 28 SER A O 24
ATOM 27729 N N . ASN A 1 29 ? 8.949 8.572 1.835 1.00 0.00 29 ASN A N 24
ATOM 27730 C CA . ASN A 1 29 ? 8.182 9.648 1.219 1.00 0.00 29 ASN A CA 24
ATOM 27731 C C . ASN A 1 29 ? 6.746 9.647 1.732 1.00 0.00 29 ASN A C 24
ATOM 27732 O O . ASN A 1 29 ? 6.217 10.685 2.123 1.00 0.00 29 ASN A O 24
ATOM 27743 N N . ALA A 1 30 ? 6.122 8.472 1.723 1.00 0.00 30 ALA A N 24
ATOM 27744 C CA . ALA A 1 30 ? 4.749 8.342 2.185 1.00 0.00 30 ALA A CA 24
ATOM 27745 C C . ALA A 1 30 ? 4.627 8.801 3.628 1.00 0.00 30 ALA A C 24
ATOM 27746 O O . ALA A 1 30 ? 3.684 9.503 3.992 1.00 0.00 30 ALA A O 24
ATOM 27753 N N . GLU A 1 31 ? 5.594 8.404 4.447 1.00 0.00 31 GLU A N 24
ATOM 27754 C CA . GLU A 1 31 ? 5.599 8.779 5.855 1.00 0.00 31 GLU A CA 24
ATOM 27755 C C . GLU A 1 31 ? 5.520 10.295 5.995 1.00 0.00 31 GLU A C 24
ATOM 27756 O O . GLU A 1 31 ? 4.858 10.814 6.895 1.00 0.00 31 GLU A O 24
ATOM 27768 N N . ALA A 1 32 ? 6.191 10.994 5.087 1.00 0.00 32 ALA A N 24
ATOM 27769 C CA . ALA A 1 32 ? 6.199 12.452 5.084 1.00 0.00 32 ALA A CA 24
ATOM 27770 C C . ALA A 1 32 ? 4.776 12.989 5.071 1.00 0.00 32 ALA A C 24
ATOM 27771 O O . ALA A 1 32 ? 4.405 13.814 5.904 1.00 0.00 32 ALA A O 24
ATOM 27778 N N . LYS A 1 33 ? 3.971 12.494 4.133 1.00 0.00 33 LYS A N 24
ATOM 27779 C CA . LYS A 1 33 ? 2.579 12.914 4.044 1.00 0.00 33 LYS A CA 24
ATOM 27780 C C . LYS A 1 33 ? 1.853 12.513 5.317 1.00 0.00 33 LYS A C 24
ATOM 27781 O O . LYS A 1 33 ? 0.901 13.168 5.744 1.00 0.00 33 LYS A O 24
ATOM 27800 N N . GLY A 1 34 ? 2.331 11.435 5.931 1.00 0.00 34 GLY A N 24
ATOM 27801 C CA . GLY A 1 34 ? 1.751 10.954 7.163 1.00 0.00 34 GLY A CA 24
ATOM 27802 C C . GLY A 1 34 ? 1.012 9.644 6.990 1.00 0.00 34 GLY A C 24
ATOM 27803 O O . GLY A 1 34 ? 0.016 9.391 7.667 1.00 0.00 34 GLY A O 24
ATOM 27807 N N . PHE A 1 35 ? 1.509 8.804 6.089 1.00 0.00 35 PHE A N 24
ATOM 27808 C CA . PHE A 1 35 ? 0.896 7.510 5.842 1.00 0.00 35 PHE A CA 24
ATOM 27809 C C . PHE A 1 35 ? 1.717 6.398 6.480 1.00 0.00 35 PHE A C 24
ATOM 27810 O O . PHE A 1 35 ? 2.878 6.595 6.839 1.00 0.00 35 PHE A O 24
ATOM 27827 N N . ASP A 1 36 ? 1.110 5.227 6.608 1.00 0.00 36 ASP A N 24
ATOM 27828 C CA . ASP A 1 36 ? 1.792 4.080 7.188 1.00 0.00 36 ASP A CA 24
ATOM 27829 C C . ASP A 1 36 ? 2.486 3.282 6.095 1.00 0.00 36 ASP A C 24
ATOM 27830 O O . ASP A 1 36 ? 1.878 2.413 5.470 1.00 0.00 36 ASP A O 24
ATOM 27839 N N . SER A 1 37 ? 3.756 3.594 5.849 1.00 0.00 37 SER A N 24
ATOM 27840 C CA . SER A 1 37 ? 4.510 2.914 4.808 1.00 0.00 37 SER A CA 24
ATOM 27841 C C . SER A 1 37 ? 5.038 1.574 5.298 1.00 0.00 37 SER A C 24
ATOM 27842 O O . SER A 1 37 ? 5.680 1.484 6.343 1.00 0.00 37 SER A O 24
ATOM 27850 N N . ILE A 1 38 ? 4.742 0.537 4.529 1.00 0.00 38 ILE A N 24
ATOM 27851 C CA . ILE A 1 38 ? 5.154 -0.819 4.858 1.00 0.00 38 ILE A CA 24
ATOM 27852 C C . ILE A 1 38 ? 5.945 -1.435 3.709 1.00 0.00 38 ILE A C 24
ATOM 27853 O O . ILE A 1 38 ? 5.597 -1.263 2.540 1.00 0.00 38 ILE A O 24
ATOM 27869 N N . VAL A 1 39 ? 7.009 -2.156 4.046 1.00 0.00 39 VAL A N 24
ATOM 27870 C CA . VAL A 1 39 ? 7.845 -2.797 3.038 1.00 0.00 39 VAL A CA 24
ATOM 27871 C C . VAL A 1 39 ? 7.799 -4.315 3.168 1.00 0.00 39 VAL A C 24
ATOM 27872 O O . VAL A 1 39 ? 8.280 -4.874 4.152 1.00 0.00 39 VAL A O 24
ATOM 27885 N N . LEU A 1 40 ? 7.221 -4.978 2.170 1.00 0.00 40 LEU A N 24
ATOM 27886 C CA . LEU A 1 40 ? 7.121 -6.433 2.180 1.00 0.00 40 LEU A CA 24
ATOM 27887 C C . LEU A 1 40 ? 8.099 -7.051 1.190 1.00 0.00 40 LEU A C 24
ATOM 27888 O O . LEU A 1 40 ? 8.059 -6.755 -0.004 1.00 0.00 40 LEU A O 24
ATOM 27904 N N . LEU A 1 41 ? 8.973 -7.910 1.693 1.00 0.00 41 LEU A N 24
ATOM 27905 C CA . LEU A 1 41 ? 9.954 -8.570 0.849 1.00 0.00 41 LEU A CA 24
ATOM 27906 C C . LEU A 1 41 ? 9.313 -9.708 0.060 1.00 0.00 41 LEU A C 24
ATOM 27907 O O . LEU A 1 41 ? 8.974 -10.754 0.613 1.00 0.00 41 LEU A O 24
ATOM 27923 N N . LYS A 1 42 ? 9.160 -9.484 -1.236 1.00 0.00 42 LYS A N 24
ATOM 27924 C CA . LYS A 1 42 ? 8.572 -10.464 -2.138 1.00 0.00 42 LYS A CA 24
ATOM 27925 C C . LYS A 1 42 ? 9.663 -11.352 -2.717 1.00 0.00 42 LYS A C 24
ATOM 27926 O O . LYS A 1 42 ? 10.843 -11.031 -2.615 1.00 0.00 42 LYS A O 24
ATOM 27945 N N . ASP A 1 43 ? 9.264 -12.469 -3.313 1.00 0.00 43 ASP A N 24
ATOM 27946 C CA . ASP A 1 43 ? 10.216 -13.402 -3.900 1.00 0.00 43 ASP A CA 24
ATOM 27947 C C . ASP A 1 43 ? 11.038 -12.749 -5.013 1.00 0.00 43 ASP A C 24
ATOM 27948 O O . ASP A 1 43 ? 10.927 -13.125 -6.181 1.00 0.00 43 ASP A O 24
ATOM 27957 N N . GLY A 1 44 ? 11.871 -11.780 -4.644 1.00 0.00 44 GLY A N 24
ATOM 27958 C CA . GLY A 1 44 ? 12.708 -11.108 -5.620 1.00 0.00 44 GLY A CA 24
ATOM 27959 C C . GLY A 1 44 ? 12.487 -9.606 -5.682 1.00 0.00 44 GLY A C 24
ATOM 27960 O O . GLY A 1 44 ? 13.315 -8.884 -6.240 1.00 0.00 44 GLY A O 24
ATOM 27964 N N . LEU A 1 45 ? 11.372 -9.125 -5.133 1.00 0.00 45 LEU A N 24
ATOM 27965 C CA . LEU A 1 45 ? 11.077 -7.692 -5.167 1.00 0.00 45 LEU A CA 24
ATOM 27966 C C . LEU A 1 45 ? 10.548 -7.175 -3.833 1.00 0.00 45 LEU A C 24
ATOM 27967 O O . LEU A 1 45 ? 9.926 -7.903 -3.075 1.00 0.00 45 LEU A O 24
ATOM 27983 N N . TYR A 1 46 ? 10.780 -5.895 -3.582 1.00 0.00 46 TYR A N 24
ATOM 27984 C CA . TYR A 1 46 ? 10.305 -5.244 -2.369 1.00 0.00 46 TYR A CA 24
ATOM 27985 C C . TYR A 1 46 ? 9.190 -4.268 -2.718 1.00 0.00 46 TYR A C 24
ATOM 27986 O O . TYR A 1 46 ? 9.345 -3.441 -3.612 1.00 0.00 46 TYR A O 24
ATOM 28004 N N . LYS A 1 47 ? 8.070 -4.365 -2.018 1.00 0.00 47 LYS A N 24
ATOM 28005 C CA . LYS A 1 47 ? 6.936 -3.480 -2.280 1.00 0.00 47 LYS A CA 24
ATOM 28006 C C . LYS A 1 47 ? 6.735 -2.490 -1.152 1.00 0.00 47 LYS A C 24
ATOM 28007 O O . LYS A 1 47 ? 7.067 -2.764 0.001 1.00 0.00 47 LYS A O 24
ATOM 28026 N N . VAL A 1 48 ? 6.182 -1.339 -1.498 1.00 0.00 48 VAL A N 24
ATOM 28027 C CA . VAL A 1 48 ? 5.923 -0.295 -0.527 1.00 0.00 48 VAL A CA 24
ATOM 28028 C C . VAL A 1 48 ? 4.453 0.105 -0.534 1.00 0.00 48 VAL A C 24
ATOM 28029 O O . VAL A 1 48 ? 3.984 0.791 -1.443 1.00 0.00 48 VAL A O 24
ATOM 28042 N N . GLN A 1 49 ? 3.735 -0.331 0.493 1.00 0.00 49 GLN A N 24
ATOM 28043 C CA . GLN A 1 49 ? 2.318 -0.029 0.625 1.00 0.00 49 GLN A CA 24
ATOM 28044 C C . GLN A 1 49 ? 2.097 1.042 1.685 1.00 0.00 49 GLN A C 24
ATOM 28045 O O . GLN A 1 49 ? 2.766 1.052 2.719 1.00 0.00 49 GLN A O 24
ATOM 28059 N N . ILE A 1 50 ? 1.159 1.943 1.424 1.00 0.00 50 ILE A N 24
ATOM 28060 C CA . ILE A 1 50 ? 0.856 3.015 2.356 1.00 0.00 50 ILE A CA 24
ATOM 28061 C C . ILE A 1 50 ? -0.649 3.202 2.530 1.00 0.00 50 ILE A C 24
ATOM 28062 O O . ILE A 1 50 ? -1.380 3.435 1.572 1.00 0.00 50 ILE A O 24
ATOM 28078 N N . GLY A 1 51 ? -1.084 3.100 3.779 1.00 0.00 51 GLY A N 24
ATOM 28079 C CA . GLY A 1 51 ? -2.486 3.259 4.117 1.00 0.00 51 GLY A CA 24
ATOM 28080 C C . GLY A 1 51 ? -3.299 2.002 3.874 1.00 0.00 51 GLY A C 24
ATOM 28081 O O . GLY A 1 51 ? -3.562 1.636 2.729 1.00 0.00 51 GLY A O 24
ATOM 28085 N N . ALA A 1 52 ? -3.704 1.344 4.956 1.00 0.00 52 ALA A N 24
ATOM 28086 C CA . ALA A 1 52 ? -4.500 0.126 4.863 1.00 0.00 52 ALA A CA 24
ATOM 28087 C C . ALA A 1 52 ? -5.720 0.215 5.775 1.00 0.00 52 ALA A C 24
ATOM 28088 O O . ALA A 1 52 ? -5.585 0.419 6.982 1.00 0.00 52 ALA A O 24
ATOM 28095 N N . PHE A 1 53 ? -6.908 0.075 5.196 1.00 0.00 53 PHE A N 24
ATOM 28096 C CA . PHE A 1 53 ? -8.141 0.158 5.972 1.00 0.00 53 PHE A CA 24
ATOM 28097 C C . PHE A 1 53 ? -9.182 -0.839 5.476 1.00 0.00 53 PHE A C 24
ATOM 28098 O O . PHE A 1 53 ? -8.999 -1.491 4.445 1.00 0.00 53 PHE A O 24
ATOM 28115 N N . SER A 1 54 ? -10.281 -0.943 6.217 1.00 0.00 54 SER A N 24
ATOM 28116 C CA . SER A 1 54 ? -11.365 -1.851 5.864 1.00 0.00 54 SER A CA 24
ATOM 28117 C C . SER A 1 54 ? -12.293 -1.221 4.827 1.00 0.00 54 SER A C 24
ATOM 28118 O O . SER A 1 54 ? -13.073 -1.916 4.179 1.00 0.00 54 SER A O 24
ATOM 28126 N N . SER A 1 55 ? -12.204 0.100 4.675 1.00 0.00 55 SER A N 24
ATOM 28127 C CA . SER A 1 55 ? -13.039 0.818 3.715 1.00 0.00 55 SER A CA 24
ATOM 28128 C C . SER A 1 55 ? -12.195 1.396 2.579 1.00 0.00 55 SER A C 24
ATOM 28129 O O . SER A 1 55 ? -11.186 2.059 2.818 1.00 0.00 55 SER A O 24
ATOM 28137 N N . LYS A 1 56 ? -12.620 1.135 1.345 1.00 0.00 56 LYS A N 24
ATOM 28138 C CA . LYS A 1 56 ? -11.908 1.625 0.170 1.00 0.00 56 LYS A CA 24
ATOM 28139 C C . LYS A 1 56 ? -11.767 3.142 0.202 1.00 0.00 56 LYS A C 24
ATOM 28140 O O . LYS A 1 56 ? -10.757 3.691 -0.241 1.00 0.00 56 LYS A O 24
ATOM 28159 N N . ASP A 1 57 ? -12.783 3.820 0.726 1.00 0.00 57 ASP A N 24
ATOM 28160 C CA . ASP A 1 57 ? -12.770 5.278 0.812 1.00 0.00 57 ASP A CA 24
ATOM 28161 C C . ASP A 1 57 ? -11.474 5.775 1.445 1.00 0.00 57 ASP A C 24
ATOM 28162 O O . ASP A 1 57 ? -10.972 6.845 1.100 1.00 0.00 57 ASP A O 24
ATOM 28171 N N . ASN A 1 58 ? -10.936 4.988 2.371 1.00 0.00 58 ASN A N 24
ATOM 28172 C CA . ASN A 1 58 ? -9.696 5.344 3.049 1.00 0.00 58 ASN A CA 24
ATOM 28173 C C . ASN A 1 58 ? -8.510 5.235 2.097 1.00 0.00 58 ASN A C 24
ATOM 28174 O O . ASN A 1 58 ? -7.702 6.156 1.986 1.00 0.00 58 ASN A O 24
ATOM 28185 N N . ALA A 1 59 ? -8.419 4.103 1.411 1.00 0.00 59 ALA A N 24
ATOM 28186 C CA . ALA A 1 59 ? -7.337 3.865 0.461 1.00 0.00 59 ALA A CA 24
ATOM 28187 C C . ALA A 1 59 ? -7.335 4.914 -0.642 1.00 0.00 59 ALA A C 24
ATOM 28188 O O . ALA A 1 59 ? -6.283 5.414 -1.026 1.00 0.00 59 ALA A O 24
ATOM 28195 N N . ASP A 1 60 ? -8.519 5.244 -1.155 1.00 0.00 60 ASP A N 24
ATOM 28196 C CA . ASP A 1 60 ? -8.636 6.235 -2.219 1.00 0.00 60 ASP A CA 24
ATOM 28197 C C . ASP A 1 60 ? -8.065 7.580 -1.782 1.00 0.00 60 ASP A C 24
ATOM 28198 O O . ASP A 1 60 ? -7.228 8.163 -2.470 1.00 0.00 60 ASP A O 24
ATOM 28207 N N . THR A 1 61 ? -8.521 8.070 -0.631 1.00 0.00 61 THR A N 24
ATOM 28208 C CA . THR A 1 61 ? -8.054 9.348 -0.106 1.00 0.00 61 THR A CA 24
ATOM 28209 C C . THR A 1 61 ? -6.542 9.337 0.088 1.00 0.00 61 THR A C 24
ATOM 28210 O O . THR A 1 61 ? -5.870 10.343 -0.131 1.00 0.00 61 THR A O 24
ATOM 28221 N N . LEU A 1 62 ? -6.010 8.185 0.488 1.00 0.00 62 LEU A N 24
ATOM 28222 C CA . LEU A 1 62 ? -4.577 8.029 0.704 1.00 0.00 62 LEU A CA 24
ATOM 28223 C C . LEU A 1 62 ? -3.845 8.077 -0.611 1.00 0.00 62 LEU A C 24
ATOM 28224 O O . LEU A 1 62 ? -2.864 8.800 -0.780 1.00 0.00 62 LEU A O 24
ATOM 28240 N N . ALA A 1 63 ? -4.323 7.253 -1.527 1.00 0.00 63 ALA A N 24
ATOM 28241 C CA . ALA A 1 63 ? -3.715 7.138 -2.821 1.00 0.00 63 ALA A CA 24
ATOM 28242 C C . ALA A 1 63 ? -3.609 8.500 -3.500 1.00 0.00 63 ALA A C 24
ATOM 28243 O O . ALA A 1 63 ? -2.514 8.968 -3.811 1.00 0.00 63 ALA A O 24
ATOM 28250 N N . ALA A 1 64 ? -4.762 9.131 -3.721 1.00 0.00 64 ALA A N 24
ATOM 28251 C CA . ALA A 1 64 ? -4.810 10.445 -4.353 1.00 0.00 64 ALA A CA 24
ATOM 28252 C C . ALA A 1 64 ? -3.859 11.409 -3.660 1.00 0.00 64 ALA A C 24
ATOM 28253 O O . ALA A 1 64 ? -3.186 12.212 -4.306 1.00 0.00 64 ALA A O 24
ATOM 28260 N N . ARG A 1 65 ? -3.791 11.310 -2.335 1.00 0.00 65 ARG A N 24
ATOM 28261 C CA . ARG A 1 65 ? -2.904 12.154 -1.551 1.00 0.00 65 ARG A CA 24
ATOM 28262 C C . ARG A 1 65 ? -1.457 11.872 -1.928 1.00 0.00 65 ARG A C 24
ATOM 28263 O O . ARG A 1 65 ? -0.636 12.784 -2.014 1.00 0.00 65 ARG A O 24
ATOM 28284 N N . ALA A 1 66 ? -1.161 10.597 -2.172 1.00 0.00 66 ALA A N 24
ATOM 28285 C CA . ALA A 1 66 ? 0.177 10.191 -2.561 1.00 0.00 66 ALA A CA 24
ATOM 28286 C C . ALA A 1 66 ? 0.514 10.774 -3.920 1.00 0.00 66 ALA A C 24
ATOM 28287 O O . ALA A 1 66 ? 1.615 11.275 -4.138 1.00 0.00 66 ALA A O 24
ATOM 28294 N N . LYS A 1 67 ? -0.457 10.733 -4.828 1.00 0.00 67 LYS A N 24
ATOM 28295 C CA . LYS A 1 67 ? -0.268 11.284 -6.159 1.00 0.00 67 LYS A CA 24
ATOM 28296 C C . LYS A 1 67 ? 0.016 12.775 -6.059 1.00 0.00 67 LYS A C 24
ATOM 28297 O O . LYS A 1 67 ? 0.966 13.283 -6.653 1.00 0.00 67 LYS A O 24
ATOM 28316 N N . ASN A 1 68 ? -0.801 13.463 -5.270 1.00 0.00 68 ASN A N 24
ATOM 28317 C CA . ASN A 1 68 ? -0.632 14.890 -5.051 1.00 0.00 68 ASN A CA 24
ATOM 28318 C C . ASN A 1 68 ? 0.636 15.139 -4.239 1.00 0.00 68 ASN A C 24
ATOM 28319 O O . ASN A 1 68 ? 1.238 16.211 -4.314 1.00 0.00 68 ASN A O 24
ATOM 28330 N N . ALA A 1 69 ? 1.030 14.132 -3.464 1.00 0.00 69 ALA A N 24
ATOM 28331 C CA . ALA A 1 69 ? 2.219 14.210 -2.629 1.00 0.00 69 ALA A CA 24
ATOM 28332 C C . ALA A 1 69 ? 3.490 14.025 -3.452 1.00 0.00 69 ALA A C 24
ATOM 28333 O O . ALA A 1 69 ? 4.575 14.430 -3.034 1.00 0.00 69 ALA A O 24
ATOM 28340 N N . GLY A 1 70 ? 3.352 13.398 -4.615 1.00 0.00 70 GLY A N 24
ATOM 28341 C CA . GLY A 1 70 ? 4.498 13.157 -5.469 1.00 0.00 70 GLY A CA 24
ATOM 28342 C C . GLY A 1 70 ? 4.841 11.685 -5.529 1.00 0.00 70 GLY A C 24
ATOM 28343 O O . GLY A 1 70 ? 5.986 11.313 -5.795 1.00 0.00 70 GLY A O 24
ATOM 28347 N N . PHE A 1 71 ? 3.845 10.846 -5.264 1.00 0.00 71 PHE A N 24
ATOM 28348 C CA . PHE A 1 71 ? 4.028 9.406 -5.267 1.00 0.00 71 PHE A CA 24
ATOM 28349 C C . PHE A 1 71 ? 2.936 8.746 -6.101 1.00 0.00 71 PHE A C 24
ATOM 28350 O O . PHE A 1 71 ? 1.817 9.247 -6.172 1.00 0.00 71 PHE A O 24
ATOM 28367 N N . ASP A 1 72 ? 3.256 7.623 -6.723 1.00 0.00 72 ASP A N 24
ATOM 28368 C CA . ASP A 1 72 ? 2.283 6.914 -7.541 1.00 0.00 72 ASP A CA 24
ATOM 28369 C C . ASP A 1 72 ? 1.549 5.864 -6.716 1.00 0.00 72 ASP A C 24
ATOM 28370 O O . ASP A 1 72 ? 1.773 4.667 -6.887 1.00 0.00 72 ASP A O 24
ATOM 28379 N N . ALA A 1 73 ? 0.669 6.313 -5.819 1.00 0.00 73 ALA A N 24
ATOM 28380 C CA . ALA A 1 73 ? -0.087 5.394 -4.977 1.00 0.00 73 ALA A CA 24
ATOM 28381 C C . ALA A 1 73 ? -1.346 4.894 -5.676 1.00 0.00 73 ALA A C 24
ATOM 28382 O O . ALA A 1 73 ? -2.028 5.646 -6.371 1.00 0.00 73 ALA A O 24
ATOM 28389 N N . ILE A 1 74 ? -1.648 3.620 -5.468 1.00 0.00 74 ILE A N 24
ATOM 28390 C CA . ILE A 1 74 ? -2.828 3.001 -6.053 1.00 0.00 74 ILE A CA 24
ATOM 28391 C C . ILE A 1 74 ? -3.562 2.181 -4.999 1.00 0.00 74 ILE A C 24
ATOM 28392 O O . ILE A 1 74 ? -2.950 1.692 -4.056 1.00 0.00 74 ILE A O 24
ATOM 28408 N N . VAL A 1 75 ? -4.868 2.026 -5.165 1.00 0.00 75 VAL A N 24
ATOM 28409 C CA . VAL A 1 75 ? -5.664 1.257 -4.216 1.00 0.00 75 VAL A CA 24
ATOM 28410 C C . VAL A 1 75 ? -6.029 -0.103 -4.789 1.00 0.00 75 VAL A C 24
ATOM 28411 O O . VAL A 1 75 ? -6.435 -0.213 -5.948 1.00 0.00 75 VAL A O 24
ATOM 28424 N N . ILE A 1 76 ? -5.884 -1.141 -3.974 1.00 0.00 76 ILE A N 24
ATOM 28425 C CA . ILE A 1 76 ? -6.199 -2.494 -4.405 1.00 0.00 76 ILE A CA 24
ATOM 28426 C C . ILE A 1 76 ? -6.945 -3.263 -3.320 1.00 0.00 76 ILE A C 24
ATOM 28427 O O . ILE A 1 76 ? -6.635 -3.146 -2.129 1.00 0.00 76 ILE A O 24
ATOM 28443 N N . LEU A 1 77 ? -7.929 -4.052 -3.745 1.00 0.00 77 LEU A N 24
ATOM 28444 C CA . LEU A 1 77 ? -8.728 -4.853 -2.832 1.00 0.00 77 LEU A CA 24
ATOM 28445 C C . LEU A 1 77 ? -8.155 -6.265 -2.730 1.00 0.00 77 LEU A C 24
ATOM 28446 O O . LEU A 1 77 ? -8.294 -7.068 -3.653 1.00 0.00 77 LEU A O 24
ATOM 28462 N N . GLU A 1 78 ? -7.509 -6.561 -1.607 1.00 0.00 78 GLU A N 24
ATOM 28463 C CA . GLU A 1 78 ? -6.910 -7.874 -1.394 1.00 0.00 78 GLU A CA 24
ATOM 28464 C C . GLU A 1 78 ? -7.863 -8.797 -0.645 1.00 0.00 78 GLU A C 24
ATOM 28465 O O . GLU A 1 78 ? -8.139 -8.593 0.538 1.00 0.00 78 GLU A O 24
ATOM 28477 N N . SER A 1 79 ? -8.362 -9.815 -1.338 1.00 0.00 79 SER A N 24
ATOM 28478 C CA . SER A 1 79 ? -9.283 -10.774 -0.738 1.00 0.00 79 SER A CA 24
ATOM 28479 C C . SER A 1 79 ? -8.615 -11.526 0.408 1.00 0.00 79 SER A C 24
ATOM 28480 O O . SER A 1 79 ? -7.555 -11.064 0.881 1.00 0.00 79 SER A O 24
ATOM 28489 N N . LEU A 1 1 ? -23.233 0.865 -2.719 1.00 0.00 1 LEU A N 25
ATOM 28490 C CA . LEU A 1 1 ? -23.709 -0.054 -1.653 1.00 0.00 1 LEU A CA 25
ATOM 28491 C C . LEU A 1 1 ? -23.428 -1.509 -2.016 1.00 0.00 1 LEU A C 25
ATOM 28492 O O . LEU A 1 1 ? -24.132 -2.104 -2.834 1.00 0.00 1 LEU A O 25
ATOM 28510 N N . LYS A 1 2 ? -22.397 -2.078 -1.402 1.00 0.00 2 LYS A N 25
ATOM 28511 C CA . LYS A 1 2 ? -22.022 -3.465 -1.659 1.00 0.00 2 LYS A CA 25
ATOM 28512 C C . LYS A 1 2 ? -22.399 -4.356 -0.481 1.00 0.00 2 LYS A C 25
ATOM 28513 O O . LYS A 1 2 ? -21.753 -4.327 0.565 1.00 0.00 2 LYS A O 25
ATOM 28532 N N . LYS A 1 3 ? -23.450 -5.152 -0.659 1.00 0.00 3 LYS A N 25
ATOM 28533 C CA . LYS A 1 3 ? -23.912 -6.052 0.389 1.00 0.00 3 LYS A CA 25
ATOM 28534 C C . LYS A 1 3 ? -23.428 -7.477 0.135 1.00 0.00 3 LYS A C 25
ATOM 28535 O O . LYS A 1 3 ? -24.105 -8.445 0.483 1.00 0.00 3 LYS A O 25
ATOM 28554 N N . THR A 1 4 ? -22.253 -7.597 -0.474 1.00 0.00 4 THR A N 25
ATOM 28555 C CA . THR A 1 4 ? -21.679 -8.902 -0.775 1.00 0.00 4 THR A CA 25
ATOM 28556 C C . THR A 1 4 ? -21.119 -9.555 0.485 1.00 0.00 4 THR A C 25
ATOM 28557 O O . THR A 1 4 ? -20.997 -8.911 1.528 1.00 0.00 4 THR A O 25
ATOM 28568 N N . SER A 1 5 ? -20.782 -10.836 0.382 1.00 0.00 5 SER A N 25
ATOM 28569 C CA . SER A 1 5 ? -20.236 -11.578 1.513 1.00 0.00 5 SER A CA 25
ATOM 28570 C C . SER A 1 5 ? -18.811 -12.039 1.223 1.00 0.00 5 SER A C 25
ATOM 28571 O O . SER A 1 5 ? -18.418 -13.145 1.598 1.00 0.00 5 SER A O 25
ATOM 28579 N N . SER A 1 6 ? -18.042 -11.186 0.556 1.00 0.00 6 SER A N 25
ATOM 28580 C CA . SER A 1 6 ? -16.660 -11.508 0.217 1.00 0.00 6 SER A CA 25
ATOM 28581 C C . SER A 1 6 ? -15.688 -10.690 1.062 1.00 0.00 6 SER A C 25
ATOM 28582 O O . SER A 1 6 ? -15.874 -9.488 1.250 1.00 0.00 6 SER A O 25
ATOM 28590 N N . SER A 1 7 ? -14.652 -11.351 1.567 1.00 0.00 7 SER A N 25
ATOM 28591 C CA . SER A 1 7 ? -13.649 -10.685 2.391 1.00 0.00 7 SER A CA 25
ATOM 28592 C C . SER A 1 7 ? -12.702 -9.854 1.533 1.00 0.00 7 SER A C 25
ATOM 28593 O O . SER A 1 7 ? -12.709 -9.958 0.305 1.00 0.00 7 SER A O 25
ATOM 28601 N N . GLY A 1 8 ? -11.884 -9.034 2.184 1.00 0.00 8 GLY A N 25
ATOM 28602 C CA . GLY A 1 8 ? -10.942 -8.198 1.464 1.00 0.00 8 GLY A CA 25
ATOM 28603 C C . GLY A 1 8 ? -10.438 -7.036 2.297 1.00 0.00 8 GLY A C 25
ATOM 28604 O O . GLY A 1 8 ? -10.948 -6.783 3.388 1.00 0.00 8 GLY A O 25
ATOM 28608 N N . LEU A 1 9 ? -9.440 -6.328 1.780 1.00 0.00 9 LEU A N 25
ATOM 28609 C CA . LEU A 1 9 ? -8.872 -5.186 2.477 1.00 0.00 9 LEU A CA 25
ATOM 28610 C C . LEU A 1 9 ? -8.486 -4.111 1.481 1.00 0.00 9 LEU A C 25
ATOM 28611 O O . LEU A 1 9 ? -7.982 -4.410 0.400 1.00 0.00 9 LEU A O 25
ATOM 28627 N N . TYR A 1 10 ? -8.714 -2.863 1.849 1.00 0.00 10 TYR A N 25
ATOM 28628 C CA . TYR A 1 10 ? -8.377 -1.755 0.979 1.00 0.00 10 TYR A CA 25
ATOM 28629 C C . TYR A 1 10 ? -7.077 -1.116 1.433 1.00 0.00 10 TYR A C 25
ATOM 28630 O O . TYR A 1 10 ? -7.029 -0.426 2.452 1.00 0.00 10 TYR A O 25
ATOM 28648 N N . LYS A 1 11 ? -6.025 -1.349 0.663 1.00 0.00 11 LYS A N 25
ATOM 28649 C CA . LYS A 1 11 ? -4.712 -0.793 0.978 1.00 0.00 11 LYS A CA 25
ATOM 28650 C C . LYS A 1 11 ? -4.162 -0.021 -0.215 1.00 0.00 11 LYS A C 25
ATOM 28651 O O . LYS A 1 11 ? -4.537 -0.286 -1.358 1.00 0.00 11 LYS A O 25
ATOM 28670 N N . VAL A 1 12 ? -3.269 0.932 0.046 1.00 0.00 12 VAL A N 25
ATOM 28671 C CA . VAL A 1 12 ? -2.685 1.720 -1.034 1.00 0.00 12 VAL A CA 25
ATOM 28672 C C . VAL A 1 12 ? -1.217 1.339 -1.232 1.00 0.00 12 VAL A C 25
ATOM 28673 O O . VAL A 1 12 ? -0.492 1.150 -0.264 1.00 0.00 12 VAL A O 25
ATOM 28686 N N . GLN A 1 13 ? -0.789 1.209 -2.486 1.00 0.00 13 GLN A N 25
ATOM 28687 C CA . GLN A 1 13 ? 0.597 0.833 -2.785 1.00 0.00 13 GLN A CA 25
ATOM 28688 C C . GLN A 1 13 ? 1.235 1.801 -3.775 1.00 0.00 13 GLN A C 25
ATOM 28689 O O . GLN A 1 13 ? 0.630 2.154 -4.786 1.00 0.00 13 GLN A O 25
ATOM 28703 N N . ILE A 1 14 ? 2.457 2.240 -3.472 1.00 0.00 14 ILE A N 25
ATOM 28704 C CA . ILE A 1 14 ? 3.157 3.185 -4.338 1.00 0.00 14 ILE A CA 25
ATOM 28705 C C . ILE A 1 14 ? 4.165 2.513 -5.270 1.00 0.00 14 ILE A C 25
ATOM 28706 O O . ILE A 1 14 ? 4.731 3.176 -6.141 1.00 0.00 14 ILE A O 25
ATOM 28722 N N . GLY A 1 15 ? 4.383 1.203 -5.125 1.00 0.00 15 GLY A N 25
ATOM 28723 C CA . GLY A 1 15 ? 5.315 0.537 -6.026 1.00 0.00 15 GLY A CA 25
ATOM 28724 C C . GLY A 1 15 ? 6.015 -0.674 -5.437 1.00 0.00 15 GLY A C 25
ATOM 28725 O O . GLY A 1 15 ? 5.772 -1.061 -4.295 1.00 0.00 15 GLY A O 25
ATOM 28729 N N . ALA A 1 16 ? 6.923 -1.242 -6.234 1.00 0.00 16 ALA A N 25
ATOM 28730 C CA . ALA A 1 16 ? 7.727 -2.391 -5.832 1.00 0.00 16 ALA A CA 25
ATOM 28731 C C . ALA A 1 16 ? 9.056 -2.373 -6.591 1.00 0.00 16 ALA A C 25
ATOM 28732 O O . ALA A 1 16 ? 9.099 -1.967 -7.752 1.00 0.00 16 ALA A O 25
ATOM 28739 N N . PHE A 1 17 ? 10.139 -2.798 -5.945 1.00 0.00 17 PHE A N 25
ATOM 28740 C CA . PHE A 1 17 ? 11.451 -2.807 -6.590 1.00 0.00 17 PHE A CA 25
ATOM 28741 C C . PHE A 1 17 ? 12.361 -3.871 -5.991 1.00 0.00 17 PHE A C 25
ATOM 28742 O O . PHE A 1 17 ? 12.358 -4.097 -4.784 1.00 0.00 17 PHE A O 25
ATOM 28759 N N . LYS A 1 18 ? 13.148 -4.514 -6.846 1.00 0.00 18 LYS A N 25
ATOM 28760 C CA . LYS A 1 18 ? 14.075 -5.556 -6.411 1.00 0.00 18 LYS A CA 25
ATOM 28761 C C . LYS A 1 18 ? 14.989 -5.072 -5.283 1.00 0.00 18 LYS A C 25
ATOM 28762 O O . LYS A 1 18 ? 15.632 -5.880 -4.612 1.00 0.00 18 LYS A O 25
ATOM 28781 N N . VAL A 1 19 ? 15.058 -3.758 -5.078 1.00 0.00 19 VAL A N 25
ATOM 28782 C CA . VAL A 1 19 ? 15.914 -3.200 -4.038 1.00 0.00 19 VAL A CA 25
ATOM 28783 C C . VAL A 1 19 ? 15.110 -2.675 -2.850 1.00 0.00 19 VAL A C 25
ATOM 28784 O O . VAL A 1 19 ? 14.244 -1.815 -3.000 1.00 0.00 19 VAL A O 25
ATOM 28797 N N . LYS A 1 20 ? 15.423 -3.198 -1.667 1.00 0.00 20 LYS A N 25
ATOM 28798 C CA . LYS A 1 20 ? 14.761 -2.792 -0.440 1.00 0.00 20 LYS A CA 25
ATOM 28799 C C . LYS A 1 20 ? 15.111 -1.352 -0.106 1.00 0.00 20 LYS A C 25
ATOM 28800 O O . LYS A 1 20 ? 14.250 -0.578 0.301 1.00 0.00 20 LYS A O 25
ATOM 28819 N N . ALA A 1 21 ? 16.378 -0.988 -0.298 1.00 0.00 21 ALA A N 25
ATOM 28820 C CA . ALA A 1 21 ? 16.820 0.374 -0.032 1.00 0.00 21 ALA A CA 25
ATOM 28821 C C . ALA A 1 21 ? 15.935 1.357 -0.785 1.00 0.00 21 ALA A C 25
ATOM 28822 O O . ALA A 1 21 ? 15.669 2.466 -0.316 1.00 0.00 21 ALA A O 25
ATOM 28829 N N . ASN A 1 22 ? 15.454 0.918 -1.944 1.00 0.00 22 ASN A N 25
ATOM 28830 C CA . ASN A 1 22 ? 14.567 1.730 -2.756 1.00 0.00 22 ASN A CA 25
ATOM 28831 C C . ASN A 1 22 ? 13.176 1.716 -2.146 1.00 0.00 22 ASN A C 25
ATOM 28832 O O . ASN A 1 22 ? 12.440 2.701 -2.223 1.00 0.00 22 ASN A O 25
ATOM 28843 N N . ALA A 1 23 ? 12.822 0.592 -1.521 1.00 0.00 23 ALA A N 25
ATOM 28844 C CA . ALA A 1 23 ? 11.521 0.459 -0.877 1.00 0.00 23 ALA A CA 25
ATOM 28845 C C . ALA A 1 23 ? 11.493 1.194 0.465 1.00 0.00 23 ALA A C 25
ATOM 28846 O O . ALA A 1 23 ? 10.425 1.470 1.011 1.00 0.00 23 ALA A O 25
ATOM 28853 N N . ASP A 1 24 ? 12.676 1.506 0.991 1.00 0.00 24 ASP A N 25
ATOM 28854 C CA . ASP A 1 24 ? 12.794 2.205 2.266 1.00 0.00 24 ASP A CA 25
ATOM 28855 C C . ASP A 1 24 ? 12.674 3.711 2.062 1.00 0.00 24 ASP A C 25
ATOM 28856 O O . ASP A 1 24 ? 12.052 4.409 2.861 1.00 0.00 24 ASP A O 25
ATOM 28865 N N . SER A 1 25 ? 13.259 4.201 0.974 1.00 0.00 25 SER A N 25
ATOM 28866 C CA . SER A 1 25 ? 13.197 5.619 0.653 1.00 0.00 25 SER A CA 25
ATOM 28867 C C . SER A 1 25 ? 11.796 5.977 0.176 1.00 0.00 25 SER A C 25
ATOM 28868 O O . SER A 1 25 ? 11.295 7.074 0.426 1.00 0.00 25 SER A O 25
ATOM 28876 N N . LEU A 1 26 ? 11.166 5.025 -0.504 1.00 0.00 26 LEU A N 25
ATOM 28877 C CA . LEU A 1 26 ? 9.817 5.203 -1.019 1.00 0.00 26 LEU A CA 25
ATOM 28878 C C . LEU A 1 26 ? 8.817 5.311 0.129 1.00 0.00 26 LEU A C 25
ATOM 28879 O O . LEU A 1 26 ? 8.091 6.301 0.250 1.00 0.00 26 LEU A O 25
ATOM 28895 N N . ALA A 1 27 ? 8.797 4.290 0.982 1.00 0.00 27 ALA A N 25
ATOM 28896 C CA . ALA A 1 27 ? 7.900 4.275 2.132 1.00 0.00 27 ALA A CA 25
ATOM 28897 C C . ALA A 1 27 ? 8.135 5.507 2.997 1.00 0.00 27 ALA A C 25
ATOM 28898 O O . ALA A 1 27 ? 7.205 6.048 3.599 1.00 0.00 27 ALA A O 25
ATOM 28905 N N . SER A 1 28 ? 9.387 5.945 3.044 1.00 0.00 28 SER A N 25
ATOM 28906 C CA . SER A 1 28 ? 9.760 7.117 3.823 1.00 0.00 28 SER A CA 25
ATOM 28907 C C . SER A 1 28 ? 9.025 8.351 3.312 1.00 0.00 28 SER A C 25
ATOM 28908 O O . SER A 1 28 ? 8.557 9.180 4.096 1.00 0.00 28 SER A O 25
ATOM 28916 N N . ASN A 1 29 ? 8.920 8.465 1.990 1.00 0.00 29 ASN A N 25
ATOM 28917 C CA . ASN A 1 29 ? 8.233 9.597 1.382 1.00 0.00 29 ASN A CA 25
ATOM 28918 C C . ASN A 1 29 ? 6.774 9.626 1.811 1.00 0.00 29 ASN A C 25
ATOM 28919 O O . ASN A 1 29 ? 6.235 10.682 2.143 1.00 0.00 29 ASN A O 25
ATOM 28930 N N . ALA A 1 30 ? 6.140 8.460 1.810 1.00 0.00 30 ALA A N 25
ATOM 28931 C CA . ALA A 1 30 ? 4.746 8.361 2.208 1.00 0.00 30 ALA A CA 25
ATOM 28932 C C . ALA A 1 30 ? 4.582 8.806 3.651 1.00 0.00 30 ALA A C 25
ATOM 28933 O O . ALA A 1 30 ? 3.638 9.518 3.991 1.00 0.00 30 ALA A O 25
ATOM 28940 N N . GLU A 1 31 ? 5.517 8.383 4.494 1.00 0.00 31 GLU A N 25
ATOM 28941 C CA . GLU A 1 31 ? 5.487 8.745 5.906 1.00 0.00 31 GLU A CA 25
ATOM 28942 C C . GLU A 1 31 ? 5.430 10.260 6.058 1.00 0.00 31 GLU A C 25
ATOM 28943 O O . GLU A 1 31 ? 4.770 10.786 6.955 1.00 0.00 31 GLU A O 25
ATOM 28955 N N . ALA A 1 32 ? 6.121 10.954 5.158 1.00 0.00 32 ALA A N 25
ATOM 28956 C CA . ALA A 1 32 ? 6.153 12.412 5.164 1.00 0.00 32 ALA A CA 25
ATOM 28957 C C . ALA A 1 32 ? 4.737 12.971 5.136 1.00 0.00 32 ALA A C 25
ATOM 28958 O O . ALA A 1 32 ? 4.369 13.796 5.971 1.00 0.00 32 ALA A O 25
ATOM 28965 N N . LYS A 1 33 ? 3.937 12.498 4.182 1.00 0.00 33 LYS A N 25
ATOM 28966 C CA . LYS A 1 33 ? 2.555 12.941 4.079 1.00 0.00 33 LYS A CA 25
ATOM 28967 C C . LYS A 1 33 ? 1.804 12.539 5.340 1.00 0.00 33 LYS A C 25
ATOM 28968 O O . LYS A 1 33 ? 0.855 13.202 5.757 1.00 0.00 33 LYS A O 25
ATOM 28987 N N . GLY A 1 34 ? 2.263 11.448 5.953 1.00 0.00 34 GLY A N 25
ATOM 28988 C CA . GLY A 1 34 ? 1.660 10.966 7.172 1.00 0.00 34 GLY A CA 25
ATOM 28989 C C . GLY A 1 34 ? 0.901 9.670 6.978 1.00 0.00 34 GLY A C 25
ATOM 28990 O O . GLY A 1 34 ? -0.109 9.430 7.637 1.00 0.00 34 GLY A O 25
ATOM 28994 N N . PHE A 1 35 ? 1.394 8.831 6.074 1.00 0.00 35 PHE A N 25
ATOM 28995 C CA . PHE A 1 35 ? 0.760 7.552 5.802 1.00 0.00 35 PHE A CA 25
ATOM 28996 C C . PHE A 1 35 ? 1.520 6.415 6.473 1.00 0.00 35 PHE A C 25
ATOM 28997 O O . PHE A 1 35 ? 2.702 6.545 6.790 1.00 0.00 35 PHE A O 25
ATOM 29014 N N . ASP A 1 36 ? 0.835 5.297 6.669 1.00 0.00 36 ASP A N 25
ATOM 29015 C CA . ASP A 1 36 ? 1.450 4.131 7.285 1.00 0.00 36 ASP A CA 25
ATOM 29016 C C . ASP A 1 36 ? 2.140 3.292 6.221 1.00 0.00 36 ASP A C 25
ATOM 29017 O O . ASP A 1 36 ? 1.512 2.449 5.581 1.00 0.00 36 ASP A O 25
ATOM 29026 N N . SER A 1 37 ? 3.429 3.545 6.011 1.00 0.00 37 SER A N 25
ATOM 29027 C CA . SER A 1 37 ? 4.183 2.824 4.997 1.00 0.00 37 SER A CA 25
ATOM 29028 C C . SER A 1 37 ? 4.626 1.462 5.502 1.00 0.00 37 SER A C 25
ATOM 29029 O O . SER A 1 37 ? 4.689 1.218 6.709 1.00 0.00 37 SER A O 25
ATOM 29037 N N . ILE A 1 38 ? 4.914 0.570 4.565 1.00 0.00 38 ILE A N 25
ATOM 29038 C CA . ILE A 1 38 ? 5.328 -0.786 4.891 1.00 0.00 38 ILE A CA 25
ATOM 29039 C C . ILE A 1 38 ? 6.078 -1.412 3.718 1.00 0.00 38 ILE A C 25
ATOM 29040 O O . ILE A 1 38 ? 5.724 -1.198 2.560 1.00 0.00 38 ILE A O 25
ATOM 29056 N N . VAL A 1 39 ? 7.117 -2.182 4.025 1.00 0.00 39 VAL A N 25
ATOM 29057 C CA . VAL A 1 39 ? 7.913 -2.830 2.991 1.00 0.00 39 VAL A CA 25
ATOM 29058 C C . VAL A 1 39 ? 7.869 -4.349 3.121 1.00 0.00 39 VAL A C 25
ATOM 29059 O O . VAL A 1 39 ? 8.343 -4.908 4.109 1.00 0.00 39 VAL A O 25
ATOM 29072 N N . LEU A 1 40 ? 7.304 -5.012 2.115 1.00 0.00 40 LEU A N 25
ATOM 29073 C CA . LEU A 1 40 ? 7.209 -6.468 2.117 1.00 0.00 40 LEU A CA 25
ATOM 29074 C C . LEU A 1 40 ? 8.163 -7.065 1.091 1.00 0.00 40 LEU A C 25
ATOM 29075 O O . LEU A 1 40 ? 8.102 -6.736 -0.094 1.00 0.00 40 LEU A O 25
ATOM 29091 N N . LEU A 1 41 ? 9.041 -7.946 1.549 1.00 0.00 41 LEU A N 25
ATOM 29092 C CA . LEU A 1 41 ? 10.003 -8.587 0.668 1.00 0.00 41 LEU A CA 25
ATOM 29093 C C . LEU A 1 41 ? 9.347 -9.709 -0.134 1.00 0.00 41 LEU A C 25
ATOM 29094 O O . LEU A 1 41 ? 9.015 -10.766 0.401 1.00 0.00 41 LEU A O 25
ATOM 29110 N N . LYS A 1 42 ? 9.181 -9.461 -1.425 1.00 0.00 42 LYS A N 25
ATOM 29111 C CA . LYS A 1 42 ? 8.585 -10.425 -2.338 1.00 0.00 42 LYS A CA 25
ATOM 29112 C C . LYS A 1 42 ? 9.671 -11.293 -2.956 1.00 0.00 42 LYS A C 25
ATOM 29113 O O . LYS A 1 42 ? 10.851 -10.966 -2.861 1.00 0.00 42 LYS A O 25
ATOM 29132 N N . ASP A 1 43 ? 9.273 -12.397 -3.574 1.00 0.00 43 ASP A N 25
ATOM 29133 C CA . ASP A 1 43 ? 10.224 -13.307 -4.197 1.00 0.00 43 ASP A CA 25
ATOM 29134 C C . ASP A 1 43 ? 11.016 -12.624 -5.313 1.00 0.00 43 ASP A C 25
ATOM 29135 O O . ASP A 1 43 ? 10.896 -12.984 -6.483 1.00 0.00 43 ASP A O 25
ATOM 29144 N N . GLY A 1 44 ? 11.837 -11.642 -4.940 1.00 0.00 44 GLY A N 25
ATOM 29145 C CA . GLY A 1 44 ? 12.645 -10.939 -5.917 1.00 0.00 44 GLY A CA 25
ATOM 29146 C C . GLY A 1 44 ? 12.385 -9.442 -5.957 1.00 0.00 44 GLY A C 25
ATOM 29147 O O . GLY A 1 44 ? 13.180 -8.694 -6.524 1.00 0.00 44 GLY A O 25
ATOM 29151 N N . LEU A 1 45 ? 11.275 -8.996 -5.370 1.00 0.00 45 LEU A N 25
ATOM 29152 C CA . LEU A 1 45 ? 10.942 -7.571 -5.378 1.00 0.00 45 LEU A CA 25
ATOM 29153 C C . LEU A 1 45 ? 10.448 -7.079 -4.020 1.00 0.00 45 LEU A C 25
ATOM 29154 O O . LEU A 1 45 ? 9.821 -7.813 -3.270 1.00 0.00 45 LEU A O 25
ATOM 29170 N N . TYR A 1 46 ? 10.712 -5.813 -3.738 1.00 0.00 46 TYR A N 25
ATOM 29171 C CA . TYR A 1 46 ? 10.275 -5.185 -2.497 1.00 0.00 46 TYR A CA 25
ATOM 29172 C C . TYR A 1 46 ? 9.150 -4.203 -2.799 1.00 0.00 46 TYR A C 25
ATOM 29173 O O . TYR A 1 46 ? 9.296 -3.332 -3.649 1.00 0.00 46 TYR A O 25
ATOM 29191 N N . LYS A 1 47 ? 8.030 -4.350 -2.107 1.00 0.00 47 LYS A N 25
ATOM 29192 C CA . LYS A 1 47 ? 6.884 -3.467 -2.331 1.00 0.00 47 LYS A CA 25
ATOM 29193 C C . LYS A 1 47 ? 6.704 -2.482 -1.195 1.00 0.00 47 LYS A C 25
ATOM 29194 O O . LYS A 1 47 ? 7.017 -2.774 -0.042 1.00 0.00 47 LYS A O 25
ATOM 29213 N N . VAL A 1 48 ? 6.187 -1.311 -1.542 1.00 0.00 48 VAL A N 25
ATOM 29214 C CA . VAL A 1 48 ? 5.946 -0.263 -0.569 1.00 0.00 48 VAL A CA 25
ATOM 29215 C C . VAL A 1 48 ? 4.471 0.113 -0.529 1.00 0.00 48 VAL A C 25
ATOM 29216 O O . VAL A 1 48 ? 3.957 0.768 -1.437 1.00 0.00 48 VAL A O 25
ATOM 29229 N N . GLN A 1 49 ? 3.794 -0.312 0.533 1.00 0.00 49 GLN A N 25
ATOM 29230 C CA . GLN A 1 49 ? 2.373 -0.030 0.700 1.00 0.00 49 GLN A CA 25
ATOM 29231 C C . GLN A 1 49 ? 2.150 1.048 1.756 1.00 0.00 49 GLN A C 25
ATOM 29232 O O . GLN A 1 49 ? 2.814 1.065 2.793 1.00 0.00 49 GLN A O 25
ATOM 29246 N N . ILE A 1 50 ? 1.207 1.943 1.485 1.00 0.00 50 ILE A N 25
ATOM 29247 C CA . ILE A 1 50 ? 0.889 3.023 2.405 1.00 0.00 50 ILE A CA 25
ATOM 29248 C C . ILE A 1 50 ? -0.620 3.206 2.559 1.00 0.00 50 ILE A C 25
ATOM 29249 O O . ILE A 1 50 ? -1.343 3.412 1.588 1.00 0.00 50 ILE A O 25
ATOM 29265 N N . GLY A 1 51 ? -1.066 3.132 3.806 1.00 0.00 51 GLY A N 25
ATOM 29266 C CA . GLY A 1 51 ? -2.472 3.291 4.123 1.00 0.00 51 GLY A CA 25
ATOM 29267 C C . GLY A 1 51 ? -3.285 2.036 3.877 1.00 0.00 51 GLY A C 25
ATOM 29268 O O . GLY A 1 51 ? -3.522 1.656 2.731 1.00 0.00 51 GLY A O 25
ATOM 29272 N N . ALA A 1 52 ? -3.721 1.395 4.958 1.00 0.00 52 ALA A N 25
ATOM 29273 C CA . ALA A 1 52 ? -4.522 0.180 4.862 1.00 0.00 52 ALA A CA 25
ATOM 29274 C C . ALA A 1 52 ? -5.728 0.263 5.791 1.00 0.00 52 ALA A C 25
ATOM 29275 O O . ALA A 1 52 ? -5.578 0.329 7.009 1.00 0.00 52 ALA A O 25
ATOM 29282 N N . PHE A 1 53 ? -6.925 0.273 5.210 1.00 0.00 53 PHE A N 25
ATOM 29283 C CA . PHE A 1 53 ? -8.149 0.366 5.998 1.00 0.00 53 PHE A CA 25
ATOM 29284 C C . PHE A 1 53 ? -9.188 -0.653 5.542 1.00 0.00 53 PHE A C 25
ATOM 29285 O O . PHE A 1 53 ? -8.984 -1.376 4.561 1.00 0.00 53 PHE A O 25
ATOM 29302 N N . SER A 1 54 ? -10.307 -0.699 6.259 1.00 0.00 54 SER A N 25
ATOM 29303 C CA . SER A 1 54 ? -11.390 -1.621 5.939 1.00 0.00 54 SER A CA 25
ATOM 29304 C C . SER A 1 54 ? -12.308 -1.037 4.868 1.00 0.00 54 SER A C 25
ATOM 29305 O O . SER A 1 54 ? -13.064 -1.765 4.225 1.00 0.00 54 SER A O 25
ATOM 29313 N N . SER A 1 55 ? -12.239 0.279 4.677 1.00 0.00 55 SER A N 25
ATOM 29314 C CA . SER A 1 55 ? -13.068 0.951 3.679 1.00 0.00 55 SER A CA 25
ATOM 29315 C C . SER A 1 55 ? -12.219 1.479 2.524 1.00 0.00 55 SER A C 25
ATOM 29316 O O . SER A 1 55 ? -11.224 2.174 2.737 1.00 0.00 55 SER A O 25
ATOM 29324 N N . LYS A 1 56 ? -12.620 1.142 1.301 1.00 0.00 56 LYS A N 25
ATOM 29325 C CA . LYS A 1 56 ? -11.901 1.576 0.107 1.00 0.00 56 LYS A CA 25
ATOM 29326 C C . LYS A 1 56 ? -11.761 3.095 0.067 1.00 0.00 56 LYS A C 25
ATOM 29327 O O . LYS A 1 56 ? -10.740 3.621 -0.374 1.00 0.00 56 LYS A O 25
ATOM 29346 N N . ASP A 1 57 ? -12.792 3.796 0.532 1.00 0.00 57 ASP A N 25
ATOM 29347 C CA . ASP A 1 57 ? -12.779 5.255 0.546 1.00 0.00 57 ASP A CA 25
ATOM 29348 C C . ASP A 1 57 ? -11.514 5.783 1.216 1.00 0.00 57 ASP A C 25
ATOM 29349 O O . ASP A 1 57 ? -11.003 6.843 0.856 1.00 0.00 57 ASP A O 25
ATOM 29358 N N . ASN A 1 58 ? -11.014 5.032 2.192 1.00 0.00 58 ASN A N 25
ATOM 29359 C CA . ASN A 1 58 ? -9.807 5.421 2.914 1.00 0.00 58 ASN A CA 25
ATOM 29360 C C . ASN A 1 58 ? -8.578 5.290 2.021 1.00 0.00 58 ASN A C 25
ATOM 29361 O O . ASN A 1 58 ? -7.770 6.212 1.916 1.00 0.00 58 ASN A O 25
ATOM 29372 N N . ALA A 1 59 ? -8.448 4.135 1.375 1.00 0.00 59 ALA A N 25
ATOM 29373 C CA . ALA A 1 59 ? -7.325 3.878 0.483 1.00 0.00 59 ALA A CA 25
ATOM 29374 C C . ALA A 1 59 ? -7.288 4.887 -0.655 1.00 0.00 59 ALA A C 25
ATOM 29375 O O . ALA A 1 59 ? -6.221 5.369 -1.028 1.00 0.00 59 ALA A O 25
ATOM 29382 N N . ASP A 1 60 ? -8.454 5.202 -1.211 1.00 0.00 60 ASP A N 25
ATOM 29383 C CA . ASP A 1 60 ? -8.543 6.156 -2.311 1.00 0.00 60 ASP A CA 25
ATOM 29384 C C . ASP A 1 60 ? -7.988 7.516 -1.901 1.00 0.00 60 ASP A C 25
ATOM 29385 O O . ASP A 1 60 ? -7.141 8.085 -2.590 1.00 0.00 60 ASP A O 25
ATOM 29394 N N . THR A 1 61 ? -8.469 8.034 -0.774 1.00 0.00 61 THR A N 25
ATOM 29395 C CA . THR A 1 61 ? -8.018 9.326 -0.273 1.00 0.00 61 THR A CA 25
ATOM 29396 C C . THR A 1 61 ? -6.508 9.331 -0.069 1.00 0.00 61 THR A C 25
ATOM 29397 O O . THR A 1 61 ? -5.839 10.333 -0.317 1.00 0.00 61 THR A O 25
ATOM 29408 N N . LEU A 1 62 ? -5.977 8.197 0.376 1.00 0.00 62 LEU A N 25
ATOM 29409 C CA . LEU A 1 62 ? -4.544 8.053 0.608 1.00 0.00 62 LEU A CA 25
ATOM 29410 C C . LEU A 1 62 ? -3.804 8.056 -0.702 1.00 0.00 62 LEU A C 25
ATOM 29411 O O . LEU A 1 62 ? -2.813 8.764 -0.883 1.00 0.00 62 LEU A O 25
ATOM 29427 N N . ALA A 1 63 ? -4.281 7.213 -1.600 1.00 0.00 63 ALA A N 25
ATOM 29428 C CA . ALA A 1 63 ? -3.662 7.059 -2.887 1.00 0.00 63 ALA A CA 25
ATOM 29429 C C . ALA A 1 63 ? -3.512 8.406 -3.588 1.00 0.00 63 ALA A C 25
ATOM 29430 O O . ALA A 1 63 ? -2.402 8.841 -3.893 1.00 0.00 63 ALA A O 25
ATOM 29437 N N . ALA A 1 64 ? -4.644 9.062 -3.830 1.00 0.00 64 ALA A N 25
ATOM 29438 C CA . ALA A 1 64 ? -4.656 10.364 -4.487 1.00 0.00 64 ALA A CA 25
ATOM 29439 C C . ALA A 1 64 ? -3.719 11.333 -3.779 1.00 0.00 64 ALA A C 25
ATOM 29440 O O . ALA A 1 64 ? -3.036 12.134 -4.419 1.00 0.00 64 ALA A O 25
ATOM 29447 N N . ARG A 1 65 ? -3.673 11.242 -2.453 1.00 0.00 65 ARG A N 25
ATOM 29448 C CA . ARG A 1 65 ? -2.802 12.097 -1.662 1.00 0.00 65 ARG A CA 25
ATOM 29449 C C . ARG A 1 65 ? -1.348 11.807 -2.002 1.00 0.00 65 ARG A C 25
ATOM 29450 O O . ARG A 1 65 ? -0.522 12.714 -2.089 1.00 0.00 65 ARG A O 25
ATOM 29471 N N . ALA A 1 66 ? -1.051 10.527 -2.212 1.00 0.00 66 ALA A N 25
ATOM 29472 C CA . ALA A 1 66 ? 0.295 10.106 -2.564 1.00 0.00 66 ALA A CA 25
ATOM 29473 C C . ALA A 1 66 ? 0.668 10.665 -3.924 1.00 0.00 66 ALA A C 25
ATOM 29474 O O . ALA A 1 66 ? 1.783 11.145 -4.126 1.00 0.00 66 ALA A O 25
ATOM 29481 N N . LYS A 1 67 ? -0.283 10.620 -4.852 1.00 0.00 67 LYS A N 25
ATOM 29482 C CA . LYS A 1 67 ? -0.056 11.147 -6.186 1.00 0.00 67 LYS A CA 25
ATOM 29483 C C . LYS A 1 67 ? 0.229 12.638 -6.104 1.00 0.00 67 LYS A C 25
ATOM 29484 O O . LYS A 1 67 ? 1.185 13.136 -6.697 1.00 0.00 67 LYS A O 25
ATOM 29503 N N . ASN A 1 68 ? -0.594 13.338 -5.332 1.00 0.00 68 ASN A N 25
ATOM 29504 C CA . ASN A 1 68 ? -0.419 14.767 -5.130 1.00 0.00 68 ASN A CA 25
ATOM 29505 C C . ASN A 1 68 ? 0.841 15.018 -4.310 1.00 0.00 68 ASN A C 25
ATOM 29506 O O . ASN A 1 68 ? 1.458 16.078 -4.398 1.00 0.00 68 ASN A O 25
ATOM 29517 N N . ALA A 1 69 ? 1.216 14.018 -3.512 1.00 0.00 69 ALA A N 25
ATOM 29518 C CA . ALA A 1 69 ? 2.400 14.097 -2.672 1.00 0.00 69 ALA A CA 25
ATOM 29519 C C . ALA A 1 69 ? 3.673 13.893 -3.489 1.00 0.00 69 ALA A C 25
ATOM 29520 O O . ALA A 1 69 ? 4.757 14.301 -3.077 1.00 0.00 69 ALA A O 25
ATOM 29527 N N . GLY A 1 70 ? 3.533 13.253 -4.647 1.00 0.00 70 GLY A N 25
ATOM 29528 C CA . GLY A 1 70 ? 4.676 12.998 -5.500 1.00 0.00 70 GLY A CA 25
ATOM 29529 C C . GLY A 1 70 ? 5.029 11.526 -5.533 1.00 0.00 70 GLY A C 25
ATOM 29530 O O . GLY A 1 70 ? 6.171 11.156 -5.798 1.00 0.00 70 GLY A O 25
ATOM 29534 N N . PHE A 1 71 ? 4.038 10.687 -5.245 1.00 0.00 71 PHE A N 25
ATOM 29535 C CA . PHE A 1 71 ? 4.235 9.248 -5.220 1.00 0.00 71 PHE A CA 25
ATOM 29536 C C . PHE A 1 71 ? 3.149 8.560 -6.039 1.00 0.00 71 PHE A C 25
ATOM 29537 O O . PHE A 1 71 ? 2.046 9.083 -6.178 1.00 0.00 71 PHE A O 25
ATOM 29554 N N . ASP A 1 72 ? 3.462 7.397 -6.587 1.00 0.00 72 ASP A N 25
ATOM 29555 C CA . ASP A 1 72 ? 2.497 6.668 -7.402 1.00 0.00 72 ASP A CA 25
ATOM 29556 C C . ASP A 1 72 ? 1.738 5.642 -6.571 1.00 0.00 72 ASP A C 25
ATOM 29557 O O . ASP A 1 72 ? 1.943 4.439 -6.725 1.00 0.00 72 ASP A O 25
ATOM 29566 N N . ALA A 1 73 ? 0.850 6.119 -5.697 1.00 0.00 73 ALA A N 25
ATOM 29567 C CA . ALA A 1 73 ? 0.065 5.224 -4.858 1.00 0.00 73 ALA A CA 25
ATOM 29568 C C . ALA A 1 73 ? -1.231 4.805 -5.541 1.00 0.00 73 ALA A C 25
ATOM 29569 O O . ALA A 1 73 ? -1.895 5.611 -6.192 1.00 0.00 73 ALA A O 25
ATOM 29576 N N . ILE A 1 74 ? -1.587 3.538 -5.368 1.00 0.00 74 ILE A N 25
ATOM 29577 C CA . ILE A 1 74 ? -2.808 2.990 -5.944 1.00 0.00 74 ILE A CA 25
ATOM 29578 C C . ILE A 1 74 ? -3.548 2.167 -4.899 1.00 0.00 74 ILE A C 25
ATOM 29579 O O . ILE A 1 74 ? -2.944 1.702 -3.937 1.00 0.00 74 ILE A O 25
ATOM 29595 N N . VAL A 1 75 ? -4.847 1.984 -5.086 1.00 0.00 75 VAL A N 25
ATOM 29596 C CA . VAL A 1 75 ? -5.640 1.207 -4.139 1.00 0.00 75 VAL A CA 25
ATOM 29597 C C . VAL A 1 75 ? -5.980 -0.165 -4.703 1.00 0.00 75 VAL A C 25
ATOM 29598 O O . VAL A 1 75 ? -6.336 -0.297 -5.874 1.00 0.00 75 VAL A O 25
ATOM 29611 N N . ILE A 1 76 ? -5.865 -1.186 -3.860 1.00 0.00 76 ILE A N 25
ATOM 29612 C CA . ILE A 1 76 ? -6.157 -2.550 -4.273 1.00 0.00 76 ILE A CA 25
ATOM 29613 C C . ILE A 1 76 ? -6.863 -3.327 -3.167 1.00 0.00 76 ILE A C 25
ATOM 29614 O O . ILE A 1 76 ? -6.556 -3.165 -1.982 1.00 0.00 76 ILE A O 25
ATOM 29630 N N . LEU A 1 77 ? -7.811 -4.170 -3.568 1.00 0.00 77 LEU A N 25
ATOM 29631 C CA . LEU A 1 77 ? -8.569 -4.984 -2.631 1.00 0.00 77 LEU A CA 25
ATOM 29632 C C . LEU A 1 77 ? -7.918 -6.357 -2.477 1.00 0.00 77 LEU A C 25
ATOM 29633 O O . LEU A 1 77 ? -7.984 -7.189 -3.383 1.00 0.00 77 LEU A O 25
ATOM 29649 N N . GLU A 1 78 ? -7.284 -6.586 -1.332 1.00 0.00 78 GLU A N 25
ATOM 29650 C CA . GLU A 1 78 ? -6.616 -7.855 -1.069 1.00 0.00 78 GLU A CA 25
ATOM 29651 C C . GLU A 1 78 ? -7.430 -8.715 -0.107 1.00 0.00 78 GLU A C 25
ATOM 29652 O O . GLU A 1 78 ? -7.954 -8.220 0.891 1.00 0.00 78 GLU A O 25
ATOM 29664 N N . SER A 1 79 ? -7.528 -10.005 -0.412 1.00 0.00 79 SER A N 25
ATOM 29665 C CA . SER A 1 79 ? -8.275 -10.935 0.428 1.00 0.00 79 SER A CA 25
ATOM 29666 C C . SER A 1 79 ? -7.329 -11.829 1.224 1.00 0.00 79 SER A C 25
ATOM 29667 O O . SER A 1 79 ? -7.826 -12.640 2.035 1.00 0.00 79 SER A O 25
ATOM 29676 N N . LEU A 1 1 ? -23.877 -11.033 17.836 1.00 0.00 1 LEU A N 26
ATOM 29677 C CA . LEU A 1 1 ? -23.557 -12.419 17.399 1.00 0.00 1 LEU A CA 26
ATOM 29678 C C . LEU A 1 1 ? -23.226 -12.466 15.911 1.00 0.00 1 LEU A C 26
ATOM 29679 O O . LEU A 1 1 ? -23.535 -13.440 15.226 1.00 0.00 1 LEU A O 26
ATOM 29697 N N . LYS A 1 2 ? -22.595 -11.405 15.418 1.00 0.00 2 LYS A N 26
ATOM 29698 C CA . LYS A 1 2 ? -22.221 -11.328 14.009 1.00 0.00 2 LYS A CA 26
ATOM 29699 C C . LYS A 1 2 ? -21.301 -10.138 13.754 1.00 0.00 2 LYS A C 26
ATOM 29700 O O . LYS A 1 2 ? -21.763 -9.014 13.553 1.00 0.00 2 LYS A O 26
ATOM 29719 N N . LYS A 1 3 ? -19.997 -10.392 13.767 1.00 0.00 3 LYS A N 26
ATOM 29720 C CA . LYS A 1 3 ? -19.011 -9.343 13.538 1.00 0.00 3 LYS A CA 26
ATOM 29721 C C . LYS A 1 3 ? -19.137 -8.778 12.125 1.00 0.00 3 LYS A C 26
ATOM 29722 O O . LYS A 1 3 ? -19.547 -7.633 11.938 1.00 0.00 3 LYS A O 26
ATOM 29741 N N . THR A 1 4 ? -18.782 -9.590 11.135 1.00 0.00 4 THR A N 26
ATOM 29742 C CA . THR A 1 4 ? -18.856 -9.172 9.741 1.00 0.00 4 THR A CA 26
ATOM 29743 C C . THR A 1 4 ? -17.957 -7.967 9.485 1.00 0.00 4 THR A C 26
ATOM 29744 O O . THR A 1 4 ? -18.306 -6.836 9.823 1.00 0.00 4 THR A O 26
ATOM 29755 N N . SER A 1 5 ? -16.796 -8.216 8.888 1.00 0.00 5 SER A N 26
ATOM 29756 C CA . SER A 1 5 ? -15.846 -7.151 8.588 1.00 0.00 5 SER A CA 26
ATOM 29757 C C . SER A 1 5 ? -15.864 -6.807 7.102 1.00 0.00 5 SER A C 26
ATOM 29758 O O . SER A 1 5 ? -16.331 -5.737 6.706 1.00 0.00 5 SER A O 26
ATOM 29766 N N . SER A 1 6 ? -15.353 -7.719 6.281 1.00 0.00 6 SER A N 26
ATOM 29767 C CA . SER A 1 6 ? -15.310 -7.510 4.838 1.00 0.00 6 SER A CA 26
ATOM 29768 C C . SER A 1 6 ? -14.728 -8.728 4.129 1.00 0.00 6 SER A C 26
ATOM 29769 O O . SER A 1 6 ? -14.295 -9.685 4.772 1.00 0.00 6 SER A O 26
ATOM 29777 N N . SER A 1 7 ? -14.720 -8.685 2.801 1.00 0.00 7 SER A N 26
ATOM 29778 C CA . SER A 1 7 ? -14.188 -9.786 2.004 1.00 0.00 7 SER A CA 26
ATOM 29779 C C . SER A 1 7 ? -12.674 -9.675 1.867 1.00 0.00 7 SER A C 26
ATOM 29780 O O . SER A 1 7 ? -11.948 -10.638 2.109 1.00 0.00 7 SER A O 26
ATOM 29788 N N . GLY A 1 8 ? -12.204 -8.495 1.477 1.00 0.00 8 GLY A N 26
ATOM 29789 C CA . GLY A 1 8 ? -10.778 -8.280 1.313 1.00 0.00 8 GLY A CA 26
ATOM 29790 C C . GLY A 1 8 ? -10.268 -7.125 2.153 1.00 0.00 8 GLY A C 26
ATOM 29791 O O . GLY A 1 8 ? -10.752 -6.895 3.262 1.00 0.00 8 GLY A O 26
ATOM 29795 N N . LEU A 1 9 ? -9.292 -6.394 1.624 1.00 0.00 9 LEU A N 26
ATOM 29796 C CA . LEU A 1 9 ? -8.722 -5.258 2.328 1.00 0.00 9 LEU A CA 26
ATOM 29797 C C . LEU A 1 9 ? -8.370 -4.158 1.345 1.00 0.00 9 LEU A C 26
ATOM 29798 O O . LEU A 1 9 ? -7.871 -4.427 0.255 1.00 0.00 9 LEU A O 26
ATOM 29814 N N . TYR A 1 10 ? -8.616 -2.920 1.739 1.00 0.00 10 TYR A N 26
ATOM 29815 C CA . TYR A 1 10 ? -8.311 -1.790 0.887 1.00 0.00 10 TYR A CA 26
ATOM 29816 C C . TYR A 1 10 ? -7.020 -1.136 1.341 1.00 0.00 10 TYR A C 26
ATOM 29817 O O . TYR A 1 10 ? -6.978 -0.462 2.372 1.00 0.00 10 TYR A O 26
ATOM 29835 N N . LYS A 1 11 ? -5.967 -1.340 0.564 1.00 0.00 11 LYS A N 26
ATOM 29836 C CA . LYS A 1 11 ? -4.663 -0.767 0.885 1.00 0.00 11 LYS A CA 26
ATOM 29837 C C . LYS A 1 11 ? -4.107 -0.002 -0.311 1.00 0.00 11 LYS A C 26
ATOM 29838 O O . LYS A 1 11 ? -4.443 -0.304 -1.455 1.00 0.00 11 LYS A O 26
ATOM 29857 N N . VAL A 1 12 ? -3.256 0.987 -0.047 1.00 0.00 12 VAL A N 26
ATOM 29858 C CA . VAL A 1 12 ? -2.673 1.776 -1.127 1.00 0.00 12 VAL A CA 26
ATOM 29859 C C . VAL A 1 12 ? -1.207 1.390 -1.338 1.00 0.00 12 VAL A C 26
ATOM 29860 O O . VAL A 1 12 ? -0.483 1.160 -0.380 1.00 0.00 12 VAL A O 26
ATOM 29873 N N . GLN A 1 13 ? -0.783 1.301 -2.596 1.00 0.00 13 GLN A N 26
ATOM 29874 C CA . GLN A 1 13 ? 0.594 0.922 -2.919 1.00 0.00 13 GLN A CA 26
ATOM 29875 C C . GLN A 1 13 ? 1.215 1.895 -3.914 1.00 0.00 13 GLN A C 26
ATOM 29876 O O . GLN A 1 13 ? 0.562 2.317 -4.868 1.00 0.00 13 GLN A O 26
ATOM 29890 N N . ILE A 1 14 ? 2.473 2.267 -3.680 1.00 0.00 14 ILE A N 26
ATOM 29891 C CA . ILE A 1 14 ? 3.150 3.213 -4.559 1.00 0.00 14 ILE A CA 26
ATOM 29892 C C . ILE A 1 14 ? 4.261 2.577 -5.399 1.00 0.00 14 ILE A C 26
ATOM 29893 O O . ILE A 1 14 ? 4.813 3.240 -6.278 1.00 0.00 14 ILE A O 26
ATOM 29909 N N . GLY A 1 15 ? 4.585 1.302 -5.168 1.00 0.00 15 GLY A N 26
ATOM 29910 C CA . GLY A 1 15 ? 5.621 0.684 -5.985 1.00 0.00 15 GLY A CA 26
ATOM 29911 C C . GLY A 1 15 ? 6.270 -0.551 -5.387 1.00 0.00 15 GLY A C 26
ATOM 29912 O O . GLY A 1 15 ? 6.021 -0.919 -4.239 1.00 0.00 15 GLY A O 26
ATOM 29916 N N . ALA A 1 16 ? 7.142 -1.165 -6.192 1.00 0.00 16 ALA A N 26
ATOM 29917 C CA . ALA A 1 16 ? 7.905 -2.345 -5.800 1.00 0.00 16 ALA A CA 26
ATOM 29918 C C . ALA A 1 16 ? 9.228 -2.363 -6.571 1.00 0.00 16 ALA A C 26
ATOM 29919 O O . ALA A 1 16 ? 9.274 -1.925 -7.721 1.00 0.00 16 ALA A O 26
ATOM 29926 N N . PHE A 1 17 ? 10.305 -2.844 -5.953 1.00 0.00 17 PHE A N 26
ATOM 29927 C CA . PHE A 1 17 ? 11.602 -2.874 -6.624 1.00 0.00 17 PHE A CA 26
ATOM 29928 C C . PHE A 1 17 ? 12.491 -3.983 -6.077 1.00 0.00 17 PHE A C 26
ATOM 29929 O O . PHE A 1 17 ? 12.424 -4.322 -4.900 1.00 0.00 17 PHE A O 26
ATOM 29946 N N . LYS A 1 18 ? 13.335 -4.535 -6.941 1.00 0.00 18 LYS A N 26
ATOM 29947 C CA . LYS A 1 18 ? 14.249 -5.604 -6.549 1.00 0.00 18 LYS A CA 26
ATOM 29948 C C . LYS A 1 18 ? 15.127 -5.193 -5.365 1.00 0.00 18 LYS A C 26
ATOM 29949 O O . LYS A 1 18 ? 15.725 -6.045 -4.710 1.00 0.00 18 LYS A O 26
ATOM 29968 N N . VAL A 1 19 ? 15.211 -3.892 -5.098 1.00 0.00 19 VAL A N 26
ATOM 29969 C CA . VAL A 1 19 ? 16.030 -3.395 -3.998 1.00 0.00 19 VAL A CA 26
ATOM 29970 C C . VAL A 1 19 ? 15.178 -2.878 -2.840 1.00 0.00 19 VAL A C 26
ATOM 29971 O O . VAL A 1 19 ? 14.266 -2.076 -3.033 1.00 0.00 19 VAL A O 26
ATOM 29984 N N . LYS A 1 20 ? 15.497 -3.344 -1.636 1.00 0.00 20 LYS A N 26
ATOM 29985 C CA . LYS A 1 20 ? 14.785 -2.940 -0.434 1.00 0.00 20 LYS A CA 26
ATOM 29986 C C . LYS A 1 20 ? 15.166 -1.519 -0.047 1.00 0.00 20 LYS A C 26
ATOM 29987 O O . LYS A 1 20 ? 14.319 -0.743 0.388 1.00 0.00 20 LYS A O 26
ATOM 30006 N N . ALA A 1 21 ? 16.442 -1.170 -0.228 1.00 0.00 21 ALA A N 26
ATOM 30007 C CA . ALA A 1 21 ? 16.905 0.174 0.088 1.00 0.00 21 ALA A CA 26
ATOM 30008 C C . ALA A 1 21 ? 16.058 1.191 -0.657 1.00 0.00 21 ALA A C 26
ATOM 30009 O O . ALA A 1 21 ? 15.741 2.264 -0.138 1.00 0.00 21 ALA A O 26
ATOM 30016 N N . ASN A 1 22 ? 15.659 0.820 -1.869 1.00 0.00 22 ASN A N 26
ATOM 30017 C CA . ASN A 1 22 ? 14.811 1.668 -2.684 1.00 0.00 22 ASN A CA 26
ATOM 30018 C C . ASN A 1 22 ? 13.404 1.658 -2.110 1.00 0.00 22 ASN A C 26
ATOM 30019 O O . ASN A 1 22 ? 12.683 2.654 -2.176 1.00 0.00 22 ASN A O 26
ATOM 30030 N N . ALA A 1 23 ? 13.025 0.522 -1.523 1.00 0.00 23 ALA A N 26
ATOM 30031 C CA . ALA A 1 23 ? 11.710 0.384 -0.914 1.00 0.00 23 ALA A CA 26
ATOM 30032 C C . ALA A 1 23 ? 11.635 1.164 0.399 1.00 0.00 23 ALA A C 26
ATOM 30033 O O . ALA A 1 23 ? 10.551 1.486 0.882 1.00 0.00 23 ALA A O 26
ATOM 30040 N N . ASP A 1 24 ? 12.801 1.465 0.971 1.00 0.00 24 ASP A N 26
ATOM 30041 C CA . ASP A 1 24 ? 12.869 2.209 2.224 1.00 0.00 24 ASP A CA 26
ATOM 30042 C C . ASP A 1 24 ? 12.740 3.706 1.970 1.00 0.00 24 ASP A C 26
ATOM 30043 O O . ASP A 1 24 ? 12.103 4.425 2.739 1.00 0.00 24 ASP A O 26
ATOM 30052 N N . SER A 1 25 ? 13.332 4.165 0.872 1.00 0.00 25 SER A N 26
ATOM 30053 C CA . SER A 1 25 ? 13.263 5.574 0.508 1.00 0.00 25 SER A CA 26
ATOM 30054 C C . SER A 1 25 ? 11.841 5.930 0.089 1.00 0.00 25 SER A C 26
ATOM 30055 O O . SER A 1 25 ? 11.349 7.024 0.370 1.00 0.00 25 SER A O 26
ATOM 30063 N N . LEU A 1 26 ? 11.187 4.983 -0.572 1.00 0.00 26 LEU A N 26
ATOM 30064 C CA . LEU A 1 26 ? 9.817 5.166 -1.028 1.00 0.00 26 LEU A CA 26
ATOM 30065 C C . LEU A 1 26 ? 8.870 5.274 0.165 1.00 0.00 26 LEU A C 26
ATOM 30066 O O . LEU A 1 26 ? 8.089 6.222 0.273 1.00 0.00 26 LEU A O 26
ATOM 30082 N N . ALA A 1 27 ? 8.958 4.306 1.073 1.00 0.00 27 ALA A N 26
ATOM 30083 C CA . ALA A 1 27 ? 8.122 4.307 2.267 1.00 0.00 27 ALA A CA 26
ATOM 30084 C C . ALA A 1 27 ? 8.354 5.578 3.078 1.00 0.00 27 ALA A C 26
ATOM 30085 O O . ALA A 1 27 ? 7.467 6.049 3.789 1.00 0.00 27 ALA A O 26
ATOM 30092 N N . SER A 1 28 ? 9.557 6.130 2.954 1.00 0.00 28 SER A N 26
ATOM 30093 C CA . SER A 1 28 ? 9.917 7.353 3.662 1.00 0.00 28 SER A CA 26
ATOM 30094 C C . SER A 1 28 ? 9.121 8.538 3.125 1.00 0.00 28 SER A C 26
ATOM 30095 O O . SER A 1 28 ? 8.647 9.379 3.889 1.00 0.00 28 SER A O 26
ATOM 30103 N N . ASN A 1 29 ? 8.973 8.596 1.804 1.00 0.00 29 ASN A N 26
ATOM 30104 C CA . ASN A 1 29 ? 8.227 9.675 1.170 1.00 0.00 29 ASN A CA 26
ATOM 30105 C C . ASN A 1 29 ? 6.786 9.692 1.662 1.00 0.00 29 ASN A C 26
ATOM 30106 O O . ASN A 1 29 ? 6.255 10.741 2.027 1.00 0.00 29 ASN A O 26
ATOM 30117 N N . ALA A 1 30 ? 6.158 8.521 1.667 1.00 0.00 30 ALA A N 26
ATOM 30118 C CA . ALA A 1 30 ? 4.780 8.403 2.115 1.00 0.00 30 ALA A CA 26
ATOM 30119 C C . ALA A 1 30 ? 4.652 8.839 3.565 1.00 0.00 30 ALA A C 26
ATOM 30120 O O . ALA A 1 30 ? 3.705 9.534 3.935 1.00 0.00 30 ALA A O 26
ATOM 30127 N N . GLU A 1 31 ? 5.618 8.432 4.382 1.00 0.00 31 GLU A N 26
ATOM 30128 C CA . GLU A 1 31 ? 5.620 8.788 5.795 1.00 0.00 31 GLU A CA 26
ATOM 30129 C C . GLU A 1 31 ? 5.525 10.301 5.958 1.00 0.00 31 GLU A C 26
ATOM 30130 O O . GLU A 1 31 ? 4.873 10.802 6.874 1.00 0.00 31 GLU A O 26
ATOM 30142 N N . ALA A 1 32 ? 6.174 11.019 5.048 1.00 0.00 32 ALA A N 26
ATOM 30143 C CA . ALA A 1 32 ? 6.167 12.476 5.065 1.00 0.00 32 ALA A CA 26
ATOM 30144 C C . ALA A 1 32 ? 4.739 13.000 5.076 1.00 0.00 32 ALA A C 26
ATOM 30145 O O . ALA A 1 32 ? 4.370 13.809 5.928 1.00 0.00 32 ALA A O 26
ATOM 30152 N N . LYS A 1 33 ? 3.928 12.514 4.140 1.00 0.00 33 LYS A N 26
ATOM 30153 C CA . LYS A 1 33 ? 2.533 12.924 4.075 1.00 0.00 33 LYS A CA 26
ATOM 30154 C C . LYS A 1 33 ? 1.825 12.495 5.351 1.00 0.00 33 LYS A C 26
ATOM 30155 O O . LYS A 1 33 ? 0.873 13.133 5.799 1.00 0.00 33 LYS A O 26
ATOM 30174 N N . GLY A 1 34 ? 2.321 11.409 5.942 1.00 0.00 34 GLY A N 26
ATOM 30175 C CA . GLY A 1 34 ? 1.759 10.904 7.172 1.00 0.00 34 GLY A CA 26
ATOM 30176 C C . GLY A 1 34 ? 1.004 9.605 6.978 1.00 0.00 34 GLY A C 26
ATOM 30177 O O . GLY A 1 34 ? 0.003 9.356 7.648 1.00 0.00 34 GLY A O 26
ATOM 30181 N N . PHE A 1 35 ? 1.489 8.774 6.063 1.00 0.00 35 PHE A N 26
ATOM 30182 C CA . PHE A 1 35 ? 0.858 7.494 5.791 1.00 0.00 35 PHE A CA 26
ATOM 30183 C C . PHE A 1 35 ? 1.636 6.360 6.439 1.00 0.00 35 PHE A C 26
ATOM 30184 O O . PHE A 1 35 ? 2.820 6.502 6.751 1.00 0.00 35 PHE A O 26
ATOM 30201 N N . ASP A 1 36 ? 0.970 5.232 6.630 1.00 0.00 36 ASP A N 26
ATOM 30202 C CA . ASP A 1 36 ? 1.604 4.068 7.230 1.00 0.00 36 ASP A CA 26
ATOM 30203 C C . ASP A 1 36 ? 2.280 3.224 6.157 1.00 0.00 36 ASP A C 26
ATOM 30204 O O . ASP A 1 36 ? 1.643 2.384 5.525 1.00 0.00 36 ASP A O 26
ATOM 30213 N N . SER A 1 37 ? 3.570 3.467 5.941 1.00 0.00 37 SER A N 26
ATOM 30214 C CA . SER A 1 37 ? 4.319 2.741 4.926 1.00 0.00 37 SER A CA 26
ATOM 30215 C C . SER A 1 37 ? 4.717 1.362 5.426 1.00 0.00 37 SER A C 26
ATOM 30216 O O . SER A 1 37 ? 4.845 1.132 6.630 1.00 0.00 37 SER A O 26
ATOM 30224 N N . ILE A 1 38 ? 4.880 0.443 4.487 1.00 0.00 38 ILE A N 26
ATOM 30225 C CA . ILE A 1 38 ? 5.233 -0.930 4.805 1.00 0.00 38 ILE A CA 26
ATOM 30226 C C . ILE A 1 38 ? 5.999 -1.567 3.649 1.00 0.00 38 ILE A C 26
ATOM 30227 O O . ILE A 1 38 ? 5.618 -1.423 2.488 1.00 0.00 38 ILE A O 26
ATOM 30243 N N . VAL A 1 39 ? 7.081 -2.267 3.972 1.00 0.00 39 VAL A N 26
ATOM 30244 C CA . VAL A 1 39 ? 7.897 -2.915 2.953 1.00 0.00 39 VAL A CA 26
ATOM 30245 C C . VAL A 1 39 ? 7.796 -4.434 3.045 1.00 0.00 39 VAL A C 26
ATOM 30246 O O . VAL A 1 39 ? 8.271 -5.040 4.006 1.00 0.00 39 VAL A O 26
ATOM 30259 N N . LEU A 1 40 ? 7.179 -5.049 2.037 1.00 0.00 40 LEU A N 26
ATOM 30260 C CA . LEU A 1 40 ? 7.024 -6.501 2.007 1.00 0.00 40 LEU A CA 26
ATOM 30261 C C . LEU A 1 40 ? 7.898 -7.113 0.919 1.00 0.00 40 LEU A C 26
ATOM 30262 O O . LEU A 1 40 ? 7.813 -6.729 -0.246 1.00 0.00 40 LEU A O 26
ATOM 30278 N N . LEU A 1 41 ? 8.739 -8.064 1.303 1.00 0.00 41 LEU A N 26
ATOM 30279 C CA . LEU A 1 41 ? 9.623 -8.718 0.351 1.00 0.00 41 LEU A CA 26
ATOM 30280 C C . LEU A 1 41 ? 8.872 -9.761 -0.473 1.00 0.00 41 LEU A C 26
ATOM 30281 O O . LEU A 1 41 ? 8.595 -10.865 -0.008 1.00 0.00 41 LEU A O 26
ATOM 30297 N N . LYS A 1 42 ? 8.565 -9.391 -1.707 1.00 0.00 42 LYS A N 26
ATOM 30298 C CA . LYS A 1 42 ? 7.871 -10.262 -2.637 1.00 0.00 42 LYS A CA 26
ATOM 30299 C C . LYS A 1 42 ? 8.876 -11.055 -3.455 1.00 0.00 42 LYS A C 26
ATOM 30300 O O . LYS A 1 42 ? 9.696 -10.471 -4.156 1.00 0.00 42 LYS A O 26
ATOM 30319 N N . ASP A 1 43 ? 8.813 -12.379 -3.368 1.00 0.00 43 ASP A N 26
ATOM 30320 C CA . ASP A 1 43 ? 9.733 -13.242 -4.109 1.00 0.00 43 ASP A CA 26
ATOM 30321 C C . ASP A 1 43 ? 11.179 -12.755 -3.957 1.00 0.00 43 ASP A C 26
ATOM 30322 O O . ASP A 1 43 ? 11.915 -13.227 -3.089 1.00 0.00 43 ASP A O 26
ATOM 30331 N N . GLY A 1 44 ? 11.566 -11.796 -4.793 1.00 0.00 44 GLY A N 26
ATOM 30332 C CA . GLY A 1 44 ? 12.902 -11.237 -4.732 1.00 0.00 44 GLY A CA 26
ATOM 30333 C C . GLY A 1 44 ? 12.891 -9.717 -4.758 1.00 0.00 44 GLY A C 26
ATOM 30334 O O . GLY A 1 44 ? 13.941 -9.079 -4.702 1.00 0.00 44 GLY A O 26
ATOM 30338 N N . LEU A 1 45 ? 11.693 -9.134 -4.842 1.00 0.00 45 LEU A N 26
ATOM 30339 C CA . LEU A 1 45 ? 11.535 -7.684 -4.876 1.00 0.00 45 LEU A CA 26
ATOM 30340 C C . LEU A 1 45 ? 10.902 -7.181 -3.588 1.00 0.00 45 LEU A C 26
ATOM 30341 O O . LEU A 1 45 ? 10.367 -7.956 -2.806 1.00 0.00 45 LEU A O 26
ATOM 30357 N N . TYR A 1 46 ? 10.952 -5.874 -3.389 1.00 0.00 46 TYR A N 26
ATOM 30358 C CA . TYR A 1 46 ? 10.362 -5.254 -2.214 1.00 0.00 46 TYR A CA 26
ATOM 30359 C C . TYR A 1 46 ? 9.278 -4.275 -2.647 1.00 0.00 46 TYR A C 26
ATOM 30360 O O . TYR A 1 46 ? 9.455 -3.532 -3.611 1.00 0.00 46 TYR A O 26
ATOM 30378 N N . LYS A 1 47 ? 8.158 -4.280 -1.938 1.00 0.00 47 LYS A N 26
ATOM 30379 C CA . LYS A 1 47 ? 7.048 -3.390 -2.267 1.00 0.00 47 LYS A CA 26
ATOM 30380 C C . LYS A 1 47 ? 6.787 -2.408 -1.145 1.00 0.00 47 LYS A C 26
ATOM 30381 O O . LYS A 1 47 ? 7.085 -2.680 0.016 1.00 0.00 47 LYS A O 26
ATOM 30400 N N . VAL A 1 48 ? 6.219 -1.266 -1.503 1.00 0.00 48 VAL A N 26
ATOM 30401 C CA . VAL A 1 48 ? 5.905 -0.234 -0.532 1.00 0.00 48 VAL A CA 26
ATOM 30402 C C . VAL A 1 48 ? 4.426 0.113 -0.566 1.00 0.00 48 VAL A C 26
ATOM 30403 O O . VAL A 1 48 ? 3.902 0.571 -1.582 1.00 0.00 48 VAL A O 26
ATOM 30416 N N . GLN A 1 49 ? 3.753 -0.129 0.553 1.00 0.00 49 GLN A N 26
ATOM 30417 C CA . GLN A 1 49 ? 2.327 0.134 0.666 1.00 0.00 49 GLN A CA 26
ATOM 30418 C C . GLN A 1 49 ? 2.036 1.159 1.759 1.00 0.00 49 GLN A C 26
ATOM 30419 O O . GLN A 1 49 ? 2.687 1.172 2.804 1.00 0.00 49 GLN A O 26
ATOM 30433 N N . ILE A 1 50 ? 1.038 2.000 1.512 1.00 0.00 50 ILE A N 26
ATOM 30434 C CA . ILE A 1 50 ? 0.626 3.020 2.466 1.00 0.00 50 ILE A CA 26
ATOM 30435 C C . ILE A 1 50 ? -0.894 3.100 2.557 1.00 0.00 50 ILE A C 26
ATOM 30436 O O . ILE A 1 50 ? -1.595 2.993 1.556 1.00 0.00 50 ILE A O 26
ATOM 30452 N N . GLY A 1 51 ? -1.383 3.293 3.773 1.00 0.00 51 GLY A N 26
ATOM 30453 C CA . GLY A 1 51 ? -2.810 3.395 4.009 1.00 0.00 51 GLY A CA 26
ATOM 30454 C C . GLY A 1 51 ? -3.539 2.081 3.805 1.00 0.00 51 GLY A C 26
ATOM 30455 O O . GLY A 1 51 ? -3.891 1.727 2.680 1.00 0.00 51 GLY A O 26
ATOM 30459 N N . ALA A 1 52 ? -3.782 1.365 4.898 1.00 0.00 52 ALA A N 26
ATOM 30460 C CA . ALA A 1 52 ? -4.490 0.093 4.843 1.00 0.00 52 ALA A CA 26
ATOM 30461 C C . ALA A 1 52 ? -5.693 0.128 5.778 1.00 0.00 52 ALA A C 26
ATOM 30462 O O . ALA A 1 52 ? -5.540 0.203 6.997 1.00 0.00 52 ALA A O 26
ATOM 30469 N N . PHE A 1 53 ? -6.891 0.098 5.203 1.00 0.00 53 PHE A N 26
ATOM 30470 C CA . PHE A 1 53 ? -8.112 0.153 5.998 1.00 0.00 53 PHE A CA 26
ATOM 30471 C C . PHE A 1 53 ? -9.143 -0.860 5.515 1.00 0.00 53 PHE A C 26
ATOM 30472 O O . PHE A 1 53 ? -8.981 -1.481 4.464 1.00 0.00 53 PHE A O 26
ATOM 30489 N N . SER A 1 54 ? -10.212 -1.010 6.293 1.00 0.00 54 SER A N 26
ATOM 30490 C CA . SER A 1 54 ? -11.285 -1.933 5.954 1.00 0.00 54 SER A CA 26
ATOM 30491 C C . SER A 1 54 ? -12.213 -1.323 4.905 1.00 0.00 54 SER A C 26
ATOM 30492 O O . SER A 1 54 ? -12.991 -2.031 4.268 1.00 0.00 54 SER A O 26
ATOM 30500 N N . SER A 1 55 ? -12.125 -0.004 4.730 1.00 0.00 55 SER A N 26
ATOM 30501 C CA . SER A 1 55 ? -12.956 0.696 3.756 1.00 0.00 55 SER A CA 26
ATOM 30502 C C . SER A 1 55 ? -12.103 1.301 2.642 1.00 0.00 55 SER A C 26
ATOM 30503 O O . SER A 1 55 ? -11.092 1.954 2.903 1.00 0.00 55 SER A O 26
ATOM 30511 N N . LYS A 1 56 ? -12.520 1.074 1.400 1.00 0.00 56 LYS A N 26
ATOM 30512 C CA . LYS A 1 56 ? -11.797 1.590 0.243 1.00 0.00 56 LYS A CA 26
ATOM 30513 C C . LYS A 1 56 ? -11.683 3.109 0.290 1.00 0.00 56 LYS A C 26
ATOM 30514 O O . LYS A 1 56 ? -10.666 3.675 -0.111 1.00 0.00 56 LYS A O 26
ATOM 30533 N N . ASP A 1 57 ? -12.734 3.767 0.776 1.00 0.00 57 ASP A N 26
ATOM 30534 C CA . ASP A 1 57 ? -12.750 5.225 0.868 1.00 0.00 57 ASP A CA 26
ATOM 30535 C C . ASP A 1 57 ? -11.452 5.749 1.474 1.00 0.00 57 ASP A C 26
ATOM 30536 O O . ASP A 1 57 ? -10.982 6.832 1.123 1.00 0.00 57 ASP A O 26
ATOM 30545 N N . ASN A 1 58 ? -10.878 4.969 2.379 1.00 0.00 58 ASN A N 26
ATOM 30546 C CA . ASN A 1 58 ? -9.631 5.346 3.033 1.00 0.00 58 ASN A CA 26
ATOM 30547 C C . ASN A 1 58 ? -8.466 5.243 2.056 1.00 0.00 58 ASN A C 26
ATOM 30548 O O . ASN A 1 58 ? -7.679 6.178 1.909 1.00 0.00 58 ASN A O 26
ATOM 30559 N N . ALA A 1 59 ? -8.370 4.102 1.383 1.00 0.00 59 ALA A N 26
ATOM 30560 C CA . ALA A 1 59 ? -7.310 3.871 0.408 1.00 0.00 59 ALA A CA 26
ATOM 30561 C C . ALA A 1 59 ? -7.326 4.937 -0.679 1.00 0.00 59 ALA A C 26
ATOM 30562 O O . ALA A 1 59 ? -6.280 5.442 -1.074 1.00 0.00 59 ALA A O 26
ATOM 30569 N N . ASP A 1 60 ? -8.517 5.272 -1.163 1.00 0.00 60 ASP A N 26
ATOM 30570 C CA . ASP A 1 60 ? -8.659 6.281 -2.207 1.00 0.00 60 ASP A CA 26
ATOM 30571 C C . ASP A 1 60 ? -8.077 7.616 -1.754 1.00 0.00 60 ASP A C 26
ATOM 30572 O O . ASP A 1 60 ? -7.266 8.221 -2.456 1.00 0.00 60 ASP A O 26
ATOM 30581 N N . THR A 1 61 ? -8.494 8.067 -0.576 1.00 0.00 61 THR A N 26
ATOM 30582 C CA . THR A 1 61 ? -8.013 9.331 -0.028 1.00 0.00 61 THR A CA 26
ATOM 30583 C C . THR A 1 61 ? -6.494 9.321 0.107 1.00 0.00 61 THR A C 26
ATOM 30584 O O . THR A 1 61 ? -5.832 10.324 -0.153 1.00 0.00 61 THR A O 26
ATOM 30595 N N . LEU A 1 62 ? -5.948 8.176 0.504 1.00 0.00 62 LEU A N 26
ATOM 30596 C CA . LEU A 1 62 ? -4.504 8.023 0.665 1.00 0.00 62 LEU A CA 26
ATOM 30597 C C . LEU A 1 62 ? -3.818 8.089 -0.671 1.00 0.00 62 LEU A C 26
ATOM 30598 O O . LEU A 1 62 ? -2.855 8.829 -0.868 1.00 0.00 62 LEU A O 26
ATOM 30614 N N . ALA A 1 63 ? -4.312 7.264 -1.578 1.00 0.00 63 ALA A N 26
ATOM 30615 C CA . ALA A 1 63 ? -3.746 7.164 -2.893 1.00 0.00 63 ALA A CA 26
ATOM 30616 C C . ALA A 1 63 ? -3.645 8.534 -3.555 1.00 0.00 63 ALA A C 26
ATOM 30617 O O . ALA A 1 63 ? -2.555 9.000 -3.886 1.00 0.00 63 ALA A O 26
ATOM 30624 N N . ALA A 1 64 ? -4.797 9.181 -3.733 1.00 0.00 64 ALA A N 26
ATOM 30625 C CA . ALA A 1 64 ? -4.844 10.505 -4.344 1.00 0.00 64 ALA A CA 26
ATOM 30626 C C . ALA A 1 64 ? -3.878 11.450 -3.642 1.00 0.00 64 ALA A C 26
ATOM 30627 O O . ALA A 1 64 ? -3.241 12.291 -4.278 1.00 0.00 64 ALA A O 26
ATOM 30634 N N . ARG A 1 65 ? -3.761 11.292 -2.327 1.00 0.00 65 ARG A N 26
ATOM 30635 C CA . ARG A 1 65 ? -2.858 12.114 -1.538 1.00 0.00 65 ARG A CA 26
ATOM 30636 C C . ARG A 1 65 ? -1.417 11.832 -1.933 1.00 0.00 65 ARG A C 26
ATOM 30637 O O . ARG A 1 65 ? -0.600 12.746 -2.037 1.00 0.00 65 ARG A O 26
ATOM 30658 N N . ALA A 1 66 ? -1.116 10.558 -2.170 1.00 0.00 66 ALA A N 26
ATOM 30659 C CA . ALA A 1 66 ? 0.220 10.156 -2.574 1.00 0.00 66 ALA A CA 26
ATOM 30660 C C . ALA A 1 66 ? 0.540 10.748 -3.933 1.00 0.00 66 ALA A C 26
ATOM 30661 O O . ALA A 1 66 ? 1.641 11.246 -4.160 1.00 0.00 66 ALA A O 26
ATOM 30668 N N . LYS A 1 67 ? -0.441 10.720 -4.828 1.00 0.00 67 LYS A N 26
ATOM 30669 C CA . LYS A 1 67 ? -0.267 11.283 -6.158 1.00 0.00 67 LYS A CA 26
ATOM 30670 C C . LYS A 1 67 ? 0.013 12.774 -6.048 1.00 0.00 67 LYS A C 26
ATOM 30671 O O . LYS A 1 67 ? 0.950 13.291 -6.658 1.00 0.00 67 LYS A O 26
ATOM 30690 N N . ASN A 1 68 ? -0.794 13.452 -5.241 1.00 0.00 68 ASN A N 26
ATOM 30691 C CA . ASN A 1 68 ? -0.626 14.880 -5.016 1.00 0.00 68 ASN A CA 26
ATOM 30692 C C . ASN A 1 68 ? 0.648 15.128 -4.213 1.00 0.00 68 ASN A C 26
ATOM 30693 O O . ASN A 1 68 ? 1.245 16.203 -4.284 1.00 0.00 68 ASN A O 26
ATOM 30704 N N . ALA A 1 69 ? 1.053 14.116 -3.452 1.00 0.00 69 ALA A N 26
ATOM 30705 C CA . ALA A 1 69 ? 2.252 14.193 -2.628 1.00 0.00 69 ALA A CA 26
ATOM 30706 C C . ALA A 1 69 ? 3.513 14.016 -3.467 1.00 0.00 69 ALA A C 26
ATOM 30707 O O . ALA A 1 69 ? 4.600 14.429 -3.062 1.00 0.00 69 ALA A O 26
ATOM 30714 N N . GLY A 1 70 ? 3.364 13.392 -4.631 1.00 0.00 70 GLY A N 26
ATOM 30715 C CA . GLY A 1 70 ? 4.501 13.161 -5.502 1.00 0.00 70 GLY A CA 26
ATOM 30716 C C . GLY A 1 70 ? 4.845 11.690 -5.583 1.00 0.00 70 GLY A C 26
ATOM 30717 O O . GLY A 1 70 ? 5.980 11.322 -5.887 1.00 0.00 70 GLY A O 26
ATOM 30721 N N . PHE A 1 71 ? 3.858 10.848 -5.293 1.00 0.00 71 PHE A N 26
ATOM 30722 C CA . PHE A 1 71 ? 4.038 9.408 -5.311 1.00 0.00 71 PHE A CA 26
ATOM 30723 C C . PHE A 1 71 ? 2.928 8.760 -6.128 1.00 0.00 71 PHE A C 26
ATOM 30724 O O . PHE A 1 71 ? 1.805 9.255 -6.158 1.00 0.00 71 PHE A O 26
ATOM 30741 N N . ASP A 1 72 ? 3.233 7.651 -6.784 1.00 0.00 72 ASP A N 26
ATOM 30742 C CA . ASP A 1 72 ? 2.235 6.958 -7.589 1.00 0.00 72 ASP A CA 26
ATOM 30743 C C . ASP A 1 72 ? 1.518 5.895 -6.764 1.00 0.00 72 ASP A C 26
ATOM 30744 O O . ASP A 1 72 ? 1.769 4.702 -6.928 1.00 0.00 72 ASP A O 26
ATOM 30753 N N . ALA A 1 73 ? 0.625 6.330 -5.874 1.00 0.00 73 ALA A N 26
ATOM 30754 C CA . ALA A 1 73 ? -0.118 5.399 -5.033 1.00 0.00 73 ALA A CA 26
ATOM 30755 C C . ALA A 1 73 ? -1.384 4.900 -5.720 1.00 0.00 73 ALA A C 26
ATOM 30756 O O . ALA A 1 73 ? -2.084 5.657 -6.391 1.00 0.00 73 ALA A O 26
ATOM 30763 N N . ILE A 1 74 ? -1.673 3.618 -5.528 1.00 0.00 74 ILE A N 26
ATOM 30764 C CA . ILE A 1 74 ? -2.858 2.998 -6.104 1.00 0.00 74 ILE A CA 26
ATOM 30765 C C . ILE A 1 74 ? -3.576 2.166 -5.047 1.00 0.00 74 ILE A C 26
ATOM 30766 O O . ILE A 1 74 ? -2.947 1.654 -4.124 1.00 0.00 74 ILE A O 26
ATOM 30782 N N . VAL A 1 75 ? -4.887 2.026 -5.185 1.00 0.00 75 VAL A N 26
ATOM 30783 C CA . VAL A 1 75 ? -5.666 1.248 -4.229 1.00 0.00 75 VAL A CA 26
ATOM 30784 C C . VAL A 1 75 ? -5.991 -0.132 -4.786 1.00 0.00 75 VAL A C 26
ATOM 30785 O O . VAL A 1 75 ? -6.370 -0.270 -5.949 1.00 0.00 75 VAL A O 26
ATOM 30798 N N . ILE A 1 76 ? -5.840 -1.149 -3.946 1.00 0.00 76 ILE A N 26
ATOM 30799 C CA . ILE A 1 76 ? -6.115 -2.519 -4.356 1.00 0.00 76 ILE A CA 26
ATOM 30800 C C . ILE A 1 76 ? -6.840 -3.290 -3.257 1.00 0.00 76 ILE A C 26
ATOM 30801 O O . ILE A 1 76 ? -6.518 -3.158 -2.071 1.00 0.00 76 ILE A O 26
ATOM 30817 N N . LEU A 1 77 ? -7.820 -4.092 -3.665 1.00 0.00 77 LEU A N 26
ATOM 30818 C CA . LEU A 1 77 ? -8.597 -4.894 -2.731 1.00 0.00 77 LEU A CA 26
ATOM 30819 C C . LEU A 1 77 ? -8.001 -6.295 -2.612 1.00 0.00 77 LEU A C 26
ATOM 30820 O O . LEU A 1 77 ? -8.112 -7.104 -3.532 1.00 0.00 77 LEU A O 26
ATOM 30836 N N . GLU A 1 78 ? -7.368 -6.572 -1.478 1.00 0.00 78 GLU A N 26
ATOM 30837 C CA . GLU A 1 78 ? -6.755 -7.874 -1.245 1.00 0.00 78 GLU A CA 26
ATOM 30838 C C . GLU A 1 78 ? -7.703 -8.803 -0.495 1.00 0.00 78 GLU A C 26
ATOM 30839 O O . GLU A 1 78 ? -8.145 -8.494 0.611 1.00 0.00 78 GLU A O 26
ATOM 30851 N N . SER A 1 79 ? -8.011 -9.943 -1.106 1.00 0.00 79 SER A N 26
ATOM 30852 C CA . SER A 1 79 ? -8.906 -10.918 -0.496 1.00 0.00 79 SER A CA 26
ATOM 30853 C C . SER A 1 79 ? -8.117 -12.057 0.142 1.00 0.00 79 SER A C 26
ATOM 30854 O O . SER A 1 79 ? -8.740 -12.900 0.822 1.00 0.00 79 SER A O 26
ATOM 30863 N N . LEU A 1 1 ? -23.049 -14.165 8.456 1.00 0.00 1 LEU A N 27
ATOM 30864 C CA . LEU A 1 1 ? -22.496 -13.574 7.209 1.00 0.00 1 LEU A CA 27
ATOM 30865 C C . LEU A 1 1 ? -22.334 -14.635 6.122 1.00 0.00 1 LEU A C 27
ATOM 30866 O O . LEU A 1 1 ? -21.402 -14.579 5.319 1.00 0.00 1 LEU A O 27
ATOM 30884 N N . LYS A 1 2 ? -23.248 -15.598 6.104 1.00 0.00 2 LYS A N 27
ATOM 30885 C CA . LYS A 1 2 ? -23.209 -16.670 5.117 1.00 0.00 2 LYS A CA 27
ATOM 30886 C C . LYS A 1 2 ? -21.930 -17.490 5.256 1.00 0.00 2 LYS A C 27
ATOM 30887 O O . LYS A 1 2 ? -21.088 -17.208 6.111 1.00 0.00 2 LYS A O 27
ATOM 30906 N N . LYS A 1 3 ? -21.789 -18.507 4.413 1.00 0.00 3 LYS A N 27
ATOM 30907 C CA . LYS A 1 3 ? -20.613 -19.368 4.440 1.00 0.00 3 LYS A CA 27
ATOM 30908 C C . LYS A 1 3 ? -19.464 -18.749 3.649 1.00 0.00 3 LYS A C 27
ATOM 30909 O O . LYS A 1 3 ? -19.640 -18.336 2.503 1.00 0.00 3 LYS A O 27
ATOM 30928 N N . THR A 1 4 ? -18.288 -18.686 4.274 1.00 0.00 4 THR A N 27
ATOM 30929 C CA . THR A 1 4 ? -17.098 -18.118 3.640 1.00 0.00 4 THR A CA 27
ATOM 30930 C C . THR A 1 4 ? -17.422 -16.824 2.896 1.00 0.00 4 THR A C 27
ATOM 30931 O O . THR A 1 4 ? -17.462 -16.796 1.666 1.00 0.00 4 THR A O 27
ATOM 30942 N N . SER A 1 5 ? -17.653 -15.755 3.651 1.00 0.00 5 SER A N 27
ATOM 30943 C CA . SER A 1 5 ? -17.972 -14.459 3.065 1.00 0.00 5 SER A CA 27
ATOM 30944 C C . SER A 1 5 ? -17.001 -13.387 3.550 1.00 0.00 5 SER A C 27
ATOM 30945 O O . SER A 1 5 ? -17.388 -12.238 3.764 1.00 0.00 5 SER A O 27
ATOM 30953 N N . SER A 1 6 ? -15.741 -13.771 3.721 1.00 0.00 6 SER A N 27
ATOM 30954 C CA . SER A 1 6 ? -14.717 -12.842 4.181 1.00 0.00 6 SER A CA 27
ATOM 30955 C C . SER A 1 6 ? -14.291 -11.900 3.057 1.00 0.00 6 SER A C 27
ATOM 30956 O O . SER A 1 6 ? -13.825 -12.343 2.007 1.00 0.00 6 SER A O 27
ATOM 30964 N N . SER A 1 7 ? -14.459 -10.603 3.284 1.00 0.00 7 SER A N 27
ATOM 30965 C CA . SER A 1 7 ? -14.093 -9.600 2.291 1.00 0.00 7 SER A CA 27
ATOM 30966 C C . SER A 1 7 ? -12.578 -9.491 2.158 1.00 0.00 7 SER A C 27
ATOM 30967 O O . SER A 1 7 ? -11.837 -10.326 2.682 1.00 0.00 7 SER A O 27
ATOM 30975 N N . GLY A 1 8 ? -12.121 -8.458 1.456 1.00 0.00 8 GLY A N 27
ATOM 30976 C CA . GLY A 1 8 ? -10.696 -8.261 1.269 1.00 0.00 8 GLY A CA 27
ATOM 30977 C C . GLY A 1 8 ? -10.149 -7.135 2.122 1.00 0.00 8 GLY A C 27
ATOM 30978 O O . GLY A 1 8 ? -10.616 -6.911 3.238 1.00 0.00 8 GLY A O 27
ATOM 30982 N N . LEU A 1 9 ? -9.159 -6.422 1.596 1.00 0.00 9 LEU A N 27
ATOM 30983 C CA . LEU A 1 9 ? -8.550 -5.311 2.312 1.00 0.00 9 LEU A CA 27
ATOM 30984 C C . LEU A 1 9 ? -8.190 -4.202 1.341 1.00 0.00 9 LEU A C 27
ATOM 30985 O O . LEU A 1 9 ? -7.696 -4.462 0.246 1.00 0.00 9 LEU A O 27
ATOM 31001 N N . TYR A 1 10 ? -8.429 -2.966 1.748 1.00 0.00 10 TYR A N 27
ATOM 31002 C CA . TYR A 1 10 ? -8.118 -1.828 0.905 1.00 0.00 10 TYR A CA 27
ATOM 31003 C C . TYR A 1 10 ? -6.822 -1.182 1.356 1.00 0.00 10 TYR A C 27
ATOM 31004 O O . TYR A 1 10 ? -6.774 -0.500 2.378 1.00 0.00 10 TYR A O 27
ATOM 31022 N N . LYS A 1 11 ? -5.772 -1.399 0.579 1.00 0.00 11 LYS A N 27
ATOM 31023 C CA . LYS A 1 11 ? -4.463 -0.833 0.889 1.00 0.00 11 LYS A CA 27
ATOM 31024 C C . LYS A 1 11 ? -3.936 -0.036 -0.297 1.00 0.00 11 LYS A C 27
ATOM 31025 O O . LYS A 1 11 ? -4.295 -0.309 -1.441 1.00 0.00 11 LYS A O 27
ATOM 31044 N N . VAL A 1 12 ? -3.083 0.950 -0.029 1.00 0.00 12 VAL A N 27
ATOM 31045 C CA . VAL A 1 12 ? -2.525 1.763 -1.102 1.00 0.00 12 VAL A CA 27
ATOM 31046 C C . VAL A 1 12 ? -1.065 1.382 -1.355 1.00 0.00 12 VAL A C 27
ATOM 31047 O O . VAL A 1 12 ? -0.328 1.079 -0.423 1.00 0.00 12 VAL A O 27
ATOM 31060 N N . GLN A 1 13 ? -0.661 1.369 -2.623 1.00 0.00 13 GLN A N 27
ATOM 31061 C CA . GLN A 1 13 ? 0.707 0.998 -2.988 1.00 0.00 13 GLN A CA 27
ATOM 31062 C C . GLN A 1 13 ? 1.297 1.982 -3.992 1.00 0.00 13 GLN A C 27
ATOM 31063 O O . GLN A 1 13 ? 0.650 2.341 -4.975 1.00 0.00 13 GLN A O 27
ATOM 31077 N N . ILE A 1 14 ? 2.523 2.428 -3.732 1.00 0.00 14 ILE A N 27
ATOM 31078 C CA . ILE A 1 14 ? 3.179 3.388 -4.612 1.00 0.00 14 ILE A CA 27
ATOM 31079 C C . ILE A 1 14 ? 4.285 2.764 -5.463 1.00 0.00 14 ILE A C 27
ATOM 31080 O O . ILE A 1 14 ? 4.833 3.431 -6.340 1.00 0.00 14 ILE A O 27
ATOM 31096 N N . GLY A 1 15 ? 4.611 1.486 -5.236 1.00 0.00 15 GLY A N 27
ATOM 31097 C CA . GLY A 1 15 ? 5.647 0.868 -6.050 1.00 0.00 15 GLY A CA 27
ATOM 31098 C C . GLY A 1 15 ? 6.261 -0.386 -5.454 1.00 0.00 15 GLY A C 27
ATOM 31099 O O . GLY A 1 15 ? 6.006 -0.738 -4.303 1.00 0.00 15 GLY A O 27
ATOM 31103 N N . ALA A 1 16 ? 7.104 -1.037 -6.257 1.00 0.00 16 ALA A N 27
ATOM 31104 C CA . ALA A 1 16 ? 7.818 -2.244 -5.852 1.00 0.00 16 ALA A CA 27
ATOM 31105 C C . ALA A 1 16 ? 9.145 -2.333 -6.606 1.00 0.00 16 ALA A C 27
ATOM 31106 O O . ALA A 1 16 ? 9.199 -2.062 -7.806 1.00 0.00 16 ALA A O 27
ATOM 31113 N N . PHE A 1 17 ? 10.214 -2.702 -5.908 1.00 0.00 17 PHE A N 27
ATOM 31114 C CA . PHE A 1 17 ? 11.531 -2.810 -6.532 1.00 0.00 17 PHE A CA 27
ATOM 31115 C C . PHE A 1 17 ? 12.343 -3.936 -5.907 1.00 0.00 17 PHE A C 27
ATOM 31116 O O . PHE A 1 17 ? 12.174 -4.259 -4.734 1.00 0.00 17 PHE A O 27
ATOM 31133 N N . LYS A 1 18 ? 13.225 -4.528 -6.702 1.00 0.00 18 LYS A N 27
ATOM 31134 C CA . LYS A 1 18 ? 14.069 -5.624 -6.236 1.00 0.00 18 LYS A CA 27
ATOM 31135 C C . LYS A 1 18 ? 14.978 -5.195 -5.086 1.00 0.00 18 LYS A C 27
ATOM 31136 O O . LYS A 1 18 ? 15.589 -6.037 -4.427 1.00 0.00 18 LYS A O 27
ATOM 31155 N N . VAL A 1 19 ? 15.083 -3.888 -4.850 1.00 0.00 19 VAL A N 27
ATOM 31156 C CA . VAL A 1 19 ? 15.936 -3.382 -3.783 1.00 0.00 19 VAL A CA 27
ATOM 31157 C C . VAL A 1 19 ? 15.122 -2.838 -2.610 1.00 0.00 19 VAL A C 27
ATOM 31158 O O . VAL A 1 19 ? 14.216 -2.024 -2.790 1.00 0.00 19 VAL A O 27
ATOM 31171 N N . LYS A 1 20 ? 15.466 -3.295 -1.411 1.00 0.00 20 LYS A N 27
ATOM 31172 C CA . LYS A 1 20 ? 14.792 -2.871 -0.194 1.00 0.00 20 LYS A CA 27
ATOM 31173 C C . LYS A 1 20 ? 15.152 -1.432 0.143 1.00 0.00 20 LYS A C 27
ATOM 31174 O O . LYS A 1 20 ? 14.294 -0.654 0.553 1.00 0.00 20 LYS A O 27
ATOM 31193 N N . ALA A 1 21 ? 16.421 -1.072 -0.047 1.00 0.00 21 ALA A N 27
ATOM 31194 C CA . ALA A 1 21 ? 16.866 0.289 0.225 1.00 0.00 21 ALA A CA 27
ATOM 31195 C C . ALA A 1 21 ? 15.998 1.277 -0.537 1.00 0.00 21 ALA A C 27
ATOM 31196 O O . ALA A 1 21 ? 15.707 2.375 -0.059 1.00 0.00 21 ALA A O 27
ATOM 31203 N N . ASN A 1 22 ? 15.559 0.856 -1.719 1.00 0.00 22 ASN A N 27
ATOM 31204 C CA . ASN A 1 22 ? 14.691 1.676 -2.545 1.00 0.00 22 ASN A CA 27
ATOM 31205 C C . ASN A 1 22 ? 13.278 1.639 -1.983 1.00 0.00 22 ASN A C 27
ATOM 31206 O O . ASN A 1 22 ? 12.534 2.615 -2.072 1.00 0.00 22 ASN A O 27
ATOM 31217 N N . ALA A 1 23 ? 12.918 0.502 -1.386 1.00 0.00 23 ALA A N 27
ATOM 31218 C CA . ALA A 1 23 ? 11.597 0.342 -0.792 1.00 0.00 23 ALA A CA 27
ATOM 31219 C C . ALA A 1 23 ? 11.487 1.123 0.518 1.00 0.00 23 ALA A C 27
ATOM 31220 O O . ALA A 1 23 ? 10.387 1.434 0.977 1.00 0.00 23 ALA A O 27
ATOM 31227 N N . ASP A 1 24 ? 12.636 1.438 1.114 1.00 0.00 24 ASP A N 27
ATOM 31228 C CA . ASP A 1 24 ? 12.673 2.182 2.368 1.00 0.00 24 ASP A CA 27
ATOM 31229 C C . ASP A 1 24 ? 12.577 3.681 2.108 1.00 0.00 24 ASP A C 27
ATOM 31230 O O . ASP A 1 24 ? 11.912 4.409 2.845 1.00 0.00 24 ASP A O 27
ATOM 31239 N N . SER A 1 25 ? 13.233 4.135 1.043 1.00 0.00 25 SER A N 27
ATOM 31240 C CA . SER A 1 25 ? 13.201 5.545 0.680 1.00 0.00 25 SER A CA 27
ATOM 31241 C C . SER A 1 25 ? 11.795 5.929 0.235 1.00 0.00 25 SER A C 27
ATOM 31242 O O . SER A 1 25 ? 11.314 7.028 0.517 1.00 0.00 25 SER A O 27
ATOM 31250 N N . LEU A 1 26 ? 11.143 5.002 -0.452 1.00 0.00 26 LEU A N 27
ATOM 31251 C CA . LEU A 1 26 ? 9.786 5.210 -0.937 1.00 0.00 26 LEU A CA 27
ATOM 31252 C C . LEU A 1 26 ? 8.813 5.296 0.236 1.00 0.00 26 LEU A C 27
ATOM 31253 O O . LEU A 1 26 ? 8.040 6.250 0.354 1.00 0.00 26 LEU A O 27
ATOM 31269 N N . ALA A 1 27 ? 8.876 4.304 1.121 1.00 0.00 27 ALA A N 27
ATOM 31270 C CA . ALA A 1 27 ? 8.016 4.282 2.298 1.00 0.00 27 ALA A CA 27
ATOM 31271 C C . ALA A 1 27 ? 8.239 5.533 3.142 1.00 0.00 27 ALA A C 27
ATOM 31272 O O . ALA A 1 27 ? 7.360 5.957 3.893 1.00 0.00 27 ALA A O 27
ATOM 31279 N N . SER A 1 28 ? 9.423 6.124 3.002 1.00 0.00 28 SER A N 27
ATOM 31280 C CA . SER A 1 28 ? 9.774 7.332 3.737 1.00 0.00 28 SER A CA 27
ATOM 31281 C C . SER A 1 28 ? 9.005 8.534 3.192 1.00 0.00 28 SER A C 27
ATOM 31282 O O . SER A 1 28 ? 8.513 9.367 3.952 1.00 0.00 28 SER A O 27
ATOM 31290 N N . ASN A 1 29 ? 8.899 8.611 1.865 1.00 0.00 29 ASN A N 27
ATOM 31291 C CA . ASN A 1 29 ? 8.185 9.710 1.226 1.00 0.00 29 ASN A CA 27
ATOM 31292 C C . ASN A 1 29 ? 6.736 9.747 1.697 1.00 0.00 29 ASN A C 27
ATOM 31293 O O . ASN A 1 29 ? 6.216 10.806 2.051 1.00 0.00 29 ASN A O 27
ATOM 31304 N N . ALA A 1 30 ? 6.092 8.586 1.694 1.00 0.00 30 ALA A N 27
ATOM 31305 C CA . ALA A 1 30 ? 4.706 8.489 2.122 1.00 0.00 30 ALA A CA 27
ATOM 31306 C C . ALA A 1 30 ? 4.560 8.926 3.570 1.00 0.00 30 ALA A C 27
ATOM 31307 O O . ALA A 1 30 ? 3.607 9.615 3.933 1.00 0.00 30 ALA A O 27
ATOM 31314 N N . GLU A 1 31 ? 5.519 8.521 4.399 1.00 0.00 31 GLU A N 27
ATOM 31315 C CA . GLU A 1 31 ? 5.500 8.875 5.814 1.00 0.00 31 GLU A CA 27
ATOM 31316 C C . GLU A 1 31 ? 5.410 10.388 5.977 1.00 0.00 31 GLU A C 27
ATOM 31317 O O . GLU A 1 31 ? 4.737 10.889 6.877 1.00 0.00 31 GLU A O 27
ATOM 31329 N N . ALA A 1 32 ? 6.086 11.105 5.086 1.00 0.00 32 ALA A N 27
ATOM 31330 C CA . ALA A 1 32 ? 6.084 12.565 5.108 1.00 0.00 32 ALA A CA 27
ATOM 31331 C C . ALA A 1 32 ? 4.657 13.089 5.108 1.00 0.00 32 ALA A C 27
ATOM 31332 O O . ALA A 1 32 ? 4.282 13.898 5.956 1.00 0.00 32 ALA A O 27
ATOM 31339 N N . LYS A 1 33 ? 3.854 12.605 4.163 1.00 0.00 33 LYS A N 27
ATOM 31340 C CA . LYS A 1 33 ? 2.459 13.014 4.085 1.00 0.00 33 LYS A CA 27
ATOM 31341 C C . LYS A 1 33 ? 1.740 12.586 5.354 1.00 0.00 33 LYS A C 27
ATOM 31342 O O . LYS A 1 33 ? 0.779 13.221 5.789 1.00 0.00 33 LYS A O 27
ATOM 31361 N N . GLY A 1 34 ? 2.234 11.504 5.952 1.00 0.00 34 GLY A N 27
ATOM 31362 C CA . GLY A 1 34 ? 1.660 10.998 7.176 1.00 0.00 34 GLY A CA 27
ATOM 31363 C C . GLY A 1 34 ? 0.916 9.696 6.973 1.00 0.00 34 GLY A C 27
ATOM 31364 O O . GLY A 1 34 ? -0.067 9.420 7.662 1.00 0.00 34 GLY A O 27
ATOM 31368 N N . PHE A 1 35 ? 1.392 8.889 6.031 1.00 0.00 35 PHE A N 27
ATOM 31369 C CA . PHE A 1 35 ? 0.773 7.607 5.748 1.00 0.00 35 PHE A CA 27
ATOM 31370 C C . PHE A 1 35 ? 1.551 6.477 6.401 1.00 0.00 35 PHE A C 27
ATOM 31371 O O . PHE A 1 35 ? 2.744 6.608 6.678 1.00 0.00 35 PHE A O 27
ATOM 31388 N N . ASP A 1 36 ? 0.875 5.362 6.631 1.00 0.00 36 ASP A N 27
ATOM 31389 C CA . ASP A 1 36 ? 1.510 4.202 7.235 1.00 0.00 36 ASP A CA 27
ATOM 31390 C C . ASP A 1 36 ? 2.189 3.371 6.157 1.00 0.00 36 ASP A C 27
ATOM 31391 O O . ASP A 1 36 ? 1.554 2.533 5.517 1.00 0.00 36 ASP A O 27
ATOM 31400 N N . SER A 1 37 ? 3.476 3.621 5.936 1.00 0.00 37 SER A N 27
ATOM 31401 C CA . SER A 1 37 ? 4.217 2.907 4.909 1.00 0.00 37 SER A CA 27
ATOM 31402 C C . SER A 1 37 ? 4.647 1.534 5.399 1.00 0.00 37 SER A C 27
ATOM 31403 O O . SER A 1 37 ? 4.737 1.288 6.602 1.00 0.00 37 SER A O 27
ATOM 31411 N N . ILE A 1 38 ? 4.886 0.639 4.452 1.00 0.00 38 ILE A N 27
ATOM 31412 C CA . ILE A 1 38 ? 5.277 -0.725 4.768 1.00 0.00 38 ILE A CA 27
ATOM 31413 C C . ILE A 1 38 ? 6.016 -1.361 3.593 1.00 0.00 38 ILE A C 27
ATOM 31414 O O . ILE A 1 38 ? 5.636 -1.177 2.437 1.00 0.00 38 ILE A O 27
ATOM 31430 N N . VAL A 1 39 ? 7.071 -2.107 3.895 1.00 0.00 39 VAL A N 27
ATOM 31431 C CA . VAL A 1 39 ? 7.858 -2.767 2.863 1.00 0.00 39 VAL A CA 27
ATOM 31432 C C . VAL A 1 39 ? 7.734 -4.283 2.961 1.00 0.00 39 VAL A C 27
ATOM 31433 O O . VAL A 1 39 ? 8.238 -4.893 3.904 1.00 0.00 39 VAL A O 27
ATOM 31446 N N . LEU A 1 40 ? 7.066 -4.890 1.982 1.00 0.00 40 LEU A N 27
ATOM 31447 C CA . LEU A 1 40 ? 6.888 -6.338 1.969 1.00 0.00 40 LEU A CA 27
ATOM 31448 C C . LEU A 1 40 ? 7.793 -6.981 0.928 1.00 0.00 40 LEU A C 27
ATOM 31449 O O . LEU A 1 40 ? 7.735 -6.648 -0.254 1.00 0.00 40 LEU A O 27
ATOM 31465 N N . LEU A 1 41 ? 8.629 -7.904 1.375 1.00 0.00 41 LEU A N 27
ATOM 31466 C CA . LEU A 1 41 ? 9.544 -8.595 0.483 1.00 0.00 41 LEU A CA 27
ATOM 31467 C C . LEU A 1 41 ? 8.879 -9.816 -0.148 1.00 0.00 41 LEU A C 27
ATOM 31468 O O . LEU A 1 41 ? 8.611 -10.812 0.524 1.00 0.00 41 LEU A O 27
ATOM 31484 N N . LYS A 1 42 ? 8.649 -9.736 -1.453 1.00 0.00 42 LYS A N 27
ATOM 31485 C CA . LYS A 1 42 ? 8.054 -10.835 -2.197 1.00 0.00 42 LYS A CA 27
ATOM 31486 C C . LYS A 1 42 ? 9.165 -11.708 -2.764 1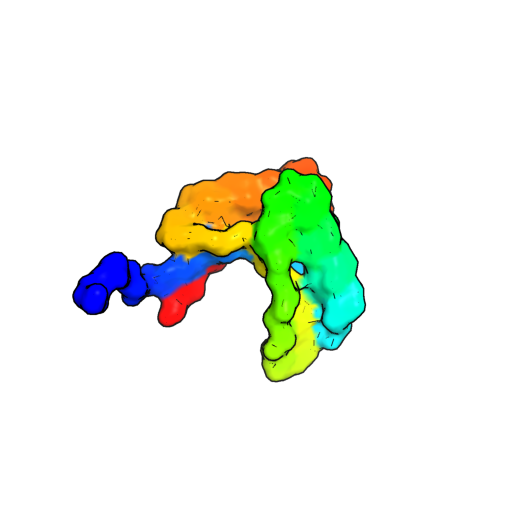.00 0.00 42 LYS A C 27
ATOM 31487 O O . LYS A 1 42 ? 10.328 -11.313 -2.756 1.00 0.00 42 LYS A O 27
ATOM 31506 N N . ASP A 1 43 ? 8.810 -12.898 -3.225 1.00 0.00 43 ASP A N 27
ATOM 31507 C CA . ASP A 1 43 ? 9.791 -13.829 -3.771 1.00 0.00 43 ASP A CA 27
ATOM 31508 C C . ASP A 1 43 ? 10.575 -13.237 -4.948 1.00 0.00 43 ASP A C 27
ATOM 31509 O O . ASP A 1 43 ? 10.447 -13.707 -6.080 1.00 0.00 43 ASP A O 27
ATOM 31518 N N . GLY A 1 44 ? 11.404 -12.226 -4.679 1.00 0.00 44 GLY A N 27
ATOM 31519 C CA . GLY A 1 44 ? 12.203 -11.630 -5.740 1.00 0.00 44 GLY A CA 27
ATOM 31520 C C . GLY A 1 44 ? 12.204 -10.106 -5.755 1.00 0.00 44 GLY A C 27
ATOM 31521 O O . GLY A 1 44 ? 13.113 -9.500 -6.324 1.00 0.00 44 GLY A O 27
ATOM 31525 N N . LEU A 1 45 ? 11.198 -9.478 -5.154 1.00 0.00 45 LEU A N 27
ATOM 31526 C CA . LEU A 1 45 ? 11.120 -8.013 -5.145 1.00 0.00 45 LEU A CA 27
ATOM 31527 C C . LEU A 1 45 ? 10.566 -7.465 -3.831 1.00 0.00 45 LEU A C 27
ATOM 31528 O O . LEU A 1 45 ? 9.989 -8.193 -3.031 1.00 0.00 45 LEU A O 27
ATOM 31544 N N . TYR A 1 46 ? 10.731 -6.158 -3.646 1.00 0.00 46 TYR A N 27
ATOM 31545 C CA . TYR A 1 46 ? 10.234 -5.461 -2.464 1.00 0.00 46 TYR A CA 27
ATOM 31546 C C . TYR A 1 46 ? 9.150 -4.469 -2.874 1.00 0.00 46 TYR A C 27
ATOM 31547 O O . TYR A 1 46 ? 9.280 -3.794 -3.892 1.00 0.00 46 TYR A O 27
ATOM 31565 N N . LYS A 1 47 ? 8.082 -4.379 -2.095 1.00 0.00 47 LYS A N 27
ATOM 31566 C CA . LYS A 1 47 ? 6.994 -3.457 -2.415 1.00 0.00 47 LYS A CA 27
ATOM 31567 C C . LYS A 1 47 ? 6.777 -2.452 -1.301 1.00 0.00 47 LYS A C 27
ATOM 31568 O O . LYS A 1 47 ? 7.144 -2.690 -0.153 1.00 0.00 47 LYS A O 27
ATOM 31587 N N . VAL A 1 48 ? 6.179 -1.324 -1.657 1.00 0.00 48 VAL A N 27
ATOM 31588 C CA . VAL A 1 48 ? 5.912 -0.268 -0.696 1.00 0.00 48 VAL A CA 27
ATOM 31589 C C . VAL A 1 48 ? 4.436 0.105 -0.676 1.00 0.00 48 VAL A C 27
ATOM 31590 O O . VAL A 1 48 ? 3.912 0.679 -1.632 1.00 0.00 48 VAL A O 27
ATOM 31603 N N . GLN A 1 49 ? 3.772 -0.227 0.426 1.00 0.00 49 GLN A N 27
ATOM 31604 C CA . GLN A 1 49 ? 2.358 0.068 0.591 1.00 0.00 49 GLN A CA 27
ATOM 31605 C C . GLN A 1 49 ? 2.160 1.154 1.645 1.00 0.00 49 GLN A C 27
ATOM 31606 O O . GLN A 1 49 ? 2.845 1.172 2.668 1.00 0.00 49 GLN A O 27
ATOM 31620 N N . ILE A 1 50 ? 1.215 2.054 1.394 1.00 0.00 50 ILE A N 27
ATOM 31621 C CA . ILE A 1 50 ? 0.929 3.131 2.324 1.00 0.00 50 ILE A CA 27
ATOM 31622 C C . ILE A 1 50 ? -0.570 3.312 2.531 1.00 0.00 50 ILE A C 27
ATOM 31623 O O . ILE A 1 50 ? -1.325 3.532 1.588 1.00 0.00 50 ILE A O 27
ATOM 31639 N N . GLY A 1 51 ? -0.977 3.218 3.788 1.00 0.00 51 GLY A N 27
ATOM 31640 C CA . GLY A 1 51 ? -2.372 3.370 4.149 1.00 0.00 51 GLY A CA 27
ATOM 31641 C C . GLY A 1 51 ? -3.186 2.113 3.903 1.00 0.00 51 GLY A C 27
ATOM 31642 O O . GLY A 1 51 ? -3.591 1.839 2.774 1.00 0.00 51 GLY A O 27
ATOM 31646 N N . ALA A 1 52 ? -3.432 1.354 4.966 1.00 0.00 52 ALA A N 27
ATOM 31647 C CA . ALA A 1 52 ? -4.214 0.127 4.868 1.00 0.00 52 ALA A CA 27
ATOM 31648 C C . ALA A 1 52 ? -5.421 0.196 5.796 1.00 0.00 52 ALA A C 27
ATOM 31649 O O . ALA A 1 52 ? -5.277 0.409 6.998 1.00 0.00 52 ALA A O 27
ATOM 31656 N N . PHE A 1 53 ? -6.614 0.031 5.231 1.00 0.00 53 PHE A N 27
ATOM 31657 C CA . PHE A 1 53 ? -7.838 0.097 6.022 1.00 0.00 53 PHE A CA 27
ATOM 31658 C C . PHE A 1 53 ? -8.870 -0.916 5.540 1.00 0.00 53 PHE A C 27
ATOM 31659 O O . PHE A 1 53 ? -8.712 -1.534 4.484 1.00 0.00 53 PHE A O 27
ATOM 31676 N N . SER A 1 54 ? -9.935 -1.070 6.322 1.00 0.00 54 SER A N 27
ATOM 31677 C CA . SER A 1 54 ? -11.009 -1.995 5.986 1.00 0.00 54 SER A CA 27
ATOM 31678 C C . SER A 1 54 ? -11.959 -1.378 4.962 1.00 0.00 54 SER A C 27
ATOM 31679 O O . SER A 1 54 ? -12.742 -2.082 4.326 1.00 0.00 54 SER A O 27
ATOM 31687 N N . SER A 1 55 ? -11.883 -0.055 4.804 1.00 0.00 55 SER A N 27
ATOM 31688 C CA . SER A 1 55 ? -12.736 0.652 3.855 1.00 0.00 55 SER A CA 27
ATOM 31689 C C . SER A 1 55 ? -11.907 1.268 2.729 1.00 0.00 55 SER A C 27
ATOM 31690 O O . SER A 1 55 ? -10.903 1.936 2.976 1.00 0.00 55 SER A O 27
ATOM 31698 N N . LYS A 1 56 ? -12.335 1.034 1.492 1.00 0.00 56 LYS A N 27
ATOM 31699 C CA . LYS A 1 56 ? -11.637 1.561 0.327 1.00 0.00 56 LYS A CA 27
ATOM 31700 C C . LYS A 1 56 ? -11.528 3.081 0.384 1.00 0.00 56 LYS A C 27
ATOM 31701 O O . LYS A 1 56 ? -10.521 3.655 -0.030 1.00 0.00 56 LYS A O 27
ATOM 31720 N N . ASP A 1 57 ? -12.572 3.731 0.895 1.00 0.00 57 ASP A N 27
ATOM 31721 C CA . ASP A 1 57 ? -12.591 5.189 1.000 1.00 0.00 57 ASP A CA 27
ATOM 31722 C C . ASP A 1 57 ? -11.281 5.710 1.580 1.00 0.00 57 ASP A C 27
ATOM 31723 O O . ASP A 1 57 ? -10.827 6.803 1.239 1.00 0.00 57 ASP A O 27
ATOM 31732 N N . ASN A 1 58 ? -10.679 4.915 2.456 1.00 0.00 58 ASN A N 27
ATOM 31733 C CA . ASN A 1 58 ? -9.417 5.287 3.081 1.00 0.00 58 ASN A CA 27
ATOM 31734 C C . ASN A 1 58 ? -8.273 5.158 2.083 1.00 0.00 58 ASN A C 27
ATOM 31735 O O . ASN A 1 58 ? -7.461 6.071 1.929 1.00 0.00 58 ASN A O 27
ATOM 31746 N N . ALA A 1 59 ? -8.219 4.020 1.404 1.00 0.00 59 ALA A N 27
ATOM 31747 C CA . ALA A 1 59 ? -7.183 3.764 0.412 1.00 0.00 59 ALA A CA 27
ATOM 31748 C C . ALA A 1 59 ? -7.225 4.797 -0.704 1.00 0.00 59 ALA A C 27
ATOM 31749 O O . ALA A 1 59 ? -6.191 5.320 -1.111 1.00 0.00 59 ALA A O 27
ATOM 31756 N N . ASP A 1 60 ? -8.421 5.086 -1.207 1.00 0.00 60 ASP A N 27
ATOM 31757 C CA . ASP A 1 60 ? -8.584 6.055 -2.285 1.00 0.00 60 ASP A CA 27
ATOM 31758 C C . ASP A 1 60 ? -8.053 7.428 -1.879 1.00 0.00 60 ASP A C 27
ATOM 31759 O O . ASP A 1 60 ? -7.238 8.021 -2.586 1.00 0.00 60 ASP A O 27
ATOM 31768 N N . THR A 1 61 ? -8.525 7.930 -0.742 1.00 0.00 61 THR A N 27
ATOM 31769 C CA . THR A 1 61 ? -8.097 9.235 -0.249 1.00 0.00 61 THR A CA 27
ATOM 31770 C C . THR A 1 61 ? -6.589 9.272 -0.038 1.00 0.00 61 THR A C 27
ATOM 31771 O O . THR A 1 61 ? -5.945 10.298 -0.254 1.00 0.00 61 THR A O 27
ATOM 31782 N N . LEU A 1 62 ? -6.030 8.140 0.373 1.00 0.00 62 LEU A N 27
ATOM 31783 C CA . LEU A 1 62 ? -4.594 8.024 0.607 1.00 0.00 62 LEU A CA 27
ATOM 31784 C C . LEU A 1 62 ? -3.849 8.077 -0.699 1.00 0.00 62 LEU A C 27
ATOM 31785 O O . LEU A 1 62 ? -2.902 8.842 -0.876 1.00 0.00 62 LEU A O 27
ATOM 31801 N N . ALA A 1 63 ? -4.276 7.209 -1.601 1.00 0.00 63 ALA A N 27
ATOM 31802 C CA . ALA A 1 63 ? -3.648 7.094 -2.888 1.00 0.00 63 ALA A CA 27
ATOM 31803 C C . ALA A 1 63 ? -3.583 8.449 -3.587 1.00 0.00 63 ALA A C 27
ATOM 31804 O O . ALA A 1 63 ? -2.503 8.937 -3.923 1.00 0.00 63 ALA A O 27
ATOM 31811 N N . ALA A 1 64 ? -4.752 9.057 -3.792 1.00 0.00 64 ALA A N 27
ATOM 31812 C CA . ALA A 1 64 ? -4.835 10.360 -4.440 1.00 0.00 64 ALA A CA 27
ATOM 31813 C C . ALA A 1 64 ? -3.921 11.362 -3.742 1.00 0.00 64 ALA A C 27
ATOM 31814 O O . ALA A 1 64 ? -3.291 12.197 -4.387 1.00 0.00 64 ALA A O 27
ATOM 31821 N N . ARG A 1 65 ? -3.845 11.254 -2.420 1.00 0.00 65 ARG A N 27
ATOM 31822 C CA . ARG A 1 65 ? -2.993 12.131 -1.633 1.00 0.00 65 ARG A CA 27
ATOM 31823 C C . ARG A 1 65 ? -1.535 11.897 -2.000 1.00 0.00 65 ARG A C 27
ATOM 31824 O O . ARG A 1 65 ? -0.747 12.835 -2.100 1.00 0.00 65 ARG A O 27
ATOM 31845 N N . ALA A 1 66 ? -1.191 10.630 -2.219 1.00 0.00 66 ALA A N 27
ATOM 31846 C CA . ALA A 1 66 ? 0.165 10.266 -2.597 1.00 0.00 66 ALA A CA 27
ATOM 31847 C C . ALA A 1 66 ? 0.493 10.873 -3.949 1.00 0.00 66 ALA A C 27
ATOM 31848 O O . ALA A 1 66 ? 1.591 11.385 -4.160 1.00 0.00 66 ALA A O 27
ATOM 31855 N N . LYS A 1 67 ? -0.479 10.839 -4.853 1.00 0.00 67 LYS A N 27
ATOM 31856 C CA . LYS A 1 67 ? -0.300 11.412 -6.178 1.00 0.00 67 LYS A CA 27
ATOM 31857 C C . LYS A 1 67 ? -0.042 12.906 -6.056 1.00 0.00 67 LYS A C 27
ATOM 31858 O O . LYS A 1 67 ? 0.880 13.444 -6.672 1.00 0.00 67 LYS A O 27
ATOM 31877 N N . ASN A 1 68 ? -0.850 13.563 -5.232 1.00 0.00 68 ASN A N 27
ATOM 31878 C CA . ASN A 1 68 ? -0.700 14.991 -4.994 1.00 0.00 68 ASN A CA 27
ATOM 31879 C C . ASN A 1 68 ? 0.568 15.252 -4.186 1.00 0.00 68 ASN A C 27
ATOM 31880 O O . ASN A 1 68 ? 1.155 16.331 -4.252 1.00 0.00 68 ASN A O 27
ATOM 31891 N N . ALA A 1 69 ? 0.979 14.239 -3.425 1.00 0.00 69 ALA A N 27
ATOM 31892 C CA . ALA A 1 69 ? 2.174 14.323 -2.596 1.00 0.00 69 ALA A CA 27
ATOM 31893 C C . ALA A 1 69 ? 3.442 14.170 -3.431 1.00 0.00 69 ALA A C 27
ATOM 31894 O O . ALA A 1 69 ? 4.518 14.608 -3.026 1.00 0.00 69 ALA A O 27
ATOM 31901 N N . GLY A 1 70 ? 3.308 13.540 -4.593 1.00 0.00 70 GLY A N 27
ATOM 31902 C CA . GLY A 1 70 ? 4.449 13.326 -5.459 1.00 0.00 70 GLY A CA 27
ATOM 31903 C C . GLY A 1 70 ? 4.806 11.860 -5.555 1.00 0.00 70 GLY A C 27
ATOM 31904 O O . GLY A 1 70 ? 5.948 11.502 -5.848 1.00 0.00 70 GLY A O 27
ATOM 31908 N N . PHE A 1 71 ? 3.821 11.005 -5.291 1.00 0.00 71 PHE A N 27
ATOM 31909 C CA . PHE A 1 71 ? 4.013 9.567 -5.326 1.00 0.00 71 PHE A CA 27
ATOM 31910 C C . PHE A 1 71 ? 2.904 8.918 -6.147 1.00 0.00 71 PHE A C 27
ATOM 31911 O O . PHE A 1 71 ? 1.777 9.405 -6.167 1.00 0.00 71 PHE A O 27
ATOM 31928 N N . ASP A 1 72 ? 3.217 7.817 -6.814 1.00 0.00 72 ASP A N 27
ATOM 31929 C CA . ASP A 1 72 ? 2.222 7.121 -7.619 1.00 0.00 72 ASP A CA 27
ATOM 31930 C C . ASP A 1 72 ? 1.529 6.036 -6.803 1.00 0.00 72 ASP A C 27
ATOM 31931 O O . ASP A 1 72 ? 1.786 4.849 -6.996 1.00 0.00 72 ASP A O 27
ATOM 31940 N N . ALA A 1 73 ? 0.649 6.445 -5.888 1.00 0.00 73 ALA A N 27
ATOM 31941 C CA . ALA A 1 73 ? -0.070 5.493 -5.049 1.00 0.00 73 ALA A CA 27
ATOM 31942 C C . ALA A 1 73 ? -1.321 4.961 -5.740 1.00 0.00 73 ALA A C 27
ATOM 31943 O O . ALA A 1 73 ? -2.022 5.694 -6.438 1.00 0.00 73 ALA A O 27
ATOM 31950 N N . ILE A 1 74 ? -1.597 3.683 -5.518 1.00 0.00 74 ILE A N 27
ATOM 31951 C CA . ILE A 1 74 ? -2.767 3.033 -6.091 1.00 0.00 74 ILE A CA 27
ATOM 31952 C C . ILE A 1 74 ? -3.471 2.198 -5.030 1.00 0.00 74 ILE A C 27
ATOM 31953 O O . ILE A 1 74 ? -2.840 1.735 -4.084 1.00 0.00 74 ILE A O 27
ATOM 31969 N N . VAL A 1 75 ? -4.772 2.001 -5.186 1.00 0.00 75 VAL A N 27
ATOM 31970 C CA . VAL A 1 75 ? -5.533 1.214 -4.222 1.00 0.00 75 VAL A CA 27
ATOM 31971 C C . VAL A 1 75 ? -5.839 -0.173 -4.768 1.00 0.00 75 VAL A C 27
ATOM 31972 O O . VAL A 1 75 ? -6.235 -0.327 -5.924 1.00 0.00 75 VAL A O 27
ATOM 31985 N N . ILE A 1 76 ? -5.650 -1.184 -3.928 1.00 0.00 76 ILE A N 27
ATOM 31986 C CA . ILE A 1 76 ? -5.903 -2.560 -4.324 1.00 0.00 76 ILE A CA 27
ATOM 31987 C C . ILE A 1 76 ? -6.676 -3.312 -3.245 1.00 0.00 76 ILE A C 27
ATOM 31988 O O . ILE A 1 76 ? -6.368 -3.208 -2.053 1.00 0.00 76 ILE A O 27
ATOM 32004 N N . LEU A 1 77 ? -7.681 -4.069 -3.676 1.00 0.00 77 LEU A N 27
ATOM 32005 C CA . LEU A 1 77 ? -8.507 -4.847 -2.766 1.00 0.00 77 LEU A CA 27
ATOM 32006 C C . LEU A 1 77 ? -8.051 -6.305 -2.762 1.00 0.00 77 LEU A C 27
ATOM 32007 O O . LEU A 1 77 ? -8.323 -7.053 -3.702 1.00 0.00 77 LEU A O 27
ATOM 32023 N N . GLU A 1 78 ? -7.350 -6.703 -1.703 1.00 0.00 78 GLU A N 27
ATOM 32024 C CA . GLU A 1 78 ? -6.855 -8.070 -1.585 1.00 0.00 78 GLU A CA 27
ATOM 32025 C C . GLU A 1 78 ? -7.753 -8.905 -0.681 1.00 0.00 78 GLU A C 27
ATOM 32026 O O . GLU A 1 78 ? -8.112 -8.483 0.418 1.00 0.00 78 GLU A O 27
ATOM 32038 N N . SER A 1 79 ? -8.112 -10.097 -1.151 1.00 0.00 79 SER A N 27
ATOM 32039 C CA . SER A 1 79 ? -8.967 -10.995 -0.386 1.00 0.00 79 SER A CA 27
ATOM 32040 C C . SER A 1 79 ? -8.295 -12.350 -0.192 1.00 0.00 79 SER A C 27
ATOM 32041 O O . SER A 1 79 ? -8.163 -12.783 0.973 1.00 0.00 79 SER A O 27
ATOM 32050 N N . LEU A 1 1 ? -13.115 -14.067 12.416 1.00 0.00 1 LEU A N 28
ATOM 32051 C CA . LEU A 1 1 ? -12.210 -14.264 13.579 1.00 0.00 1 LEU A CA 28
ATOM 32052 C C . LEU A 1 1 ? -11.178 -15.351 13.297 1.00 0.00 1 LEU A C 28
ATOM 32053 O O . LEU A 1 1 ? -9.972 -15.100 13.327 1.00 0.00 1 LEU A O 28
ATOM 32071 N N . LYS A 1 2 ? -11.658 -16.559 13.024 1.00 0.00 2 LYS A N 28
ATOM 32072 C CA . LYS A 1 2 ? -10.776 -17.685 12.736 1.00 0.00 2 LYS A CA 28
ATOM 32073 C C . LYS A 1 2 ? -11.274 -18.473 11.530 1.00 0.00 2 LYS A C 28
ATOM 32074 O O . LYS A 1 2 ? -12.479 -18.630 11.332 1.00 0.00 2 LYS A O 28
ATOM 32093 N N . LYS A 1 3 ? -10.338 -18.967 10.725 1.00 0.00 3 LYS A N 28
ATOM 32094 C CA . LYS A 1 3 ? -10.681 -19.740 9.537 1.00 0.00 3 LYS A CA 28
ATOM 32095 C C . LYS A 1 3 ? -11.526 -18.913 8.573 1.00 0.00 3 LYS A C 28
ATOM 32096 O O . LYS A 1 3 ? -12.755 -18.906 8.660 1.00 0.00 3 LYS A O 28
ATOM 32115 N N . THR A 1 4 ? -10.861 -18.217 7.658 1.00 0.00 4 THR A N 28
ATOM 32116 C CA . THR A 1 4 ? -11.552 -17.385 6.678 1.00 0.00 4 THR A CA 28
ATOM 32117 C C . THR A 1 4 ? -11.073 -17.698 5.265 1.00 0.00 4 THR A C 28
ATOM 32118 O O . THR A 1 4 ? -9.952 -18.170 5.071 1.00 0.00 4 THR A O 28
ATOM 32129 N N . SER A 1 5 ? -11.929 -17.435 4.284 1.00 0.00 5 SER A N 28
ATOM 32130 C CA . SER A 1 5 ? -11.591 -17.688 2.888 1.00 0.00 5 SER A CA 28
ATOM 32131 C C . SER A 1 5 ? -11.992 -16.508 2.008 1.00 0.00 5 SER A C 28
ATOM 32132 O O . SER A 1 5 ? -11.213 -16.051 1.171 1.00 0.00 5 SER A O 28
ATOM 32140 N N . SER A 1 6 ? -13.213 -16.019 2.204 1.00 0.00 6 SER A N 28
ATOM 32141 C CA . SER A 1 6 ? -13.718 -14.892 1.429 1.00 0.00 6 SER A CA 28
ATOM 32142 C C . SER A 1 6 ? -13.572 -13.588 2.207 1.00 0.00 6 SER A C 28
ATOM 32143 O O . SER A 1 6 ? -14.313 -13.334 3.155 1.00 0.00 6 SER A O 28
ATOM 32151 N N . SER A 1 7 ? -12.609 -12.766 1.799 1.00 0.00 7 SER A N 28
ATOM 32152 C CA . SER A 1 7 ? -12.365 -11.489 2.457 1.00 0.00 7 SER A CA 28
ATOM 32153 C C . SER A 1 7 ? -11.500 -10.584 1.586 1.00 0.00 7 SER A C 28
ATOM 32154 O O . SER A 1 7 ? -11.151 -10.940 0.458 1.00 0.00 7 SER A O 28
ATOM 32162 N N . GLY A 1 8 ? -11.157 -9.413 2.112 1.00 0.00 8 GLY A N 28
ATOM 32163 C CA . GLY A 1 8 ? -10.336 -8.478 1.366 1.00 0.00 8 GLY A CA 28
ATOM 32164 C C . GLY A 1 8 ? -9.871 -7.308 2.210 1.00 0.00 8 GLY A C 28
ATOM 32165 O O . GLY A 1 8 ? -10.376 -7.089 3.312 1.00 0.00 8 GLY A O 28
ATOM 32169 N N . LEU A 1 9 ? -8.909 -6.551 1.692 1.00 0.00 9 LEU A N 28
ATOM 32170 C CA . LEU A 1 9 ? -8.380 -5.396 2.399 1.00 0.00 9 LEU A CA 28
ATOM 32171 C C . LEU A 1 9 ? -8.049 -4.291 1.415 1.00 0.00 9 LEU A C 28
ATOM 32172 O O . LEU A 1 9 ? -7.551 -4.551 0.322 1.00 0.00 9 LEU A O 28
ATOM 32188 N N . TYR A 1 10 ? -8.315 -3.055 1.807 1.00 0.00 10 TYR A N 28
ATOM 32189 C CA . TYR A 1 10 ? -8.030 -1.923 0.949 1.00 0.00 10 TYR A CA 28
ATOM 32190 C C . TYR A 1 10 ? -6.754 -1.240 1.401 1.00 0.00 10 TYR A C 28
ATOM 32191 O O . TYR A 1 10 ? -6.725 -0.559 2.424 1.00 0.00 10 TYR A O 28
ATOM 32209 N N . LYS A 1 11 ? -5.698 -1.426 0.623 1.00 0.00 11 LYS A N 28
ATOM 32210 C CA . LYS A 1 11 ? -4.405 -0.824 0.934 1.00 0.00 11 LYS A CA 28
ATOM 32211 C C . LYS A 1 11 ? -3.896 -0.020 -0.254 1.00 0.00 11 LYS A C 28
ATOM 32212 O O . LYS A 1 11 ? -4.233 -0.314 -1.400 1.00 0.00 11 LYS A O 28
ATOM 32231 N N . VAL A 1 12 ? -3.078 0.996 0.015 1.00 0.00 12 VAL A N 28
ATOM 32232 C CA . VAL A 1 12 ? -2.536 1.820 -1.059 1.00 0.00 12 VAL A CA 28
ATOM 32233 C C . VAL A 1 12 ? -1.072 1.459 -1.313 1.00 0.00 12 VAL A C 28
ATOM 32234 O O . VAL A 1 12 ? -0.338 1.146 -0.382 1.00 0.00 12 VAL A O 28
ATOM 32247 N N . GLN A 1 13 ? -0.662 1.472 -2.576 1.00 0.00 13 GLN A N 28
ATOM 32248 C CA . GLN A 1 13 ? 0.712 1.120 -2.934 1.00 0.00 13 GLN A CA 28
ATOM 32249 C C . GLN A 1 13 ? 1.290 2.097 -3.948 1.00 0.00 13 GLN A C 28
ATOM 32250 O O . GLN A 1 13 ? 0.634 2.453 -4.926 1.00 0.00 13 GLN A O 28
ATOM 32264 N N . ILE A 1 14 ? 2.520 2.539 -3.702 1.00 0.00 14 ILE A N 28
ATOM 32265 C CA . ILE A 1 14 ? 3.174 3.489 -4.593 1.00 0.00 14 ILE A CA 28
ATOM 32266 C C . ILE A 1 14 ? 4.287 2.852 -5.424 1.00 0.00 14 ILE A C 28
ATOM 32267 O O . ILE A 1 14 ? 4.846 3.503 -6.306 1.00 0.00 14 ILE A O 28
ATOM 32283 N N . GLY A 1 15 ? 4.607 1.578 -5.169 1.00 0.00 15 GLY A N 28
ATOM 32284 C CA . GLY A 1 15 ? 5.647 0.936 -5.957 1.00 0.00 15 GLY A CA 28
ATOM 32285 C C . GLY A 1 15 ? 6.278 -0.277 -5.295 1.00 0.00 15 GLY A C 28
ATOM 32286 O O . GLY A 1 15 ? 6.020 -0.574 -4.129 1.00 0.00 15 GLY A O 28
ATOM 32290 N N . ALA A 1 16 ? 7.142 -0.950 -6.054 1.00 0.00 16 ALA A N 28
ATOM 32291 C CA . ALA A 1 16 ? 7.878 -2.117 -5.580 1.00 0.00 16 ALA A CA 28
ATOM 32292 C C . ALA A 1 16 ? 9.204 -2.218 -6.331 1.00 0.00 16 ALA A C 28
ATOM 32293 O O . ALA A 1 16 ? 9.284 -1.819 -7.494 1.00 0.00 16 ALA A O 28
ATOM 32300 N N . PHE A 1 17 ? 10.246 -2.730 -5.684 1.00 0.00 17 PHE A N 28
ATOM 32301 C CA . PHE A 1 17 ? 11.547 -2.844 -6.336 1.00 0.00 17 PHE A CA 28
ATOM 32302 C C . PHE A 1 17 ? 12.357 -3.995 -5.755 1.00 0.00 17 PHE A C 28
ATOM 32303 O O . PHE A 1 17 ? 12.204 -4.351 -4.589 1.00 0.00 17 PHE A O 28
ATOM 32320 N N . LYS A 1 18 ? 13.231 -4.566 -6.578 1.00 0.00 18 LYS A N 28
ATOM 32321 C CA . LYS A 1 18 ? 14.079 -5.672 -6.149 1.00 0.00 18 LYS A CA 28
ATOM 32322 C C . LYS A 1 18 ? 14.987 -5.260 -4.992 1.00 0.00 18 LYS A C 28
ATOM 32323 O O . LYS A 1 18 ? 15.580 -6.113 -4.330 1.00 0.00 18 LYS A O 28
ATOM 32342 N N . VAL A 1 19 ? 15.100 -3.957 -4.752 1.00 0.00 19 VAL A N 28
ATOM 32343 C CA . VAL A 1 19 ? 15.944 -3.454 -3.676 1.00 0.00 19 VAL A CA 28
ATOM 32344 C C . VAL A 1 19 ? 15.118 -2.939 -2.504 1.00 0.00 19 VAL A C 28
ATOM 32345 O O . VAL A 1 19 ? 14.215 -2.120 -2.677 1.00 0.00 19 VAL A O 28
ATOM 32358 N N . LYS A 1 20 ? 15.445 -3.421 -1.310 1.00 0.00 20 LYS A N 28
ATOM 32359 C CA . LYS A 1 20 ? 14.753 -3.018 -0.097 1.00 0.00 20 LYS A CA 28
ATOM 32360 C C . LYS A 1 20 ? 15.123 -1.590 0.270 1.00 0.00 20 LYS A C 28
ATOM 32361 O O . LYS A 1 20 ? 14.282 -0.828 0.738 1.00 0.00 20 LYS A O 28
ATOM 32380 N N . ALA A 1 21 ? 16.383 -1.224 0.043 1.00 0.00 21 ALA A N 28
ATOM 32381 C CA . ALA A 1 21 ? 16.840 0.127 0.336 1.00 0.00 21 ALA A CA 28
ATOM 32382 C C . ALA A 1 21 ? 16.023 1.131 -0.462 1.00 0.00 21 ALA A C 28
ATOM 32383 O O . ALA A 1 21 ? 15.751 2.241 -0.003 1.00 0.00 21 ALA A O 28
ATOM 32390 N N . ASN A 1 22 ? 15.609 0.713 -1.654 1.00 0.00 22 ASN A N 28
ATOM 32391 C CA . ASN A 1 22 ? 14.791 1.552 -2.511 1.00 0.00 22 ASN A CA 28
ATOM 32392 C C . ASN A 1 22 ? 13.361 1.546 -1.995 1.00 0.00 22 ASN A C 28
ATOM 32393 O O . ASN A 1 22 ? 12.656 2.552 -2.065 1.00 0.00 22 ASN A O 28
ATOM 32404 N N . ALA A 1 23 ? 12.945 0.400 -1.453 1.00 0.00 23 ALA A N 28
ATOM 32405 C CA . ALA A 1 23 ? 11.603 0.269 -0.901 1.00 0.00 23 ALA A CA 28
ATOM 32406 C C . ALA A 1 23 ? 11.484 1.037 0.416 1.00 0.00 23 ALA A C 28
ATOM 32407 O O . ALA A 1 23 ? 10.384 1.361 0.862 1.00 0.00 23 ALA A O 28
ATOM 32414 N N . ASP A 1 24 ? 12.630 1.330 1.031 1.00 0.00 24 ASP A N 28
ATOM 32415 C CA . ASP A 1 24 ? 12.662 2.061 2.291 1.00 0.00 24 ASP A CA 28
ATOM 32416 C C . ASP A 1 24 ? 12.587 3.562 2.035 1.00 0.00 24 ASP A C 28
ATOM 32417 O O . ASP A 1 24 ? 11.923 4.296 2.768 1.00 0.00 24 ASP A O 28
ATOM 32426 N N . SER A 1 25 ? 13.258 4.009 0.977 1.00 0.00 25 SER A N 28
ATOM 32427 C CA . SER A 1 25 ? 13.245 5.420 0.614 1.00 0.00 25 SER A CA 28
ATOM 32428 C C . SER A 1 25 ? 11.838 5.830 0.205 1.00 0.00 25 SER A C 28
ATOM 32429 O O . SER A 1 25 ? 11.380 6.932 0.506 1.00 0.00 25 SER A O 28
ATOM 32437 N N . LEU A 1 26 ? 11.152 4.916 -0.472 1.00 0.00 26 LEU A N 28
ATOM 32438 C CA . LEU A 1 26 ? 9.787 5.146 -0.920 1.00 0.00 26 LEU A CA 28
ATOM 32439 C C . LEU A 1 26 ? 8.846 5.220 0.279 1.00 0.00 26 LEU A C 28
ATOM 32440 O O . LEU A 1 26 ? 8.048 6.148 0.403 1.00 0.00 26 LEU A O 28
ATOM 32456 N N . ALA A 1 27 ? 8.955 4.249 1.178 1.00 0.00 27 ALA A N 28
ATOM 32457 C CA . ALA A 1 27 ? 8.125 4.231 2.376 1.00 0.00 27 ALA A CA 28
ATOM 32458 C C . ALA A 1 27 ? 8.317 5.518 3.175 1.00 0.00 27 ALA A C 28
ATOM 32459 O O . ALA A 1 27 ? 7.430 5.948 3.912 1.00 0.00 27 ALA A O 28
ATOM 32466 N N . SER A 1 28 ? 9.490 6.128 3.012 1.00 0.00 28 SER A N 28
ATOM 32467 C CA . SER A 1 28 ? 9.815 7.368 3.704 1.00 0.00 28 SER A CA 28
ATOM 32468 C C . SER A 1 28 ? 9.071 8.550 3.090 1.00 0.00 28 SER A C 28
ATOM 32469 O O . SER A 1 28 ? 8.583 9.428 3.805 1.00 0.00 28 SER A O 28
ATOM 32477 N N . ASN A 1 29 ? 8.983 8.571 1.763 1.00 0.00 29 ASN A N 28
ATOM 32478 C CA . ASN A 1 29 ? 8.296 9.651 1.065 1.00 0.00 29 ASN A CA 28
ATOM 32479 C C . ASN A 1 29 ? 6.841 9.734 1.505 1.00 0.00 29 ASN A C 28
ATOM 32480 O O . ASN A 1 29 ? 6.341 10.808 1.838 1.00 0.00 29 ASN A O 28
ATOM 32491 N N . ALA A 1 30 ? 6.171 8.592 1.511 1.00 0.00 30 ALA A N 28
ATOM 32492 C CA . ALA A 1 30 ? 4.775 8.536 1.923 1.00 0.00 30 ALA A CA 28
ATOM 32493 C C . ALA A 1 30 ? 4.637 8.961 3.378 1.00 0.00 30 ALA A C 28
ATOM 32494 O O . ALA A 1 30 ? 3.682 9.645 3.748 1.00 0.00 30 ALA A O 28
ATOM 32501 N N . GLU A 1 31 ? 5.602 8.555 4.199 1.00 0.00 31 GLU A N 28
ATOM 32502 C CA . GLU A 1 31 ? 5.592 8.900 5.616 1.00 0.00 31 GLU A CA 28
ATOM 32503 C C . GLU A 1 31 ? 5.491 10.412 5.795 1.00 0.00 31 GLU A C 28
ATOM 32504 O O . GLU A 1 31 ? 4.828 10.900 6.710 1.00 0.00 31 GLU A O 28
ATOM 32516 N N . ALA A 1 32 ? 6.149 11.143 4.902 1.00 0.00 32 ALA A N 28
ATOM 32517 C CA . ALA A 1 32 ? 6.141 12.601 4.934 1.00 0.00 32 ALA A CA 28
ATOM 32518 C C . ALA A 1 32 ? 4.713 13.126 4.976 1.00 0.00 32 ALA A C 28
ATOM 32519 O O . ALA A 1 32 ? 4.360 13.929 5.838 1.00 0.00 32 ALA A O 28
ATOM 32526 N N . LYS A 1 33 ? 3.888 12.648 4.048 1.00 0.00 33 LYS A N 28
ATOM 32527 C CA . LYS A 1 33 ? 2.492 13.059 4.007 1.00 0.00 33 LYS A CA 28
ATOM 32528 C C . LYS A 1 33 ? 1.804 12.627 5.293 1.00 0.00 33 LYS A C 28
ATOM 32529 O O . LYS A 1 33 ? 0.850 13.258 5.750 1.00 0.00 33 LYS A O 28
ATOM 32548 N N . GLY A 1 34 ? 2.318 11.551 5.879 1.00 0.00 34 GLY A N 28
ATOM 32549 C CA . GLY A 1 34 ? 1.779 11.041 7.116 1.00 0.00 34 GLY A CA 28
ATOM 32550 C C . GLY A 1 34 ? 1.024 9.743 6.927 1.00 0.00 34 GLY A C 28
ATOM 32551 O O . GLY A 1 34 ? 0.050 9.472 7.628 1.00 0.00 34 GLY A O 28
ATOM 32555 N N . PHE A 1 35 ? 1.486 8.931 5.985 1.00 0.00 35 PHE A N 28
ATOM 32556 C CA . PHE A 1 35 ? 0.862 7.651 5.713 1.00 0.00 35 PHE A CA 28
ATOM 32557 C C . PHE A 1 35 ? 1.653 6.521 6.353 1.00 0.00 35 PHE A C 28
ATOM 32558 O O . PHE A 1 35 ? 2.842 6.663 6.635 1.00 0.00 35 PHE A O 28
ATOM 32575 N N . ASP A 1 36 ? 0.989 5.396 6.574 1.00 0.00 36 ASP A N 28
ATOM 32576 C CA . ASP A 1 36 ? 1.634 4.237 7.174 1.00 0.00 36 ASP A CA 28
ATOM 32577 C C . ASP A 1 36 ? 2.307 3.397 6.099 1.00 0.00 36 ASP A C 28
ATOM 32578 O O . ASP A 1 36 ? 1.661 2.578 5.446 1.00 0.00 36 ASP A O 28
ATOM 32587 N N . SER A 1 37 ? 3.604 3.613 5.899 1.00 0.00 37 SER A N 28
ATOM 32588 C CA . SER A 1 37 ? 4.343 2.883 4.879 1.00 0.00 37 SER A CA 28
ATOM 32589 C C . SER A 1 37 ? 4.731 1.499 5.374 1.00 0.00 37 SER A C 28
ATOM 32590 O O . SER A 1 37 ? 4.822 1.255 6.577 1.00 0.00 37 SER A O 28
ATOM 32598 N N . ILE A 1 38 ? 4.931 0.588 4.431 1.00 0.00 38 ILE A N 28
ATOM 32599 C CA . ILE A 1 38 ? 5.279 -0.788 4.752 1.00 0.00 38 ILE A CA 28
ATOM 32600 C C . ILE A 1 38 ? 6.017 -1.446 3.588 1.00 0.00 38 ILE A C 28
ATOM 32601 O O . ILE A 1 38 ? 5.671 -1.238 2.425 1.00 0.00 38 ILE A O 28
ATOM 32617 N N . VAL A 1 39 ? 7.037 -2.237 3.906 1.00 0.00 39 VAL A N 28
ATOM 32618 C CA . VAL A 1 39 ? 7.821 -2.915 2.881 1.00 0.00 39 VAL A CA 28
ATOM 32619 C C . VAL A 1 39 ? 7.711 -4.432 3.005 1.00 0.00 39 VAL A C 28
ATOM 32620 O O . VAL A 1 39 ? 8.137 -5.010 4.006 1.00 0.00 39 VAL A O 28
ATOM 32633 N N . LEU A 1 40 ? 7.144 -5.078 1.985 1.00 0.00 40 LEU A N 28
ATOM 32634 C CA . LEU A 1 40 ? 6.991 -6.530 1.995 1.00 0.00 40 LEU A CA 28
ATOM 32635 C C . LEU A 1 40 ? 7.750 -7.151 0.827 1.00 0.00 40 LEU A C 28
ATOM 32636 O O . LEU A 1 40 ? 7.615 -6.717 -0.317 1.00 0.00 40 LEU A O 28
ATOM 32652 N N . LEU A 1 41 ? 8.557 -8.163 1.126 1.00 0.00 41 LEU A N 28
ATOM 32653 C CA . LEU A 1 41 ? 9.346 -8.836 0.106 1.00 0.00 41 LEU A CA 28
ATOM 32654 C C . LEU A 1 41 ? 8.602 -10.025 -0.502 1.00 0.00 41 LEU A C 28
ATOM 32655 O O . LEU A 1 41 ? 8.358 -11.030 0.167 1.00 0.00 41 LEU A O 28
ATOM 32671 N N . LYS A 1 42 ? 8.292 -9.920 -1.790 1.00 0.00 42 LYS A N 28
ATOM 32672 C CA . LYS A 1 42 ? 7.633 -10.997 -2.519 1.00 0.00 42 LYS A CA 28
ATOM 32673 C C . LYS A 1 42 ? 8.654 -11.651 -3.430 1.00 0.00 42 LYS A C 28
ATOM 32674 O O . LYS A 1 42 ? 9.596 -10.990 -3.851 1.00 0.00 42 LYS A O 28
ATOM 32693 N N . ASP A 1 43 ? 8.470 -12.934 -3.734 1.00 0.00 43 ASP A N 28
ATOM 32694 C CA . ASP A 1 43 ? 9.398 -13.664 -4.602 1.00 0.00 43 ASP A CA 28
ATOM 32695 C C . ASP A 1 43 ? 10.829 -13.121 -4.465 1.00 0.00 43 ASP A C 28
ATOM 32696 O O . ASP A 1 43 ? 11.639 -13.669 -3.718 1.00 0.00 43 ASP A O 28
ATOM 32705 N N . GLY A 1 44 ? 11.121 -12.029 -5.175 1.00 0.00 44 GLY A N 28
ATOM 32706 C CA . GLY A 1 44 ? 12.433 -11.415 -5.107 1.00 0.00 44 GLY A CA 28
ATOM 32707 C C . GLY A 1 44 ? 12.359 -9.899 -5.238 1.00 0.00 44 GLY A C 28
ATOM 32708 O O . GLY A 1 44 ? 13.323 -9.260 -5.663 1.00 0.00 44 GLY A O 28
ATOM 32712 N N . LEU A 1 45 ? 11.211 -9.326 -4.871 1.00 0.00 45 LEU A N 28
ATOM 32713 C CA . LEU A 1 45 ? 11.008 -7.878 -4.943 1.00 0.00 45 LEU A CA 28
ATOM 32714 C C . LEU A 1 45 ? 10.414 -7.340 -3.647 1.00 0.00 45 LEU A C 28
ATOM 32715 O O . LEU A 1 45 ? 9.840 -8.083 -2.860 1.00 0.00 45 LEU A O 28
ATOM 32731 N N . TYR A 1 46 ? 10.537 -6.033 -3.447 1.00 0.00 46 TYR A N 28
ATOM 32732 C CA . TYR A 1 46 ? 9.995 -5.382 -2.262 1.00 0.00 46 TYR A CA 28
ATOM 32733 C C . TYR A 1 46 ? 8.895 -4.405 -2.654 1.00 0.00 46 TYR A C 28
ATOM 32734 O O . TYR A 1 46 ? 9.038 -3.650 -3.613 1.00 0.00 46 TYR A O 28
ATOM 32752 N N . LYS A 1 47 ? 7.795 -4.425 -1.908 1.00 0.00 47 LYS A N 28
ATOM 32753 C CA . LYS A 1 47 ? 6.670 -3.538 -2.184 1.00 0.00 47 LYS A CA 28
ATOM 32754 C C . LYS A 1 47 ? 6.555 -2.460 -1.130 1.00 0.00 47 LYS A C 28
ATOM 32755 O O . LYS A 1 47 ? 6.883 -2.675 0.031 1.00 0.00 47 LYS A O 28
ATOM 32774 N N . VAL A 1 48 ? 6.076 -1.303 -1.550 1.00 0.00 48 VAL A N 28
ATOM 32775 C CA . VAL A 1 48 ? 5.902 -0.181 -0.650 1.00 0.00 48 VAL A CA 28
ATOM 32776 C C . VAL A 1 48 ? 4.440 0.247 -0.601 1.00 0.00 48 VAL A C 28
ATOM 32777 O O . VAL A 1 48 ? 3.956 0.959 -1.481 1.00 0.00 48 VAL A O 28
ATOM 32790 N N . GLN A 1 49 ? 3.741 -0.202 0.436 1.00 0.00 49 GLN A N 28
ATOM 32791 C CA . GLN A 1 49 ? 2.332 0.118 0.611 1.00 0.00 49 GLN A CA 28
ATOM 32792 C C . GLN A 1 49 ? 2.153 1.207 1.665 1.00 0.00 49 GLN A C 28
ATOM 32793 O O . GLN A 1 49 ? 2.839 1.217 2.687 1.00 0.00 49 GLN A O 28
ATOM 32807 N N . ILE A 1 50 ? 1.222 2.118 1.410 1.00 0.00 50 ILE A N 28
ATOM 32808 C CA . ILE A 1 50 ? 0.945 3.203 2.334 1.00 0.00 50 ILE A CA 28
ATOM 32809 C C . ILE A 1 50 ? -0.554 3.379 2.549 1.00 0.00 50 ILE A C 28
ATOM 32810 O O . ILE A 1 50 ? -1.317 3.588 1.612 1.00 0.00 50 ILE A O 28
ATOM 32826 N N . GLY A 1 51 ? -0.950 3.292 3.811 1.00 0.00 51 GLY A N 28
ATOM 32827 C CA . GLY A 1 51 ? -2.345 3.439 4.183 1.00 0.00 51 GLY A CA 28
ATOM 32828 C C . GLY A 1 51 ? -3.161 2.190 3.911 1.00 0.00 51 GLY A C 28
ATOM 32829 O O . GLY A 1 51 ? -3.520 1.911 2.768 1.00 0.00 51 GLY A O 28
ATOM 32833 N N . ALA A 1 52 ? -3.463 1.443 4.968 1.00 0.00 52 ALA A N 28
ATOM 32834 C CA . ALA A 1 52 ? -4.251 0.221 4.845 1.00 0.00 52 ALA A CA 28
ATOM 32835 C C . ALA A 1 52 ? -5.459 0.274 5.774 1.00 0.00 52 ALA A C 28
ATOM 32836 O O . ALA A 1 52 ? -5.315 0.483 6.979 1.00 0.00 52 ALA A O 28
ATOM 32843 N N . PHE A 1 53 ? -6.650 0.100 5.211 1.00 0.00 53 PHE A N 28
ATOM 32844 C CA . PHE A 1 53 ? -7.873 0.145 6.003 1.00 0.00 53 PHE A CA 28
ATOM 32845 C C . PHE A 1 53 ? -8.882 -0.900 5.538 1.00 0.00 53 PHE A C 28
ATOM 32846 O O . PHE A 1 53 ? -8.672 -1.586 4.534 1.00 0.00 53 PHE A O 28
ATOM 32863 N N . SER A 1 54 ? -9.982 -1.010 6.278 1.00 0.00 54 SER A N 28
ATOM 32864 C CA . SER A 1 54 ? -11.036 -1.961 5.952 1.00 0.00 54 SER A CA 28
ATOM 32865 C C . SER A 1 54 ? -11.979 -1.391 4.895 1.00 0.00 54 SER A C 28
ATOM 32866 O O . SER A 1 54 ? -12.730 -2.132 4.261 1.00 0.00 54 SER A O 28
ATOM 32874 N N . SER A 1 55 ? -11.938 -0.073 4.708 1.00 0.00 55 SER A N 28
ATOM 32875 C CA . SER A 1 55 ? -12.790 0.589 3.726 1.00 0.00 55 SER A CA 28
ATOM 32876 C C . SER A 1 55 ? -11.961 1.163 2.578 1.00 0.00 55 SER A C 28
ATOM 32877 O O . SER A 1 55 ? -10.987 1.883 2.800 1.00 0.00 55 SER A O 28
ATOM 32885 N N . LYS A 1 56 ? -12.357 0.834 1.351 1.00 0.00 56 LYS A N 28
ATOM 32886 C CA . LYS A 1 56 ? -11.654 1.311 0.165 1.00 0.00 56 LYS A CA 28
ATOM 32887 C C . LYS A 1 56 ? -11.584 2.834 0.140 1.00 0.00 56 LYS A C 28
ATOM 32888 O O . LYS A 1 56 ? -10.599 3.410 -0.321 1.00 0.00 56 LYS A O 28
ATOM 32907 N N . ASP A 1 57 ? -12.632 3.482 0.639 1.00 0.00 57 ASP A N 28
ATOM 32908 C CA . ASP A 1 57 ? -12.684 4.942 0.670 1.00 0.00 57 ASP A CA 28
ATOM 32909 C C . ASP A 1 57 ? -11.424 5.517 1.311 1.00 0.00 57 ASP A C 28
ATOM 32910 O O . ASP A 1 57 ? -10.966 6.598 0.942 1.00 0.00 57 ASP A O 28
ATOM 32919 N N . ASN A 1 58 ? -10.871 4.785 2.272 1.00 0.00 58 ASN A N 28
ATOM 32920 C CA . ASN A 1 58 ? -9.661 5.221 2.963 1.00 0.00 58 ASN A CA 28
ATOM 32921 C C . ASN A 1 58 ? -8.455 5.142 2.036 1.00 0.00 58 ASN A C 28
ATOM 32922 O O . ASN A 1 58 ? -7.690 6.097 1.909 1.00 0.00 58 ASN A O 28
ATOM 32933 N N . ALA A 1 59 ? -8.296 3.995 1.382 1.00 0.00 59 ALA A N 28
ATOM 32934 C CA . ALA A 1 59 ? -7.190 3.786 0.457 1.00 0.00 59 ALA A CA 28
ATOM 32935 C C . ALA A 1 59 ? -7.223 4.810 -0.670 1.00 0.00 59 ALA A C 28
ATOM 32936 O O . ALA A 1 59 ? -6.187 5.332 -1.070 1.00 0.00 59 ALA A O 28
ATOM 32943 N N . ASP A 1 60 ? -8.415 5.089 -1.185 1.00 0.00 60 ASP A N 28
ATOM 32944 C CA . ASP A 1 60 ? -8.568 6.052 -2.270 1.00 0.00 60 ASP A CA 28
ATOM 32945 C C . ASP A 1 60 ? -8.064 7.428 -1.848 1.00 0.00 60 ASP A C 28
ATOM 32946 O O . ASP A 1 60 ? -7.262 8.048 -2.548 1.00 0.00 60 ASP A O 28
ATOM 32955 N N . THR A 1 61 ? -8.540 7.903 -0.700 1.00 0.00 61 THR A N 28
ATOM 32956 C CA . THR A 1 61 ? -8.137 9.207 -0.185 1.00 0.00 61 THR A CA 28
ATOM 32957 C C . THR A 1 61 ? -6.626 9.271 0.016 1.00 0.00 61 THR A C 28
ATOM 32958 O O . THR A 1 61 ? -6.003 10.305 -0.210 1.00 0.00 61 THR A O 28
ATOM 32969 N N . LEU A 1 62 ? -6.044 8.150 0.431 1.00 0.00 62 LEU A N 28
ATOM 32970 C CA . LEU A 1 62 ? -4.606 8.061 0.657 1.00 0.00 62 LEU A CA 28
ATOM 32971 C C . LEU A 1 62 ? -3.871 8.114 -0.654 1.00 0.00 62 LEU A C 28
ATOM 32972 O O . LEU A 1 62 ? -2.923 8.878 -0.835 1.00 0.00 62 LEU A O 28
ATOM 32988 N N . ALA A 1 63 ? -4.305 7.252 -1.556 1.00 0.00 63 ALA A N 28
ATOM 32989 C CA . ALA A 1 63 ? -3.686 7.141 -2.847 1.00 0.00 63 ALA A CA 28
ATOM 32990 C C . ALA A 1 63 ? -3.621 8.499 -3.539 1.00 0.00 63 ALA A C 28
ATOM 32991 O O . ALA A 1 63 ? -2.543 8.984 -3.879 1.00 0.00 63 ALA A O 28
ATOM 32998 N N . ALA A 1 64 ? -4.789 9.110 -3.732 1.00 0.00 64 ALA A N 28
ATOM 32999 C CA . ALA A 1 64 ? -4.872 10.419 -4.369 1.00 0.00 64 ALA A CA 28
ATOM 33000 C C . ALA A 1 64 ? -3.966 11.416 -3.661 1.00 0.00 64 ALA A C 28
ATOM 33001 O O . ALA A 1 64 ? -3.337 12.262 -4.297 1.00 0.00 64 ALA A O 28
ATOM 33008 N N . ARG A 1 65 ? -3.886 11.292 -2.340 1.00 0.00 65 ARG A N 28
ATOM 33009 C CA . ARG A 1 65 ? -3.038 12.166 -1.544 1.00 0.00 65 ARG A CA 28
ATOM 33010 C C . ARG A 1 65 ? -1.580 11.946 -1.924 1.00 0.00 65 ARG A C 28
ATOM 33011 O O . ARG A 1 65 ? -0.798 12.892 -2.016 1.00 0.00 65 ARG A O 28
ATOM 33032 N N . ALA A 1 66 ? -1.231 10.686 -2.166 1.00 0.00 66 ALA A N 28
ATOM 33033 C CA . ALA A 1 66 ? 0.123 10.336 -2.560 1.00 0.00 66 ALA A CA 28
ATOM 33034 C C . ALA A 1 66 ? 0.428 10.943 -3.918 1.00 0.00 66 ALA A C 28
ATOM 33035 O O . ALA A 1 66 ? 1.515 11.470 -4.142 1.00 0.00 66 ALA A O 28
ATOM 33042 N N . LYS A 1 67 ? -0.554 10.890 -4.812 1.00 0.00 67 LYS A N 28
ATOM 33043 C CA . LYS A 1 67 ? -0.395 11.461 -6.140 1.00 0.00 67 LYS A CA 28
ATOM 33044 C C . LYS A 1 67 ? -0.160 12.959 -6.027 1.00 0.00 67 LYS A C 28
ATOM 33045 O O . LYS A 1 67 ? 0.761 13.506 -6.634 1.00 0.00 67 LYS A O 28
ATOM 33064 N N . ASN A 1 68 ? -0.986 13.612 -5.219 1.00 0.00 68 ASN A N 28
ATOM 33065 C CA . ASN A 1 68 ? -0.861 15.043 -4.988 1.00 0.00 68 ASN A CA 28
ATOM 33066 C C . ASN A 1 68 ? 0.413 15.326 -4.199 1.00 0.00 68 ASN A C 28
ATOM 33067 O O . ASN A 1 68 ? 0.984 16.414 -4.277 1.00 0.00 68 ASN A O 28
ATOM 33078 N N . ALA A 1 69 ? 0.849 14.326 -3.436 1.00 0.00 69 ALA A N 28
ATOM 33079 C CA . ALA A 1 69 ? 2.051 14.435 -2.620 1.00 0.00 69 ALA A CA 28
ATOM 33080 C C . ALA A 1 69 ? 3.313 14.299 -3.467 1.00 0.00 69 ALA A C 28
ATOM 33081 O O . ALA A 1 69 ? 4.390 14.738 -3.063 1.00 0.00 69 ALA A O 28
ATOM 33088 N N . GLY A 1 70 ? 3.176 13.679 -4.634 1.00 0.00 70 GLY A N 28
ATOM 33089 C CA . GLY A 1 70 ? 4.315 13.482 -5.508 1.00 0.00 70 GLY A CA 28
ATOM 33090 C C . GLY A 1 70 ? 4.699 12.021 -5.594 1.00 0.00 70 GLY A C 28
ATOM 33091 O O . GLY A 1 70 ? 5.843 11.685 -5.898 1.00 0.00 70 GLY A O 28
ATOM 33095 N N . PHE A 1 71 ? 3.732 11.152 -5.310 1.00 0.00 71 PHE A N 28
ATOM 33096 C CA . PHE A 1 71 ? 3.952 9.717 -5.336 1.00 0.00 71 PHE A CA 28
ATOM 33097 C C . PHE A 1 71 ? 2.850 9.044 -6.145 1.00 0.00 71 PHE A C 28
ATOM 33098 O O . PHE A 1 71 ? 1.717 9.515 -6.168 1.00 0.00 71 PHE A O 28
ATOM 33115 N N . ASP A 1 72 ? 3.173 7.942 -6.804 1.00 0.00 72 ASP A N 28
ATOM 33116 C CA . ASP A 1 72 ? 2.183 7.229 -7.602 1.00 0.00 72 ASP A CA 28
ATOM 33117 C C . ASP A 1 72 ? 1.501 6.144 -6.776 1.00 0.00 72 ASP A C 28
ATOM 33118 O O . ASP A 1 72 ? 1.777 4.959 -6.951 1.00 0.00 72 ASP A O 28
ATOM 33127 N N . ALA A 1 73 ? 0.606 6.551 -5.875 1.00 0.00 73 ALA A N 28
ATOM 33128 C CA . ALA A 1 73 ? -0.108 5.598 -5.032 1.00 0.00 73 ALA A CA 28
ATOM 33129 C C . ALA A 1 73 ? -1.359 5.058 -5.714 1.00 0.00 73 ALA A C 28
ATOM 33130 O O . ALA A 1 73 ? -2.070 5.786 -6.405 1.00 0.00 73 ALA A O 28
ATOM 33137 N N . ILE A 1 74 ? -1.623 3.776 -5.496 1.00 0.00 74 ILE A N 28
ATOM 33138 C CA . ILE A 1 74 ? -2.791 3.118 -6.063 1.00 0.00 74 ILE A CA 28
ATOM 33139 C C . ILE A 1 74 ? -3.469 2.254 -5.006 1.00 0.00 74 ILE A C 28
ATOM 33140 O O . ILE A 1 74 ? -2.820 1.784 -4.076 1.00 0.00 74 ILE A O 28
ATOM 33156 N N . VAL A 1 75 ? -4.769 2.041 -5.150 1.00 0.00 75 VAL A N 28
ATOM 33157 C CA . VAL A 1 75 ? -5.507 1.225 -4.192 1.00 0.00 75 VAL A CA 28
ATOM 33158 C C . VAL A 1 75 ? -5.783 -0.162 -4.758 1.00 0.00 75 VAL A C 28
ATOM 33159 O O . VAL A 1 75 ? -6.170 -0.306 -5.917 1.00 0.00 75 VAL A O 28
ATOM 33172 N N . ILE A 1 76 ? -5.577 -1.178 -3.929 1.00 0.00 76 ILE A N 28
ATOM 33173 C CA . ILE A 1 76 ? -5.800 -2.554 -4.345 1.00 0.00 76 ILE A CA 28
ATOM 33174 C C . ILE A 1 76 ? -6.479 -3.360 -3.241 1.00 0.00 76 ILE A C 28
ATOM 33175 O O . ILE A 1 76 ? -6.158 -3.216 -2.056 1.00 0.00 76 ILE A O 28
ATOM 33191 N N . LEU A 1 77 ? -7.420 -4.210 -3.644 1.00 0.00 77 LEU A N 28
ATOM 33192 C CA . LEU A 1 77 ? -8.152 -5.050 -2.713 1.00 0.00 77 LEU A CA 28
ATOM 33193 C C . LEU A 1 77 ? -7.489 -6.423 -2.610 1.00 0.00 77 LEU A C 28
ATOM 33194 O O . LEU A 1 77 ? -7.593 -7.241 -3.525 1.00 0.00 77 LEU A O 28
ATOM 33210 N N . GLU A 1 78 ? -6.803 -6.667 -1.498 1.00 0.00 78 GLU A N 28
ATOM 33211 C CA . GLU A 1 78 ? -6.120 -7.938 -1.287 1.00 0.00 78 GLU A CA 28
ATOM 33212 C C . GLU A 1 78 ? -6.948 -8.869 -0.406 1.00 0.00 78 GLU A C 28
ATOM 33213 O O . GLU A 1 78 ? -7.336 -8.505 0.704 1.00 0.00 78 GLU A O 28
ATOM 33225 N N . SER A 1 79 ? -7.213 -10.070 -0.910 1.00 0.00 79 SER A N 28
ATOM 33226 C CA . SER A 1 79 ? -7.993 -11.056 -0.171 1.00 0.00 79 SER A CA 28
ATOM 33227 C C . SER A 1 79 ? -7.338 -11.377 1.169 1.00 0.00 79 SER A C 28
ATOM 33228 O O . SER A 1 79 ? -8.077 -11.664 2.135 1.00 0.00 79 SER A O 28
ATOM 33237 N N . LEU A 1 1 ? -20.905 -25.106 1.474 1.00 0.00 1 LEU A N 29
ATOM 33238 C CA . LEU A 1 1 ? -19.647 -25.386 2.216 1.00 0.00 1 LEU A CA 29
ATOM 33239 C C . LEU A 1 1 ? -18.482 -25.617 1.258 1.00 0.00 1 LEU A C 29
ATOM 33240 O O . LEU A 1 1 ? -17.550 -26.359 1.568 1.00 0.00 1 LEU A O 29
ATOM 33258 N N . LYS A 1 2 ? -18.541 -24.975 0.096 1.00 0.00 2 LYS A N 29
ATOM 33259 C CA . LYS A 1 2 ? -17.489 -25.111 -0.906 1.00 0.00 2 LYS A CA 29
ATOM 33260 C C . LYS A 1 2 ? -16.409 -24.052 -0.705 1.00 0.00 2 LYS A C 29
ATOM 33261 O O . LYS A 1 2 ? -15.239 -24.376 -0.494 1.00 0.00 2 LYS A O 29
ATOM 33280 N N . LYS A 1 3 ? -16.808 -22.786 -0.773 1.00 0.00 3 LYS A N 29
ATOM 33281 C CA . LYS A 1 3 ? -15.875 -21.679 -0.598 1.00 0.00 3 LYS A CA 29
ATOM 33282 C C . LYS A 1 3 ? -16.296 -20.790 0.566 1.00 0.00 3 LYS A C 29
ATOM 33283 O O . LYS A 1 3 ? -17.425 -20.876 1.050 1.00 0.00 3 LYS A O 29
ATOM 33302 N N . THR A 1 4 ? -15.380 -19.937 1.014 1.00 0.00 4 THR A N 29
ATOM 33303 C CA . THR A 1 4 ? -15.658 -19.030 2.122 1.00 0.00 4 THR A CA 29
ATOM 33304 C C . THR A 1 4 ? -15.681 -17.580 1.645 1.00 0.00 4 THR A C 29
ATOM 33305 O O . THR A 1 4 ? -15.397 -17.297 0.483 1.00 0.00 4 THR A O 29
ATOM 33316 N N . SER A 1 5 ? -16.022 -16.670 2.552 1.00 0.00 5 SER A N 29
ATOM 33317 C CA . SER A 1 5 ? -16.081 -15.252 2.223 1.00 0.00 5 SER A CA 29
ATOM 33318 C C . SER A 1 5 ? -15.732 -14.396 3.436 1.00 0.00 5 SER A C 29
ATOM 33319 O O . SER A 1 5 ? -16.523 -14.275 4.372 1.00 0.00 5 SER A O 29
ATOM 33327 N N . SER A 1 6 ? -14.542 -13.802 3.414 1.00 0.00 6 SER A N 29
ATOM 33328 C CA . SER A 1 6 ? -14.089 -12.956 4.512 1.00 0.00 6 SER A CA 29
ATOM 33329 C C . SER A 1 6 ? -13.615 -11.598 4.001 1.00 0.00 6 SER A C 29
ATOM 33330 O O . SER A 1 6 ? -12.824 -10.919 4.656 1.00 0.00 6 SER A O 29
ATOM 33338 N N . SER A 1 7 ? -14.104 -11.204 2.826 1.00 0.00 7 SER A N 29
ATOM 33339 C CA . SER A 1 7 ? -13.729 -9.925 2.230 1.00 0.00 7 SER A CA 29
ATOM 33340 C C . SER A 1 7 ? -12.214 -9.795 2.117 1.00 0.00 7 SER A C 29
ATOM 33341 O O . SER A 1 7 ? -11.472 -10.704 2.487 1.00 0.00 7 SER A O 29
ATOM 33349 N N . GLY A 1 8 ? -11.760 -8.654 1.603 1.00 0.00 8 GLY A N 29
ATOM 33350 C CA . GLY A 1 8 ? -10.335 -8.424 1.450 1.00 0.00 8 GLY A CA 29
ATOM 33351 C C . GLY A 1 8 ? -9.849 -7.245 2.271 1.00 0.00 8 GLY A C 29
ATOM 33352 O O . GLY A 1 8 ? -10.326 -7.017 3.383 1.00 0.00 8 GLY A O 29
ATOM 33356 N N . LEU A 1 9 ? -8.899 -6.492 1.723 1.00 0.00 9 LEU A N 29
ATOM 33357 C CA . LEU A 1 9 ? -8.355 -5.333 2.408 1.00 0.00 9 LEU A CA 29
ATOM 33358 C C . LEU A 1 9 ? -8.042 -4.234 1.409 1.00 0.00 9 LEU A C 29
ATOM 33359 O O . LEU A 1 9 ? -7.532 -4.502 0.325 1.00 0.00 9 LEU A O 29
ATOM 33375 N N . TYR A 1 10 ? -8.336 -3.000 1.783 1.00 0.00 10 TYR A N 29
ATOM 33376 C CA . TYR A 1 10 ? -8.068 -1.873 0.913 1.00 0.00 10 TYR A CA 29
ATOM 33377 C C . TYR A 1 10 ? -6.800 -1.170 1.356 1.00 0.00 10 TYR A C 29
ATOM 33378 O O . TYR A 1 10 ? -6.783 -0.475 2.373 1.00 0.00 10 TYR A O 29
ATOM 33396 N N . LYS A 1 11 ? -5.741 -1.351 0.585 1.00 0.00 11 LYS A N 29
ATOM 33397 C CA . LYS A 1 11 ? -4.459 -0.727 0.894 1.00 0.00 11 LYS A CA 29
ATOM 33398 C C . LYS A 1 11 ? -3.945 0.060 -0.305 1.00 0.00 11 LYS A C 29
ATOM 33399 O O . LYS A 1 11 ? -4.312 -0.227 -1.444 1.00 0.00 11 LYS A O 29
ATOM 33418 N N . VAL A 1 12 ? -3.095 1.050 -0.052 1.00 0.00 12 VAL A N 29
ATOM 33419 C CA . VAL A 1 12 ? -2.544 1.860 -1.134 1.00 0.00 12 VAL A CA 29
ATOM 33420 C C . VAL A 1 12 ? -1.073 1.519 -1.354 1.00 0.00 12 VAL A C 29
ATOM 33421 O O . VAL A 1 12 ? -0.334 1.328 -0.398 1.00 0.00 12 VAL A O 29
ATOM 33434 N N . GLN A 1 13 ? -0.655 1.425 -2.611 1.00 0.00 13 GLN A N 29
ATOM 33435 C CA . GLN A 1 13 ? 0.732 1.090 -2.932 1.00 0.00 13 GLN A CA 29
ATOM 33436 C C . GLN A 1 13 ? 1.312 2.068 -3.947 1.00 0.00 13 GLN A C 29
ATOM 33437 O O . GLN A 1 13 ? 0.662 2.411 -4.932 1.00 0.00 13 GLN A O 29
ATOM 33451 N N . ILE A 1 14 ? 2.534 2.525 -3.691 1.00 0.00 14 ILE A N 29
ATOM 33452 C CA . ILE A 1 14 ? 3.182 3.480 -4.583 1.00 0.00 14 ILE A CA 29
ATOM 33453 C C . ILE A 1 14 ? 4.311 2.859 -5.405 1.00 0.00 14 ILE A C 29
ATOM 33454 O O . ILE A 1 14 ? 4.867 3.522 -6.282 1.00 0.00 14 ILE A O 29
ATOM 33470 N N . GLY A 1 15 ? 4.648 1.591 -5.154 1.00 0.00 15 GLY A N 29
ATOM 33471 C CA . GLY A 1 15 ? 5.705 0.970 -5.938 1.00 0.00 15 GLY A CA 29
ATOM 33472 C C . GLY A 1 15 ? 6.291 -0.288 -5.327 1.00 0.00 15 GLY A C 29
ATOM 33473 O O . GLY A 1 15 ? 6.024 -0.623 -4.174 1.00 0.00 15 GLY A O 29
ATOM 33477 N N . ALA A 1 16 ? 7.125 -0.963 -6.120 1.00 0.00 16 ALA A N 29
ATOM 33478 C CA . ALA A 1 16 ? 7.813 -2.178 -5.702 1.00 0.00 16 ALA A CA 29
ATOM 33479 C C . ALA A 1 16 ? 9.144 -2.286 -6.446 1.00 0.00 16 ALA A C 29
ATOM 33480 O O . ALA A 1 16 ? 9.221 -1.946 -7.626 1.00 0.00 16 ALA A O 29
ATOM 33487 N N . PHE A 1 17 ? 10.193 -2.738 -5.766 1.00 0.00 17 PHE A N 29
ATOM 33488 C CA . PHE A 1 17 ? 11.502 -2.857 -6.399 1.00 0.00 17 PHE A CA 29
ATOM 33489 C C . PHE A 1 17 ? 12.311 -3.993 -5.790 1.00 0.00 17 PHE A C 29
ATOM 33490 O O . PHE A 1 17 ? 12.171 -4.306 -4.609 1.00 0.00 17 PHE A O 29
ATOM 33507 N N . LYS A 1 18 ? 13.167 -4.599 -6.604 1.00 0.00 18 LYS A N 29
ATOM 33508 C CA . LYS A 1 18 ? 14.009 -5.701 -6.154 1.00 0.00 18 LYS A CA 29
ATOM 33509 C C . LYS A 1 18 ? 14.927 -5.274 -5.009 1.00 0.00 18 LYS A C 29
ATOM 33510 O O . LYS A 1 18 ? 15.502 -6.116 -4.322 1.00 0.00 18 LYS A O 29
ATOM 33529 N N . VAL A 1 19 ? 15.069 -3.965 -4.810 1.00 0.00 19 VAL A N 29
ATOM 33530 C CA . VAL A 1 19 ? 15.926 -3.448 -3.749 1.00 0.00 19 VAL A CA 29
ATOM 33531 C C . VAL A 1 19 ? 15.113 -2.923 -2.571 1.00 0.00 19 VAL A C 29
ATOM 33532 O O . VAL A 1 19 ? 14.199 -2.115 -2.740 1.00 0.00 19 VAL A O 29
ATOM 33545 N N . LYS A 1 20 ? 15.460 -3.388 -1.376 1.00 0.00 20 LYS A N 29
ATOM 33546 C CA . LYS A 1 20 ? 14.784 -2.979 -0.157 1.00 0.00 20 LYS A CA 29
ATOM 33547 C C . LYS A 1 20 ? 15.145 -1.545 0.195 1.00 0.00 20 LYS A C 29
ATOM 33548 O O . LYS A 1 20 ? 14.292 -0.776 0.635 1.00 0.00 20 LYS A O 29
ATOM 33567 N N . ALA A 1 21 ? 16.408 -1.178 -0.012 1.00 0.00 21 ALA A N 29
ATOM 33568 C CA . ALA A 1 21 ? 16.857 0.179 0.274 1.00 0.00 21 ALA A CA 29
ATOM 33569 C C . ALA A 1 21 ? 16.013 1.176 -0.502 1.00 0.00 21 ALA A C 29
ATOM 33570 O O . ALA A 1 21 ? 15.741 2.283 -0.033 1.00 0.00 21 ALA A O 29
ATOM 33577 N N . ASN A 1 22 ? 15.572 0.757 -1.685 1.00 0.00 22 ASN A N 29
ATOM 33578 C CA . ASN A 1 22 ? 14.729 1.590 -2.521 1.00 0.00 22 ASN A CA 29
ATOM 33579 C C . ASN A 1 22 ? 13.308 1.563 -1.984 1.00 0.00 22 ASN A C 29
ATOM 33580 O O . ASN A 1 22 ? 12.588 2.559 -2.047 1.00 0.00 22 ASN A O 29
ATOM 33591 N N . ALA A 1 23 ? 12.916 0.413 -1.435 1.00 0.00 23 ALA A N 29
ATOM 33592 C CA . ALA A 1 23 ? 11.584 0.265 -0.867 1.00 0.00 23 ALA A CA 29
ATOM 33593 C C . ALA A 1 23 ? 11.461 1.048 0.440 1.00 0.00 23 ALA A C 29
ATOM 33594 O O . ALA A 1 23 ? 10.362 1.405 0.861 1.00 0.00 23 ALA A O 29
ATOM 33601 N N . ASP A 1 24 ? 12.603 1.316 1.072 1.00 0.00 24 ASP A N 29
ATOM 33602 C CA . ASP A 1 24 ? 12.633 2.059 2.326 1.00 0.00 24 ASP A CA 29
ATOM 33603 C C . ASP A 1 24 ? 12.552 3.558 2.064 1.00 0.00 24 ASP A C 29
ATOM 33604 O O . ASP A 1 24 ? 11.879 4.289 2.788 1.00 0.00 24 ASP A O 29
ATOM 33613 N N . SER A 1 25 ? 13.228 4.007 1.011 1.00 0.00 25 SER A N 29
ATOM 33614 C CA . SER A 1 25 ? 13.212 5.417 0.644 1.00 0.00 25 SER A CA 29
ATOM 33615 C C . SER A 1 25 ? 11.800 5.830 0.253 1.00 0.00 25 SER A C 29
ATOM 33616 O O . SER A 1 25 ? 11.347 6.932 0.562 1.00 0.00 25 SER A O 29
ATOM 33624 N N . LEU A 1 26 ? 11.107 4.917 -0.422 1.00 0.00 26 LEU A N 29
ATOM 33625 C CA . LEU A 1 26 ? 9.739 5.148 -0.858 1.00 0.00 26 LEU A CA 29
ATOM 33626 C C . LEU A 1 26 ? 8.806 5.226 0.350 1.00 0.00 26 LEU A C 29
ATOM 33627 O O . LEU A 1 26 ? 7.977 6.127 0.454 1.00 0.00 26 LEU A O 29
ATOM 33643 N N . ALA A 1 27 ? 8.957 4.282 1.272 1.00 0.00 27 ALA A N 29
ATOM 33644 C CA . ALA A 1 27 ? 8.135 4.266 2.475 1.00 0.00 27 ALA A CA 29
ATOM 33645 C C . ALA A 1 27 ? 8.321 5.556 3.271 1.00 0.00 27 ALA A C 29
ATOM 33646 O O . ALA A 1 27 ? 7.432 5.982 4.010 1.00 0.00 27 ALA A O 29
ATOM 33653 N N . SER A 1 28 ? 9.487 6.174 3.106 1.00 0.00 28 SER A N 29
ATOM 33654 C CA . SER A 1 28 ? 9.808 7.416 3.798 1.00 0.00 28 SER A CA 29
ATOM 33655 C C . SER A 1 28 ? 9.065 8.598 3.178 1.00 0.00 28 SER A C 29
ATOM 33656 O O . SER A 1 28 ? 8.570 9.473 3.890 1.00 0.00 28 SER A O 29
ATOM 33664 N N . ASN A 1 29 ? 8.986 8.619 1.849 1.00 0.00 29 ASN A N 29
ATOM 33665 C CA . ASN A 1 29 ? 8.302 9.698 1.149 1.00 0.00 29 ASN A CA 29
ATOM 33666 C C . ASN A 1 29 ? 6.842 9.774 1.571 1.00 0.00 29 ASN A C 29
ATOM 33667 O O . ASN A 1 29 ? 6.335 10.845 1.904 1.00 0.00 29 ASN A O 29
ATOM 33678 N N . ALA A 1 30 ? 6.177 8.630 1.563 1.00 0.00 30 ALA A N 29
ATOM 33679 C CA . ALA A 1 30 ? 4.778 8.565 1.956 1.00 0.00 30 ALA A CA 29
ATOM 33680 C C . ALA A 1 30 ? 4.618 8.978 3.412 1.00 0.00 30 ALA A C 29
ATOM 33681 O O . ALA A 1 30 ? 3.656 9.657 3.775 1.00 0.00 30 ALA A O 29
ATOM 33688 N N . GLU A 1 31 ? 5.575 8.570 4.242 1.00 0.00 31 GLU A N 29
ATOM 33689 C CA . GLU A 1 31 ? 5.547 8.904 5.661 1.00 0.00 31 GLU A CA 29
ATOM 33690 C C . GLU A 1 31 ? 5.446 10.414 5.852 1.00 0.00 31 GLU A C 29
ATOM 33691 O O . GLU A 1 31 ? 4.773 10.896 6.765 1.00 0.00 31 GLU A O 29
ATOM 33703 N N . ALA A 1 32 ? 6.116 11.152 4.974 1.00 0.00 32 ALA A N 29
ATOM 33704 C CA . ALA A 1 32 ? 6.106 12.609 5.020 1.00 0.00 32 ALA A CA 29
ATOM 33705 C C . ALA A 1 32 ? 4.677 13.129 5.028 1.00 0.00 32 ALA A C 29
ATOM 33706 O O . ALA A 1 32 ? 4.303 13.936 5.879 1.00 0.00 32 ALA A O 29
ATOM 33713 N N . LYS A 1 33 ? 3.871 12.642 4.089 1.00 0.00 33 LYS A N 29
ATOM 33714 C CA . LYS A 1 33 ? 2.476 13.045 4.016 1.00 0.00 33 LYS A CA 29
ATOM 33715 C C . LYS A 1 33 ? 1.767 12.616 5.293 1.00 0.00 33 LYS A C 29
ATOM 33716 O O . LYS A 1 33 ? 0.802 13.243 5.729 1.00 0.00 33 LYS A O 29
ATOM 33735 N N . GLY A 1 34 ? 2.276 11.543 5.892 1.00 0.00 34 GLY A N 29
ATOM 33736 C CA . GLY A 1 34 ? 1.717 11.036 7.122 1.00 0.00 34 GLY A CA 29
ATOM 33737 C C . GLY A 1 34 ? 0.975 9.731 6.928 1.00 0.00 34 GLY A C 29
ATOM 33738 O O . GLY A 1 34 ? -0.004 9.454 7.622 1.00 0.00 34 GLY A O 29
ATOM 33742 N N . PHE A 1 35 ? 1.449 8.925 5.986 1.00 0.00 35 PHE A N 29
ATOM 33743 C CA . PHE A 1 35 ? 0.832 7.641 5.707 1.00 0.00 35 PHE A CA 29
ATOM 33744 C C . PHE A 1 35 ? 1.623 6.512 6.352 1.00 0.00 35 PHE A C 29
ATOM 33745 O O . PHE A 1 35 ? 2.815 6.650 6.624 1.00 0.00 35 PHE A O 29
ATOM 33762 N N . ASP A 1 36 ? 0.952 5.394 6.586 1.00 0.00 36 ASP A N 29
ATOM 33763 C CA . ASP A 1 36 ? 1.593 4.237 7.186 1.00 0.00 36 ASP A CA 29
ATOM 33764 C C . ASP A 1 36 ? 2.288 3.411 6.112 1.00 0.00 36 ASP A C 29
ATOM 33765 O O . ASP A 1 36 ? 1.663 2.574 5.462 1.00 0.00 36 ASP A O 29
ATOM 33774 N N . SER A 1 37 ? 3.578 3.663 5.910 1.00 0.00 37 SER A N 29
ATOM 33775 C CA . SER A 1 37 ? 4.332 2.950 4.891 1.00 0.00 37 SER A CA 29
ATOM 33776 C C . SER A 1 37 ? 4.755 1.578 5.388 1.00 0.00 37 SER A C 29
ATOM 33777 O O . SER A 1 37 ? 4.837 1.335 6.592 1.00 0.00 37 SER A O 29
ATOM 33785 N N . ILE A 1 38 ? 4.991 0.675 4.449 1.00 0.00 38 ILE A N 29
ATOM 33786 C CA . ILE A 1 38 ? 5.373 -0.690 4.774 1.00 0.00 38 ILE A CA 29
ATOM 33787 C C . ILE A 1 38 ? 6.087 -1.347 3.596 1.00 0.00 38 ILE A C 29
ATOM 33788 O O . ILE A 1 38 ? 5.728 -1.125 2.440 1.00 0.00 38 ILE A O 29
ATOM 33804 N N . VAL A 1 39 ? 7.099 -2.154 3.894 1.00 0.00 39 VAL A N 29
ATOM 33805 C CA . VAL A 1 39 ? 7.860 -2.834 2.852 1.00 0.00 39 VAL A CA 29
ATOM 33806 C C . VAL A 1 39 ? 7.786 -4.349 3.009 1.00 0.00 39 VAL A C 29
ATOM 33807 O O . VAL A 1 39 ? 8.239 -4.899 4.013 1.00 0.00 39 VAL A O 29
ATOM 33820 N N . LEU A 1 40 ? 7.222 -5.026 2.008 1.00 0.00 40 LEU A N 29
ATOM 33821 C CA . LEU A 1 40 ? 7.103 -6.479 2.046 1.00 0.00 40 LEU A CA 29
ATOM 33822 C C . LEU A 1 40 ? 7.874 -7.110 0.892 1.00 0.00 40 LEU A C 29
ATOM 33823 O O . LEU A 1 40 ? 7.784 -6.661 -0.251 1.00 0.00 40 LEU A O 29
ATOM 33839 N N . LEU A 1 41 ? 8.640 -8.147 1.203 1.00 0.00 41 LEU A N 29
ATOM 33840 C CA . LEU A 1 41 ? 9.437 -8.833 0.200 1.00 0.00 41 LEU A CA 29
ATOM 33841 C C . LEU A 1 41 ? 8.706 -10.039 -0.391 1.00 0.00 41 LEU A C 29
ATOM 33842 O O . LEU A 1 41 ? 8.461 -11.031 0.298 1.00 0.00 41 LEU A O 29
ATOM 33858 N N . LYS A 1 42 ? 8.413 -9.963 -1.683 1.00 0.00 42 LYS A N 29
ATOM 33859 C CA . LYS A 1 42 ? 7.767 -11.055 -2.398 1.00 0.00 42 LYS A CA 29
ATOM 33860 C C . LYS A 1 42 ? 8.825 -11.778 -3.216 1.00 0.00 42 LYS A C 29
ATOM 33861 O O . LYS A 1 42 ? 9.889 -11.212 -3.453 1.00 0.00 42 LYS A O 29
ATOM 33880 N N . ASP A 1 43 ? 8.546 -13.015 -3.637 1.00 0.00 43 ASP A N 29
ATOM 33881 C CA . ASP A 1 43 ? 9.504 -13.803 -4.424 1.00 0.00 43 ASP A CA 29
ATOM 33882 C C . ASP A 1 43 ? 10.916 -13.218 -4.323 1.00 0.00 43 ASP A C 29
ATOM 33883 O O . ASP A 1 43 ? 11.727 -13.665 -3.513 1.00 0.00 43 ASP A O 29
ATOM 33892 N N . GLY A 1 44 ? 11.189 -12.197 -5.135 1.00 0.00 44 GLY A N 29
ATOM 33893 C CA . GLY A 1 44 ? 12.481 -11.542 -5.108 1.00 0.00 44 GLY A CA 29
ATOM 33894 C C . GLY A 1 44 ? 12.360 -10.034 -5.283 1.00 0.00 44 GLY A C 29
ATOM 33895 O O . GLY A 1 44 ? 13.287 -9.383 -5.761 1.00 0.00 44 GLY A O 29
ATOM 33899 N N . LEU A 1 45 ? 11.206 -9.480 -4.897 1.00 0.00 45 LEU A N 29
ATOM 33900 C CA . LEU A 1 45 ? 10.962 -8.040 -5.016 1.00 0.00 45 LEU A CA 29
ATOM 33901 C C . LEU A 1 45 ? 10.429 -7.456 -3.713 1.00 0.00 45 LEU A C 29
ATOM 33902 O O . LEU A 1 45 ? 9.843 -8.161 -2.897 1.00 0.00 45 LEU A O 29
ATOM 33918 N N . TYR A 1 46 ? 10.617 -6.154 -3.535 1.00 0.00 46 TYR A N 29
ATOM 33919 C CA . TYR A 1 46 ? 10.139 -5.463 -2.345 1.00 0.00 46 TYR A CA 29
ATOM 33920 C C . TYR A 1 46 ? 9.030 -4.484 -2.711 1.00 0.00 46 TYR A C 29
ATOM 33921 O O . TYR A 1 46 ? 9.160 -3.716 -3.663 1.00 0.00 46 TYR A O 29
ATOM 33939 N N . LYS A 1 47 ? 7.941 -4.516 -1.954 1.00 0.00 47 LYS A N 29
ATOM 33940 C CA . LYS A 1 47 ? 6.813 -3.632 -2.206 1.00 0.00 47 LYS A CA 29
ATOM 33941 C C . LYS A 1 47 ? 6.730 -2.527 -1.171 1.00 0.00 47 LYS A C 29
ATOM 33942 O O . LYS A 1 47 ? 7.113 -2.710 -0.019 1.00 0.00 47 LYS A O 29
ATOM 33961 N N . VAL A 1 48 ? 6.217 -1.386 -1.599 1.00 0.00 48 VAL A N 29
ATOM 33962 C CA . VAL A 1 48 ? 6.060 -0.238 -0.726 1.00 0.00 48 VAL A CA 29
ATOM 33963 C C . VAL A 1 48 ? 4.597 0.190 -0.673 1.00 0.00 48 VAL A C 29
ATOM 33964 O O . VAL A 1 48 ? 4.092 0.838 -1.590 1.00 0.00 48 VAL A O 29
ATOM 33977 N N . GLN A 1 49 ? 3.920 -0.197 0.402 1.00 0.00 49 GLN A N 29
ATOM 33978 C CA . GLN A 1 49 ? 2.507 0.118 0.576 1.00 0.00 49 GLN A CA 29
ATOM 33979 C C . GLN A 1 49 ? 2.300 1.200 1.632 1.00 0.00 49 GLN A C 29
ATOM 33980 O O . GLN A 1 49 ? 2.980 1.225 2.657 1.00 0.00 49 GLN A O 29
ATOM 33994 N N . ILE A 1 50 ? 1.343 2.086 1.376 1.00 0.00 50 ILE A N 29
ATOM 33995 C CA . ILE A 1 50 ? 1.021 3.164 2.295 1.00 0.00 50 ILE A CA 29
ATOM 33996 C C . ILE A 1 50 ? -0.487 3.305 2.482 1.00 0.00 50 ILE A C 29
ATOM 33997 O O . ILE A 1 50 ? -1.237 3.493 1.527 1.00 0.00 50 ILE A O 29
ATOM 34013 N N . GLY A 1 51 ? -0.902 3.217 3.736 1.00 0.00 51 GLY A N 29
ATOM 34014 C CA . GLY A 1 51 ? -2.306 3.337 4.085 1.00 0.00 51 GLY A CA 29
ATOM 34015 C C . GLY A 1 51 ? -3.088 2.062 3.841 1.00 0.00 51 GLY A C 29
ATOM 34016 O O . GLY A 1 51 ? -3.397 1.724 2.699 1.00 0.00 51 GLY A O 29
ATOM 34020 N N . ALA A 1 52 ? -3.418 1.358 4.919 1.00 0.00 52 ALA A N 29
ATOM 34021 C CA . ALA A 1 52 ? -4.179 0.117 4.826 1.00 0.00 52 ALA A CA 29
ATOM 34022 C C . ALA A 1 52 ? -5.381 0.159 5.761 1.00 0.00 52 ALA A C 29
ATOM 34023 O O . ALA A 1 52 ? -5.225 0.229 6.981 1.00 0.00 52 ALA A O 29
ATOM 34030 N N . PHE A 1 53 ? -6.580 0.130 5.189 1.00 0.00 53 PHE A N 29
ATOM 34031 C CA . PHE A 1 53 ? -7.802 0.180 5.984 1.00 0.00 53 PHE A CA 29
ATOM 34032 C C . PHE A 1 53 ? -8.808 -0.872 5.531 1.00 0.00 53 PHE A C 29
ATOM 34033 O O . PHE A 1 53 ? -8.626 -1.524 4.499 1.00 0.00 53 PHE A O 29
ATOM 34050 N N . SER A 1 54 ? -9.872 -1.025 6.313 1.00 0.00 54 SER A N 29
ATOM 34051 C CA . SER A 1 54 ? -10.921 -1.989 6.006 1.00 0.00 54 SER A CA 29
ATOM 34052 C C . SER A 1 54 ? -11.874 -1.436 4.947 1.00 0.00 54 SER A C 29
ATOM 34053 O O . SER A 1 54 ? -12.611 -2.190 4.311 1.00 0.00 54 SER A O 29
ATOM 34061 N N . SER A 1 55 ? -11.856 -0.117 4.762 1.00 0.00 55 SER A N 29
ATOM 34062 C CA . SER A 1 55 ? -12.720 0.529 3.779 1.00 0.00 55 SER A CA 29
ATOM 34063 C C . SER A 1 55 ? -11.900 1.149 2.650 1.00 0.00 55 SER A C 29
ATOM 34064 O O . SER A 1 55 ? -10.905 1.832 2.892 1.00 0.00 55 SER A O 29
ATOM 34072 N N . LYS A 1 56 ? -12.322 0.898 1.414 1.00 0.00 56 LYS A N 29
ATOM 34073 C CA . LYS A 1 56 ? -11.628 1.423 0.245 1.00 0.00 56 LYS A CA 29
ATOM 34074 C C . LYS A 1 56 ? -11.566 2.947 0.271 1.00 0.00 56 LYS A C 29
ATOM 34075 O O . LYS A 1 56 ? -10.560 3.539 -0.117 1.00 0.00 56 LYS A O 29
ATOM 34094 N N . ASP A 1 57 ? -12.646 3.578 0.728 1.00 0.00 57 ASP A N 29
ATOM 34095 C CA . ASP A 1 57 ? -12.709 5.036 0.800 1.00 0.00 57 ASP A CA 29
ATOM 34096 C C . ASP A 1 57 ? -11.431 5.605 1.408 1.00 0.00 57 ASP A C 29
ATOM 34097 O O . ASP A 1 57 ? -10.994 6.701 1.055 1.00 0.00 57 ASP A O 29
ATOM 34106 N N . ASN A 1 58 ? -10.838 4.844 2.319 1.00 0.00 58 ASN A N 29
ATOM 34107 C CA . ASN A 1 58 ? -9.605 5.262 2.975 1.00 0.00 58 ASN A CA 29
ATOM 34108 C C . ASN A 1 58 ? -8.432 5.172 2.008 1.00 0.00 58 ASN A C 29
ATOM 34109 O O . ASN A 1 58 ? -7.654 6.116 1.866 1.00 0.00 58 ASN A O 29
ATOM 34120 N N . ALA A 1 59 ? -8.314 4.029 1.341 1.00 0.00 59 ALA A N 29
ATOM 34121 C CA . ALA A 1 59 ? -7.244 3.806 0.378 1.00 0.00 59 ALA A CA 29
ATOM 34122 C C . ALA A 1 59 ? -7.270 4.851 -0.727 1.00 0.00 59 ALA A C 29
ATOM 34123 O O . ALA A 1 59 ? -6.235 5.388 -1.106 1.00 0.00 59 ALA A O 29
ATOM 34130 N N . ASP A 1 60 ? -8.462 5.135 -1.248 1.00 0.00 60 ASP A N 29
ATOM 34131 C CA . ASP A 1 60 ? -8.612 6.119 -2.314 1.00 0.00 60 ASP A CA 29
ATOM 34132 C C . ASP A 1 60 ? -8.103 7.487 -1.870 1.00 0.00 60 ASP A C 29
ATOM 34133 O O . ASP A 1 60 ? -7.303 8.116 -2.563 1.00 0.00 60 ASP A O 29
ATOM 34142 N N . THR A 1 61 ? -8.570 7.940 -0.711 1.00 0.00 61 THR A N 29
ATOM 34143 C CA . THR A 1 61 ? -8.162 9.234 -0.175 1.00 0.00 61 THR A CA 29
ATOM 34144 C C . THR A 1 61 ? -6.650 9.287 0.020 1.00 0.00 61 THR A C 29
ATOM 34145 O O . THR A 1 61 ? -6.022 10.322 -0.203 1.00 0.00 61 THR A O 29
ATOM 34156 N N . LEU A 1 62 ? -6.072 8.159 0.419 1.00 0.00 62 LEU A N 29
ATOM 34157 C CA . LEU A 1 62 ? -4.633 8.061 0.634 1.00 0.00 62 LEU A CA 29
ATOM 34158 C C . LEU A 1 62 ? -3.903 8.142 -0.678 1.00 0.00 62 LEU A C 29
ATOM 34159 O O . LEU A 1 62 ? -2.954 8.907 -0.846 1.00 0.00 62 LEU A O 29
ATOM 34175 N N . ALA A 1 63 ? -4.343 7.299 -1.596 1.00 0.00 63 ALA A N 29
ATOM 34176 C CA . ALA A 1 63 ? -3.729 7.215 -2.892 1.00 0.00 63 ALA A CA 29
ATOM 34177 C C . ALA A 1 63 ? -3.674 8.583 -3.561 1.00 0.00 63 ALA A C 29
ATOM 34178 O O . ALA A 1 63 ? -2.598 9.086 -3.884 1.00 0.00 63 ALA A O 29
ATOM 34185 N N . ALA A 1 64 ? -4.845 9.187 -3.755 1.00 0.00 64 ALA A N 29
ATOM 34186 C CA . ALA A 1 64 ? -4.932 10.505 -4.373 1.00 0.00 64 ALA A CA 29
ATOM 34187 C C . ALA A 1 64 ? -4.017 11.487 -3.657 1.00 0.00 64 ALA A C 29
ATOM 34188 O O . ALA A 1 64 ? -3.401 12.350 -4.283 1.00 0.00 64 ALA A O 29
ATOM 34195 N N . ARG A 1 65 ? -3.917 11.333 -2.340 1.00 0.00 65 ARG A N 29
ATOM 34196 C CA . ARG A 1 65 ? -3.060 12.186 -1.536 1.00 0.00 65 ARG A CA 29
ATOM 34197 C C . ARG A 1 65 ? -1.604 11.956 -1.916 1.00 0.00 65 ARG A C 29
ATOM 34198 O O . ARG A 1 65 ? -0.811 12.896 -1.990 1.00 0.00 65 ARG A O 29
ATOM 34219 N N . ALA A 1 66 ? -1.265 10.695 -2.171 1.00 0.00 66 ALA A N 29
ATOM 34220 C CA . ALA A 1 66 ? 0.086 10.335 -2.567 1.00 0.00 66 ALA A CA 29
ATOM 34221 C C . ALA A 1 66 ? 0.398 10.939 -3.923 1.00 0.00 66 ALA A C 29
ATOM 34222 O O . ALA A 1 66 ? 1.486 11.470 -4.142 1.00 0.00 66 ALA A O 29
ATOM 34229 N N . LYS A 1 67 ? -0.574 10.880 -4.828 1.00 0.00 67 LYS A N 29
ATOM 34230 C CA . LYS A 1 67 ? -0.406 11.447 -6.154 1.00 0.00 67 LYS A CA 29
ATOM 34231 C C . LYS A 1 67 ? -0.177 12.948 -6.044 1.00 0.00 67 LYS A C 29
ATOM 34232 O O . LYS A 1 67 ? 0.744 13.497 -6.646 1.00 0.00 67 LYS A O 29
ATOM 34251 N N . ASN A 1 68 ? -1.009 13.597 -5.239 1.00 0.00 68 ASN A N 29
ATOM 34252 C CA . ASN A 1 68 ? -0.892 15.030 -5.010 1.00 0.00 68 ASN A CA 29
ATOM 34253 C C . ASN A 1 68 ? 0.370 15.322 -4.204 1.00 0.00 68 ASN A C 29
ATOM 34254 O O . ASN A 1 68 ? 0.935 16.412 -4.281 1.00 0.00 68 ASN A O 29
ATOM 34265 N N . ALA A 1 69 ? 0.802 14.326 -3.433 1.00 0.00 69 ALA A N 29
ATOM 34266 C CA . ALA A 1 69 ? 1.992 14.443 -2.605 1.00 0.00 69 ALA A CA 29
ATOM 34267 C C . ALA A 1 69 ? 3.264 14.316 -3.437 1.00 0.00 69 ALA A C 29
ATOM 34268 O O . ALA A 1 69 ? 4.332 14.774 -3.029 1.00 0.00 69 ALA A O 29
ATOM 34275 N N . GLY A 1 70 ? 3.146 13.682 -4.599 1.00 0.00 70 GLY A N 29
ATOM 34276 C CA . GLY A 1 70 ? 4.294 13.491 -5.463 1.00 0.00 70 GLY A CA 29
ATOM 34277 C C . GLY A 1 70 ? 4.687 12.032 -5.548 1.00 0.00 70 GLY A C 29
ATOM 34278 O O . GLY A 1 70 ? 5.839 11.705 -5.836 1.00 0.00 70 GLY A O 29
ATOM 34282 N N . PHE A 1 71 ? 3.723 11.157 -5.284 1.00 0.00 71 PHE A N 29
ATOM 34283 C CA . PHE A 1 71 ? 3.951 9.722 -5.311 1.00 0.00 71 PHE A CA 29
ATOM 34284 C C . PHE A 1 71 ? 2.853 9.043 -6.121 1.00 0.00 71 PHE A C 29
ATOM 34285 O O . PHE A 1 71 ? 1.718 9.513 -6.147 1.00 0.00 71 PHE A O 29
ATOM 34302 N N . ASP A 1 72 ? 3.181 7.941 -6.778 1.00 0.00 72 ASP A N 29
ATOM 34303 C CA . ASP A 1 72 ? 2.195 7.223 -7.579 1.00 0.00 72 ASP A CA 29
ATOM 34304 C C . ASP A 1 72 ? 1.518 6.131 -6.759 1.00 0.00 72 ASP A C 29
ATOM 34305 O O . ASP A 1 72 ? 1.811 4.949 -6.930 1.00 0.00 72 ASP A O 29
ATOM 34314 N N . ALA A 1 73 ? 0.605 6.527 -5.870 1.00 0.00 73 ALA A N 29
ATOM 34315 C CA . ALA A 1 73 ? -0.106 5.565 -5.034 1.00 0.00 73 ALA A CA 29
ATOM 34316 C C . ALA A 1 73 ? -1.346 5.015 -5.728 1.00 0.00 73 ALA A C 29
ATOM 34317 O O . ALA A 1 73 ? -2.070 5.740 -6.410 1.00 0.00 73 ALA A O 29
ATOM 34324 N N . ILE A 1 74 ? -1.590 3.723 -5.530 1.00 0.00 74 ILE A N 29
ATOM 34325 C CA . ILE A 1 74 ? -2.747 3.054 -6.110 1.00 0.00 74 ILE A CA 29
ATOM 34326 C C . ILE A 1 74 ? -3.438 2.199 -5.054 1.00 0.00 74 ILE A C 29
ATOM 34327 O O . ILE A 1 74 ? -2.792 1.712 -4.131 1.00 0.00 74 ILE A O 29
ATOM 34343 N N . VAL A 1 75 ? -4.742 2.012 -5.190 1.00 0.00 75 VAL A N 29
ATOM 34344 C CA . VAL A 1 75 ? -5.490 1.210 -4.229 1.00 0.00 75 VAL A CA 29
ATOM 34345 C C . VAL A 1 75 ? -5.762 -0.186 -4.776 1.00 0.00 75 VAL A C 29
ATOM 34346 O O . VAL A 1 75 ? -6.106 -0.351 -5.945 1.00 0.00 75 VAL A O 29
ATOM 34359 N N . ILE A 1 76 ? -5.604 -1.187 -3.917 1.00 0.00 76 ILE A N 29
ATOM 34360 C CA . ILE A 1 76 ? -5.830 -2.570 -4.310 1.00 0.00 76 ILE A CA 29
ATOM 34361 C C . ILE A 1 76 ? -6.565 -3.340 -3.218 1.00 0.00 76 ILE A C 29
ATOM 34362 O O . ILE A 1 76 ? -6.254 -3.210 -2.029 1.00 0.00 76 ILE A O 29
ATOM 34378 N N . LEU A 1 77 ? -7.543 -4.140 -3.633 1.00 0.00 77 LEU A N 29
ATOM 34379 C CA . LEU A 1 77 ? -8.330 -4.940 -2.705 1.00 0.00 77 LEU A CA 29
ATOM 34380 C C . LEU A 1 77 ? -7.876 -6.398 -2.741 1.00 0.00 77 LEU A C 29
ATOM 34381 O O . LEU A 1 77 ? -8.151 -7.120 -3.698 1.00 0.00 77 LEU A O 29
ATOM 34397 N N . GLU A 1 78 ? -7.180 -6.824 -1.693 1.00 0.00 78 GLU A N 29
ATOM 34398 C CA . GLU A 1 78 ? -6.685 -8.193 -1.610 1.00 0.00 78 GLU A CA 29
ATOM 34399 C C . GLU A 1 78 ? -7.526 -9.019 -0.642 1.00 0.00 78 GLU A C 29
ATOM 34400 O O . GLU A 1 78 ? -7.785 -8.599 0.485 1.00 0.00 78 GLU A O 29
ATOM 34412 N N . SER A 1 79 ? -7.944 -10.200 -1.089 1.00 0.00 79 SER A N 29
ATOM 34413 C CA . SER A 1 79 ? -8.755 -11.087 -0.262 1.00 0.00 79 SER A CA 29
ATOM 34414 C C . SER A 1 79 ? -7.911 -11.730 0.834 1.00 0.00 79 SER A C 29
ATOM 34415 O O . SER A 1 79 ? -8.455 -11.977 1.930 1.00 0.00 79 SER A O 29
ATOM 34424 N N . LEU A 1 1 ? -28.510 -12.359 -3.552 1.00 0.00 1 LEU A N 30
ATOM 34425 C CA . LEU A 1 1 ? -27.820 -11.163 -4.100 1.00 0.00 1 LEU A CA 30
ATOM 34426 C C . LEU A 1 1 ? -27.885 -9.992 -3.124 1.00 0.00 1 LEU A C 30
ATOM 34427 O O . LEU A 1 1 ? -28.093 -8.848 -3.525 1.00 0.00 1 LEU A O 30
ATOM 34445 N N . LYS A 1 2 ? -27.707 -10.286 -1.841 1.00 0.00 2 LYS A N 30
ATOM 34446 C CA . LYS A 1 2 ? -27.746 -9.257 -0.807 1.00 0.00 2 LYS A CA 30
ATOM 34447 C C . LYS A 1 2 ? -26.601 -9.435 0.183 1.00 0.00 2 LYS A C 30
ATOM 34448 O O . LYS A 1 2 ? -25.908 -8.476 0.524 1.00 0.00 2 LYS A O 30
ATOM 34467 N N . LYS A 1 3 ? -26.404 -10.667 0.641 1.00 0.00 3 LYS A N 30
ATOM 34468 C CA . LYS A 1 3 ? -25.342 -10.969 1.593 1.00 0.00 3 LYS A CA 30
ATOM 34469 C C . LYS A 1 3 ? -24.145 -11.601 0.891 1.00 0.00 3 LYS A C 30
ATOM 34470 O O . LYS A 1 3 ? -24.032 -12.824 0.813 1.00 0.00 3 LYS A O 30
ATOM 34489 N N . THR A 1 4 ? -23.251 -10.759 0.382 1.00 0.00 4 THR A N 30
ATOM 34490 C CA . THR A 1 4 ? -22.060 -11.233 -0.312 1.00 0.00 4 THR A CA 30
ATOM 34491 C C . THR A 1 4 ? -20.819 -10.482 0.161 1.00 0.00 4 THR A C 30
ATOM 34492 O O . THR A 1 4 ? -20.667 -9.289 -0.103 1.00 0.00 4 THR A O 30
ATOM 34503 N N . SER A 1 5 ? -19.938 -11.186 0.862 1.00 0.00 5 SER A N 30
ATOM 34504 C CA . SER A 1 5 ? -18.712 -10.584 1.374 1.00 0.00 5 SER A CA 30
ATOM 34505 C C . SER A 1 5 ? -17.482 -11.305 0.829 1.00 0.00 5 SER A C 30
ATOM 34506 O O . SER A 1 5 ? -17.492 -12.523 0.652 1.00 0.00 5 SER A O 30
ATOM 34514 N N . SER A 1 6 ? -16.426 -10.544 0.565 1.00 0.00 6 SER A N 30
ATOM 34515 C CA . SER A 1 6 ? -15.188 -11.109 0.041 1.00 0.00 6 SER A CA 30
ATOM 34516 C C . SER A 1 6 ? -14.124 -11.199 1.132 1.00 0.00 6 SER A C 30
ATOM 34517 O O . SER A 1 6 ? -13.229 -12.041 1.072 1.00 0.00 6 SER A O 30
ATOM 34525 N N . SER A 1 7 ? -14.229 -10.322 2.129 1.00 0.00 7 SER A N 30
ATOM 34526 C CA . SER A 1 7 ? -13.277 -10.302 3.236 1.00 0.00 7 SER A CA 30
ATOM 34527 C C . SER A 1 7 ? -11.890 -9.888 2.754 1.00 0.00 7 SER A C 30
ATOM 34528 O O . SER A 1 7 ? -10.889 -10.523 3.089 1.00 0.00 7 SER A O 30
ATOM 34536 N N . GLY A 1 8 ? -11.837 -8.819 1.966 1.00 0.00 8 GLY A N 30
ATOM 34537 C CA . GLY A 1 8 ? -10.568 -8.339 1.454 1.00 0.00 8 GLY A CA 30
ATOM 34538 C C . GLY A 1 8 ? -10.024 -7.175 2.262 1.00 0.00 8 GLY A C 30
ATOM 34539 O O . GLY A 1 8 ? -10.473 -6.928 3.381 1.00 0.00 8 GLY A O 30
ATOM 34543 N N . LEU A 1 9 ? -9.059 -6.455 1.696 1.00 0.00 9 LEU A N 30
ATOM 34544 C CA . LEU A 1 9 ? -8.464 -5.315 2.373 1.00 0.00 9 LEU A CA 30
ATOM 34545 C C . LEU A 1 9 ? -8.128 -4.225 1.374 1.00 0.00 9 LEU A C 30
ATOM 34546 O O . LEU A 1 9 ? -7.642 -4.501 0.278 1.00 0.00 9 LEU A O 30
ATOM 34562 N N . TYR A 1 10 ? -8.377 -2.984 1.759 1.00 0.00 10 TYR A N 30
ATOM 34563 C CA . TYR A 1 10 ? -8.086 -1.859 0.895 1.00 0.00 10 TYR A CA 30
ATOM 34564 C C . TYR A 1 10 ? -6.798 -1.190 1.337 1.00 0.00 10 TYR A C 30
ATOM 34565 O O . TYR A 1 10 ? -6.760 -0.498 2.354 1.00 0.00 10 TYR A O 30
ATOM 34583 N N . LYS A 1 11 ? -5.746 -1.402 0.563 1.00 0.00 11 LYS A N 30
ATOM 34584 C CA . LYS A 1 11 ? -4.444 -0.815 0.870 1.00 0.00 11 LYS A CA 30
ATOM 34585 C C . LYS A 1 11 ? -3.927 -0.015 -0.318 1.00 0.00 11 LYS A C 30
ATOM 34586 O O . LYS A 1 11 ? -4.266 -0.310 -1.464 1.00 0.00 11 LYS A O 30
ATOM 34605 N N . VAL A 1 12 ? -3.104 0.999 -0.051 1.00 0.00 12 VAL A N 30
ATOM 34606 C CA . VAL A 1 12 ? -2.555 1.816 -1.127 1.00 0.00 12 VAL A CA 30
ATOM 34607 C C . VAL A 1 12 ? -1.087 1.464 -1.360 1.00 0.00 12 VAL A C 30
ATOM 34608 O O . VAL A 1 12 ? -0.350 1.223 -0.414 1.00 0.00 12 VAL A O 30
ATOM 34621 N N . GLN A 1 13 ? -0.675 1.413 -2.622 1.00 0.00 13 GLN A N 30
ATOM 34622 C CA . GLN A 1 13 ? 0.703 1.068 -2.961 1.00 0.00 13 GLN A CA 30
ATOM 34623 C C . GLN A 1 13 ? 1.283 2.043 -3.978 1.00 0.00 13 GLN A C 30
ATOM 34624 O O . GLN A 1 13 ? 0.629 2.392 -4.960 1.00 0.00 13 GLN A O 30
ATOM 34638 N N . ILE A 1 14 ? 2.511 2.494 -3.730 1.00 0.00 14 ILE A N 30
ATOM 34639 C CA . ILE A 1 14 ? 3.159 3.443 -4.625 1.00 0.00 14 ILE A CA 30
ATOM 34640 C C . ILE A 1 14 ? 4.287 2.812 -5.442 1.00 0.00 14 ILE A C 30
ATOM 34641 O O . ILE A 1 14 ? 4.838 3.463 -6.330 1.00 0.00 14 ILE A O 30
ATOM 34657 N N . GLY A 1 15 ? 4.626 1.547 -5.175 1.00 0.00 15 GLY A N 30
ATOM 34658 C CA . GLY A 1 15 ? 5.680 0.915 -5.955 1.00 0.00 15 GLY A CA 30
ATOM 34659 C C . GLY A 1 15 ? 6.311 -0.302 -5.301 1.00 0.00 15 GLY A C 30
ATOM 34660 O O . GLY A 1 15 ? 6.062 -0.600 -4.134 1.00 0.00 15 GLY A O 30
ATOM 34664 N N . ALA A 1 16 ? 7.165 -0.975 -6.070 1.00 0.00 16 ALA A N 30
ATOM 34665 C CA . ALA A 1 16 ? 7.905 -2.147 -5.611 1.00 0.00 16 ALA A CA 30
ATOM 34666 C C . ALA A 1 16 ? 9.221 -2.239 -6.380 1.00 0.00 16 ALA A C 30
ATOM 34667 O O . ALA A 1 16 ? 9.287 -1.829 -7.538 1.00 0.00 16 ALA A O 30
ATOM 34674 N N . PHE A 1 17 ? 10.274 -2.755 -5.751 1.00 0.00 17 PHE A N 30
ATOM 34675 C CA . PHE A 1 17 ? 11.568 -2.858 -6.424 1.00 0.00 17 PHE A CA 30
ATOM 34676 C C . PHE A 1 17 ? 12.395 -4.012 -5.870 1.00 0.00 17 PHE A C 30
ATOM 34677 O O . PHE A 1 17 ? 12.244 -4.399 -4.712 1.00 0.00 17 PHE A O 30
ATOM 34694 N N . LYS A 1 18 ? 13.278 -4.546 -6.705 1.00 0.00 18 LYS A N 30
ATOM 34695 C CA . LYS A 1 18 ? 14.143 -5.650 -6.303 1.00 0.00 18 LYS A CA 30
ATOM 34696 C C . LYS A 1 18 ? 15.022 -5.262 -5.117 1.00 0.00 18 LYS A C 30
ATOM 34697 O O . LYS A 1 18 ? 15.586 -6.126 -4.444 1.00 0.00 18 LYS A O 30
ATOM 34716 N N . VAL A 1 19 ? 15.148 -3.961 -4.867 1.00 0.00 19 VAL A N 30
ATOM 34717 C CA . VAL A 1 19 ? 15.972 -3.473 -3.769 1.00 0.00 19 VAL A CA 30
ATOM 34718 C C . VAL A 1 19 ? 15.127 -2.970 -2.603 1.00 0.00 19 VAL A C 30
ATOM 34719 O O . VAL A 1 19 ? 14.204 -2.177 -2.784 1.00 0.00 19 VAL A O 30
ATOM 34732 N N . LYS A 1 20 ? 15.464 -3.434 -1.405 1.00 0.00 20 LYS A N 30
ATOM 34733 C CA . LYS A 1 20 ? 14.761 -3.040 -0.195 1.00 0.00 20 LYS A CA 30
ATOM 34734 C C . LYS A 1 20 ? 15.116 -1.610 0.177 1.00 0.00 20 LYS A C 30
ATOM 34735 O O . LYS A 1 20 ? 14.258 -0.848 0.615 1.00 0.00 20 LYS A O 30
ATOM 34754 N N . ALA A 1 21 ? 16.382 -1.240 -0.016 1.00 0.00 21 ALA A N 30
ATOM 34755 C CA . ALA A 1 21 ? 16.826 0.115 0.284 1.00 0.00 21 ALA A CA 30
ATOM 34756 C C . ALA A 1 21 ? 15.985 1.112 -0.498 1.00 0.00 21 ALA A C 30
ATOM 34757 O O . ALA A 1 21 ? 15.688 2.207 -0.021 1.00 0.00 21 ALA A O 30
ATOM 34764 N N . ASN A 1 22 ? 15.575 0.698 -1.692 1.00 0.00 22 ASN A N 30
ATOM 34765 C CA . ASN A 1 22 ? 14.733 1.526 -2.536 1.00 0.00 22 ASN A CA 30
ATOM 34766 C C . ASN A 1 22 ? 13.313 1.510 -1.991 1.00 0.00 22 ASN A C 30
ATOM 34767 O O . ASN A 1 22 ? 12.594 2.506 -2.064 1.00 0.00 22 ASN A O 30
ATOM 34778 N N . ALA A 1 23 ? 12.924 0.368 -1.423 1.00 0.00 23 ALA A N 30
ATOM 34779 C CA . ALA A 1 23 ? 11.595 0.229 -0.844 1.00 0.00 23 ALA A CA 30
ATOM 34780 C C . ALA A 1 23 ? 11.489 1.022 0.460 1.00 0.00 23 ALA A C 30
ATOM 34781 O O . ALA A 1 23 ? 10.391 1.359 0.908 1.00 0.00 23 ALA A O 30
ATOM 34788 N N . ASP A 1 24 ? 12.639 1.318 1.062 1.00 0.00 24 ASP A N 30
ATOM 34789 C CA . ASP A 1 24 ? 12.680 2.075 2.308 1.00 0.00 24 ASP A CA 30
ATOM 34790 C C . ASP A 1 24 ? 12.581 3.570 2.027 1.00 0.00 24 ASP A C 30
ATOM 34791 O O . ASP A 1 24 ? 11.930 4.309 2.767 1.00 0.00 24 ASP A O 30
ATOM 34800 N N . SER A 1 25 ? 13.215 4.005 0.943 1.00 0.00 25 SER A N 30
ATOM 34801 C CA . SER A 1 25 ? 13.180 5.409 0.555 1.00 0.00 25 SER A CA 30
ATOM 34802 C C . SER A 1 25 ? 11.761 5.799 0.158 1.00 0.00 25 SER A C 30
ATOM 34803 O O . SER A 1 25 ? 11.301 6.904 0.447 1.00 0.00 25 SER A O 30
ATOM 34811 N N . LEU A 1 26 ? 11.075 4.871 -0.496 1.00 0.00 26 LEU A N 30
ATOM 34812 C CA . LEU A 1 26 ? 9.703 5.085 -0.932 1.00 0.00 26 LEU A CA 30
ATOM 34813 C C . LEU A 1 26 ? 8.771 5.165 0.275 1.00 0.00 26 LEU A C 30
ATOM 34814 O O . LEU A 1 26 ? 7.947 6.070 0.383 1.00 0.00 26 LEU A O 30
ATOM 34830 N N . ALA A 1 27 ? 8.921 4.223 1.198 1.00 0.00 27 ALA A N 30
ATOM 34831 C CA . ALA A 1 27 ? 8.101 4.212 2.404 1.00 0.00 27 ALA A CA 30
ATOM 34832 C C . ALA A 1 27 ? 8.305 5.502 3.197 1.00 0.00 27 ALA A C 30
ATOM 34833 O O . ALA A 1 27 ? 7.424 5.937 3.941 1.00 0.00 27 ALA A O 30
ATOM 34840 N N . SER A 1 28 ? 9.475 6.111 3.022 1.00 0.00 28 SER A N 30
ATOM 34841 C CA . SER A 1 28 ? 9.809 7.351 3.710 1.00 0.00 28 SER A CA 30
ATOM 34842 C C . SER A 1 28 ? 9.068 8.537 3.096 1.00 0.00 28 SER A C 30
ATOM 34843 O O . SER A 1 28 ? 8.586 9.417 3.810 1.00 0.00 28 SER A O 30
ATOM 34851 N N . ASN A 1 29 ? 8.977 8.556 1.767 1.00 0.00 29 ASN A N 30
ATOM 34852 C CA . ASN A 1 29 ? 8.291 9.640 1.071 1.00 0.00 29 ASN A CA 30
ATOM 34853 C C . ASN A 1 29 ? 6.838 9.723 1.510 1.00 0.00 29 ASN A C 30
ATOM 34854 O O . ASN A 1 29 ? 6.340 10.798 1.846 1.00 0.00 29 ASN A O 30
ATOM 34865 N N . ALA A 1 30 ? 6.166 8.581 1.517 1.00 0.00 30 ALA A N 30
ATOM 34866 C CA . ALA A 1 30 ? 4.772 8.526 1.929 1.00 0.00 30 ALA A CA 30
ATOM 34867 C C . ALA A 1 30 ? 4.636 8.949 3.385 1.00 0.00 30 ALA A C 30
ATOM 34868 O O . ALA A 1 30 ? 3.683 9.633 3.759 1.00 0.00 30 ALA A O 30
ATOM 34875 N N . GLU A 1 31 ? 5.603 8.540 4.204 1.00 0.00 31 GLU A N 30
ATOM 34876 C CA . GLU A 1 31 ? 5.598 8.883 5.623 1.00 0.00 31 GLU A CA 30
ATOM 34877 C C . GLU A 1 31 ? 5.498 10.394 5.804 1.00 0.00 31 GLU A C 30
ATOM 34878 O O . GLU A 1 31 ? 4.839 10.880 6.723 1.00 0.00 31 GLU A O 30
ATOM 34890 N N . ALA A 1 32 ? 6.152 11.127 4.910 1.00 0.00 32 ALA A N 30
ATOM 34891 C CA . ALA A 1 32 ? 6.141 12.585 4.946 1.00 0.00 32 ALA A CA 30
ATOM 34892 C C . ALA A 1 32 ? 4.713 13.105 4.995 1.00 0.00 32 ALA A C 30
ATOM 34893 O O . ALA A 1 32 ? 4.362 13.905 5.864 1.00 0.00 32 ALA A O 30
ATOM 34900 N N . LYS A 1 33 ? 3.882 12.626 4.073 1.00 0.00 33 LYS A N 30
ATOM 34901 C CA . LYS A 1 33 ? 2.485 13.032 4.041 1.00 0.00 33 LYS A CA 30
ATOM 34902 C C . LYS A 1 33 ? 1.808 12.593 5.332 1.00 0.00 33 LYS A C 30
ATOM 34903 O O . LYS A 1 33 ? 0.855 13.220 5.798 1.00 0.00 33 LYS A O 30
ATOM 34922 N N . GLY A 1 34 ? 2.330 11.515 5.909 1.00 0.00 34 GLY A N 30
ATOM 34923 C CA . GLY A 1 34 ? 1.800 11.000 7.150 1.00 0.00 34 GLY A CA 30
ATOM 34924 C C . GLY A 1 34 ? 1.049 9.700 6.962 1.00 0.00 34 GLY A C 30
ATOM 34925 O O . GLY A 1 34 ? 0.080 9.424 7.670 1.00 0.00 34 GLY A O 30
ATOM 34929 N N . PHE A 1 35 ? 1.503 8.894 6.009 1.00 0.00 35 PHE A N 30
ATOM 34930 C CA . PHE A 1 35 ? 0.876 7.615 5.736 1.00 0.00 35 PHE A CA 30
ATOM 34931 C C . PHE A 1 35 ? 1.668 6.483 6.373 1.00 0.00 35 PHE A C 30
ATOM 34932 O O . PHE A 1 35 ? 2.865 6.616 6.633 1.00 0.00 35 PHE A O 30
ATOM 34949 N N . ASP A 1 36 ? 0.996 5.368 6.612 1.00 0.00 36 ASP A N 30
ATOM 34950 C CA . ASP A 1 36 ? 1.639 4.208 7.210 1.00 0.00 36 ASP A CA 30
ATOM 34951 C C . ASP A 1 36 ? 2.315 3.375 6.130 1.00 0.00 36 ASP A C 30
ATOM 34952 O O . ASP A 1 36 ? 1.672 2.552 5.479 1.00 0.00 36 ASP A O 30
ATOM 34961 N N . SER A 1 37 ? 3.609 3.604 5.924 1.00 0.00 37 SER A N 30
ATOM 34962 C CA . SER A 1 37 ? 4.347 2.883 4.899 1.00 0.00 37 SER A CA 30
ATOM 34963 C C . SER A 1 37 ? 4.744 1.500 5.389 1.00 0.00 37 SER A C 30
ATOM 34964 O O . SER A 1 37 ? 4.843 1.254 6.591 1.00 0.00 37 SER A O 30
ATOM 34972 N N . ILE A 1 38 ? 4.941 0.593 4.444 1.00 0.00 38 ILE A N 30
ATOM 34973 C CA . ILE A 1 38 ? 5.293 -0.782 4.761 1.00 0.00 38 ILE A CA 30
ATOM 34974 C C . ILE A 1 38 ? 6.029 -1.435 3.594 1.00 0.00 38 ILE A C 30
ATOM 34975 O O . ILE A 1 38 ? 5.672 -1.235 2.434 1.00 0.00 38 ILE A O 30
ATOM 34991 N N . VAL A 1 39 ? 7.060 -2.214 3.908 1.00 0.00 39 VAL A N 30
ATOM 34992 C CA . VAL A 1 39 ? 7.839 -2.891 2.880 1.00 0.00 39 VAL A CA 30
ATOM 34993 C C . VAL A 1 39 ? 7.741 -4.407 3.012 1.00 0.00 39 VAL A C 30
ATOM 34994 O O . VAL A 1 39 ? 8.184 -4.980 4.007 1.00 0.00 39 VAL A O 30
ATOM 35007 N N . LEU A 1 40 ? 7.163 -5.057 2.003 1.00 0.00 40 LEU A N 30
ATOM 35008 C CA . LEU A 1 40 ? 7.017 -6.510 2.017 1.00 0.00 40 LEU A CA 30
ATOM 35009 C C . LEU A 1 40 ? 7.800 -7.135 0.867 1.00 0.00 40 LEU A C 30
ATOM 35010 O O . LEU A 1 40 ? 7.656 -6.732 -0.289 1.00 0.00 40 LEU A O 30
ATOM 35026 N N . LEU A 1 41 ? 8.633 -8.113 1.194 1.00 0.00 41 LEU A N 30
ATOM 35027 C CA . LEU A 1 41 ? 9.448 -8.788 0.197 1.00 0.00 41 LEU A CA 30
ATOM 35028 C C . LEU A 1 41 ? 8.740 -10.013 -0.384 1.00 0.00 41 LEU A C 30
ATOM 35029 O O . LEU A 1 41 ? 8.490 -10.991 0.319 1.00 0.00 41 LEU A O 30
ATOM 35045 N N . LYS A 1 42 ? 8.469 -9.962 -1.682 1.00 0.00 42 LYS A N 30
ATOM 35046 C CA . LYS A 1 42 ? 7.849 -11.076 -2.384 1.00 0.00 42 LYS A CA 30
ATOM 35047 C C . LYS A 1 42 ? 8.888 -11.697 -3.304 1.00 0.00 42 LYS A C 30
ATOM 35048 O O . LYS A 1 42 ? 9.738 -10.981 -3.823 1.00 0.00 42 LYS A O 30
ATOM 35067 N N . ASP A 1 43 ? 8.832 -13.013 -3.491 1.00 0.00 43 ASP A N 30
ATOM 35068 C CA . ASP A 1 43 ? 9.801 -13.713 -4.341 1.00 0.00 43 ASP A CA 30
ATOM 35069 C C . ASP A 1 43 ? 11.196 -13.090 -4.194 1.00 0.00 43 ASP A C 30
ATOM 35070 O O . ASP A 1 43 ? 12.008 -13.551 -3.391 1.00 0.00 43 ASP A O 30
ATOM 35079 N N . GLY A 1 44 ? 11.457 -12.028 -4.959 1.00 0.00 44 GLY A N 30
ATOM 35080 C CA . GLY A 1 44 ? 12.731 -11.343 -4.888 1.00 0.00 44 GLY A CA 30
ATOM 35081 C C . GLY A 1 44 ? 12.582 -9.825 -4.975 1.00 0.00 44 GLY A C 30
ATOM 35082 O O . GLY A 1 44 ? 13.577 -9.110 -5.091 1.00 0.00 44 GLY A O 30
ATOM 35086 N N . LEU A 1 45 ? 11.339 -9.333 -4.916 1.00 0.00 45 LEU A N 30
ATOM 35087 C CA . LEU A 1 45 ? 11.076 -7.893 -4.986 1.00 0.00 45 LEU A CA 30
ATOM 35088 C C . LEU A 1 45 ? 10.500 -7.369 -3.677 1.00 0.00 45 LEU A C 30
ATOM 35089 O O . LEU A 1 45 ? 9.936 -8.120 -2.887 1.00 0.00 45 LEU A O 30
ATOM 35105 N N . TYR A 1 46 ? 10.621 -6.062 -3.474 1.00 0.00 46 TYR A N 30
ATOM 35106 C CA . TYR A 1 46 ? 10.095 -5.416 -2.280 1.00 0.00 46 TYR A CA 30
ATOM 35107 C C . TYR A 1 46 ? 8.987 -4.442 -2.664 1.00 0.00 46 TYR A C 30
ATOM 35108 O O . TYR A 1 46 ? 9.118 -3.690 -3.627 1.00 0.00 46 TYR A O 30
ATOM 35126 N N . LYS A 1 47 ? 7.894 -4.464 -1.911 1.00 0.00 47 LYS A N 30
ATOM 35127 C CA . LYS A 1 47 ? 6.764 -3.585 -2.180 1.00 0.00 47 LYS A CA 30
ATOM 35128 C C . LYS A 1 47 ? 6.656 -2.496 -1.137 1.00 0.00 47 LYS A C 30
ATOM 35129 O O . LYS A 1 47 ? 7.010 -2.691 0.021 1.00 0.00 47 LYS A O 30
ATOM 35148 N N . VAL A 1 48 ? 6.155 -1.349 -1.563 1.00 0.00 48 VAL A N 30
ATOM 35149 C CA . VAL A 1 48 ? 5.984 -0.216 -0.678 1.00 0.00 48 VAL A CA 30
ATOM 35150 C C . VAL A 1 48 ? 4.522 0.219 -0.640 1.00 0.00 48 VAL A C 30
ATOM 35151 O O . VAL A 1 48 ? 4.043 0.916 -1.534 1.00 0.00 48 VAL A O 30
ATOM 35164 N N . GLN A 1 49 ? 3.822 -0.210 0.404 1.00 0.00 49 GLN A N 30
ATOM 35165 C CA . GLN A 1 49 ? 2.411 0.113 0.571 1.00 0.00 49 GLN A CA 30
ATOM 35166 C C . GLN A 1 49 ? 2.222 1.196 1.628 1.00 0.00 49 GLN A C 30
ATOM 35167 O O . GLN A 1 49 ? 2.909 1.211 2.648 1.00 0.00 49 GLN A O 30
ATOM 35181 N N . ILE A 1 50 ? 1.273 2.090 1.380 1.00 0.00 50 ILE A N 30
ATOM 35182 C CA . ILE A 1 50 ? 0.977 3.168 2.306 1.00 0.00 50 ILE A CA 30
ATOM 35183 C C . ILE A 1 50 ? -0.528 3.335 2.499 1.00 0.00 50 ILE A C 30
ATOM 35184 O O . ILE A 1 50 ? -1.280 3.542 1.550 1.00 0.00 50 ILE A O 30
ATOM 35200 N N . GLY A 1 51 ? -0.941 3.242 3.757 1.00 0.00 51 GLY A N 30
ATOM 35201 C CA . GLY A 1 51 ? -2.340 3.383 4.112 1.00 0.00 51 GLY A CA 30
ATOM 35202 C C . GLY A 1 51 ? -3.146 2.126 3.845 1.00 0.00 51 GLY A C 30
ATOM 35203 O O . GLY A 1 51 ? -3.517 1.851 2.704 1.00 0.00 51 GLY A O 30
ATOM 35207 N N . ALA A 1 52 ? -3.421 1.368 4.900 1.00 0.00 52 ALA A N 30
ATOM 35208 C CA . ALA A 1 52 ? -4.197 0.139 4.783 1.00 0.00 52 ALA A CA 30
ATOM 35209 C C . ALA A 1 52 ? -5.394 0.175 5.725 1.00 0.00 52 ALA A C 30
ATOM 35210 O O . ALA A 1 52 ? -5.232 0.237 6.945 1.00 0.00 52 ALA A O 30
ATOM 35217 N N . PHE A 1 53 ? -6.595 0.154 5.158 1.00 0.00 53 PHE A N 30
ATOM 35218 C CA . PHE A 1 53 ? -7.813 0.202 5.961 1.00 0.00 53 PHE A CA 30
ATOM 35219 C C . PHE A 1 53 ? -8.824 -0.847 5.512 1.00 0.00 53 PHE A C 30
ATOM 35220 O O . PHE A 1 53 ? -8.653 -1.494 4.475 1.00 0.00 53 PHE A O 30
ATOM 35237 N N . SER A 1 54 ? -9.883 -1.000 6.300 1.00 0.00 54 SER A N 30
ATOM 35238 C CA . SER A 1 54 ? -10.937 -1.958 5.994 1.00 0.00 54 SER A CA 30
ATOM 35239 C C . SER A 1 54 ? -11.901 -1.395 4.954 1.00 0.00 54 SER A C 30
ATOM 35240 O O . SER A 1 54 ? -12.650 -2.139 4.325 1.00 0.00 54 SER A O 30
ATOM 35248 N N . SER A 1 55 ? -11.876 -0.075 4.777 1.00 0.00 55 SER A N 30
ATOM 35249 C CA . SER A 1 55 ? -12.750 0.585 3.809 1.00 0.00 55 SER A CA 30
ATOM 35250 C C . SER A 1 55 ? -11.938 1.193 2.665 1.00 0.00 55 SER A C 30
ATOM 35251 O O . SER A 1 55 ? -10.946 1.885 2.894 1.00 0.00 55 SER A O 30
ATOM 35259 N N . LYS A 1 56 ? -12.370 0.926 1.437 1.00 0.00 56 LYS A N 30
ATOM 35260 C CA . LYS A 1 56 ? -11.689 1.441 0.255 1.00 0.00 56 LYS A CA 30
ATOM 35261 C C . LYS A 1 56 ? -11.608 2.963 0.276 1.00 0.00 56 LYS A C 30
ATOM 35262 O O . LYS A 1 56 ? -10.594 3.542 -0.115 1.00 0.00 56 LYS A O 30
ATOM 35281 N N . ASP A 1 57 ? -12.682 3.606 0.729 1.00 0.00 57 ASP A N 30
ATOM 35282 C CA . ASP A 1 57 ? -12.730 5.066 0.796 1.00 0.00 57 ASP A CA 30
ATOM 35283 C C . ASP A 1 57 ? -11.447 5.626 1.401 1.00 0.00 57 ASP A C 30
ATOM 35284 O O . ASP A 1 57 ? -11.002 6.717 1.046 1.00 0.00 57 ASP A O 30
ATOM 35293 N N . ASN A 1 58 ? -10.857 4.863 2.314 1.00 0.00 58 ASN A N 30
ATOM 35294 C CA . ASN A 1 58 ? -9.622 5.271 2.969 1.00 0.00 58 ASN A CA 30
ATOM 35295 C C . ASN A 1 58 ? -8.451 5.178 1.996 1.00 0.00 58 ASN A C 30
ATOM 35296 O O . ASN A 1 58 ? -7.672 6.121 1.853 1.00 0.00 58 ASN A O 30
ATOM 35307 N N . ALA A 1 59 ? -8.340 4.036 1.327 1.00 0.00 59 ALA A N 30
ATOM 35308 C CA . ALA A 1 59 ? -7.273 3.810 0.358 1.00 0.00 59 ALA A CA 30
ATOM 35309 C C . ALA A 1 59 ? -7.296 4.866 -0.737 1.00 0.00 59 ALA A C 30
ATOM 35310 O O . ALA A 1 59 ? -6.254 5.385 -1.127 1.00 0.00 59 ALA A O 30
ATOM 35317 N N . ASP A 1 60 ? -8.487 5.178 -1.240 1.00 0.00 60 ASP A N 30
ATOM 35318 C CA . ASP A 1 60 ? -8.630 6.174 -2.294 1.00 0.00 60 ASP A CA 30
ATOM 35319 C C . ASP A 1 60 ? -8.110 7.531 -1.835 1.00 0.00 60 ASP A C 30
ATOM 35320 O O . ASP A 1 60 ? -7.318 8.172 -2.528 1.00 0.00 60 ASP A O 30
ATOM 35329 N N . THR A 1 61 ? -8.557 7.965 -0.661 1.00 0.00 61 THR A N 30
ATOM 35330 C CA . THR A 1 61 ? -8.135 9.245 -0.107 1.00 0.00 61 THR A CA 30
ATOM 35331 C C . THR A 1 61 ? -6.623 9.283 0.080 1.00 0.00 61 THR A C 30
ATOM 35332 O O . THR A 1 61 ? -5.988 10.317 -0.121 1.00 0.00 61 THR A O 30
ATOM 35343 N N . LEU A 1 62 ? -6.050 8.144 0.454 1.00 0.00 62 LEU A N 30
ATOM 35344 C CA . LEU A 1 62 ? -4.611 8.029 0.660 1.00 0.00 62 LEU A CA 30
ATOM 35345 C C . LEU A 1 62 ? -3.887 8.113 -0.657 1.00 0.00 62 LEU A C 30
ATOM 35346 O O . LEU A 1 62 ? -2.945 8.883 -0.830 1.00 0.00 62 LEU A O 30
ATOM 35362 N N . ALA A 1 63 ? -4.328 7.266 -1.572 1.00 0.00 63 ALA A N 30
ATOM 35363 C CA . ALA A 1 63 ? -3.720 7.183 -2.869 1.00 0.00 63 ALA A CA 30
ATOM 35364 C C . ALA A 1 63 ? -3.672 8.552 -3.538 1.00 0.00 63 ALA A C 30
ATOM 35365 O O . ALA A 1 63 ? -2.601 9.049 -3.885 1.00 0.00 63 ALA A O 30
ATOM 35372 N N . ALA A 1 64 ? -4.846 9.160 -3.706 1.00 0.00 64 ALA A N 30
ATOM 35373 C CA . ALA A 1 64 ? -4.944 10.480 -4.320 1.00 0.00 64 ALA A CA 30
ATOM 35374 C C . ALA A 1 64 ? -4.020 11.462 -3.614 1.00 0.00 64 ALA A C 30
ATOM 35375 O O . ALA A 1 64 ? -3.404 12.319 -4.247 1.00 0.00 64 ALA A O 30
ATOM 35382 N N . ARG A 1 65 ? -3.915 11.315 -2.296 1.00 0.00 65 ARG A N 30
ATOM 35383 C CA . ARG A 1 65 ? -3.051 12.171 -1.500 1.00 0.00 65 ARG A CA 30
ATOM 35384 C C . ARG A 1 65 ? -1.598 11.944 -1.895 1.00 0.00 65 ARG A C 30
ATOM 35385 O O . ARG A 1 65 ? -0.814 12.886 -1.996 1.00 0.00 65 ARG A O 30
ATOM 35406 N N . ALA A 1 66 ? -1.256 10.681 -2.136 1.00 0.00 66 ALA A N 30
ATOM 35407 C CA . ALA A 1 66 ? 0.093 10.323 -2.543 1.00 0.00 66 ALA A CA 30
ATOM 35408 C C . ALA A 1 66 ? 0.393 10.932 -3.900 1.00 0.00 66 ALA A C 30
ATOM 35409 O O . ALA A 1 66 ? 1.480 11.454 -4.132 1.00 0.00 66 ALA A O 30
ATOM 35416 N N . LYS A 1 67 ? -0.595 10.886 -4.788 1.00 0.00 67 LYS A N 30
ATOM 35417 C CA . LYS A 1 67 ? -0.444 11.457 -6.116 1.00 0.00 67 LYS A CA 30
ATOM 35418 C C . LYS A 1 67 ? -0.202 12.955 -6.002 1.00 0.00 67 LYS A C 30
ATOM 35419 O O . LYS A 1 67 ? 0.714 13.499 -6.618 1.00 0.00 67 LYS A O 30
ATOM 35438 N N . ASN A 1 68 ? -1.018 13.608 -5.182 1.00 0.00 68 ASN A N 30
ATOM 35439 C CA . ASN A 1 68 ? -0.886 15.038 -4.951 1.00 0.00 68 ASN A CA 30
ATOM 35440 C C . ASN A 1 68 ? 0.388 15.318 -4.161 1.00 0.00 68 ASN A C 30
ATOM 35441 O O . ASN A 1 68 ? 0.960 16.406 -4.238 1.00 0.00 68 ASN A O 30
ATOM 35452 N N . ALA A 1 69 ? 0.824 14.315 -3.401 1.00 0.00 69 ALA A N 30
ATOM 35453 C CA . ALA A 1 69 ? 2.027 14.419 -2.589 1.00 0.00 69 ALA A CA 30
ATOM 35454 C C . ALA A 1 69 ? 3.287 14.289 -3.439 1.00 0.00 69 ALA A C 30
ATOM 35455 O O . ALA A 1 69 ? 4.364 14.732 -3.041 1.00 0.00 69 ALA A O 30
ATOM 35462 N N . GLY A 1 70 ? 3.149 13.664 -4.604 1.00 0.00 70 GLY A N 30
ATOM 35463 C CA . GLY A 1 70 ? 4.284 13.472 -5.484 1.00 0.00 70 GLY A CA 30
ATOM 35464 C C . GLY A 1 70 ? 4.668 12.010 -5.575 1.00 0.00 70 GLY A C 30
ATOM 35465 O O . GLY A 1 70 ? 5.811 11.675 -5.884 1.00 0.00 70 GLY A O 30
ATOM 35469 N N . PHE A 1 71 ? 3.704 11.140 -5.290 1.00 0.00 71 PHE A N 30
ATOM 35470 C CA . PHE A 1 71 ? 3.924 9.705 -5.321 1.00 0.00 71 PHE A CA 30
ATOM 35471 C C . PHE A 1 71 ? 2.821 9.032 -6.132 1.00 0.00 71 PHE A C 30
ATOM 35472 O O . PHE A 1 71 ? 1.688 9.503 -6.149 1.00 0.00 71 PHE A O 30
ATOM 35489 N N . ASP A 1 72 ? 3.147 7.934 -6.796 1.00 0.00 72 ASP A N 30
ATOM 35490 C CA . ASP A 1 72 ? 2.160 7.221 -7.596 1.00 0.00 72 ASP A CA 30
ATOM 35491 C C . ASP A 1 72 ? 1.478 6.134 -6.774 1.00 0.00 72 ASP A C 30
ATOM 35492 O O . ASP A 1 72 ? 1.756 4.948 -6.952 1.00 0.00 72 ASP A O 30
ATOM 35501 N N . ALA A 1 73 ? 0.579 6.535 -5.876 1.00 0.00 73 ALA A N 30
ATOM 35502 C CA . ALA A 1 73 ? -0.134 5.578 -5.036 1.00 0.00 73 ALA A CA 30
ATOM 35503 C C . ALA A 1 73 ? -1.376 5.030 -5.728 1.00 0.00 73 ALA A C 30
ATOM 35504 O O . ALA A 1 73 ? -2.108 5.763 -6.396 1.00 0.00 73 ALA A O 30
ATOM 35511 N N . ILE A 1 74 ? -1.613 3.737 -5.544 1.00 0.00 74 ILE A N 30
ATOM 35512 C CA . ILE A 1 74 ? -2.771 3.071 -6.124 1.00 0.00 74 ILE A CA 30
ATOM 35513 C C . ILE A 1 74 ? -3.466 2.220 -5.065 1.00 0.00 74 ILE A C 30
ATOM 35514 O O . ILE A 1 74 ? -2.825 1.747 -4.131 1.00 0.00 74 ILE A O 30
ATOM 35530 N N . VAL A 1 75 ? -4.768 2.022 -5.214 1.00 0.00 75 VAL A N 30
ATOM 35531 C CA . VAL A 1 75 ? -5.518 1.220 -4.254 1.00 0.00 75 VAL A CA 30
ATOM 35532 C C . VAL A 1 75 ? -5.801 -0.171 -4.804 1.00 0.00 75 VAL A C 30
ATOM 35533 O O . VAL A 1 75 ? -6.163 -0.328 -5.970 1.00 0.00 75 VAL A O 30
ATOM 35546 N N . ILE A 1 76 ? -5.632 -1.177 -3.954 1.00 0.00 76 ILE A N 30
ATOM 35547 C CA . ILE A 1 76 ? -5.865 -2.555 -4.350 1.00 0.00 76 ILE A CA 30
ATOM 35548 C C . ILE A 1 76 ? -6.621 -3.316 -3.262 1.00 0.00 76 ILE A C 30
ATOM 35549 O O . ILE A 1 76 ? -6.297 -3.215 -2.076 1.00 0.00 76 ILE A O 30
ATOM 35565 N N . LEU A 1 77 ? -7.628 -4.077 -3.682 1.00 0.00 77 LEU A N 30
ATOM 35566 C CA . LEU A 1 77 ? -8.435 -4.861 -2.763 1.00 0.00 77 LEU A CA 30
ATOM 35567 C C . LEU A 1 77 ? -7.906 -6.293 -2.691 1.00 0.00 77 LEU A C 30
ATOM 35568 O O . LEU A 1 77 ? -8.090 -7.077 -3.621 1.00 0.00 77 LEU A O 30
ATOM 35584 N N . GLU A 1 78 ? -7.248 -6.624 -1.586 1.00 0.00 78 GLU A N 30
ATOM 35585 C CA . GLU A 1 78 ? -6.691 -7.959 -1.402 1.00 0.00 78 GLU A CA 30
ATOM 35586 C C . GLU A 1 78 ? -7.695 -8.880 -0.717 1.00 0.00 78 GLU A C 30
ATOM 35587 O O . GLU A 1 78 ? -7.902 -8.799 0.494 1.00 0.00 78 GLU A O 30
ATOM 35599 N N . SER A 1 79 ? -8.313 -9.756 -1.501 1.00 0.00 79 SER A N 30
ATOM 35600 C CA . SER A 1 79 ? -9.296 -10.697 -0.972 1.00 0.00 79 SER A CA 30
ATOM 35601 C C . SER A 1 79 ? -8.815 -12.135 -1.136 1.00 0.00 79 SER A C 30
ATOM 35602 O O . SER A 1 79 ? -7.962 -12.377 -2.018 1.00 0.00 79 SER A O 30
#

InterPro domains:
  IPR002508 N-acetylmuramoyl-L-alanine amidase, catalytic domain [PF01520] (4-172)
  IPR002508 N-acetylmuramoyl-L-alanine amidase, catalytic domain [SM00646] (64-172)
  IPR002508 N-acetylmuramoyl-L-alanine amidase, catalytic domain [cd02696] (3-171)
  IPR007730 Sporulation-like domain [PF05036] (183-252)
  IPR007730 Sporulation-like domain [PS51724] (180-254)
  IPR036680 Sporulation-like domain superfamily [G3DSA:3.30.70.1070] (184-255)
  IPR036680 Sporulation-like domain superfamily [SSF110997] (182-253)
  IPR050695 N-acetylmuramoyl-L-alanine amidase 3 [PTHR30404] (2-177)